Protein AF-0000000073128260 (afdb_homodimer)

Structure (mmCIF, N/CA/C/O backbone):
data_AF-0000000073128260-model_v1
#
loop_
_entity.id
_entity.type
_entity.pdbx_description
1 polymer 'Phosphate transporter PHO1 homolog 10'
#
loop_
_atom_site.group_PDB
_atom_site.id
_atom_site.type_symbol
_atom_site.label_atom_id
_atom_site.label_alt_id
_atom_site.label_comp_id
_atom_site.label_asym_id
_atom_site.label_entity_id
_atom_site.label_seq_id
_atom_site.pdbx_PDB_ins_code
_atom_site.Cartn_x
_atom_site.Cartn_y
_atom_site.Cartn_z
_atom_site.occupancy
_atom_site.B_iso_or_equiv
_atom_site.auth_seq_id
_atom_site.auth_comp_id
_atom_site.auth_asym_id
_atom_site.auth_atom_id
_atom_site.pdbx_PDB_model_num
ATOM 1 N N . MET A 1 1 ? -2.715 9.703 17.875 1 58.56 1 MET A N 1
ATOM 2 C CA . MET A 1 1 ? -1.349 9.297 18.188 1 58.56 1 MET A CA 1
ATOM 3 C C . MET A 1 1 ? -0.774 10.148 19.312 1 58.56 1 MET A C 1
ATOM 5 O O . MET A 1 1 ? -1.062 11.344 19.406 1 58.56 1 MET A O 1
ATOM 9 N N . LYS A 1 2 ? -0.2 9.438 20.266 1 80.31 2 LYS A N 1
ATOM 10 C CA . LYS A 1 2 ? 0.46 10.094 21.391 1 80.31 2 LYS A CA 1
ATOM 11 C C . LYS A 1 2 ? 1.64 10.938 20.922 1 80.31 2 LYS A C 1
ATOM 13 O O . LYS A 1 2 ? 2.344 10.562 19.984 1 80.31 2 LYS A O 1
ATOM 18 N N . PHE A 1 3 ? 1.803 12.094 21.359 1 85.81 3 PHE A N 1
ATOM 19 C CA . PHE A 1 3 ? 2.818 13.047 20.938 1 85.81 3 PHE A CA 1
ATOM 20 C C . PHE A 1 3 ? 4.215 12.469 21.125 1 85.81 3 PHE A C 1
ATOM 22 O O . PHE A 1 3 ? 5.117 12.734 20.328 1 85.81 3 PHE A O 1
ATOM 29 N N . GLY A 1 4 ? 4.363 11.781 22.141 1 85.31 4 GLY A N 1
ATOM 30 C CA . GLY A 1 4 ? 5.668 11.172 22.344 1 85.31 4 GLY A CA 1
ATOM 31 C C . GLY A 1 4 ? 6.117 10.312 21.188 1 85.31 4 GLY A C 1
ATOM 32 O O . GLY A 1 4 ? 7.277 10.375 20.781 1 85.31 4 GLY A O 1
ATOM 33 N N . LYS A 1 5 ? 5.223 9.617 20.672 1 85.5 5 LYS A N 1
ATOM 34 C CA . LYS A 1 5 ? 5.543 8.766 19.516 1 85.5 5 LYS A CA 1
ATOM 35 C C . LYS A 1 5 ? 5.73 9.594 18.25 1 85.5 5 LYS A C 1
ATOM 37 O O . LYS A 1 5 ? 6.582 9.273 17.422 1 85.5 5 LYS A O 1
ATOM 42 N N . GLU A 1 6 ? 4.992 10.602 18.141 1 86.38 6 GLU A N 1
ATOM 43 C CA . GLU A 1 6 ? 5.133 11.484 16.984 1 86.38 6 GLU A CA 1
ATOM 44 C C . GLU A 1 6 ? 6.48 12.195 17 1 86.38 6 GLU A C 1
ATOM 46 O O . GLU A 1 6 ? 7.113 12.359 15.953 1 86.38 6 GLU A O 1
ATOM 51 N N . LEU A 1 7 ? 6.895 12.617 18.172 1 89.44 7 LEU A N 1
ATOM 52 C CA . LEU A 1 7 ? 8.195 13.266 18.312 1 89.44 7 LEU A CA 1
ATOM 53 C C . LEU A 1 7 ? 9.32 12.312 17.922 1 89.44 7 LEU A C 1
ATOM 55 O O . LEU A 1 7 ? 10.258 12.703 17.234 1 89.44 7 LEU A O 1
ATOM 59 N N . GLU A 1 8 ? 9.188 11.133 18.312 1 86.56 8 GLU A N 1
ATOM 60 C CA . GLU A 1 8 ? 10.211 10.133 17.984 1 86.56 8 GLU A CA 1
ATOM 61 C C . GLU A 1 8 ? 10.273 9.875 16.484 1 86.56 8 GLU A C 1
ATOM 63 O O . GLU A 1 8 ? 11.352 9.641 15.938 1 86.56 8 GLU A O 1
ATOM 68 N N . LYS A 1 9 ? 9.172 9.984 15.891 1 85.25 9 LYS A N 1
ATOM 69 C CA . LYS A 1 9 ? 9.117 9.727 14.461 1 85.25 9 LYS A CA 1
ATOM 70 C C . LYS A 1 9 ? 9.664 10.914 13.664 1 85.25 9 LYS A C 1
ATOM 72 O O . LYS A 1 9 ? 10.258 10.734 12.602 1 85.25 9 LYS A O 1
ATOM 77 N N . GLN A 1 10 ? 9.633 12.094 14.172 1 87.62 10 GLN A N 1
ATOM 78 C CA . GLN A 1 10 ? 9.961 13.289 13.406 1 87.62 10 GLN A CA 1
ATOM 79 C C . GLN A 1 10 ? 11.375 13.773 13.734 1 87.62 10 GLN A C 1
ATOM 81 O O . GLN A 1 10 ? 11.891 14.672 13.07 1 87.62 10 GLN A O 1
ATOM 86 N N . LYS A 1 11 ? 12.031 13.172 14.656 1 89.44 11 LYS A N 1
ATOM 87 C CA . LYS A 1 11 ? 13.391 13.57 15.023 1 89.44 11 LYS A CA 1
ATOM 88 C C . LYS A 1 11 ? 14.383 13.266 13.906 1 89.44 11 LYS A C 1
ATOM 90 O O . LYS A 1 11 ? 14.203 12.297 13.164 1 89.44 11 LYS A O 1
ATOM 95 N N . VAL A 1 12 ? 15.281 14.148 13.789 1 88.88 12 VAL A N 1
ATOM 96 C CA . VAL A 1 12 ? 16.422 13.836 12.938 1 88.88 12 VAL A CA 1
ATOM 97 C C . VAL A 1 12 ? 17.25 12.719 13.562 1 88.88 12 VAL A C 1
ATOM 99 O O . VAL A 1 12 ? 17.719 12.844 14.703 1 88.88 12 VAL A O 1
ATOM 102 N N . PRO A 1 13 ? 17.422 11.68 12.883 1 86.56 13 PRO A N 1
ATOM 103 C CA . PRO A 1 13 ? 18.062 10.5 13.477 1 86.56 13 PRO A CA 1
ATOM 104 C C . PRO A 1 13 ? 19.453 10.789 14.031 1 86.56 13 PRO A C 1
ATOM 106 O O . PRO A 1 13 ? 19.844 10.219 15.055 1 86.56 13 PRO A O 1
ATOM 109 N N . GLU A 1 14 ? 20.188 11.633 13.438 1 88.31 14 GLU A N 1
ATOM 110 C CA . GLU A 1 14 ? 21.547 11.914 13.867 1 88.31 14 GLU A CA 1
ATOM 111 C C . GLU A 1 14 ? 21.562 12.852 15.07 1 88.31 14 GLU A C 1
ATOM 113 O O . GLU A 1 14 ? 22.578 12.953 15.773 1 88.31 14 GLU A O 1
ATOM 118 N N . TRP A 1 15 ? 20.438 13.578 15.336 1 90.06 15 TRP A N 1
ATOM 119 C CA . TRP A 1 15 ? 20.359 14.57 16.406 1 90.06 15 TRP A CA 1
ATOM 120 C C . TRP A 1 15 ? 19.453 14.086 17.531 1 90.06 15 TRP A C 1
ATOM 122 O O . TRP A 1 15 ? 18.922 14.891 18.297 1 90.06 15 TRP A O 1
ATOM 132 N N . THR A 1 16 ? 19.203 12.852 17.656 1 88.31 16 THR A N 1
ATOM 133 C CA . THR A 1 16 ? 18.219 12.312 18.594 1 88.31 16 THR A CA 1
ATOM 134 C C . THR A 1 16 ? 18.578 12.688 20.016 1 88.31 16 THR A C 1
ATOM 136 O O . THR A 1 16 ? 17.688 13 20.828 1 88.31 16 THR A O 1
ATOM 139 N N . GLU A 1 17 ? 19.844 12.773 20.375 1 87.44 17 GLU A N 1
ATOM 140 C CA . GLU A 1 17 ? 20.281 13.039 21.75 1 87.44 17 GLU A CA 1
ATOM 141 C C . GLU A 1 17 ? 20.172 14.523 22.078 1 87.44 17 GLU A C 1
ATOM 143 O O . GLU A 1 17 ? 20.156 14.914 23.25 1 87.44 17 GLU A O 1
ATOM 148 N N . ALA A 1 18 ? 20.047 15.336 21.047 1 91.94 18 ALA A N 1
ATOM 149 C CA . ALA A 1 18 ? 20.016 16.781 21.25 1 91.94 18 ALA A CA 1
ATOM 150 C C . ALA A 1 18 ? 18.578 17.266 21.469 1 91.94 18 ALA A C 1
ATOM 152 O O . ALA A 1 18 ? 18.375 18.391 21.922 1 91.94 18 ALA A O 1
ATOM 153 N N . TYR A 1 19 ? 17.594 16.438 21.219 1 93.25 19 TYR A N 1
ATOM 154 C CA . TYR A 1 19 ? 16.203 16.812 21.406 1 93.25 19 TYR A CA 1
ATOM 155 C C . TYR A 1 19 ? 15.805 16.734 22.875 1 93.25 19 TYR A C 1
ATOM 157 O O . TYR A 1 19 ? 16.5 16.078 23.672 1 93.25 19 TYR A O 1
ATOM 165 N N . VAL A 1 20 ? 14.703 17.438 23.156 1 93.25 20 VAL A N 1
ATOM 166 C CA . VAL A 1 20 ? 14.18 17.422 24.516 1 93.25 20 VAL A CA 1
ATOM 167 C C . VAL A 1 20 ? 13.727 16 24.875 1 93.25 20 VAL A C 1
ATOM 169 O O . VAL A 1 20 ? 13.133 15.305 24.062 1 93.25 20 VAL A O 1
ATOM 172 N N . ASP A 1 21 ? 14.094 15.617 26.078 1 92 21 ASP A N 1
ATOM 173 C CA . ASP A 1 21 ? 13.648 14.32 26.562 1 92 21 ASP A CA 1
ATOM 174 C C . ASP A 1 21 ? 12.203 14.391 27.062 1 92 21 ASP A C 1
ATOM 176 O O . ASP A 1 21 ? 11.953 14.414 28.266 1 92 21 ASP A O 1
ATOM 180 N N . TYR A 1 22 ? 11.305 14.367 26.141 1 92.69 22 TYR A N 1
ATOM 181 C CA . TYR A 1 22 ? 9.883 14.508 26.422 1 92.69 22 TYR A CA 1
ATOM 182 C C . TYR A 1 22 ? 9.383 13.359 27.297 1 92.69 22 TYR A C 1
ATOM 184 O O . TYR A 1 22 ? 8.641 13.578 28.25 1 92.69 22 TYR A O 1
ATOM 192 N N . ASN A 1 23 ? 9.797 12.172 27.078 1 89.56 23 ASN A N 1
ATOM 193 C CA . ASN A 1 23 ? 9.344 11.008 27.844 1 89.56 23 ASN A CA 1
ATOM 194 C C . ASN A 1 23 ? 9.891 11.016 29.266 1 89.56 23 ASN A C 1
ATOM 196 O O . ASN A 1 23 ? 9.227 10.57 30.188 1 89.56 23 ASN A O 1
ATOM 200 N N . GLY A 1 24 ? 11.141 11.484 29.406 1 90.94 24 GLY A N 1
ATOM 201 C CA . GLY A 1 24 ? 11.68 11.641 30.75 1 90.94 24 GLY A CA 1
ATOM 202 C C . GLY A 1 24 ? 10.906 12.641 31.594 1 90.94 24 GLY A C 1
ATOM 203 O O . GLY A 1 24 ? 10.633 12.391 32.75 1 90.94 24 GLY A O 1
ATOM 204 N N . LEU A 1 25 ? 10.516 13.688 30.984 1 92.38 25 LEU A N 1
ATOM 205 C CA . LEU A 1 25 ? 9.742 14.711 31.672 1 92.38 25 LEU A CA 1
ATOM 206 C C . LEU A 1 25 ? 8.336 14.211 32 1 92.38 25 LEU A C 1
ATOM 208 O O . LEU A 1 25 ? 7.789 14.523 33.062 1 92.38 25 LEU A O 1
ATOM 212 N N . LYS A 1 26 ? 7.793 13.453 31.094 1 91.94 26 LYS A N 1
ATOM 213 C CA . LYS A 1 26 ? 6.473 12.867 31.312 1 91.94 26 LYS A CA 1
ATOM 214 C C . LYS A 1 26 ? 6.488 11.922 32.5 1 91.94 26 LYS A C 1
ATOM 216 O O . LYS A 1 26 ? 5.523 11.859 33.281 1 91.94 26 LYS A O 1
ATOM 221 N N . ARG A 1 27 ? 7.578 11.211 32.719 1 91.69 27 ARG A N 1
ATOM 222 C CA . ARG A 1 27 ? 7.711 10.312 33.844 1 91.69 27 ARG A CA 1
ATOM 223 C C . ARG A 1 27 ? 7.734 11.086 35.156 1 91.69 27 ARG A C 1
ATOM 225 O O . ARG A 1 27 ? 7.121 10.672 36.156 1 91.69 27 ARG A O 1
ATOM 232 N N . ILE A 1 28 ? 8.391 12.141 35.125 1 91 28 ILE A N 1
ATOM 233 C CA . ILE A 1 28 ? 8.453 12.977 36.312 1 91 28 ILE A CA 1
ATOM 234 C C . ILE A 1 28 ? 7.066 13.531 36.625 1 91 28 ILE A C 1
ATOM 236 O O . ILE A 1 28 ? 6.66 13.594 37.812 1 91 28 ILE A O 1
ATOM 240 N N . LEU A 1 29 ? 6.336 13.844 35.625 1 90.06 29 LEU A N 1
ATOM 241 C CA . LEU A 1 29 ? 4.988 14.375 35.781 1 90.06 29 LEU A CA 1
ATOM 242 C C . LEU A 1 29 ? 4.051 13.312 36.344 1 90.06 29 LEU A C 1
ATOM 244 O O . LEU A 1 29 ? 3.17 13.617 37.156 1 90.06 29 LEU A O 1
ATOM 248 N N . GLN A 1 30 ? 4.254 12.117 35.906 1 90.06 30 GLN A N 1
ATOM 249 C CA . GLN A 1 30 ? 3.436 11.023 36.406 1 90.06 30 GLN A CA 1
ATOM 250 C C . GLN A 1 30 ? 3.715 10.781 37.906 1 90.06 30 GLN A C 1
ATOM 252 O O . GLN A 1 30 ? 2.807 10.453 38.656 1 90.06 30 GLN A O 1
ATOM 257 N N . GLU A 1 31 ? 4.953 11 38.281 1 88.31 31 GLU A N 1
ATOM 258 C CA . GLU A 1 31 ? 5.312 10.891 39.688 1 88.31 31 GLU A CA 1
ATOM 259 C C . GLU A 1 31 ? 4.664 12 40.5 1 88.31 31 GLU A C 1
ATOM 261 O O . GLU A 1 31 ? 4.234 11.766 41.656 1 88.31 31 GLU A O 1
ATOM 266 N N . ILE A 1 32 ? 4.527 13.086 39.906 1 85.75 32 ILE A N 1
ATOM 267 C CA . ILE A 1 32 ? 3.867 14.203 40.594 1 85.75 32 ILE A CA 1
ATOM 268 C C . ILE A 1 32 ? 2.375 13.914 40.719 1 85.75 32 ILE A C 1
ATOM 270 O O . ILE A 1 32 ? 1.779 14.188 41.781 1 85.75 32 ILE A O 1
ATOM 274 N N . ARG A 1 33 ? 1.834 13.305 39.781 1 85.81 33 ARG A N 1
ATOM 275 C CA . ARG A 1 33 ? 0.417 12.961 39.812 1 85.81 33 ARG A CA 1
ATOM 276 C C . ARG A 1 33 ? 0.133 11.906 40.875 1 85.81 33 ARG A C 1
ATOM 278 O O . ARG A 1 33 ? -0.844 12.016 41.625 1 85.81 33 ARG A O 1
ATOM 285 N N . ASN A 1 34 ? 1.018 10.969 41 1 85.25 34 ASN A N 1
ATOM 286 C CA . ASN A 1 34 ? 0.859 9.914 42 1 85.25 34 ASN A CA 1
ATOM 287 C C . ASN A 1 34 ? 1.015 10.453 43.406 1 85.25 34 ASN A C 1
ATOM 289 O O . ASN A 1 34 ? 0.316 10.016 44.344 1 85.25 34 ASN A O 1
ATOM 293 N N . SER A 1 35 ? 1.873 11.344 43.594 1 80.38 35 SER A N 1
ATOM 294 C CA . SER A 1 35 ? 2.092 11.914 44.938 1 80.38 35 SER A CA 1
ATOM 295 C C . SER A 1 35 ? 0.905 12.773 45.375 1 80.38 35 SER A C 1
ATOM 297 O O . SER A 1 35 ? 0.59 12.852 46.562 1 80.38 35 SER A O 1
ATOM 299 N N . LYS A 1 36 ? 0.244 13.25 44.5 1 75.19 36 LYS A N 1
ATOM 300 C CA . LYS A 1 36 ? -0.926 14.062 44.812 1 75.19 36 LYS A CA 1
ATOM 301 C C . LYS A 1 36 ? -2.135 13.188 45.125 1 75.19 36 LYS A C 1
ATOM 303 O O . LYS A 1 36 ? -2.961 13.555 45.969 1 75.19 36 LYS A O 1
ATOM 308 N N . GLU A 1 37 ? -2.168 12.086 44.531 1 72.69 37 GLU A N 1
ATOM 309 C CA . GLU A 1 37 ? -3.287 11.188 44.781 1 72.69 37 GLU A CA 1
ATOM 310 C C . GLU A 1 37 ? -3.104 10.43 46.094 1 72.69 37 GLU A C 1
ATOM 312 O O . GLU A 1 37 ? -4.082 10.086 46.75 1 72.69 37 GLU A O 1
ATOM 317 N N . ASN A 1 38 ? -1.935 10.086 46.75 1 59.59 38 ASN A N 1
ATOM 318 C CA . ASN A 1 38 ? -1.708 9.367 48 1 59.59 38 ASN A CA 1
ATOM 319 C C . ASN A 1 38 ? -1.826 10.289 49.219 1 59.59 38 ASN A C 1
ATOM 321 O O . ASN A 1 38 ? -1.71 9.844 50.375 1 59.59 38 ASN A O 1
ATOM 325 N N . LYS A 1 39 ? -1.875 11.445 49.5 1 52.97 39 LYS A N 1
ATOM 326 C CA . LYS A 1 39 ? -2.127 12.203 50.719 1 52.97 39 LYS A CA 1
ATOM 327 C C . LYS A 1 39 ? -3.574 12.039 51.156 1 52.97 39 LYS A C 1
ATOM 329 O O . LYS A 1 39 ? -4.504 12.195 50.375 1 52.97 39 LYS A O 1
ATOM 334 N N . PRO A 1 40 ? -3.84 11.312 52.5 1 45.09 40 PRO A N 1
ATOM 335 C CA . PRO A 1 40 ? -5.16 11.094 53.094 1 45.09 40 PRO A CA 1
ATOM 336 C C . PRO A 1 40 ? -6.035 12.344 53.062 1 45.09 40 PRO A C 1
ATOM 338 O O . PRO A 1 40 ? -5.531 13.453 53.219 1 45.09 40 PRO A O 1
ATOM 341 N N . ASN A 1 41 ? -7.297 12.234 52.812 1 38.75 41 ASN A N 1
ATOM 342 C CA . ASN A 1 41 ? -8.359 13.242 52.844 1 38.75 41 ASN A CA 1
ATOM 343 C C . ASN A 1 41 ? -8.57 13.773 54.25 1 38.75 41 ASN A C 1
ATOM 345 O O . ASN A 1 41 ? -8.898 13.016 55.188 1 38.75 41 ASN A O 1
ATOM 349 N N . ARG A 1 42 ? -8.055 14.578 55 1 36.31 42 ARG A N 1
ATOM 350 C CA . ARG A 1 42 ? -8.805 15.164 56.125 1 36.31 42 ARG A CA 1
ATOM 351 C C . ARG A 1 42 ? -10.273 15.344 55.75 1 36.31 42 ARG A C 1
ATOM 353 O O . ARG A 1 42 ? -10.602 15.594 54.594 1 36.31 42 ARG A O 1
ATOM 360 N N . PRO A 1 43 ? -11.25 14.875 56.688 1 33.41 43 PRO A N 1
ATOM 361 C CA . PRO A 1 43 ? -12.688 15.008 56.438 1 33.41 43 PRO A CA 1
ATOM 362 C C . PRO A 1 43 ? -13.07 16.391 55.906 1 33.41 43 PRO A C 1
ATOM 364 O O . PRO A 1 43 ? -12.727 17.406 56.5 1 33.41 43 PRO A O 1
ATOM 367 N N . ARG A 1 44 ? -13.055 16.609 54.719 1 30.48 44 ARG A N 1
ATOM 368 C CA . ARG A 1 44 ? -13.742 17.781 54.188 1 30.48 44 ARG A CA 1
ATOM 369 C C . ARG A 1 44 ? -15.109 17.969 54.812 1 30.48 44 ARG A C 1
ATOM 371 O O . ARG A 1 44 ? -15.93 17.047 54.812 1 30.48 44 ARG A O 1
ATOM 378 N N . ALA A 1 45 ? -15.234 18.656 55.969 1 28.91 45 ALA A N 1
ATOM 379 C CA . ALA A 1 45 ? -16.516 19.203 56.406 1 28.91 45 ALA A CA 1
ATOM 380 C C . ALA A 1 45 ? -17.469 19.375 55.219 1 28.91 45 ALA A C 1
ATOM 382 O O . ALA A 1 45 ? -17.031 19.516 54.094 1 28.91 45 ALA A O 1
ATOM 383 N N . SER A 1 46 ? -18.891 19.109 55.5 1 28.5 46 SER A N 1
ATOM 384 C CA . SER A 1 46 ? -20.109 19.078 54.688 1 28.5 46 SER A CA 1
ATOM 385 C C . SER A 1 46 ? -20.25 20.328 53.844 1 28.5 46 SER A C 1
ATOM 387 O O . SER A 1 46 ? -20.484 21.422 54.375 1 28.5 46 SER A O 1
ATOM 389 N N . GLN A 1 47 ? -19.391 20.703 53.062 1 25.36 47 GLN A N 1
ATOM 390 C CA . GLN A 1 47 ? -19.703 21.75 52.094 1 25.36 47 GLN A CA 1
ATOM 391 C C . GLN A 1 47 ? -21.062 21.484 51.438 1 25.36 47 GLN A C 1
ATOM 393 O O . GLN A 1 47 ? -21.125 20.812 50.406 1 25.36 47 GLN A O 1
ATOM 398 N N . LYS A 1 48 ? -22.172 21.047 52.281 1 28.53 48 LYS A N 1
ATOM 399 C CA . LYS A 1 48 ? -23.594 21.203 51.969 1 28.53 48 LYS A CA 1
ATOM 400 C C . LYS A 1 48 ? -23.875 22.609 51.469 1 28.53 48 LYS A C 1
ATOM 402 O O . LYS A 1 48 ? -24.891 22.844 50.812 1 28.53 48 LYS A O 1
ATOM 407 N N . ARG A 1 49 ? -23.312 23.656 52.188 1 25.02 49 ARG A N 1
ATOM 408 C CA . ARG A 1 49 ? -24.031 24.922 52.031 1 25.02 49 ARG A CA 1
ATOM 409 C C . ARG A 1 49 ? -24 25.406 50.594 1 25.02 49 ARG A C 1
ATOM 411 O O . ARG A 1 49 ? -24.562 26.453 50.25 1 25.02 49 ARG A O 1
ATOM 418 N N . LEU A 1 50 ? -22.953 25.016 49.938 1 22.41 50 LEU A N 1
ATOM 419 C CA . LEU A 1 50 ? -22.859 25.906 48.781 1 22.41 50 LEU A CA 1
ATOM 420 C C . LEU A 1 50 ? -24 25.641 47.781 1 22.41 50 LEU A C 1
ATOM 422 O O . LEU A 1 50 ? -23.953 26.078 46.656 1 22.41 50 LEU A O 1
ATOM 426 N N . SER A 1 51 ? -24.969 24.75 48.281 1 23.47 51 SER A N 1
ATOM 427 C CA . SER A 1 51 ? -25.969 24.578 47.219 1 23.47 51 SER A CA 1
ATOM 428 C C . SER A 1 51 ? -26.562 25.906 46.812 1 23.47 51 SER A C 1
ATOM 430 O O . SER A 1 51 ? -26.859 26.109 45.625 1 23.47 51 SER A O 1
ATOM 432 N N . LEU A 1 52 ? -27.156 26.609 47.812 1 20.98 52 LEU A N 1
ATOM 433 C CA . LEU A 1 52 ? -28.391 27.344 47.625 1 20.98 52 LEU A CA 1
ATOM 434 C C . LEU A 1 52 ? -28.141 28.641 46.844 1 20.98 52 LEU A C 1
ATOM 436 O O . LEU A 1 52 ? -28.969 29.062 46.031 1 20.98 52 LEU A O 1
ATOM 440 N N . PHE A 1 53 ? -27.25 29.531 47.438 1 19 53 PHE A N 1
ATOM 441 C CA . PHE A 1 53 ? -27.547 30.953 47.219 1 19 53 PHE A CA 1
ATOM 442 C C . PHE A 1 53 ? -27.219 31.359 45.781 1 19 53 PHE A C 1
ATOM 444 O O . PHE A 1 53 ? -26.047 31.562 45.438 1 19 53 PHE A O 1
ATOM 451 N N . MET A 1 54 ? -27.781 30.672 44.75 1 21.42 54 MET A N 1
ATOM 452 C CA . MET A 1 54 ? -27.75 31.203 43.406 1 21.42 54 MET A CA 1
ATOM 453 C C . MET A 1 54 ? -28.281 32.625 43.344 1 21.42 54 MET A C 1
ATOM 455 O O . MET A 1 54 ? -29.422 32.875 42.938 1 21.42 54 MET A O 1
ATOM 459 N N . ASP A 1 55 ? -28.188 33.344 44.562 1 19.58 55 ASP A N 1
ATOM 460 C CA . ASP A 1 55 ? -28.844 34.625 44.438 1 19.58 55 ASP A CA 1
ATOM 461 C C . ASP A 1 55 ? -28.297 35.438 43.25 1 19.58 55 ASP A C 1
ATOM 463 O O . ASP A 1 55 ? -27.094 35.469 43.031 1 19.58 55 ASP A O 1
ATOM 467 N N . PHE A 1 56 ? -29.219 35.688 42.219 1 21.22 56 PHE A N 1
ATOM 468 C CA . PHE A 1 56 ? -29.25 36.469 41 1 21.22 56 PHE A CA 1
ATOM 469 C C . PHE A 1 56 ? -28.812 37.906 41.25 1 21.22 56 PHE A C 1
ATOM 471 O O . PHE A 1 56 ? -28.938 38.781 40.406 1 21.22 56 PHE A O 1
ATOM 478 N N . GLY A 1 57 ? -28.609 38.281 42.562 1 20.16 57 GLY A N 1
ATOM 479 C CA . GLY A 1 57 ? -28.656 39.75 42.656 1 20.16 57 GLY A CA 1
ATOM 480 C C . GLY A 1 57 ? -27.609 40.438 41.812 1 20.16 57 GLY A C 1
ATOM 481 O O . GLY A 1 57 ? -26.469 39.969 41.719 1 20.16 57 GLY A O 1
ATOM 482 N N . ALA A 1 58 ? -28.141 41.25 40.781 1 22.11 58 ALA A N 1
ATOM 483 C CA . ALA A 1 58 ? -27.688 42.156 39.75 1 22.11 58 ALA A CA 1
ATOM 484 C C . ALA A 1 58 ? -26.719 43.219 40.312 1 22.11 58 ALA A C 1
ATOM 486 O O . ALA A 1 58 ? -26.375 44.188 39.625 1 22.11 58 ALA A O 1
ATOM 487 N N . SER A 1 59 ? -26.312 43.094 41.625 1 20.44 59 SER A N 1
ATOM 488 C CA . SER A 1 59 ? -25.844 44.406 42 1 20.44 59 SER A CA 1
ATOM 489 C C . SER A 1 59 ? -24.734 44.875 41.062 1 20.44 59 SER A C 1
ATOM 491 O O . SER A 1 59 ? -23.922 44.094 40.594 1 20.44 59 SER A O 1
ATOM 493 N N . SER A 1 60 ? -24.938 46.125 40.438 1 22.92 60 SER A N 1
ATOM 494 C CA . SER A 1 60 ? -24.312 47.094 39.531 1 22.92 60 SER A CA 1
ATOM 495 C C . SER A 1 60 ? -22.922 47.469 40 1 22.92 60 SER A C 1
ATOM 497 O O . SER A 1 60 ? -22.312 48.406 39.469 1 22.92 60 SER A O 1
ATOM 499 N N . GLY A 1 61 ? -22.438 46.875 41.125 1 20.97 61 GLY A N 1
ATOM 500 C CA . GLY A 1 61 ? -21.391 47.719 41.656 1 20.97 61 GLY A CA 1
ATOM 501 C C . GLY A 1 61 ? -20.297 48.031 40.656 1 20.97 61 GLY A C 1
ATOM 502 O O . GLY A 1 61 ? -20.188 47.312 39.625 1 20.97 61 GLY A O 1
ATOM 503 N N . HIS A 1 62 ? -19.688 49.25 40.844 1 23.2 62 HIS A N 1
ATOM 504 C CA . HIS A 1 62 ? -18.656 50.062 40.219 1 23.2 62 HIS A CA 1
ATOM 505 C C . HIS A 1 62 ? -17.344 49.281 40.062 1 23.2 62 HIS A C 1
ATOM 507 O O . HIS A 1 62 ? -16.75 48.844 41.062 1 23.2 62 HIS A O 1
ATOM 513 N N . ALA A 1 63 ? -17.281 48.375 39.094 1 25.61 63 ALA A N 1
ATOM 514 C CA . ALA A 1 63 ? -16.062 47.656 38.719 1 25.61 63 ALA A CA 1
ATOM 515 C C . ALA A 1 63 ? -14.875 48.625 38.594 1 25.61 63 ALA A C 1
ATOM 517 O O . ALA A 1 63 ? -14.828 49.406 37.625 1 25.61 63 ALA A O 1
ATOM 518 N N . SER A 1 64 ? -14.469 49.219 39.781 1 23.12 64 SER A N 1
ATOM 519 C CA . SER A 1 64 ? -13.258 50.031 39.781 1 23.12 64 SER A CA 1
ATOM 520 C C . SER A 1 64 ? -12.172 49.406 38.906 1 23.12 64 SER A C 1
ATOM 522 O O . SER A 1 64 ? -12.195 48.219 38.656 1 23.12 64 SER A O 1
ATOM 524 N N . ASN A 1 65 ? -11.328 50.312 38.344 1 23.75 65 ASN A N 1
ATOM 525 C CA . ASN A 1 65 ? -10.211 50.438 37.406 1 23.75 65 ASN A CA 1
ATOM 526 C C . ASN A 1 65 ? -9.039 49.562 37.844 1 23.75 65 ASN A C 1
ATOM 528 O O . ASN A 1 65 ? -8.016 50.062 38.312 1 23.75 65 ASN A O 1
ATOM 532 N N . LEU A 1 66 ? -9.195 48.5 38.688 1 26.23 66 LEU A N 1
ATOM 533 C CA . LEU A 1 66 ? -7.918 47.938 39.094 1 26.23 66 LEU A CA 1
ATOM 534 C C . LEU A 1 66 ? -7.074 47.562 37.875 1 26.23 66 LEU A C 1
ATOM 536 O O . LEU A 1 66 ? -7.512 46.812 37 1 26.23 66 LEU A O 1
ATOM 540 N N . GLU A 1 67 ? -6.113 48.344 37.531 1 27.28 67 GLU A N 1
ATOM 541 C CA . GLU A 1 67 ? -5.035 48.469 36.531 1 27.28 67 GLU A CA 1
ATOM 542 C C . GLU A 1 67 ? -4.371 47.094 36.312 1 27.28 67 GLU A C 1
ATOM 544 O O . GLU A 1 67 ? -4.348 46.25 37.188 1 27.28 67 GLU A O 1
ATOM 549 N N . LYS A 1 68 ? -4.086 46.688 35.062 1 34.62 68 LYS A N 1
ATOM 550 C CA . LYS A 1 68 ? -3.35 45.75 34.188 1 34.62 68 LYS A CA 1
ATOM 551 C C . LYS A 1 68 ? -1.981 45.438 34.781 1 34.62 68 LYS A C 1
ATOM 553 O O . LYS A 1 68 ? -0.955 45.875 34.281 1 34.62 68 LYS A O 1
ATOM 558 N N . GLU A 1 69 ? -1.732 45.75 36.156 1 31.17 69 GLU A N 1
ATOM 559 C CA . GLU A 1 69 ? -0.4 45.344 36.594 1 31.17 69 GLU A CA 1
ATOM 560 C C . GLU A 1 69 ? -0.066 43.938 36.188 1 31.17 69 GLU A C 1
ATOM 562 O O . GLU A 1 69 ? -0.948 43.062 36.125 1 31.17 69 GLU A O 1
ATOM 567 N N . GLY A 1 70 ? 1.038 43.75 35.469 1 33.03 70 GLY A N 1
ATOM 568 C CA . GLY A 1 70 ? 1.673 42.5 35.062 1 33.03 70 GLY A CA 1
ATOM 569 C C . GLY A 1 70 ? 1.438 41.375 36 1 33.03 70 GLY A C 1
ATOM 570 O O . GLY A 1 70 ? 1.283 41.562 37.219 1 33.03 70 GLY A O 1
ATOM 571 N N . ASP A 1 71 ? 0.537 40.469 35.688 1 35.5 71 ASP A N 1
ATOM 572 C CA . ASP A 1 71 ? 0.209 39.25 36.406 1 35.5 71 ASP A CA 1
ATOM 573 C C . ASP A 1 71 ? 1.39 38.781 37.25 1 35.5 71 ASP A C 1
ATOM 575 O O . ASP A 1 71 ? 2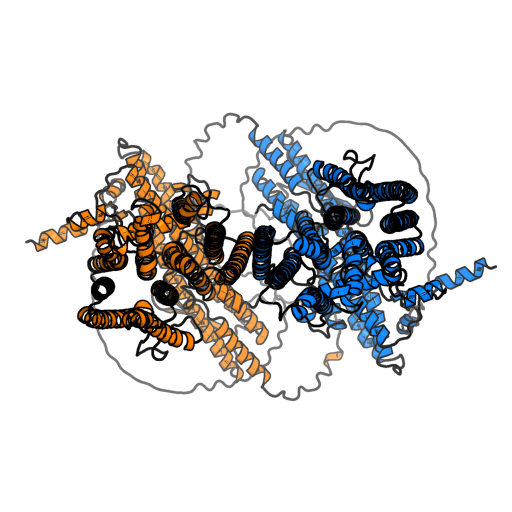.189 37.969 36.781 1 35.5 71 ASP A O 1
ATOM 579 N N . ILE A 1 72 ? 2.225 39.656 37.844 1 35.53 72 ILE A N 1
ATOM 580 C CA . ILE A 1 72 ? 3.275 39.406 38.812 1 35.53 72 ILE A CA 1
ATOM 581 C C . ILE A 1 72 ? 2.752 38.438 39.875 1 35.53 72 ILE A C 1
ATOM 583 O O . ILE A 1 72 ? 3.52 37.938 40.719 1 35.53 72 ILE A O 1
ATOM 587 N N . GLU A 1 73 ? 1.51 38.531 40.219 1 35.5 73 GLU A N 1
ATOM 588 C CA . GLU A 1 73 ? 1.152 37.844 41.469 1 35.5 73 GLU A CA 1
ATOM 589 C C . GLU A 1 73 ? 1.506 36.375 41.438 1 35.5 73 GLU A C 1
ATOM 591 O O . GLU A 1 73 ? 1.965 35.812 42.438 1 35.5 73 GLU A O 1
ATOM 596 N N . ASN A 1 74 ? 0.846 35.562 40.625 1 39.78 74 ASN A N 1
ATOM 597 C CA . ASN A 1 74 ? 1.085 34.125 40.781 1 39.78 74 ASN A CA 1
ATOM 598 C C . ASN A 1 74 ? 2.328 33.656 40.031 1 39.78 74 ASN A C 1
ATOM 600 O O . ASN A 1 74 ? 2.221 33 39 1 39.78 74 ASN A O 1
ATOM 604 N N . GLN A 1 75 ? 3.244 34.438 39.906 1 46.84 75 GLN A N 1
ATOM 605 C CA . GLN A 1 75 ? 4.539 34.062 39.344 1 46.84 75 GLN A CA 1
ATOM 606 C C . GLN A 1 75 ? 5.148 32.906 40.094 1 46.84 75 GLN A C 1
ATOM 608 O O . GLN A 1 75 ? 5.688 33.062 41.188 1 46.84 75 GLN A O 1
ATOM 613 N N . VAL A 1 76 ? 4.621 31.75 39.969 1 55.44 76 VAL A N 1
ATOM 614 C CA . VAL A 1 76 ? 5.066 30.516 40.594 1 55.44 76 VAL A CA 1
ATOM 615 C C . VAL A 1 76 ? 6.52 30.234 40.219 1 55.44 76 VAL A C 1
ATOM 617 O O . VAL A 1 76 ? 7.234 29.547 40.938 1 55.44 76 VAL A O 1
ATOM 620 N N . ILE A 1 77 ? 7.027 30.766 39.125 1 60.16 77 ILE A N 1
ATOM 621 C CA . ILE A 1 77 ? 8.383 30.406 38.719 1 60.16 77 ILE A CA 1
ATOM 622 C C . ILE A 1 77 ? 9.164 31.672 38.375 1 60.16 77 ILE A C 1
ATOM 624 O O . ILE A 1 77 ? 8.625 32.594 37.75 1 60.16 77 ILE A O 1
ATOM 628 N N . ALA A 1 78 ? 10.164 32.094 39.125 1 60.41 78 ALA A N 1
ATOM 629 C CA . ALA A 1 78 ? 11.109 33.125 38.719 1 60.41 78 ALA A CA 1
ATOM 630 C C . ALA A 1 78 ? 12.266 32.531 37.906 1 60.41 78 ALA A C 1
ATOM 632 O O . ALA A 1 78 ? 12.891 31.562 38.344 1 60.41 78 ALA A O 1
ATOM 633 N N . VAL A 1 79 ? 12.422 32.875 36.688 1 61.72 79 VAL A N 1
ATOM 634 C CA . VAL A 1 79 ? 13.516 32.406 35.875 1 61.72 79 VAL A CA 1
ATOM 635 C C . VAL A 1 79 ? 14.602 33.469 35.75 1 61.72 79 VAL A C 1
ATOM 637 O O . VAL A 1 79 ? 14.312 34.625 35.406 1 61.72 79 VAL A O 1
ATOM 640 N N . ASP A 1 80 ? 15.789 33.312 36.312 1 63 80 ASP A N 1
ATOM 641 C CA . ASP A 1 80 ? 16.938 34.219 36.156 1 63 80 ASP A CA 1
ATOM 642 C C . ASP A 1 80 ? 17.828 33.781 35 1 63 80 ASP A C 1
ATOM 644 O O . ASP A 1 80 ? 18.062 32.562 34.781 1 63 80 ASP A O 1
ATOM 648 N N . THR A 1 81 ? 18.125 34.625 34.094 1 66.12 81 THR A N 1
ATOM 649 C CA . THR A 1 81 ? 19.031 34.375 32.969 1 66.12 81 THR A CA 1
ATOM 650 C C . THR A 1 81 ? 20.469 34.75 33.344 1 66.12 81 THR A C 1
ATOM 652 O O . THR A 1 81 ? 20.719 35.875 33.844 1 66.12 81 THR A O 1
ATOM 655 N N . VAL A 1 82 ? 21.328 33.812 33.562 1 63.06 82 VAL A N 1
ATOM 656 C CA . VAL A 1 82 ? 22.734 34.094 33.844 1 63.06 82 VAL A CA 1
ATOM 657 C C . VAL A 1 82 ? 23.531 34.062 32.531 1 63.06 82 VAL A C 1
ATOM 659 O O . VAL A 1 82 ? 23.359 33.156 31.734 1 63.06 82 VAL A O 1
ATOM 662 N N . GLN A 1 83 ? 23.969 35.125 32.156 1 56.5 83 GLN A N 1
ATOM 663 C CA . GLN A 1 83 ? 24.844 35.188 30.984 1 56.5 83 GLN A CA 1
ATOM 664 C C . GLN A 1 83 ? 26.219 34.594 31.297 1 56.5 83 GLN A C 1
ATOM 666 O O . GLN A 1 83 ? 26.906 35.094 32.188 1 56.5 83 GLN A O 1
ATOM 671 N N . GLU A 1 84 ? 26.281 33.312 31.203 1 51.69 84 GLU A N 1
ATOM 672 C CA . GLU A 1 84 ? 27.625 32.75 31.406 1 51.69 84 GLU A CA 1
ATOM 673 C C . GLU A 1 84 ? 28.469 32.844 30.125 1 51.69 84 GLU A C 1
ATOM 675 O O . GLU A 1 84 ? 28.109 32.281 29.109 1 51.69 84 GLU A O 1
ATOM 680 N N . GLY A 1 85 ? 29.656 33.5 30.172 1 48.31 85 GLY A N 1
ATOM 681 C CA . GLY A 1 85 ? 30.625 33.781 29.141 1 48.31 85 GLY A CA 1
ATOM 682 C C . GLY A 1 85 ? 30.031 34.531 27.953 1 48.31 85 GLY A C 1
ATOM 683 O O . GLY A 1 85 ? 28.859 34.906 27.969 1 48.31 85 GLY A O 1
ATOM 684 N N . ASN A 1 86 ? 30.719 34.938 26.891 1 47.09 86 ASN A N 1
ATOM 685 C CA . ASN A 1 86 ? 30.375 35.938 25.859 1 47.09 86 ASN A CA 1
ATOM 686 C C . ASN A 1 86 ? 29.016 35.656 25.25 1 47.09 86 ASN A C 1
ATOM 688 O O . ASN A 1 86 ? 28.328 36.562 24.797 1 47.09 86 ASN A O 1
ATOM 692 N N . SER A 1 87 ? 28.562 34.312 24.812 1 54.19 87 SER A N 1
ATOM 693 C CA . SER A 1 87 ? 27.391 34.344 23.922 1 54.19 87 SER A CA 1
ATOM 694 C C . SER A 1 87 ? 26.344 33.312 24.375 1 54.19 87 SER A C 1
ATOM 696 O O . SER A 1 87 ? 25.375 33.094 23.672 1 54.19 87 SER A O 1
ATOM 698 N N . ARG A 1 88 ? 26.531 32.656 25.609 1 59.31 88 ARG A N 1
ATOM 699 C CA . ARG A 1 88 ? 25.531 31.656 25.922 1 59.31 88 ARG A CA 1
ATOM 700 C C . ARG A 1 88 ? 24.688 32.062 27.125 1 59.31 88 ARG A C 1
ATOM 702 O O . ARG A 1 88 ? 25.234 32.5 28.156 1 59.31 88 ARG A O 1
ATOM 709 N N . LYS A 1 89 ? 23.375 32.25 27.016 1 62.28 89 LYS A N 1
ATOM 710 C CA . LYS A 1 89 ? 22.422 32.562 28.078 1 62.28 89 LYS A CA 1
ATOM 711 C C . LYS A 1 89 ? 21.938 31.312 28.781 1 62.28 89 LYS A C 1
ATOM 713 O O . LYS A 1 89 ? 21.594 30.328 28.125 1 62.28 89 LYS A O 1
ATOM 718 N N . PHE A 1 90 ? 22.297 31.125 30.062 1 68.69 90 PHE A N 1
ATOM 719 C CA . PHE A 1 90 ? 21.797 30.016 30.859 1 68.69 90 PHE A CA 1
ATOM 720 C C . PHE A 1 90 ? 20.562 30.422 31.656 1 68.69 90 PHE A C 1
ATOM 722 O O . PHE A 1 90 ? 20.531 31.516 32.219 1 68.69 90 PHE A O 1
ATOM 729 N N . TYR A 1 91 ? 19.5 29.641 31.531 1 67.88 91 TYR A N 1
ATOM 730 C CA . TYR A 1 91 ? 18.25 29.906 32.219 1 67.88 91 TYR A CA 1
ATOM 731 C C . TYR A 1 91 ? 18.172 29.125 33.531 1 67.88 91 TYR A C 1
ATOM 733 O O . TYR A 1 91 ? 18.625 27.984 33.625 1 67.88 91 TYR A O 1
ATOM 741 N N . ASN A 1 92 ? 18.047 29.797 34.688 1 64.88 92 ASN A N 1
ATOM 742 C CA . ASN A 1 92 ? 17.828 29.172 35.969 1 64.88 92 ASN A CA 1
ATOM 743 C C . ASN A 1 92 ? 16.422 29.469 36.5 1 64.88 92 ASN A C 1
ATOM 745 O O . ASN A 1 92 ? 15.969 30.609 36.438 1 64.88 92 ASN A O 1
ATOM 749 N N . THR A 1 93 ? 15.508 28.406 36.688 1 62.44 93 THR A N 1
ATOM 750 C CA . THR A 1 93 ? 14.141 28.609 37.156 1 62.44 93 THR A CA 1
ATOM 751 C C . THR A 1 93 ? 14.023 28.328 38.625 1 62.44 93 THR A C 1
ATOM 753 O O . THR A 1 93 ? 14.555 27.328 39.125 1 62.44 93 THR A O 1
ATOM 756 N N . LYS A 1 94 ? 13.68 29.328 39.5 1 60.22 94 LYS A N 1
ATOM 757 C CA . LYS A 1 94 ? 13.375 29.094 40.906 1 60.22 94 LYS A CA 1
ATOM 758 C C . LYS A 1 94 ? 11.875 29.047 41.156 1 60.22 94 LYS A C 1
ATOM 760 O O . LYS A 1 94 ? 11.133 29.906 40.656 1 60.22 94 LYS A O 1
ATOM 765 N N . LEU A 1 95 ? 11.352 27.891 41.562 1 59.56 95 LEU A N 1
ATOM 766 C CA . LEU A 1 95 ? 9.945 27.75 41.938 1 59.56 95 LEU A CA 1
ATOM 767 C C . LEU A 1 95 ? 9.641 28.547 43.219 1 59.56 95 LEU A C 1
ATOM 769 O O . LEU A 1 95 ? 10.328 28.391 44.219 1 59.56 95 LEU A O 1
ATOM 773 N N . LEU A 1 96 ? 8.789 29.578 43.156 1 54.72 96 LEU A N 1
ATOM 774 C CA . LEU A 1 96 ? 8.453 30.406 44.312 1 54.72 96 LEU A CA 1
ATOM 775 C C . LEU A 1 96 ? 7.379 29.734 45.156 1 54.72 96 LEU A C 1
ATOM 777 O O . LEU A 1 96 ? 6.973 30.266 46.188 1 54.72 96 LEU A O 1
ATOM 781 N N . VAL A 1 97 ? 6.785 28.562 44.781 1 52.59 97 VAL A N 1
ATOM 782 C CA . VAL A 1 97 ? 5.645 28.125 45.594 1 52.59 97 VAL A CA 1
ATOM 783 C C . VAL A 1 97 ? 6.133 27.484 46.875 1 52.59 97 VAL A C 1
ATOM 785 O O . VAL A 1 97 ? 7.227 26.922 46.938 1 52.59 97 VAL A O 1
ATOM 788 N N . SER A 1 98 ? 5.32 27.641 48.156 1 46.22 98 SER A N 1
ATOM 789 C CA . SER A 1 98 ? 5.492 27.234 49.531 1 46.22 98 SER A CA 1
ATOM 790 C C . SER A 1 98 ? 5.742 25.734 49.625 1 46.22 98 SER A C 1
ATOM 792 O O . SER A 1 98 ? 5.312 24.969 48.781 1 46.22 98 SER A O 1
ATOM 794 N N . SER A 1 99 ? 6.449 25.109 50.781 1 45.5 99 SER A N 1
ATOM 795 C CA . SER A 1 99 ? 7.273 24.031 51.312 1 45.5 99 SER A CA 1
ATOM 796 C C . SER A 1 99 ? 6.5 22.719 51.375 1 45.5 99 SER A C 1
ATOM 798 O O . SER A 1 99 ? 6.91 21.781 52.062 1 45.5 99 SER A O 1
ATOM 800 N N . GLY A 1 100 ? 5.25 22.438 50.906 1 45.12 100 GLY A N 1
ATOM 801 C CA . GLY A 1 100 ? 4.902 21.109 51.375 1 45.12 100 GLY A CA 1
ATOM 802 C C . GLY A 1 100 ? 5.559 20 50.562 1 45.12 100 GLY A C 1
ATOM 803 O O . GLY A 1 100 ? 6.266 20.266 49.594 1 45.12 100 GLY A O 1
ATOM 804 N N . ASP A 1 101 ? 5.539 18.656 50.938 1 48.62 101 ASP A N 1
ATOM 805 C CA . ASP A 1 101 ? 6.113 17.391 50.5 1 48.62 101 ASP A CA 1
ATOM 806 C C . ASP A 1 101 ? 5.992 17.219 49 1 48.62 101 ASP A C 1
ATOM 808 O O . ASP A 1 101 ? 6.883 16.656 48.375 1 48.62 101 ASP A O 1
ATOM 812 N N . GLY A 1 102 ? 4.992 17.531 48.312 1 53.88 102 GLY A N 1
ATOM 813 C CA . GLY A 1 102 ? 4.758 17.375 46.875 1 53.88 102 GLY A CA 1
ATOM 814 C C . GLY A 1 102 ? 5.625 18.281 46.031 1 53.88 102 GLY A C 1
ATOM 815 O O . GLY A 1 102 ? 5.652 18.156 44.812 1 53.88 102 GLY A O 1
ATOM 816 N N . GLU A 1 103 ? 6.426 19.156 46.531 1 60.56 103 GLU A N 1
ATOM 817 C CA . GLU A 1 103 ? 7.172 20.281 45.969 1 60.56 103 GLU A CA 1
ATOM 818 C C . GLU A 1 103 ? 8.539 19.828 45.469 1 60.56 103 GLU A C 1
ATOM 820 O O . GLU A 1 103 ? 9.055 20.375 44.5 1 60.56 103 GLU A O 1
ATOM 825 N N . GLU A 1 104 ? 9 18.75 46.156 1 72.69 104 GLU A N 1
ATOM 826 C CA . GLU A 1 104 ? 10.312 18.297 45.688 1 72.69 104 GLU A CA 1
ATOM 827 C C . GLU A 1 104 ? 10.25 17.797 44.25 1 72.69 104 GLU A C 1
ATOM 829 O O . GLU A 1 104 ? 11.133 18.094 43.438 1 72.69 104 GLU A O 1
ATOM 834 N N . ASN A 1 105 ? 9.141 17.062 44.031 1 80.5 105 ASN A N 1
ATOM 835 C CA . ASN A 1 105 ? 9.031 16.516 42.688 1 80.5 105 ASN A CA 1
ATOM 836 C C . ASN A 1 105 ? 8.781 17.625 41.656 1 80.5 105 ASN A C 1
ATOM 838 O O . ASN A 1 105 ? 9.25 17.531 40.531 1 80.5 105 ASN A O 1
ATOM 842 N N . GLU A 1 106 ? 8.172 18.609 42.062 1 82.88 106 GLU A N 1
ATOM 843 C CA . GLU A 1 106 ? 7.957 19.719 41.156 1 82.88 106 GLU A CA 1
ATOM 844 C C . GLU A 1 106 ? 9.242 20.516 40.938 1 82.88 106 GLU A C 1
ATOM 846 O O . GLU A 1 106 ? 9.5 20.984 39.812 1 82.88 106 GLU A O 1
ATOM 851 N N . SER A 1 107 ? 10.047 20.594 42 1 83.5 107 SER A N 1
ATOM 852 C CA . SER A 1 107 ? 11.336 21.25 41.844 1 83.5 107 SER A CA 1
ATOM 853 C C . SER A 1 107 ? 12.258 20.484 40.906 1 83.5 107 SER A C 1
ATOM 855 O O . SER A 1 107 ? 12.984 21.078 40.094 1 83.5 107 SER A O 1
ATOM 857 N N . ILE A 1 108 ? 12.148 19.266 41 1 86.06 108 ILE A N 1
ATOM 858 C CA . ILE A 1 108 ? 12.945 18.422 40.125 1 86.06 108 ILE A CA 1
ATOM 859 C C . ILE A 1 108 ? 12.469 18.578 38.688 1 86.06 108 ILE A C 1
ATOM 861 O O . ILE A 1 108 ? 13.281 18.609 37.75 1 86.06 108 ILE A O 1
ATOM 865 N N . PHE A 1 109 ? 11.18 18.703 38.531 1 89.06 109 PHE A N 1
ATOM 866 C CA . PHE A 1 109 ? 10.617 18.875 37.188 1 89.06 109 PHE A CA 1
ATOM 867 C C . PHE A 1 109 ? 11.125 20.156 36.531 1 89.06 109 PHE A C 1
ATOM 869 O O . PHE A 1 109 ? 11.594 20.141 35.406 1 89.06 109 PHE A O 1
ATOM 876 N N . PHE A 1 110 ? 11.117 21.219 37.219 1 86.88 110 PHE A N 1
ATOM 877 C CA . PHE A 1 110 ? 11.516 22.5 36.656 1 86.88 110 PHE A CA 1
ATOM 878 C C . PHE A 1 110 ? 13.023 22.594 36.531 1 86.88 110 PHE A C 1
ATOM 880 O O . PHE A 1 110 ? 13.531 23.203 35.594 1 86.88 110 PHE A O 1
ATOM 887 N N . LYS A 1 111 ? 13.742 21.984 37.375 1 87.69 111 LYS A N 1
ATOM 888 C CA . LYS A 1 111 ? 15.188 21.906 37.219 1 87.69 111 LYS A CA 1
ATOM 889 C C . LYS A 1 111 ? 15.555 21.141 35.938 1 87.69 111 LYS A C 1
ATOM 891 O O . LYS A 1 111 ? 16.406 21.578 35.188 1 87.69 111 LYS A O 1
ATOM 896 N N . THR A 1 112 ? 14.906 20.031 35.781 1 90.69 112 THR A N 1
ATOM 897 C CA . THR A 1 112 ? 15.156 19.219 34.594 1 90.69 112 THR A CA 1
ATOM 898 C C . THR A 1 112 ? 14.711 19.953 33.344 1 90.69 112 THR A C 1
ATOM 900 O O . THR A 1 112 ? 15.352 19.859 32.281 1 90.69 112 THR A O 1
ATOM 903 N N . LEU A 1 113 ? 13.633 20.641 33.438 1 90.62 113 LEU A N 1
ATOM 904 C CA . LEU A 1 113 ? 13.117 21.406 32.312 1 90.62 113 LEU A CA 1
ATOM 905 C C . LEU A 1 113 ? 14.109 22.484 31.891 1 90.62 113 LEU A C 1
ATOM 907 O O . LEU A 1 113 ? 14.336 22.688 30.703 1 90.62 113 LEU A O 1
ATOM 911 N N . VAL A 1 114 ? 14.734 23.109 32.812 1 88.19 114 VAL A N 1
ATOM 912 C CA . VAL A 1 114 ? 15.695 24.156 32.531 1 88.19 114 VAL A CA 1
ATOM 913 C C . VAL A 1 114 ? 16.969 23.562 31.938 1 88.19 114 VAL A C 1
ATOM 915 O O . VAL A 1 114 ? 17.562 24.125 31.031 1 88.19 114 VAL A O 1
ATOM 918 N N . ASP A 1 115 ? 17.328 22.469 32.469 1 90.88 115 ASP A N 1
ATOM 919 C CA . ASP A 1 115 ? 18.484 21.781 31.906 1 90.88 115 ASP A CA 1
ATOM 920 C C . ASP A 1 115 ? 18.266 21.391 30.453 1 90.88 115 ASP A C 1
ATOM 922 O O . ASP A 1 115 ? 19.156 21.5 29.625 1 90.88 115 ASP A O 1
ATOM 926 N N . GLU A 1 116 ? 17.094 20.922 30.25 1 92.5 116 GLU A N 1
ATOM 927 C CA . GLU A 1 116 ? 16.75 20.531 28.875 1 92.5 116 GLU A CA 1
ATOM 928 C C . GLU A 1 116 ? 16.688 21.75 27.953 1 92.5 116 GLU A C 1
ATOM 930 O O . GLU A 1 116 ? 17.062 21.672 26.781 1 92.5 116 GLU A O 1
ATOM 935 N N . LEU A 1 117 ? 16.188 22.797 28.406 1 91.06 117 LEU A N 1
ATOM 936 C CA . LEU A 1 117 ? 16.125 24.016 27.625 1 91.06 117 LEU A CA 1
ATOM 937 C C . LEU A 1 117 ? 17.531 24.516 27.297 1 91.06 117 LEU A C 1
ATOM 939 O O . LEU A 1 117 ? 17.7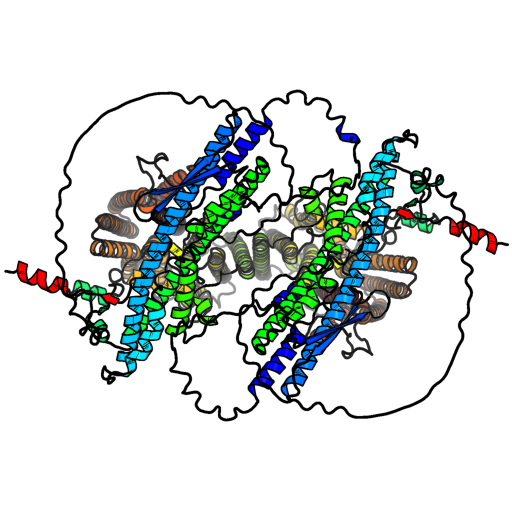97 24.922 26.156 1 91.06 117 LEU A O 1
ATOM 943 N N . ASN A 1 118 ? 18.438 24.453 28.25 1 91 118 ASN A N 1
ATOM 944 C CA . ASN A 1 118 ? 19.828 24.859 28.016 1 91 118 ASN A CA 1
ATOM 945 C C . ASN A 1 118 ? 20.516 23.938 27.016 1 91 118 ASN A C 1
ATOM 947 O O . ASN A 1 118 ? 21.266 24.406 26.156 1 91 118 ASN A O 1
ATOM 951 N N . LYS A 1 119 ? 20.281 22.766 27.188 1 92.31 119 LYS A N 1
ATOM 952 C CA . LYS A 1 119 ? 20.859 21.797 26.281 1 92.31 119 LYS A CA 1
ATOM 953 C C . LYS A 1 119 ? 20.406 22.047 24.844 1 92.31 119 LYS A C 1
ATOM 955 O O . LYS A 1 119 ? 21.219 22.109 23.922 1 92.31 119 LYS A O 1
ATOM 960 N N . THR A 1 120 ? 19.078 22.156 24.641 1 93 120 THR A N 1
ATOM 961 C CA . THR A 1 120 ? 18.531 22.359 23.312 1 93 120 THR A CA 1
ATOM 962 C C . THR A 1 120 ? 18.953 23.719 22.75 1 93 120 THR A C 1
ATOM 964 O O . THR A 1 120 ? 19.281 23.828 21.562 1 93 120 THR A O 1
ATOM 967 N N . ASN A 1 121 ? 19.062 24.719 23.594 1 91.75 121 ASN A N 1
ATOM 968 C CA . ASN A 1 121 ? 19.469 26.047 23.156 1 91.75 121 ASN A CA 1
ATOM 969 C C . ASN A 1 121 ? 20.938 26.094 22.75 1 91.75 121 ASN A C 1
ATOM 971 O O . ASN A 1 121 ? 21.297 26.719 21.75 1 91.75 121 ASN A O 1
ATOM 975 N N . ASN A 1 122 ? 21.75 25.422 23.484 1 91.38 122 ASN A N 1
ATOM 976 C CA . ASN A 1 122 ? 23.172 25.391 23.172 1 91.38 122 ASN A CA 1
ATOM 977 C C . ASN A 1 122 ? 23.438 24.641 21.859 1 91.38 122 ASN A C 1
ATOM 979 O O . ASN A 1 122 ? 24.234 25.078 21.031 1 91.38 122 ASN A O 1
ATOM 983 N N . PHE A 1 123 ? 22.828 23.609 21.734 1 93.25 123 PHE A N 1
ATOM 984 C CA . PHE A 1 123 ? 22.969 22.844 20.5 1 93.25 123 PHE A CA 1
ATOM 985 C C . PHE A 1 123 ? 22.484 23.641 19.297 1 93.25 123 PHE A C 1
ATOM 987 O O . PHE A 1 123 ? 23.156 23.703 18.266 1 93.25 123 PHE A O 1
ATOM 994 N N . TYR A 1 124 ? 21.312 24.203 19.484 1 93.44 124 TYR A N 1
ATOM 995 C CA . TYR A 1 124 ? 20.719 25 18.406 1 93.44 124 TYR A CA 1
ATOM 996 C C . TYR A 1 124 ? 21.625 26.172 18.031 1 93.44 124 TYR A C 1
ATOM 998 O O . TYR A 1 124 ? 21.844 26.422 16.844 1 93.44 124 TYR A O 1
ATOM 1006 N N . LYS A 1 125 ? 22.172 26.828 18.969 1 92.5 125 LYS A N 1
ATOM 1007 C CA . LYS A 1 125 ? 23.047 27.969 18.734 1 92.5 125 LYS A CA 1
ATOM 1008 C C . LYS A 1 125 ? 24.328 27.531 18.016 1 92.5 125 LYS A C 1
ATOM 1010 O O . LYS A 1 125 ? 24.766 28.188 17.078 1 92.5 125 LYS A O 1
ATOM 1015 N N . ASP A 1 126 ? 24.844 26.469 18.438 1 92.56 126 ASP A N 1
ATOM 1016 C CA . ASP A 1 126 ? 26.047 25.953 17.812 1 92.56 126 ASP A CA 1
ATOM 1017 C C . ASP A 1 126 ? 25.812 25.625 16.344 1 92.56 126 ASP A C 1
ATOM 1019 O O . ASP A 1 126 ? 26.625 25.969 15.484 1 92.56 126 ASP A O 1
ATOM 1023 N N . LYS A 1 127 ? 24.766 24.969 16.109 1 93.06 127 LYS A N 1
ATOM 1024 C CA . LYS A 1 127 ? 24.469 24.562 14.742 1 93.06 127 LYS A CA 1
ATOM 1025 C C . LYS A 1 127 ? 24.094 25.75 13.867 1 93.06 127 LYS A C 1
ATOM 1027 O O . LYS A 1 127 ? 24.406 25.766 12.672 1 93.06 127 LYS A O 1
ATOM 1032 N N . VAL A 1 128 ? 23.406 26.734 14.43 1 93.5 128 VAL A N 1
ATOM 1033 C CA . VAL A 1 128 ? 23.062 27.938 13.688 1 93.5 128 VAL A CA 1
ATOM 1034 C C . VAL A 1 128 ? 24.328 28.719 13.344 1 93.5 128 VAL A C 1
ATOM 1036 O O . VAL A 1 128 ? 24.469 29.219 12.227 1 93.5 128 VAL A O 1
ATOM 1039 N N . ASP A 1 129 ? 25.25 28.781 14.258 1 92.38 129 ASP A N 1
ATOM 1040 C CA . ASP A 1 129 ? 26.516 29.453 14.008 1 92.38 129 ASP A CA 1
ATOM 1041 C C . ASP A 1 129 ? 27.297 28.766 12.891 1 92.38 129 ASP A C 1
ATOM 1043 O O . ASP A 1 129 ? 27.906 29.438 12.047 1 92.38 129 ASP A O 1
ATOM 1047 N N . GLU A 1 130 ? 27.266 27.531 12.961 1 91.69 130 GLU A N 1
ATOM 1048 C CA . GLU A 1 130 ? 27.922 26.781 11.898 1 91.69 130 GLU A CA 1
ATOM 1049 C C . GLU A 1 130 ? 27.281 27.062 10.539 1 91.69 130 GLU A C 1
ATOM 1051 O O . GLU A 1 130 ? 27.969 27.203 9.531 1 91.69 130 GLU A O 1
ATOM 1056 N N . ALA A 1 131 ? 25.984 27.125 10.5 1 92.44 131 ALA A N 1
ATOM 1057 C CA . ALA A 1 131 ? 25.266 27.391 9.258 1 92.44 131 ALA A CA 1
ATOM 1058 C C . ALA A 1 131 ? 25.547 28.797 8.75 1 92.44 131 ALA A C 1
ATOM 1060 O O . ALA A 1 131 ? 25.656 29.016 7.539 1 92.44 131 ALA A O 1
ATOM 1061 N N . ILE A 1 132 ? 25.688 29.719 9.656 1 92.06 132 ILE A N 1
ATOM 1062 C CA . ILE A 1 132 ? 25.969 31.109 9.289 1 92.06 132 ILE A CA 1
ATOM 1063 C C . ILE A 1 132 ? 27.375 31.203 8.703 1 92.06 132 ILE A C 1
ATOM 1065 O O . ILE A 1 132 ? 27.594 31.906 7.711 1 92.06 132 ILE A O 1
ATOM 1069 N N . GLU A 1 133 ? 28.234 30.484 9.281 1 91.75 133 GLU A N 1
ATOM 1070 C CA . GLU A 1 133 ? 29.609 30.469 8.758 1 91.75 133 GLU A CA 1
ATOM 1071 C C . GLU A 1 133 ? 29.656 29.844 7.363 1 91.75 133 GLU A C 1
ATOM 1073 O O . GLU A 1 133 ? 30.359 30.344 6.484 1 91.75 133 GLU A O 1
ATOM 1078 N N . GLU A 1 134 ? 28.938 28.844 7.262 1 91.75 134 GLU A N 1
ATOM 1079 C CA . GLU A 1 134 ? 28.891 28.188 5.953 1 91.75 134 GLU A CA 1
ATOM 1080 C C . GLU A 1 134 ? 28.234 29.094 4.914 1 91.75 134 GLU A C 1
ATOM 1082 O O . GLU A 1 134 ? 28.672 29.141 3.76 1 91.75 134 GLU A O 1
ATOM 1087 N N . ALA A 1 135 ? 27.219 29.781 5.27 1 92.25 135 ALA A N 1
ATOM 1088 C CA . ALA A 1 135 ? 26.562 30.719 4.367 1 92.25 135 ALA A CA 1
ATOM 1089 C C . ALA A 1 135 ? 27.5 31.844 3.967 1 92.25 135 ALA A C 1
ATOM 1091 O O . ALA A 1 135 ? 27.484 32.281 2.816 1 92.25 135 ALA A O 1
ATOM 1092 N N . ALA A 1 136 ? 28.297 32.281 4.875 1 90.75 136 ALA A N 1
ATOM 1093 C CA . ALA A 1 136 ? 29.266 33.344 4.586 1 90.75 136 ALA A CA 1
ATOM 1094 C C . ALA A 1 136 ? 30.328 32.875 3.602 1 90.75 136 ALA A C 1
ATOM 1096 O O . ALA A 1 136 ? 30.734 33.594 2.709 1 90.75 136 ALA A O 1
ATOM 1097 N N . LEU A 1 137 ? 30.719 31.688 3.818 1 89.88 137 LEU A N 1
ATOM 1098 C CA . LEU A 1 137 ? 31.688 31.094 2.902 1 89.88 137 LEU A CA 1
ATOM 1099 C C . LEU A 1 137 ? 31.094 30.953 1.504 1 89.88 137 LEU A C 1
ATOM 1101 O O . LEU A 1 137 ? 31.781 31.203 0.507 1 89.88 137 LEU A O 1
ATOM 1105 N N . LEU A 1 138 ? 29.859 30.516 1.433 1 90.88 138 LEU A N 1
ATOM 1106 C CA . LEU A 1 138 ? 29.219 30.328 0.14 1 90.88 138 LEU A CA 1
ATOM 1107 C C . LEU A 1 138 ? 28.969 31.672 -0.548 1 90.88 138 LEU A C 1
ATOM 1109 O O . LEU A 1 138 ? 29 31.766 -1.777 1 90.88 138 LEU A O 1
ATOM 1113 N N . LYS A 1 139 ? 28.734 32.656 0.217 1 88.56 139 LYS A N 1
ATOM 1114 C CA . LYS A 1 139 ? 28.578 34 -0.345 1 88.56 139 LYS A CA 1
ATOM 1115 C C . LYS A 1 139 ? 29.875 34.469 -1.01 1 88.56 139 LYS A C 1
ATOM 1117 O O . LYS A 1 139 ? 29.844 35.031 -2.104 1 88.56 139 LYS A O 1
ATOM 1122 N N . LYS A 1 140 ? 30.984 34.156 -0.36 1 86.88 140 LYS A N 1
ATOM 1123 C CA . LYS A 1 140 ? 32.281 34.469 -0.94 1 86.88 140 LYS A CA 1
ATOM 1124 C C . LYS A 1 140 ? 32.531 33.719 -2.229 1 86.88 140 LYS A C 1
ATOM 1126 O O . LYS A 1 140 ? 33.031 34.25 -3.201 1 86.88 140 LYS A O 1
ATOM 1131 N N . GLN A 1 141 ? 32.094 32.5 -2.133 1 89.12 141 GLN A N 1
ATOM 1132 C CA . GLN A 1 141 ? 32.25 31.672 -3.312 1 89.12 141 GLN A CA 1
ATOM 1133 C C . GLN A 1 141 ? 31.375 32.156 -4.465 1 89.12 141 GLN A C 1
ATOM 1135 O O . GLN A 1 141 ? 31.781 32.094 -5.629 1 89.12 141 GLN A O 1
ATOM 1140 N N . MET A 1 142 ? 30.234 32.625 -4.199 1 88.88 142 MET A N 1
ATOM 1141 C CA . MET A 1 142 ? 29.328 33.125 -5.223 1 88.88 142 MET A CA 1
ATOM 1142 C C . MET A 1 142 ? 29.859 34.375 -5.871 1 88.88 142 MET A C 1
ATOM 1144 O O . MET A 1 142 ? 29.688 34.594 -7.074 1 88.88 142 MET A O 1
ATOM 1148 N N . GLU A 1 143 ? 30.516 35.156 -5.133 1 84.31 143 GLU A N 1
ATOM 1149 C CA . GLU A 1 143 ? 31.125 36.375 -5.668 1 84.31 143 GLU A CA 1
ATOM 1150 C C . GLU A 1 143 ? 32.219 36.062 -6.688 1 84.31 143 GLU A C 1
ATOM 1152 O O . GLU A 1 143 ? 32.281 36.688 -7.738 1 84.31 143 GLU A O 1
ATOM 1157 N N . VAL A 1 144 ? 32.938 35.031 -6.305 1 85.38 144 VAL A N 1
ATOM 1158 C CA . VAL A 1 144 ? 33.969 34.594 -7.215 1 85.38 144 VAL A CA 1
ATOM 1159 C C . VAL A 1 144 ? 33.375 34 -8.484 1 85.38 144 VAL A C 1
ATOM 1161 O O . VAL A 1 144 ? 33.875 34.219 -9.586 1 85.38 144 VAL A O 1
ATOM 1164 N N . LEU A 1 145 ? 32.344 33.312 -8.305 1 87.81 145 LEU A N 1
ATOM 1165 C CA . LEU A 1 145 ? 31.688 32.688 -9.453 1 87.81 145 LEU A CA 1
ATOM 1166 C C . LEU A 1 145 ? 31.156 33.719 -10.414 1 87.81 145 LEU A C 1
ATOM 1168 O O . LEU A 1 145 ? 31.25 33.562 -11.633 1 87.81 145 LEU A O 1
ATOM 1172 N N . VAL A 1 146 ? 30.625 34.812 -9.93 1 84.25 146 VAL A N 1
ATOM 1173 C CA . VAL A 1 146 ? 30.062 35.875 -10.766 1 84.25 146 VAL A CA 1
ATOM 1174 C C . VAL A 1 146 ? 31.188 36.531 -11.562 1 84.25 146 VAL A C 1
ATOM 1176 O O . VAL A 1 146 ? 31.016 36.844 -12.75 1 84.25 146 VAL A O 1
ATOM 1179 N N . VAL A 1 147 ? 32.312 36.688 -10.945 1 81.12 147 VAL A N 1
ATOM 1180 C CA . VAL A 1 147 ? 33.469 37.312 -11.617 1 81.12 147 VAL A CA 1
ATOM 1181 C C . VAL A 1 147 ? 34 36.344 -12.68 1 81.12 147 VAL A C 1
ATOM 1183 O O . VAL A 1 147 ? 34.375 36.781 -13.773 1 81.12 147 VAL A O 1
ATOM 1186 N N . LEU A 1 148 ? 34 35.156 -12.258 1 84 148 LEU A N 1
ATOM 1187 C CA . LEU A 1 148 ? 34.469 34.125 -13.211 1 84 148 LEU A CA 1
ATOM 1188 C C . LEU A 1 148 ? 33.531 34.062 -14.422 1 84 148 LEU A C 1
ATOM 1190 O O . LEU A 1 148 ? 34 33.906 -15.555 1 84 148 LEU A O 1
ATOM 1194 N N . ARG A 1 149 ? 32.312 34.156 -14.289 1 85.88 149 ARG A N 1
ATOM 1195 C CA . ARG A 1 149 ? 31.312 34.156 -15.367 1 85.88 149 ARG A CA 1
ATOM 1196 C C . ARG A 1 149 ? 31.531 35.312 -16.328 1 85.88 149 ARG A C 1
ATOM 1198 O O . ARG A 1 149 ? 31.438 35.156 -17.547 1 85.88 149 ARG A O 1
ATOM 1205 N N . ILE A 1 150 ? 31.859 36.406 -15.773 1 79.31 150 ILE A N 1
ATOM 1206 C CA . ILE A 1 150 ? 32.062 37.625 -16.562 1 79.31 150 ILE A CA 1
ATOM 1207 C C . ILE A 1 150 ? 33.344 37.469 -17.391 1 79.31 150 ILE A C 1
ATOM 1209 O O . ILE A 1 150 ? 33.375 37.844 -18.578 1 79.31 150 ILE A O 1
ATOM 1213 N N . LYS A 1 151 ? 34.281 36.906 -16.734 1 78.94 151 LYS A N 1
ATOM 1214 C CA . LYS A 1 151 ? 35.562 36.75 -17.422 1 78.94 151 LYS A CA 1
ATOM 1215 C C . LYS A 1 151 ? 35.438 35.719 -18.562 1 78.94 151 LYS A C 1
ATOM 1217 O O . LYS A 1 151 ? 36.031 35.906 -19.625 1 78.94 151 LYS A O 1
ATOM 1222 N N . VAL A 1 152 ? 34.781 34.688 -18.266 1 83.06 152 VAL A N 1
ATOM 1223 C CA . VAL A 1 152 ? 34.656 33.625 -19.266 1 83.06 152 VAL A CA 1
ATOM 1224 C C . VAL A 1 152 ? 33.75 34.094 -20.406 1 83.06 152 VAL A C 1
ATOM 1226 O O . VAL A 1 152 ? 34 33.781 -21.562 1 83.06 152 VAL A O 1
ATOM 1229 N N . ASN A 1 153 ? 32.688 34.844 -20.203 1 76.94 153 ASN A N 1
ATOM 1230 C CA . ASN A 1 153 ? 31.766 35.281 -21.234 1 76.94 153 ASN A CA 1
ATOM 1231 C C . ASN A 1 153 ? 32.312 36.469 -22 1 76.94 153 ASN A C 1
ATOM 1233 O O . ASN A 1 153 ? 31.984 36.656 -23.172 1 76.94 153 ASN A O 1
ATOM 1237 N N . ASN A 1 154 ? 32.938 37.469 -21.375 1 69.31 154 ASN A N 1
ATOM 1238 C CA . ASN A 1 154 ? 33.5 38.625 -22.062 1 69.31 154 ASN A CA 1
ATOM 1239 C C . ASN A 1 154 ? 35.031 38.656 -21.891 1 69.31 154 ASN A C 1
ATOM 1241 O O . ASN A 1 154 ? 35.531 39.344 -21 1 69.31 154 ASN A O 1
ATOM 1245 N N . PRO A 1 155 ? 35.75 37.812 -22.609 1 63.56 155 PRO A N 1
ATOM 1246 C CA . PRO A 1 155 ? 37.188 37.781 -22.406 1 63.56 155 PRO A CA 1
ATOM 1247 C C . PRO A 1 155 ? 37.844 39.156 -22.562 1 63.56 155 PRO A C 1
ATOM 1249 O O . PRO A 1 155 ? 38.875 39.438 -21.953 1 63.56 155 PRO A O 1
ATOM 1252 N N . ASN A 1 156 ? 37.312 40.094 -23.594 1 55.69 156 ASN A N 1
ATOM 1253 C CA . ASN A 1 156 ? 37.875 41.406 -23.844 1 55.69 156 ASN A CA 1
ATOM 1254 C C . ASN A 1 156 ? 37.375 42.438 -22.844 1 55.69 156 ASN A C 1
ATOM 1256 O O . ASN A 1 156 ? 37.5 43.656 -23.078 1 55.69 156 ASN A O 1
ATOM 1260 N N . PHE A 1 157 ? 36.469 42.031 -22 1 48.38 157 PHE A N 1
ATOM 1261 C CA . PHE A 1 157 ? 35.875 43.031 -21.094 1 48.38 157 PHE A CA 1
ATOM 1262 C C . PHE A 1 157 ? 36.969 43.656 -20.219 1 48.38 157 PHE A C 1
ATOM 1264 O O . PHE A 1 157 ? 37.625 43 -19.438 1 48.38 157 PHE A O 1
ATOM 1271 N N . ASP A 1 158 ? 37.625 44.781 -20.703 1 41.56 158 ASP A N 1
ATOM 1272 C CA . ASP A 1 158 ? 38.438 45.719 -19.922 1 41.56 158 ASP A CA 1
ATOM 1273 C C . ASP A 1 158 ? 37.75 46.094 -18.609 1 41.56 158 ASP A C 1
ATOM 1275 O O . ASP A 1 158 ? 36.5 46.188 -18.562 1 41.56 158 ASP A O 1
ATOM 1279 N N . GLY A 1 159 ? 38.25 46.094 -17.328 1 39.75 159 GLY A N 1
ATOM 1280 C CA . GLY A 1 159 ? 37.969 46.156 -15.898 1 39.75 159 GLY A CA 1
ATOM 1281 C C . GLY A 1 159 ? 36.969 47.219 -15.516 1 39.75 159 GLY A C 1
ATOM 1282 O O . GLY A 1 159 ? 36.625 47.344 -14.344 1 39.75 159 GLY A O 1
ATOM 1283 N N . SER A 1 160 ? 36.875 48.5 -16.172 1 35.72 160 SER A N 1
ATOM 1284 C CA . SER A 1 160 ? 36.5 49.656 -15.359 1 35.72 160 SER A CA 1
ATOM 1285 C C . SER A 1 160 ? 35.031 49.594 -14.992 1 35.72 160 SER A C 1
ATOM 1287 O O . SER A 1 160 ? 34.656 49.781 -13.828 1 35.72 160 SER A O 1
ATOM 1289 N N . SER A 1 161 ? 34.031 50.031 -15.93 1 35.19 161 SER A N 1
ATOM 1290 C CA . SER A 1 161 ? 32.812 50.75 -15.609 1 35.19 161 SER A CA 1
ATOM 1291 C C . SER A 1 161 ? 31.719 49.781 -15.133 1 35.19 161 SER A C 1
ATOM 1293 O O . SER A 1 161 ? 30.875 50.156 -14.312 1 35.19 161 SER A O 1
ATOM 1295 N N . SER A 1 162 ? 31.391 48.75 -15.805 1 37.09 162 SER A N 1
ATOM 1296 C CA . SER A 1 162 ? 30.062 48.125 -15.648 1 37.09 162 SER A CA 1
ATOM 1297 C C . SER A 1 162 ? 30 47.281 -14.391 1 37.09 162 SER A C 1
ATOM 1299 O O . SER A 1 162 ? 28.969 46.656 -14.109 1 37.09 162 SER A O 1
ATOM 1301 N N . LEU A 1 163 ? 30.953 47 -13.75 1 37.72 163 LEU A N 1
ATOM 1302 C CA . LEU A 1 163 ? 30.969 46.031 -12.648 1 37.72 163 LEU A CA 1
ATOM 1303 C C . LEU A 1 163 ? 30.359 46.656 -11.391 1 37.72 163 LEU A C 1
ATOM 1305 O O . LEU A 1 163 ? 30.203 46 -10.367 1 37.72 163 LEU A O 1
ATOM 1309 N N . LYS A 1 164 ? 30.266 48.031 -11.25 1 37.47 164 LYS A N 1
ATOM 1310 C CA . LYS A 1 164 ? 29.641 48.719 -10.117 1 37.47 164 LYS A CA 1
ATOM 1311 C C . LYS A 1 164 ? 28.219 48.188 -9.883 1 37.47 164 LYS A C 1
ATOM 1313 O O . LYS A 1 164 ? 27.781 48.062 -8.742 1 37.47 164 LYS A O 1
ATOM 1318 N N . CYS A 1 165 ? 27.438 47.969 -10.93 1 34.75 165 CYS A N 1
ATOM 1319 C CA . CYS A 1 165 ? 26.016 47.656 -10.773 1 34.75 165 CYS A CA 1
ATOM 1320 C C . CYS A 1 165 ? 25.812 46.281 -10.195 1 34.75 165 CYS A C 1
ATOM 1322 O O . CYS A 1 165 ? 24.812 46 -9.523 1 34.75 165 CYS A O 1
ATOM 1324 N N . LEU A 1 166 ? 26.641 45.312 -10.477 1 37.97 166 LEU A N 1
ATOM 1325 C CA . LEU A 1 166 ? 26.359 43.969 -10.023 1 37.97 166 LEU A CA 1
ATOM 1326 C C . LEU A 1 166 ? 26.672 43.812 -8.539 1 37.97 166 LEU A C 1
ATOM 1328 O O . LEU A 1 166 ? 26.047 43 -7.848 1 37.97 166 LEU A O 1
ATOM 1332 N N . SER A 1 167 ? 27.703 44.531 -7.93 1 37.78 167 SER A N 1
ATOM 1333 C CA . SER A 1 167 ? 28.016 44.438 -6.508 1 37.78 167 SER A CA 1
ATOM 1334 C C . SER A 1 167 ? 26.812 44.812 -5.645 1 37.78 167 SER A C 1
ATOM 1336 O O . SER A 1 167 ? 26.719 44.375 -4.496 1 37.78 167 SER A O 1
ATOM 1338 N N . MET A 1 168 ? 26 45.75 -6.062 1 35.28 168 MET A N 1
ATOM 1339 C CA . MET A 1 168 ? 24.859 46.188 -5.262 1 35.28 168 MET A CA 1
ATOM 1340 C C . MET A 1 168 ? 23.875 45.031 -5.035 1 35.28 168 MET A C 1
ATOM 1342 O O . MET A 1 168 ? 23.25 44.938 -3.971 1 35.28 168 MET A O 1
ATOM 1346 N N . ASP A 1 169 ? 23.766 44.188 -6.035 1 37.12 169 ASP A N 1
ATOM 1347 C CA . ASP A 1 169 ? 22.703 43.188 -5.852 1 37.12 169 ASP A CA 1
ATOM 1348 C C . ASP A 1 169 ? 23.141 42.094 -4.867 1 37.12 169 ASP A C 1
ATOM 1350 O O . ASP A 1 169 ? 22.312 41.5 -4.172 1 37.12 169 ASP A O 1
ATOM 1354 N N . ILE A 1 170 ? 24.422 41.719 -4.871 1 40.03 170 ILE A N 1
ATOM 1355 C CA . ILE A 1 170 ? 24.844 40.656 -3.988 1 40.03 170 ILE A CA 1
ATOM 1356 C C . ILE A 1 170 ? 25.062 41.188 -2.578 1 40.03 170 ILE A C 1
ATOM 1358 O O . ILE A 1 170 ? 25.016 40.438 -1.603 1 40.03 170 ILE A O 1
ATOM 1362 N N . SER A 1 171 ? 25.562 42.469 -2.402 1 36.53 171 SER A N 1
ATOM 1363 C CA . SER A 1 171 ? 25.859 42.969 -1.068 1 36.53 171 SER A CA 1
ATOM 1364 C C . SER A 1 171 ? 24.656 42.875 -0.147 1 36.53 171 SER A C 1
ATOM 1366 O O . SER A 1 171 ? 24.766 43.031 1.067 1 36.53 171 SER A O 1
ATOM 1368 N N . ASN A 1 172 ? 23.5 42.875 -0.73 1 36.62 172 ASN A N 1
ATOM 1369 C CA . ASN A 1 172 ? 22.359 42.812 0.169 1 36.62 172 ASN A CA 1
ATOM 1370 C C . ASN A 1 172 ? 22.297 41.469 0.898 1 36.62 172 ASN A C 1
ATOM 1372 O O . ASN A 1 172 ? 21.328 41.188 1.599 1 36.62 172 ASN A O 1
ATOM 1376 N N . LEU A 1 173 ? 23.203 40.594 0.488 1 37.44 173 LEU A N 1
ATOM 1377 C CA . LEU A 1 173 ? 23.219 39.344 1.23 1 37.44 173 LEU A CA 1
ATOM 1378 C C . LEU A 1 173 ? 23.875 39.531 2.59 1 37.44 173 LEU A C 1
ATOM 1380 O O . LEU A 1 173 ? 23.969 38.562 3.369 1 37.44 173 LEU A O 1
ATOM 1384 N N . ALA A 1 174 ? 24.797 40.594 2.814 1 32.53 174 ALA A N 1
ATOM 1385 C CA . ALA A 1 174 ? 25.406 40.719 4.129 1 32.53 174 ALA A CA 1
ATOM 1386 C C . ALA A 1 174 ? 24.375 40.969 5.207 1 32.53 174 ALA A C 1
ATOM 1388 O O . ALA A 1 174 ? 23.469 41.812 5.012 1 32.53 174 ALA A O 1
ATOM 1389 N N . PRO A 1 175 ? 24.203 40.094 6.168 1 33.19 175 PRO A N 1
ATOM 1390 C CA . PRO A 1 175 ? 23.266 40.375 7.25 1 33.19 175 PRO A CA 1
ATOM 1391 C C . PRO A 1 175 ? 23.422 41.812 7.789 1 33.19 175 PRO A C 1
ATOM 1393 O O . PRO A 1 175 ? 24.547 42.281 7.984 1 33.19 175 PRO A O 1
ATOM 1396 N N . SER A 1 176 ? 22.75 42.781 7.246 1 30.02 176 SER A N 1
ATOM 1397 C CA . SER A 1 176 ? 22.75 44.062 7.945 1 30.02 176 SER A CA 1
ATOM 1398 C C . SER A 1 176 ? 22.922 43.875 9.445 1 30.02 176 SER A C 1
ATOM 1400 O O . SER A 1 176 ? 22.438 42.906 10.008 1 30.02 176 SER A O 1
ATOM 1402 N N . LYS A 1 177 ? 24 44.406 10.008 1 29.72 177 LYS A N 1
ATOM 1403 C CA . LYS A 1 177 ? 24.141 44.5 11.461 1 29.72 177 LYS A CA 1
ATOM 1404 C C . LYS A 1 177 ? 22.781 44.719 12.133 1 29.72 177 LYS A C 1
ATOM 1406 O O . LYS A 1 177 ? 22.047 45.625 11.773 1 29.72 177 LYS A O 1
ATOM 1411 N N . ILE A 1 178 ? 22.172 43.656 12.523 1 28.58 178 ILE A N 1
ATOM 1412 C CA . ILE A 1 178 ? 21 43.781 13.391 1 28.58 178 ILE A CA 1
ATOM 1413 C C . ILE A 1 178 ? 21.219 44.938 14.375 1 28.58 178 ILE A C 1
ATOM 1415 O O . ILE A 1 178 ? 22.141 44.906 15.195 1 28.58 178 ILE A O 1
ATOM 1419 N N . ILE A 1 179 ? 21.156 46.188 13.883 1 26.09 179 ILE A N 1
ATOM 1420 C CA . ILE A 1 179 ? 21.062 47.219 14.922 1 26.09 179 ILE A CA 1
ATOM 1421 C C . ILE A 1 179 ? 20.125 46.75 16.031 1 26.09 179 ILE A C 1
ATOM 1423 O O . ILE A 1 179 ? 18.984 46.312 15.75 1 26.09 179 ILE A O 1
ATOM 1427 N N . PRO A 1 180 ? 20.703 46.375 17.156 1 25.98 180 PRO A N 1
ATOM 1428 C CA . PRO A 1 180 ? 19.812 45.969 18.25 1 25.98 180 PRO A CA 1
ATOM 1429 C C . PRO A 1 180 ? 18.578 46.875 18.359 1 25.98 180 PRO A C 1
ATOM 1431 O O . PRO A 1 180 ? 18.656 48.094 18.094 1 25.98 180 PRO A O 1
ATOM 1434 N N . PRO A 1 181 ? 17.438 46.438 17.922 1 26.34 181 PRO A N 1
ATOM 1435 C CA . PRO A 1 181 ? 16.266 47.281 18.047 1 26.34 181 PRO A CA 1
ATOM 1436 C C . PRO A 1 181 ? 16.297 48.156 19.312 1 26.34 181 PRO A C 1
ATOM 1438 O O . PRO A 1 181 ? 16.844 47.75 20.328 1 26.34 181 PRO A O 1
ATOM 1441 N N . ALA A 1 182 ? 16.516 49.406 19.188 1 23.81 182 ALA A N 1
ATOM 1442 C CA . ALA A 1 182 ? 16.328 50.312 20.312 1 23.81 182 ALA A CA 1
ATOM 1443 C C . ALA A 1 182 ? 15.125 49.906 21.156 1 23.81 182 ALA A C 1
ATOM 1445 O O . ALA A 1 182 ? 14.18 49.281 20.656 1 23.81 182 ALA A O 1
ATOM 1446 N N . ARG A 1 183 ? 15.25 49.906 22.516 1 23.77 183 ARG A N 1
ATOM 1447 C CA . ARG A 1 183 ? 14.312 49.688 23.609 1 23.77 183 ARG A CA 1
ATOM 1448 C C . ARG A 1 183 ? 12.984 50.375 23.344 1 23.77 183 ARG A C 1
ATOM 1450 O O . ARG A 1 183 ? 12.906 51.625 23.438 1 23.77 183 ARG A O 1
ATOM 1457 N N . SER A 1 184 ? 12.305 50.125 22.203 1 22.34 184 SER A N 1
ATOM 1458 C CA . SER A 1 184 ? 11.016 50.781 22.141 1 22.34 184 SER A CA 1
ATOM 1459 C C . SER A 1 184 ? 10.266 50.656 23.469 1 22.34 184 SER A C 1
ATOM 1461 O O . SER A 1 184 ? 10.328 49.625 24.125 1 22.34 184 SER A O 1
ATOM 1463 N N . LYS A 1 185 ? 9.984 51.781 24.109 1 23.45 185 LYS A N 1
ATOM 1464 C CA . LYS A 1 185 ? 9.195 52 25.312 1 23.45 185 LYS A CA 1
ATOM 1465 C C . LYS A 1 185 ? 7.895 51.219 25.297 1 23.45 185 LYS A C 1
ATOM 1467 O O . LYS A 1 185 ? 7.27 51.062 24.234 1 23.45 185 LYS A O 1
ATOM 1472 N N . THR A 1 186 ? 7.793 50.219 26.25 1 21.44 186 THR A N 1
ATOM 1473 C CA . THR A 1 186 ? 6.707 49.344 26.656 1 21.44 186 THR A CA 1
ATOM 1474 C C . THR A 1 186 ? 5.375 50.094 26.656 1 21.44 186 THR A C 1
ATOM 1476 O O . THR A 1 186 ? 5.188 51.031 27.422 1 21.44 186 THR A O 1
ATOM 1479 N N . VAL A 1 187 ? 4.875 50.531 25.516 1 21.7 187 VAL A N 1
ATOM 1480 C CA . VAL A 1 187 ? 3.516 51.062 25.641 1 21.7 187 VAL A CA 1
ATOM 1481 C C . VAL A 1 187 ? 2.635 50.031 26.344 1 21.7 187 VAL A C 1
ATOM 1483 O O . VAL A 1 187 ? 2.643 48.844 26 1 21.7 187 VAL A O 1
ATOM 1486 N N . GLY A 1 188 ? 2.256 50.344 27.594 1 19.62 188 GLY A N 1
ATOM 1487 C CA . GLY A 1 188 ? 1.409 49.719 28.594 1 19.62 188 GLY A CA 1
ATOM 1488 C C . GLY A 1 188 ? 0.108 49.188 28.016 1 19.62 188 GLY A C 1
ATOM 1489 O O . GLY A 1 188 ? -0.695 49.938 27.484 1 19.62 188 GLY A O 1
ATOM 1490 N N . ILE A 1 189 ? 0.214 48.062 27.25 1 20.61 189 ILE A N 1
ATOM 1491 C CA . ILE A 1 189 ? -1.03 47.438 26.844 1 20.61 189 ILE A CA 1
ATOM 1492 C C . ILE A 1 189 ? -1.959 47.281 28.047 1 20.61 189 ILE A C 1
ATOM 1494 O O . ILE A 1 189 ? -1.576 46.719 29.078 1 20.61 189 ILE A O 1
ATOM 1498 N N . ARG A 1 190 ? -2.936 48.188 28.109 1 20.31 190 ARG A N 1
ATOM 1499 C CA . ARG A 1 190 ? -4.039 48.188 29.078 1 20.31 190 ARG A CA 1
ATOM 1500 C C . ARG A 1 190 ? -4.75 46.844 29.094 1 20.31 190 ARG A C 1
ATOM 1502 O O . ARG A 1 190 ? -5.324 46.406 28.094 1 20.31 190 ARG A O 1
ATOM 1509 N N . VAL A 1 191 ? -4.027 45.75 29.672 1 21.41 191 VAL A N 1
ATOM 1510 C CA . VAL A 1 191 ? -4.625 44.469 29.953 1 21.41 191 VAL A CA 1
ATOM 1511 C C . VAL A 1 191 ? -5.961 44.656 30.656 1 21.41 191 VAL A C 1
ATOM 1513 O O . VAL A 1 191 ? -6.039 45.344 31.672 1 21.41 191 VAL A O 1
ATOM 1516 N N . MET A 1 192 ? -7.082 44.656 29.938 1 18.34 192 MET A N 1
ATOM 1517 C CA . MET A 1 192 ? -8.43 44.531 30.484 1 18.34 192 MET A CA 1
ATOM 1518 C C . MET A 1 192 ? -8.5 43.438 31.547 1 18.34 192 MET A C 1
ATOM 1520 O O . MET A 1 192 ? -7.883 42.375 31.391 1 18.34 192 MET A O 1
ATOM 1524 N N . ASP A 1 193 ? -8.875 43.719 32.781 1 19.52 193 ASP A N 1
ATOM 1525 C CA . ASP A 1 193 ? -8.953 43.281 34.156 1 19.52 193 ASP A CA 1
ATOM 1526 C C . ASP A 1 193 ? -9.828 42.031 34.281 1 19.52 193 ASP A C 1
ATOM 1528 O O . ASP A 1 193 ? -10.25 41.656 35.375 1 19.52 193 ASP A O 1
ATOM 1532 N N . ARG A 1 194 ? -9.914 41.094 33.25 1 18.72 194 ARG A N 1
ATOM 1533 C CA . ARG A 1 194 ? -10.969 40.156 33.625 1 18.72 194 ARG A CA 1
ATOM 1534 C C . ARG A 1 194 ? -10.594 39.406 34.906 1 18.72 194 ARG A C 1
ATOM 1536 O O . ARG A 1 194 ? -9.438 39.031 35.094 1 18.72 194 ARG A O 1
ATOM 1543 N N . LYS A 1 195 ? -11.391 39.406 35.969 1 20.34 195 LYS A N 1
ATOM 1544 C CA . LYS A 1 195 ? -11.555 39.094 37.375 1 20.34 195 LYS A CA 1
ATOM 1545 C C . LYS A 1 195 ? -11.469 37.594 37.625 1 20.34 195 LYS A C 1
ATOM 1547 O O . LYS A 1 195 ? -12.195 37.062 38.469 1 20.34 195 LYS A O 1
ATOM 1552 N N . LEU A 1 196 ? -10.508 36.844 36.969 1 17.8 196 LEU A N 1
ATOM 1553 C CA . LEU A 1 196 ? -10.711 35.438 37.344 1 17.8 196 LEU A CA 1
ATOM 1554 C C . LEU A 1 196 ? -10.344 35.219 38.812 1 17.8 196 LEU A C 1
ATOM 1556 O O . LEU A 1 196 ? -9.289 35.656 39.281 1 17.8 196 LEU A O 1
ATOM 1560 N N . GLY A 1 197 ? -11.219 34.875 39.812 1 17.67 197 GLY A N 1
ATOM 1561 C CA . GLY A 1 197 ? -11.344 34.719 41.25 1 17.67 197 GLY A CA 1
ATOM 1562 C C . GLY A 1 197 ? -10.484 33.594 41.781 1 17.67 197 GLY A C 1
ATOM 1563 O O . GLY A 1 197 ? -10.812 33 42.812 1 17.67 197 GLY A O 1
ATOM 1564 N N . VAL A 1 198 ? -9.188 33.375 41.312 1 18.08 198 VAL A N 1
ATOM 1565 C CA . VAL A 1 198 ? -8.539 32.156 41.781 1 18.08 198 VAL A CA 1
ATOM 1566 C C . VAL A 1 198 ? -8.234 32.25 43.281 1 18.08 198 VAL A C 1
ATOM 1568 O O . VAL A 1 198 ? -7.613 33.219 43.719 1 18.08 198 VAL A O 1
ATOM 1571 N N . GLU A 1 199 ? -9 31.672 44.219 1 18.02 199 GLU A N 1
ATOM 1572 C CA . GLU A 1 199 ? -8.906 31.562 45.656 1 18.02 199 GLU A CA 1
ATOM 1573 C C . GLU A 1 199 ? -7.633 30.844 46.094 1 18.02 199 GLU A C 1
ATOM 1575 O O . GLU A 1 199 ? -7.402 29.688 45.688 1 18.02 199 GLU A O 1
ATOM 1580 N N . MET A 1 200 ? -6.492 31.578 46.188 1 18.2 200 MET A N 1
ATOM 1581 C CA . MET A 1 200 ? -5.09 31.281 46.469 1 18.2 200 MET A CA 1
ATOM 1582 C C . MET A 1 200 ? -4.926 30.703 47.875 1 18.2 200 MET A C 1
ATOM 1584 O O . MET A 1 200 ? -5.219 31.375 48.875 1 18.2 200 MET A O 1
ATOM 1588 N N . PHE A 1 201 ? -5.066 29.391 48.125 1 17.03 201 PHE A N 1
ATOM 1589 C CA . PHE A 1 201 ? -4.91 28.828 49.469 1 17.03 201 PHE A CA 1
ATOM 1590 C C . PHE A 1 201 ? -3.479 29.016 49.969 1 17.03 201 PHE A C 1
ATOM 1592 O O . PHE A 1 201 ? -2.539 29.031 49.188 1 17.03 201 PHE A O 1
ATOM 1599 N N . GLY A 1 202 ? -3.176 29.484 51.219 1 16.36 202 GLY A N 1
ATOM 1600 C CA . GLY A 1 202 ? -2.213 30.188 52.062 1 16.36 202 GLY A CA 1
ATOM 1601 C C . GLY A 1 202 ? -1.089 29.281 52.562 1 16.36 202 GLY A C 1
ATOM 1602 O O . GLY A 1 202 ? -0.275 29.703 53.375 1 16.36 202 GLY A O 1
ATOM 1603 N N . ALA A 1 203 ? -0.702 28.125 51.906 1 17.53 203 ALA A N 1
ATOM 1604 C CA . ALA A 1 203 ? -0.045 27.297 52.938 1 17.53 203 ALA A CA 1
ATOM 1605 C C . ALA A 1 203 ? 1.317 27.875 53.312 1 17.53 203 ALA A C 1
ATOM 1607 O O . ALA A 1 203 ? 1.965 28.531 52.5 1 17.53 203 ALA A O 1
ATOM 1608 N N . GLU A 1 204 ? 1.744 27.891 54.625 1 16.94 204 GLU A N 1
ATOM 1609 C CA . GLU A 1 204 ? 2.664 28.531 55.562 1 16.94 204 GLU A CA 1
ATOM 1610 C C . GLU A 1 204 ? 4.066 27.938 55.438 1 16.94 204 GLU A C 1
ATOM 1612 O O . GLU A 1 204 ? 4.973 28.328 56.188 1 16.94 204 GLU A O 1
ATOM 1617 N N . VAL A 1 205 ? 4.586 27.656 54.25 1 17.17 205 VAL A N 1
ATOM 1618 C CA . VAL A 1 205 ? 5.805 26.859 54.375 1 17.17 205 VAL A CA 1
ATOM 1619 C C . VAL A 1 205 ? 6.906 27.688 55.031 1 17.17 205 VAL A C 1
ATOM 1621 O O . VAL A 1 205 ? 7.121 28.844 54.656 1 17.17 205 VAL A O 1
ATOM 1624 N N . ASP A 1 206 ? 7.496 27.25 56.188 1 16.14 206 ASP A N 1
ATOM 1625 C CA . ASP A 1 206 ? 8.453 27.719 57.188 1 16.14 206 ASP A CA 1
ATOM 1626 C C . ASP A 1 206 ? 9.859 27.797 56.625 1 16.14 206 ASP A C 1
ATOM 1628 O O . ASP A 1 206 ? 10.344 26.812 56.031 1 16.14 206 ASP A O 1
ATOM 1632 N N . LEU A 1 207 ? 10.438 28.984 56.375 1 16.62 207 LEU A N 1
ATOM 1633 C CA . LEU A 1 207 ? 11.617 29.562 55.75 1 16.62 207 LEU A CA 1
ATOM 1634 C C . LEU A 1 207 ? 12.875 29.25 56.531 1 16.62 207 LEU A C 1
ATOM 1636 O O . LEU A 1 207 ? 13.945 29.781 56.25 1 16.62 207 LEU A O 1
ATOM 1640 N N . SER A 1 208 ? 13.18 28.125 57.188 1 15.66 208 SER A N 1
ATOM 1641 C CA . SER A 1 208 ? 14.25 28.391 58.125 1 15.66 208 SER A CA 1
ATOM 1642 C C . SER A 1 208 ? 15.57 28.656 57.438 1 15.66 208 SER A C 1
ATOM 1644 O O . SER A 1 208 ? 15.93 27.938 56.5 1 15.66 208 SER A O 1
ATOM 1646 N N . CYS A 1 209 ? 16.281 29.875 57.594 1 15.56 209 CYS A N 1
ATOM 1647 C CA . CYS A 1 209 ? 17.328 30.75 57.062 1 15.56 209 CYS A CA 1
ATOM 1648 C C . CYS A 1 209 ? 18.703 30.234 57.406 1 15.56 209 CYS A C 1
ATOM 1650 O O . CYS A 1 209 ? 19.703 30.719 56.875 1 15.56 209 CYS A O 1
ATOM 1652 N N . GLN A 1 210 ? 19.188 29.266 58.156 1 14.8 210 GLN A N 1
ATOM 1653 C CA . GLN A 1 210 ? 20.234 29.781 59 1 14.8 210 GLN A CA 1
ATOM 1654 C C . GLN A 1 210 ? 21.516 30.031 58.219 1 14.8 210 GLN A C 1
ATOM 1656 O O . GLN A 1 210 ? 22.016 31.172 58.188 1 14.8 210 GLN A O 1
ATOM 1661 N N . HIS A 1 211 ? 22.797 29.422 58.625 1 15.2 211 HIS A N 1
ATOM 1662 C CA . HIS A 1 211 ? 23.969 29.953 59.281 1 15.2 211 HIS A CA 1
ATOM 1663 C C . HIS A 1 211 ? 25.062 30.297 58.281 1 15.2 211 HIS A C 1
ATOM 1665 O O . HIS A 1 211 ? 25.031 29.844 57.125 1 15.2 211 HIS A O 1
ATOM 1671 N N . GLN A 1 212 ? 26.594 30.344 58.625 1 15.28 212 GLN A N 1
ATOM 1672 C CA . GLN A 1 212 ? 27.609 31.328 59 1 15.28 212 GLN A CA 1
ATOM 1673 C C . GLN A 1 212 ? 28.75 31.328 57.969 1 15.28 212 GLN A C 1
ATOM 1675 O O . GLN A 1 212 ? 29.25 32.406 57.594 1 15.28 212 GLN A O 1
ATOM 1680 N N . HIS A 1 213 ? 29.5 30.281 57.531 1 15.63 213 HIS A N 1
ATOM 1681 C CA . HIS A 1 213 ? 30.922 30.344 57.875 1 15.63 213 HIS A CA 1
ATOM 1682 C C . HIS A 1 213 ? 31.688 31.188 56.844 1 15.63 213 HIS A C 1
ATOM 1684 O O . HIS A 1 213 ? 31.25 31.328 55.719 1 15.63 213 HIS A O 1
ATOM 1690 N N . SER A 1 214 ? 33.094 31.734 57.094 1 15.45 214 SER A N 1
ATOM 1691 C CA . SER A 1 214 ? 34 32.875 57.188 1 15.45 214 SER A CA 1
ATOM 1692 C C . SER A 1 214 ? 34.906 32.938 55.969 1 15.45 214 SER A C 1
ATOM 1694 O O . SER A 1 214 ? 35.062 34 55.344 1 15.45 214 SER A O 1
ATOM 1696 N N . ASN A 1 215 ? 35.938 32.094 55.625 1 15.48 215 ASN A N 1
ATOM 1697 C CA . ASN A 1 215 ? 37.312 32.562 55.75 1 15.48 215 ASN A CA 1
ATOM 1698 C C . ASN A 1 215 ? 37.781 33.281 54.5 1 15.48 215 ASN A C 1
ATOM 1700 O O . ASN A 1 215 ? 37.156 33.156 53.438 1 15.48 215 ASN A O 1
ATOM 1704 N N . SER A 1 216 ? 39.281 33.406 54.094 1 15.87 216 SER A N 1
ATOM 1705 C CA . SER A 1 216 ? 40.344 34.406 54.062 1 15.87 216 SER A CA 1
ATOM 1706 C C . SER A 1 216 ? 40.75 34.75 52.656 1 15.87 216 SER A C 1
ATOM 1708 O O . SER A 1 216 ? 40.938 35.938 52.312 1 15.87 216 SER A O 1
ATOM 1710 N N . HIS A 1 217 ? 41.062 33.938 51.656 1 16.77 217 HIS A N 1
ATOM 1711 C CA . HIS A 1 217 ? 42.438 34.125 51.219 1 16.77 217 HIS A CA 1
ATOM 1712 C C . HIS A 1 217 ? 42.531 35.281 50.219 1 16.77 217 HIS A C 1
ATOM 1714 O O . HIS A 1 217 ? 41.562 35.594 49.531 1 16.77 217 HIS A O 1
ATOM 1720 N N . PRO A 1 218 ? 43.844 35.938 49.969 1 16.75 218 PRO A N 1
ATOM 1721 C CA . PRO A 1 218 ? 44.406 37.281 49.75 1 16.75 218 PRO A CA 1
ATOM 1722 C C . PRO A 1 218 ? 44.438 37.656 48.25 1 16.75 218 PRO A C 1
ATOM 1724 O O . PRO A 1 218 ? 44.094 38.812 47.906 1 16.75 218 PRO A O 1
ATOM 1727 N N . ASN A 1 219 ? 45.031 36.906 47.281 1 17.14 219 ASN A N 1
ATOM 1728 C CA . ASN A 1 219 ? 46.25 37.406 46.625 1 17.14 219 ASN A CA 1
ATOM 1729 C C . ASN A 1 219 ? 45.938 38.344 45.469 1 17.14 219 ASN A C 1
ATOM 1731 O O . ASN A 1 219 ? 44.938 38.156 44.781 1 17.14 219 ASN A O 1
ATOM 1735 N N . ASN A 1 220 ? 46.656 39.5 45.25 1 16.39 220 ASN A N 1
ATOM 1736 C CA . ASN A 1 220 ? 46.625 40.844 44.688 1 16.39 220 ASN A CA 1
ATOM 1737 C C . ASN A 1 220 ? 47.031 40.812 43.219 1 16.39 220 ASN A C 1
ATOM 1739 O O . ASN A 1 220 ? 47.062 41.875 42.562 1 16.39 220 ASN A O 1
ATOM 1743 N N . ILE A 1 221 ? 47.188 39.812 42.375 1 18.47 221 ILE A N 1
ATOM 1744 C CA . ILE A 1 221 ? 48.281 40.031 41.438 1 18.47 221 ILE A CA 1
ATOM 1745 C C . ILE A 1 221 ? 47.875 41.094 40.406 1 18.47 221 ILE A C 1
ATOM 1747 O O . ILE A 1 221 ? 46.781 41.062 39.875 1 18.47 221 ILE A O 1
ATOM 1751 N N . PRO A 1 222 ? 48.75 42.156 40.094 1 17.95 222 PRO A N 1
ATOM 1752 C CA . PRO A 1 222 ? 48.688 43.5 39.469 1 17.95 222 PRO A CA 1
ATOM 1753 C C . PRO A 1 222 ? 48.625 43.469 37.969 1 17.95 222 PRO A C 1
ATOM 1755 O O . PRO A 1 222 ? 48.469 44.5 37.312 1 17.95 222 PRO A O 1
ATOM 1758 N N . CYS A 1 223 ? 47.875 42.75 37.219 1 16.66 223 CYS A N 1
ATOM 1759 C CA . CYS A 1 223 ? 48.312 42.562 35.844 1 16.66 223 CYS A CA 1
ATOM 1760 C C . CYS A 1 223 ? 48.219 43.875 35.062 1 16.66 223 CYS A C 1
ATOM 1762 O O . CYS A 1 223 ? 47.156 44.5 34.969 1 16.66 223 CYS A O 1
ATOM 1764 N N . THR A 1 224 ? 49.312 44.656 34.781 1 16.81 224 THR A N 1
ATOM 1765 C CA . THR A 1 224 ? 49.625 46.031 34.344 1 16.81 224 THR A CA 1
ATOM 1766 C C . THR A 1 224 ? 49.375 46.156 32.844 1 16.81 224 THR A C 1
ATOM 1768 O O . THR A 1 224 ? 49.156 47.25 32.312 1 16.81 224 THR A O 1
ATOM 1771 N N . GLU A 1 225 ? 49.406 45.25 31.844 1 18.55 225 GLU A N 1
ATOM 1772 C CA . GLU A 1 225 ? 50.188 45.562 30.656 1 18.55 225 GLU A CA 1
ATOM 1773 C C . GLU A 1 225 ? 49.5 46.625 29.797 1 18.55 225 GLU A C 1
ATOM 1775 O O . GLU A 1 225 ? 48.281 46.625 29.641 1 18.55 225 GLU A O 1
ATOM 1780 N N . ASN A 1 226 ? 50.188 47.812 29.438 1 17.89 226 ASN A N 1
ATOM 1781 C CA . ASN A 1 226 ? 50.031 49.125 28.875 1 17.89 226 ASN A CA 1
ATOM 1782 C C . ASN A 1 226 ? 49.812 49.062 27.359 1 17.89 226 ASN A C 1
ATOM 1784 O O . ASN A 1 226 ? 50.781 49.125 26.594 1 17.89 226 ASN A O 1
ATOM 1788 N N . TYR A 1 227 ? 48.938 48.344 26.641 1 18.19 227 TYR A N 1
ATOM 1789 C CA . TYR A 1 227 ? 49.062 48.219 25.188 1 18.19 227 TYR A CA 1
ATOM 1790 C C . TYR A 1 227 ? 48.719 49.531 24.516 1 18.19 227 TYR A C 1
ATOM 1792 O O . TYR A 1 227 ? 47.656 50.125 24.75 1 18.19 227 TYR A O 1
ATOM 1800 N N . ASN A 1 228 ? 49.75 50.344 24.125 1 18.88 228 ASN A N 1
ATOM 1801 C CA . ASN A 1 228 ? 49.812 51.688 23.516 1 18.88 228 ASN A CA 1
ATOM 1802 C C . ASN A 1 228 ? 49.219 51.656 22.109 1 18.88 228 ASN A C 1
ATOM 1804 O O . ASN A 1 228 ? 49.656 50.906 21.25 1 18.88 228 ASN A O 1
ATOM 1808 N N . GLY A 1 229 ? 47.906 51.844 21.797 1 18.92 229 GLY A N 1
ATOM 1809 C CA . GLY A 1 229 ? 47.125 51.844 20.578 1 18.92 229 GLY A CA 1
ATOM 1810 C C . GLY A 1 229 ? 47.5 52.969 19.625 1 18.92 229 GLY A C 1
ATOM 1811 O O . GLY A 1 229 ? 47.312 54.125 19.922 1 18.92 229 GLY A O 1
ATOM 1812 N N . ALA A 1 230 ? 48.688 52.875 18.859 1 21.84 230 ALA A N 1
ATOM 1813 C CA . ALA A 1 230 ? 49.188 53.875 17.922 1 21.84 230 ALA A CA 1
ATOM 1814 C C . ALA A 1 230 ? 48.125 54.219 16.875 1 21.84 230 ALA A C 1
ATOM 1816 O O . ALA A 1 230 ? 47.25 53.406 16.562 1 21.84 230 ALA A O 1
ATOM 1817 N N . PRO A 1 231 ? 47.969 55.531 16.484 1 22.22 231 PRO A N 1
ATOM 1818 C CA . PRO A 1 231 ? 46.969 56.219 15.688 1 22.22 231 PRO A CA 1
ATOM 1819 C C . PRO A 1 231 ? 47.062 55.906 14.195 1 22.22 231 PRO A C 1
ATOM 1821 O O . PRO A 1 231 ? 48.125 56.125 13.578 1 22.22 231 PRO A O 1
ATOM 1824 N N . ILE A 1 232 ? 46.75 54.719 13.688 1 23.22 232 ILE A N 1
ATOM 1825 C CA . ILE A 1 232 ? 46.906 54.438 12.273 1 23.22 232 ILE A CA 1
ATOM 1826 C C . ILE A 1 232 ? 46.188 55.469 11.43 1 23.22 232 ILE A C 1
ATOM 1828 O O . ILE A 1 232 ? 45 55.75 11.688 1 23.22 232 ILE A O 1
ATOM 1832 N N . ASP A 1 233 ? 46.906 56.281 10.625 1 24.22 233 ASP A N 1
ATOM 1833 C CA . ASP A 1 233 ? 46.625 57.344 9.648 1 24.22 233 ASP A CA 1
ATOM 1834 C C . ASP A 1 233 ? 45.656 56.844 8.578 1 24.22 233 ASP A C 1
ATOM 1836 O O . ASP A 1 233 ? 45.594 55.625 8.289 1 24.22 233 ASP A O 1
ATOM 1840 N N . GLY A 1 234 ? 44.594 57.594 8.094 1 23.56 234 GLY A N 1
ATOM 1841 C CA . GLY A 1 234 ? 43.344 57.562 7.367 1 23.56 234 GLY A CA 1
ATOM 1842 C C . GLY A 1 234 ? 43.531 57.25 5.895 1 23.56 234 GLY A C 1
ATOM 1843 O O . GLY A 1 234 ? 42.594 57.375 5.109 1 23.56 234 GLY A O 1
ATOM 1844 N N . GLU A 1 235 ? 44.75 57.188 5.285 1 27.95 235 GLU A N 1
ATOM 1845 C CA . GLU A 1 235 ? 44.781 57.312 3.83 1 27.95 235 GLU A CA 1
ATOM 1846 C C . GLU A 1 235 ? 44.094 56.094 3.164 1 27.95 235 GLU A C 1
ATOM 1848 O O . GLU A 1 235 ? 44.75 55.375 2.412 1 27.95 235 GLU A O 1
ATOM 1853 N N . THR A 1 236 ? 43.219 55.406 3.773 1 26.48 236 THR A N 1
ATOM 1854 C CA . THR A 1 236 ? 42.938 54.031 3.344 1 26.48 236 THR A CA 1
ATOM 1855 C C . THR A 1 236 ? 42.094 54.031 2.078 1 26.48 236 THR A C 1
ATOM 1857 O O . THR A 1 236 ? 41.656 52.969 1.617 1 26.48 236 THR A O 1
ATOM 1860 N N . THR A 1 237 ? 41.531 55.219 1.562 1 28.84 237 THR A N 1
ATOM 1861 C CA . THR A 1 237 ? 40.281 54.938 0.901 1 28.84 237 THR A CA 1
ATOM 1862 C C . THR A 1 237 ? 40.5 54.344 -0.484 1 28.84 237 THR A C 1
ATOM 1864 O O . THR A 1 237 ? 39.594 53.812 -1.096 1 28.84 237 THR A O 1
ATOM 1867 N N . ASN A 1 238 ? 41.531 54.844 -1.2 1 30.05 238 ASN A N 1
ATOM 1868 C CA . ASN A 1 238 ? 41.5 54.719 -2.65 1 30.05 238 ASN A CA 1
ATOM 1869 C C . ASN A 1 238 ? 41.625 53.25 -3.061 1 30.05 238 ASN A C 1
ATOM 1871 O O . ASN A 1 238 ? 41.688 52.938 -4.25 1 30.05 238 ASN A O 1
ATOM 1875 N N . GLU A 1 239 ? 42.344 52.5 -2.283 1 31.42 239 GLU A N 1
ATOM 1876 C CA . GLU A 1 239 ? 42.844 51.188 -2.701 1 31.42 239 GLU A CA 1
ATOM 1877 C C . GLU A 1 239 ? 41.719 50.188 -2.938 1 31.42 239 GLU A C 1
ATOM 1879 O O . GLU A 1 239 ? 41.969 49.031 -3.232 1 31.42 239 GLU A O 1
ATOM 1884 N N . SER A 1 240 ? 40.469 50.625 -2.717 1 33.69 240 SER A N 1
ATOM 1885 C CA . SER A 1 240 ? 39.469 49.562 -2.68 1 33.69 240 SER A CA 1
ATOM 1886 C C . SER A 1 240 ? 39.031 49.156 -4.086 1 33.69 240 SER A C 1
ATOM 1888 O O . SER A 1 240 ? 38.156 48.312 -4.254 1 33.69 240 SER A O 1
ATOM 1890 N N . LYS A 1 241 ? 39.344 49.938 -5.137 1 36.75 241 LYS A N 1
ATOM 1891 C CA . LYS A 1 241 ? 38.812 49.781 -6.48 1 36.75 241 LYS A CA 1
ATOM 1892 C C . LYS A 1 241 ? 39.312 48.531 -7.148 1 36.75 241 LYS A C 1
ATOM 1894 O O . LYS A 1 241 ? 38.594 47.844 -7.883 1 36.75 241 LYS A O 1
ATOM 1899 N N . SER A 1 242 ? 40.594 48.406 -7.305 1 37.12 242 SER A N 1
ATOM 1900 C CA . SER A 1 242 ? 41.344 47.438 -8.07 1 37.12 242 SER A CA 1
ATOM 1901 C C . SER A 1 242 ? 41.125 46.031 -7.531 1 37.12 242 SER A C 1
ATOM 1903 O O . SER A 1 242 ? 41.656 45.062 -8.07 1 37.12 242 SER A O 1
ATOM 1905 N N . SER A 1 243 ? 40.438 45.812 -6.465 1 40.31 243 SER A N 1
ATOM 1906 C CA . SER A 1 243 ? 40.594 44.656 -5.566 1 40.31 243 SER A CA 1
ATOM 1907 C C . SER A 1 243 ? 39.688 43.5 -5.984 1 40.31 243 SER A C 1
ATOM 1909 O O . SER A 1 243 ? 39.969 42.344 -5.676 1 40.31 243 SER A O 1
ATOM 1911 N N . HIS A 1 244 ? 38.594 43.812 -6.621 1 44.19 244 HIS A N 1
ATOM 1912 C CA . HIS A 1 244 ? 37.719 42.656 -6.746 1 44.19 244 HIS A CA 1
ATOM 1913 C C . HIS A 1 244 ? 38.219 41.719 -7.832 1 44.19 244 HIS A C 1
ATOM 1915 O O . HIS A 1 244 ? 38.062 40.5 -7.715 1 44.19 244 HIS A O 1
ATOM 1921 N N . LEU A 1 245 ? 38.562 42.219 -9.062 1 48.78 245 LEU A N 1
ATOM 1922 C CA . LEU A 1 245 ? 39.094 41.312 -10.07 1 48.78 245 LEU A CA 1
ATOM 1923 C C . LEU A 1 245 ? 40.375 40.625 -9.57 1 48.78 245 LEU A C 1
ATOM 1925 O O . LEU A 1 245 ? 40.75 39.594 -10.094 1 48.78 245 LEU A O 1
ATOM 1929 N N . GLU A 1 246 ? 40.938 41.312 -8.766 1 55 246 GLU A N 1
ATOM 1930 C CA . GLU A 1 246 ? 42.156 40.719 -8.148 1 55 246 GLU A CA 1
ATOM 1931 C C . GLU A 1 246 ? 41.781 39.531 -7.277 1 55 246 GLU A C 1
ATOM 1933 O O . GLU A 1 246 ? 42.688 38.812 -6.824 1 55 246 GLU A O 1
ATOM 1938 N N . ILE A 1 247 ? 40.469 39.344 -7.191 1 61.12 247 ILE A N 1
ATOM 1939 C CA . ILE A 1 247 ? 40.094 38.219 -6.363 1 61.12 247 ILE A CA 1
ATOM 1940 C C . ILE A 1 247 ? 40.406 36.906 -7.09 1 61.12 247 ILE A C 1
ATOM 1942 O O . ILE A 1 247 ? 40.75 35.906 -6.457 1 61.12 247 ILE A O 1
ATOM 1946 N N . LEU A 1 248 ? 40.281 37 -8.438 1 63.72 248 LEU A N 1
ATOM 1947 C CA . LEU A 1 248 ? 40.5 35.75 -9.188 1 63.72 248 LEU A CA 1
ATOM 1948 C C . LEU A 1 248 ? 41.969 35.344 -9.102 1 63.72 248 LEU A C 1
ATOM 1950 O O . LEU A 1 248 ? 42.281 34.156 -9.195 1 63.72 248 LEU A O 1
ATOM 1954 N N . ASP A 1 249 ? 42.812 36.469 -8.984 1 61.72 249 ASP A N 1
ATOM 1955 C CA . ASP A 1 249 ? 44.219 36.156 -8.898 1 61.72 249 ASP A CA 1
ATOM 1956 C C . ASP A 1 249 ? 44.562 35.469 -7.562 1 61.72 249 ASP A C 1
ATOM 1958 O O . ASP A 1 249 ? 45.594 34.844 -7.426 1 61.72 249 ASP A O 1
ATOM 1962 N N . ARG A 1 250 ? 43.625 35.5 -6.652 1 63.94 250 ARG A N 1
ATOM 1963 C CA . ARG A 1 250 ? 43.906 34.938 -5.328 1 63.94 250 ARG A CA 1
ATOM 1964 C C . ARG A 1 250 ? 43.125 33.656 -5.094 1 63.94 250 ARG A C 1
ATOM 1966 O O . ARG A 1 250 ? 43.062 33.156 -3.973 1 63.94 250 ARG A O 1
ATOM 1973 N N . VAL A 1 251 ? 42.5 33.188 -6.172 1 73.12 251 VAL A N 1
ATOM 1974 C CA . VAL A 1 251 ? 41.625 32.031 -5.93 1 73.12 251 VAL A CA 1
ATOM 1975 C C . VAL A 1 251 ? 42.094 30.844 -6.762 1 73.12 251 VAL A C 1
ATOM 1977 O O . VAL A 1 251 ? 42.469 31 -7.934 1 73.12 251 VAL A O 1
ATOM 1980 N N . LYS A 1 252 ? 42.406 29.844 -6.055 1 70.38 252 LYS A N 1
ATOM 1981 C CA . LYS A 1 252 ? 42.781 28.594 -6.734 1 70.38 252 LYS A CA 1
ATOM 1982 C C . LYS A 1 252 ? 41.625 27.594 -6.664 1 70.38 252 LYS A C 1
ATOM 1984 O O . LYS A 1 252 ? 40.75 27.688 -5.793 1 70.38 252 LYS A O 1
ATOM 1989 N N . ILE A 1 253 ? 41.5 26.844 -7.703 1 72.06 253 ILE A N 1
ATOM 1990 C CA . ILE A 1 253 ? 40.469 25.812 -7.719 1 72.06 253 ILE A CA 1
ATOM 1991 C C . ILE A 1 253 ? 41 24.547 -7.047 1 72.06 253 ILE A C 1
ATOM 1993 O O . ILE A 1 253 ? 42.125 24.125 -7.32 1 72.06 253 ILE A O 1
ATOM 1997 N N . SER A 1 254 ? 40.375 24.172 -6.051 1 63.97 254 SER A N 1
ATOM 1998 C CA . SER A 1 254 ? 40.75 22.984 -5.316 1 63.97 254 SER A CA 1
ATOM 1999 C C . SER A 1 254 ? 40.375 21.719 -6.082 1 63.97 254 SER A C 1
ATOM 2001 O O . SER A 1 254 ? 39.25 21.547 -6.477 1 63.97 254 SER A O 1
ATOM 2003 N N . ASN A 1 255 ? 41.375 21.078 -6.727 1 60.41 255 ASN A N 1
ATOM 2004 C CA . ASN A 1 255 ? 41.125 19.797 -7.379 1 60.41 255 ASN A CA 1
ATOM 2005 C C . ASN A 1 255 ? 41.031 18.672 -6.367 1 60.41 255 ASN A C 1
ATOM 2007 O O . ASN A 1 255 ? 41.969 18.453 -5.586 1 60.41 255 ASN A O 1
ATOM 2011 N N . THR A 1 256 ? 39.906 18.188 -6.098 1 61.12 256 THR A N 1
ATOM 2012 C CA . THR A 1 256 ? 39.75 17.031 -5.219 1 61.12 256 THR A CA 1
ATOM 2013 C C . THR A 1 256 ? 40.156 15.758 -5.945 1 61.12 256 THR A C 1
ATOM 2015 O O . THR A 1 256 ? 39.875 15.586 -7.129 1 61.12 256 THR A O 1
ATOM 2018 N N . PHE A 1 257 ? 41.344 15.203 -5.691 1 58.56 257 PHE A N 1
ATOM 2019 C CA . PHE A 1 257 ? 41.844 13.969 -6.27 1 58.56 257 PHE A CA 1
ATOM 2020 C C . PHE A 1 257 ? 40.75 12.914 -6.371 1 58.56 257 PHE A C 1
ATOM 2022 O O . PHE A 1 257 ? 40.938 11.773 -5.93 1 58.56 257 PHE A O 1
ATOM 2029 N N . ASP A 1 258 ? 39.625 13.273 -6.895 1 66.62 258 ASP A N 1
ATOM 2030 C CA . ASP A 1 258 ? 38.531 12.312 -6.992 1 66.62 258 ASP A CA 1
ATOM 2031 C C . ASP A 1 258 ? 38.562 11.586 -8.336 1 66.62 258 ASP A C 1
ATOM 2033 O O . ASP A 1 258 ? 37.938 10.523 -8.477 1 66.62 258 ASP A O 1
ATOM 2037 N N . ASP A 1 259 ? 39.406 12.078 -9.281 1 68.38 259 ASP A N 1
ATOM 2038 C CA . ASP A 1 259 ? 39.469 11.484 -10.609 1 68.38 259 ASP A CA 1
ATOM 2039 C C . ASP A 1 259 ? 40.844 10.82 -10.859 1 68.38 259 ASP A C 1
ATOM 2041 O O . ASP A 1 259 ? 41.812 11.188 -10.227 1 68.38 259 ASP A O 1
ATOM 2045 N N . PRO A 1 260 ? 40.812 9.727 -11.617 1 72.44 260 PRO A N 1
ATOM 2046 C CA . PRO A 1 260 ? 42.062 8.977 -11.875 1 72.44 260 PRO A CA 1
ATOM 2047 C C . PRO A 1 260 ? 43.188 9.867 -12.352 1 72.44 260 PRO A C 1
ATOM 2049 O O . PRO A 1 260 ? 44.344 9.711 -11.898 1 72.44 260 PRO A O 1
ATOM 2052 N N . ILE A 1 261 ? 42.875 10.766 -13.227 1 64.5 261 ILE A N 1
ATOM 2053 C CA . ILE A 1 261 ? 43.906 11.609 -13.805 1 64.5 261 ILE A CA 1
ATOM 2054 C C . ILE A 1 261 ? 44.531 12.484 -12.719 1 64.5 261 ILE A C 1
ATOM 2056 O O . ILE A 1 261 ? 45.75 12.633 -12.648 1 64.5 261 ILE A O 1
ATOM 2060 N N . SER A 1 262 ? 43.625 13.008 -11.875 1 67.19 262 SER A N 1
ATOM 2061 C CA . SER A 1 262 ? 44.125 13.867 -10.805 1 67.19 262 SER A CA 1
ATOM 2062 C C . SER A 1 262 ? 44.969 13.07 -9.797 1 67.19 262 SER A C 1
ATOM 2064 O O . SER A 1 262 ? 45.969 13.57 -9.273 1 67.19 262 SER A O 1
ATOM 2066 N N . THR A 1 263 ? 44.625 11.867 -9.625 1 69.25 263 THR A N 1
ATOM 2067 C CA . THR A 1 263 ? 45.344 11.023 -8.695 1 69.25 263 THR A CA 1
ATOM 2068 C C . THR A 1 263 ? 46.719 10.672 -9.25 1 69.25 263 THR A C 1
ATOM 2070 O O . THR A 1 263 ? 47.719 10.703 -8.523 1 69.25 263 THR A O 1
ATOM 2073 N N . ILE A 1 264 ? 46.719 10.258 -10.523 1 67.75 264 ILE A N 1
ATOM 2074 C CA . ILE A 1 264 ? 48 9.906 -11.148 1 67.75 264 ILE A CA 1
ATOM 2075 C C . ILE A 1 264 ? 48.906 11.117 -11.141 1 67.75 264 ILE A C 1
ATOM 2077 O O . ILE A 1 264 ? 50.094 10.992 -10.852 1 67.75 264 ILE A O 1
ATOM 2081 N N . LYS A 1 265 ? 48.281 12.422 -11.375 1 64.19 265 LYS A N 1
ATOM 2082 C CA . LYS A 1 265 ? 49.094 13.648 -11.383 1 64.19 265 LYS A CA 1
ATOM 2083 C C . LYS A 1 265 ? 49.562 13.984 -9.977 1 64.19 265 LYS A C 1
ATOM 2085 O O . LYS A 1 265 ? 50.688 14.477 -9.805 1 64.19 265 LYS A O 1
ATOM 2090 N N . GLY A 1 266 ? 48.75 13.742 -9.055 1 62.88 266 GLY A N 1
ATOM 2091 C CA . GLY A 1 266 ? 49.156 13.977 -7.676 1 62.88 266 GLY A CA 1
ATOM 2092 C C . GLY A 1 266 ? 50.312 13.117 -7.238 1 62.88 266 GLY A C 1
ATOM 2093 O O . GLY A 1 266 ? 51.219 13.602 -6.555 1 62.88 266 GLY A O 1
ATOM 2094 N N . VAL A 1 267 ? 50.219 11.891 -7.676 1 63.41 267 VAL A N 1
ATOM 2095 C CA . VAL A 1 267 ? 51.312 10.984 -7.312 1 63.41 267 VAL A CA 1
ATOM 2096 C C . VAL A 1 267 ? 52.594 11.422 -8.008 1 63.41 267 VAL A C 1
ATOM 2098 O O . VAL A 1 267 ? 53.688 11.266 -7.449 1 63.41 267 VAL A O 1
ATOM 2101 N N . LEU A 1 268 ? 52.281 12.031 -9.227 1 57.62 268 LEU A N 1
ATOM 2102 C CA . LEU A 1 268 ? 53.469 12.469 -9.992 1 57.62 268 LEU A CA 1
ATOM 2103 C C . LEU A 1 268 ? 53.906 13.852 -9.547 1 57.62 268 LEU A C 1
ATOM 2105 O O . LEU A 1 268 ? 54.812 14.43 -10.141 1 57.62 268 LEU A O 1
ATOM 2109 N N . GLY A 1 269 ? 53.469 14.398 -8.406 1 54.88 269 GLY A N 1
ATOM 2110 C CA . GLY A 1 269 ? 54.031 15.578 -7.762 1 54.88 269 GLY A CA 1
ATOM 2111 C C . GLY A 1 269 ? 53.312 16.859 -8.172 1 54.88 269 GLY A C 1
ATOM 2112 O O . GLY A 1 269 ? 53.844 17.953 -7.934 1 54.88 269 GLY A O 1
ATOM 2113 N N . ASP A 1 270 ? 52.281 16.75 -9.008 1 53.06 270 ASP A N 1
ATOM 2114 C CA . ASP A 1 270 ? 51.688 18.016 -9.438 1 53.06 270 ASP A CA 1
ATOM 2115 C C . ASP A 1 270 ? 50.781 18.594 -8.344 1 53.06 270 ASP A C 1
ATOM 2117 O O . ASP A 1 270 ? 50.219 17.844 -7.551 1 53.06 270 ASP A O 1
ATOM 2121 N N . SER A 1 271 ? 50.906 19.875 -7.984 1 53.91 271 SER A N 1
ATOM 2122 C CA . SER A 1 271 ? 50.25 20.609 -6.91 1 53.91 271 SER A CA 1
ATOM 2123 C C . SER A 1 271 ? 48.719 20.469 -6.984 1 53.91 271 SER A C 1
ATOM 2125 O O . SER A 1 271 ? 48.156 20.312 -8.07 1 53.91 271 SER A O 1
ATOM 2127 N N . LYS A 1 272 ? 48.094 20.031 -5.891 1 57.03 272 LYS A N 1
ATOM 2128 C CA . LYS A 1 272 ? 46.656 19.938 -5.652 1 57.03 272 LYS A CA 1
ATOM 2129 C C . LYS A 1 272 ? 45.938 21.156 -6.188 1 57.03 272 LYS A C 1
ATOM 2131 O O . LYS A 1 272 ? 44.75 21.078 -6.547 1 57.03 272 LYS A O 1
ATOM 2136 N N . GLU A 1 273 ? 46.531 22.375 -6.262 1 59.31 273 GLU A N 1
ATOM 2137 C CA . GLU A 1 273 ? 45.875 23.641 -6.594 1 59.31 273 GLU A CA 1
ATOM 2138 C C . GLU A 1 273 ? 46.219 24.078 -8.016 1 59.31 273 GLU A C 1
ATOM 2140 O O . GLU A 1 273 ? 47.375 24.109 -8.406 1 59.31 273 GLU A O 1
ATOM 2145 N N . LYS A 1 274 ? 45.406 23.797 -8.945 1 61.47 274 LYS A N 1
ATOM 21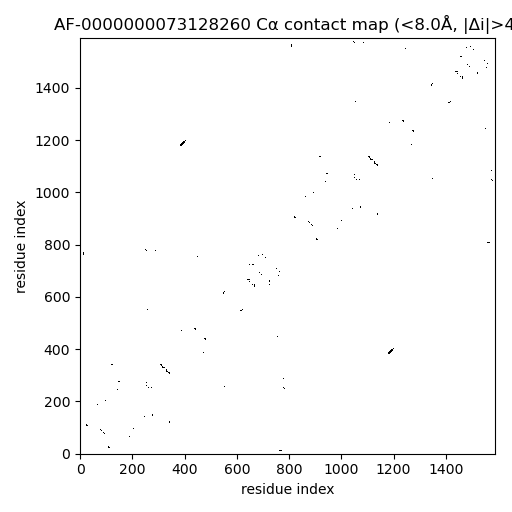46 C CA . LYS A 1 274 ? 45.625 24.219 -10.32 1 61.47 274 LYS A CA 1
ATOM 2147 C C . LYS A 1 274 ? 45.219 25.672 -10.523 1 61.47 274 LYS A C 1
ATOM 2149 O O . LYS A 1 274 ? 44.25 26.141 -9.891 1 61.47 274 LYS A O 1
ATOM 2154 N N . GLU A 1 275 ? 45.906 26.391 -11.211 1 61.72 275 GLU A N 1
ATOM 2155 C CA . GLU A 1 275 ? 45.594 27.766 -11.617 1 61.72 275 GLU A CA 1
ATOM 2156 C C . GLU A 1 275 ? 44.312 27.797 -12.445 1 61.72 275 GLU A C 1
ATOM 2158 O O . GLU A 1 275 ? 43.969 26.828 -13.117 1 61.72 275 GLU A O 1
ATOM 2163 N N . LEU A 1 276 ? 43.375 28.703 -12.148 1 64.62 276 LEU A N 1
ATOM 2164 C CA . LEU A 1 276 ? 42.062 28.891 -12.797 1 64.62 276 LEU A CA 1
ATOM 2165 C C . LEU A 1 276 ? 42.25 29.047 -14.305 1 64.62 276 LEU A C 1
ATOM 2167 O O . LEU A 1 276 ? 42.969 29.922 -14.766 1 64.62 276 LEU A O 1
ATOM 2171 N N . SER A 1 277 ? 42.156 28.062 -15.133 1 67 277 SER A N 1
ATOM 2172 C CA . SER A 1 277 ? 42.281 28.156 -16.578 1 67 277 SER A CA 1
ATOM 2173 C C . SER A 1 277 ? 41.094 28.875 -17.203 1 67 277 SER A C 1
ATOM 2175 O O . SER A 1 277 ? 41.125 29.281 -18.359 1 67 277 SER A O 1
ATOM 2177 N N . CYS A 1 278 ? 40.125 29.625 -16.453 1 67.88 278 CYS A N 1
ATOM 2178 C CA . CYS A 1 278 ? 38.969 30.391 -16.859 1 67.88 278 CYS A CA 1
ATOM 2179 C C . CYS A 1 278 ? 38.344 29.797 -18.109 1 67.88 278 CYS A C 1
ATOM 2181 O O . CYS A 1 278 ? 38.156 30.5 -19.109 1 67.88 278 CYS A O 1
ATOM 2183 N N . ASN A 1 279 ? 38.125 28.406 -18.266 1 78.06 279 ASN A N 1
ATOM 2184 C CA . ASN A 1 279 ? 37.438 27.75 -19.375 1 78.06 279 ASN A CA 1
ATOM 2185 C C . ASN A 1 279 ? 36 27.453 -19.031 1 78.06 279 ASN A C 1
ATOM 2187 O O . ASN A 1 279 ? 35.594 27.5 -17.875 1 78.06 279 ASN A O 1
ATOM 2191 N N . LYS A 1 280 ? 35.219 27.297 -20.109 1 82.5 280 LYS A N 1
ATOM 2192 C CA . LYS A 1 280 ? 33.781 27.078 -20 1 82.5 280 LYS A CA 1
ATOM 2193 C C . LYS A 1 280 ? 33.469 25.766 -19.266 1 82.5 280 LYS A C 1
ATOM 2195 O O . LYS A 1 280 ? 32.531 25.688 -18.484 1 82.5 280 LYS A O 1
ATOM 2200 N N . GLU A 1 281 ? 34.312 24.797 -19.469 1 82.19 281 GLU A N 1
ATOM 2201 C CA . GLU A 1 281 ? 34.094 23.516 -18.812 1 82.19 281 GLU A CA 1
ATOM 2202 C C . GLU A 1 281 ? 34.344 23.625 -17.312 1 82.19 281 GLU A C 1
ATOM 2204 O O . GLU A 1 281 ? 33.594 23.047 -16.516 1 82.19 281 GLU A O 1
ATOM 2209 N N . GLU A 1 282 ? 35.281 24.312 -17 1 81.56 282 GLU A N 1
ATOM 2210 C CA . GLU A 1 282 ? 35.562 24.547 -15.586 1 81.56 282 GLU A CA 1
ATOM 2211 C C . GLU A 1 282 ? 34.438 25.344 -14.914 1 81.56 282 GLU A C 1
ATOM 2213 O O . GLU A 1 282 ? 34.094 25.078 -13.766 1 81.56 282 GLU A O 1
ATOM 2218 N N . LEU A 1 283 ? 33.906 26.25 -15.656 1 84.62 283 LEU A N 1
ATOM 2219 C CA . LEU A 1 283 ? 32.781 27.031 -15.125 1 84.62 283 LEU A CA 1
ATOM 2220 C C . LEU A 1 283 ? 31.578 26.156 -14.844 1 84.62 283 LEU A C 1
ATOM 2222 O O . LEU A 1 283 ? 30.938 26.297 -13.805 1 84.62 283 LEU A O 1
ATOM 2226 N N . LYS A 1 284 ? 31.359 25.281 -15.758 1 86.56 284 LYS A N 1
ATOM 2227 C CA . LYS A 1 284 ? 30.219 24.391 -15.57 1 86.56 284 LYS A CA 1
ATOM 2228 C C . LYS A 1 284 ? 30.422 23.484 -14.359 1 86.56 284 LYS A C 1
ATOM 2230 O O . LYS A 1 284 ? 29.484 23.234 -13.602 1 86.56 284 LYS A O 1
ATOM 2235 N N . GLU A 1 285 ? 31.562 22.969 -14.188 1 83.81 285 GLU A N 1
ATOM 2236 C CA . GLU A 1 285 ? 31.859 22.109 -13.047 1 83.81 285 GLU A CA 1
ATOM 2237 C C . GLU A 1 285 ? 31.734 22.859 -11.734 1 83.81 285 GLU A C 1
ATOM 2239 O O . GLU A 1 285 ? 31.188 22.328 -10.758 1 83.81 285 GLU A O 1
ATOM 2244 N N . VAL A 1 286 ? 32.219 24.031 -11.727 1 85.44 286 VAL A N 1
ATOM 2245 C CA . VAL A 1 286 ? 32.156 24.844 -10.523 1 85.44 286 VAL A CA 1
ATOM 2246 C C . VAL A 1 286 ? 30.703 25.188 -10.203 1 85.44 286 VAL A C 1
ATOM 2248 O O . VAL A 1 286 ? 30.297 25.172 -9.039 1 85.44 286 VAL A O 1
ATOM 2251 N N . GLU A 1 287 ? 29.984 25.422 -11.188 1 88.19 287 GLU A N 1
ATOM 2252 C CA . GLU A 1 287 ? 28.578 25.734 -10.984 1 88.19 287 GLU A CA 1
ATOM 2253 C C . GLU A 1 287 ? 27.828 24.547 -10.406 1 88.19 287 GLU A C 1
ATOM 2255 O O . GLU A 1 287 ? 26.984 24.703 -9.523 1 88.19 287 GLU A O 1
ATOM 2260 N N . GLU A 1 288 ? 28.125 23.438 -10.891 1 87.38 288 GLU A N 1
ATOM 2261 C CA . GLU A 1 288 ? 27.453 22.234 -10.391 1 87.38 288 GLU A CA 1
ATOM 2262 C C . GLU A 1 288 ? 27.828 21.969 -8.93 1 87.38 288 GLU A C 1
ATOM 2264 O O . GLU A 1 288 ? 26.984 21.562 -8.133 1 87.38 288 GLU A O 1
ATOM 2269 N N . ARG A 1 289 ? 29.031 22.188 -8.617 1 87.12 289 ARG A N 1
ATOM 2270 C CA . ARG A 1 289 ? 29.469 21.984 -7.242 1 87.12 289 ARG A CA 1
ATOM 2271 C C . ARG A 1 289 ? 28.812 22.984 -6.301 1 87.12 289 ARG A C 1
ATOM 2273 O O . ARG A 1 289 ? 28.453 22.641 -5.176 1 87.12 289 ARG A O 1
ATOM 2280 N N . LEU A 1 290 ? 28.688 24.141 -6.762 1 89.44 290 LEU A N 1
ATOM 2281 C CA . LEU A 1 290 ? 28.062 25.156 -5.93 1 89.44 290 LEU A CA 1
ATOM 2282 C C . LEU A 1 290 ? 26.562 24.922 -5.785 1 89.44 290 LEU A C 1
ATOM 2284 O O . LEU A 1 290 ? 25.984 25.188 -4.734 1 89.44 290 LEU A O 1
ATOM 2288 N N . LYS A 1 291 ? 26.016 24.438 -6.844 1 89.88 291 LYS A N 1
ATOM 2289 C CA . LYS A 1 291 ? 24.609 24.078 -6.766 1 89.88 291 LYS A CA 1
ATOM 2290 C C . LYS A 1 291 ? 24.359 23.047 -5.668 1 89.88 291 LYS A C 1
ATOM 2292 O O . LYS A 1 291 ? 23.438 23.188 -4.863 1 89.88 291 LYS A O 1
ATOM 2297 N N . VAL A 1 292 ? 25.203 22.078 -5.605 1 88.75 292 VAL A N 1
ATOM 2298 C CA . VAL A 1 292 ? 25.062 21.016 -4.613 1 88.75 292 VAL A CA 1
ATOM 2299 C C . VAL A 1 292 ? 25.297 21.578 -3.213 1 88.75 292 VAL A C 1
ATOM 2301 O O . VAL A 1 292 ? 24.609 21.188 -2.26 1 88.75 292 VAL A O 1
ATOM 2304 N N . ALA A 1 293 ? 26.172 22.469 -3.125 1 90.06 293 ALA A N 1
ATOM 2305 C CA . ALA A 1 293 ? 26.484 23.078 -1.829 1 90.06 293 ALA A CA 1
ATOM 2306 C C . ALA A 1 293 ? 25.312 23.891 -1.312 1 90.06 293 ALA A C 1
ATOM 2308 O O . ALA A 1 293 ? 25 23.859 -0.117 1 90.06 293 ALA A O 1
ATOM 2309 N N . PHE A 1 294 ? 24.688 24.578 -2.209 1 91.44 294 PHE A N 1
ATOM 2310 C CA . PHE A 1 294 ? 23.531 25.375 -1.815 1 91.44 294 PHE A CA 1
ATOM 2311 C C . PHE A 1 294 ? 22.375 24.484 -1.394 1 91.44 294 PHE A C 1
ATOM 2313 O O . PHE A 1 294 ? 21.656 24.797 -0.438 1 91.44 294 PHE A O 1
ATOM 2320 N N . ILE A 1 295 ? 22.188 23.453 -2.074 1 90.06 295 ILE A N 1
ATOM 2321 C CA . ILE A 1 295 ? 21.109 22.531 -1.741 1 90.06 295 ILE A CA 1
ATOM 2322 C C . ILE A 1 295 ? 21.359 21.922 -0.362 1 90.06 295 ILE A C 1
ATOM 2324 O O . ILE A 1 295 ? 20.438 21.812 0.45 1 90.06 295 ILE A O 1
ATOM 2328 N N . GLN A 1 296 ? 22.594 21.594 -0.078 1 90.12 296 GLN A N 1
ATOM 2329 C CA . GLN A 1 296 ? 22.938 21.016 1.217 1 90.12 296 GLN A CA 1
ATOM 2330 C C . GLN A 1 296 ? 22.734 22.031 2.34 1 90.12 296 GLN A C 1
ATOM 2332 O O . GLN A 1 296 ? 22.281 21.672 3.428 1 90.12 296 GLN A O 1
ATOM 2337 N N . LEU A 1 297 ? 23.109 23.234 2.068 1 91.94 297 LEU A N 1
ATOM 2338 C CA . LEU A 1 297 ? 22.906 24.266 3.076 1 91.94 297 LEU A CA 1
ATOM 2339 C C . LEU A 1 297 ? 21.422 24.484 3.346 1 91.94 297 LEU A C 1
ATOM 2341 O O . LEU A 1 297 ? 21.016 24.625 4.5 1 91.94 297 LEU A O 1
ATOM 2345 N N . HIS A 1 298 ? 20.734 24.516 2.268 1 92.69 298 HIS A N 1
ATOM 2346 C CA . HIS A 1 298 ? 19.281 24.703 2.432 1 92.69 298 HIS A CA 1
ATOM 2347 C C . HIS A 1 298 ? 18.688 23.547 3.238 1 92.69 298 HIS A C 1
ATOM 2349 O O . HIS A 1 298 ? 17.812 23.766 4.078 1 92.69 298 HIS A O 1
ATOM 2355 N N . GLN A 1 299 ? 19.078 22.391 3.023 1 90.69 299 GLN A N 1
ATOM 2356 C CA . GLN A 1 299 ? 18.578 21.234 3.775 1 90.69 299 GLN A CA 1
ATOM 2357 C C . GLN A 1 299 ? 18.969 21.344 5.25 1 90.69 299 GLN A C 1
ATOM 2359 O O . GLN A 1 299 ? 18.188 20.984 6.129 1 90.69 299 GLN A O 1
ATOM 2364 N N . LYS A 1 300 ? 20.188 21.75 5.461 1 91.81 300 LYS A N 1
ATOM 2365 C CA . LYS A 1 300 ? 20.641 21.953 6.832 1 91.81 300 LYS A CA 1
ATOM 2366 C C . LYS A 1 300 ? 19.75 22.969 7.555 1 91.81 300 LYS A C 1
ATOM 2368 O O . LYS A 1 300 ? 19.359 22.734 8.703 1 91.81 300 LYS A O 1
ATOM 2373 N N . LEU A 1 301 ? 19.375 24 6.859 1 93.56 301 LEU A N 1
ATOM 2374 C CA . LEU A 1 301 ? 18.531 25.031 7.438 1 93.56 301 LEU A CA 1
ATOM 2375 C C . LEU A 1 301 ? 17.109 24.516 7.676 1 93.56 301 LEU A C 1
ATOM 2377 O O . LEU A 1 301 ? 16.484 24.859 8.68 1 93.56 301 LEU A O 1
ATOM 2381 N N . CYS A 1 302 ? 16.656 23.719 6.816 1 91.94 302 CYS A N 1
ATOM 2382 C CA . CYS A 1 302 ? 15.344 23.109 6.996 1 91.94 302 CYS A CA 1
ATOM 2383 C C . CYS A 1 302 ? 15.312 22.219 8.234 1 91.94 302 CYS A C 1
ATOM 2385 O O . CYS A 1 302 ? 14.352 22.25 9 1 91.94 302 CYS A O 1
ATOM 2387 N N . HIS A 1 303 ? 16.359 21.453 8.445 1 92.44 303 HIS A N 1
ATOM 2388 C CA . HIS A 1 303 ? 16.438 20.578 9.617 1 92.44 303 HIS A CA 1
ATOM 2389 C C . HIS A 1 303 ? 16.516 21.406 10.898 1 92.44 303 HIS A C 1
ATOM 2391 O O . HIS A 1 303 ? 15.93 21.031 11.914 1 92.44 303 HIS A O 1
ATOM 2397 N N . LEU A 1 304 ? 17.203 22.516 10.812 1 93.5 304 LEU A N 1
ATOM 2398 C CA . LEU A 1 304 ? 17.312 23.375 11.992 1 93.5 304 LEU A CA 1
ATOM 2399 C C . LEU A 1 304 ? 15.977 24.016 12.336 1 93.5 304 LEU A C 1
ATOM 2401 O O . LEU A 1 304 ? 15.617 24.109 13.508 1 93.5 304 LEU A O 1
ATOM 2405 N N . LYS A 1 305 ? 15.289 24.391 11.305 1 93.12 305 LYS A N 1
ATOM 2406 C CA . LYS A 1 305 ? 13.961 24.953 11.516 1 93.12 305 LYS A CA 1
ATOM 2407 C C . LYS A 1 305 ? 13.023 23.906 12.125 1 93.12 305 LYS A C 1
ATOM 2409 O O . LYS A 1 305 ? 12.281 24.219 13.062 1 93.12 305 LYS A O 1
ATOM 2414 N N . HIS A 1 306 ? 13.164 22.781 11.586 1 92.44 306 HIS A N 1
ATOM 2415 C CA . HIS A 1 306 ? 12.336 21.688 12.102 1 92.44 306 HIS A CA 1
ATOM 2416 C C . HIS A 1 306 ? 12.734 21.312 13.523 1 92.44 306 HIS A C 1
ATOM 2418 O O . HIS A 1 306 ? 11.883 20.984 14.352 1 92.44 306 HIS A O 1
ATOM 2424 N N . TYR A 1 307 ? 14.016 21.328 13.828 1 93.81 307 TYR A N 1
ATOM 2425 C CA . TYR A 1 307 ? 14.523 21.062 15.164 1 93.81 307 TYR A CA 1
ATOM 2426 C C . TYR A 1 307 ? 13.945 22.047 16.172 1 93.81 307 TYR A C 1
ATOM 2428 O O . TYR A 1 307 ? 13.477 21.656 17.25 1 93.81 307 TYR A O 1
ATOM 2436 N N . SER A 1 308 ? 13.914 23.328 15.797 1 93.38 308 SER A N 1
ATOM 2437 C CA . SER A 1 308 ? 13.383 24.359 16.672 1 93.38 308 SER A CA 1
ATOM 2438 C C . SER A 1 308 ? 11.875 24.188 16.875 1 93.38 308 SER A C 1
ATOM 2440 O O . SER A 1 308 ? 11.391 24.234 18 1 93.38 308 SER A O 1
ATOM 2442 N N . PHE A 1 309 ? 11.219 23.938 15.875 1 92.88 309 PHE A N 1
ATOM 2443 C CA . PHE A 1 309 ? 9.773 23.781 15.93 1 92.88 309 PHE A CA 1
ATOM 2444 C C . PHE A 1 309 ? 9.391 22.594 16.828 1 92.88 309 PHE A C 1
ATOM 2446 O O . PHE A 1 309 ? 8.516 22.719 17.672 1 92.88 309 PHE A O 1
ATOM 2453 N N . MET A 1 310 ? 10.023 21.469 16.578 1 93.75 310 MET A N 1
ATOM 2454 C CA . MET A 1 310 ? 9.68 20.266 17.312 1 93.75 310 MET A CA 1
ATOM 2455 C C . MET A 1 310 ? 9.984 20.422 18.797 1 93.75 310 MET A C 1
ATOM 2457 O O . MET A 1 310 ? 9.219 19.953 19.641 1 93.75 310 MET A O 1
ATOM 2461 N N . ASN A 1 311 ? 11.039 21.031 19.094 1 93.56 311 ASN A N 1
ATOM 2462 C CA . ASN A 1 311 ? 11.375 21.234 20.5 1 93.56 311 ASN A CA 1
ATOM 2463 C C . ASN A 1 311 ? 10.43 22.219 21.172 1 93.56 311 ASN A C 1
ATOM 2465 O O . ASN A 1 311 ? 10.023 22.016 22.312 1 93.56 311 ASN A O 1
ATOM 2469 N N . LEU A 1 312 ? 10.047 23.297 20.469 1 93.06 312 LEU A N 1
ATOM 2470 C CA . LEU A 1 312 ? 9.094 24.266 21.016 1 93.06 312 LEU A CA 1
ATOM 2471 C C . LEU A 1 312 ? 7.738 23.609 21.266 1 93.06 312 LEU A C 1
ATOM 2473 O O . LEU A 1 312 ? 7.102 23.844 22.281 1 93.06 312 LEU A O 1
ATOM 2477 N N . LEU A 1 313 ? 7.395 22.812 20.25 1 93.56 313 LEU A N 1
ATOM 2478 C CA . LEU A 1 313 ? 6.141 22.094 20.406 1 93.56 313 LEU A CA 1
ATOM 2479 C C . LEU A 1 313 ? 6.203 21.125 21.594 1 93.56 313 LEU A C 1
ATOM 2481 O O . LEU A 1 313 ? 5.219 20.969 22.312 1 93.56 313 LEU A O 1
ATOM 2485 N N . ALA A 1 314 ? 7.328 20.5 21.781 1 94.31 314 ALA A N 1
ATOM 2486 C CA . ALA A 1 314 ? 7.5 19.578 22.891 1 94.31 314 ALA A CA 1
ATOM 2487 C C . ALA A 1 314 ? 7.395 20.312 24.234 1 94.31 314 ALA A C 1
ATOM 2489 O O . ALA A 1 314 ? 6.754 19.828 25.172 1 94.31 314 ALA A O 1
ATOM 2490 N N . PHE A 1 315 ? 7.973 21.484 24.359 1 92.88 315 PHE A N 1
ATOM 2491 C CA . PHE A 1 315 ? 7.895 22.266 25.578 1 92.88 315 PHE A CA 1
ATOM 2492 C C . PHE A 1 315 ? 6.461 22.719 25.844 1 92.88 315 PHE A C 1
ATOM 2494 O O . PHE A 1 315 ? 5.992 22.672 26.969 1 92.88 315 PHE A O 1
ATOM 2501 N N . SER A 1 316 ? 5.805 23.125 24.797 1 91.81 316 SER A N 1
ATOM 2502 C CA . SER A 1 316 ? 4.422 23.578 24.938 1 91.81 316 SER A CA 1
ATOM 2503 C C . SER A 1 316 ? 3.52 22.438 25.406 1 91.81 316 SER A C 1
ATOM 2505 O O . SER A 1 316 ? 2.699 22.625 26.312 1 91.81 316 SER A O 1
ATOM 2507 N N . LYS A 1 317 ? 3.689 21.281 24.828 1 92.5 317 LYS A N 1
ATOM 2508 C CA . LYS A 1 317 ? 2.838 20.141 25.141 1 92.5 317 LYS A CA 1
ATOM 2509 C C . LYS A 1 317 ? 3.117 19.625 26.562 1 92.5 317 LYS A C 1
ATOM 2511 O O . LYS A 1 317 ? 2.191 19.25 27.281 1 92.5 317 LYS A O 1
ATOM 2516 N N . ILE A 1 318 ? 4.383 19.641 26.922 1 91.81 318 ILE A N 1
ATOM 2517 C CA . ILE A 1 318 ? 4.73 19.125 28.25 1 91.81 318 ILE A CA 1
ATOM 2518 C C . ILE A 1 318 ? 4.234 20.109 29.312 1 91.81 318 ILE A C 1
ATOM 2520 O O . ILE A 1 318 ? 3.781 19.688 30.391 1 91.81 318 ILE A O 1
ATOM 2524 N N . LEU A 1 319 ? 4.258 21.375 29.078 1 90.25 319 LEU A N 1
ATOM 2525 C CA . LEU A 1 319 ? 3.799 22.391 30.031 1 90.25 319 LEU A CA 1
ATOM 2526 C C . LEU A 1 319 ? 2.275 22.391 30.125 1 90.25 319 LEU A C 1
ATOM 2528 O O . LEU A 1 319 ? 1.715 22.609 31.203 1 90.25 319 LEU A O 1
ATOM 2532 N N . LYS A 1 320 ? 1.657 22.172 29 1 88.56 320 LYS A N 1
ATOM 2533 C CA . LYS A 1 320 ? 0.204 22.031 29.031 1 88.56 320 LYS A CA 1
ATOM 2534 C C . LYS A 1 320 ? -0.219 20.844 29.875 1 88.56 320 LYS A C 1
ATOM 2536 O O . LYS A 1 320 ? -1.206 20.922 30.609 1 88.56 320 LYS A O 1
ATOM 2541 N N . LYS A 1 321 ? 0.518 19.781 29.844 1 89.5 321 LYS A N 1
ATOM 2542 C CA . LYS A 1 321 ? 0.24 18.609 30.656 1 89.5 321 LYS A CA 1
ATOM 2543 C C . LYS A 1 321 ? 0.492 18.891 32.125 1 89.5 321 LYS A C 1
ATOM 2545 O O . LYS A 1 321 ? -0.24 18.406 33 1 89.5 321 LYS A O 1
ATOM 2550 N N . TYR A 1 322 ? 1.496 19.594 32.375 1 88.5 322 TYR A N 1
ATOM 2551 C CA . TYR A 1 322 ? 1.791 19.984 33.719 1 88.5 322 TYR A CA 1
ATOM 2552 C C . TYR A 1 322 ? 0.646 20.812 34.312 1 88.5 322 TYR A C 1
ATOM 2554 O O . TYR A 1 322 ? 0.217 20.562 35.438 1 88.5 322 TYR A O 1
ATOM 2562 N N . ASP A 1 323 ? 0.107 21.688 33.5 1 86.38 323 ASP A N 1
ATOM 2563 C CA . ASP A 1 323 ? -0.999 22.531 33.969 1 86.38 323 ASP A CA 1
ATOM 2564 C C . ASP A 1 323 ? -2.252 21.703 34.219 1 86.38 323 ASP A C 1
ATOM 2566 O O . ASP A 1 323 ? -3.004 21.969 35.156 1 86.38 323 ASP A O 1
ATOM 2570 N N . LYS A 1 324 ? -2.418 20.766 33.375 1 83.88 324 LYS A N 1
ATOM 2571 C CA . LYS A 1 324 ? -3.592 19.906 33.531 1 83.88 324 LYS A CA 1
ATOM 2572 C C . LYS A 1 324 ? -3.502 19.062 34.812 1 83.88 324 LYS A C 1
ATOM 2574 O O . LYS A 1 324 ? -4.504 18.859 35.5 1 83.88 324 LYS A O 1
ATOM 2579 N N . ILE A 1 325 ? -2.35 18.688 35.156 1 83.31 325 ILE A N 1
ATOM 2580 C CA . ILE A 1 325 ? -2.146 17.812 36.312 1 83.31 325 ILE A CA 1
ATOM 2581 C C . ILE A 1 325 ? -2.127 18.656 37.594 1 83.31 325 ILE A C 1
ATOM 2583 O O . ILE A 1 325 ? -2.703 18.25 38.625 1 83.31 325 ILE A O 1
ATOM 2587 N N . THR A 1 326 ? -1.453 19.766 37.625 1 80.25 326 THR A N 1
ATOM 2588 C CA . THR A 1 326 ? -1.25 20.547 38.844 1 80.25 326 THR A CA 1
ATOM 2589 C C . THR A 1 326 ? -2.273 21.672 38.938 1 80.25 326 THR A C 1
ATOM 2591 O O . THR A 1 326 ? -2.426 22.281 40 1 80.25 326 THR A O 1
ATOM 2594 N N . SER A 1 327 ? -3.092 21.922 37.844 1 71.75 327 SER A N 1
ATOM 2595 C CA . SER A 1 327 ? -4.086 22.984 37.812 1 71.75 327 SER A CA 1
ATOM 2596 C C . SER A 1 327 ? -3.453 24.344 38.094 1 71.75 327 SER A C 1
ATOM 2598 O O . SER A 1 327 ? -4.07 25.203 38.719 1 71.75 327 SER A O 1
ATOM 2600 N N . ARG A 1 328 ? -2.051 24.312 37.844 1 73.81 328 ARG A N 1
ATOM 2601 C CA . ARG A 1 328 ? -1.348 25.578 37.938 1 73.81 328 ARG A CA 1
ATOM 2602 C C . ARG A 1 328 ? -1.218 26.25 36.594 1 73.81 328 ARG A C 1
ATOM 2604 O O . ARG A 1 328 ? -1.188 25.562 35.562 1 73.81 328 ARG A O 1
ATOM 2611 N N . SER A 1 329 ? -1.482 27.422 36.375 1 74.88 329 SER A N 1
ATOM 2612 C CA . SER A 1 329 ? -1.392 28.109 35.094 1 74.88 329 SER A CA 1
ATOM 2613 C C . SER A 1 329 ? 0.012 28.656 34.875 1 74.88 329 SER A C 1
ATOM 2615 O O . SER A 1 329 ? 0.199 29.859 34.75 1 74.88 329 SER A O 1
ATOM 2617 N N . VAL A 1 330 ? 1.049 27.766 34.938 1 80.31 330 VAL A N 1
ATOM 2618 C CA . VAL A 1 330 ? 2.447 28.141 34.781 1 80.31 330 VAL A CA 1
ATOM 2619 C C . VAL A 1 330 ? 2.848 28.031 33.312 1 80.31 330 VAL A C 1
ATOM 2621 O O . VAL A 1 330 ? 3.832 28.641 32.875 1 80.31 330 VAL A O 1
ATOM 2624 N N . ALA A 1 331 ? 2.09 27.359 32.531 1 84.31 331 ALA A N 1
ATOM 2625 C CA . ALA A 1 331 ? 2.459 27.047 31.172 1 84.31 331 ALA A CA 1
ATOM 2626 C C . ALA A 1 331 ? 2.643 28.312 30.344 1 84.31 331 ALA A C 1
ATOM 2628 O O . ALA A 1 331 ? 3.605 28.438 29.578 1 84.31 331 ALA A O 1
ATOM 2629 N N . ARG A 1 332 ? 1.83 29.328 30.516 1 81.62 332 ARG A N 1
ATOM 2630 C CA . ARG A 1 332 ? 1.885 30.562 29.734 1 81.62 332 ARG A CA 1
ATOM 2631 C C . ARG A 1 332 ? 3.119 31.375 30.094 1 81.62 332 ARG A C 1
ATOM 2633 O O . ARG A 1 332 ? 3.805 31.891 29.203 1 81.62 332 ARG A O 1
ATOM 2640 N N . SER A 1 333 ? 3.426 31.469 31.359 1 79.62 333 SER A N 1
ATOM 2641 C CA . SER A 1 333 ? 4.559 32.281 31.812 1 79.62 333 SER A CA 1
ATOM 2642 C C . SER A 1 333 ? 5.883 31.625 31.406 1 79.62 333 SER A C 1
ATOM 2644 O O . SER A 1 333 ? 6.812 32.312 30.984 1 79.62 333 SER A O 1
ATOM 2646 N N . TYR A 1 334 ? 5.91 30.375 31.5 1 84.94 334 TYR A N 1
ATOM 2647 C CA . TYR A 1 334 ? 7.152 29.688 31.141 1 84.94 334 TYR A CA 1
ATOM 2648 C C . TYR A 1 334 ? 7.348 29.656 29.625 1 84.94 334 TYR A C 1
ATOM 2650 O O . TYR A 1 334 ? 8.484 29.719 29.141 1 84.94 334 TYR A O 1
ATOM 2658 N N . MET A 1 335 ? 6.312 29.484 28.953 1 87.62 335 MET A N 1
ATOM 2659 C CA . MET A 1 335 ? 6.434 29.469 27.5 1 87.62 335 MET A CA 1
ATOM 2660 C C . MET A 1 335 ? 6.93 30.812 26.969 1 87.62 335 MET A C 1
ATOM 2662 O O . MET A 1 335 ? 7.613 30.875 25.953 1 87.62 335 MET A O 1
ATOM 2666 N N . LYS A 1 336 ? 6.617 31.859 27.656 1 82.56 336 LYS A N 1
ATOM 2667 C CA . LYS A 1 336 ? 7.152 33.156 27.281 1 82.56 336 LYS A CA 1
ATOM 2668 C C . LYS A 1 336 ? 8.672 33.188 27.391 1 82.56 336 LYS A C 1
ATOM 2670 O O . LYS A 1 336 ? 9.352 33.781 26.547 1 82.56 336 LYS A O 1
ATOM 2675 N N . ILE A 1 337 ? 9.156 32.5 28.312 1 81.94 337 ILE A N 1
ATOM 2676 C CA . ILE A 1 337 ? 10.602 32.375 28.5 1 81.94 337 ILE A CA 1
ATOM 2677 C C . ILE A 1 337 ? 11.219 31.562 27.359 1 81.94 337 ILE A C 1
ATOM 2679 O O . ILE A 1 337 ? 12.258 31.938 26.812 1 81.94 337 ILE A O 1
ATOM 2683 N N . VAL A 1 338 ? 10.578 30.531 27.125 1 87.25 338 VAL A N 1
ATOM 2684 C CA . VAL A 1 338 ? 11.062 29.656 26.062 1 87.25 338 VAL A CA 1
ATOM 2685 C C . VAL A 1 338 ? 11.023 30.391 24.734 1 87.25 338 VAL A C 1
ATOM 2687 O O . VAL A 1 338 ? 11.953 30.297 23.922 1 87.25 338 VAL A O 1
ATOM 2690 N N . ASP A 1 339 ? 9.969 31.141 24.547 1 86.12 339 ASP A N 1
ATOM 2691 C CA . ASP A 1 339 ? 9.812 31.875 23.297 1 86.12 339 ASP A CA 1
ATOM 2692 C C . ASP A 1 339 ? 10.836 33 23.172 1 86.12 339 ASP A C 1
ATOM 2694 O O . ASP A 1 339 ? 11.242 33.375 22.078 1 86.12 339 ASP A O 1
ATOM 2698 N N . ASN A 1 340 ? 11.266 33.469 24.312 1 82.25 340 ASN A N 1
ATOM 2699 C CA . ASN A 1 340 ? 12.242 34.562 24.312 1 82.25 340 ASN A CA 1
ATOM 2700 C C . ASN A 1 340 ? 13.672 34 24.297 1 82.25 340 ASN A C 1
ATOM 2702 O O . ASN A 1 340 ? 14.625 34.781 24.141 1 82.25 340 ASN A O 1
ATOM 2706 N N . SER A 1 341 ? 13.789 32.781 24.422 1 86.38 341 SER A N 1
ATOM 2707 C CA . SER A 1 341 ? 15.109 32.156 24.312 1 86.38 341 SER A CA 1
ATOM 2708 C C . SER A 1 341 ? 15.586 32.125 22.859 1 86.38 341 SER A C 1
ATOM 2710 O O . SER A 1 341 ? 14.852 32.531 21.953 1 86.38 341 SER A O 1
ATOM 2712 N N . TYR A 1 342 ? 16.812 31.703 22.688 1 86.5 342 TYR A N 1
ATOM 2713 C CA . TYR A 1 342 ? 17.406 31.719 21.359 1 86.5 342 TYR A CA 1
ATOM 2714 C C . TYR A 1 342 ? 16.641 30.812 20.406 1 86.5 342 TYR A C 1
ATOM 2716 O O . TYR A 1 342 ? 16.406 31.172 19.25 1 86.5 342 TYR A O 1
ATOM 2724 N N . ILE A 1 343 ? 16.203 29.703 20.828 1 88.56 343 ILE A N 1
ATOM 2725 C CA . ILE A 1 343 ? 15.523 28.719 20 1 88.56 343 ILE A CA 1
ATOM 2726 C C . ILE A 1 343 ? 14.156 29.266 19.562 1 88.56 343 ILE A C 1
ATOM 2728 O O . ILE A 1 343 ? 13.68 28.953 18.469 1 88.56 343 ILE A O 1
ATOM 2732 N N . GLY A 1 344 ? 13.531 30.016 20.328 1 85.38 344 GLY A N 1
ATOM 2733 C CA . GLY A 1 344 ? 12.203 30.547 20.016 1 85.38 344 GLY A CA 1
ATOM 2734 C C . GLY A 1 344 ? 12.242 31.875 19.312 1 85.38 344 GLY A C 1
ATOM 2735 O O . GLY A 1 344 ? 11.367 32.188 18.484 1 85.38 344 GLY A O 1
ATOM 2736 N N . SER A 1 345 ? 13.164 32.688 19.562 1 80.56 345 SER A N 1
ATOM 2737 C CA . SER A 1 345 ? 13.141 34.062 19.078 1 80.56 345 SER A CA 1
ATOM 2738 C C . SER A 1 345 ? 14.062 34.25 17.875 1 80.56 345 SER A C 1
ATOM 2740 O O . SER A 1 345 ? 13.914 35.219 17.125 1 80.56 345 SER A O 1
ATOM 2742 N N . CYS A 1 346 ? 14.969 33.312 17.672 1 78.31 346 CYS A N 1
ATOM 2743 C CA . CYS A 1 346 ? 15.961 33.5 16.625 1 78.31 346 CYS A CA 1
ATOM 2744 C C . CYS A 1 346 ? 15.32 33.344 15.242 1 78.31 346 CYS A C 1
ATOM 2746 O O . CYS A 1 346 ? 14.836 32.25 14.898 1 78.31 346 CYS A O 1
ATOM 2748 N N . ASP A 1 347 ? 15.148 34.406 14.539 1 84 347 ASP A N 1
ATOM 2749 C CA . ASP A 1 347 ? 14.594 34.375 13.188 1 84 347 ASP A CA 1
ATOM 2750 C C . ASP A 1 347 ? 15.703 34.406 12.141 1 84 347 ASP A C 1
ATOM 2752 O O . ASP A 1 347 ? 15.445 34.594 10.953 1 84 347 ASP A O 1
ATOM 2756 N N . MET A 1 348 ? 16.922 34.125 12.594 1 88.19 348 MET A N 1
ATOM 2757 C CA . MET A 1 348 ? 18.062 34.125 11.68 1 88.19 348 MET A CA 1
ATOM 2758 C C . MET A 1 348 ? 17.953 32.969 10.68 1 88.19 348 MET A C 1
ATOM 2760 O O . MET A 1 348 ? 18.297 33.125 9.508 1 88.19 348 MET A O 1
ATOM 2764 N N . VAL A 1 349 ? 17.484 31.906 11.141 1 91.75 349 VAL A N 1
ATOM 2765 C CA . VAL A 1 349 ? 17.375 30.719 10.289 1 91.75 349 VAL A CA 1
ATOM 2766 C C . VAL A 1 349 ? 16.375 30.969 9.172 1 91.75 349 VAL A C 1
ATOM 2768 O O . VAL A 1 349 ? 16.641 30.656 8.008 1 91.75 349 VAL A O 1
ATOM 2771 N N . ASN A 1 350 ? 15.242 31.547 9.453 1 90.88 350 ASN A N 1
ATOM 2772 C CA . ASN A 1 350 ? 14.234 31.844 8.445 1 90.88 350 ASN A CA 1
ATOM 2773 C C . ASN A 1 350 ? 14.727 32.875 7.449 1 90.88 350 ASN A C 1
ATOM 2775 O O . ASN A 1 350 ? 14.492 32.781 6.246 1 90.88 350 ASN A O 1
ATOM 2779 N N . SER A 1 351 ? 15.391 33.844 7.957 1 90.62 351 SER A N 1
ATOM 2780 C CA . SER A 1 351 ? 15.938 34.875 7.094 1 90.62 351 SER A CA 1
ATOM 2781 C C . SER A 1 351 ? 17 34.312 6.16 1 90.62 351 SER A C 1
ATOM 2783 O O . SER A 1 351 ? 17.016 34.625 4.969 1 90.62 351 SER A O 1
ATOM 2785 N N . LEU A 1 352 ? 17.859 33.562 6.773 1 92.56 352 LEU A N 1
ATOM 2786 C CA . LEU A 1 352 ? 18.906 32.969 5.98 1 92.56 352 LEU A CA 1
ATOM 2787 C C . LEU A 1 352 ? 18.328 32.031 4.934 1 92.56 352 LEU A C 1
ATOM 2789 O O . LEU A 1 352 ? 18.828 31.953 3.807 1 92.56 352 LEU A O 1
ATOM 2793 N N . MET A 1 353 ? 17.344 31.281 5.281 1 94.06 353 MET A N 1
ATOM 2794 C CA . MET A 1 353 ? 16.688 30.359 4.355 1 94.06 353 MET A CA 1
ATOM 2795 C C . MET A 1 353 ? 16.078 31.109 3.172 1 94.06 353 MET A C 1
ATOM 2797 O O . MET A 1 353 ? 16.219 30.688 2.025 1 94.06 353 MET A O 1
ATOM 2801 N N . GLU A 1 354 ? 15.445 32.156 3.408 1 91.25 354 GLU A N 1
ATOM 2802 C CA . GLU A 1 354 ? 14.867 32.969 2.344 1 91.25 354 GLU A CA 1
ATOM 2803 C C . GLU A 1 354 ? 15.945 33.531 1.432 1 91.25 354 GLU A C 1
ATOM 2805 O O . GLU A 1 354 ? 15.797 33.531 0.208 1 91.25 354 GLU A O 1
ATOM 2810 N N . LYS A 1 355 ? 17.062 34 2.029 1 90.94 355 LYS A N 1
ATOM 2811 C CA . LYS A 1 355 ? 18.172 34.531 1.253 1 90.94 355 LYS A CA 1
ATOM 2812 C C . LYS A 1 355 ? 18.797 33.469 0.355 1 90.94 355 LYS A C 1
ATOM 2814 O O . LYS A 1 355 ? 19.078 33.719 -0.816 1 90.94 355 LYS A O 1
ATOM 2819 N N . VAL A 1 356 ? 18.938 32.344 0.973 1 93.19 356 VAL A N 1
ATOM 2820 C CA . VAL A 1 356 ? 19.531 31.25 0.221 1 93.19 356 VAL A CA 1
ATOM 2821 C C . VAL A 1 356 ? 18.609 30.875 -0.94 1 93.19 356 VAL A C 1
ATOM 2823 O O . VAL A 1 356 ? 19.078 30.594 -2.047 1 93.19 356 VAL A O 1
ATOM 2826 N N . GLU A 1 357 ? 17.297 30.812 -0.729 1 92.94 357 GLU A N 1
ATOM 2827 C CA . GLU A 1 357 ? 16.344 30.484 -1.779 1 92.94 357 GLU A CA 1
ATOM 2828 C C . GLU A 1 357 ? 16.375 31.516 -2.904 1 92.94 357 GLU A C 1
ATOM 2830 O O . GLU A 1 357 ? 16.391 31.141 -4.082 1 92.94 357 GLU A O 1
ATOM 2835 N N . VAL A 1 358 ? 16.516 32.781 -2.584 1 90.06 358 VAL A N 1
ATOM 2836 C CA . VAL A 1 358 ? 16.531 33.844 -3.574 1 90.06 358 VAL A CA 1
ATOM 2837 C C . VAL A 1 358 ? 17.812 33.781 -4.391 1 90.06 358 VAL A C 1
ATOM 2839 O O . VAL A 1 358 ? 17.781 33.844 -5.621 1 90.06 358 VAL A O 1
ATOM 2842 N N . VAL A 1 359 ? 18.953 33.656 -3.684 1 90.69 359 VAL A N 1
ATOM 2843 C CA . VAL A 1 359 ? 20.25 33.594 -4.352 1 90.69 359 VAL A CA 1
ATOM 2844 C C . VAL A 1 359 ? 20.328 32.375 -5.258 1 90.69 359 VAL A C 1
ATOM 2846 O O . VAL A 1 359 ? 20.797 32.469 -6.395 1 90.69 359 VAL A O 1
ATOM 2849 N N . PHE A 1 360 ? 19.828 31.297 -4.809 1 92.56 360 PHE A N 1
ATOM 2850 C CA . PHE A 1 360 ? 19.875 30.047 -5.559 1 92.56 360 PHE A CA 1
ATOM 2851 C C . PHE A 1 360 ? 19.016 30.141 -6.816 1 92.56 360 PHE A C 1
ATOM 2853 O O . PHE A 1 360 ? 19.469 29.781 -7.906 1 92.56 360 PHE A O 1
ATOM 2860 N N . ILE A 1 361 ? 17.812 30.609 -6.672 1 91.31 361 ILE A N 1
ATOM 2861 C CA . ILE A 1 361 ? 16.875 30.688 -7.793 1 91.31 361 ILE A CA 1
ATOM 2862 C C . ILE A 1 361 ? 17.375 31.719 -8.805 1 91.31 361 ILE A C 1
ATOM 2864 O O . ILE A 1 361 ? 17.297 31.484 -10.016 1 91.31 361 ILE A O 1
ATOM 2868 N N . LYS A 1 362 ? 17.953 32.781 -8.406 1 87.06 362 LYS A N 1
ATOM 2869 C CA . LYS A 1 362 ? 18.406 33.875 -9.281 1 87.06 362 LYS A CA 1
ATOM 2870 C C . LYS A 1 362 ? 19.656 33.469 -10.047 1 87.06 362 LYS A C 1
ATOM 2872 O O . LYS A 1 362 ? 19.766 33.719 -11.25 1 87.06 362 LYS A O 1
ATOM 2877 N N . ASN A 1 363 ? 20.578 32.812 -9.391 1 87.06 363 ASN A N 1
ATOM 2878 C CA . ASN A 1 363 ? 21.891 32.562 -9.984 1 87.06 363 ASN A CA 1
ATOM 2879 C C . ASN A 1 363 ? 21.922 31.25 -10.758 1 87.06 363 ASN A C 1
ATOM 2881 O O . ASN A 1 363 ? 22.656 31.125 -11.734 1 87.06 363 ASN A O 1
ATOM 2885 N N . PHE A 1 364 ? 21.125 30.266 -10.383 1 89.06 364 PHE A N 1
ATOM 2886 C CA . PHE A 1 364 ? 21.312 28.953 -10.992 1 89.06 364 PHE A CA 1
ATOM 2887 C C . PHE A 1 364 ? 20.109 28.594 -11.875 1 89.06 364 PHE A C 1
ATOM 2889 O O . PHE A 1 364 ? 20.234 27.781 -12.789 1 89.06 364 PHE A O 1
ATOM 2896 N N . LEU A 1 365 ? 18.953 29.094 -11.57 1 85.62 365 LEU A N 1
ATOM 2897 C CA . LEU A 1 365 ? 17.766 28.641 -12.32 1 85.62 365 LEU A CA 1
ATOM 2898 C C . LEU A 1 365 ? 17.109 29.828 -13.031 1 85.62 365 LEU A C 1
ATOM 2900 O O . LEU A 1 365 ? 15.898 29.812 -13.258 1 85.62 365 LEU A O 1
ATOM 2904 N N . ARG A 1 366 ? 17.797 30.812 -13.453 1 82.69 366 ARG A N 1
ATOM 2905 C CA . ARG A 1 366 ? 17.297 31.938 -14.242 1 82.69 366 ARG A CA 1
ATOM 2906 C C . ARG A 1 366 ? 15.961 32.438 -13.695 1 82.69 366 ARG A C 1
ATOM 2908 O O . ARG A 1 366 ? 15.016 32.656 -14.445 1 82.69 366 ARG A O 1
ATOM 2915 N N . SER A 1 367 ? 15.695 32.438 -12.344 1 78.19 367 SER A N 1
ATOM 2916 C CA . SER A 1 367 ? 14.586 33.062 -11.625 1 78.19 367 SER A CA 1
ATOM 2917 C C . SER A 1 367 ? 13.305 32.25 -11.758 1 78.19 367 SER A C 1
ATOM 2919 O O . SER A 1 367 ? 12.203 32.781 -11.719 1 78.19 367 SER A O 1
ATOM 2921 N N . ASN A 1 368 ? 13.531 30.969 -12.125 1 84.38 368 ASN A N 1
ATOM 2922 C CA . ASN A 1 368 ? 12.391 30.062 -12.078 1 84.38 368 ASN A CA 1
ATOM 2923 C C . ASN A 1 368 ? 12.18 29.484 -10.672 1 84.38 368 ASN A C 1
ATOM 2925 O O . ASN A 1 368 ? 12.906 28.578 -10.258 1 84.38 368 ASN A O 1
ATOM 2929 N N . ARG A 1 369 ? 11.219 29.922 -10.039 1 85.31 369 ARG A N 1
ATOM 2930 C CA . ARG A 1 369 ? 11.008 29.594 -8.633 1 85.31 369 ARG A CA 1
ATOM 2931 C C . ARG A 1 369 ? 10.508 28.156 -8.484 1 85.31 369 ARG A C 1
ATOM 2933 O O . ARG A 1 369 ? 10.93 27.438 -7.574 1 85.31 369 ARG A O 1
ATOM 2940 N N . ARG A 1 370 ? 9.641 27.75 -9.336 1 83.5 370 ARG A N 1
ATOM 2941 C CA . ARG A 1 370 ? 9.047 26.422 -9.211 1 83.5 370 ARG A CA 1
ATOM 2942 C C . ARG A 1 370 ? 10.109 25.344 -9.328 1 83.5 370 ARG A C 1
ATOM 2944 O O . ARG A 1 370 ? 10.172 24.422 -8.5 1 83.5 370 ARG A O 1
ATOM 2951 N N . GLU A 1 371 ? 10.867 25.516 -10.266 1 86.56 371 GLU A N 1
ATOM 2952 C CA . GLU A 1 371 ? 11.922 24.531 -10.469 1 86.56 371 GLU A CA 1
ATOM 2953 C C . GLU A 1 371 ? 12.977 24.609 -9.375 1 86.56 371 GLU A C 1
ATOM 2955 O O . GLU A 1 371 ? 13.508 23.578 -8.945 1 86.56 371 GLU A O 1
ATOM 2960 N N . GLY A 1 372 ? 13.234 25.797 -8.953 1 87.62 372 GLY A N 1
ATOM 2961 C CA . GLY A 1 372 ? 14.203 25.953 -7.887 1 87.62 372 GLY A CA 1
ATOM 2962 C C . GLY A 1 372 ? 13.766 25.344 -6.574 1 87.62 372 GLY A C 1
ATOM 2963 O O . GLY A 1 372 ? 14.555 24.688 -5.898 1 87.62 372 GLY A O 1
ATOM 2964 N N . MET A 1 373 ? 12.516 25.516 -6.348 1 87.62 373 MET A N 1
ATOM 2965 C CA . MET A 1 373 ? 12 24.984 -5.082 1 87.62 373 MET A CA 1
ATOM 2966 C C . MET A 1 373 ? 11.914 23.469 -5.113 1 87.62 373 MET A C 1
ATOM 2968 O O . MET A 1 373 ? 12.055 22.812 -4.078 1 87.62 373 MET A O 1
ATOM 2972 N N . LYS A 1 374 ? 11.719 22.938 -6.23 1 86 374 LYS A N 1
ATOM 2973 C CA . LYS A 1 374 ? 11.695 21.484 -6.375 1 86 374 LYS A CA 1
ATOM 2974 C C . LYS A 1 374 ? 13.062 20.891 -6.07 1 86 374 LYS A C 1
ATOM 2976 O O . LYS A 1 374 ? 13.148 19.797 -5.484 1 86 374 LYS A O 1
ATOM 2981 N N . LEU A 1 375 ? 14.07 21.609 -6.414 1 86.44 375 LEU A N 1
ATOM 2982 C CA . LEU A 1 375 ? 15.43 21.125 -6.172 1 86.44 375 LEU A CA 1
ATOM 2983 C C . LEU A 1 375 ? 15.828 21.328 -4.715 1 86.44 375 LEU A C 1
ATOM 2985 O O . LEU A 1 375 ? 16.562 20.516 -4.148 1 86.44 375 LEU A O 1
ATOM 2989 N N . LEU A 1 376 ? 15.297 22.391 -4.117 1 88 376 LEU A N 1
ATOM 2990 C CA . LEU A 1 376 ? 15.656 22.719 -2.742 1 88 376 LEU A CA 1
ATOM 2991 C C . LEU A 1 376 ? 14.875 21.859 -1.757 1 88 376 LEU A C 1
ATOM 2993 O O . LEU A 1 376 ? 15.398 21.469 -0.711 1 88 376 LEU A O 1
ATOM 2997 N N . ARG A 1 377 ? 13.648 21.578 -2.141 1 85.81 377 ARG A N 1
ATOM 2998 C CA . ARG A 1 377 ? 12.805 20.766 -1.28 1 85.81 377 ARG A CA 1
ATOM 2999 C C . ARG A 1 377 ? 12.266 19.547 -2.037 1 85.81 377 ARG A C 1
ATOM 3001 O O . ARG A 1 377 ? 11.117 19.547 -2.475 1 85.81 377 ARG A O 1
ATOM 3008 N N . PRO A 1 378 ? 13.086 18.562 -2.012 1 79.56 378 PRO A N 1
ATOM 3009 C CA . PRO A 1 378 ? 12.602 17.391 -2.74 1 79.56 378 PRO A CA 1
ATOM 3010 C C . PRO A 1 378 ? 11.43 16.703 -2.045 1 79.56 378 PRO A C 1
ATOM 3012 O O . PRO A 1 378 ? 11.383 16.641 -0.813 1 79.56 378 PRO A O 1
ATOM 3015 N N . LYS A 1 379 ? 10.383 16.484 -2.814 1 76.69 379 LYS A N 1
ATOM 3016 C CA . LYS A 1 379 ? 9.188 15.844 -2.279 1 76.69 379 LYS A CA 1
ATOM 3017 C C . LYS A 1 379 ? 9.461 14.391 -1.906 1 76.69 379 LYS A C 1
ATOM 3019 O O . LYS A 1 379 ? 10.25 13.711 -2.57 1 76.69 379 LYS A O 1
ATOM 3024 N N . GLN A 1 380 ? 8.945 14.008 -0.708 1 76.44 380 GLN A N 1
ATOM 3025 C CA . GLN A 1 380 ? 9.102 12.633 -0.244 1 76.44 380 GLN A CA 1
ATOM 3026 C C . GLN A 1 380 ? 8.359 11.656 -1.146 1 76.44 380 GLN A C 1
ATOM 3028 O O . GLN A 1 380 ? 7.254 11.945 -1.61 1 76.44 380 GLN A O 1
ATOM 3033 N N . LYS A 1 381 ? 9.062 10.633 -1.551 1 75.56 381 LYS A N 1
ATOM 3034 C CA . LYS A 1 381 ? 8.453 9.602 -2.383 1 75.56 381 LYS A CA 1
ATOM 3035 C C . LYS A 1 381 ? 7.34 8.875 -1.629 1 75.56 381 LYS A C 1
ATOM 3037 O O . LYS A 1 381 ? 7.516 8.5 -0.468 1 75.56 381 LYS A O 1
ATOM 3042 N N . ILE A 1 382 ? 6.148 8.922 -2.137 1 77.12 382 ILE A N 1
ATOM 3043 C CA . ILE A 1 382 ? 5.035 8.195 -1.541 1 77.12 382 ILE A CA 1
ATOM 3044 C C . ILE A 1 382 ? 5.059 6.742 -2.01 1 77.12 382 ILE A C 1
ATOM 3046 O O . ILE A 1 382 ? 5.301 6.469 -3.188 1 77.12 382 ILE A O 1
ATOM 3050 N N . GLU A 1 383 ? 5.016 5.875 -1.023 1 80.81 383 GLU A N 1
ATOM 3051 C CA . GLU A 1 383 ? 4.969 4.453 -1.352 1 80.81 383 GLU A CA 1
ATOM 3052 C C . GLU A 1 383 ? 3.686 4.102 -2.102 1 80.81 383 GLU A C 1
ATOM 3054 O O . GLU A 1 383 ? 2.584 4.336 -1.602 1 80.81 383 GLU A O 1
ATOM 3059 N N . LYS A 1 384 ? 3.844 3.66 -3.311 1 83.81 384 LYS A N 1
ATOM 3060 C CA . LYS A 1 384 ? 2.699 3.334 -4.156 1 83.81 384 LYS A CA 1
ATOM 3061 C C . LYS A 1 384 ? 2.254 1.891 -3.945 1 83.81 384 LYS A C 1
ATOM 3063 O O . LYS A 1 384 ? 3.088 0.995 -3.791 1 83.81 384 LYS A O 1
ATOM 3068 N N . HIS A 1 385 ? 1.031 1.611 -3.914 1 87.75 385 HIS A N 1
ATOM 3069 C CA . HIS A 1 385 ? 0.445 0.286 -3.746 1 87.75 385 HIS A CA 1
ATOM 3070 C C . HIS A 1 385 ? 0.703 -0.589 -4.969 1 87.75 385 HIS A C 1
ATOM 3072 O O . HIS A 1 385 ? 0.737 -1.817 -4.863 1 87.75 385 HIS A O 1
ATOM 3078 N N . ARG A 1 386 ? 0.923 0.031 -6.062 1 88 386 ARG A N 1
ATOM 3079 C CA . ARG A 1 386 ? 1.172 -0.73 -7.285 1 88 386 ARG A CA 1
ATOM 3080 C C . ARG A 1 386 ? 2.465 -1.531 -7.176 1 88 386 ARG A C 1
ATOM 3082 O O . ARG A 1 386 ? 2.521 -2.688 -7.598 1 88 386 ARG A O 1
ATOM 3089 N N . VAL A 1 387 ? 3.43 -0.929 -6.586 1 91.94 387 VAL A N 1
ATOM 3090 C CA . VAL A 1 387 ? 4.723 -1.59 -6.434 1 91.94 387 VAL A CA 1
ATOM 3091 C C . VAL A 1 387 ? 4.59 -2.768 -5.469 1 91.94 387 VAL A C 1
ATOM 3093 O O . VAL A 1 387 ? 5.121 -3.85 -5.727 1 91.94 387 VAL A O 1
ATOM 3096 N N . THR A 1 388 ? 3.855 -2.564 -4.438 1 92.38 388 THR A N 1
ATOM 3097 C CA . THR A 1 388 ? 3.648 -3.619 -3.451 1 92.38 388 THR A CA 1
ATOM 3098 C C . THR A 1 388 ? 2.838 -4.766 -4.051 1 92.38 388 THR A C 1
ATOM 3100 O O . THR A 1 388 ? 3.111 -5.938 -3.773 1 92.38 388 THR A O 1
ATOM 3103 N N . PHE A 1 389 ? 1.918 -4.488 -4.906 1 93.94 389 PHE A N 1
ATOM 3104 C CA . PHE A 1 389 ? 1.102 -5.52 -5.539 1 93.94 389 PHE A CA 1
ATOM 3105 C C . PHE A 1 389 ? 1.946 -6.383 -6.469 1 93.94 389 PHE A C 1
ATOM 3107 O O . PHE A 1 389 ? 1.886 -7.613 -6.406 1 93.94 389 PHE A O 1
ATOM 3114 N N . PHE A 1 390 ? 2.691 -5.734 -7.289 1 93.31 390 PHE A N 1
ATOM 3115 C CA . PHE A 1 390 ? 3.486 -6.484 -8.258 1 93.31 390 PHE A CA 1
ATOM 3116 C C . PHE A 1 390 ? 4.59 -7.27 -7.555 1 93.31 390 PHE A C 1
ATOM 3118 O O . PHE A 1 390 ? 4.992 -8.336 -8.023 1 93.31 390 PHE A O 1
ATOM 3125 N N . SER A 1 391 ? 5.098 -6.715 -6.488 1 94.31 391 SER A N 1
ATOM 3126 C CA . SER A 1 391 ? 6.066 -7.48 -5.715 1 94.31 391 SER A CA 1
ATOM 3127 C C . SER A 1 391 ? 5.449 -8.766 -5.172 1 94.31 391 SER A C 1
ATOM 3129 O O . SER A 1 391 ? 6.078 -9.828 -5.211 1 94.31 391 SER A O 1
ATOM 3131 N N . GLY A 1 392 ? 4.215 -8.602 -4.652 1 93.94 392 GLY A N 1
ATOM 3132 C CA . GLY A 1 392 ? 3.52 -9.797 -4.211 1 93.94 392 GLY A CA 1
ATOM 3133 C C . GLY A 1 392 ? 3.191 -10.75 -5.348 1 93.94 392 GLY A C 1
ATOM 3134 O O . GLY A 1 392 ? 3.318 -11.969 -5.203 1 93.94 392 GLY A O 1
ATOM 3135 N N . PHE A 1 393 ? 2.842 -10.242 -6.477 1 94.25 393 PHE A N 1
ATOM 3136 C CA . PHE A 1 393 ? 2.494 -11.031 -7.648 1 94.25 393 PHE A CA 1
ATOM 3137 C C . PHE A 1 393 ? 3.688 -11.859 -8.117 1 94.25 393 PHE A C 1
ATOM 3139 O O . PHE A 1 393 ? 3.564 -13.062 -8.344 1 94.25 393 PHE A O 1
ATOM 3146 N N . PHE A 1 394 ? 4.777 -11.203 -8.18 1 95.56 394 PHE A N 1
ATOM 3147 C CA . PHE A 1 394 ? 5.973 -11.898 -8.641 1 95.56 394 PHE A CA 1
ATOM 3148 C C . PHE A 1 394 ? 6.445 -12.914 -7.605 1 95.56 394 PHE A C 1
ATOM 3150 O O . PHE A 1 394 ? 6.926 -13.992 -7.961 1 95.56 394 PHE A O 1
ATOM 3157 N N . CYS A 1 395 ? 6.355 -12.602 -6.395 1 94.62 395 CYS A N 1
ATOM 3158 C CA . CYS A 1 395 ? 6.73 -13.523 -5.332 1 94.62 395 CYS A CA 1
ATOM 3159 C C . CYS A 1 395 ? 5.844 -14.766 -5.348 1 94.62 395 CYS A C 1
ATOM 3161 O O . CYS A 1 395 ? 6.336 -15.883 -5.215 1 94.62 395 CYS A O 1
ATOM 3163 N N . GLY A 1 396 ? 4.543 -14.523 -5.504 1 93.88 396 GLY A N 1
ATOM 3164 C CA . GLY A 1 396 ? 3.627 -15.648 -5.594 1 93.88 396 GLY A CA 1
ATOM 3165 C C . GLY A 1 396 ? 3.891 -16.547 -6.793 1 93.88 396 GLY A C 1
ATOM 3166 O O . GLY A 1 396 ? 3.887 -17.766 -6.676 1 93.88 396 GLY A O 1
ATOM 3167 N N . CYS A 1 397 ? 4.16 -15.914 -7.887 1 93.12 397 CYS A N 1
ATOM 3168 C CA . CYS A 1 397 ? 4.512 -16.672 -9.078 1 93.12 397 CYS A CA 1
ATOM 3169 C C . CYS A 1 397 ? 5.773 -17.5 -8.852 1 93.12 397 CYS A C 1
ATOM 3171 O O . CYS A 1 397 ? 5.832 -18.672 -9.227 1 93.12 397 CYS A O 1
ATOM 3173 N N . SER A 1 398 ? 6.715 -16.875 -8.195 1 93.06 398 SER A N 1
ATOM 3174 C CA . SER A 1 398 ? 7.988 -17.562 -7.957 1 93.06 398 SER A CA 1
ATOM 3175 C C . SER A 1 398 ? 7.812 -18.766 -7.051 1 93.06 398 SER A C 1
ATOM 3177 O O . SER A 1 398 ? 8.375 -19.828 -7.32 1 93.06 398 SER A O 1
ATOM 3179 N N . VAL A 1 399 ? 7.027 -18.656 -6.062 1 90.75 399 VAL A N 1
ATOM 3180 C CA . VAL A 1 399 ? 6.812 -19.75 -5.137 1 90.75 399 VAL A CA 1
ATOM 3181 C C . VAL A 1 399 ? 6.051 -20.875 -5.836 1 90.75 399 VAL A C 1
ATOM 3183 O O . VAL A 1 399 ? 6.395 -22.062 -5.691 1 90.75 399 VAL A O 1
ATOM 3186 N N . ALA A 1 400 ? 5.082 -20.484 -6.602 1 89.94 400 ALA A N 1
ATOM 3187 C CA . ALA A 1 400 ? 4.301 -21.484 -7.324 1 89.94 400 ALA A CA 1
ATOM 3188 C C . ALA A 1 400 ? 5.156 -22.203 -8.367 1 89.94 400 ALA A C 1
ATOM 3190 O O . ALA A 1 400 ? 5.047 -23.422 -8.547 1 89.94 400 ALA A O 1
ATOM 3191 N N . LEU A 1 401 ? 5.98 -21.422 -9.008 1 88.06 401 LEU A N 1
ATOM 3192 C CA . LEU A 1 401 ? 6.859 -22.031 -10.016 1 88.06 401 LEU A CA 1
ATOM 3193 C C . LEU A 1 401 ? 7.891 -22.938 -9.359 1 88.06 401 LEU A C 1
ATOM 3195 O O . LEU A 1 401 ? 8.266 -23.969 -9.922 1 88.06 401 LEU A O 1
ATOM 3199 N N . LEU A 1 402 ? 8.32 -22.578 -8.195 1 87.38 402 LEU A N 1
ATOM 3200 C CA . LEU A 1 402 ? 9.25 -23.422 -7.461 1 87.38 402 LEU A CA 1
ATOM 3201 C C . LEU A 1 402 ? 8.609 -24.75 -7.094 1 87.38 402 LEU A C 1
ATOM 3203 O O . LEU A 1 402 ? 9.227 -25.812 -7.227 1 87.38 402 LEU A O 1
ATOM 3207 N N . VAL A 1 403 ? 7.371 -24.656 -6.73 1 80.25 403 VAL A N 1
ATOM 3208 C CA . VAL A 1 403 ? 6.641 -25.875 -6.406 1 80.25 403 VAL A CA 1
ATOM 3209 C C . VAL A 1 403 ? 6.441 -26.719 -7.672 1 80.25 403 VAL A C 1
ATOM 3211 O O . VAL A 1 403 ? 6.578 -27.938 -7.645 1 80.25 403 VAL A O 1
ATOM 3214 N N . ALA A 1 404 ? 6.242 -26.047 -8.727 1 80.12 404 ALA A N 1
ATOM 3215 C CA . ALA A 1 404 ? 6.082 -26.75 -10 1 80.12 404 ALA A CA 1
ATOM 3216 C C . ALA A 1 404 ? 7.375 -27.438 -10.414 1 80.12 404 ALA A C 1
ATOM 3218 O O . ALA A 1 404 ? 7.348 -28.562 -10.938 1 80.12 404 ALA A O 1
ATOM 3219 N N . VAL A 1 405 ? 8.461 -26.797 -10.188 1 80.38 405 VAL A N 1
ATOM 3220 C CA . VAL A 1 405 ? 9.75 -27.375 -10.523 1 80.38 405 VAL A CA 1
ATOM 3221 C C . VAL A 1 405 ? 9.992 -28.625 -9.664 1 80.38 405 VAL A C 1
ATOM 3223 O O . VAL A 1 405 ? 10.438 -29.656 -10.164 1 80.38 405 VAL A O 1
ATOM 3226 N N . VAL A 1 406 ? 9.609 -28.516 -8.422 1 77.62 406 VAL A N 1
ATOM 3227 C CA . VAL A 1 406 ? 9.82 -29.625 -7.512 1 77.62 406 VAL A CA 1
ATOM 3228 C C . VAL A 1 406 ? 8.93 -30.797 -7.906 1 77.62 406 VAL A C 1
ATOM 3230 O O . VAL A 1 406 ? 9.367 -31.953 -7.914 1 77.62 406 VAL A O 1
ATOM 3233 N N . LEU A 1 407 ? 7.758 -30.547 -8.336 1 73.88 407 LEU A N 1
ATOM 3234 C CA . LEU A 1 407 ? 6.828 -31.594 -8.742 1 73.88 407 LEU A CA 1
ATOM 3235 C C . LEU A 1 407 ? 7.266 -32.219 -10.062 1 73.88 407 LEU A C 1
ATOM 3237 O O . LEU A 1 407 ? 7.164 -33.438 -10.234 1 73.88 407 LEU A O 1
ATOM 3241 N N . LEU A 1 408 ? 7.797 -31.438 -10.898 1 73.56 408 LEU A N 1
ATOM 3242 C CA . LEU A 1 408 ? 8.25 -31.969 -12.188 1 73.56 408 LEU A CA 1
ATOM 3243 C C . LEU A 1 408 ? 9.5 -32.812 -12.023 1 73.56 408 LEU A C 1
ATOM 3245 O O . LEU A 1 408 ? 9.664 -33.844 -12.703 1 73.56 408 LEU A O 1
ATOM 3249 N N . VAL A 1 409 ? 10.375 -32.375 -11.141 1 74.62 409 VAL A N 1
ATOM 3250 C CA . VAL A 1 409 ? 11.586 -33.125 -10.883 1 74.62 409 VAL A CA 1
ATOM 3251 C C . VAL A 1 409 ? 11.227 -34.469 -10.234 1 74.62 409 VAL A C 1
ATOM 3253 O O . VAL A 1 409 ? 11.812 -35.5 -10.555 1 74.62 409 VAL A O 1
ATOM 3256 N N . GLU A 1 410 ? 10.203 -34.438 -9.43 1 70.56 410 GLU A N 1
ATOM 3257 C CA . GLU A 1 410 ? 9.766 -35.688 -8.766 1 70.56 410 GLU A CA 1
ATOM 3258 C C . GLU A 1 410 ? 9.07 -36.594 -9.758 1 70.56 410 GLU A C 1
ATOM 3260 O O . GLU A 1 410 ? 9.234 -37.812 -9.68 1 70.56 410 GLU A O 1
ATOM 3265 N N . ASP A 1 411 ? 8.336 -36 -10.578 1 65.12 411 ASP A N 1
ATOM 3266 C CA . ASP A 1 411 ? 7.633 -36.781 -11.578 1 65.12 411 ASP A CA 1
ATOM 3267 C C . ASP A 1 411 ? 8.617 -37.469 -12.539 1 65.12 411 ASP A C 1
ATOM 3269 O O . ASP A 1 411 ? 8.391 -38.594 -12.977 1 65.12 411 ASP A O 1
ATOM 3273 N N . ARG A 1 412 ? 9.703 -36.781 -12.797 1 60.06 412 ARG A N 1
ATOM 3274 C CA . ARG A 1 412 ? 10.648 -37.312 -13.781 1 60.06 412 ARG A CA 1
ATOM 3275 C C . ARG A 1 412 ? 11.703 -38.188 -13.117 1 60.06 412 ARG A C 1
ATOM 3277 O O . ARG A 1 412 ? 12.578 -38.75 -13.789 1 60.06 412 ARG A O 1
ATOM 3284 N N . LYS A 1 413 ? 11.898 -38.031 -11.844 1 56.47 413 LYS A N 1
ATOM 3285 C CA . LYS A 1 413 ? 12.758 -39 -11.172 1 56.47 413 LYS A CA 1
ATOM 3286 C C . LYS A 1 413 ? 12.453 -40.438 -11.641 1 56.47 413 LYS A C 1
ATOM 3288 O O . LYS A 1 413 ? 13.258 -41.344 -11.461 1 56.47 413 LYS A O 1
ATOM 3293 N N . LEU A 1 414 ? 11.227 -40.531 -12.383 1 48.41 414 LEU A N 1
ATOM 3294 C CA . LEU A 1 414 ? 10.867 -41.844 -12.898 1 48.41 414 LEU A CA 1
ATOM 3295 C C . LEU A 1 414 ? 11.578 -42.125 -14.219 1 48.41 414 LEU A C 1
ATOM 3297 O O . LEU A 1 414 ? 11.555 -43.25 -14.719 1 48.41 414 LEU A O 1
ATOM 3301 N N . MET A 1 415 ? 12.273 -41.094 -14.758 1 54.03 415 MET A N 1
ATOM 3302 C CA . MET A 1 415 ? 13.016 -41.344 -15.984 1 54.03 415 MET A CA 1
ATOM 3303 C C . MET A 1 415 ? 14.406 -41.906 -15.672 1 54.03 415 MET A C 1
ATOM 3305 O O . MET A 1 415 ? 14.906 -41.75 -14.555 1 54.03 415 MET A O 1
ATOM 3309 N N . PRO A 1 416 ? 15.18 -42.406 -16.625 1 58.12 416 PRO A N 1
ATOM 3310 C CA . PRO A 1 416 ? 16.469 -43.062 -16.344 1 58.12 416 PRO A CA 1
ATOM 3311 C C . PRO A 1 416 ? 17.453 -42.125 -15.641 1 58.12 416 PRO A C 1
ATOM 3313 O O . PRO A 1 416 ? 17.594 -40.969 -16.031 1 58.12 416 PRO A O 1
ATOM 3316 N N . LYS A 1 417 ? 17.859 -42.344 -14.367 1 60.5 417 LYS A N 1
ATOM 3317 C CA . LYS A 1 417 ? 18.734 -41.688 -13.398 1 60.5 417 LYS A CA 1
ATOM 3318 C C . LYS A 1 417 ? 19.938 -41.062 -14.078 1 60.5 417 LYS A C 1
ATOM 3320 O O . LYS A 1 417 ? 20.406 -40 -13.656 1 60.5 417 LYS A O 1
ATOM 3325 N N . SER A 1 418 ? 20.344 -41.625 -15.266 1 65.62 418 SER A N 1
ATOM 3326 C CA . SER A 1 418 ? 21.578 -41.156 -15.898 1 65.62 418 SER A CA 1
ATOM 3327 C C . SER A 1 418 ? 21.359 -39.812 -16.594 1 65.62 418 SER A C 1
ATOM 3329 O O . SER A 1 418 ? 22.203 -38.906 -16.5 1 65.62 418 SER A O 1
ATOM 3331 N N . ARG A 1 419 ? 20.25 -39.531 -17.281 1 70.38 419 ARG A N 1
ATOM 3332 C CA . ARG A 1 419 ? 19.984 -38.312 -18.016 1 70.38 419 ARG A CA 1
ATOM 3333 C C . ARG A 1 419 ? 19.703 -37.156 -17.047 1 70.38 419 ARG A C 1
ATOM 3335 O O . ARG A 1 419 ? 20.125 -36.031 -17.297 1 70.38 419 ARG A O 1
ATOM 3342 N N . GLY A 1 420 ? 19.078 -37.5 -15.953 1 69.19 420 GLY A N 1
ATOM 3343 C CA . GLY A 1 420 ? 18.797 -36.5 -14.938 1 69.19 420 GLY A CA 1
ATOM 3344 C C . GLY A 1 420 ? 20.047 -36 -14.227 1 69.19 420 GLY A C 1
ATOM 3345 O O . GLY A 1 420 ? 20.203 -34.812 -13.984 1 69.19 420 GLY A O 1
ATOM 3346 N N . ALA A 1 421 ? 20.953 -36.906 -14.055 1 71.31 421 ALA A N 1
ATOM 3347 C CA . ALA A 1 421 ? 22.203 -36.562 -13.383 1 71.31 421 ALA A CA 1
ATOM 3348 C C . ALA A 1 421 ? 23.078 -35.688 -14.289 1 71.31 421 ALA A C 1
ATOM 3350 O O . ALA A 1 421 ? 23.734 -34.75 -13.82 1 71.31 421 ALA A O 1
ATOM 3351 N N . LEU A 1 422 ? 23.109 -36.062 -15.531 1 73.12 422 LEU A N 1
ATOM 3352 C CA . LEU A 1 422 ? 23.891 -35.281 -16.484 1 73.12 422 LEU A CA 1
ATOM 3353 C C . LEU A 1 422 ? 23.328 -33.875 -16.625 1 73.12 422 LEU A C 1
ATOM 3355 O O . LEU A 1 422 ? 24.094 -32.906 -16.719 1 73.12 422 LEU A O 1
ATOM 3359 N N . TYR A 1 423 ? 22 -33.75 -16.562 1 77.38 423 TYR A N 1
ATOM 3360 C CA . TYR A 1 423 ? 21.359 -32.438 -16.656 1 77.38 423 TYR A CA 1
ATOM 3361 C C . TYR A 1 423 ? 21.688 -31.578 -15.445 1 77.38 423 TYR A C 1
ATOM 3363 O O . TYR A 1 423 ? 21.984 -30.391 -15.586 1 77.38 423 TYR A O 1
ATOM 3371 N N . MET A 1 424 ? 21.75 -32.188 -14.305 1 75.75 424 MET A N 1
ATOM 3372 C CA . MET A 1 424 ? 22.047 -31.453 -13.078 1 75.75 424 MET A CA 1
ATOM 3373 C C . MET A 1 424 ? 23.516 -31.031 -13.031 1 75.75 424 MET A C 1
ATOM 3375 O O . MET A 1 424 ? 23.828 -29.969 -12.477 1 75.75 424 MET A O 1
ATOM 3379 N N . ARG A 1 425 ? 24.297 -31.766 -13.688 1 74.38 425 ARG A N 1
ATOM 3380 C CA . ARG A 1 425 ? 25.734 -31.453 -13.672 1 74.38 425 ARG A CA 1
ATOM 3381 C C . ARG A 1 425 ? 26.078 -30.391 -14.711 1 74.38 425 ARG A C 1
ATOM 3383 O O . ARG A 1 425 ? 26.953 -29.562 -14.492 1 74.38 425 ARG A O 1
ATOM 3390 N N . THR A 1 426 ? 25.359 -30.344 -15.758 1 78.12 426 THR A N 1
ATOM 3391 C CA . THR A 1 426 ? 25.75 -29.469 -16.859 1 78.12 426 THR A CA 1
ATOM 3392 C C . THR A 1 426 ? 24.891 -28.219 -16.891 1 78.12 426 THR A C 1
ATOM 3394 O O . THR A 1 426 ? 25.391 -27.109 -17.125 1 78.12 426 THR A O 1
ATOM 3397 N N . VAL A 1 427 ? 23.625 -28.328 -16.672 1 82.06 427 VAL A N 1
ATOM 3398 C CA . VAL A 1 427 ? 22.719 -27.203 -16.891 1 82.06 427 VAL A CA 1
ATOM 3399 C C . VAL A 1 427 ? 22.469 -26.469 -15.578 1 82.06 427 VAL A C 1
ATOM 3401 O O . VAL A 1 427 ? 22.266 -25.25 -15.562 1 82.06 427 VAL A O 1
ATOM 3404 N N . PHE A 1 428 ? 22.562 -27.109 -14.508 1 81.88 428 PHE A N 1
ATOM 3405 C CA . PHE A 1 428 ? 22.234 -26.531 -13.211 1 81.88 428 PHE A CA 1
ATOM 3406 C C . PHE A 1 428 ? 23.188 -25.391 -12.867 1 81.88 428 PHE A C 1
ATOM 3408 O O . PHE A 1 428 ? 22.766 -24.359 -12.367 1 81.88 428 PHE A O 1
ATOM 3415 N N . PRO A 1 429 ? 24.453 -25.531 -13.172 1 83.38 429 PRO A N 1
ATOM 3416 C CA . PRO A 1 429 ? 25.375 -24.438 -12.836 1 83.38 429 PRO A CA 1
ATOM 3417 C C . PRO A 1 429 ? 25.078 -23.156 -13.633 1 83.38 429 PRO A C 1
ATOM 3419 O O . PRO A 1 429 ? 25.406 -22.062 -13.188 1 83.38 429 PRO A O 1
ATOM 3422 N N . LEU A 1 430 ? 24.484 -23.328 -14.711 1 88.44 430 LEU A N 1
ATOM 3423 C CA . LEU A 1 430 ? 24.109 -22.156 -15.492 1 88.44 430 LEU A CA 1
ATOM 3424 C C . LEU A 1 430 ? 23.016 -21.359 -14.797 1 88.44 430 LEU A C 1
ATOM 3426 O O . LEU A 1 430 ? 23.062 -20.125 -14.773 1 88.44 430 LEU A O 1
ATOM 3430 N N . TYR A 1 431 ? 22.109 -22.016 -14.188 1 90.81 431 TYR A N 1
ATOM 3431 C CA . TYR A 1 431 ? 21 -21.328 -13.539 1 90.81 431 TYR A CA 1
ATOM 3432 C C . TYR A 1 431 ? 21.344 -20.953 -12.102 1 90.81 431 TYR A C 1
ATOM 3434 O O . TYR A 1 431 ? 20.688 -20.109 -11.492 1 90.81 431 TYR A O 1
ATOM 3442 N N . SER A 1 432 ? 22.438 -21.531 -11.555 1 91.19 432 SER A N 1
ATOM 3443 C CA . SER A 1 432 ? 22.859 -21.203 -10.195 1 91.19 432 SER A CA 1
ATOM 3444 C C . SER A 1 432 ? 23.344 -19.766 -10.102 1 91.19 432 SER A C 1
ATOM 3446 O O . SER A 1 432 ? 23.234 -19.125 -9.055 1 91.19 432 SER A O 1
ATOM 3448 N N . LEU A 1 433 ? 23.859 -19.219 -11.18 1 93.62 433 LEU A N 1
ATOM 3449 C CA . LEU A 1 433 ? 24.281 -17.828 -11.227 1 93.62 433 LEU A CA 1
ATOM 3450 C C . LEU A 1 433 ? 23.141 -16.906 -10.789 1 93.62 433 LEU A C 1
ATOM 3452 O O . LEU A 1 433 ? 23.328 -16.016 -9.961 1 93.62 433 LEU A O 1
ATOM 3456 N N . PHE A 1 434 ? 22 -17.203 -11.273 1 94.88 434 PHE A N 1
ATOM 3457 C CA . PHE A 1 434 ? 20.859 -16.344 -11.008 1 94.88 434 PHE A CA 1
ATOM 3458 C C . PHE A 1 434 ? 20.328 -16.547 -9.594 1 94.88 434 PHE A C 1
ATOM 3460 O O . PHE A 1 434 ? 19.797 -15.625 -8.977 1 94.88 434 PHE A O 1
ATOM 3467 N N . THR A 1 435 ? 20.5 -17.734 -9.086 1 93.06 435 THR A N 1
ATOM 3468 C CA . THR A 1 435 ? 20.094 -17.984 -7.707 1 93.06 435 THR A CA 1
ATOM 3469 C C . THR A 1 435 ? 20.906 -17.125 -6.734 1 93.06 435 THR A C 1
ATOM 3471 O O . THR A 1 435 ? 20.375 -16.578 -5.777 1 93.06 435 THR A O 1
ATOM 3474 N N . TYR A 1 436 ? 22.203 -16.984 -7.031 1 96 436 TYR A N 1
ATOM 3475 C CA . TYR A 1 436 ? 23.062 -16.188 -6.168 1 96 436 TYR A CA 1
ATOM 3476 C C . TYR A 1 436 ? 22.688 -14.711 -6.234 1 96 436 TYR A C 1
ATOM 3478 O O . TYR A 1 436 ? 22.562 -14.047 -5.199 1 96 436 TYR A O 1
ATOM 3486 N N . VAL A 1 437 ? 22.438 -14.258 -7.398 1 95.69 437 VAL A N 1
ATOM 3487 C CA . VAL A 1 437 ? 22.141 -12.844 -7.598 1 95.69 437 VAL A CA 1
ATOM 3488 C C . VAL A 1 437 ? 20.797 -12.508 -6.965 1 95.69 437 VAL A C 1
ATOM 3490 O O . VAL A 1 437 ? 20.672 -11.5 -6.266 1 95.69 437 VAL A O 1
ATOM 3493 N N . VAL A 1 438 ? 19.781 -13.352 -7.152 1 96.38 438 VAL A N 1
ATOM 3494 C CA . VAL A 1 438 ? 18.453 -13.125 -6.613 1 96.38 438 VAL A CA 1
ATOM 3495 C C . VAL A 1 438 ? 18.5 -13.148 -5.086 1 96.38 438 VAL A C 1
ATOM 3497 O O . VAL A 1 438 ? 17.922 -12.289 -4.426 1 96.38 438 VAL A O 1
ATOM 3500 N N . LEU A 1 439 ? 19.25 -14.102 -4.566 1 97.06 439 LEU A N 1
ATOM 3501 C CA . LEU A 1 439 ? 19.344 -14.203 -3.113 1 97.06 439 LEU A CA 1
ATOM 3502 C C . LEU A 1 439 ? 20 -12.969 -2.521 1 97.06 439 LEU A C 1
ATOM 3504 O O . LEU A 1 439 ? 19.547 -12.445 -1.499 1 97.06 439 LEU A O 1
ATOM 3508 N N . HIS A 1 440 ? 21 -12.539 -3.168 1 97.69 440 HIS A N 1
ATOM 3509 C CA . HIS A 1 440 ? 21.688 -11.352 -2.686 1 97.69 440 HIS A CA 1
ATOM 3510 C C . HIS A 1 440 ? 20.797 -10.125 -2.725 1 97.69 440 HIS A C 1
ATOM 3512 O O . HIS A 1 440 ? 20.812 -9.305 -1.804 1 97.69 440 HIS A O 1
ATOM 3518 N N . MET A 1 441 ? 20 -10.008 -3.756 1 97 441 MET A N 1
ATOM 3519 C CA . MET A 1 441 ? 19.078 -8.883 -3.871 1 97 441 MET A CA 1
ATOM 3520 C C . MET A 1 441 ? 18 -8.961 -2.793 1 97 441 MET A C 1
ATOM 3522 O O . MET A 1 441 ? 17.625 -7.938 -2.219 1 97 441 MET A O 1
ATOM 3526 N N . LEU A 1 442 ? 17.531 -10.109 -2.535 1 97.19 442 LEU A N 1
ATOM 3527 C CA . LEU A 1 442 ? 16.5 -10.273 -1.508 1 97.19 442 LEU A CA 1
ATOM 3528 C C . LEU A 1 442 ? 17.062 -9.961 -0.125 1 97.19 442 LEU A C 1
ATOM 3530 O O . LEU A 1 442 ? 16.391 -9.352 0.702 1 97.19 442 LEU A O 1
ATOM 3534 N N . VAL A 1 443 ? 18.312 -10.406 0.089 1 98.06 443 VAL A N 1
ATOM 3535 C CA . VAL A 1 443 ? 18.953 -10.125 1.37 1 98.06 443 VAL A CA 1
ATOM 3536 C C . VAL A 1 443 ? 19.172 -8.617 1.512 1 98.06 443 VAL A C 1
ATOM 3538 O O . VAL A 1 443 ? 18.984 -8.055 2.594 1 98.06 443 VAL A O 1
ATOM 3541 N N . TYR A 1 444 ? 19.531 -7.969 0.432 1 97.69 444 TYR A N 1
ATOM 3542 C CA . TYR A 1 444 ? 19.719 -6.52 0.448 1 97.69 444 TYR A CA 1
ATOM 3543 C C . TYR A 1 444 ? 18.406 -5.809 0.733 1 97.69 444 TYR A C 1
ATOM 3545 O O . TYR A 1 444 ? 18.375 -4.828 1.482 1 97.69 444 TYR A O 1
ATOM 3553 N N . ALA A 1 445 ? 17.328 -6.297 0.168 1 97.56 445 ALA A N 1
ATOM 3554 C CA . ALA A 1 445 ? 16.016 -5.734 0.447 1 97.56 445 ALA A CA 1
ATOM 3555 C C . ALA A 1 445 ? 15.656 -5.891 1.921 1 97.56 445 ALA A C 1
ATOM 3557 O O . ALA A 1 445 ? 15.102 -4.973 2.531 1 97.56 445 ALA A O 1
ATOM 3558 N N . ALA A 1 446 ? 15.953 -6.984 2.453 1 97.12 446 ALA A N 1
ATOM 3559 C CA . ALA A 1 446 ? 15.703 -7.223 3.871 1 97.12 446 ALA A CA 1
ATOM 3560 C C . ALA A 1 446 ? 16.516 -6.273 4.738 1 97.12 446 ALA A C 1
ATOM 3562 O O . ALA A 1 446 ? 16.031 -5.773 5.758 1 97.12 446 ALA A O 1
ATOM 3563 N N . ASN A 1 447 ? 17.688 -6.008 4.312 1 98.06 447 ASN A N 1
ATOM 3564 C CA . ASN A 1 447 ? 18.531 -5.059 5.043 1 98.06 447 ASN A CA 1
ATOM 3565 C C . ASN A 1 447 ? 17.906 -3.664 5.059 1 98.06 447 ASN A C 1
ATOM 3567 O O . ASN A 1 447 ? 17.844 -3.014 6.102 1 98.06 447 ASN A O 1
ATOM 3571 N N . ILE A 1 448 ? 17.469 -3.227 3.939 1 97.06 448 ILE A N 1
ATOM 3572 C CA . ILE A 1 448 ? 16.859 -1.902 3.859 1 97.06 448 ILE A CA 1
ATOM 3573 C C . ILE A 1 448 ? 15.625 -1.847 4.75 1 97.06 448 ILE A C 1
ATOM 3575 O O . ILE A 1 448 ? 15.375 -0.836 5.414 1 97.06 448 ILE A O 1
ATOM 3579 N N . TYR A 1 449 ? 14.883 -2.916 4.742 1 96.25 449 TYR A N 1
ATOM 3580 C CA . TYR A 1 449 ? 13.695 -2.971 5.586 1 96.25 449 TYR A CA 1
ATOM 3581 C C . TYR A 1 449 ? 14.062 -2.797 7.055 1 96.25 449 TYR A C 1
ATOM 3583 O O . TYR A 1 449 ? 13.453 -1.989 7.762 1 96.25 449 TYR A O 1
ATOM 3591 N N . PHE A 1 450 ? 15.086 -3.498 7.5 1 96.12 450 PHE A N 1
ATOM 3592 C CA . PHE A 1 450 ? 15.469 -3.432 8.906 1 96.12 450 PHE A CA 1
ATOM 3593 C C . PHE A 1 450 ? 16.141 -2.098 9.219 1 96.12 450 PHE A C 1
ATOM 3595 O O . PHE A 1 450 ? 15.992 -1.574 10.328 1 96.12 450 PHE A O 1
ATOM 3602 N N . TRP A 1 451 ? 16.891 -1.548 8.281 1 96.31 451 TRP A N 1
ATOM 3603 C CA . TRP A 1 451 ? 17.469 -0.231 8.492 1 96.31 451 TRP A CA 1
ATOM 3604 C C . TRP A 1 451 ? 16.391 0.828 8.68 1 96.31 451 TRP A C 1
ATOM 3606 O O . TRP A 1 451 ? 16.5 1.694 9.547 1 96.31 451 TRP A O 1
ATOM 3616 N N . ARG A 1 452 ? 15.383 0.695 7.918 1 92.44 452 ARG A N 1
ATOM 3617 C CA . ARG A 1 452 ? 14.281 1.651 8.039 1 92.44 452 ARG A CA 1
ATOM 3618 C C . ARG A 1 452 ? 13.516 1.439 9.336 1 92.44 452 ARG A C 1
ATOM 3620 O O . ARG A 1 452 ? 13.109 2.404 9.992 1 92.44 452 ARG A O 1
ATOM 3627 N N . HIS A 1 453 ? 13.391 0.198 9.633 1 92.06 453 HIS A N 1
ATOM 3628 C CA . HIS A 1 453 ? 12.648 -0.14 10.836 1 92.06 453 HIS A CA 1
ATOM 3629 C C . HIS A 1 453 ? 13.344 0.398 12.086 1 92.06 453 HIS A C 1
ATOM 3631 O O . HIS A 1 453 ? 12.688 0.873 13.008 1 92.06 453 HIS A O 1
ATOM 3637 N N . TYR A 1 454 ? 14.625 0.404 12.109 1 91.88 454 TYR A N 1
ATOM 3638 C CA . TYR A 1 454 ? 15.375 0.877 13.266 1 91.88 454 TYR A CA 1
ATOM 3639 C C . TYR A 1 454 ? 15.836 2.314 13.062 1 91.88 454 TYR A C 1
ATOM 3641 O O . TYR A 1 454 ? 16.703 2.805 13.797 1 91.88 454 TYR A O 1
ATOM 3649 N N . LYS A 1 455 ? 15.367 2.98 11.969 1 89.94 455 LYS A N 1
ATOM 3650 C CA . LYS A 1 455 ? 15.578 4.398 11.688 1 89.94 455 LYS A CA 1
ATOM 3651 C C . LYS A 1 455 ? 17.047 4.691 11.422 1 89.94 455 LYS A C 1
ATOM 3653 O O . LYS A 1 455 ? 17.594 5.68 11.93 1 89.94 455 LYS A O 1
ATOM 3658 N N . ILE A 1 456 ? 17.688 3.732 10.789 1 93 456 ILE A N 1
ATOM 3659 C CA . ILE A 1 456 ? 19.031 3.971 10.281 1 93 456 ILE A CA 1
ATOM 3660 C C . ILE A 1 456 ? 18.953 4.711 8.945 1 93 456 ILE A C 1
ATOM 3662 O O . ILE A 1 456 ? 18.25 4.281 8.031 1 93 456 ILE A O 1
ATOM 3666 N N . ASN A 1 457 ? 19.578 5.809 8.859 1 90.69 457 ASN A N 1
ATOM 3667 C CA . ASN A 1 457 ? 19.547 6.621 7.645 1 90.69 457 ASN A CA 1
ATOM 3668 C C . ASN A 1 457 ? 20.531 6.117 6.602 1 90.69 457 ASN A C 1
ATOM 3670 O O . ASN A 1 457 ? 21.547 6.77 6.332 1 90.69 457 ASN A O 1
ATOM 3674 N N . TYR A 1 458 ? 20.188 5.008 5.984 1 93.25 458 TYR A N 1
ATOM 3675 C CA . TYR A 1 458 ? 21.078 4.418 4.996 1 93.25 458 TYR A CA 1
ATOM 3676 C C . TYR A 1 458 ? 21.219 5.32 3.773 1 93.25 458 TYR A C 1
ATOM 3678 O O . TYR A 1 458 ? 22.234 5.281 3.072 1 93.25 458 TYR A O 1
ATOM 3686 N N . ARG A 1 459 ? 20.219 6.176 3.504 1 89.12 459 ARG A N 1
ATOM 3687 C CA . ARG A 1 459 ? 20.25 7.086 2.365 1 89.12 459 ARG A CA 1
ATOM 3688 C C . ARG A 1 459 ? 21.406 8.086 2.492 1 89.12 459 ARG A C 1
ATOM 3690 O O . ARG A 1 459 ? 22.094 8.367 1.513 1 89.12 459 ARG A O 1
ATOM 3697 N N . PHE A 1 460 ? 21.562 8.547 3.742 1 88.38 460 PHE A N 1
ATOM 3698 C CA . PHE A 1 460 ? 22.625 9.5 4.027 1 88.38 460 PHE A CA 1
ATOM 3699 C C . PHE A 1 460 ? 23.984 8.82 4.008 1 88.38 460 PHE A C 1
ATOM 3701 O O . PHE A 1 460 ? 24.953 9.367 3.463 1 88.38 460 PHE A O 1
ATOM 3708 N N . ILE A 1 461 ? 24.031 7.637 4.484 1 91.69 461 ILE A N 1
ATOM 3709 C CA . ILE A 1 461 ? 25.297 6.922 4.629 1 91.69 461 ILE A CA 1
ATOM 3710 C C . ILE A 1 461 ? 25.828 6.551 3.252 1 91.69 461 ILE A C 1
ATOM 3712 O O . ILE A 1 461 ? 27.031 6.703 2.984 1 91.69 461 ILE A O 1
ATOM 3716 N N . PHE A 1 462 ? 24.969 6.125 2.352 1 92.5 462 PHE A N 1
ATOM 3717 C CA . PHE A 1 462 ? 25.422 5.727 1.021 1 92.5 462 PHE A CA 1
ATOM 3718 C C . PHE A 1 462 ? 25.547 6.938 0.104 1 92.5 462 PHE A C 1
ATOM 3720 O O . PHE A 1 462 ? 26.203 6.871 -0.935 1 92.5 462 PHE A O 1
ATOM 3727 N N . GLY A 1 463 ? 24.953 8.031 0.511 1 87.75 463 GLY A N 1
ATOM 3728 C CA . GLY A 1 463 ? 25.062 9.258 -0.267 1 87.75 463 GLY A CA 1
ATOM 3729 C C . GLY A 1 463 ? 24.172 9.266 -1.492 1 87.75 463 GLY A C 1
ATOM 3730 O O . GLY A 1 463 ? 24.578 9.742 -2.557 1 87.75 463 GLY A O 1
ATOM 3731 N N . PHE A 1 464 ? 22.984 8.719 -1.39 1 87.56 464 PHE A N 1
ATOM 3732 C CA . PHE A 1 464 ? 22.031 8.734 -2.494 1 87.56 464 PHE A CA 1
ATOM 3733 C C . PHE A 1 464 ? 21.469 10.141 -2.689 1 87.56 464 PHE A C 1
ATOM 3735 O O . PHE A 1 464 ? 21.344 10.906 -1.73 1 87.56 464 PHE A O 1
ATOM 3742 N N . LYS A 1 465 ? 21.25 10.445 -3.926 1 80.62 465 LYS A N 1
ATOM 3743 C CA . LYS A 1 465 ? 20.516 11.688 -4.18 1 80.62 465 LYS A CA 1
ATOM 3744 C C . LYS A 1 465 ? 19.094 11.609 -3.627 1 80.62 465 LYS A C 1
ATOM 3746 O O . LYS A 1 465 ? 18.406 10.602 -3.803 1 80.62 465 LYS A O 1
ATOM 3751 N N . GLN A 1 466 ? 18.781 12.609 -2.975 1 79.88 466 GLN A N 1
ATOM 3752 C CA . GLN A 1 466 ? 17.484 12.625 -2.316 1 79.88 466 GLN A CA 1
ATOM 3753 C C . GLN A 1 466 ? 16.359 12.469 -3.332 1 79.88 466 GLN A C 1
ATOM 3755 O O . GLN A 1 466 ? 16.344 13.141 -4.363 1 79.88 466 GLN A O 1
ATOM 3760 N N . GLY A 1 467 ? 15.516 11.555 -3.133 1 78.44 467 GLY A N 1
ATOM 3761 C CA . GLY A 1 467 ? 14.359 11.344 -3.99 1 78.44 467 GLY A CA 1
ATOM 3762 C C . GLY A 1 467 ? 14.555 10.211 -4.977 1 78.44 467 GLY A C 1
ATOM 3763 O O . GLY A 1 467 ? 13.594 9.758 -5.605 1 78.44 467 GLY A O 1
ATOM 3764 N N . THR A 1 468 ? 15.781 9.75 -5.145 1 83.31 468 THR A N 1
ATOM 37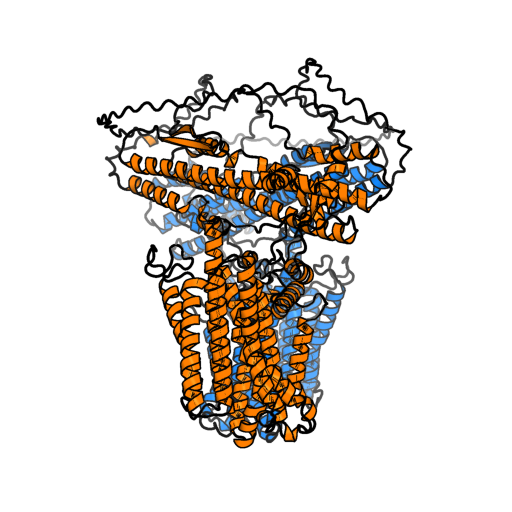65 C CA . THR A 1 468 ? 16.047 8.695 -6.117 1 83.31 468 THR A CA 1
ATOM 3766 C C . THR A 1 468 ? 16.375 7.379 -5.418 1 83.31 468 THR A C 1
ATOM 3768 O O . THR A 1 468 ? 16.609 6.363 -6.07 1 83.31 468 THR A O 1
ATOM 3771 N N . GLU A 1 469 ? 16.328 7.387 -4.18 1 88.25 469 GLU A N 1
ATOM 3772 C CA . GLU A 1 469 ? 16.703 6.199 -3.416 1 88.25 469 GLU A CA 1
ATOM 3773 C C . GLU A 1 469 ? 15.625 5.117 -3.525 1 88.25 469 GLU A C 1
ATOM 3775 O O . GLU A 1 469 ? 14.438 5.418 -3.654 1 88.25 469 GLU A O 1
ATOM 3780 N N . LEU A 1 470 ? 16.094 3.881 -3.611 1 90.94 470 LEU A N 1
ATOM 3781 C CA . LEU A 1 470 ? 15.172 2.75 -3.67 1 90.94 470 LEU A CA 1
ATOM 3782 C C . LEU A 1 470 ? 14.812 2.266 -2.268 1 90.94 470 LEU A C 1
ATOM 3784 O O . LEU A 1 470 ? 15.688 2.166 -1.402 1 90.94 470 LEU A O 1
ATOM 3788 N N . GLY A 1 471 ? 13.633 2.021 -2.064 1 91.88 471 GLY A N 1
ATOM 3789 C CA . GLY A 1 471 ? 13.18 1.412 -0.823 1 91.88 471 GLY A CA 1
ATOM 3790 C C . GLY A 1 471 ? 13.211 -0.104 -0.858 1 91.88 471 GLY A C 1
ATOM 3791 O O . GLY A 1 471 ? 13.648 -0.699 -1.845 1 91.88 471 GLY A O 1
ATOM 3792 N N . HIS A 1 472 ? 12.945 -0.721 0.298 1 94.19 472 HIS A N 1
ATOM 3793 C CA . HIS A 1 472 ? 12.961 -2.178 0.392 1 94.19 472 HIS A CA 1
ATOM 3794 C C . HIS A 1 472 ? 11.922 -2.797 -0.542 1 94.19 472 HIS A C 1
ATOM 3796 O O . HIS A 1 472 ? 12.156 -3.869 -1.104 1 94.19 472 HIS A O 1
ATOM 3802 N N . ARG A 1 473 ? 10.805 -2.109 -0.82 1 93.69 473 ARG A N 1
ATOM 3803 C CA . ARG A 1 473 ? 9.742 -2.643 -1.67 1 93.69 473 ARG A CA 1
ATOM 3804 C C . ARG A 1 473 ? 10.172 -2.66 -3.133 1 93.69 473 ARG A C 1
ATOM 3806 O O . ARG A 1 473 ? 9.875 -3.611 -3.861 1 93.69 473 ARG A O 1
ATOM 3813 N N . GLU A 1 474 ? 10.859 -1.649 -3.529 1 94.06 474 GLU A N 1
ATOM 3814 C CA . GLU A 1 474 ? 11.305 -1.566 -4.918 1 94.06 474 GLU A CA 1
ATOM 3815 C C . GLU A 1 474 ? 12.391 -2.596 -5.211 1 94.06 474 GLU A C 1
ATOM 3817 O O . GLU A 1 474 ? 12.383 -3.229 -6.27 1 94.06 474 GLU A O 1
ATOM 3822 N N . VAL A 1 475 ? 13.336 -2.762 -4.297 1 95.75 475 VAL A N 1
ATOM 3823 C CA . VAL A 1 475 ? 14.391 -3.75 -4.492 1 95.75 475 VAL A CA 1
ATOM 3824 C C . VAL A 1 475 ? 13.797 -5.156 -4.453 1 95.75 475 VAL A C 1
ATOM 3826 O O . VAL A 1 475 ? 14.203 -6.031 -5.223 1 95.75 475 VAL A O 1
ATOM 3829 N N . PHE A 1 476 ? 12.859 -5.332 -3.582 1 95.94 476 PHE A N 1
ATOM 3830 C CA . PHE A 1 476 ? 12.188 -6.617 -3.484 1 95.94 476 PHE A CA 1
ATOM 3831 C C . PHE A 1 476 ? 11.422 -6.93 -4.766 1 95.94 476 PHE A C 1
ATOM 3833 O O . PHE A 1 476 ? 11.375 -8.078 -5.203 1 95.94 476 PHE A O 1
ATOM 3840 N N . LEU A 1 477 ? 10.812 -5.895 -5.371 1 95.44 477 LEU A N 1
ATOM 3841 C CA . LEU A 1 477 ? 10.117 -6.043 -6.645 1 95.44 477 LEU A CA 1
ATOM 3842 C C . LEU A 1 477 ? 11.078 -6.531 -7.727 1 95.44 477 LEU A C 1
ATOM 3844 O O . LEU A 1 477 ? 10.766 -7.48 -8.453 1 95.44 477 LEU A O 1
ATOM 3848 N N . LEU A 1 478 ? 12.234 -5.941 -7.789 1 95.25 478 LEU A N 1
ATOM 3849 C CA . LEU A 1 478 ? 13.219 -6.328 -8.797 1 95.25 478 LEU A CA 1
ATOM 3850 C C . LEU A 1 478 ? 13.734 -7.738 -8.539 1 95.25 478 LEU A C 1
ATOM 3852 O O . LEU A 1 478 ? 13.891 -8.523 -9.477 1 95.25 478 LEU A O 1
ATOM 3856 N N . GLY A 1 479 ? 14.031 -8.055 -7.266 1 95.75 479 GLY A N 1
ATOM 3857 C CA . GLY A 1 479 ? 14.508 -9.391 -6.918 1 95.75 479 GLY A CA 1
ATOM 3858 C C . GLY A 1 479 ? 13.492 -10.477 -7.199 1 95.75 479 GLY A C 1
ATOM 3859 O O . GLY A 1 479 ? 13.828 -11.508 -7.789 1 95.75 479 GLY A O 1
ATOM 3860 N N . SER A 1 480 ? 12.242 -10.266 -6.836 1 95.44 480 SER A N 1
ATOM 3861 C CA . SER A 1 480 ? 11.195 -11.25 -7.066 1 95.44 480 SER A CA 1
ATOM 3862 C C . SER A 1 480 ? 10.859 -11.367 -8.547 1 95.44 480 SER A C 1
ATOM 3864 O O . SER A 1 480 ? 10.531 -12.453 -9.031 1 95.44 480 SER A O 1
ATOM 3866 N N . GLY A 1 481 ? 10.898 -10.234 -9.258 1 94.69 481 GLY A N 1
ATOM 3867 C CA . GLY A 1 481 ? 10.695 -10.273 -10.695 1 94.69 481 GLY A CA 1
ATOM 3868 C C . GLY A 1 481 ? 11.742 -11.102 -11.422 1 94.69 481 GLY A C 1
ATOM 3869 O O . GLY A 1 481 ? 11.406 -11.898 -12.305 1 94.69 481 GLY A O 1
ATOM 3870 N N . LEU A 1 482 ? 12.953 -10.914 -11.055 1 95.75 482 LEU A N 1
ATOM 3871 C CA . LEU A 1 482 ? 14.031 -11.703 -11.656 1 95.75 482 LEU A CA 1
ATOM 3872 C C . LEU A 1 482 ? 13.891 -13.172 -11.289 1 95.75 482 LEU A C 1
ATOM 3874 O O . LEU A 1 482 ? 14.133 -14.055 -12.117 1 95.75 482 LEU A O 1
ATOM 3878 N N . ALA A 1 483 ? 13.508 -13.461 -10.062 1 95.38 483 ALA A N 1
ATOM 3879 C CA . ALA A 1 483 ? 13.312 -14.836 -9.633 1 95.38 483 ALA A CA 1
ATOM 3880 C C . ALA A 1 483 ? 12.242 -15.531 -10.469 1 95.38 483 ALA A C 1
ATOM 3882 O O . ALA A 1 483 ? 12.406 -16.688 -10.875 1 95.38 483 ALA A O 1
ATOM 3883 N N . MET A 1 484 ? 11.148 -14.844 -10.742 1 93.94 484 MET A N 1
ATOM 3884 C CA . MET A 1 484 ? 10.055 -15.406 -11.531 1 93.94 484 MET A CA 1
ATOM 3885 C C . MET A 1 484 ? 10.516 -15.727 -12.953 1 93.94 484 MET A C 1
ATOM 3887 O O . MET A 1 484 ? 10.25 -16.812 -13.469 1 93.94 484 MET A O 1
ATOM 3891 N N . ILE A 1 485 ? 11.25 -14.812 -13.539 1 93.06 485 ILE A N 1
ATOM 3892 C CA . ILE A 1 485 ? 11.695 -14.992 -14.914 1 93.06 485 ILE A CA 1
ATOM 3893 C C . ILE A 1 485 ? 12.672 -16.172 -14.984 1 93.06 485 ILE A C 1
ATOM 3895 O O . ILE A 1 485 ? 12.602 -16.984 -15.906 1 93.06 485 ILE A O 1
ATOM 3899 N N . VAL A 1 486 ? 13.586 -16.266 -14.023 1 94.12 486 VAL A N 1
ATOM 3900 C CA . VAL A 1 486 ? 14.586 -17.328 -14 1 94.12 486 VAL A CA 1
ATOM 3901 C C . VAL A 1 486 ? 13.906 -18.688 -13.789 1 94.12 486 VAL A C 1
ATOM 3903 O O . VAL A 1 486 ? 14.203 -19.656 -14.484 1 94.12 486 VAL A O 1
ATOM 3906 N N . LEU A 1 487 ? 12.961 -18.719 -12.867 1 91.19 487 LEU A N 1
ATOM 3907 C CA . LEU A 1 487 ? 12.266 -19.969 -12.578 1 91.19 487 LEU A CA 1
ATOM 3908 C C . LEU A 1 487 ? 11.375 -20.391 -13.75 1 91.19 487 LEU A C 1
ATOM 3910 O O . LEU A 1 487 ? 11.266 -21.578 -14.062 1 91.19 487 LEU A O 1
ATOM 3914 N N . ALA A 1 488 ? 10.742 -19.391 -14.414 1 89 488 ALA A N 1
ATOM 3915 C CA . ALA A 1 488 ? 9.945 -19.688 -15.602 1 89 488 ALA A CA 1
ATOM 3916 C C . ALA A 1 488 ? 10.82 -20.219 -16.734 1 89 488 ALA A C 1
ATOM 3918 O O . ALA A 1 488 ? 10.461 -21.203 -17.391 1 89 488 ALA A O 1
ATOM 3919 N N . ALA A 1 489 ? 11.969 -19.609 -16.922 1 89.38 489 ALA A N 1
ATOM 3920 C CA . ALA A 1 489 ? 12.891 -20.062 -17.953 1 89.38 489 ALA A CA 1
ATOM 3921 C C . ALA A 1 489 ? 13.43 -21.453 -17.641 1 89.38 489 ALA A C 1
ATOM 3923 O O . ALA A 1 489 ? 13.57 -22.297 -18.547 1 89.38 489 ALA A O 1
ATOM 3924 N N . PHE A 1 490 ? 13.703 -21.703 -16.422 1 89 490 PHE A N 1
ATOM 3925 C CA . PHE A 1 490 ? 14.195 -23 -16 1 89 490 PHE A CA 1
ATOM 3926 C C . PHE A 1 490 ? 13.133 -24.078 -16.219 1 89 490 PHE A C 1
ATOM 3928 O O . PHE A 1 490 ? 13.438 -25.172 -16.703 1 89 490 PHE A O 1
ATOM 3935 N N . LEU A 1 491 ? 11.922 -23.734 -15.867 1 84.12 491 LEU A N 1
ATOM 3936 C CA . LEU A 1 491 ? 10.828 -24.703 -16.016 1 84.12 491 LEU A CA 1
ATOM 3937 C C . LEU A 1 491 ? 10.586 -25.016 -17.484 1 84.12 491 LEU A C 1
ATOM 3939 O O . LEU A 1 491 ? 10.391 -26.188 -17.844 1 84.12 491 LEU A O 1
ATOM 3943 N N . ILE A 1 492 ? 10.664 -24 -18.297 1 82.25 492 ILE A N 1
ATOM 3944 C CA . ILE A 1 492 ? 10.477 -24.219 -19.734 1 82.25 492 ILE A CA 1
ATOM 3945 C C . ILE A 1 492 ? 11.625 -25.062 -20.281 1 82.25 492 ILE A C 1
ATOM 3947 O O . ILE A 1 492 ? 11.406 -26 -21.062 1 82.25 492 ILE A O 1
ATOM 3951 N N . HIS A 1 493 ? 12.852 -24.781 -19.891 1 84.56 493 HIS A N 1
ATOM 3952 C CA . HIS A 1 493 ? 14.023 -25.531 -20.328 1 84.56 493 HIS A CA 1
ATOM 3953 C C . HIS A 1 493 ? 13.945 -26.984 -19.891 1 84.56 493 HIS A C 1
ATOM 3955 O O . HIS A 1 493 ? 14.234 -27.891 -20.672 1 84.56 493 HIS A O 1
ATOM 3961 N N . PHE A 1 494 ? 13.508 -27.141 -18.719 1 81 494 PHE A N 1
ATOM 3962 C CA . PHE A 1 494 ? 13.43 -28.469 -18.141 1 81 494 PHE A CA 1
ATOM 3963 C C . PHE A 1 494 ? 12.328 -29.281 -18.797 1 81 494 PHE A C 1
ATOM 3965 O O . PHE A 1 494 ? 12.508 -30.469 -19.109 1 81 494 PHE A O 1
ATOM 3972 N N . HIS A 1 495 ? 11.227 -28.656 -19.094 1 77.38 495 HIS A N 1
ATOM 3973 C CA . HIS A 1 495 ? 10.086 -29.344 -19.688 1 77.38 495 HIS A CA 1
ATOM 3974 C C . HIS A 1 495 ? 10.383 -29.766 -21.125 1 77.38 495 HIS A C 1
ATOM 3976 O O . HIS A 1 495 ? 10.07 -30.891 -21.531 1 77.38 495 HIS A O 1
ATOM 3982 N N . ILE A 1 496 ? 11.062 -28.969 -21.828 1 77.31 496 ILE A N 1
ATOM 3983 C CA . ILE A 1 496 ? 11.297 -29.234 -23.25 1 77.31 496 ILE A CA 1
ATOM 3984 C C . ILE A 1 496 ? 12.445 -30.234 -23.391 1 77.31 496 ILE A C 1
ATOM 3986 O O . ILE A 1 496 ? 12.398 -31.125 -24.25 1 77.31 496 ILE A O 1
ATOM 3990 N N . LYS A 1 497 ? 13.438 -30.062 -22.578 1 76.94 497 LYS A N 1
ATOM 3991 C CA . LYS A 1 497 ? 14.586 -30.953 -22.672 1 76.94 497 LYS A CA 1
ATOM 3992 C C . LYS A 1 497 ? 14.219 -32.375 -22.266 1 76.94 497 LYS A C 1
ATOM 3994 O O . LYS A 1 497 ? 14.758 -33.344 -22.797 1 76.94 497 LYS A O 1
ATOM 3999 N N . MET A 1 498 ? 13.234 -32.406 -21.406 1 71.69 498 MET A N 1
ATOM 4000 C CA . MET A 1 498 ? 12.883 -33.75 -20.906 1 71.69 498 MET A CA 1
ATOM 4001 C C . MET A 1 498 ? 11.789 -34.375 -21.766 1 71.69 498 MET A C 1
ATOM 4003 O O . MET A 1 498 ? 11.547 -35.562 -21.688 1 71.69 498 MET A O 1
ATOM 4007 N N . ASP A 1 499 ? 11.156 -33.438 -22.547 1 65.12 499 ASP A N 1
ATOM 4008 C CA . ASP A 1 499 ? 10.109 -33.969 -23.422 1 65.12 499 ASP A CA 1
ATOM 4009 C C . ASP A 1 499 ? 10.695 -34.469 -24.734 1 65.12 499 ASP A C 1
ATOM 4011 O O . ASP A 1 499 ? 11.414 -33.75 -25.422 1 65.12 499 ASP A O 1
ATOM 4015 N N . SER A 1 500 ? 10.75 -35.781 -24.906 1 58.72 500 SER A N 1
ATOM 4016 C CA . SER A 1 500 ? 11.312 -36.5 -26.047 1 58.72 500 SER A CA 1
ATOM 4017 C C . SER A 1 500 ? 10.68 -36.031 -27.359 1 58.72 500 SER A C 1
ATOM 4019 O O . SER A 1 500 ? 11.312 -36.062 -28.406 1 58.72 500 SER A O 1
ATOM 4021 N N . THR A 1 501 ? 9.477 -35.531 -27.266 1 56.81 501 THR A N 1
ATOM 4022 C CA . THR A 1 501 ? 8.773 -35.25 -28.5 1 56.81 501 THR A CA 1
ATOM 4023 C C . THR A 1 501 ? 9.195 -33.906 -29.062 1 56.81 501 THR A C 1
ATOM 4025 O O . THR A 1 501 ? 8.953 -33.594 -30.25 1 56.81 501 THR A O 1
ATOM 4028 N N . SER A 1 502 ? 9.789 -33.062 -28.297 1 59.69 502 SER A N 1
ATOM 4029 C CA . SER A 1 502 ? 10.086 -31.719 -28.734 1 59.69 502 SER A CA 1
ATOM 4030 C C . SER A 1 502 ? 11.555 -31.562 -29.109 1 59.69 502 SER A C 1
ATOM 4032 O O . SER A 1 502 ? 12.18 -30.547 -28.812 1 59.69 502 SER A O 1
ATOM 4034 N N . GLN A 1 503 ? 12.109 -32.594 -29.734 1 60.19 503 GLN A N 1
ATOM 4035 C CA . GLN A 1 503 ? 13.516 -32.656 -30.109 1 60.19 503 GLN A CA 1
ATOM 4036 C C . GLN A 1 503 ? 13.883 -31.484 -31.031 1 60.19 503 GLN A C 1
ATOM 4038 O O . GLN A 1 503 ? 15.023 -31.016 -31.031 1 60.19 503 GLN A O 1
ATOM 4043 N N . HIS A 1 504 ? 12.898 -31.047 -31.812 1 59.94 504 HIS A N 1
ATOM 4044 C CA . HIS A 1 504 ? 13.227 -30.062 -32.812 1 59.94 504 HIS A CA 1
ATOM 4045 C C . HIS A 1 504 ? 13.625 -28.734 -32.188 1 59.94 504 HIS A C 1
ATOM 4047 O O . HIS A 1 504 ? 14.367 -27.953 -32.781 1 59.94 504 HIS A O 1
ATOM 4053 N N . TYR A 1 505 ? 13.234 -28.516 -30.906 1 66.31 505 TYR A N 1
ATOM 4054 C CA . TYR A 1 505 ? 13.484 -27.203 -30.328 1 66.31 505 TYR A CA 1
ATOM 4055 C C . TYR A 1 505 ? 14.664 -27.266 -29.359 1 66.31 505 TYR A C 1
ATOM 4057 O O . TYR A 1 505 ? 14.906 -26.312 -28.609 1 66.31 505 TYR A O 1
ATOM 4065 N N . GLU A 1 506 ? 15.453 -28.281 -29.531 1 71.56 506 GLU A N 1
ATOM 4066 C CA . GLU A 1 506 ? 16.516 -28.516 -28.562 1 71.56 506 GLU A CA 1
ATOM 4067 C C . GLU A 1 506 ? 17.609 -27.469 -28.672 1 71.56 506 GLU A C 1
ATOM 4069 O O . GLU A 1 506 ? 18.141 -27.016 -27.656 1 71.56 506 GLU A O 1
ATOM 4074 N N . THR A 1 507 ? 17.875 -27.047 -29.938 1 73.06 507 THR A N 1
ATOM 4075 C CA . THR A 1 507 ? 18.969 -26.109 -30.109 1 73.06 507 THR A CA 1
ATOM 4076 C C . THR A 1 507 ? 18.609 -24.734 -29.531 1 73.06 507 THR A C 1
ATOM 4078 O O . THR A 1 507 ? 19.422 -24.094 -28.891 1 73.06 507 THR A O 1
ATOM 4081 N N . TYR A 1 508 ? 17.359 -24.375 -29.703 1 78.75 508 TYR A N 1
ATOM 4082 C CA . TYR A 1 508 ? 16.938 -23.047 -29.25 1 78.75 508 TYR A CA 1
ATOM 4083 C C . TYR A 1 508 ? 16.797 -23.016 -27.734 1 78.75 508 TYR A C 1
ATOM 4085 O O . TYR A 1 508 ? 17.078 -21.984 -27.109 1 78.75 508 TYR A O 1
ATOM 4093 N N . ILE A 1 509 ? 16.5 -24.109 -27.203 1 82.19 509 ILE A N 1
ATOM 4094 C CA . ILE A 1 509 ? 16.219 -24.141 -25.766 1 82.19 509 ILE A CA 1
ATOM 4095 C C . ILE A 1 509 ? 17.531 -24.141 -24.984 1 82.19 509 ILE A C 1
ATOM 4097 O O . ILE A 1 509 ? 17.594 -23.656 -23.844 1 82.19 509 ILE A O 1
ATOM 4101 N N . GLU A 1 510 ? 18.609 -24.594 -25.641 1 82.25 510 GLU A N 1
ATOM 4102 C CA . GLU A 1 510 ? 19.906 -24.578 -24.984 1 82.25 510 GLU A CA 1
ATOM 4103 C C . GLU A 1 510 ? 20.453 -23.156 -24.859 1 82.25 510 GLU A C 1
ATOM 4105 O O . GLU A 1 510 ? 21.328 -22.891 -24.031 1 82.25 510 GLU A O 1
ATOM 4110 N N . LEU A 1 511 ? 19.906 -22.219 -25.609 1 87.81 511 LEU A N 1
ATOM 4111 C CA . LEU A 1 511 ? 20.375 -20.828 -25.594 1 87.81 511 LEU A CA 1
ATOM 4112 C C . LEU A 1 511 ? 19.562 -20.016 -24.578 1 87.81 511 LEU A C 1
ATOM 4114 O O . LEU A 1 511 ? 19.875 -18.844 -24.359 1 87.81 511 LEU A O 1
ATOM 4118 N N . LEU A 1 512 ? 18.672 -20.656 -23.875 1 89.81 512 LEU A N 1
ATOM 4119 C CA . LEU A 1 512 ? 17.766 -19.922 -22.984 1 89.81 512 LEU A CA 1
ATOM 4120 C C . LEU A 1 512 ? 18.531 -19.328 -21.812 1 89.81 512 LEU A C 1
ATOM 4122 O O . LEU A 1 512 ? 18.359 -18.156 -21.484 1 89.81 512 LEU A O 1
ATOM 4126 N N . PRO A 1 513 ? 19.469 -20.031 -21.203 1 90.69 513 PRO A N 1
ATOM 4127 C CA . PRO A 1 513 ? 20.219 -19.422 -20.109 1 90.69 513 PRO A CA 1
ATOM 4128 C C . PRO A 1 513 ? 21.078 -18.25 -20.562 1 90.69 513 PRO A C 1
ATOM 4130 O O . PRO A 1 513 ? 21.203 -17.25 -19.844 1 90.69 513 PRO A O 1
ATOM 4133 N N . LEU A 1 514 ? 21.672 -18.391 -21.719 1 91.38 514 LEU A N 1
ATOM 4134 C CA . LEU A 1 514 ? 22.469 -17.297 -22.281 1 91.38 514 LEU A CA 1
ATOM 4135 C C . LEU A 1 514 ? 21.578 -16.094 -22.578 1 91.38 514 LEU A C 1
ATOM 4137 O O . LEU A 1 514 ? 21.984 -14.945 -22.359 1 91.38 514 LEU A O 1
ATOM 4141 N N . GLY A 1 515 ? 20.375 -16.406 -23.125 1 93 515 GLY A N 1
ATOM 4142 C CA . GLY A 1 515 ? 19.422 -15.328 -23.359 1 93 515 GLY A CA 1
ATOM 4143 C C . GLY A 1 515 ? 19.062 -14.562 -22.094 1 93 515 GLY A C 1
ATOM 4144 O O . GLY A 1 515 ? 18.922 -13.344 -22.125 1 93 515 GLY A O 1
ATOM 4145 N N . LEU A 1 516 ? 18.953 -15.25 -21 1 94.31 516 LEU A N 1
ATOM 4146 C CA . LEU A 1 516 ? 18.625 -14.633 -19.719 1 94.31 516 LEU A CA 1
ATOM 4147 C C . LEU A 1 516 ? 19.75 -13.711 -19.266 1 94.31 516 LEU A C 1
ATOM 4149 O O . LEU A 1 516 ? 19.484 -12.609 -18.766 1 94.31 516 LEU A O 1
ATOM 4153 N N . VAL A 1 517 ? 21.031 -14.133 -19.391 1 94.81 517 VAL A N 1
ATOM 4154 C CA . VAL A 1 517 ? 22.172 -13.32 -19.016 1 94.81 517 VAL A CA 1
ATOM 4155 C C . VAL A 1 517 ? 22.203 -12.047 -19.859 1 94.81 517 VAL A C 1
ATOM 4157 O O . VAL A 1 517 ? 22.438 -10.953 -19.344 1 94.81 517 VAL A O 1
ATOM 4160 N N . ILE A 1 518 ? 21.875 -12.219 -21.125 1 94.12 518 ILE A N 1
ATOM 4161 C CA . ILE A 1 518 ? 21.875 -11.086 -22.031 1 94.12 518 ILE A CA 1
ATOM 4162 C C . ILE A 1 518 ? 20.781 -10.102 -21.641 1 94.12 518 ILE A C 1
ATOM 4164 O O . ILE A 1 518 ? 20.984 -8.883 -21.656 1 94.12 518 ILE A O 1
ATOM 4168 N N . VAL A 1 519 ? 19.656 -10.625 -21.234 1 93.25 519 VAL A N 1
ATOM 4169 C CA . VAL A 1 519 ? 18.531 -9.773 -20.844 1 93.25 519 VAL A CA 1
ATOM 4170 C C . VAL A 1 519 ? 18.891 -9.016 -19.562 1 93.25 519 VAL A C 1
ATOM 4172 O O . VAL A 1 519 ? 18.609 -7.816 -19.438 1 93.25 519 VAL A O 1
ATOM 4175 N N . VAL A 1 520 ? 19.516 -9.602 -18.594 1 94 520 VAL A N 1
ATOM 4176 C CA . VAL A 1 520 ? 19.875 -8.969 -17.328 1 94 520 VAL A CA 1
ATOM 4177 C C . VAL A 1 520 ? 20.922 -7.887 -17.578 1 94 520 VAL A C 1
ATOM 4179 O O . VAL A 1 520 ? 20.859 -6.793 -17.016 1 94 520 VAL A O 1
ATOM 4182 N N . ILE A 1 521 ? 21.922 -8.164 -18.453 1 93.88 521 ILE A N 1
ATOM 4183 C CA . ILE A 1 521 ? 22.953 -7.191 -18.797 1 93.88 521 ILE A CA 1
ATOM 4184 C C . ILE A 1 521 ? 22.328 -6.02 -19.547 1 93.88 521 ILE A C 1
ATOM 4186 O O . ILE A 1 521 ? 22.656 -4.859 -19.297 1 93.88 521 ILE A O 1
ATOM 4190 N N . ALA A 1 522 ? 21.328 -6.316 -20.406 1 94.06 522 ALA A N 1
ATOM 4191 C CA . ALA A 1 522 ? 20.641 -5.273 -21.172 1 94.06 522 ALA A CA 1
ATOM 4192 C C . ALA A 1 522 ? 19.828 -4.371 -20.25 1 94.06 522 ALA A C 1
ATOM 4194 O O . ALA A 1 522 ? 19.797 -3.15 -20.438 1 94.06 522 ALA A O 1
ATOM 4195 N N . ILE A 1 523 ? 19.281 -4.914 -19.234 1 92.94 523 ILE A N 1
ATOM 4196 C CA . ILE A 1 523 ? 18.484 -4.133 -18.281 1 92.94 523 ILE A CA 1
ATOM 4197 C C . ILE A 1 523 ? 19.406 -3.27 -17.438 1 92.94 523 ILE A C 1
ATOM 4199 O O . ILE A 1 523 ? 19.109 -2.104 -17.156 1 92.94 523 ILE A O 1
ATOM 4203 N N . THR A 1 524 ? 20.531 -3.793 -17.047 1 93.38 524 THR A N 1
ATOM 4204 C CA . THR A 1 524 ? 21.453 -3.086 -16.188 1 93.38 524 THR A CA 1
ATOM 4205 C C . THR A 1 524 ? 22.047 -1.873 -16.891 1 93.38 524 THR A C 1
ATOM 4207 O O . THR A 1 524 ? 22.188 -0.804 -16.297 1 93.38 524 THR A O 1
ATOM 4210 N N . PHE A 1 525 ? 22.297 -2.02 -18.234 1 93.81 525 PHE A N 1
ATOM 4211 C CA . PHE A 1 525 ? 22.969 -0.943 -18.938 1 93.81 525 PHE A CA 1
ATOM 4212 C C . PHE A 1 525 ? 21.969 -0.168 -19.812 1 93.81 525 PHE A C 1
ATOM 4214 O O . PHE A 1 525 ? 22.375 0.642 -20.641 1 93.81 525 PHE A O 1
ATOM 4221 N N . CYS A 1 526 ? 20.688 -0.361 -19.641 1 92.25 526 CYS A N 1
ATOM 4222 C CA . CYS A 1 526 ? 19.672 0.31 -20.438 1 92.25 526 CYS A CA 1
ATOM 4223 C C . CYS A 1 526 ? 19.688 1.813 -20.203 1 92.25 526 CYS A C 1
ATOM 4225 O O . CYS A 1 526 ? 19.547 2.264 -19.062 1 92.25 526 CYS A O 1
ATOM 4227 N N . PRO A 1 527 ? 19.844 2.711 -21.188 1 90.38 527 PRO A N 1
ATOM 4228 C CA . PRO A 1 527 ? 19.953 4.16 -21.016 1 90.38 527 PRO A CA 1
ATOM 4229 C C . PRO A 1 527 ? 18.594 4.836 -20.875 1 90.38 527 PRO A C 1
ATOM 4231 O O . PRO A 1 527 ? 18.516 5.996 -20.453 1 90.38 527 PRO A O 1
ATOM 4234 N N . PHE A 1 528 ? 17.516 4.035 -21.062 1 90 528 PHE A N 1
ATOM 4235 C CA . PHE A 1 528 ? 16.188 4.629 -21 1 90 528 PHE A CA 1
ATOM 4236 C C . PHE A 1 528 ? 15.688 4.684 -19.562 1 90 528 PHE A C 1
ATOM 4238 O O . PHE A 1 528 ? 16.156 3.924 -18.703 1 90 528 PHE A O 1
ATOM 4245 N N . ASN A 1 529 ? 14.922 5.652 -19.328 1 87.88 529 ASN A N 1
ATOM 4246 C CA . ASN A 1 529 ? 14.391 5.852 -17.984 1 87.88 529 ASN A CA 1
ATOM 4247 C C . ASN A 1 529 ? 13.328 4.809 -17.641 1 87.88 529 ASN A C 1
ATOM 4249 O O . ASN A 1 529 ? 12.164 5.152 -17.438 1 87.88 529 ASN A O 1
ATOM 4253 N N . ILE A 1 530 ? 13.812 3.596 -17.828 1 88.56 530 ILE A N 1
ATOM 4254 C CA . ILE A 1 530 ? 12.953 2.479 -17.469 1 88.56 530 ILE A CA 1
ATOM 4255 C C . ILE A 1 530 ? 13.586 1.696 -16.312 1 88.56 530 ILE A C 1
ATOM 4257 O O . ILE A 1 530 ? 14.812 1.56 -16.25 1 88.56 530 ILE A O 1
ATOM 4261 N N . ILE A 1 531 ? 12.883 1.244 -15.367 1 90.94 531 ILE A N 1
ATOM 4262 C CA . ILE A 1 531 ? 13.297 0.383 -14.266 1 90.94 531 ILE A CA 1
ATOM 4263 C C . ILE A 1 531 ? 14.344 1.101 -13.414 1 90.94 531 ILE A C 1
ATOM 4265 O O . ILE A 1 531 ? 15.484 0.646 -13.305 1 90.94 531 ILE A O 1
ATOM 4269 N N . TYR A 1 532 ? 14.133 2.211 -12.898 1 91.56 532 TYR A N 1
ATOM 4270 C CA . TYR A 1 532 ? 14.914 2.955 -11.922 1 91.56 532 TYR A CA 1
ATOM 4271 C C . TYR A 1 532 ? 16.297 3.275 -12.461 1 91.56 532 TYR A C 1
ATOM 4273 O O . TYR A 1 532 ? 17.312 2.891 -11.867 1 91.56 532 TYR A O 1
ATOM 4281 N N . ARG A 1 533 ? 16.438 4.02 -13.508 1 91.94 533 ARG A N 1
ATOM 4282 C CA . ARG A 1 533 ? 17.656 4.371 -14.227 1 91.94 533 ARG A CA 1
ATOM 4283 C C . ARG A 1 533 ? 18.688 5.008 -13.297 1 91.94 533 ARG A C 1
ATOM 4285 O O . ARG A 1 533 ? 19.875 4.672 -13.344 1 91.94 533 ARG A O 1
ATOM 4292 N N . SER A 1 534 ? 18.219 5.883 -12.391 1 90.19 534 SER A N 1
ATOM 4293 C CA . SER A 1 534 ? 19.141 6.602 -11.523 1 90.19 534 SER A CA 1
ATOM 4294 C C . SER A 1 534 ? 19.891 5.648 -10.602 1 90.19 534 SER A C 1
ATOM 4296 O O . SER A 1 534 ? 21.109 5.77 -10.422 1 90.19 534 SER A O 1
ATOM 4298 N N . SER A 1 535 ? 19.25 4.684 -10.086 1 91.62 535 SER A N 1
ATOM 4299 C CA . SER A 1 535 ? 19.891 3.727 -9.18 1 91.62 535 SER A CA 1
ATOM 4300 C C . SER A 1 535 ? 20.781 2.76 -9.945 1 91.62 535 SER A C 1
ATOM 4302 O O . SER A 1 535 ? 21.828 2.352 -9.445 1 91.62 535 SER A O 1
ATOM 4304 N N . ARG A 1 536 ? 20.422 2.406 -11.156 1 93.69 536 ARG A N 1
ATOM 4305 C CA . ARG A 1 536 ? 21.25 1.529 -11.969 1 93.69 536 ARG A CA 1
ATOM 4306 C C . ARG A 1 536 ? 22.578 2.209 -12.328 1 93.69 536 ARG A C 1
ATOM 4308 O O . ARG A 1 536 ? 23.641 1.596 -12.242 1 93.69 536 ARG A O 1
ATOM 4315 N N . PHE A 1 537 ? 22.469 3.424 -12.648 1 92.81 537 PHE A N 1
ATOM 4316 C CA . PHE A 1 537 ? 23.688 4.141 -13.023 1 92.81 537 PHE A CA 1
ATOM 4317 C C . PHE A 1 537 ? 24.562 4.402 -11.805 1 92.81 537 PHE A C 1
ATOM 4319 O O . PHE A 1 537 ? 25.797 4.426 -11.906 1 92.81 537 PHE A O 1
ATOM 4326 N N . PHE A 1 538 ? 23.906 4.645 -10.719 1 92.38 538 PHE A N 1
ATOM 4327 C CA . PHE A 1 538 ? 24.672 4.73 -9.492 1 92.38 538 PHE A CA 1
ATOM 4328 C C . PHE A 1 538 ? 25.422 3.43 -9.227 1 92.38 538 PHE A C 1
ATOM 4330 O O . PHE A 1 538 ? 26.594 3.447 -8.844 1 92.38 538 PHE A O 1
ATOM 4337 N N . PHE A 1 539 ? 24.797 2.301 -9.461 1 93.69 539 PHE A N 1
ATOM 4338 C CA . PHE A 1 539 ? 25.391 0.984 -9.281 1 93.69 539 PHE A CA 1
ATOM 4339 C C . PHE A 1 539 ? 26.562 0.775 -10.242 1 93.69 539 PHE A C 1
ATOM 4341 O O . PHE A 1 539 ? 27.625 0.308 -9.844 1 93.69 539 PHE A O 1
ATOM 4348 N N . ILE A 1 540 ? 26.359 1.186 -11.461 1 94.62 540 ILE A N 1
ATOM 4349 C CA . ILE A 1 540 ? 27.375 1.019 -12.484 1 94.62 540 ILE A CA 1
ATOM 4350 C C . ILE A 1 540 ? 28.594 1.894 -12.156 1 94.62 540 ILE A C 1
ATOM 4352 O O . ILE A 1 540 ? 29.734 1.47 -12.328 1 94.62 540 ILE A O 1
ATOM 4356 N N . LYS A 1 541 ? 28.328 3.049 -11.672 1 92.25 541 LYS A N 1
ATOM 4357 C CA . LYS A 1 541 ? 29.406 3.945 -11.289 1 92.25 541 LYS A CA 1
ATOM 4358 C C . LYS A 1 541 ? 30.234 3.355 -10.141 1 92.25 541 LYS A C 1
ATOM 4360 O O . LYS A 1 541 ? 31.469 3.412 -10.164 1 92.25 541 LYS A O 1
ATOM 4365 N N . CYS A 1 542 ? 29.578 2.77 -9.219 1 93.44 542 CYS A N 1
ATOM 4366 C CA . CYS A 1 542 ? 30.281 2.156 -8.102 1 93.44 542 CYS A CA 1
ATOM 4367 C C . CYS A 1 542 ? 31.094 0.95 -8.555 1 93.44 542 CYS A C 1
ATOM 4369 O O . CYS A 1 542 ? 32.219 0.727 -8.07 1 93.44 542 CYS A O 1
ATOM 4371 N N . VAL A 1 543 ? 30.531 0.18 -9.477 1 94.56 543 VAL A N 1
ATOM 4372 C CA . VAL A 1 543 ? 31.234 -0.985 -10 1 94.56 543 VAL A CA 1
ATOM 4373 C C . VAL A 1 543 ? 32.5 -0.537 -10.758 1 94.56 543 VAL A C 1
ATOM 4375 O O . VAL A 1 543 ? 33.562 -1.112 -10.594 1 94.56 543 VAL A O 1
ATOM 4378 N N . PHE A 1 544 ? 32.312 0.504 -11.5 1 93.19 544 PHE A N 1
ATOM 4379 C CA . PHE A 1 544 ? 33.438 1.015 -12.281 1 93.19 544 PHE A CA 1
ATOM 4380 C C . PHE A 1 544 ? 34.531 1.547 -11.375 1 93.19 544 PHE A C 1
ATOM 4382 O O . PHE A 1 544 ? 35.719 1.329 -11.633 1 93.19 544 PHE A O 1
ATOM 4389 N N . ARG A 1 545 ? 34.188 2.145 -10.305 1 91.94 545 ARG A N 1
ATOM 4390 C CA . ARG A 1 545 ? 35.156 2.666 -9.352 1 91.94 545 ARG A CA 1
ATOM 4391 C C . ARG A 1 545 ? 35.875 1.53 -8.625 1 91.94 545 ARG A C 1
ATOM 4393 O O . ARG A 1 545 ? 37.031 1.67 -8.227 1 91.94 545 ARG A O 1
ATOM 4400 N N . CYS A 1 546 ? 35.188 0.45 -8.5 1 92.44 546 CYS A N 1
ATOM 4401 C CA . CYS A 1 546 ? 35.812 -0.72 -7.883 1 92.44 546 CYS A CA 1
ATOM 4402 C C . CYS A 1 546 ? 36.812 -1.368 -8.836 1 92.44 546 CYS A C 1
ATOM 4404 O O . CYS A 1 546 ? 37.875 -1.782 -8.414 1 92.44 546 CYS A O 1
ATOM 4406 N N . LEU A 1 547 ? 36.438 -1.386 -10.141 1 91.69 547 LEU A N 1
ATOM 4407 C CA . LEU A 1 547 ? 37.312 -1.999 -11.141 1 91.69 547 LEU A CA 1
ATOM 4408 C C . LEU A 1 547 ? 38.594 -1.179 -11.344 1 91.69 547 LEU A C 1
ATOM 4410 O O . LEU A 1 547 ? 39.656 -1.734 -11.594 1 91.69 547 LEU A O 1
ATOM 4414 N N . CYS A 1 548 ? 38.406 0.154 -11.117 1 89.75 548 CYS A N 1
ATOM 4415 C CA . CYS A 1 548 ? 39.531 1.041 -11.367 1 89.75 548 CYS A CA 1
ATOM 4416 C C . CYS A 1 548 ? 40.25 1.394 -10.062 1 89.75 548 CYS A C 1
ATOM 4418 O O . CYS A 1 548 ? 40.938 2.406 -9.984 1 89.75 548 CYS A O 1
ATOM 4420 N N . ALA A 1 549 ? 40.031 0.737 -9.102 1 86.75 549 ALA A N 1
ATOM 4421 C CA . ALA A 1 549 ? 40.781 0.94 -7.863 1 86.75 549 ALA A CA 1
ATOM 4422 C C . ALA A 1 549 ? 42.281 0.762 -8.094 1 86.75 549 ALA A C 1
ATOM 4424 O O . ALA A 1 549 ? 42.688 -0.14 -8.828 1 86.75 549 ALA A O 1
ATOM 4425 N N . PRO A 1 550 ? 43.281 1.567 -7.672 1 87 550 PRO A N 1
ATOM 4426 C CA . PRO A 1 550 ? 43.25 2.553 -6.59 1 87 550 PRO A CA 1
ATOM 4427 C C . PRO A 1 550 ? 43.25 3.992 -7.102 1 87 550 PRO A C 1
ATOM 4429 O O . PRO A 1 550 ? 43.625 4.91 -6.383 1 87 550 PRO A O 1
ATOM 4432 N N . LEU A 1 551 ? 42.688 4.098 -8.281 1 84.38 551 LEU A N 1
ATOM 4433 C CA . LEU A 1 551 ? 42.812 5.391 -8.945 1 84.38 551 LEU A CA 1
ATOM 4434 C C . LEU A 1 551 ? 41.75 6.367 -8.445 1 84.38 551 LEU A C 1
ATOM 4436 O O . LEU A 1 551 ? 41.906 7.582 -8.594 1 84.38 551 LEU A O 1
ATOM 4440 N N . TYR A 1 552 ? 40.781 5.887 -7.828 1 85.38 552 TYR A N 1
ATOM 4441 C CA . TYR A 1 552 ? 39.719 6.754 -7.348 1 85.38 552 TYR A CA 1
ATOM 4442 C C . TYR A 1 552 ? 39.719 6.828 -5.824 1 85.38 552 TYR A C 1
ATOM 4444 O O . TYR A 1 552 ? 40.219 5.914 -5.152 1 85.38 552 TYR A O 1
ATOM 4452 N N . LYS A 1 553 ? 39.188 7.945 -5.316 1 86.62 553 LYS A N 1
ATOM 4453 C CA . LYS A 1 553 ? 38.969 8.031 -3.875 1 86.62 553 LYS A CA 1
ATOM 4454 C C . LYS A 1 553 ? 37.875 7.059 -3.422 1 86.62 553 LYS A C 1
ATOM 4456 O O . LYS A 1 553 ? 36.844 6.922 -4.082 1 86.62 553 LYS A O 1
ATOM 4461 N N . VAL A 1 554 ? 38.219 6.398 -2.396 1 90.25 554 VAL A N 1
ATOM 4462 C CA . VAL A 1 554 ? 37.344 5.332 -1.956 1 90.25 554 VAL A CA 1
ATOM 4463 C C . VAL A 1 554 ? 36.25 5.906 -1.042 1 90.25 554 VAL A C 1
ATOM 4465 O O . VAL A 1 554 ? 36.562 6.504 -0.008 1 90.25 554 VAL A O 1
ATOM 4468 N N . ARG A 1 555 ? 35.062 5.781 -1.484 1 89.94 555 ARG A N 1
ATOM 4469 C CA . ARG A 1 555 ? 33.938 6.184 -0.679 1 89.94 555 ARG A CA 1
ATOM 4470 C C . ARG A 1 555 ? 33.25 4.973 -0.028 1 89.94 555 ARG A C 1
ATOM 4472 O O . ARG A 1 555 ? 33.594 3.832 -0.334 1 89.94 555 ARG A O 1
ATOM 4479 N N . LEU A 1 556 ? 32.406 5.145 0.863 1 91.94 556 LEU A N 1
ATOM 4480 C CA . LEU A 1 556 ? 31.781 4.062 1.619 1 91.94 556 LEU A CA 1
ATOM 4481 C C . LEU A 1 556 ? 31 3.125 0.695 1 91.94 556 LEU A C 1
ATOM 4483 O O . LEU A 1 556 ? 31.109 1.902 0.811 1 91.94 556 LEU A O 1
ATOM 4487 N N . PRO A 1 557 ? 30.234 3.641 -0.24 1 93.5 557 PRO A N 1
ATOM 4488 C CA . PRO A 1 557 ? 29.516 2.711 -1.119 1 93.5 557 PRO A CA 1
ATOM 4489 C C . PRO A 1 557 ? 30.453 1.861 -1.969 1 93.5 557 PRO A C 1
ATOM 4491 O O . PRO A 1 557 ? 30.125 0.731 -2.33 1 93.5 557 PRO A O 1
ATOM 4494 N N . ASP A 1 558 ? 31.672 2.35 -2.27 1 94 558 ASP A N 1
ATOM 4495 C CA . ASP A 1 558 ? 32.625 1.61 -3.09 1 94 558 ASP A CA 1
ATOM 4496 C C . ASP A 1 558 ? 33.156 0.399 -2.34 1 94 558 ASP A C 1
ATOM 4498 O O . ASP A 1 558 ? 33.156 -0.715 -2.865 1 94 558 ASP A O 1
ATOM 4502 N N . PHE A 1 559 ? 33.656 0.675 -1.169 1 93.75 559 PHE A N 1
ATOM 4503 C CA . PHE A 1 559 ? 34.219 -0.482 -0.482 1 93.75 559 PHE A CA 1
ATOM 4504 C C . PHE A 1 559 ? 33.125 -1.415 -0.001 1 93.75 559 PHE A C 1
ATOM 4506 O O . PHE A 1 559 ? 33.312 -2.625 0.119 1 93.75 559 PHE A O 1
ATOM 4513 N N . PHE A 1 560 ? 31.891 -0.865 0.35 1 96.06 560 PHE A N 1
ATOM 4514 C CA . PHE A 1 560 ? 30.75 -1.696 0.709 1 96.06 560 PHE A CA 1
ATOM 4515 C C . PHE A 1 560 ? 30.391 -2.645 -0.428 1 96.06 560 PHE A C 1
ATOM 4517 O O . PHE A 1 560 ? 30.156 -3.834 -0.202 1 96.06 560 PHE A O 1
ATOM 4524 N N . LEU A 1 561 ? 30.359 -2.162 -1.646 1 96.25 561 LEU A N 1
ATOM 4525 C CA . LEU A 1 561 ? 30.047 -2.979 -2.814 1 96.25 561 LEU A CA 1
ATOM 4526 C C . LEU A 1 561 ? 31.156 -4 -3.068 1 96.25 561 LEU A C 1
ATOM 4528 O O . LEU A 1 561 ? 30.875 -5.152 -3.412 1 96.25 561 LEU A O 1
ATOM 4532 N N . ALA A 1 562 ? 32.406 -3.543 -2.939 1 96.38 562 ALA A N 1
ATOM 4533 C CA . ALA A 1 562 ? 33.531 -4.465 -3.117 1 96.38 562 ALA A CA 1
ATOM 4534 C C . ALA A 1 562 ? 33.438 -5.633 -2.141 1 96.38 562 ALA A C 1
ATOM 4536 O O . ALA A 1 562 ? 33.75 -6.77 -2.49 1 96.38 562 ALA A O 1
ATOM 4537 N N . ASP A 1 563 ? 33.031 -5.355 -0.989 1 95.81 563 ASP A N 1
ATOM 4538 C CA . ASP A 1 563 ? 32.844 -6.418 -0.005 1 95.81 563 ASP A CA 1
ATOM 4539 C C . ASP A 1 563 ? 31.719 -7.375 -0.432 1 95.81 563 ASP A C 1
ATOM 4541 O O . ASP A 1 563 ? 31.797 -8.578 -0.171 1 95.81 563 ASP A O 1
ATOM 4545 N N . GLN A 1 564 ? 30.672 -6.883 -1.056 1 96.69 564 GLN A N 1
ATOM 4546 C CA . GLN A 1 564 ? 29.609 -7.75 -1.565 1 96.69 564 GLN A CA 1
ATOM 4547 C C . GLN A 1 564 ? 30.141 -8.688 -2.648 1 96.69 564 GLN A C 1
ATOM 4549 O O . GLN A 1 564 ? 29.734 -9.844 -2.725 1 96.69 564 GLN A O 1
ATOM 4554 N N . PHE A 1 565 ? 31.078 -8.18 -3.432 1 96.19 565 PHE A N 1
ATOM 4555 C CA . PHE A 1 565 ? 31.656 -8.992 -4.5 1 96.19 565 PHE A CA 1
ATOM 4556 C C . PHE A 1 565 ? 32.438 -10.156 -3.928 1 96.19 565 PHE A C 1
ATOM 4558 O O . PHE A 1 565 ? 32.5 -11.227 -4.535 1 96.19 565 PHE A O 1
ATOM 4565 N N . THR A 1 566 ? 33.031 -9.969 -2.758 1 95 566 THR A N 1
ATOM 4566 C CA . THR A 1 566 ? 33.812 -11.039 -2.145 1 95 566 THR A CA 1
ATOM 4567 C C . THR A 1 566 ? 32.906 -12.203 -1.751 1 95 566 THR A C 1
ATOM 4569 O O . THR A 1 566 ? 33.375 -13.336 -1.619 1 95 566 THR A O 1
ATOM 4572 N N . SER A 1 567 ? 31.625 -11.93 -1.577 1 94.44 567 SER A N 1
ATOM 4573 C CA . SER A 1 567 ? 30.672 -12.984 -1.244 1 94.44 567 SER A CA 1
ATOM 4574 C C . SER A 1 567 ? 30.016 -13.547 -2.498 1 94.44 567 SER A C 1
ATOM 4576 O O . SER A 1 567 ? 29.172 -14.453 -2.414 1 94.44 567 SER A O 1
ATOM 4578 N N . GLN A 1 568 ? 30.359 -13.047 -3.668 1 94.81 568 GLN A N 1
ATOM 4579 C CA . GLN A 1 568 ? 29.797 -13.5 -4.934 1 94.81 568 GLN A CA 1
ATOM 4580 C C . GLN A 1 568 ? 30.859 -14.156 -5.809 1 94.81 568 GLN A C 1
ATOM 4582 O O . GLN A 1 568 ? 30.797 -14.055 -7.039 1 94.81 568 GLN A O 1
ATOM 4587 N N . VAL A 1 569 ? 31.812 -14.805 -5.23 1 92.06 569 VAL A N 1
ATOM 4588 C CA . VAL A 1 569 ? 32.906 -15.43 -5.965 1 92.06 569 VAL A CA 1
ATOM 4589 C C . VAL A 1 569 ? 32.344 -16.562 -6.836 1 92.06 569 VAL A C 1
ATOM 4591 O O . VAL A 1 569 ? 32.719 -16.688 -8.008 1 92.06 569 VAL A O 1
ATOM 4594 N N . GLN A 1 570 ? 31.438 -17.328 -6.254 1 90.19 570 GLN A N 1
ATOM 4595 C CA . GLN A 1 570 ? 30.875 -18.453 -7.008 1 90.19 570 GLN A CA 1
ATOM 4596 C C . GLN A 1 570 ? 30.047 -17.953 -8.188 1 90.19 570 GLN A C 1
ATOM 4598 O O . GLN A 1 570 ? 30.016 -18.594 -9.242 1 90.19 570 GLN A O 1
ATOM 4603 N N . ALA A 1 571 ? 29.375 -16.859 -8 1 93.06 571 ALA A N 1
ATOM 4604 C CA . ALA A 1 571 ? 28.625 -16.281 -9.109 1 93.06 571 ALA A CA 1
ATOM 4605 C C . ALA A 1 571 ? 29.547 -15.859 -10.242 1 93.06 571 ALA A C 1
ATOM 4607 O O . ALA A 1 571 ? 29.266 -16.094 -11.414 1 93.06 571 ALA A O 1
ATOM 4608 N N . ILE A 1 572 ? 30.703 -15.305 -9.898 1 92.94 572 ILE A N 1
ATOM 4609 C CA . ILE A 1 572 ? 31.672 -14.875 -10.898 1 92.94 572 ILE A CA 1
ATOM 4610 C C . ILE A 1 572 ? 32.281 -16.094 -11.586 1 92.94 572 ILE A C 1
ATOM 4612 O O . ILE A 1 572 ? 32.531 -16.078 -12.797 1 92.94 572 ILE A O 1
ATOM 4616 N N . ARG A 1 573 ? 32.469 -17.172 -10.867 1 89.56 573 ARG A N 1
ATOM 4617 C CA . ARG A 1 573 ? 33 -18.406 -11.445 1 89.56 573 ARG A CA 1
ATOM 4618 C C . ARG A 1 573 ? 31.969 -19.016 -12.406 1 89.56 573 ARG A C 1
ATOM 4620 O O . ARG A 1 573 ? 32.344 -19.609 -13.422 1 89.56 573 ARG A O 1
ATOM 4627 N N . SER A 1 574 ? 30.688 -18.844 -12.047 1 90.44 574 SER A N 1
ATOM 4628 C CA . SER A 1 574 ? 29.656 -19.328 -12.945 1 90.44 574 SER A CA 1
ATOM 4629 C C . SER A 1 574 ? 29.672 -18.578 -14.273 1 90.44 574 SER A C 1
ATOM 4631 O O . SER A 1 574 ? 29.359 -19.141 -15.32 1 90.44 574 SER A O 1
ATOM 4633 N N . LEU A 1 575 ? 30.062 -17.359 -14.266 1 90.44 575 LEU A N 1
ATOM 4634 C CA . LEU A 1 575 ? 30.172 -16.594 -15.492 1 90.44 575 LEU A CA 1
ATOM 4635 C C . LEU A 1 575 ? 31.281 -17.125 -16.375 1 90.44 575 LEU A C 1
ATOM 4637 O O . LEU A 1 575 ? 31.172 -17.125 -17.609 1 90.44 575 LEU A O 1
ATOM 4641 N N . GLU A 1 576 ? 32.344 -17.641 -15.75 1 88.69 576 GLU A N 1
ATOM 4642 C CA . GLU A 1 576 ? 33.406 -18.281 -16.5 1 88.69 576 GLU A CA 1
ATOM 4643 C C . GLU A 1 576 ? 32.938 -19.578 -17.156 1 88.69 576 GLU A C 1
ATOM 4645 O O . GLU A 1 576 ? 33.312 -19.891 -18.281 1 88.69 576 GLU A O 1
ATOM 4650 N N . TYR A 1 577 ? 32.125 -20.234 -16.391 1 87.5 577 TYR A N 1
ATOM 4651 C CA . TYR A 1 577 ? 31.547 -21.453 -16.922 1 87.5 577 TYR A CA 1
ATOM 4652 C C . TYR A 1 577 ? 30.672 -21.172 -18.141 1 87.5 577 TYR A C 1
ATOM 4654 O O . TYR A 1 577 ? 30.641 -21.953 -19.094 1 87.5 577 TYR A O 1
ATOM 4662 N N . TYR A 1 578 ? 30 -20.047 -18.156 1 88.5 578 TYR A N 1
ATOM 4663 C CA . TYR A 1 578 ? 29.203 -19.625 -19.297 1 88.5 578 TYR A CA 1
ATOM 4664 C C . TYR A 1 578 ? 30.062 -19.484 -20.547 1 88.5 578 TYR A C 1
ATOM 4666 O O . TYR A 1 578 ? 29.688 -19.953 -21.625 1 88.5 578 TYR A O 1
ATOM 4674 N N . ILE A 1 579 ? 31.234 -18.891 -20.328 1 85.62 579 ILE A N 1
ATOM 4675 C CA . ILE A 1 579 ? 32.125 -18.656 -21.453 1 85.62 579 ILE A CA 1
ATOM 4676 C C . ILE A 1 579 ? 32.688 -19.984 -21.969 1 85.62 579 ILE A C 1
ATOM 4678 O O . ILE A 1 579 ? 32.781 -20.188 -23.188 1 85.62 579 ILE A O 1
ATOM 4682 N N . CYS A 1 580 ? 32.938 -20.906 -21.094 1 83.31 580 CYS A N 1
ATOM 4683 C CA . CYS A 1 580 ? 33.438 -22.219 -21.484 1 83.31 580 CYS A CA 1
ATOM 4684 C C . CYS A 1 580 ? 32.344 -23.047 -22.141 1 83.31 580 CYS A C 1
ATOM 4686 O O . CYS A 1 580 ? 32.562 -23.703 -23.156 1 83.31 580 CYS A O 1
ATOM 4688 N N . PHE A 1 581 ? 31.156 -23 -21.562 1 82.88 581 PHE A N 1
ATOM 4689 C CA . PHE A 1 581 ? 30.047 -23.812 -22.031 1 82.88 581 PHE A CA 1
ATOM 4690 C C . PHE A 1 581 ? 29.594 -23.359 -23.422 1 82.88 581 PHE A C 1
ATOM 4692 O O . PHE A 1 581 ? 29.391 -24.203 -24.312 1 82.88 581 PHE A O 1
ATOM 4699 N N . TYR A 1 582 ? 29.516 -22.125 -23.719 1 84.12 582 TYR A N 1
ATOM 4700 C CA . TYR A 1 582 ? 29 -21.641 -24.984 1 84.12 582 TYR A CA 1
ATOM 4701 C C . TYR A 1 582 ? 30.125 -21.312 -25.953 1 84.12 582 TYR A C 1
ATOM 4703 O O . TYR A 1 582 ? 29.922 -21.203 -27.156 1 84.12 582 TYR A O 1
ATOM 4711 N N . GLY A 1 583 ? 31.344 -21.016 -25.469 1 77.31 583 GLY A N 1
ATOM 4712 C CA . GLY A 1 583 ? 32.469 -20.688 -26.328 1 77.31 583 GLY A CA 1
ATOM 4713 C C . GLY A 1 583 ? 33.031 -21.875 -27.078 1 77.31 583 GLY A C 1
ATOM 4714 O O . GLY A 1 583 ? 33.5 -21.734 -28.219 1 77.31 583 GLY A O 1
ATOM 4715 N N . TRP A 1 584 ? 33.281 -22.969 -26.328 1 64.44 584 TRP A N 1
ATOM 4716 C CA . TRP A 1 584 ? 34.031 -24.047 -26.953 1 64.44 584 TRP A CA 1
ATOM 4717 C C . TRP A 1 584 ? 33.094 -25 -27.688 1 64.44 584 TRP A C 1
ATOM 4719 O O . TRP A 1 584 ? 32.219 -25.625 -27.078 1 64.44 584 TRP A O 1
ATOM 4729 N N . GLY A 1 585 ? 33 -25.141 -28.969 1 55.16 585 GLY A N 1
ATOM 4730 C CA . GLY A 1 585 ? 32.531 -25.891 -30.125 1 55.16 585 GLY A CA 1
ATOM 4731 C C . GLY A 1 585 ? 31.156 -26.5 -29.938 1 55.16 585 GLY A C 1
ATOM 4732 O O . GLY A 1 585 ? 30.344 -25.984 -29.172 1 55.16 585 GLY A O 1
ATOM 4733 N N . ARG A 1 586 ? 31.016 -27.938 -30.562 1 52.28 586 ARG A N 1
ATOM 4734 C CA . ARG A 1 586 ? 29.766 -28.641 -30.844 1 52.28 586 ARG A CA 1
ATOM 4735 C C . ARG A 1 586 ? 29.047 -29.031 -29.562 1 52.28 586 ARG A C 1
ATOM 4737 O O . ARG A 1 586 ? 29.703 -29.359 -28.562 1 52.28 586 ARG A O 1
ATOM 4744 N N . LEU A 1 587 ? 27.812 -28.797 -29.391 1 51.53 587 LEU A N 1
ATOM 4745 C CA . LEU A 1 587 ? 26.844 -29.031 -28.328 1 51.53 587 LEU A CA 1
ATOM 4746 C C . LEU A 1 587 ? 27.156 -30.312 -27.578 1 51.53 587 LEU A C 1
ATOM 4748 O O . LEU A 1 587 ? 27.062 -30.359 -26.344 1 51.53 587 LEU A O 1
ATOM 4752 N N . SER A 1 588 ? 27.453 -31.375 -28.219 1 47.81 588 SER A N 1
ATOM 4753 C CA . SER A 1 588 ? 27.656 -32.75 -27.734 1 47.81 588 SER A CA 1
ATOM 4754 C C . SER A 1 588 ? 28.938 -32.875 -26.922 1 47.81 588 SER A C 1
ATOM 4756 O O . SER A 1 588 ? 29.016 -33.656 -25.984 1 47.81 588 SER A O 1
ATOM 4758 N N . GLN A 1 589 ? 29.969 -32.156 -27.219 1 52.16 589 GLN A N 1
ATOM 4759 C CA . GLN A 1 589 ? 31.297 -32.281 -26.609 1 52.16 589 GLN A CA 1
ATOM 4760 C C . GLN A 1 589 ? 31.438 -31.312 -25.438 1 52.16 589 GLN A C 1
ATOM 4762 O O . GLN A 1 589 ? 32.438 -31.312 -24.734 1 52.16 589 GLN A O 1
ATOM 4767 N N . ARG A 1 590 ? 30.547 -30.469 -25.125 1 53.72 590 ARG A N 1
ATOM 4768 C CA . ARG A 1 590 ? 30.453 -29.359 -24.172 1 53.72 590 ARG A CA 1
ATOM 4769 C C . ARG A 1 590 ? 30.484 -29.875 -22.734 1 53.72 590 ARG A C 1
ATOM 4771 O O . ARG A 1 590 ? 31 -29.188 -21.844 1 53.72 590 ARG A O 1
ATOM 4778 N N . LEU A 1 591 ? 29.844 -30.906 -22.5 1 51.44 591 LEU A N 1
ATOM 4779 C CA . LEU A 1 591 ? 29.609 -31.438 -21.156 1 51.44 591 LEU A CA 1
ATOM 4780 C C . LEU A 1 591 ? 30.938 -31.672 -20.438 1 51.44 591 LEU A C 1
ATOM 4782 O O . LEU A 1 591 ? 31.062 -31.375 -19.25 1 51.44 591 LEU A O 1
ATOM 4786 N N . ASN A 1 592 ? 31.797 -32.688 -20.953 1 53.06 592 ASN A N 1
ATOM 4787 C CA . ASN A 1 592 ? 32.938 -33.25 -20.234 1 53.06 592 ASN A CA 1
ATOM 4788 C C . ASN A 1 592 ? 34.125 -32.281 -20.203 1 53.06 592 ASN A C 1
ATOM 4790 O O . ASN A 1 592 ? 35.031 -32.438 -19.391 1 53.06 592 ASN A O 1
ATOM 4794 N N . ARG A 1 593 ? 34.094 -31.078 -20.984 1 60.59 593 ARG A N 1
ATOM 4795 C CA . ARG A 1 593 ? 35.375 -30.641 -21.484 1 60.59 593 ARG A CA 1
ATOM 4796 C C . ARG A 1 593 ? 35.875 -29.391 -20.734 1 60.59 593 ARG A C 1
ATOM 4798 O O . ARG A 1 593 ? 37.031 -29.047 -20.812 1 60.59 593 ARG A O 1
ATOM 4805 N N . CYS A 1 594 ? 35.031 -28.672 -19.859 1 71.94 594 CYS A N 1
ATOM 4806 C CA . CYS A 1 594 ? 35.625 -27.406 -19.453 1 71.94 594 CYS A CA 1
ATOM 4807 C C . CYS A 1 594 ? 36.781 -27.641 -18.5 1 71.94 594 CYS A C 1
ATOM 4809 O O . CYS A 1 594 ? 37.844 -26.984 -18.625 1 71.94 594 CYS A O 1
ATOM 4811 N N . SER A 1 595 ? 36.688 -28.656 -17.672 1 70.44 595 SER A N 1
ATOM 4812 C CA . SER A 1 595 ? 37.719 -28.891 -16.656 1 70.44 595 SER A CA 1
ATOM 4813 C C . SER A 1 595 ? 39 -29.469 -17.281 1 70.44 595 SER A C 1
ATOM 4815 O O . SER A 1 595 ? 40.062 -29.406 -16.688 1 70.44 595 SER A O 1
ATOM 4817 N N . ASN A 1 596 ? 38.844 -29.891 -18.531 1 74.06 596 ASN A N 1
ATOM 4818 C CA . ASN A 1 596 ? 40 -30.531 -19.156 1 74.06 596 ASN A CA 1
ATOM 4819 C C . ASN A 1 596 ? 40.844 -29.516 -19.938 1 74.06 596 ASN A C 1
ATOM 4821 O O . ASN A 1 596 ? 41.938 -29.844 -20.391 1 74.06 596 ASN A O 1
ATOM 4825 N N . HIS A 1 597 ? 40.375 -28.266 -19.953 1 78.81 597 HIS A N 1
ATOM 4826 C CA . HIS A 1 597 ? 41.125 -27.234 -20.672 1 78.81 597 HIS A CA 1
ATOM 4827 C C . HIS A 1 597 ? 42 -26.438 -19.734 1 78.81 597 HIS A C 1
ATOM 4829 O O . HIS A 1 597 ? 41.531 -25.938 -18.703 1 78.81 597 HIS A O 1
ATOM 4835 N N . ASP A 1 598 ? 43.281 -26.312 -19.984 1 80.5 598 ASP A N 1
ATOM 4836 C CA . ASP A 1 598 ? 44.25 -25.609 -19.156 1 80.5 598 ASP A CA 1
ATOM 4837 C C . ASP A 1 598 ? 43.875 -24.125 -19.031 1 80.5 598 ASP A C 1
ATOM 4839 O O . ASP A 1 598 ? 44.031 -23.531 -17.969 1 80.5 598 ASP A O 1
ATOM 4843 N N . LEU A 1 599 ? 43.469 -23.609 -20.141 1 81.94 599 LEU A N 1
ATOM 4844 C CA . LEU A 1 599 ? 43.094 -22.188 -20.125 1 81.94 599 LEU A CA 1
ATOM 4845 C C . LEU A 1 599 ? 41.969 -21.938 -19.156 1 81.94 599 LEU A C 1
ATOM 4847 O O . LEU A 1 599 ? 41.938 -20.922 -18.453 1 81.94 599 LEU A O 1
ATOM 4851 N N . TYR A 1 600 ? 41.031 -22.812 -19.078 1 84.25 600 TYR A N 1
ATOM 4852 C CA . TYR A 1 600 ? 39.875 -22.688 -18.156 1 84.25 600 TYR A CA 1
ATOM 4853 C C . TYR A 1 600 ? 40.344 -22.766 -16.719 1 84.25 600 TYR A C 1
ATOM 4855 O O . TYR A 1 600 ? 39.875 -22 -15.859 1 84.25 600 TYR A O 1
ATOM 4863 N N . ASN A 1 601 ? 41.312 -23.516 -16.453 1 84.81 601 ASN A N 1
ATOM 4864 C CA . ASN A 1 601 ? 41.812 -23.688 -15.102 1 84.81 601 ASN A CA 1
ATOM 4865 C C . ASN A 1 601 ? 42.562 -22.453 -14.617 1 84.81 601 ASN A C 1
ATOM 4867 O O . ASN A 1 601 ? 42.469 -22.062 -13.453 1 84.81 601 ASN A O 1
ATOM 4871 N N . VAL A 1 602 ? 43.312 -21.891 -15.5 1 86.94 602 VAL A N 1
ATOM 4872 C CA . VAL A 1 602 ? 44.031 -20.672 -15.141 1 86.94 602 VAL A CA 1
ATOM 4873 C C . VAL A 1 602 ? 43.062 -19.547 -14.828 1 86.94 602 VAL A C 1
ATOM 4875 O O . VAL A 1 602 ? 43.219 -18.844 -13.836 1 86.94 602 VAL A O 1
ATOM 4878 N N . PHE A 1 603 ? 42.062 -19.438 -15.656 1 88.12 603 PHE A N 1
ATOM 4879 C CA . PHE A 1 603 ? 41.062 -18.375 -15.445 1 88.12 603 PHE A CA 1
ATOM 4880 C C . PHE A 1 603 ? 40.219 -18.641 -14.211 1 88.12 603 PHE A C 1
ATOM 4882 O O . PHE A 1 603 ? 39.781 -17.719 -13.539 1 88.12 603 PHE A O 1
ATOM 4889 N N . TYR A 1 604 ? 40.094 -19.922 -13.93 1 87.81 604 TYR A N 1
ATOM 4890 C CA . TYR A 1 604 ? 39.375 -20.312 -12.719 1 87.81 604 TYR A CA 1
ATOM 4891 C C . TYR A 1 604 ? 40.094 -19.781 -11.477 1 87.81 604 TYR A C 1
ATOM 4893 O O . TYR A 1 604 ? 39.438 -19.359 -10.516 1 87.81 604 TYR A O 1
ATOM 4901 N N . PHE A 1 605 ? 41.438 -19.609 -11.539 1 88.38 605 PHE A N 1
ATOM 4902 C CA . PHE A 1 605 ? 42.219 -19.047 -10.461 1 88.38 605 PHE A CA 1
ATOM 4903 C C . PHE A 1 605 ? 42.062 -17.531 -10.398 1 88.38 605 PHE A C 1
ATOM 4905 O O . PHE A 1 605 ? 41.812 -16.969 -9.328 1 88.38 605 PHE A O 1
ATOM 4912 N N . ILE A 1 606 ? 42.062 -16.938 -11.469 1 91.62 606 ILE A N 1
ATOM 4913 C CA . ILE A 1 606 ? 42.062 -15.492 -11.555 1 91.62 606 ILE A CA 1
ATOM 4914 C C . ILE A 1 606 ? 40.719 -14.93 -11.125 1 91.62 606 ILE A C 1
ATOM 4916 O O . ILE A 1 606 ? 40.656 -13.969 -10.352 1 91.62 606 ILE A O 1
ATOM 4920 N N . VAL A 1 607 ? 39.688 -15.547 -11.555 1 92.12 607 VAL A N 1
ATOM 4921 C CA . VAL A 1 607 ? 38.344 -15.039 -11.312 1 92.12 607 VAL A CA 1
ATOM 4922 C C . VAL A 1 607 ? 38.031 -15.133 -9.82 1 92.12 607 VAL A C 1
ATOM 4924 O O . VAL A 1 607 ? 37.312 -14.281 -9.273 1 92.12 607 VAL A O 1
ATOM 4927 N N . GLY A 1 608 ? 38.562 -16.094 -9.156 1 90.75 608 GLY A N 1
ATOM 4928 C CA . GLY A 1 608 ? 38.312 -16.234 -7.727 1 90.75 608 GLY A CA 1
ATOM 4929 C C . GLY A 1 608 ? 39.062 -15.195 -6.898 1 90.75 608 GLY A C 1
ATOM 4930 O O . GLY A 1 608 ? 38.625 -14.859 -5.797 1 90.75 608 GLY A O 1
ATOM 4931 N N . VAL A 1 609 ? 40.094 -14.602 -7.43 1 94.38 609 VAL A N 1
ATOM 4932 C CA . VAL A 1 609 ? 40.969 -13.688 -6.68 1 94.38 609 VAL A CA 1
ATOM 4933 C C . VAL A 1 609 ? 40.531 -12.25 -6.953 1 94.38 609 VAL A C 1
ATOM 4935 O O . VAL A 1 609 ? 40.812 -11.352 -6.141 1 94.38 609 VAL A O 1
ATOM 4938 N N . ILE A 1 610 ? 39.812 -11.914 -7.914 1 94.5 610 ILE A N 1
ATOM 4939 C CA . ILE A 1 610 ? 39.531 -10.578 -8.43 1 94.5 610 ILE A CA 1
ATOM 4940 C C . ILE A 1 610 ? 38.812 -9.758 -7.363 1 94.5 610 ILE A C 1
ATOM 4942 O O . ILE A 1 610 ? 39.188 -8.633 -7.059 1 94.5 610 ILE A O 1
ATOM 4946 N N . PRO A 1 611 ? 37.75 -10.273 -6.738 1 94.94 611 PRO A N 1
ATOM 4947 C CA . PRO A 1 611 ? 37.031 -9.445 -5.754 1 94.94 611 PRO A CA 1
ATOM 4948 C C . PRO A 1 611 ? 37.938 -9.055 -4.574 1 94.94 611 PRO A C 1
ATOM 4950 O O . PRO A 1 611 ? 37.844 -7.922 -4.082 1 94.94 611 PRO A O 1
ATOM 4953 N N . TYR A 1 612 ? 38.781 -9.977 -4.148 1 96.19 612 TYR A N 1
ATOM 4954 C CA . TYR A 1 612 ? 39.688 -9.688 -3.035 1 96.19 612 TYR A CA 1
ATOM 4955 C C . TYR A 1 612 ? 40.781 -8.734 -3.459 1 96.19 612 TYR A C 1
ATOM 4957 O O . TYR A 1 612 ? 41.281 -7.941 -2.65 1 96.19 612 TYR A O 1
ATOM 4965 N N . TRP A 1 613 ? 41.125 -8.805 -4.695 1 95.06 613 TRP A N 1
ATOM 4966 C CA . TRP A 1 613 ? 42.125 -7.895 -5.242 1 95.06 613 TRP A CA 1
ATOM 4967 C C . TRP A 1 613 ? 41.594 -6.461 -5.254 1 95.06 613 TRP A C 1
ATOM 4969 O O . TRP A 1 613 ? 42.312 -5.527 -4.898 1 95.06 613 TRP A O 1
ATOM 4979 N N . PHE A 1 614 ? 40.344 -6.266 -5.582 1 95.12 614 PHE A N 1
ATOM 4980 C CA . PHE A 1 614 ? 39.719 -4.953 -5.543 1 95.12 614 PHE A CA 1
ATOM 4981 C C . PHE A 1 614 ? 39.781 -4.355 -4.141 1 95.12 614 PHE A C 1
ATOM 4983 O O . PHE A 1 614 ? 40.188 -3.197 -3.973 1 95.12 614 PHE A O 1
ATOM 4990 N N . ARG A 1 615 ? 39.469 -5.156 -3.176 1 95.31 615 ARG A N 1
ATOM 4991 C CA . ARG A 1 615 ? 39.438 -4.68 -1.797 1 95.31 615 ARG A CA 1
ATOM 4992 C C . ARG A 1 615 ? 40.875 -4.379 -1.311 1 95.31 615 ARG A C 1
ATOM 4994 O O . ARG A 1 615 ? 41.094 -3.404 -0.589 1 95.31 615 ARG A O 1
ATOM 5001 N N . PHE A 1 616 ? 41.781 -5.203 -1.765 1 95.94 616 PHE A N 1
ATOM 5002 C CA . PHE A 1 616 ? 43.156 -5 -1.388 1 95.94 616 PHE A CA 1
ATOM 5003 C C . PHE A 1 616 ? 43.688 -3.666 -1.914 1 95.94 616 PHE A C 1
ATOM 5005 O O . PHE A 1 616 ? 44.25 -2.881 -1.163 1 95.94 616 PHE A O 1
ATOM 5012 N N . LEU A 1 617 ? 43.406 -3.32 -3.107 1 94.94 617 LEU A N 1
ATOM 5013 C CA . LEU A 1 617 ? 43.844 -2.076 -3.727 1 94.94 617 LEU A CA 1
ATOM 5014 C C . LEU A 1 617 ? 43.156 -0.875 -3.094 1 94.94 617 LEU A C 1
ATOM 5016 O O . LEU A 1 617 ? 43.75 0.19 -2.947 1 94.94 617 LEU A O 1
ATOM 5020 N N . GLN A 1 618 ? 41.938 -1.029 -2.738 1 95.06 618 GLN A N 1
ATOM 5021 C CA . GLN A 1 618 ? 41.219 0.054 -2.08 1 95.06 618 GLN A CA 1
ATOM 5022 C C . GLN A 1 618 ? 41.812 0.375 -0.718 1 95.06 618 GLN A C 1
ATOM 5024 O O . GLN A 1 618 ? 41.906 1.542 -0.334 1 95.06 618 GLN A O 1
ATOM 5029 N N . CYS A 1 619 ? 42.188 -0.678 -0.006 1 94.94 619 CYS A N 1
ATOM 5030 C CA . CYS A 1 619 ? 42.781 -0.48 1.307 1 94.94 619 CYS A CA 1
ATOM 5031 C C . CYS A 1 619 ? 44.125 0.208 1.184 1 94.94 619 CYS A C 1
ATOM 5033 O O . CYS A 1 619 ? 44.469 1.081 1.986 1 94.94 619 CYS A O 1
ATOM 5035 N N . ILE A 1 620 ? 44.875 -0.129 0.174 1 92.88 620 ILE A N 1
ATOM 5036 C CA . ILE A 1 620 ? 46.188 0.481 -0.047 1 92.88 620 ILE A CA 1
ATOM 5037 C C . ILE A 1 620 ? 46 1.957 -0.4 1 92.88 620 ILE A C 1
ATOM 5039 O O . ILE A 1 620 ? 46.75 2.809 0.086 1 92.88 620 ILE A O 1
ATOM 5043 N N . ARG A 1 621 ? 45.031 2.26 -1.161 1 91.56 621 ARG A N 1
ATOM 5044 C CA . ARG A 1 621 ? 44.75 3.646 -1.525 1 91.56 621 ARG A CA 1
ATOM 5045 C C . ARG A 1 621 ? 44.375 4.473 -0.297 1 91.56 621 ARG A C 1
ATOM 5047 O O . ARG A 1 621 ? 44.875 5.594 -0.132 1 91.56 621 ARG A O 1
ATOM 5054 N N . ARG A 1 622 ? 43.656 3.881 0.537 1 91.75 622 ARG A N 1
ATOM 5055 C CA . ARG A 1 622 ? 43.219 4.594 1.742 1 91.75 622 ARG A CA 1
ATOM 5056 C C . ARG A 1 622 ? 44.406 4.766 2.703 1 91.75 622 ARG A C 1
ATOM 5058 O O . ARG A 1 622 ? 44.469 5.766 3.42 1 91.75 622 ARG A O 1
ATOM 5065 N N . LEU A 1 623 ? 45.281 3.709 2.725 1 91.81 623 LEU A N 1
ATOM 5066 C CA . LEU A 1 623 ? 46.469 3.787 3.562 1 91.81 623 LEU A CA 1
ATOM 5067 C C . LEU A 1 623 ? 47.344 4.961 3.145 1 91.81 623 LEU A C 1
ATOM 5069 O O . LEU A 1 623 ? 47.844 5.703 3.996 1 91.81 623 LEU A O 1
ATOM 5073 N N . PHE A 1 624 ? 47.406 5.223 1.907 1 87.5 624 PHE A N 1
ATOM 5074 C CA . PHE A 1 624 ? 48.25 6.293 1.383 1 87.5 624 PHE A CA 1
ATOM 5075 C C . PHE A 1 624 ? 47.594 7.645 1.552 1 87.5 624 PHE A C 1
ATOM 5077 O O . PHE A 1 624 ? 48.25 8.648 1.813 1 87.5 624 PHE A O 1
ATOM 5084 N N . GLU A 1 625 ? 46.312 7.715 1.459 1 85.25 625 GLU A N 1
ATOM 5085 C CA . GLU A 1 625 ? 45.594 8.969 1.55 1 85.25 625 GLU A CA 1
ATOM 5086 C C . GLU A 1 625 ? 45.438 9.422 3.002 1 85.25 625 GLU A C 1
ATOM 5088 O O . GLU A 1 625 ? 45.688 10.586 3.322 1 85.25 625 GLU A O 1
ATOM 5093 N N . GLU A 1 626 ? 45.062 8.555 3.865 1 87.75 626 GLU A N 1
ATOM 5094 C CA . GLU A 1 626 ? 44.781 8.922 5.246 1 87.75 626 GLU A CA 1
ATOM 5095 C C . GLU A 1 626 ? 45.969 8.656 6.152 1 87.75 626 GLU A C 1
ATOM 5097 O O . GLU A 1 626 ? 46.062 9.18 7.262 1 87.75 626 GLU A O 1
ATOM 5102 N N . ARG A 1 627 ? 46.906 7.902 5.785 1 88.5 627 ARG A N 1
ATOM 5103 C CA . ARG A 1 627 ? 48.094 7.562 6.539 1 88.5 627 ARG A CA 1
ATOM 5104 C C . ARG A 1 627 ? 47.75 6.934 7.883 1 88.5 627 ARG A C 1
ATOM 5106 O O . ARG A 1 627 ? 48.344 7.289 8.906 1 88.5 627 ARG A O 1
ATOM 5113 N N . ASP A 1 628 ? 46.688 6.168 7.84 1 90.56 628 ASP A N 1
ATOM 5114 C CA . ASP A 1 628 ? 46.25 5.418 9.016 1 90.56 628 ASP A CA 1
ATOM 5115 C C . ASP A 1 628 ? 46.625 3.943 8.898 1 90.56 628 ASP A C 1
ATOM 5117 O O . ASP A 1 628 ? 46.25 3.281 7.922 1 90.56 628 ASP A O 1
ATOM 5121 N N . PHE A 1 629 ? 47.219 3.412 9.781 1 90.75 629 PHE A N 1
ATOM 5122 C CA . PHE A 1 629 ? 47.75 2.057 9.75 1 90.75 629 PHE A CA 1
ATOM 5123 C C . PHE A 1 629 ? 46.625 1.029 9.82 1 90.75 629 PHE A C 1
ATOM 5125 O O . PHE A 1 629 ? 46.812 -0.133 9.461 1 90.75 629 PHE A O 1
ATOM 5132 N N . ALA A 1 630 ? 45.531 1.426 10.359 1 90.88 630 ALA A N 1
ATOM 5133 C CA . ALA A 1 630 ? 44.406 0.508 10.398 1 90.88 630 ALA A CA 1
ATOM 5134 C C . ALA A 1 630 ? 44.062 0.001 9 1 90.88 630 ALA A C 1
ATOM 5136 O O . ALA A 1 630 ? 43.656 -1.158 8.828 1 90.88 630 ALA A O 1
ATOM 5137 N N . HIS A 1 631 ? 44.312 0.815 7.977 1 92.69 631 HIS A N 1
ATOM 5138 C CA . HIS A 1 631 ? 44.062 0.417 6.602 1 92.69 631 HIS A CA 1
ATOM 5139 C C . HIS A 1 631 ? 45.125 -0.55 6.094 1 92.69 631 HIS A C 1
ATOM 5141 O O . HIS A 1 631 ? 44.844 -1.372 5.215 1 92.69 631 HIS A O 1
ATOM 5147 N N . GLY A 1 632 ? 46.281 -0.432 6.637 1 92.44 632 GLY A N 1
ATOM 5148 C CA . GLY A 1 632 ? 47.312 -1.394 6.301 1 92.44 632 GLY A CA 1
ATOM 5149 C C . GLY A 1 632 ? 47 -2.795 6.801 1 92.44 632 GLY A C 1
ATOM 5150 O O . GLY A 1 632 ? 47.188 -3.771 6.07 1 92.44 632 GLY A O 1
ATOM 5151 N N . TYR A 1 633 ? 46.531 -2.836 8.016 1 94 633 TYR A N 1
ATOM 5152 C CA . TYR A 1 633 ? 46.125 -4.125 8.57 1 94 633 TYR A CA 1
ATOM 5153 C C . TYR A 1 633 ? 44.969 -4.734 7.781 1 94 633 TYR A C 1
ATOM 5155 O O . TYR A 1 633 ? 44.938 -5.949 7.559 1 94 633 TYR A O 1
ATOM 5163 N N . ASN A 1 634 ? 44.062 -3.918 7.418 1 94.5 634 ASN A N 1
ATOM 5164 C CA . ASN A 1 634 ? 42.969 -4.383 6.594 1 94.5 634 ASN A CA 1
ATOM 5165 C C . ASN A 1 634 ? 43.438 -4.906 5.242 1 94.5 634 ASN A C 1
ATOM 5167 O O . ASN A 1 634 ? 42.938 -5.922 4.75 1 94.5 634 ASN A O 1
ATOM 5171 N N . GLY A 1 635 ? 44.406 -4.207 4.652 1 95.06 635 GLY A N 1
ATOM 5172 C CA . GLY A 1 635 ? 45 -4.684 3.418 1 95.06 635 GLY A CA 1
ATOM 5173 C C . GLY A 1 635 ? 45.719 -6.023 3.574 1 95.06 635 GLY A C 1
ATOM 5174 O O . GLY A 1 635 ? 45.594 -6.891 2.707 1 95.06 635 GLY A O 1
ATOM 5175 N N . LEU A 1 636 ? 46.375 -6.18 4.66 1 94.25 636 LEU A N 1
ATOM 5176 C CA . LEU A 1 636 ? 47.062 -7.434 4.945 1 94.25 636 LEU A CA 1
ATOM 5177 C C . LEU A 1 636 ? 46.062 -8.578 5.082 1 94.25 636 LEU A C 1
ATOM 5179 O O . LEU A 1 636 ? 46.312 -9.695 4.621 1 94.25 636 LEU A O 1
ATOM 5183 N N . ARG A 1 637 ? 45.031 -8.305 5.68 1 95.31 637 ARG A N 1
ATOM 5184 C CA . ARG A 1 637 ? 44 -9.305 5.844 1 95.31 637 ARG A CA 1
ATOM 5185 C C . ARG A 1 637 ? 43.5 -9.805 4.488 1 95.31 637 ARG A C 1
ATOM 5187 O O . ARG A 1 637 ? 43.344 -11.008 4.285 1 95.31 637 ARG A O 1
ATOM 5194 N N . TYR A 1 638 ? 43.219 -8.883 3.549 1 95.75 638 TYR A N 1
ATOM 5195 C CA . TYR A 1 638 ? 42.75 -9.281 2.223 1 95.75 638 TYR A CA 1
ATOM 5196 C C . TYR A 1 638 ? 43.875 -10 1.461 1 95.75 638 TYR A C 1
ATOM 5198 O O . TYR A 1 638 ? 43.594 -10.922 0.681 1 95.75 638 TYR A O 1
ATOM 5206 N N . PHE A 1 639 ? 45.062 -9.672 1.729 1 95.5 639 PHE A N 1
ATOM 5207 C CA . PHE A 1 639 ? 46.188 -10.375 1.116 1 95.5 639 PHE A CA 1
ATOM 5208 C C . PHE A 1 639 ? 46.25 -11.82 1.6 1 95.5 639 PHE A C 1
ATOM 5210 O O . PHE A 1 639 ? 46.469 -12.742 0.802 1 95.5 639 PHE A O 1
ATOM 5217 N N . LEU A 1 640 ? 46.062 -12.008 2.824 1 94.44 640 LEU A N 1
ATOM 5218 C CA . LEU A 1 640 ? 46.031 -13.352 3.391 1 94.44 640 LEU A CA 1
ATOM 5219 C C . LEU A 1 640 ? 44.875 -14.164 2.82 1 94.44 640 LEU A C 1
ATOM 5221 O O . LEU A 1 640 ? 45 -15.367 2.598 1 94.44 640 LEU A O 1
ATOM 5225 N N . THR A 1 641 ? 43.781 -13.5 2.639 1 94.31 641 THR A N 1
ATOM 5226 C CA . THR A 1 641 ? 42.625 -14.188 2.061 1 94.31 641 THR A CA 1
ATOM 5227 C C . THR A 1 641 ? 42.906 -14.586 0.613 1 94.31 641 THR A C 1
ATOM 5229 O O . THR A 1 641 ? 42.469 -15.648 0.164 1 94.31 641 THR A O 1
ATOM 5232 N N . ILE A 1 642 ? 43.625 -13.773 -0.134 1 95.75 642 ILE A N 1
ATOM 5233 C CA . ILE A 1 642 ? 44.031 -14.086 -1.507 1 95.75 642 ILE A CA 1
ATOM 5234 C C . ILE A 1 642 ? 44.875 -15.344 -1.528 1 95.75 642 ILE A C 1
ATOM 5236 O O . ILE A 1 642 ? 44.656 -16.25 -2.336 1 95.75 642 ILE A O 1
ATOM 5240 N N . ILE A 1 643 ? 45.75 -15.438 -0.622 1 94.31 643 ILE A N 1
ATOM 5241 C CA . ILE A 1 643 ? 46.625 -16.594 -0.53 1 94.31 643 ILE A CA 1
ATOM 5242 C C . ILE A 1 643 ? 45.781 -17.844 -0.221 1 94.31 643 ILE A C 1
ATOM 5244 O O . ILE A 1 643 ? 45.969 -18.891 -0.839 1 94.31 643 ILE A O 1
ATOM 5248 N N . ALA A 1 644 ? 44.938 -17.719 0.647 1 91.31 644 ALA A N 1
ATOM 5249 C CA . ALA A 1 644 ? 44.062 -18.844 1.02 1 91.31 644 ALA A CA 1
ATOM 5250 C C . ALA A 1 644 ? 43.219 -19.297 -0.161 1 91.31 644 ALA A C 1
ATOM 5252 O O . ALA A 1 644 ? 43.062 -20.5 -0.388 1 91.31 644 ALA A O 1
ATOM 5253 N N . VAL A 1 645 ? 42.688 -18.359 -0.911 1 90.81 645 VAL A N 1
ATOM 5254 C CA . VAL A 1 645 ? 41.812 -18.688 -2.047 1 90.81 645 VAL A CA 1
ATOM 5255 C C . VAL A 1 645 ? 42.656 -19.375 -3.137 1 90.81 645 VAL A C 1
ATOM 5257 O O . VAL A 1 645 ? 42.188 -20.328 -3.76 1 90.81 645 VAL A O 1
ATOM 5260 N N . VAL A 1 646 ? 43.875 -18.969 -3.377 1 92 646 VAL A N 1
ATOM 5261 C CA . VAL A 1 646 ? 44.75 -19.547 -4.391 1 92 646 VAL A CA 1
ATOM 5262 C C . VAL A 1 646 ? 45.094 -20.969 -4.008 1 92 646 VAL A C 1
ATOM 5264 O O . VAL A 1 646 ? 45.031 -21.891 -4.836 1 92 646 VAL A O 1
ATOM 5267 N N . ILE A 1 647 ? 45.375 -21.172 -2.785 1 90.5 647 ILE A N 1
ATOM 5268 C CA . ILE A 1 647 ? 45.781 -22.5 -2.322 1 90.5 647 ILE A CA 1
ATOM 5269 C C . ILE A 1 647 ? 44.562 -23.438 -2.348 1 90.5 647 ILE A C 1
ATOM 5271 O O . ILE A 1 647 ? 44.688 -24.594 -2.73 1 90.5 647 ILE A O 1
ATOM 5275 N N . ARG A 1 648 ? 43.5 -22.953 -1.972 1 87.19 648 ARG A N 1
ATOM 5276 C CA . ARG A 1 648 ? 42.281 -23.766 -2 1 87.19 648 ARG A CA 1
ATOM 5277 C C . ARG A 1 648 ? 41.906 -24.156 -3.428 1 87.19 648 ARG A C 1
ATOM 5279 O O . ARG A 1 648 ? 41.5 -25.297 -3.674 1 87.19 648 ARG A O 1
ATOM 5286 N N . THR A 1 649 ? 41.969 -23.172 -4.332 1 86.69 649 THR A N 1
ATOM 5287 C CA . THR A 1 649 ? 41.688 -23.469 -5.73 1 86.69 649 THR A CA 1
ATOM 5288 C C . THR A 1 649 ? 42.656 -24.484 -6.289 1 86.69 649 THR A C 1
ATOM 5290 O O . THR A 1 649 ? 42.281 -25.359 -7.066 1 86.69 649 THR A O 1
ATOM 5293 N N . ALA A 1 650 ? 43.938 -24.438 -5.855 1 86.62 650 ALA A N 1
ATOM 5294 C CA . ALA A 1 650 ? 44.938 -25.406 -6.273 1 86.62 650 ALA A CA 1
ATOM 5295 C C . ALA A 1 650 ? 44.594 -26.797 -5.746 1 86.62 650 ALA A C 1
ATOM 5297 O O . ALA A 1 650 ? 44.781 -27.797 -6.453 1 86.62 650 ALA A O 1
ATOM 5298 N N . PHE A 1 651 ? 44.125 -26.844 -4.645 1 84.12 651 PHE A N 1
ATOM 5299 C CA . PHE A 1 651 ? 43.719 -28.109 -4.059 1 84.12 651 PHE A CA 1
ATOM 5300 C C . PHE A 1 651 ? 42.531 -28.703 -4.816 1 84.12 651 PHE A C 1
ATOM 5302 O O . PHE A 1 651 ? 42.469 -29.922 -5.043 1 84.12 651 PHE A O 1
ATOM 5309 N N . GLU A 1 652 ? 41.594 -27.875 -5.152 1 79.5 652 GLU A N 1
ATOM 5310 C CA . GLU A 1 652 ? 40.406 -28.328 -5.883 1 79.5 652 GLU A CA 1
ATOM 5311 C C . GLU A 1 652 ? 40.781 -28.922 -7.234 1 79.5 652 GLU A C 1
ATOM 5313 O O . GLU A 1 652 ? 40.156 -29.875 -7.699 1 79.5 652 GLU A O 1
ATOM 5318 N N . LEU A 1 653 ? 41.812 -28.391 -7.84 1 78.56 653 LEU A N 1
ATOM 5319 C CA . LEU A 1 653 ? 42.219 -28.828 -9.172 1 78.56 653 LEU A CA 1
ATOM 5320 C C . LEU A 1 653 ? 43.156 -30 -9.109 1 78.56 653 LEU A C 1
ATOM 5322 O O . LEU A 1 653 ? 43.062 -30.938 -9.898 1 78.56 653 LEU A O 1
ATOM 5326 N N . ARG A 1 654 ? 44.094 -30.031 -8.156 1 78.94 654 ARG A N 1
ATOM 5327 C CA . ARG A 1 654 ? 45.125 -31.062 -8.133 1 78.94 654 ARG A CA 1
ATOM 5328 C C . ARG A 1 654 ? 44.75 -32.188 -7.168 1 78.94 654 ARG A C 1
ATOM 5330 O O . ARG A 1 654 ? 45.156 -33.344 -7.359 1 78.94 654 ARG A O 1
ATOM 5337 N N . LYS A 1 655 ? 43.969 -32 -6.16 1 76.69 655 LYS A N 1
ATOM 5338 C CA . LYS A 1 655 ? 43.406 -32.938 -5.184 1 76.69 655 LYS A CA 1
ATOM 5339 C C . LYS A 1 655 ? 44.5 -33.719 -4.473 1 76.69 655 LYS A C 1
ATOM 5341 O O . LYS A 1 655 ? 44.375 -34.906 -4.25 1 76.69 655 LYS A O 1
ATOM 5346 N N . LYS A 1 656 ? 45.719 -33.062 -4.215 1 81.56 656 LYS A N 1
ATOM 5347 C CA . LYS A 1 656 ? 46.781 -33.688 -3.463 1 81.56 656 LYS A CA 1
ATOM 5348 C C . LYS A 1 656 ? 46.656 -33.375 -1.971 1 81.56 656 LYS A C 1
ATOM 5350 O O . LYS A 1 656 ? 46.125 -32.344 -1.579 1 81.56 656 LYS A O 1
ATOM 5355 N N . VAL A 1 657 ? 47.125 -34.312 -1.139 1 82.75 657 VAL A N 1
ATOM 5356 C CA . VAL A 1 657 ? 46.969 -34.25 0.311 1 82.75 657 VAL A CA 1
ATOM 5357 C C . VAL A 1 657 ? 47.75 -33.062 0.869 1 82.75 657 VAL A C 1
ATOM 5359 O O . VAL A 1 657 ? 47.281 -32.375 1.788 1 82.75 657 VAL A O 1
ATOM 5362 N N . ALA A 1 658 ? 48.906 -32.812 0.38 1 84.56 658 ALA A N 1
ATOM 5363 C CA . ALA A 1 658 ? 49.688 -31.688 0.856 1 84.56 658 ALA A CA 1
ATOM 5364 C C . ALA A 1 658 ? 48.969 -30.375 0.66 1 84.56 658 ALA A C 1
ATOM 5366 O O . ALA A 1 658 ? 48.938 -29.516 1.548 1 84.56 658 ALA A O 1
ATOM 5367 N N . TRP A 1 659 ? 48.344 -30.266 -0.414 1 84.81 659 TRP A N 1
ATOM 5368 C CA . TRP A 1 659 ? 47.594 -29.047 -0.712 1 84.81 659 TRP A CA 1
ATOM 5369 C C . TRP A 1 659 ? 46.375 -28.922 0.202 1 84.81 659 TRP A C 1
ATOM 5371 O O . TRP A 1 659 ? 45.938 -27.812 0.525 1 84.81 659 TRP A O 1
ATOM 5381 N N . LYS A 1 660 ? 45.875 -30.031 0.637 1 84.62 660 LYS A N 1
ATOM 5382 C CA . LYS A 1 660 ? 44.719 -30.016 1.562 1 84.62 660 LYS A CA 1
ATOM 5383 C C . LYS A 1 660 ? 45.125 -29.406 2.904 1 84.62 660 LYS A C 1
ATOM 5385 O O . LYS A 1 660 ? 44.406 -28.578 3.455 1 84.62 660 LYS A O 1
ATOM 5390 N N . LEU A 1 661 ? 46.25 -29.812 3.395 1 86.44 661 LEU A N 1
ATOM 5391 C CA . LEU A 1 661 ? 46.719 -29.297 4.676 1 86.44 661 LEU A CA 1
ATOM 5392 C C . LEU A 1 661 ? 47.031 -27.812 4.578 1 86.44 661 LEU A C 1
ATOM 5394 O O . LEU A 1 661 ? 46.688 -27.047 5.48 1 86.44 661 LEU A O 1
ATOM 5398 N N . PHE A 1 662 ? 47.656 -27.406 3.482 1 88.88 662 PHE A N 1
ATOM 5399 C CA . PHE A 1 662 ? 47.969 -26 3.287 1 88.88 662 PHE A CA 1
ATOM 5400 C C . PHE A 1 662 ? 46.688 -25.188 3.146 1 88.88 662 PHE A C 1
ATOM 5402 O O . PHE A 1 662 ? 46.625 -24.062 3.641 1 88.88 662 PHE A O 1
ATOM 5409 N N . ALA A 1 663 ? 45.812 -25.766 2.473 1 87.81 663 ALA A N 1
ATOM 5410 C CA . ALA A 1 663 ? 44.531 -25.078 2.279 1 87.81 663 ALA A CA 1
ATOM 5411 C C . ALA A 1 663 ? 43.781 -24.906 3.605 1 87.81 663 ALA A C 1
ATOM 5413 O O . ALA A 1 663 ? 43.219 -23.859 3.865 1 87.81 663 ALA A O 1
ATOM 5414 N N . LEU A 1 664 ? 43.844 -25.875 4.477 1 87 664 LEU A N 1
ATOM 5415 C CA . LEU A 1 664 ? 43.156 -25.828 5.77 1 87 664 LEU A CA 1
ATOM 5416 C C . LEU A 1 664 ? 43.812 -24.781 6.672 1 87 664 LEU A C 1
ATOM 5418 O O . LEU A 1 664 ? 43.125 -23.969 7.297 1 87 664 LEU A O 1
ATOM 5422 N N . VAL A 1 665 ? 45.094 -24.75 6.668 1 90.12 665 VAL A N 1
ATOM 5423 C CA . VAL A 1 665 ? 45.812 -23.844 7.547 1 90.12 665 VAL A CA 1
ATOM 5424 C C . VAL A 1 665 ? 45.625 -22.406 7.059 1 90.12 665 VAL A C 1
ATOM 5426 O O . VAL A 1 665 ? 45.344 -21.516 7.844 1 90.12 665 VAL A O 1
ATOM 5429 N N . SER A 1 666 ? 45.812 -22.172 5.816 1 90.75 666 SER A N 1
ATOM 5430 C CA . SER A 1 666 ? 45.688 -20.828 5.27 1 90.75 666 SER A CA 1
ATOM 5431 C C . SER A 1 666 ? 44.25 -20.312 5.406 1 90.75 666 SER A C 1
ATOM 5433 O O . SER A 1 666 ? 44.062 -19.125 5.715 1 90.75 666 SER A O 1
ATOM 5435 N N . SER A 1 667 ? 43.375 -21.172 5.18 1 89.88 667 SER A N 1
ATOM 5436 C CA . SER A 1 667 ? 41.969 -20.766 5.297 1 89.88 667 SER A CA 1
ATOM 5437 C C . SER A 1 667 ? 41.594 -20.469 6.746 1 89.88 667 SER A C 1
ATOM 5439 O O . SER A 1 667 ? 40.812 -19.562 7.023 1 89.88 667 SER A O 1
ATOM 5441 N N . ALA A 1 668 ? 42.125 -21.219 7.617 1 89.38 668 ALA A N 1
ATOM 5442 C CA . ALA A 1 668 ? 41.844 -20.984 9.039 1 89.38 668 ALA A CA 1
ATOM 5443 C C . ALA A 1 668 ? 42.406 -19.641 9.484 1 89.38 668 ALA A C 1
ATOM 5445 O O . ALA A 1 668 ? 41.75 -18.891 10.195 1 89.38 668 ALA A O 1
ATOM 5446 N N . ILE A 1 669 ? 43.562 -19.359 9.062 1 91.12 669 ILE A N 1
ATOM 5447 C CA . ILE A 1 669 ? 44.188 -18.078 9.406 1 91.12 669 ILE A CA 1
ATOM 5448 C C . ILE A 1 669 ? 43.344 -16.938 8.836 1 91.12 669 ILE A C 1
ATOM 5450 O O . ILE A 1 669 ? 43.062 -15.953 9.531 1 91.12 669 ILE A O 1
ATOM 5454 N N . ALA A 1 670 ? 43.062 -17.062 7.633 1 91.44 670 ALA A N 1
ATOM 5455 C CA . ALA A 1 670 ? 42.25 -16.016 6.98 1 91.44 670 ALA A CA 1
ATOM 5456 C C . ALA A 1 670 ? 40.906 -15.867 7.66 1 91.44 670 ALA A C 1
ATOM 5458 O O . ALA A 1 670 ? 40.406 -14.75 7.863 1 91.44 670 ALA A O 1
ATOM 5459 N N . ALA A 1 671 ? 40.25 -16.969 8.047 1 91.12 671 ALA A N 1
ATOM 5460 C CA . ALA A 1 671 ? 38.938 -16.938 8.68 1 91.12 671 ALA A CA 1
ATOM 5461 C C . ALA A 1 671 ? 39 -16.266 10.039 1 91.12 671 ALA A C 1
ATOM 5463 O O . ALA A 1 671 ? 38.094 -15.492 10.406 1 91.12 671 ALA A O 1
ATOM 5464 N N . ILE A 1 672 ? 40.031 -16.547 10.734 1 92.75 672 ILE A N 1
ATOM 5465 C CA . ILE A 1 672 ? 40.188 -15.953 12.062 1 92.75 672 ILE A CA 1
ATOM 5466 C C . ILE A 1 672 ? 40.406 -14.453 11.938 1 92.75 672 ILE A C 1
ATOM 5468 O O . ILE A 1 672 ? 39.781 -13.664 12.648 1 92.75 672 ILE A O 1
ATOM 5472 N N . ALA A 1 673 ? 41.25 -14.086 11.055 1 94.12 673 ALA A N 1
ATOM 5473 C CA . ALA A 1 673 ? 41.531 -12.672 10.844 1 94.12 673 ALA A CA 1
ATOM 5474 C C . ALA A 1 673 ? 40.281 -11.93 10.367 1 94.12 673 ALA A C 1
ATOM 5476 O O . ALA A 1 673 ? 39.969 -10.836 10.844 1 94.12 673 ALA A O 1
ATOM 5477 N N . ASN A 1 674 ? 39.562 -12.492 9.5 1 94.19 674 ASN A N 1
ATOM 5478 C CA . ASN A 1 674 ? 38.344 -11.859 8.977 1 94.19 674 ASN A CA 1
ATOM 5479 C C . ASN A 1 674 ? 37.25 -11.773 10.047 1 94.19 674 ASN A C 1
ATOM 5481 O O . ASN A 1 674 ? 36.531 -10.781 10.117 1 94.19 674 ASN A O 1
ATOM 5485 N N . THR A 1 675 ? 37.094 -12.758 10.867 1 94.31 675 THR A N 1
ATOM 5486 C CA . THR A 1 675 ? 36.125 -12.758 11.93 1 94.31 675 THR A CA 1
ATOM 5487 C C . THR A 1 675 ? 36.406 -11.672 12.961 1 94.31 675 THR A C 1
ATOM 5489 O O . THR A 1 675 ? 35.531 -10.961 13.414 1 94.31 675 THR A O 1
ATOM 5492 N N . TYR A 1 676 ? 37.625 -11.578 13.242 1 94.19 676 TYR A N 1
ATOM 5493 C CA . TYR A 1 676 ? 38.031 -10.539 14.18 1 94.19 676 TYR A CA 1
ATOM 5494 C C . TYR A 1 676 ? 37.719 -9.156 13.633 1 94.19 676 TYR A C 1
ATOM 5496 O O . TYR A 1 676 ? 37.156 -8.312 14.352 1 94.19 676 TYR A O 1
ATOM 5504 N N . TRP A 1 677 ? 38.031 -8.93 12.469 1 94.81 677 TRP A N 1
ATOM 5505 C CA . TRP A 1 677 ? 37.812 -7.629 11.852 1 94.81 677 TRP A CA 1
ATOM 5506 C C . TRP A 1 677 ? 36.312 -7.328 11.758 1 94.81 677 TRP A C 1
ATOM 5508 O O . TRP A 1 677 ? 35.875 -6.191 11.984 1 94.81 677 TRP A O 1
ATOM 5518 N N . ASP A 1 678 ? 35.469 -8.266 11.43 1 95.38 678 ASP A N 1
ATOM 5519 C CA . ASP A 1 678 ? 34.031 -8.07 11.32 1 95.38 678 ASP A CA 1
ATOM 5520 C C . ASP A 1 678 ? 33.438 -7.641 12.656 1 95.38 678 ASP A C 1
ATOM 5522 O O . ASP A 1 678 ? 32.75 -6.625 12.727 1 95.38 678 ASP A O 1
ATOM 5526 N N . ILE A 1 679 ? 33.844 -8.305 13.703 1 95.62 679 ILE A N 1
ATOM 5527 C CA . ILE A 1 679 ? 33.156 -8.125 14.984 1 95.62 679 ILE A CA 1
ATOM 5528 C C . ILE A 1 679 ? 33.75 -6.918 15.711 1 95.62 679 ILE A C 1
ATOM 5530 O O . ILE A 1 679 ? 33 -6.047 16.188 1 95.62 679 ILE A O 1
ATOM 5534 N N . VAL A 1 680 ? 35.031 -6.758 15.664 1 94.56 680 VAL A N 1
ATOM 5535 C CA . VAL A 1 680 ? 35.656 -5.754 16.5 1 94.56 680 VAL A CA 1
ATOM 5536 C C . VAL A 1 680 ? 35.75 -4.426 15.758 1 94.56 680 VAL A C 1
ATOM 5538 O O . VAL A 1 680 ? 35.5 -3.365 16.328 1 94.56 680 VAL A O 1
ATOM 5541 N N . VAL A 1 681 ? 36.062 -4.441 14.531 1 94.38 681 VAL A N 1
ATOM 5542 C CA . VAL A 1 681 ? 36.312 -3.199 13.82 1 94.38 681 VAL A CA 1
ATOM 5543 C C . VAL A 1 681 ? 35.062 -2.748 13.062 1 94.38 681 VAL A C 1
ATOM 5545 O O . VAL A 1 681 ? 34.562 -1.646 13.289 1 94.38 681 VAL A O 1
ATOM 5548 N N . ASP A 1 682 ? 34.531 -3.619 12.289 1 95.12 682 ASP A N 1
ATOM 5549 C CA . ASP A 1 682 ? 33.406 -3.213 11.445 1 95.12 682 ASP A CA 1
ATOM 5550 C C . ASP A 1 682 ? 32.156 -3.008 12.273 1 95.12 682 ASP A C 1
ATOM 5552 O O . ASP A 1 682 ? 31.438 -2.014 12.102 1 95.12 682 ASP A O 1
ATOM 5556 N N . TRP A 1 683 ? 31.812 -3.936 13.18 1 95.81 683 TRP A N 1
ATOM 5557 C CA . TRP A 1 683 ? 30.609 -3.822 14 1 95.81 683 TRP A CA 1
ATOM 5558 C C . TRP A 1 683 ? 30.891 -2.994 15.25 1 95.81 683 TRP A C 1
ATOM 5560 O O . TRP A 1 683 ? 29.953 -2.516 15.898 1 95.81 683 TRP A O 1
ATOM 5570 N N . GLY A 1 684 ? 32.188 -2.803 15.648 1 93.38 684 GLY A N 1
ATOM 5571 C CA . GLY A 1 684 ? 32.531 -2.016 16.812 1 93.38 684 GLY A CA 1
ATOM 5572 C C . GLY A 1 684 ? 32.156 -2.668 18.125 1 93.38 684 GLY A C 1
ATOM 5573 O O . GLY A 1 684 ? 31.859 -1.977 19.109 1 93.38 684 GLY A O 1
ATOM 5574 N N . LEU A 1 685 ? 32.062 -3.949 18.109 1 94.06 685 LEU A N 1
ATOM 5575 C CA . LEU A 1 685 ? 31.625 -4.652 19.297 1 94.06 685 LEU A CA 1
ATOM 5576 C C . LEU A 1 685 ? 32.812 -5.18 20.094 1 94.06 685 LEU A C 1
ATOM 5578 O O . LEU A 1 685 ? 33.969 -4.984 19.703 1 94.06 685 LEU A O 1
ATOM 5582 N N . LEU A 1 686 ? 32.688 -5.738 21.25 1 92.44 686 LEU A N 1
ATOM 5583 C CA . LEU A 1 686 ? 33.656 -6.336 22.141 1 92.44 686 LEU A CA 1
ATOM 5584 C C . LEU A 1 686 ? 34.562 -5.266 22.766 1 92.44 686 LEU A C 1
ATOM 5586 O O . LEU A 1 686 ? 35.781 -5.426 22.812 1 92.44 686 LEU A O 1
ATOM 5590 N N . GLN A 1 687 ? 33.844 -4.18 23.094 1 89.31 687 GLN A N 1
ATOM 5591 C CA . GLN A 1 687 ? 34.562 -3.143 23.812 1 89.31 687 GLN A CA 1
ATOM 5592 C C . GLN A 1 687 ? 34.656 -3.449 25.297 1 89.31 687 GLN A C 1
ATOM 5594 O O . GLN A 1 687 ? 33.625 -3.688 25.938 1 89.31 687 GLN A O 1
ATOM 5599 N N . ARG A 1 688 ? 35.719 -3.453 25.844 1 84.12 688 ARG A N 1
ATOM 5600 C CA . ARG A 1 688 ? 35.938 -3.861 27.234 1 84.12 688 ARG A CA 1
ATOM 5601 C C . ARG A 1 688 ? 35.375 -2.814 28.203 1 84.12 688 ARG A C 1
ATOM 5603 O O . ARG A 1 688 ? 34.812 -3.158 29.234 1 84.12 688 ARG A O 1
ATOM 5610 N N . LYS A 1 689 ? 35.5 -1.514 27.969 1 82.62 689 LYS A N 1
ATOM 5611 C CA . LYS A 1 689 ? 35.125 -0.443 28.891 1 82.62 689 LYS A CA 1
ATOM 5612 C C . LYS A 1 689 ? 33.75 0.126 28.562 1 82.62 689 LYS A C 1
ATOM 5614 O O . LYS A 1 689 ? 33.438 1.27 28.906 1 82.62 689 LYS A O 1
ATOM 5619 N N . SER A 1 690 ? 32.969 -0.788 28.078 1 82.44 690 SER A N 1
ATOM 5620 C CA . SER A 1 690 ? 31.656 -0.248 27.672 1 82.44 690 SER A CA 1
ATOM 5621 C C . SER A 1 690 ? 30.594 -0.531 28.734 1 82.44 690 SER A C 1
ATOM 5623 O O . SER A 1 690 ? 30.797 -1.375 29.609 1 82.44 690 SER A O 1
ATOM 5625 N N . GLU A 1 691 ? 29.547 0.23 28.781 1 85.19 691 GLU A N 1
ATOM 5626 C CA . GLU A 1 691 ? 28.422 0.071 29.688 1 85.19 691 GLU A CA 1
ATOM 5627 C C . GLU A 1 691 ? 27.719 -1.265 29.453 1 85.19 691 GLU A C 1
ATOM 5629 O O . GLU A 1 691 ? 27.156 -1.852 30.391 1 85.19 691 GLU A O 1
ATOM 5634 N N . ASN A 1 692 ? 27.812 -1.704 28.266 1 86.44 692 ASN A N 1
ATOM 5635 C CA . ASN A 1 692 ? 27.266 -3.012 27.922 1 86.44 692 ASN A CA 1
ATOM 5636 C C . ASN A 1 692 ? 28.359 -4.066 27.828 1 86.44 692 ASN A C 1
ATOM 5638 O O . ASN A 1 692 ? 29.312 -3.912 27.047 1 86.44 692 ASN A O 1
ATOM 5642 N N . LEU A 1 693 ? 28.219 -4.988 28.594 1 85.69 693 LEU A N 1
ATOM 5643 C CA . LEU A 1 693 ? 29.266 -5.992 28.688 1 85.69 693 LEU A CA 1
ATOM 5644 C C . LEU A 1 693 ? 29.594 -6.578 27.312 1 85.69 693 LEU A C 1
ATOM 5646 O O . LEU A 1 693 ? 28.734 -7.203 26.688 1 85.69 693 LEU A O 1
ATOM 5650 N N . PHE A 1 694 ? 30.812 -6.383 26.797 1 87.69 694 PHE A N 1
ATOM 5651 C CA . PHE A 1 694 ? 31.391 -6.938 25.578 1 87.69 694 PHE A CA 1
ATOM 5652 C C . PHE A 1 694 ? 30.641 -6.449 24.344 1 87.69 694 PHE A C 1
ATOM 5654 O O . PHE A 1 694 ? 30.547 -7.164 23.344 1 87.69 694 PHE A O 1
ATOM 5661 N N . LEU A 1 695 ? 29.938 -5.422 24.438 1 92.81 695 LEU A N 1
ATOM 5662 C CA . LEU A 1 695 ? 29.297 -4.781 23.297 1 92.81 695 LEU A CA 1
ATOM 5663 C C . LEU A 1 695 ? 29.75 -3.33 23.156 1 92.81 695 LEU A C 1
ATOM 5665 O O . LEU A 1 695 ? 30.938 -3.041 23.203 1 92.81 695 LEU A O 1
ATOM 5669 N N . ARG A 1 696 ? 28.969 -2.367 22.938 1 90.5 696 ARG A N 1
ATOM 5670 C CA . ARG A 1 696 ? 29.312 -0.95 22.875 1 90.5 696 ARG A CA 1
ATOM 5671 C C . ARG A 1 696 ? 28.328 -0.118 23.688 1 90.5 696 ARG A C 1
ATOM 5673 O O . ARG A 1 696 ? 27.312 -0.638 24.172 1 90.5 696 ARG A O 1
ATOM 5680 N N . ASP A 1 697 ? 28.578 1.048 23.812 1 87.25 697 ASP A N 1
ATOM 5681 C CA . ASP A 1 697 ? 27.812 1.912 24.703 1 87.25 697 ASP A CA 1
ATOM 5682 C C . ASP A 1 697 ? 26.422 2.205 24.109 1 87.25 697 ASP A C 1
ATOM 5684 O O . ASP A 1 697 ? 25.406 2.082 24.781 1 87.25 697 ASP A O 1
ATOM 5688 N N . LYS A 1 698 ? 26.484 2.539 22.875 1 87.69 698 LYS A N 1
ATOM 5689 C CA . LYS A 1 698 ? 25.219 2.885 22.25 1 87.69 698 LYS A CA 1
ATOM 5690 C C . LYS A 1 698 ? 24.734 1.772 21.312 1 87.69 698 LYS A C 1
ATOM 5692 O O . LYS A 1 698 ? 25.484 1.329 20.438 1 87.69 698 LYS A O 1
ATOM 5697 N N . LEU A 1 699 ? 23.562 1.234 21.641 1 90.44 699 LEU A N 1
ATOM 5698 C CA . LEU A 1 699 ? 22.953 0.184 20.828 1 90.44 699 LEU A CA 1
ATOM 5699 C C . LEU A 1 699 ? 21.609 0.631 20.281 1 90.44 699 LEU A C 1
ATOM 5701 O O . LEU A 1 699 ? 20.828 1.296 20.969 1 90.44 699 LEU A O 1
ATOM 5705 N N . LEU A 1 700 ? 21.281 0.309 19.094 1 90.19 700 LEU A N 1
ATOM 5706 C CA . LEU A 1 700 ? 20 0.669 18.484 1 90.19 700 LEU A CA 1
ATOM 5707 C C . LEU A 1 700 ? 18.953 -0.401 18.75 1 90.19 700 LEU A C 1
ATOM 5709 O O . LEU A 1 700 ? 17.781 -0.084 18.984 1 90.19 700 LEU A O 1
ATOM 5713 N N . ILE A 1 701 ? 19.406 -1.68 18.719 1 91.81 701 ILE A N 1
ATOM 5714 C CA . ILE A 1 701 ? 18.484 -2.777 19 1 91.81 701 ILE A CA 1
ATOM 5715 C C . ILE A 1 701 ? 18.344 -2.943 20.516 1 91.81 701 ILE A C 1
ATOM 5717 O O . ILE A 1 701 ? 19.344 -3.029 21.234 1 91.81 701 ILE A O 1
ATOM 5721 N N . THR A 1 702 ? 17.156 -3.053 20.953 1 88 702 THR A N 1
ATOM 5722 C CA . THR A 1 702 ? 16.875 -3.062 22.375 1 88 702 THR A CA 1
ATOM 5723 C C . THR A 1 702 ? 17.266 -4.395 23 1 88 702 THR A C 1
ATOM 5725 O O . THR A 1 702 ? 17.766 -4.438 24.125 1 88 702 THR A O 1
ATOM 5728 N N . HIS A 1 703 ? 17.234 -5.418 22.266 1 91.81 703 HIS A N 1
ATOM 5729 C CA . HIS A 1 703 ? 17.562 -6.738 22.797 1 91.81 703 HIS A CA 1
ATOM 5730 C C . HIS A 1 703 ? 19.031 -7.066 22.578 1 91.81 703 HIS A C 1
ATOM 5732 O O . HIS A 1 703 ? 19.453 -7.316 21.453 1 91.81 703 HIS A O 1
ATOM 5738 N N . LYS A 1 704 ? 19.812 -7.211 23.594 1 92.5 704 LYS A N 1
ATOM 5739 C CA . LYS A 1 704 ? 21.25 -7.445 23.531 1 92.5 704 LYS A CA 1
ATOM 5740 C C . LYS A 1 704 ? 21.562 -8.836 23 1 92.5 704 LYS A C 1
ATOM 5742 O O . LYS A 1 704 ? 22.641 -9.078 22.453 1 92.5 704 LYS A O 1
ATOM 5747 N N . SER A 1 705 ? 20.609 -9.766 23.203 1 93.44 705 SER A N 1
ATOM 5748 C CA . SER A 1 705 ? 20.812 -11.141 22.75 1 93.44 705 SER A CA 1
ATOM 5749 C C . SER A 1 705 ? 20.984 -11.203 21.234 1 93.44 705 SER A C 1
ATOM 5751 O O . SER A 1 705 ? 21.641 -12.117 20.719 1 93.44 705 SER A O 1
ATOM 5753 N N . VAL A 1 706 ? 20.422 -10.242 20.562 1 94.94 706 VAL A N 1
ATOM 5754 C CA . VAL A 1 706 ? 20.516 -10.227 19.094 1 94.94 706 VAL A CA 1
ATOM 5755 C C . VAL A 1 706 ? 21.969 -10.016 18.672 1 94.94 706 VAL A C 1
ATOM 5757 O O . VAL A 1 706 ? 22.422 -10.625 17.703 1 94.94 706 VAL A O 1
ATOM 5760 N N . TYR A 1 707 ? 22.703 -9.219 19.344 1 95.62 707 TYR A N 1
ATOM 5761 C CA . TYR A 1 707 ? 24.109 -8.953 19.031 1 95.62 707 TYR A CA 1
ATOM 5762 C C . TYR A 1 707 ? 24.969 -10.188 19.266 1 95.62 707 TYR A C 1
ATOM 5764 O O . TYR A 1 707 ? 25.812 -10.539 18.438 1 95.62 707 TYR A O 1
ATOM 5772 N N . PHE A 1 708 ? 24.766 -10.898 20.344 1 94.88 708 PHE A N 1
ATOM 5773 C CA . PHE A 1 708 ? 25.531 -12.102 20.641 1 94.88 708 PHE A CA 1
ATOM 5774 C C . PHE A 1 708 ? 25.203 -13.211 19.656 1 94.88 708 PHE A C 1
ATOM 5776 O O . PHE A 1 708 ? 26.094 -13.945 19.219 1 94.88 708 PHE A O 1
ATOM 5783 N N . THR A 1 709 ? 23.938 -13.32 19.391 1 95.94 709 THR A N 1
ATOM 5784 C CA . THR A 1 709 ? 23.531 -14.312 18.406 1 95.94 709 THR A CA 1
ATOM 5785 C C . THR A 1 709 ? 24.156 -14.016 17.047 1 95.94 709 THR A C 1
ATOM 5787 O O . THR A 1 709 ? 24.578 -14.922 16.328 1 95.94 709 THR A O 1
ATOM 5790 N N . ALA A 1 710 ? 24.203 -12.773 16.656 1 96.38 710 ALA A N 1
ATOM 5791 C CA . ALA A 1 710 ? 24.797 -12.375 15.391 1 96.38 710 ALA A CA 1
ATOM 5792 C C . ALA A 1 710 ? 26.297 -12.703 15.359 1 96.38 710 ALA A C 1
ATOM 5794 O O . ALA A 1 710 ? 26.812 -13.156 14.336 1 96.38 710 ALA A O 1
ATOM 5795 N N . MET A 1 711 ? 27 -12.547 16.453 1 95.81 711 MET A N 1
ATOM 5796 C CA . MET A 1 711 ? 28.422 -12.867 16.547 1 95.81 711 MET A CA 1
ATOM 5797 C C . MET A 1 711 ? 28.656 -14.359 16.375 1 95.81 711 MET A C 1
ATOM 5799 O O . MET A 1 711 ? 29.531 -14.766 15.594 1 95.81 711 MET A O 1
ATOM 5803 N N . VAL A 1 712 ? 27.875 -15.109 17 1 94.88 712 VAL A N 1
ATOM 5804 C CA . VAL A 1 712 ? 28.016 -16.562 16.938 1 94.88 712 VAL A CA 1
ATOM 5805 C C . VAL A 1 712 ? 27.688 -17.047 15.516 1 94.88 712 VAL A C 1
ATOM 5807 O O . VAL A 1 712 ? 28.391 -17.891 14.969 1 94.88 712 VAL A O 1
ATOM 5810 N N . LEU A 1 713 ? 26.703 -16.469 14.938 1 95.19 713 LEU A N 1
ATOM 5811 C CA . LEU A 1 713 ? 26.297 -16.859 13.594 1 95.19 713 LEU A CA 1
ATOM 5812 C C . LEU A 1 713 ? 27.375 -16.484 12.578 1 95.19 713 LEU A C 1
ATOM 5814 O O . LEU A 1 713 ? 27.625 -17.234 11.633 1 95.19 713 LEU A O 1
ATOM 5818 N N . ASP A 1 714 ? 27.953 -15.344 12.742 1 95.38 714 ASP A N 1
ATOM 5819 C CA . ASP A 1 714 ? 29.016 -14.922 11.844 1 95.38 714 ASP A CA 1
ATOM 5820 C C . ASP A 1 714 ? 30.203 -15.891 11.891 1 95.38 714 ASP A C 1
ATOM 5822 O O . ASP A 1 714 ? 30.75 -16.25 10.852 1 95.38 714 ASP A O 1
ATOM 5826 N N . VAL A 1 715 ? 30.547 -16.406 13.078 1 92.88 715 VAL A N 1
ATOM 5827 C CA . VAL A 1 715 ? 31.656 -17.344 13.25 1 92.88 715 VAL A CA 1
ATOM 5828 C C . VAL A 1 715 ? 31.281 -18.688 12.641 1 92.88 715 VAL A C 1
ATOM 5830 O O . VAL A 1 715 ? 32.062 -19.266 11.883 1 92.88 715 VAL A O 1
ATOM 5833 N N . PHE A 1 716 ? 30.109 -19.078 12.859 1 91.5 716 PHE A N 1
ATOM 5834 C CA . PHE A 1 716 ? 29.656 -20.375 12.375 1 91.5 716 PHE A CA 1
ATOM 5835 C C . PHE A 1 716 ? 29.578 -20.391 10.852 1 91.5 716 PHE A C 1
ATOM 5837 O O . PHE A 1 716 ? 30.031 -21.344 10.219 1 91.5 716 PHE A O 1
ATOM 5844 N N . LEU A 1 717 ? 29.109 -19.344 10.281 1 91.44 717 LEU A N 1
ATOM 5845 C CA . LEU A 1 717 ? 28.938 -19.281 8.836 1 91.44 717 LEU A CA 1
ATOM 5846 C C . LEU A 1 717 ? 30.297 -19.109 8.141 1 91.44 717 LEU A C 1
ATOM 5848 O O . LEU A 1 717 ? 30.469 -19.578 7.008 1 91.44 717 LEU A O 1
ATOM 5852 N N . ARG A 1 718 ? 31.203 -18.469 8.734 1 89.19 718 ARG A N 1
ATOM 5853 C CA . ARG A 1 718 ? 32.531 -18.312 8.156 1 89.19 718 ARG A CA 1
ATOM 5854 C C . ARG A 1 718 ? 33.281 -19.641 8.156 1 89.19 718 ARG A C 1
ATOM 5856 O O . ARG A 1 718 ? 34.094 -19.891 7.258 1 89.19 718 ARG A O 1
ATOM 5863 N N . PHE A 1 719 ? 33 -20.516 9.047 1 84.69 719 PHE A N 1
ATOM 5864 C CA . PHE A 1 719 ? 33.719 -21.781 9.141 1 84.69 719 PHE A CA 1
ATOM 5865 C C . PHE A 1 719 ? 32.938 -22.891 8.438 1 84.69 719 PHE A C 1
ATOM 5867 O O . PHE A 1 719 ? 33.438 -24.016 8.336 1 84.69 719 PHE A O 1
ATOM 5874 N N . ALA A 1 720 ? 31.797 -22.516 7.898 1 78.5 720 ALA A N 1
ATOM 5875 C CA . ALA A 1 720 ? 31.016 -23.516 7.188 1 78.5 720 ALA A CA 1
ATOM 5876 C C . ALA A 1 720 ? 31.719 -23.984 5.922 1 78.5 720 ALA A C 1
ATOM 5878 O O . ALA A 1 720 ? 31.609 -25.141 5.523 1 78.5 720 ALA A O 1
ATOM 5879 N N . TRP A 1 721 ? 32.531 -23.094 5.34 1 69 721 TRP A N 1
ATOM 5880 C CA . TRP A 1 721 ? 33.219 -23.438 4.098 1 69 721 TRP A CA 1
ATOM 5881 C C . TRP A 1 721 ? 34.281 -24.484 4.348 1 69 721 TRP A C 1
ATOM 5883 O O . TRP A 1 721 ? 34.688 -25.203 3.434 1 69 721 TRP A O 1
ATOM 5893 N N . LEU A 1 722 ? 34.812 -24.5 5.613 1 67.75 722 LEU A N 1
ATOM 5894 C CA . LEU A 1 722 ? 35.875 -25.453 5.949 1 67.75 722 LEU A CA 1
ATOM 5895 C C . LEU A 1 722 ? 35.375 -26.891 5.773 1 67.75 722 LEU A C 1
ATOM 5897 O O . LEU A 1 722 ? 36.156 -27.781 5.488 1 67.75 722 LEU A O 1
ATOM 5901 N N . GLN A 1 723 ? 34.031 -26.922 5.855 1 60.66 723 GLN A N 1
ATOM 5902 C CA . GLN A 1 723 ? 33.469 -28.266 5.684 1 60.66 723 GLN A CA 1
ATOM 5903 C C . GLN A 1 723 ? 33.625 -28.734 4.242 1 60.66 723 GLN A C 1
ATOM 5905 O O . GLN A 1 723 ? 33.719 -29.938 3.988 1 60.66 723 GLN A O 1
ATOM 5910 N N . LEU A 1 724 ? 33.656 -27.734 3.312 1 61.03 724 LEU A N 1
ATOM 5911 C CA . LEU A 1 724 ? 33.875 -28.094 1.91 1 61.03 724 LEU A CA 1
ATOM 5912 C C . LEU A 1 724 ? 35.25 -28.688 1.688 1 61.03 724 LEU A C 1
ATOM 5914 O O . LEU A 1 724 ? 35.406 -29.578 0.849 1 61.03 724 LEU A O 1
ATOM 5918 N N . VAL A 1 725 ? 36.25 -28.125 2.436 1 58.41 725 VAL A N 1
ATOM 5919 C CA . VAL A 1 725 ? 37.625 -28.641 2.291 1 58.41 725 VAL A CA 1
ATOM 5920 C C . VAL A 1 725 ? 37.75 -30 2.98 1 58.41 725 VAL A C 1
ATOM 5922 O O . VAL A 1 725 ? 38.406 -30.891 2.479 1 58.41 725 VAL A O 1
ATOM 5925 N N . LEU A 1 726 ? 37.031 -29.984 4.203 1 55.56 726 LEU A N 1
ATOM 5926 C CA . LEU A 1 726 ? 37.125 -31.234 4.949 1 55.56 726 LEU A CA 1
ATOM 5927 C C . LEU A 1 726 ? 36.281 -32.312 4.312 1 55.56 726 LEU A C 1
ATOM 5929 O O . LEU A 1 726 ? 36.438 -33.5 4.637 1 55.56 726 LEU A O 1
ATOM 5933 N N . THR A 1 727 ? 36.125 -32.281 3 1 52.31 727 THR A N 1
ATOM 5934 C CA . THR A 1 727 ? 35.375 -33.281 2.24 1 52.31 727 THR A CA 1
ATOM 5935 C C . THR A 1 727 ? 34.469 -34.094 3.154 1 52.31 727 THR A C 1
ATOM 5937 O O . THR A 1 727 ? 34.812 -35.188 3.605 1 52.31 727 THR A O 1
ATOM 5940 N N . LEU A 1 728 ? 33.719 -33.469 3.969 1 47.22 728 LEU A N 1
ATOM 5941 C CA . LEU A 1 728 ? 32.75 -34.375 4.578 1 47.22 728 LEU A CA 1
ATOM 5942 C C . LEU A 1 728 ? 31.938 -35.094 3.508 1 47.22 728 LEU A C 1
ATOM 5944 O O . LEU A 1 728 ? 31.375 -34.469 2.619 1 47.22 728 LEU A O 1
ATOM 5948 N N . ASP A 1 729 ? 32.438 -36.094 2.951 1 46.66 729 ASP A N 1
ATOM 5949 C CA . ASP A 1 729 ? 31.812 -37.062 2.047 1 46.66 729 ASP A CA 1
ATOM 5950 C C . ASP A 1 729 ? 30.312 -37.125 2.299 1 46.66 729 ASP A C 1
ATOM 5952 O O . ASP A 1 729 ? 29.844 -38 3.014 1 46.66 729 ASP A O 1
ATOM 5956 N N . VAL A 1 730 ? 29.641 -36.094 2.449 1 46.41 730 VAL A N 1
ATOM 5957 C CA . VAL A 1 730 ? 28.203 -36.375 2.477 1 46.41 730 VAL A CA 1
ATOM 5958 C C . VAL A 1 730 ? 27.781 -37.062 1.173 1 46.41 730 VAL A C 1
ATOM 5960 O O . VAL A 1 730 ? 27.875 -36.469 0.099 1 46.41 730 VAL A O 1
ATOM 5963 N N . HIS A 1 731 ? 27.984 -38.25 1.028 1 46.41 731 HIS A N 1
ATOM 5964 C CA . HIS A 1 731 ? 27.734 -39.188 -0.056 1 46.41 731 HIS A CA 1
ATOM 5965 C C . HIS A 1 731 ? 26.672 -38.656 -1.012 1 46.41 731 HIS A C 1
ATOM 5967 O O . HIS A 1 731 ? 26.75 -38.906 -2.221 1 46.41 731 HIS A O 1
ATOM 5973 N N . SER A 1 732 ? 25.516 -38.188 -0.493 1 47.72 732 SER A N 1
ATOM 5974 C CA . SER A 1 732 ? 24.344 -38.031 -1.351 1 47.72 732 SER A CA 1
ATOM 5975 C C . SER A 1 732 ? 24.391 -36.719 -2.121 1 47.72 732 SER A C 1
ATOM 5977 O O . SER A 1 732 ? 23.641 -36.5 -3.078 1 47.72 732 SER A O 1
ATOM 5979 N N . LEU A 1 733 ? 25.109 -35.75 -1.679 1 50.78 733 LEU A N 1
ATOM 5980 C CA . LEU A 1 733 ? 24.984 -34.469 -2.385 1 50.78 733 LEU A CA 1
ATOM 5981 C C . LEU A 1 733 ? 26.156 -34.25 -3.332 1 50.78 733 LEU A C 1
ATOM 5983 O O . LEU A 1 733 ? 27.312 -34.438 -2.939 1 50.78 733 LEU A O 1
ATOM 5987 N N . GLN A 1 734 ? 25.922 -34.438 -4.688 1 56.31 734 GLN A N 1
ATOM 5988 C CA . GLN A 1 734 ? 26.875 -34.156 -5.758 1 56.31 734 GLN A CA 1
ATOM 5989 C C . GLN A 1 734 ? 27.625 -32.844 -5.52 1 56.31 734 GLN A C 1
ATOM 5991 O O . GLN A 1 734 ? 27.094 -31.938 -4.867 1 56.31 734 GLN A O 1
ATOM 5996 N N . GLY A 1 735 ? 28.938 -32.781 -5.68 1 61.75 735 GLY A N 1
ATOM 5997 C CA . GLY A 1 735 ? 29.906 -31.734 -5.426 1 61.75 735 GLY A CA 1
ATOM 5998 C C . GLY A 1 735 ? 29.391 -30.344 -5.738 1 61.75 735 GLY A C 1
ATOM 5999 O O . GLY A 1 735 ? 29.578 -29.422 -4.961 1 61.75 735 GLY A O 1
ATOM 6000 N N . ASN A 1 736 ? 28.516 -30.109 -6.734 1 70.56 736 ASN A N 1
ATOM 6001 C CA . ASN A 1 736 ? 28.078 -28.781 -7.156 1 70.56 736 ASN A CA 1
ATOM 6002 C C . ASN A 1 736 ? 26.953 -28.266 -6.27 1 70.56 736 ASN A C 1
ATOM 6004 O O . ASN A 1 736 ? 26.875 -27.062 -6.008 1 70.56 736 ASN A O 1
ATOM 6008 N N . THR A 1 737 ? 26.141 -29.188 -5.73 1 74.69 737 THR A N 1
ATOM 6009 C CA . THR A 1 737 ? 25.031 -28.766 -4.875 1 74.69 737 THR A CA 1
ATOM 6010 C C . THR A 1 737 ? 25.547 -28.297 -3.523 1 74.69 737 THR A C 1
ATOM 6012 O O . THR A 1 737 ? 25.031 -27.328 -2.959 1 74.69 737 THR A O 1
ATOM 6015 N N . ILE A 1 738 ? 26.641 -28.875 -3.133 1 77 738 ILE A N 1
ATOM 6016 C CA . ILE A 1 738 ? 27.219 -28.484 -1.853 1 77 738 ILE A CA 1
ATOM 6017 C C . ILE A 1 738 ? 27.844 -27.094 -1.974 1 77 738 ILE A C 1
ATOM 6019 O O . ILE A 1 738 ? 27.672 -26.25 -1.09 1 77 738 ILE A O 1
ATOM 6023 N N . SER A 1 739 ? 28.516 -26.922 -3.041 1 79.88 739 SER A N 1
ATOM 6024 C CA . SER A 1 739 ? 29.141 -25.625 -3.262 1 79.88 739 SER A CA 1
ATOM 6025 C C . SER A 1 739 ? 28.078 -24.516 -3.375 1 79.88 739 SER A C 1
ATOM 6027 O O . SER A 1 739 ? 28.297 -23.406 -2.906 1 79.88 739 SER A O 1
ATOM 6029 N N . THR A 1 740 ? 26.922 -24.875 -3.895 1 86.31 740 THR A N 1
ATOM 6030 C CA . THR A 1 740 ? 25.844 -23.891 -4.047 1 86.31 740 THR A CA 1
ATOM 6031 C C . THR A 1 740 ? 25.234 -23.531 -2.691 1 86.31 740 THR A C 1
ATOM 6033 O O . THR A 1 740 ? 24.953 -22.375 -2.418 1 86.31 740 THR A O 1
ATOM 6036 N N . ILE A 1 741 ? 25.078 -24.469 -1.862 1 86.25 741 ILE A N 1
ATOM 6037 C CA . ILE A 1 741 ? 24.484 -24.234 -0.551 1 86.25 741 ILE A CA 1
ATOM 6038 C C . ILE A 1 741 ? 25.406 -23.344 0.286 1 86.25 741 ILE A C 1
ATOM 6040 O O . ILE A 1 741 ? 24.938 -22.391 0.923 1 86.25 741 ILE A O 1
ATOM 6044 N N . PHE A 1 742 ? 26.688 -23.641 0.203 1 86.94 742 PHE A N 1
ATOM 6045 C CA . PHE A 1 742 ? 27.625 -22.875 1.008 1 86.94 742 PHE A CA 1
ATOM 6046 C C . PHE A 1 742 ? 27.781 -21.453 0.468 1 86.94 742 PHE A C 1
ATOM 6048 O O . PHE A 1 742 ? 27.984 -20.516 1.234 1 86.94 742 PHE A O 1
ATOM 6055 N N . SER A 1 743 ? 27.688 -21.344 -0.81 1 90.44 743 SER A N 1
ATOM 6056 C CA . SER A 1 743 ? 27.719 -20 -1.388 1 90.44 743 SER A CA 1
ATOM 6057 C C . SER A 1 743 ? 26.5 -19.188 -0.969 1 90.44 743 SER A C 1
ATOM 6059 O O . SER A 1 743 ? 26.594 -17.984 -0.745 1 90.44 743 SER A O 1
ATOM 6061 N N . CYS A 1 744 ? 25.344 -19.844 -0.851 1 93.06 744 CYS A N 1
ATOM 6062 C CA . CYS A 1 744 ? 24.141 -19.172 -0.398 1 93.06 744 CYS A CA 1
ATOM 6063 C C . CYS A 1 744 ? 24.266 -18.75 1.062 1 93.06 744 CYS A C 1
ATOM 6065 O O . CYS A 1 744 ? 23.828 -17.672 1.44 1 93.06 744 CYS A O 1
ATOM 6067 N N . LEU A 1 745 ? 24.906 -19.562 1.861 1 93.19 745 LEU A N 1
ATOM 6068 C CA . LEU A 1 745 ? 25.109 -19.234 3.27 1 93.19 745 LEU A CA 1
ATOM 6069 C C . LEU A 1 745 ? 26.062 -18.062 3.422 1 93.19 745 LEU A C 1
ATOM 6071 O O . LEU A 1 745 ? 25.891 -17.234 4.332 1 93.19 745 LEU A O 1
ATOM 6075 N N . GLU A 1 746 ? 26.984 -17.969 2.576 1 93.12 746 GLU A N 1
ATOM 6076 C CA . GLU A 1 746 ? 27.906 -16.844 2.59 1 93.12 746 GLU A CA 1
ATOM 6077 C C . GLU A 1 746 ? 27.188 -15.531 2.283 1 93.12 746 GLU A C 1
ATOM 6079 O O . GLU A 1 746 ? 27.469 -14.5 2.891 1 93.12 746 GLU A O 1
ATOM 6084 N N . ILE A 1 747 ? 26.25 -15.648 1.406 1 95.81 747 ILE A N 1
ATOM 6085 C CA . ILE A 1 747 ? 25.484 -14.461 1.06 1 95.81 747 ILE A CA 1
ATOM 6086 C C . ILE A 1 747 ? 24.625 -14.031 2.252 1 95.81 747 ILE A C 1
ATOM 6088 O O . ILE A 1 747 ? 24.516 -12.836 2.543 1 95.81 747 ILE A O 1
ATOM 6092 N N . LEU A 1 748 ? 24.078 -14.977 2.955 1 96.38 748 LEU A N 1
ATOM 6093 C CA . LEU A 1 748 ? 23.297 -14.672 4.156 1 96.38 748 LEU A CA 1
ATOM 6094 C C . LEU A 1 748 ? 24.188 -14.07 5.234 1 96.38 748 LEU A C 1
ATOM 6096 O O . LEU A 1 748 ? 23.781 -13.133 5.926 1 96.38 748 LEU A O 1
ATOM 6100 N N . ARG A 1 749 ? 25.391 -14.609 5.34 1 95.75 749 ARG A N 1
ATOM 6101 C CA . ARG A 1 749 ? 26.344 -14.047 6.289 1 95.75 749 ARG A CA 1
ATOM 6102 C C . ARG A 1 749 ? 26.641 -12.594 5.961 1 95.75 749 ARG A C 1
ATOM 6104 O O . ARG A 1 749 ? 26.703 -11.75 6.855 1 95.75 749 ARG A O 1
ATOM 6111 N N . ARG A 1 750 ? 26.781 -12.328 4.742 1 96 750 ARG A N 1
ATOM 6112 C CA . ARG A 1 750 ? 27.062 -10.961 4.309 1 96 750 ARG A CA 1
ATOM 6113 C C . ARG A 1 750 ? 25.875 -10.039 4.609 1 96 750 ARG A C 1
ATOM 6115 O O . ARG A 1 750 ? 26.062 -8.867 4.941 1 96 750 ARG A O 1
ATOM 6122 N N . GLY A 1 751 ? 24.719 -10.562 4.465 1 97.44 751 GLY A N 1
ATOM 6123 C CA . GLY A 1 751 ? 23.547 -9.789 4.848 1 97.44 751 GLY A CA 1
ATOM 6124 C C . GLY A 1 751 ? 23.562 -9.383 6.309 1 97.44 751 GLY A C 1
ATOM 6125 O O . GLY A 1 751 ? 23.203 -8.25 6.648 1 97.44 751 GLY A O 1
ATOM 6126 N N . LEU A 1 752 ? 24.016 -10.281 7.109 1 96.94 752 LEU A N 1
ATOM 6127 C CA . LEU A 1 752 ? 24.141 -9.992 8.531 1 96.94 752 LEU A CA 1
ATOM 6128 C C . LEU A 1 752 ? 25.219 -8.938 8.781 1 96.94 752 LEU A C 1
ATOM 6130 O O . LEU A 1 752 ? 25.016 -8.008 9.555 1 96.94 752 LEU A O 1
ATOM 6134 N N . TRP A 1 753 ? 26.266 -9.094 8.094 1 97.19 753 TRP A N 1
ATOM 6135 C CA . TRP A 1 753 ? 27.375 -8.141 8.195 1 97.19 753 TRP A CA 1
ATOM 6136 C C . TRP A 1 753 ? 26.922 -6.746 7.77 1 97.19 753 TRP A C 1
ATOM 6138 O O . TRP A 1 753 ? 27.25 -5.754 8.43 1 97.19 753 TRP A O 1
ATOM 6148 N N . ASN A 1 754 ? 26.141 -6.684 6.707 1 97.88 754 ASN A N 1
ATOM 6149 C CA . ASN A 1 754 ? 25.656 -5.406 6.188 1 97.88 754 ASN A CA 1
ATOM 6150 C C . ASN A 1 754 ? 24.859 -4.637 7.238 1 97.88 754 ASN A C 1
ATOM 6152 O O . ASN A 1 754 ? 25 -3.42 7.363 1 97.88 754 ASN A O 1
ATOM 6156 N N . PHE A 1 755 ? 24.078 -5.301 7.953 1 97.56 755 PHE A N 1
ATOM 6157 C CA . PHE A 1 755 ? 23.188 -4.629 8.898 1 97.56 755 PHE A CA 1
ATOM 6158 C C . PHE A 1 755 ? 23.984 -3.969 10.016 1 97.56 755 PHE A C 1
ATOM 6160 O O . PHE A 1 755 ? 23.828 -2.777 10.281 1 97.56 755 PHE A O 1
ATOM 6167 N N . PHE A 1 756 ? 24.859 -4.676 10.625 1 97.12 756 PHE A N 1
ATOM 6168 C CA . PHE A 1 756 ? 25.547 -4.168 11.797 1 97.12 756 PHE A CA 1
ATOM 6169 C C . PHE A 1 756 ? 26.656 -3.199 11.391 1 97.12 756 PHE A C 1
ATOM 6171 O O . PHE A 1 756 ? 27.016 -2.299 12.156 1 97.12 756 PHE A O 1
ATOM 6178 N N . ARG A 1 757 ? 27.141 -3.395 10.195 1 96.5 757 ARG A N 1
ATOM 6179 C CA . ARG A 1 757 ? 28.125 -2.432 9.703 1 96.5 757 ARG A CA 1
ATOM 6180 C C . ARG A 1 757 ? 27.484 -1.055 9.523 1 96.5 757 ARG A C 1
ATOM 6182 O O . ARG A 1 757 ? 28.094 -0.041 9.891 1 96.5 757 ARG A O 1
ATOM 6189 N N . LEU A 1 758 ? 26.312 -1.019 8.969 1 96.56 758 LEU A N 1
ATOM 6190 C CA . LEU A 1 758 ? 25.641 0.258 8.758 1 96.56 758 LEU A CA 1
ATOM 6191 C C . LEU A 1 758 ? 25.141 0.832 10.078 1 96.56 758 LEU A C 1
ATOM 6193 O O . LEU A 1 758 ? 25.078 2.053 10.242 1 96.56 758 LEU A O 1
ATOM 6197 N N . GLU A 1 759 ? 24.75 -0.037 10.977 1 95.94 759 GLU A N 1
ATOM 6198 C CA . GLU A 1 759 ? 24.359 0.445 12.305 1 95.94 759 GLU A CA 1
ATOM 6199 C C . GLU A 1 759 ? 25.516 1.183 12.977 1 95.94 759 GLU A C 1
ATOM 6201 O O . GLU A 1 759 ? 25.328 2.248 13.562 1 95.94 759 GLU A O 1
ATOM 6206 N N . ASN A 1 760 ? 26.703 0.547 12.875 1 94.88 760 ASN A N 1
ATOM 6207 C CA . ASN A 1 760 ? 27.891 1.16 13.469 1 94.88 760 ASN A CA 1
ATOM 6208 C C . ASN A 1 760 ? 28.203 2.506 12.828 1 94.88 760 ASN A C 1
ATOM 6210 O O . ASN A 1 760 ? 28.562 3.463 13.516 1 94.88 760 ASN A O 1
ATOM 6214 N N . GLU A 1 761 ? 28.078 2.561 11.562 1 93.5 761 GLU A N 1
ATOM 6215 C CA . GLU A 1 761 ? 28.312 3.816 10.859 1 93.5 761 GLU A CA 1
ATOM 6216 C C . GLU A 1 761 ? 27.281 4.875 11.258 1 93.5 761 GLU A C 1
ATOM 6218 O O . GLU A 1 761 ? 27.625 6.047 11.414 1 93.5 761 GLU A O 1
ATOM 6223 N N . HIS A 1 762 ? 26.094 4.469 11.367 1 93.75 762 HIS A N 1
ATOM 6224 C CA . HIS A 1 762 ? 25.031 5.387 11.781 1 93.75 762 HIS A CA 1
ATOM 6225 C C . HIS A 1 762 ? 25.297 5.93 13.18 1 93.75 762 HIS A C 1
ATOM 6227 O O . HIS A 1 762 ? 25.156 7.129 13.422 1 93.75 762 HIS A O 1
ATOM 6233 N N . LEU A 1 763 ? 25.672 5.102 14.094 1 92.94 763 LEU A N 1
ATOM 6234 C CA . LEU A 1 763 ? 25.922 5.52 15.469 1 92.94 763 LEU A CA 1
ATOM 6235 C C . LEU A 1 763 ? 27.141 6.441 15.547 1 92.94 763 LEU A C 1
ATOM 6237 O O . LEU A 1 763 ? 27.188 7.352 16.375 1 92.94 763 LEU A O 1
ATOM 6241 N N . ASN A 1 764 ? 28.109 6.184 14.703 1 90.25 764 ASN A N 1
ATOM 6242 C CA . ASN A 1 764 ? 29.25 7.098 14.625 1 90.25 764 ASN A CA 1
ATOM 6243 C C . ASN A 1 764 ? 28.812 8.477 14.133 1 90.25 764 ASN A C 1
ATOM 6245 O O . ASN A 1 764 ? 29.297 9.5 14.641 1 90.25 764 ASN A O 1
ATOM 6249 N N . ASN A 1 765 ? 27.906 8.516 13.25 1 88.5 765 ASN A N 1
ATOM 6250 C CA . ASN A 1 765 ? 27.359 9.781 12.766 1 88.5 765 ASN A CA 1
ATOM 6251 C C . ASN A 1 765 ? 26.531 10.484 13.836 1 88.5 765 ASN A C 1
ATOM 6253 O O . ASN A 1 765 ? 26.562 11.711 13.953 1 88.5 765 ASN A O 1
ATOM 6257 N N . VAL A 1 766 ? 25.812 9.727 14.508 1 88.31 766 VAL A N 1
ATOM 6258 C CA . VAL A 1 766 ? 25 10.273 15.594 1 88.31 766 VAL A CA 1
ATOM 6259 C C . VAL A 1 766 ? 25.906 10.852 16.688 1 88.31 766 VAL A C 1
ATOM 6261 O O . VAL A 1 766 ? 25.625 11.922 17.234 1 88.31 766 VAL A O 1
ATOM 6264 N N . GLY A 1 767 ? 26.969 10.133 17 1 84.25 767 GLY A N 1
ATOM 6265 C CA . GLY A 1 767 ? 27.891 10.609 18.016 1 84.25 767 GLY A CA 1
ATOM 6266 C C . GLY A 1 767 ? 28.547 11.93 17.656 1 84.25 767 GLY A C 1
ATOM 6267 O O . GLY A 1 767 ? 28.734 12.797 18.516 1 84.25 767 GLY A O 1
ATOM 6268 N N . LYS A 1 768 ? 28.719 12.156 16.391 1 85.25 768 LYS A N 1
ATOM 6269 C CA . LYS A 1 768 ? 29.359 13.391 15.93 1 85.25 768 LYS A CA 1
ATOM 6270 C C . LYS A 1 768 ? 28.328 14.383 15.398 1 85.25 768 LYS A C 1
ATOM 6272 O O . LYS A 1 768 ? 28.688 15.453 14.914 1 85.25 768 LYS A O 1
ATOM 6277 N N . TYR A 1 769 ? 27.047 14.07 15.508 1 86.5 769 TYR A N 1
ATOM 6278 C CA . TYR A 1 769 ? 25.922 14.883 15.07 1 86.5 769 TYR A CA 1
ATOM 6279 C C . TYR A 1 769 ? 26.078 15.289 13.609 1 86.5 769 TYR A C 1
ATOM 6281 O O . TYR A 1 769 ? 25.812 16.438 13.25 1 86.5 769 TYR A O 1
ATOM 6289 N N . ARG A 1 770 ? 26.609 14.305 12.859 1 85.25 770 ARG A N 1
ATOM 6290 C CA . ARG A 1 770 ? 26.797 14.562 11.438 1 85.25 770 ARG A CA 1
ATOM 6291 C C . ARG A 1 770 ? 25.547 14.203 10.641 1 85.25 770 ARG A C 1
ATOM 6293 O O . ARG A 1 770 ? 25.312 13.031 10.328 1 85.25 770 ARG A O 1
ATOM 6300 N N . ALA A 1 771 ? 24.797 15.188 10.352 1 84.56 771 ALA A N 1
ATOM 6301 C CA . ALA A 1 771 ? 23.562 14.93 9.602 1 84.56 771 ALA A CA 1
ATOM 6302 C C . ALA A 1 771 ? 23.719 15.352 8.141 1 84.56 771 ALA A C 1
ATOM 6304 O O . ALA A 1 771 ? 22.859 15.047 7.305 1 84.56 771 ALA A O 1
ATOM 6305 N N . PHE A 1 772 ? 24.906 16.016 7.836 1 82.94 772 PHE A N 1
ATOM 6306 C CA . PHE A 1 772 ? 25.109 16.5 6.48 1 82.94 772 PHE A CA 1
ATOM 6307 C C . PHE A 1 772 ? 26.531 16.234 6.012 1 82.94 772 PHE A C 1
ATOM 6309 O O . PHE A 1 772 ? 27.453 16.188 6.82 1 82.94 772 PHE A O 1
ATOM 6316 N N . LYS A 1 773 ? 26.547 15.977 4.727 1 79.06 773 LYS A N 1
ATOM 6317 C CA . LYS A 1 773 ? 27.859 15.758 4.141 1 79.06 773 LYS A CA 1
ATOM 6318 C C . LYS A 1 773 ? 28.516 17.094 3.764 1 79.06 773 LYS A C 1
ATOM 6320 O O . LYS A 1 773 ? 27.844 18.016 3.297 1 79.06 773 LYS A O 1
ATOM 6325 N N . SER A 1 774 ? 29.75 17.219 4.082 1 77.25 774 SER A N 1
ATOM 6326 C CA . SER A 1 774 ? 30.484 18.422 3.711 1 77.25 774 SER A CA 1
ATOM 6327 C C . SER A 1 774 ? 30.906 18.391 2.244 1 77.25 774 SER A C 1
ATOM 6329 O O . SER A 1 774 ? 31.391 17.375 1.757 1 77.25 774 SER A O 1
ATOM 6331 N N . VAL A 1 775 ? 30.469 19.328 1.505 1 77.75 775 VAL A N 1
ATOM 6332 C CA . VAL A 1 775 ? 30.859 19.438 0.103 1 77.75 775 VAL A CA 1
ATOM 6333 C C . VAL A 1 775 ? 32.062 20.344 -0.02 1 77.75 775 VAL A C 1
ATOM 6335 O O . VAL A 1 775 ? 32.094 21.438 0.543 1 77.75 775 VAL A O 1
ATOM 6338 N N . PRO A 1 776 ? 33.062 19.766 -0.62 1 78.62 776 PRO A N 1
ATOM 6339 C CA . PRO A 1 776 ? 34.25 20.625 -0.796 1 78.62 776 PRO A CA 1
ATOM 6340 C C . PRO A 1 776 ? 33.938 21.812 -1.715 1 78.62 776 PRO A C 1
ATOM 6342 O O . PRO A 1 776 ? 33.344 21.656 -2.773 1 78.62 776 PRO A O 1
ATOM 6345 N N . LEU A 1 777 ? 34.312 22.969 -1.32 1 83.38 777 LEU A N 1
ATOM 6346 C CA . LEU A 1 777 ? 34.094 24.188 -2.088 1 83.38 777 LEU A CA 1
ATOM 6347 C C . LEU A 1 777 ? 35.125 24.328 -3.186 1 83.38 777 LEU A C 1
ATOM 6349 O O . LEU A 1 777 ? 36.281 23.922 -3.01 1 83.38 777 LEU A O 1
ATOM 6353 N N . PRO A 1 778 ? 34.719 24.734 -4.246 1 81 778 PRO A N 1
ATOM 6354 C CA . PRO A 1 778 ? 35.594 24.781 -5.418 1 81 778 PRO A CA 1
ATOM 6355 C C . PRO A 1 778 ? 36.719 25.797 -5.277 1 81 778 PRO A C 1
ATOM 6357 O O . PRO A 1 778 ? 37.844 25.578 -5.781 1 81 778 PRO A O 1
ATOM 6360 N N . PHE A 1 779 ? 36.5 26.969 -4.543 1 81.44 779 PHE A N 1
ATOM 6361 C CA . PHE A 1 779 ? 37.5 28.031 -4.535 1 81.44 779 PHE A CA 1
ATOM 6362 C C . PHE A 1 779 ? 38.188 28.109 -3.184 1 81.44 779 PHE A C 1
ATOM 6364 O O . PHE A 1 779 ? 37.562 27.984 -2.137 1 81.44 779 PHE A O 1
ATOM 6371 N N . THR A 1 780 ? 39.562 28.031 -3.203 1 78.5 780 THR A N 1
ATOM 6372 C CA . THR A 1 780 ? 40.312 28.25 -1.987 1 78.5 780 THR A CA 1
ATOM 6373 C C . THR A 1 780 ? 41.062 29.594 -2.035 1 78.5 780 THR A C 1
ATOM 6375 O O . THR A 1 780 ? 41.656 29.953 -3.051 1 78.5 780 THR A O 1
ATOM 6378 N N . TYR A 1 781 ? 40.875 30.406 -0.972 1 68 781 TYR A N 1
ATOM 6379 C CA . TYR A 1 781 ? 41.469 31.719 -0.898 1 68 781 TYR A CA 1
ATOM 6380 C C . TYR A 1 781 ? 42.875 31.656 -0.314 1 68 781 TYR A C 1
ATOM 6382 O O . TYR A 1 781 ? 43.125 30.922 0.647 1 68 781 TYR A O 1
ATOM 6390 N N . TYR A 1 782 ? 43.969 31.922 -1.053 1 59.19 782 TYR A N 1
ATOM 6391 C CA . TYR A 1 782 ? 45.312 31.953 -0.53 1 59.19 782 TYR A CA 1
ATOM 6392 C C . TYR A 1 782 ? 45.656 33.344 0.051 1 59.19 782 TYR A C 1
ATOM 6394 O O . TYR A 1 782 ? 45.312 34.344 -0.549 1 59.19 782 TYR A O 1
ATOM 6402 N N . GLU A 1 783 ? 45.656 33.531 1.324 1 50.88 783 GLU A N 1
ATOM 6403 C CA . GLU A 1 783 ? 46.219 34.75 1.867 1 50.88 783 GLU A CA 1
ATOM 6404 C C . GLU A 1 783 ? 47.719 34.844 1.565 1 50.88 783 GLU A C 1
ATOM 6406 O O . GLU A 1 783 ? 48.438 33.844 1.574 1 50.88 783 GLU A O 1
ATOM 6411 N N . ASP A 1 784 ? 48.281 35.844 0.929 1 42.75 784 ASP A N 1
ATOM 6412 C CA . ASP A 1 784 ? 49.656 36.219 0.599 1 42.75 784 ASP A CA 1
ATOM 6413 C C . ASP A 1 784 ? 50.594 35.906 1.764 1 42.75 784 ASP A C 1
ATOM 6415 O O . ASP A 1 784 ? 51.812 36.062 1.646 1 42.75 784 ASP A O 1
ATOM 6419 N N . GLU A 1 785 ? 50.219 35.688 2.99 1 41.78 785 GLU A N 1
ATOM 6420 C CA . GLU A 1 785 ? 51.312 35.781 3.957 1 41.78 785 GLU A CA 1
ATOM 6421 C C . GLU A 1 785 ? 52.25 34.594 3.818 1 41.78 785 GLU A C 1
ATOM 6423 O O . GLU A 1 785 ? 53.375 34.625 4.305 1 41.78 785 GLU A O 1
ATOM 6428 N N . ASP A 1 786 ? 51.906 33.469 3.365 1 39.56 786 ASP A N 1
ATOM 6429 C CA . ASP A 1 786 ? 52.844 32.375 3.596 1 39.56 786 ASP A CA 1
ATOM 6430 C C . ASP A 1 786 ? 53.969 32.406 2.57 1 39.56 786 ASP A C 1
ATOM 6432 O O . ASP A 1 786 ? 54.812 31.5 2.541 1 39.56 786 ASP A O 1
ATOM 6436 N N . GLU A 1 787 ? 53.906 33.125 1.52 1 38.78 787 GLU A N 1
ATOM 6437 C CA . GLU A 1 787 ? 55.125 33.094 0.725 1 38.78 787 GLU A CA 1
ATOM 6438 C C . GLU A 1 787 ? 56.312 33.594 1.532 1 38.78 787 GLU A C 1
ATOM 6440 O O . GLU A 1 787 ? 57.469 33.219 1.268 1 38.78 787 GLU A O 1
ATOM 6445 N N . ASP A 1 788 ? 56.156 34.562 2.453 1 36.69 788 ASP A N 1
ATOM 6446 C CA . ASP A 1 788 ? 57.375 35.094 3.037 1 36.69 788 ASP A CA 1
ATOM 6447 C C . ASP A 1 788 ? 58 34.125 4.016 1 36.69 788 ASP A C 1
ATOM 6449 O O . ASP A 1 788 ? 59.188 34.219 4.344 1 36.69 788 ASP A O 1
ATOM 6453 N N . ASP A 1 789 ? 57.281 33.219 4.633 1 36.72 789 ASP A N 1
ATOM 6454 C CA . ASP A 1 789 ? 58 32.438 5.652 1 36.72 789 ASP A CA 1
ATOM 6455 C C . ASP A 1 789 ? 58.844 31.328 5.023 1 36.72 789 ASP A C 1
ATOM 6457 O O . ASP A 1 789 ? 59.688 30.734 5.688 1 36.72 789 ASP A O 1
ATOM 6461 N N . ASP A 1 790 ? 58.562 30.828 3.863 1 36.22 790 ASP A N 1
ATOM 6462 C CA . ASP A 1 790 ? 59.5 29.797 3.404 1 36.22 790 ASP A CA 1
ATOM 6463 C C . ASP A 1 790 ? 60.812 30.391 2.949 1 36.22 790 ASP A C 1
ATOM 6465 O O . ASP A 1 790 ? 61.75 29.656 2.641 1 36.22 790 ASP A O 1
ATOM 6469 N N . ILE A 1 791 ? 60.906 31.688 2.648 1 35.16 791 ILE A N 1
ATOM 6470 C CA . ILE A 1 791 ? 62.219 32.188 2.258 1 35.16 791 ILE A CA 1
ATOM 6471 C C . ILE A 1 791 ? 63.125 32.281 3.48 1 35.16 791 ILE A C 1
ATOM 6473 O O . ILE A 1 791 ? 64.375 32.156 3.359 1 35.16 791 ILE A O 1
ATOM 6477 N N . ASP A 1 792 ? 62.594 32.562 4.711 1 34.44 792 ASP A N 1
ATOM 6478 C CA . ASP A 1 792 ? 63.594 32.844 5.758 1 34.44 792 ASP A CA 1
ATOM 6479 C C . ASP A 1 792 ? 64.188 31.531 6.289 1 34.44 792 ASP A C 1
ATOM 6481 O O . ASP A 1 792 ? 65.062 31.562 7.125 1 34.44 792 ASP A O 1
ATOM 6485 N N . LYS A 1 793 ? 63.5 30.406 6.301 1 33.53 793 LYS A N 1
ATOM 6486 C CA . LYS A 1 793 ? 64.188 29.312 7 1 33.53 793 LYS A CA 1
ATOM 6487 C C . LYS A 1 793 ? 65.312 28.75 6.176 1 33.53 793 LYS A C 1
ATOM 6489 O O . LYS A 1 793 ? 66 27.844 6.613 1 33.53 793 LYS A O 1
ATOM 6494 N N . ASP A 1 794 ? 65.375 29.109 4.832 1 30.59 794 ASP A N 1
ATOM 6495 C CA . ASP A 1 794 ? 66.562 28.625 4.152 1 30.59 794 ASP A CA 1
ATOM 6496 C C . ASP A 1 794 ? 67.75 29.547 4.395 1 30.59 794 ASP A C 1
ATOM 6498 O O . ASP A 1 794 ? 68.812 29.281 3.928 1 30.59 794 ASP A O 1
ATOM 6502 N N . ASN A 1 795 ? 67.5 30.734 5.016 1 24.19 795 ASN A N 1
ATOM 6503 C CA . ASN A 1 795 ? 68.75 31.344 5.473 1 24.19 795 ASN A CA 1
ATOM 6504 C C . ASN A 1 795 ? 69.125 30.844 6.859 1 24.19 795 ASN A C 1
ATOM 6506 O O . ASN A 1 795 ? 68.25 30.703 7.738 1 24.19 795 ASN A O 1
ATOM 6510 N N . MET B 1 1 ? -0.781 20.203 -4.637 1 59.56 1 MET B N 1
ATOM 6511 C CA . MET B 1 1 ? -2.062 19.906 -5.273 1 59.56 1 MET B CA 1
ATOM 6512 C C . MET B 1 1 ? -2.9 21.172 -5.414 1 59.56 1 MET B C 1
ATOM 6514 O O . MET B 1 1 ? -2.863 22.047 -4.547 1 59.56 1 MET B O 1
ATOM 6518 N N . LYS B 1 2 ? -3.412 21.328 -6.633 1 80.38 2 LYS B N 1
ATOM 6519 C CA . LYS B 1 2 ? -4.301 22.453 -6.941 1 80.38 2 LYS B CA 1
ATOM 6520 C C . LYS B 1 2 ? -5.578 22.391 -6.105 1 80.38 2 LYS B C 1
ATOM 6522 O O . LYS B 1 2 ? -6.098 21.297 -5.84 1 80.38 2 LYS B O 1
ATOM 6527 N N . PHE B 1 3 ? -6.012 23.422 -5.527 1 86.19 3 PHE B N 1
ATOM 6528 C CA . PHE B 1 3 ? -7.16 23.5 -4.625 1 86.19 3 PHE B CA 1
ATOM 6529 C C . PHE B 1 3 ? -8.414 22.969 -5.309 1 86.19 3 PHE B C 1
ATOM 6531 O O . PHE B 1 3 ? -9.266 22.344 -4.668 1 86.19 3 PHE B O 1
ATOM 6538 N N . GLY B 1 4 ? -8.516 23.266 -6.516 1 85.44 4 GLY B N 1
ATOM 6539 C CA . GLY B 1 4 ? -9.672 22.75 -7.234 1 85.44 4 GLY B CA 1
ATOM 6540 C C . GLY B 1 4 ? -9.812 21.25 -7.145 1 85.44 4 GLY B C 1
ATOM 6541 O O . GLY B 1 4 ? -10.914 20.734 -6.941 1 85.44 4 GLY B O 1
ATOM 6542 N N . LYS B 1 5 ? -8.758 20.609 -7.254 1 85.75 5 LYS B N 1
ATOM 6543 C CA . LYS B 1 5 ? -8.773 19.141 -7.168 1 85.75 5 LYS B CA 1
ATOM 6544 C C . LYS B 1 5 ? -9.008 18.688 -5.734 1 85.75 5 LYS B C 1
ATOM 6546 O O . LYS B 1 5 ? -9.688 17.688 -5.5 1 85.75 5 LYS B O 1
ATOM 6551 N N . GLU B 1 6 ? -8.477 19.391 -4.828 1 86.56 6 GLU B N 1
ATOM 6552 C CA . GLU B 1 6 ? -8.68 19.062 -3.424 1 86.56 6 GLU B CA 1
ATOM 6553 C C . GLU B 1 6 ? -10.148 19.234 -3.023 1 86.56 6 GLU B C 1
ATOM 6555 O O . GLU B 1 6 ? -10.688 18.422 -2.271 1 86.56 6 GLU B O 1
ATOM 6560 N N . LEU B 1 7 ? -10.742 20.281 -3.523 1 89.62 7 LEU B N 1
ATOM 6561 C CA . LEU B 1 7 ? -12.156 20.516 -3.24 1 89.62 7 LEU B CA 1
ATOM 6562 C C . LEU B 1 7 ? -13.016 19.391 -3.801 1 89.62 7 LEU B C 1
ATOM 6564 O O . LEU B 1 7 ? -13.945 18.922 -3.135 1 89.62 7 LEU B O 1
ATOM 6568 N N . GLU B 1 8 ? -12.695 18.969 -4.922 1 86.75 8 GLU B N 1
ATOM 6569 C CA . GLU B 1 8 ? -13.445 17.891 -5.547 1 86.75 8 GLU B CA 1
ATOM 6570 C C . GLU B 1 8 ? -13.305 16.594 -4.758 1 86.75 8 GLU B C 1
ATOM 6572 O O . GLU B 1 8 ? -14.25 15.805 -4.672 1 86.75 8 GLU B O 1
ATOM 6577 N N . LYS B 1 9 ? -12.188 16.438 -4.188 1 85.44 9 LYS B N 1
ATOM 6578 C CA . LYS B 1 9 ? -11.938 15.219 -3.43 1 85.44 9 LYS B CA 1
ATOM 6579 C C . LYS B 1 9 ? -12.641 15.258 -2.076 1 85.44 9 LYS B C 1
ATOM 6581 O O . LYS B 1 9 ? -13.07 14.227 -1.563 1 85.44 9 LYS B O 1
ATOM 6586 N N . GLN B 1 10 ? -12.906 16.391 -1.53 1 87.88 10 GLN B N 1
ATOM 6587 C CA . GLN B 1 10 ? -13.406 16.5 -0.163 1 87.88 10 GLN B CA 1
ATOM 6588 C C . GLN B 1 10 ? -14.914 16.75 -0.146 1 87.88 10 GLN B C 1
ATOM 6590 O O . GLN B 1 10 ? -15.539 16.703 0.914 1 87.88 10 GLN B O 1
ATOM 6595 N N . LYS B 1 11 ? -15.516 16.922 -1.268 1 89.62 11 LYS B N 1
ATOM 6596 C CA . LYS B 1 11 ? -16.953 17.156 -1.342 1 89.62 11 LYS B CA 1
ATOM 6597 C C . LYS B 1 11 ? -17.734 15.914 -0.922 1 89.62 11 LYS B C 1
ATOM 6599 O O . LYS B 1 11 ? -17.297 14.789 -1.135 1 89.62 11 LYS B O 1
ATOM 6604 N N . VAL B 1 12 ? -18.797 16.203 -0.265 1 89.06 12 VAL B N 1
ATOM 6605 C CA . VAL B 1 12 ? -19.766 15.125 -0.036 1 89.06 12 VAL B CA 1
ATOM 6606 C C . VAL B 1 12 ? -20.391 14.711 -1.359 1 89.06 12 VAL B C 1
ATOM 6608 O O . VAL B 1 12 ? -20.984 15.531 -2.062 1 89.06 12 VAL B O 1
ATOM 6611 N N . PRO B 1 13 ? -20.266 13.508 -1.71 1 86.88 13 PRO B N 1
ATOM 6612 C CA . PRO B 1 13 ? -20.703 13.062 -3.041 1 86.88 13 PRO B CA 1
ATOM 6613 C C . PRO B 1 13 ? -22.172 13.367 -3.32 1 86.88 13 PRO B C 1
ATOM 6615 O O . PRO B 1 13 ? -22.531 13.695 -4.453 1 86.88 13 PRO B O 1
ATOM 6618 N N . GLU B 1 14 ? -23.016 13.305 -2.369 1 88.62 14 GLU B N 1
ATOM 6619 C CA . GLU B 1 14 ? -24.438 13.508 -2.566 1 88.62 14 GLU B CA 1
ATOM 6620 C C . GLU B 1 14 ? -24.781 14.992 -2.652 1 88.62 14 GLU B C 1
ATOM 6622 O O . GLU B 1 14 ? -25.844 15.367 -3.133 1 88.62 14 GLU B O 1
ATOM 6627 N N . TRP B 1 15 ? -23.844 15.883 -2.182 1 90.25 15 TRP B N 1
ATOM 6628 C CA . TRP B 1 15 ? -24.078 17.328 -2.143 1 90.25 15 TRP B CA 1
ATOM 6629 C C . TRP B 1 15 ? -23.219 18.047 -3.16 1 90.25 15 TRP B C 1
ATOM 6631 O O . TRP B 1 15 ? -22.938 19.25 -3.01 1 90.25 15 TRP B O 1
ATOM 6641 N N . THR B 1 16 ? -22.734 17.422 -4.137 1 88.44 16 THR B N 1
ATOM 6642 C CA . THR B 1 16 ? -21.75 17.984 -5.059 1 88.44 16 THR B CA 1
ATOM 6643 C C . THR B 1 16 ? -22.328 19.219 -5.758 1 88.44 16 THR B C 1
ATOM 6645 O O . THR B 1 16 ? -21.609 20.203 -5.973 1 88.44 16 THR B O 1
ATOM 6648 N N . GLU B 1 17 ? -23.625 19.266 -6.055 1 87.56 17 GLU B N 1
ATOM 6649 C CA . GLU B 1 17 ? -24.234 20.375 -6.793 1 87.56 17 GLU B CA 1
ATOM 6650 C C . GLU B 1 17 ? -24.469 21.578 -5.891 1 87.56 17 GLU B C 1
ATOM 6652 O O . GLU B 1 17 ? -24.656 22.703 -6.371 1 87.56 17 GLU B O 1
ATOM 6657 N N . ALA B 1 18 ? -24.406 21.344 -4.594 1 92.06 18 ALA B N 1
ATOM 6658 C CA . ALA B 1 18 ? -24.703 22.406 -3.648 1 92.06 18 ALA B CA 1
ATOM 6659 C C . ALA B 1 18 ? -23.438 23.188 -3.291 1 92.06 18 ALA B C 1
ATOM 6661 O O . ALA B 1 18 ? -23.516 24.281 -2.74 1 92.06 18 ALA B O 1
ATOM 6662 N N . TYR B 1 19 ? -22.266 22.688 -3.656 1 93.44 19 TYR B N 1
ATOM 6663 C CA . TYR B 1 19 ? -21.016 23.375 -3.369 1 93.44 19 TYR B CA 1
ATOM 6664 C C . TYR B 1 19 ? -20.766 24.5 -4.367 1 93.44 19 TYR B C 1
ATOM 6666 O O . TYR B 1 19 ? -21.375 24.531 -5.434 1 93.44 19 TYR B O 1
ATOM 6674 N N . VAL B 1 20 ? -19.859 25.375 -3.924 1 93.38 20 VAL B N 1
ATOM 6675 C CA . VAL B 1 20 ? -19.484 26.484 -4.781 1 93.38 20 VAL B CA 1
ATOM 6676 C C . VAL B 1 20 ? -18.781 25.969 -6.035 1 93.38 20 VAL B C 1
ATOM 6678 O O . VAL B 1 20 ? -17.984 25.047 -5.965 1 93.38 20 VAL B O 1
ATOM 6681 N N . ASP B 1 21 ? -19.172 26.547 -7.152 1 92.06 21 ASP B N 1
ATOM 6682 C CA . ASP B 1 21 ? -18.516 26.188 -8.406 1 92.06 21 ASP B CA 1
ATOM 6683 C C . ASP B 1 21 ? -17.172 26.906 -8.547 1 92.06 21 ASP B C 1
ATOM 6685 O O . ASP B 1 21 ? -17.062 27.875 -9.305 1 92.06 21 ASP B O 1
ATOM 6689 N N . TYR B 1 22 ? -16.203 26.391 -7.871 1 92.88 22 TYR B N 1
ATOM 6690 C CA . TYR B 1 22 ? -14.883 27 -7.824 1 92.88 22 TYR B CA 1
ATOM 6691 C C . TYR B 1 22 ? -14.242 27.031 -9.203 1 92.88 22 TYR B C 1
ATOM 6693 O O . TYR B 1 22 ? -13.672 28.047 -9.609 1 92.88 22 TYR B O 1
ATOM 6701 N N . ASN B 1 23 ? -14.375 26.031 -9.984 1 89.75 23 ASN B N 1
ATOM 6702 C CA . ASN B 1 23 ? -13.758 25.953 -11.305 1 89.75 23 ASN B CA 1
ATOM 6703 C C . ASN B 1 23 ? -14.438 26.906 -12.297 1 89.75 23 ASN B C 1
ATOM 6705 O O . ASN B 1 23 ? -13.789 27.453 -13.18 1 89.75 23 ASN B O 1
ATOM 6709 N N . GLY B 1 24 ? -15.758 27.047 -12.156 1 90.94 24 GLY B N 1
ATOM 6710 C CA . GLY B 1 24 ? -16.453 28.031 -12.977 1 90.94 24 GLY B CA 1
ATOM 6711 C C . GLY B 1 24 ? -16 29.453 -12.719 1 90.94 24 GLY B C 1
ATOM 6712 O O . GLY B 1 24 ? -15.805 30.219 -13.656 1 90.94 24 GLY B O 1
ATOM 6713 N N . LEU B 1 25 ? -15.781 29.734 -11.5 1 92.5 25 LEU B N 1
ATOM 6714 C CA . LEU B 1 25 ? -15.312 31.062 -11.117 1 92.5 25 LEU B CA 1
ATOM 6715 C C . LEU B 1 25 ? -13.875 31.281 -11.57 1 92.5 25 LEU B C 1
ATOM 6717 O O . LEU B 1 25 ? -13.516 32.375 -11.984 1 92.5 25 LEU B O 1
ATOM 6721 N N . LYS B 1 26 ? -13.102 30.25 -11.492 1 91.94 26 LYS B N 1
ATOM 6722 C CA . LYS B 1 26 ? -11.719 30.328 -11.953 1 91.94 26 LYS B CA 1
ATOM 6723 C C . LYS B 1 26 ? -11.648 30.609 -13.445 1 91.94 26 LYS B C 1
ATOM 6725 O O . LYS B 1 26 ? -10.773 31.359 -13.906 1 91.94 26 LYS B O 1
ATOM 6730 N N . ARG B 1 27 ? -12.578 30.094 -14.211 1 91.81 27 ARG B N 1
ATOM 6731 C CA . ARG B 1 27 ? -12.633 30.344 -15.641 1 91.81 27 ARG B CA 1
ATOM 6732 C C . ARG B 1 27 ? -12.953 31.812 -15.93 1 91.81 27 ARG B C 1
ATOM 6734 O O . ARG B 1 27 ? -12.367 32.406 -16.828 1 91.81 27 ARG B O 1
ATOM 6741 N N . ILE B 1 28 ? -13.805 32.312 -15.188 1 91 28 ILE B N 1
ATOM 6742 C CA . ILE B 1 28 ? -14.164 33.719 -15.352 1 91 28 ILE B CA 1
ATOM 6743 C C . ILE B 1 28 ? -12.961 34.594 -15.016 1 91 28 ILE B C 1
ATOM 6745 O O . ILE B 1 28 ? -12.703 35.594 -15.695 1 91 28 ILE B O 1
ATOM 6749 N N . LEU B 1 29 ? -12.219 34.188 -14.039 1 90.12 29 LEU B N 1
ATOM 6750 C CA . LEU B 1 29 ? -11.039 34.938 -13.633 1 90.12 29 LEU B CA 1
ATOM 6751 C C . LEU B 1 29 ? -9.961 34.875 -14.711 1 90.12 29 LEU B C 1
ATOM 6753 O O . LEU B 1 29 ? -9.25 35.875 -14.938 1 90.12 29 LEU B O 1
ATOM 6757 N N . GLN B 1 30 ? -9.867 33.75 -15.328 1 90.06 30 GLN B N 1
ATOM 6758 C CA . GLN B 1 30 ? -8.898 33.625 -16.406 1 90.06 30 GLN B CA 1
ATOM 6759 C C . GLN B 1 30 ? -9.266 34.531 -17.578 1 90.06 30 GLN B C 1
ATOM 6761 O O . GLN B 1 30 ? -8.391 35.062 -18.25 1 90.06 30 GLN B O 1
ATOM 6766 N N . GLU B 1 31 ? -10.555 34.656 -17.781 1 88.31 31 GLU B N 1
ATOM 6767 C CA . GLU B 1 31 ? -11.023 35.562 -18.828 1 88.31 31 GLU B CA 1
ATOM 6768 C C . GLU B 1 31 ? -10.703 37.031 -18.484 1 88.31 31 GLU B C 1
ATOM 6770 O O . GLU B 1 31 ? -10.359 37.812 -19.359 1 88.31 31 GLU B O 1
ATOM 6775 N N . ILE B 1 32 ? -10.742 37.312 -17.266 1 85.88 32 ILE B N 1
ATOM 6776 C CA . ILE B 1 32 ? -10.406 38.625 -16.812 1 85.88 32 ILE B CA 1
ATOM 6777 C C . ILE B 1 32 ? -8.906 38.875 -16.984 1 85.88 32 ILE B C 1
ATOM 6779 O O . ILE B 1 32 ? -8.492 39.969 -17.406 1 85.88 32 ILE B O 1
ATOM 6783 N N . ARG B 1 33 ? -8.156 37.906 -16.781 1 85.88 33 ARG B N 1
ATOM 6784 C CA . ARG B 1 33 ? -6.711 38.031 -16.922 1 85.88 33 ARG B CA 1
ATOM 6785 C C . ARG B 1 33 ? -6.324 38.219 -18.391 1 85.88 33 ARG B C 1
ATOM 6787 O O . ARG B 1 33 ? -5.477 39.031 -18.719 1 85.88 33 ARG B O 1
ATOM 6794 N N . ASN B 1 34 ? -7.004 37.531 -19.25 1 85.25 34 ASN B N 1
ATOM 6795 C CA . ASN B 1 34 ? -6.73 37.625 -20.688 1 85.25 34 ASN B CA 1
ATOM 6796 C C . ASN B 1 34 ? -7.145 39 -21.234 1 85.25 34 ASN B C 1
ATOM 6798 O O . ASN B 1 34 ? -6.469 39.562 -22.094 1 85.25 34 ASN B O 1
ATOM 6802 N N . SER B 1 35 ? -8.188 39.5 -20.766 1 80.56 35 SER B N 1
ATOM 6803 C CA . SER B 1 35 ? -8.656 40.812 -21.234 1 80.56 35 SER B CA 1
ATOM 6804 C C . SER B 1 35 ? -7.727 41.938 -20.781 1 80.56 35 SER B C 1
ATOM 6806 O O . SER B 1 35 ? -7.566 42.938 -21.469 1 80.56 35 SER B O 1
ATOM 6808 N N . LYS B 1 36 ? -7.082 41.719 -19.797 1 75.31 36 LYS B N 1
ATOM 6809 C CA . LYS B 1 36 ? -6.148 42.719 -19.281 1 75.31 36 LYS B CA 1
ATOM 6810 C C . LYS B 1 36 ? -4.824 42.656 -20.047 1 75.31 36 LYS B C 1
ATOM 6812 O O . LYS B 1 36 ? -4.188 43.688 -20.25 1 75.31 36 LYS B O 1
ATOM 6817 N N . GLU B 1 37 ? -4.496 41.531 -20.484 1 72.62 37 GLU B N 1
ATOM 6818 C CA . GLU B 1 37 ? -3.244 41.406 -21.234 1 72.62 37 GLU B CA 1
ATOM 6819 C C . GLU B 1 37 ? -3.4 41.875 -22.672 1 72.62 37 GLU B C 1
ATOM 6821 O O . GLU B 1 37 ? -2.445 42.344 -23.281 1 72.62 37 GLU B O 1
ATOM 6826 N N . ASN B 1 38 ? -4.535 41.906 -23.484 1 59.66 38 ASN B N 1
ATOM 6827 C CA . ASN B 1 38 ? -4.734 42.312 -24.859 1 59.66 38 ASN B CA 1
ATOM 6828 C C . ASN B 1 38 ? -4.945 43.812 -24.953 1 59.66 38 ASN B C 1
ATOM 6830 O O . ASN B 1 38 ? -5.086 44.375 -26.062 1 59.66 38 ASN B O 1
ATOM 6834 N N . LYS B 1 39 ? -5.156 44.781 -24.281 1 52.97 39 LYS B N 1
ATOM 6835 C CA . LYS B 1 39 ? -5.191 46.219 -24.5 1 52.97 39 LYS B CA 1
ATOM 6836 C C . LYS B 1 39 ? -3.795 46.75 -24.781 1 52.97 39 LYS B C 1
ATOM 6838 O O . LYS B 1 39 ? -2.848 46.469 -24.062 1 52.97 39 LYS B O 1
ATOM 6843 N N . PRO B 1 40 ? -3.5 47.344 -26.203 1 45.03 40 PRO B N 1
ATOM 6844 C CA . PRO B 1 40 ? -2.23 47.938 -26.641 1 45.03 40 PRO B CA 1
ATOM 6845 C C . PRO B 1 40 ? -1.645 48.906 -25.609 1 45.03 40 PRO B C 1
ATOM 6847 O O . PRO B 1 40 ? -2.389 49.625 -24.953 1 45.03 40 PRO B O 1
ATOM 6850 N N . ASN B 1 41 ? -0.363 48.906 -25.406 1 38.84 41 ASN B N 1
ATOM 6851 C CA . ASN B 1 41 ? 0.456 49.812 -24.594 1 38.84 41 ASN B CA 1
ATOM 6852 C C . ASN B 1 41 ? 0.425 51.25 -25.125 1 38.84 41 ASN B C 1
ATOM 6854 O O . ASN B 1 41 ? 0.821 51.5 -26.266 1 38.84 41 ASN B O 1
ATOM 6858 N N . ARG B 1 42 ? -0.278 52.219 -25.062 1 36.47 42 ARG B N 1
ATOM 6859 C CA . ARG B 1 42 ? 0.23 53.562 -25.297 1 36.47 42 ARG B CA 1
ATOM 6860 C C . ARG B 1 42 ? 1.668 53.688 -24.797 1 36.47 42 ARG B C 1
ATOM 6862 O O . ARG B 1 42 ? 2.064 53.031 -23.828 1 36.47 42 ARG B O 1
ATOM 6869 N N . PRO B 1 43 ? 2.613 54.344 -25.703 1 33.09 43 PRO B N 1
ATOM 6870 C CA . PRO B 1 43 ? 4.023 54.531 -25.344 1 33.09 43 PRO B CA 1
ATOM 6871 C C . PRO B 1 43 ? 4.215 55.031 -23.922 1 33.09 43 PRO B C 1
ATOM 6873 O O . PRO B 1 43 ? 3.619 56.062 -23.531 1 33.09 43 PRO B O 1
ATOM 6876 N N . ARG B 1 44 ? 4.34 54.312 -23.016 1 30.53 44 ARG B N 1
ATOM 6877 C CA . ARG B 1 44 ? 4.867 54.75 -21.719 1 30.53 44 ARG B CA 1
ATOM 6878 C C . ARG B 1 44 ? 6.078 55.656 -21.906 1 30.53 44 ARG B C 1
ATOM 6880 O O . ARG B 1 44 ? 7.055 55.281 -22.547 1 30.53 44 ARG B O 1
ATOM 6887 N N . ALA B 1 45 ? 5.93 56.969 -22.109 1 28.75 45 ALA B N 1
ATOM 6888 C CA . ALA B 1 45 ? 7.012 57.906 -21.859 1 28.75 45 ALA B CA 1
ATOM 6889 C C . ALA B 1 45 ? 8.039 57.344 -20.891 1 28.75 45 ALA B C 1
ATOM 6891 O O . ALA B 1 45 ? 7.723 56.469 -20.094 1 28.75 45 ALA B O 1
ATOM 6892 N N . SER B 1 46 ? 9.438 57.75 -21.109 1 27.83 46 SER B N 1
ATOM 6893 C CA . SER B 1 46 ? 10.742 57.375 -20.562 1 27.83 46 SER B CA 1
ATOM 6894 C C . SER B 1 46 ? 10.742 57.469 -19.031 1 27.83 46 SER B C 1
ATOM 6896 O O . SER B 1 46 ? 10.602 58.562 -18.469 1 27.83 46 SER B O 1
ATOM 6898 N N . GLN B 1 47 ? 10.039 56.781 -18.375 1 25.27 47 GLN B N 1
ATOM 6899 C CA . GLN B 1 47 ? 10.281 56.656 -16.938 1 25.27 47 GLN B CA 1
ATOM 6900 C C . GLN B 1 47 ? 11.758 56.438 -16.656 1 25.27 47 GLN B C 1
ATOM 6902 O O . GLN B 1 47 ? 12.203 55.312 -16.438 1 25.27 47 GLN B O 1
ATOM 6907 N N . LYS B 1 48 ? 12.711 57.25 -17.469 1 27.48 48 LYS B N 1
ATOM 6908 C CA . LYS B 1 48 ? 14.086 57.438 -17.031 1 27.48 48 LYS B CA 1
ATOM 6909 C C . LYS B 1 48 ? 14.133 57.938 -15.578 1 27.48 48 LYS B C 1
ATOM 6911 O O . LYS B 1 48 ? 15.148 57.75 -14.898 1 27.48 48 LYS B O 1
ATOM 6916 N N . ARG B 1 49 ? 13.227 58.906 -15.266 1 25 49 ARG B N 1
ATOM 6917 C CA . ARG B 1 49 ? 13.648 59.688 -14.117 1 25 49 ARG B CA 1
ATOM 6918 C C . ARG B 1 49 ? 13.672 58.844 -12.844 1 25 49 ARG B C 1
ATOM 6920 O O . ARG B 1 49 ? 13.875 59.375 -11.75 1 25 49 ARG B O 1
ATOM 6927 N N . LEU B 1 50 ? 13.062 57.719 -12.914 1 22.47 50 LEU B N 1
ATOM 6928 C CA . LEU B 1 50 ? 12.922 57.219 -11.555 1 22.47 50 LEU B CA 1
ATOM 6929 C C . LEU B 1 50 ? 14.281 56.875 -10.961 1 22.47 50 LEU B C 1
ATOM 6931 O O . LEU B 1 50 ? 14.359 56.25 -9.883 1 22.47 50 LEU B O 1
ATOM 6935 N N . SER B 1 51 ? 15.344 57.125 -11.836 1 23.36 51 SER B N 1
ATOM 6936 C CA . SER B 1 51 ? 16.531 56.562 -11.195 1 23.36 51 SER B CA 1
ATOM 6937 C C . SER B 1 51 ? 16.75 57.156 -9.812 1 23.36 51 SER B C 1
ATOM 6939 O O . SER B 1 51 ? 17.125 56.438 -8.875 1 23.36 51 SER B O 1
ATOM 6941 N N . LEU B 1 52 ? 17 58.5 -9.82 1 20.44 52 LEU B N 1
ATOM 6942 C CA . LEU B 1 52 ? 18.016 59.094 -8.977 1 20.44 52 LEU B CA 1
ATOM 6943 C C . LEU B 1 52 ? 17.531 59.219 -7.531 1 20.44 52 LEU B C 1
ATOM 6945 O O . LEU B 1 52 ? 18.328 59.062 -6.594 1 20.44 52 LEU B O 1
ATOM 6949 N N . PHE B 1 53 ? 16.375 59.938 -7.324 1 18.92 53 PHE B N 1
ATOM 6950 C CA . PHE B 1 53 ? 16.328 60.688 -6.09 1 18.92 53 PHE B CA 1
ATOM 6951 C C . PHE B 1 53 ? 16.109 59.781 -4.887 1 18.92 53 PHE B C 1
ATOM 6953 O O . PHE B 1 53 ? 14.984 59.344 -4.641 1 18.92 53 PHE B O 1
ATOM 6960 N N . MET B 1 54 ? 17 58.781 -4.625 1 21.25 54 MET B N 1
ATOM 6961 C CA . MET B 1 54 ? 17.031 58.062 -3.359 1 21.25 54 MET B CA 1
ATOM 6962 C C . MET B 1 54 ? 17.125 59.031 -2.184 1 21.25 54 MET B C 1
ATOM 6964 O O . MET B 1 54 ? 18.172 59.156 -1.546 1 21.25 54 MET B O 1
ATOM 6968 N N . ASP B 1 55 ? 16.656 60.312 -2.42 1 19.09 55 ASP B N 1
ATOM 6969 C CA . ASP B 1 55 ? 16.969 61.219 -1.306 1 19.09 55 ASP B CA 1
ATOM 6970 C C . ASP B 1 55 ? 16.359 60.688 -0.003 1 19.09 55 ASP B C 1
ATOM 6972 O O . ASP B 1 55 ? 15.211 60.281 0.026 1 19.09 55 ASP B O 1
ATOM 6976 N N . PHE B 1 56 ? 17.281 60.312 0.991 1 20.66 56 PHE B N 1
ATOM 6977 C CA . PHE B 1 56 ? 17.266 59.906 2.385 1 20.66 56 PHE B CA 1
ATOM 6978 C C . PHE B 1 56 ? 16.453 60.875 3.236 1 20.66 56 PHE B C 1
ATOM 6980 O O . PHE B 1 56 ? 16.469 60.781 4.465 1 20.66 56 PHE B O 1
ATOM 6987 N N . GLY B 1 57 ? 16.031 62 2.674 1 19.98 57 GLY B N 1
ATOM 6988 C CA . GLY B 1 57 ? 15.75 63 3.691 1 19.98 57 GLY B CA 1
ATOM 6989 C C . GLY B 1 57 ? 14.664 62.594 4.664 1 19.98 57 GLY B C 1
ATOM 6990 O O . GLY B 1 57 ? 13.688 61.938 4.27 1 19.98 57 GLY B O 1
ATOM 6991 N N . ALA B 1 58 ? 15.109 62.438 5.992 1 21.84 58 ALA B N 1
ATOM 6992 C CA . ALA B 1 58 ? 14.594 62.156 7.328 1 21.84 58 ALA B CA 1
ATOM 6993 C C . ALA B 1 58 ? 13.367 63 7.641 1 21.84 58 ALA B C 1
ATOM 6995 O O . ALA B 1 58 ? 12.883 63 8.773 1 21.84 58 ALA B O 1
ATOM 6996 N N . SER B 1 59 ? 12.875 63.844 6.691 1 20.36 59 SER B N 1
ATOM 6997 C CA . SER B 1 59 ? 12.102 64.875 7.422 1 20.36 59 SER B CA 1
ATOM 6998 C C . SER B 1 59 ? 11 64.188 8.25 1 20.36 59 SER B C 1
ATOM 7000 O O . SER B 1 59 ? 10.406 63.219 7.828 1 20.36 59 SER B O 1
ATOM 7002 N N . SER B 1 60 ? 10.977 64.562 9.617 1 22.59 60 SER B N 1
ATOM 7003 C CA . SER B 1 60 ? 10.258 64.312 10.867 1 22.59 60 SER B CA 1
ATOM 7004 C C . SER B 1 60 ? 8.781 64.625 10.719 1 22.59 60 SER B C 1
ATOM 7006 O O . SER B 1 60 ? 8.055 64.688 11.711 1 22.59 60 SER B O 1
ATOM 7008 N N . GLY B 1 61 ? 8.328 65 9.484 1 20.95 61 GLY B N 1
ATOM 7009 C CA . GLY B 1 61 ? 7.086 65.75 9.703 1 20.95 61 GLY B CA 1
ATOM 7010 C C . GLY B 1 61 ? 6.059 64.938 10.477 1 20.95 61 GLY B C 1
ATOM 7011 O O . GLY B 1 61 ? 6.18 63.719 10.594 1 20.95 61 GLY B O 1
ATOM 7012 N N . HIS B 1 62 ? 5.188 65.75 11.195 1 22.67 62 HIS B N 1
ATOM 7013 C CA . HIS B 1 62 ? 4.078 65.562 12.133 1 22.67 62 HIS B CA 1
ATOM 7014 C C . HIS B 1 62 ? 2.975 64.688 11.539 1 22.67 62 HIS B C 1
ATOM 7016 O O . HIS B 1 62 ? 2.406 65.062 10.5 1 22.67 62 HIS B O 1
ATOM 7022 N N . ALA B 1 63 ? 3.188 63.406 11.555 1 25.58 63 ALA B N 1
ATOM 7023 C CA . ALA B 1 63 ? 2.186 62.406 11.125 1 25.58 63 ALA B CA 1
ATOM 7024 C C . ALA B 1 63 ? 0.836 62.688 11.781 1 25.58 63 ALA B C 1
ATOM 7026 O O . ALA B 1 63 ? 0.682 62.531 12.992 1 25.58 63 ALA B O 1
ATOM 7027 N N . SER B 1 64 ? 0.224 63.906 11.367 1 22.8 64 SER B N 1
ATOM 7028 C CA . SER B 1 64 ? -1.132 64.188 11.82 1 22.8 64 SER B CA 1
ATOM 7029 C C . SER B 1 64 ? -1.986 62.938 11.852 1 22.8 64 SER B C 1
ATOM 7031 O O . SER B 1 64 ? -1.696 61.969 11.148 1 22.8 64 SER B O 1
ATOM 7033 N N . ASN B 1 65 ? -2.912 62.906 12.859 1 23.48 65 ASN B N 1
ATOM 7034 C CA . ASN B 1 65 ? -3.932 62.031 13.445 1 23.48 65 ASN B CA 1
ATOM 7035 C C . ASN B 1 65 ? -4.953 61.594 12.406 1 23.48 65 ASN B C 1
ATOM 7037 O O . ASN B 1 65 ? -6.078 62.094 12.375 1 23.48 65 ASN B O 1
ATOM 7041 N N . LEU B 1 66 ? -4.668 61.594 11.078 1 25.78 66 LEU B N 1
ATOM 7042 C CA . LEU B 1 66 ? -5.836 61.281 10.266 1 25.78 66 LEU B CA 1
ATOM 7043 C C . LEU B 1 66 ? -6.477 59.969 10.719 1 25.78 66 LEU B C 1
ATOM 7045 O O . LEU B 1 66 ? -5.816 58.938 10.766 1 25.78 66 LEU B O 1
ATOM 7049 N N . GLU B 1 67 ? -7.551 60 11.453 1 27.12 67 GLU B N 1
ATOM 7050 C CA . GLU B 1 67 ? -8.539 59.125 12.055 1 27.12 67 GLU B CA 1
ATOM 7051 C C . GLU B 1 67 ? -8.891 57.969 11.117 1 27.12 67 GLU B C 1
ATOM 7053 O O . GLU B 1 67 ? -8.859 58.125 9.898 1 27.12 67 GLU B O 1
ATOM 7058 N N . LYS B 1 68 ? -8.883 56.688 11.57 1 34.75 68 LYS B N 1
ATOM 7059 C CA . LYS B 1 68 ? -9.289 55.312 11.312 1 34.75 68 LYS B CA 1
ATOM 7060 C C . LYS B 1 68 ? -10.648 55.25 10.625 1 34.75 68 LYS B C 1
ATOM 7062 O O . LYS B 1 68 ? -11.656 54.906 11.25 1 34.75 68 LYS B O 1
ATOM 7067 N N . GLU B 1 69 ? -11.141 56.406 9.977 1 31.19 69 GLU B N 1
ATOM 7068 C CA . GLU B 1 69 ? -12.422 56.219 9.289 1 31.19 69 GLU B CA 1
ATOM 7069 C C . GLU B 1 69 ? -12.43 54.938 8.453 1 31.19 69 GLU B C 1
ATOM 7071 O O . GLU B 1 69 ? -11.391 54.562 7.914 1 31.19 69 GLU B O 1
ATOM 7076 N N . GLY B 1 70 ? -13.398 54.062 8.703 1 32.94 70 GLY B N 1
ATOM 7077 C CA . GLY B 1 70 ? -13.719 52.844 7.977 1 32.94 70 GLY B CA 1
ATOM 7078 C C . GLY B 1 70 ? -13.367 52.906 6.5 1 32.94 70 GLY B C 1
ATOM 7079 O O . GLY B 1 70 ? -13.438 54 5.895 1 32.94 70 GLY B O 1
ATOM 7080 N N . ASP B 1 71 ? -12.258 52.375 6.137 1 35.12 71 ASP B N 1
ATOM 7081 C CA . ASP B 1 71 ? -11.75 52.281 4.77 1 35.12 71 ASP B CA 1
ATOM 7082 C C . ASP B 1 71 ? -12.891 52.312 3.758 1 35.12 71 ASP B C 1
ATOM 7084 O O . ASP B 1 71 ? -13.406 51.25 3.354 1 35.12 71 ASP B O 1
ATOM 7088 N N . ILE B 1 72 ? -13.977 53.094 3.953 1 35.31 72 ILE B N 1
ATOM 7089 C CA . ILE B 1 72 ? -15.047 53.438 3.018 1 35.31 72 ILE B CA 1
ATOM 7090 C C . ILE B 1 72 ? -14.453 53.75 1.646 1 35.31 72 ILE B C 1
ATOM 7092 O O . ILE B 1 72 ? -15.188 53.875 0.663 1 35.31 72 ILE B O 1
ATOM 7096 N N . GLU B 1 73 ? -13.305 54.344 1.608 1 35.44 73 GLU B N 1
ATOM 7097 C CA . GLU B 1 73 ? -12.953 54.938 0.323 1 35.44 73 GLU B CA 1
ATOM 7098 C C . GLU B 1 73 ? -12.953 53.875 -0.791 1 35.44 73 GLU B C 1
ATOM 7100 O O . GLU B 1 73 ? -13.383 54.156 -1.911 1 35.44 73 GLU B O 1
ATOM 7105 N N . ASN B 1 74 ? -12.031 52.938 -0.795 1 39.59 74 ASN B N 1
ATOM 7106 C CA . ASN B 1 74 ? -11.969 52.094 -1.986 1 39.59 74 ASN B CA 1
ATOM 7107 C C . ASN B 1 74 ? -12.984 50.938 -1.929 1 39.59 74 ASN B C 1
ATOM 7109 O O . ASN B 1 74 ? -12.609 49.781 -1.785 1 39.59 74 ASN B O 1
ATOM 7113 N N . GLN B 1 75 ? -14.031 51.125 -1.343 1 46.59 75 GLN B N 1
ATOM 7114 C CA . GLN B 1 75 ? -15.148 50.188 -1.349 1 46.59 75 GLN B CA 1
ATOM 7115 C C . GLN B 1 75 ? -15.57 49.844 -2.775 1 46.59 75 GLN B C 1
ATOM 7117 O O . GLN B 1 75 ? -16.25 50.625 -3.432 1 46.59 75 GLN B O 1
ATOM 7122 N N . VAL B 1 76 ? -14.805 49.156 -3.467 1 55.34 76 VAL B N 1
ATOM 7123 C CA . VAL B 1 76 ? -15.039 48.719 -4.84 1 55.34 76 VAL B CA 1
ATOM 7124 C C . VAL B 1 76 ? -16.359 47.938 -4.922 1 55.34 76 VAL B C 1
ATOM 7126 O O . VAL B 1 76 ? -16.984 47.875 -5.98 1 55.34 76 VAL B O 1
ATOM 7129 N N . ILE B 1 77 ? -16.844 47.375 -3.844 1 60.12 77 ILE B N 1
ATOM 7130 C CA . ILE B 1 77 ? -18.031 46.531 -3.959 1 60.12 77 ILE B CA 1
ATOM 7131 C C . ILE B 1 77 ? -19.031 46.906 -2.85 1 60.12 77 ILE B C 1
ATOM 7133 O O . ILE B 1 77 ? -18.625 47.125 -1.705 1 60.12 77 ILE B O 1
ATOM 7137 N N . ALA B 1 78 ? -20.156 47.5 -3.119 1 60.25 78 ALA B N 1
ATOM 7138 C CA . ALA B 1 78 ? -21.25 47.656 -2.168 1 60.25 78 ALA B CA 1
ATOM 7139 C C . ALA B 1 78 ? -22.172 46.438 -2.176 1 60.25 78 ALA B C 1
ATOM 7141 O O . ALA B 1 78 ? -22.625 46 -3.236 1 60.25 78 ALA B O 1
ATOM 7142 N N . VAL B 1 79 ? -22.281 45.719 -1.126 1 61.66 79 VAL B N 1
ATOM 7143 C CA . VAL B 1 79 ? -23.156 44.562 -1.032 1 61.66 79 VAL B CA 1
ATOM 7144 C C . VAL B 1 79 ? -24.422 44.906 -0.257 1 61.66 79 VAL B C 1
ATOM 7146 O O . VAL B 1 79 ? -24.344 45.469 0.849 1 61.66 79 VAL B O 1
ATOM 7149 N N . ASP B 1 80 ? -25.594 44.969 -0.833 1 63.25 80 ASP B N 1
ATOM 7150 C CA . ASP B 1 80 ? -26.891 45.156 -0.186 1 63.25 80 ASP B CA 1
ATOM 7151 C C . ASP B 1 80 ? -27.531 43.844 0.178 1 63.25 80 ASP B C 1
ATOM 7153 O O . ASP B 1 80 ? -27.484 42.875 -0.599 1 63.25 80 ASP B O 1
ATOM 7157 N N . THR B 1 81 ? -27.922 43.656 1.402 1 65.94 81 THR B N 1
ATOM 7158 C CA . THR B 1 81 ? -28.641 42.469 1.872 1 65.94 81 THR B CA 1
ATOM 7159 C C . THR B 1 81 ? -30.141 42.688 1.777 1 65.94 81 THR B C 1
ATOM 7161 O O . THR B 1 81 ? -30.672 43.688 2.264 1 65.94 81 THR B O 1
ATOM 7164 N N . VAL B 1 82 ? -30.797 42.062 0.838 1 63.19 82 VAL B N 1
ATOM 7165 C CA . VAL B 1 82 ? -32.25 42.156 0.737 1 63.19 82 VAL B CA 1
ATOM 7166 C C . VAL B 1 82 ? -32.875 40.969 1.49 1 63.19 82 VAL B C 1
ATOM 7168 O O . VAL B 1 82 ? -32.438 39.844 1.358 1 63.19 82 VAL B O 1
ATOM 7171 N N . GLN B 1 83 ? -33.5 41.25 2.475 1 56.62 83 GLN B N 1
ATOM 7172 C CA . GLN B 1 83 ? -34.25 40.25 3.203 1 56.62 83 GLN B CA 1
ATOM 7173 C C . GLN B 1 83 ? -35.5 39.812 2.436 1 56.62 83 GLN B C 1
ATOM 7175 O O . GLN B 1 83 ? -36.375 40.656 2.154 1 56.62 83 GLN B O 1
ATOM 7180 N N . GLU B 1 84 ? -35.281 38.906 1.525 1 51.78 84 GLU B N 1
ATOM 7181 C CA . GLU B 1 84 ? -36.5 38.406 0.864 1 51.78 84 GLU B CA 1
ATOM 7182 C C . GLU B 1 84 ? -37.219 37.344 1.707 1 51.78 84 GLU B C 1
ATOM 7184 O O . GLU B 1 84 ? -36.656 36.281 1.97 1 51.78 84 GLU B O 1
ATOM 7189 N N . GLY B 1 85 ? -38.5 37.531 2.035 1 48.59 85 GLY B N 1
ATOM 7190 C CA . GLY B 1 85 ? -39.406 36.75 2.857 1 48.59 85 GLY B CA 1
ATOM 7191 C C . GLY B 1 85 ? -38.875 36.5 4.254 1 48.59 85 GLY B C 1
ATOM 7192 O O . GLY B 1 85 ? -37.812 37 4.625 1 48.59 85 GLY B O 1
ATOM 7193 N N . ASN B 1 86 ? -39.531 35.844 5.207 1 46.97 86 ASN B N 1
ATOM 7194 C CA . ASN B 1 86 ? -39.281 35.781 6.645 1 46.97 86 ASN B CA 1
ATOM 7195 C C . ASN B 1 86 ? -37.844 35.406 6.953 1 46.97 86 ASN B C 1
ATOM 7197 O O . ASN B 1 86 ? -37.281 35.812 7.984 1 46.97 86 ASN B O 1
ATOM 7201 N N . SER B 1 87 ? -37.094 34.344 6.309 1 54.03 87 SER B N 1
ATOM 7202 C CA . SER B 1 87 ? -35.875 33.938 7.004 1 54.03 87 SER B CA 1
ATOM 7203 C C . SER B 1 87 ? -34.688 33.844 6.051 1 54.03 87 SER B C 1
ATOM 7205 O O . SER B 1 87 ? -33.625 33.344 6.426 1 54.03 87 SER B O 1
ATOM 7207 N N . ARG B 1 88 ? -34.844 34.344 4.719 1 58.94 88 ARG B N 1
ATOM 7208 C CA . ARG B 1 88 ? -33.688 34.125 3.857 1 58.94 88 ARG B CA 1
ATOM 7209 C C . ARG B 1 88 ? -33.094 35.469 3.439 1 58.94 88 ARG B C 1
ATOM 7211 O O . ARG B 1 88 ? -33.812 36.375 3.027 1 58.94 88 ARG B O 1
ATOM 7218 N N . LYS B 1 89 ? -31.812 35.75 3.787 1 61.91 89 LYS B N 1
ATOM 7219 C CA . LYS B 1 89 ? -31.078 36.969 3.408 1 61.91 89 LYS B CA 1
ATOM 7220 C C . LYS B 1 89 ? -30.406 36.781 2.045 1 61.91 89 LYS B C 1
ATOM 7222 O O . LYS B 1 89 ? -29.812 35.75 1.772 1 61.91 89 LYS B O 1
ATOM 7227 N N . PHE B 1 90 ? -30.844 37.562 1.035 1 68.5 90 PHE B N 1
ATOM 7228 C CA . PHE B 1 90 ? -30.203 37.562 -0.277 1 68.5 90 PHE B CA 1
ATOM 7229 C C . PHE B 1 90 ? -29.172 38.656 -0.384 1 68.5 90 PHE B C 1
ATOM 7231 O O . PHE B 1 90 ? -29.422 39.781 0.05 1 68.5 90 PHE B O 1
ATOM 7238 N N . TYR B 1 91 ? -27.953 38.312 -0.773 1 67.75 91 TYR B N 1
ATOM 7239 C CA . TYR B 1 91 ? -26.859 39.25 -0.916 1 67.75 91 TYR B CA 1
ATOM 7240 C C . TYR B 1 91 ? -26.75 39.75 -2.352 1 67.75 91 TYR B C 1
ATOM 7242 O O . TYR B 1 91 ? -26.969 39 -3.299 1 67.75 91 TYR B O 1
ATOM 7250 N N . ASN B 1 92 ? -26.891 41.031 -2.604 1 65.06 92 ASN B N 1
ATOM 7251 C CA . ASN B 1 92 ? -26.672 41.656 -3.904 1 65.06 92 ASN B CA 1
ATOM 7252 C C . ASN B 1 92 ? -25.422 42.562 -3.896 1 65.06 92 ASN B C 1
ATOM 7254 O O . ASN B 1 92 ? -25.219 43.344 -2.961 1 65.06 92 ASN B O 1
ATOM 7258 N N . THR B 1 93 ? -24.328 42.219 -4.715 1 62.38 93 THR B N 1
ATOM 7259 C CA . THR B 1 93 ? -23.094 43 -4.738 1 62.38 93 THR B CA 1
ATOM 7260 C C . THR B 1 93 ? -23.078 43.938 -5.926 1 62.38 93 THR B C 1
ATOM 7262 O O . THR B 1 93 ? -23.438 43.562 -7.043 1 62.38 93 THR B O 1
ATOM 7265 N N . LYS B 1 94 ? -23.031 45.281 -5.719 1 60.22 94 LYS B N 1
ATOM 7266 C CA . LYS B 1 94 ? -22.828 46.281 -6.789 1 60.22 94 LYS B CA 1
ATOM 7267 C C . LYS B 1 94 ? -21.391 46.75 -6.844 1 60.22 94 LYS B C 1
ATOM 7269 O O . LYS B 1 94 ? -20.797 47.062 -5.812 1 60.22 94 LYS B O 1
ATOM 7274 N N . LEU B 1 95 ? -20.672 46.406 -7.934 1 59.41 95 LEU B N 1
ATOM 7275 C CA . LEU B 1 95 ? -19.328 46.906 -8.156 1 59.41 95 LEU B CA 1
ATOM 7276 C C . LEU B 1 95 ? -19.328 48.438 -8.367 1 59.41 95 LEU B C 1
ATOM 7278 O O . LEU B 1 95 ? -20.078 48.938 -9.211 1 59.41 95 LEU B O 1
ATOM 7282 N N . LEU B 1 96 ? -18.719 49.219 -7.48 1 54.78 96 LEU B N 1
ATOM 7283 C CA . LEU B 1 96 ? -18.688 50.688 -7.602 1 54.78 96 LEU B CA 1
ATOM 7284 C C . LEU B 1 96 ? -17.594 51.125 -8.562 1 54.78 96 LEU B C 1
ATOM 7286 O O . LEU B 1 96 ? -17.406 52.312 -8.812 1 54.78 96 LEU B O 1
ATOM 7290 N N . VAL B 1 97 ? -16.734 50.25 -9.133 1 52.34 97 VAL B N 1
ATOM 7291 C CA . VAL B 1 97 ? -15.617 50.812 -9.883 1 52.34 97 VAL B CA 1
ATOM 7292 C C . VAL B 1 97 ? -16.094 51.25 -11.266 1 52.34 97 VAL B C 1
ATOM 7294 O O . VAL B 1 97 ? -17.047 50.719 -11.812 1 52.34 97 VAL B O 1
ATOM 7297 N N . SER B 1 98 ? -15.477 52.469 -11.898 1 46.34 98 SER B N 1
ATOM 7298 C CA . SER B 1 98 ? -15.711 53.219 -13.133 1 46.34 98 SER B CA 1
ATOM 7299 C C . SER B 1 98 ? -15.656 52.312 -14.352 1 46.34 98 SER B C 1
ATOM 7301 O O . SER B 1 98 ? -14.992 51.25 -14.32 1 46.34 98 SER B O 1
ATOM 7303 N N . SER B 1 99 ? -16.328 52.594 -15.617 1 45.31 99 SER B N 1
ATOM 7304 C CA . SER B 1 99 ? -16.969 52.156 -16.859 1 45.31 99 SER B CA 1
ATOM 7305 C C . SER B 1 99 ? -15.938 51.531 -17.812 1 45.31 99 SER B C 1
ATOM 7307 O O . SER B 1 99 ? -16.219 51.375 -19 1 45.31 99 SER B O 1
ATOM 7309 N N . GLY B 1 100 ? -14.625 51.312 -17.625 1 45.16 100 GLY B N 1
ATOM 7310 C CA . GLY B 1 100 ? -14.047 50.875 -18.891 1 45.16 100 GLY B CA 1
ATOM 7311 C C . GLY B 1 100 ? -14.359 49.438 -19.234 1 45.16 100 GLY B C 1
ATOM 7312 O O . GLY B 1 100 ? -15.008 48.75 -18.469 1 45.16 100 GLY B O 1
ATOM 7313 N N . ASP B 1 101 ? -14.086 48.844 -20.484 1 48.38 101 ASP B N 1
ATOM 7314 C CA . ASP B 1 101 ? -14.32 47.594 -21.203 1 48.38 101 ASP B CA 1
ATOM 7315 C C . ASP B 1 101 ? -14.008 46.406 -20.312 1 48.38 101 ASP B C 1
ATOM 7317 O O . ASP B 1 101 ? -14.672 45.375 -20.391 1 48.38 101 ASP B O 1
ATOM 7321 N N . GLY B 1 102 ? -13.023 46.281 -19.531 1 53.78 102 GLY B N 1
ATOM 7322 C CA . GLY B 1 102 ? -12.609 45.188 -18.672 1 53.78 102 GLY B CA 1
ATOM 7323 C C . GLY B 1 102 ? -13.555 44.938 -17.516 1 53.78 102 GLY B C 1
ATOM 7324 O O . GLY B 1 102 ? -13.422 43.938 -16.797 1 53.78 102 GLY B O 1
ATOM 7325 N N . GLU B 1 103 ? -14.578 45.688 -17.281 1 60.44 103 GLU B N 1
ATOM 7326 C CA . GLU B 1 103 ? -15.484 45.812 -16.141 1 60.44 103 GLU B CA 1
ATOM 7327 C C . GLU B 1 103 ? -16.656 44.844 -16.266 1 60.44 103 GLU B C 1
ATOM 7329 O O . GLU B 1 103 ? -17.188 44.375 -15.25 1 60.44 103 GLU B O 1
ATOM 7334 N N . GLU B 1 104 ? -16.922 44.562 -17.562 1 72.56 104 GLU B N 1
ATOM 7335 C CA . GLU B 1 104 ? -18.062 43.656 -17.719 1 72.56 104 GLU B CA 1
ATOM 7336 C C . GLU B 1 104 ? -17.75 42.281 -17.141 1 72.56 104 GLU B C 1
ATOM 7338 O O . GLU B 1 104 ? -18.578 41.688 -16.469 1 72.56 104 GLU B O 1
ATOM 7343 N N . ASN B 1 105 ? -16.484 41.875 -17.438 1 80.38 105 ASN B N 1
ATOM 7344 C CA . ASN B 1 105 ? -16.141 40.562 -16.938 1 80.38 105 ASN B CA 1
ATOM 7345 C C . ASN B 1 105 ? -16.016 40.531 -15.422 1 80.38 105 ASN B C 1
ATOM 7347 O O . ASN B 1 105 ? -16.328 39.531 -14.781 1 80.38 105 ASN B O 1
ATOM 7351 N N . GLU B 1 106 ? -15.68 41.594 -14.898 1 82.81 106 GLU B N 1
ATOM 7352 C CA . GLU B 1 106 ? -15.602 41.656 -13.445 1 82.81 106 GLU B CA 1
ATOM 7353 C C . GLU B 1 106 ? -17 41.719 -12.82 1 82.81 106 GLU B C 1
ATOM 7355 O O . GLU B 1 106 ? -17.234 41.156 -11.758 1 82.81 106 GLU B O 1
ATOM 7360 N N . SER B 1 107 ? -17.922 42.406 -13.547 1 83.31 107 SER B N 1
ATOM 7361 C CA . SER B 1 107 ? -19.297 42.438 -13.07 1 83.31 107 SER B CA 1
ATOM 7362 C C . SER B 1 107 ? -19.922 41.031 -13.109 1 83.31 107 SER B C 1
ATOM 7364 O O . SER B 1 107 ? -20.672 40.656 -12.203 1 83.31 107 SER B O 1
ATOM 7366 N N . ILE B 1 108 ? -19.562 40.375 -14.078 1 86.12 108 ILE B N 1
ATOM 7367 C CA . ILE B 1 108 ? -20.078 39 -14.195 1 86.12 108 ILE B CA 1
ATOM 7368 C C . ILE B 1 108 ? -19.5 38.156 -13.086 1 86.12 108 ILE B C 1
ATOM 7370 O O . ILE B 1 108 ? -20.203 37.281 -12.523 1 86.12 108 ILE B O 1
ATOM 7374 N N . PHE B 1 109 ? -18.266 38.375 -12.773 1 89 109 PHE B N 1
ATOM 7375 C CA . PHE B 1 109 ? -17.609 37.625 -11.719 1 89 109 PHE B CA 1
ATOM 7376 C C . PHE B 1 109 ? -18.312 37.844 -10.383 1 89 109 PHE B C 1
ATOM 7378 O O . PHE B 1 109 ? -18.656 36.875 -9.688 1 89 109 PHE B O 1
ATOM 7385 N N . PHE B 1 110 ? -18.594 39.031 -10.039 1 86.88 110 PHE B N 1
ATOM 7386 C CA . PHE B 1 110 ? -19.188 39.312 -8.742 1 86.88 110 PHE B CA 1
ATOM 7387 C C . PHE B 1 110 ? -20.656 38.938 -8.727 1 86.88 110 PHE B C 1
ATOM 7389 O O . PHE B 1 110 ? -21.188 38.531 -7.695 1 86.88 110 PHE B O 1
ATOM 7396 N N . LYS B 1 111 ? -21.312 39.062 -9.812 1 87.75 111 LYS B N 1
ATOM 7397 C CA . LYS B 1 111 ? -22.688 38.562 -9.891 1 87.75 111 LYS B CA 1
ATOM 7398 C C . LYS B 1 111 ? -22.766 37.062 -9.664 1 87.75 111 LYS B C 1
ATOM 7400 O O . LYS B 1 111 ? -23.609 36.594 -8.898 1 87.75 111 LYS B O 1
ATOM 7405 N N . THR B 1 112 ? -21.875 36.375 -10.328 1 90.69 112 THR B N 1
ATOM 7406 C CA . THR B 1 112 ? -21.828 34.938 -10.172 1 90.69 112 THR B CA 1
ATOM 7407 C C . THR B 1 112 ? -21.422 34.562 -8.75 1 90.69 112 THR B C 1
ATOM 7409 O O . THR B 1 112 ? -21.922 33.562 -8.195 1 90.69 112 THR B O 1
ATOM 7412 N N . LEU B 1 113 ? -20.531 35.281 -8.219 1 90.62 113 LEU B N 1
ATOM 7413 C CA . LEU B 1 113 ? -20.078 35.062 -6.852 1 90.62 113 LEU B CA 1
ATOM 7414 C C . LEU B 1 113 ? -21.219 35.219 -5.859 1 90.62 113 LEU B C 1
ATOM 7416 O O . LEU B 1 113 ? -21.375 34.406 -4.945 1 90.62 113 LEU B O 1
ATOM 7420 N N . VAL B 1 114 ? -22.062 36.156 -6.066 1 88.12 114 VAL B N 1
ATOM 7421 C CA . VAL B 1 114 ? -23.188 36.406 -5.18 1 88.12 114 VAL B CA 1
ATOM 7422 C C . VAL B 1 114 ? -24.234 35.312 -5.359 1 88.12 114 VAL B C 1
ATOM 7424 O O . VAL B 1 114 ? -24.844 34.844 -4.383 1 88.12 114 VAL B O 1
ATOM 7427 N N . ASP B 1 115 ? -24.406 34.938 -6.543 1 90.88 115 ASP B N 1
ATOM 7428 C CA . ASP B 1 115 ? -25.344 33.844 -6.797 1 90.88 115 ASP B CA 1
ATOM 7429 C C . ASP B 1 115 ? -24.891 32.562 -6.113 1 90.88 115 ASP B C 1
ATOM 7431 O O . ASP B 1 115 ? -25.703 31.812 -5.562 1 90.88 115 ASP B O 1
ATOM 7435 N N . GLU B 1 116 ? -23.625 32.344 -6.223 1 92.56 116 GLU B N 1
ATOM 7436 C CA . GLU B 1 116 ? -23.078 31.156 -5.582 1 92.56 116 GLU B CA 1
ATOM 7437 C C . GLU B 1 116 ? -23.188 31.25 -4.062 1 92.56 116 GLU B C 1
ATOM 7439 O O . GLU B 1 116 ? -23.422 30.25 -3.385 1 92.56 116 GLU B O 1
ATOM 7444 N N . LEU B 1 117 ? -22.953 32.375 -3.516 1 91.12 117 LEU B N 1
ATOM 7445 C CA . LEU B 1 117 ? -23.078 32.562 -2.076 1 91.12 117 LEU B CA 1
ATOM 7446 C C . LEU B 1 117 ? -24.516 32.312 -1.619 1 91.12 117 LEU B C 1
ATOM 7448 O O . LEU B 1 117 ? -24.75 31.688 -0.596 1 91.12 117 LEU B O 1
ATOM 7452 N N . ASN B 1 118 ? -25.484 32.812 -2.385 1 91 118 ASN B N 1
ATOM 7453 C CA . ASN B 1 118 ? -26.891 32.594 -2.053 1 91 118 ASN B CA 1
ATOM 7454 C C . ASN B 1 118 ? -27.281 31.109 -2.152 1 91 118 ASN B C 1
ATOM 7456 O O . ASN B 1 118 ? -28.016 30.609 -1.306 1 91 118 ASN B O 1
ATOM 7460 N N . LYS B 1 119 ? -26.812 30.562 -3.111 1 92.31 119 LYS B N 1
ATOM 7461 C CA . LYS B 1 119 ? -27.078 29.141 -3.289 1 92.31 119 LYS B CA 1
ATOM 7462 C C . LYS B 1 119 ? -26.547 28.328 -2.113 1 92.31 119 LYS B C 1
ATOM 7464 O O . LYS B 1 119 ? -27.266 27.5 -1.542 1 92.31 119 LYS B O 1
ATOM 7469 N N . THR B 1 120 ? -25.266 28.531 -1.78 1 93 120 THR B N 1
ATOM 7470 C CA . THR B 1 120 ? -24.641 27.797 -0.692 1 93 120 THR B CA 1
ATOM 7471 C C . THR B 1 120 ? -25.297 28.125 0.645 1 93 120 THR B C 1
ATOM 7473 O O . THR B 1 120 ? -25.5 27.25 1.481 1 93 120 THR B O 1
ATOM 7476 N N . ASN B 1 121 ? -25.672 29.359 0.838 1 91.75 121 ASN B N 1
ATOM 7477 C CA . ASN B 1 121 ? -26.297 29.797 2.08 1 91.75 121 ASN B CA 1
ATOM 7478 C C . ASN B 1 121 ? -27.703 29.203 2.238 1 91.75 121 ASN B C 1
ATOM 7480 O O . ASN B 1 121 ? -28.078 28.781 3.332 1 91.75 121 ASN B O 1
ATOM 7484 N N . ASN B 1 122 ? -28.438 29.156 1.172 1 91.44 122 ASN B N 1
ATOM 7485 C CA . ASN B 1 122 ? -29.781 28.594 1.227 1 91.44 122 ASN B CA 1
ATOM 7486 C C . ASN B 1 122 ? -29.75 27.094 1.503 1 91.44 122 ASN B C 1
ATOM 7488 O O . ASN B 1 122 ? -30.531 26.578 2.309 1 91.44 122 ASN B O 1
ATOM 7492 N N . PHE B 1 123 ? -28.922 26.469 0.865 1 93.38 123 PHE B N 1
ATOM 7493 C CA . PHE B 1 123 ? -28.781 25.031 1.093 1 93.38 123 PHE B CA 1
ATOM 7494 C C . PHE B 1 123 ? -28.359 24.75 2.529 1 93.38 123 PHE B C 1
ATOM 7496 O O . PHE B 1 123 ? -28.922 23.875 3.189 1 93.38 123 PHE B O 1
ATOM 7503 N N . TYR B 1 124 ? -27.344 25.5 2.949 1 93.5 124 TYR B N 1
ATOM 7504 C CA . TYR B 1 124 ? -26.828 25.312 4.301 1 93.5 124 TYR B CA 1
ATOM 7505 C C . TYR B 1 124 ? -27.906 25.578 5.34 1 93.5 124 TYR B C 1
ATOM 7507 O O . TYR B 1 124 ? -28.062 24.812 6.293 1 93.5 124 TYR B O 1
ATOM 7515 N N . LYS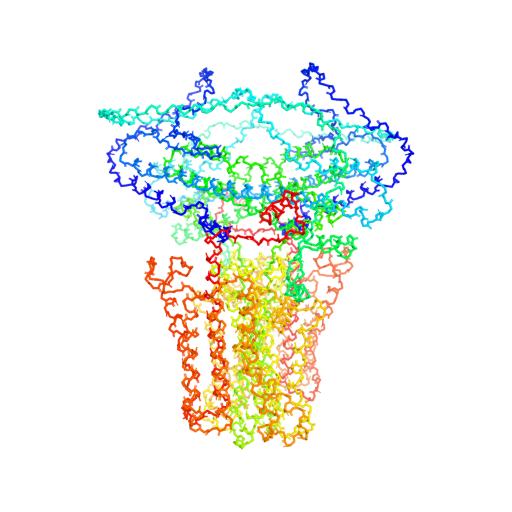 B 1 125 ? -28.672 26.578 5.156 1 92.44 125 LYS B N 1
ATOM 7516 C CA . LYS B 1 125 ? -29.734 26.922 6.086 1 92.44 125 LYS B CA 1
ATOM 7517 C C . LYS B 1 125 ? -30.812 25.844 6.113 1 92.44 125 LYS B C 1
ATOM 7519 O O . LYS B 1 125 ? -31.297 25.469 7.184 1 92.44 125 LYS B O 1
ATOM 7524 N N . ASP B 1 126 ? -31.141 25.391 4.996 1 92.56 126 ASP B N 1
ATOM 7525 C CA . ASP B 1 126 ? -32.156 24.344 4.914 1 92.56 126 ASP B CA 1
ATOM 7526 C C . ASP B 1 126 ? -31.703 23.094 5.652 1 92.56 126 ASP B C 1
ATOM 7528 O O . ASP B 1 126 ? -32.469 22.5 6.402 1 92.56 126 ASP B O 1
ATOM 7532 N N . LYS B 1 127 ? -30.516 22.734 5.422 1 93.06 127 LYS B N 1
ATOM 7533 C CA . LYS B 1 127 ? -30.016 21.5 6.039 1 93.06 127 LYS B CA 1
ATOM 7534 C C . LYS B 1 127 ? -29.812 21.688 7.539 1 93.06 127 LYS B C 1
ATOM 7536 O O . LYS B 1 127 ? -30 20.75 8.312 1 93.06 127 LYS B O 1
ATOM 7541 N N . VAL B 1 128 ? -29.406 22.875 7.977 1 93.56 128 VAL B N 1
ATOM 7542 C CA . VAL B 1 128 ? -29.234 23.156 9.398 1 93.56 128 VAL B CA 1
ATOM 7543 C C . VAL B 1 128 ? -30.609 23.125 10.094 1 93.56 128 VAL B C 1
ATOM 7545 O O . VAL B 1 128 ? -30.734 22.562 11.188 1 93.56 128 VAL B O 1
ATOM 7548 N N . ASP B 1 129 ? -31.594 23.641 9.438 1 92.44 129 ASP B N 1
ATOM 7549 C CA . ASP B 1 129 ? -32.938 23.609 10 1 92.44 129 ASP B CA 1
ATOM 7550 C C . ASP B 1 129 ? -33.469 22.188 10.148 1 92.44 129 ASP B C 1
ATOM 7552 O O . ASP B 1 129 ? -34.094 21.844 11.141 1 92.44 129 ASP B O 1
ATOM 7556 N N . GLU B 1 130 ? -33.156 21.469 9.188 1 91.75 130 GLU B N 1
ATOM 7557 C CA . GLU B 1 130 ? -33.531 20.047 9.266 1 91.75 130 GLU B CA 1
ATOM 7558 C C . GLU B 1 130 ? -32.844 19.359 10.422 1 91.75 130 GLU B C 1
ATOM 7560 O O . GLU B 1 130 ? -33.438 18.547 11.125 1 91.75 130 GLU B O 1
ATOM 7565 N N . ALA B 1 131 ? -31.594 19.641 10.617 1 92.56 131 ALA B N 1
ATOM 7566 C CA . ALA B 1 131 ? -30.812 19.031 11.695 1 92.56 131 ALA B CA 1
ATOM 7567 C C . ALA B 1 131 ? -31.328 19.484 13.055 1 92.56 131 ALA B C 1
ATOM 7569 O O . ALA B 1 131 ? -31.375 18.703 14.008 1 92.56 131 ALA B O 1
ATOM 7570 N N . ILE B 1 132 ? -31.75 20.719 13.133 1 92.06 132 ILE B N 1
ATOM 7571 C CA . ILE B 1 132 ? -32.281 21.25 14.383 1 92.06 132 ILE B CA 1
ATOM 7572 C C . ILE B 1 132 ? -33.594 20.578 14.711 1 92.06 132 ILE B C 1
ATOM 7574 O O . ILE B 1 132 ? -33.875 20.219 15.867 1 92.06 132 ILE B O 1
ATOM 7578 N N . GLU B 1 133 ? -34.375 20.375 13.734 1 91.75 133 GLU B N 1
ATOM 7579 C CA . GLU B 1 133 ? -35.625 19.672 13.93 1 91.75 133 GLU B CA 1
ATOM 7580 C C . GLU B 1 133 ? -35.406 18.234 14.383 1 91.75 133 GLU B C 1
ATOM 7582 O O . GLU B 1 133 ? -36.125 17.734 15.266 1 91.75 133 GLU B O 1
ATOM 7587 N N . GLU B 1 134 ? -34.5 17.656 13.758 1 91.88 134 GLU B N 1
ATOM 7588 C CA . GLU B 1 134 ? -34.188 16.297 14.141 1 91.88 134 GLU B CA 1
ATOM 7589 C C . GLU B 1 134 ? -33.625 16.219 15.562 1 91.88 134 GLU B C 1
ATOM 7591 O O . GLU B 1 134 ? -33.938 15.297 16.312 1 91.88 134 GLU B O 1
ATOM 7596 N N . ALA B 1 135 ? -32.812 17.141 15.93 1 92.25 135 ALA B N 1
ATOM 7597 C CA . ALA B 1 135 ? -32.281 17.203 17.281 1 92.25 135 ALA B CA 1
ATOM 7598 C C . ALA B 1 135 ? -33.375 17.422 18.312 1 92.25 135 ALA B C 1
ATOM 7600 O O . ALA B 1 135 ? -33.344 16.844 19.406 1 92.25 135 ALA B O 1
ATOM 7601 N N . ALA B 1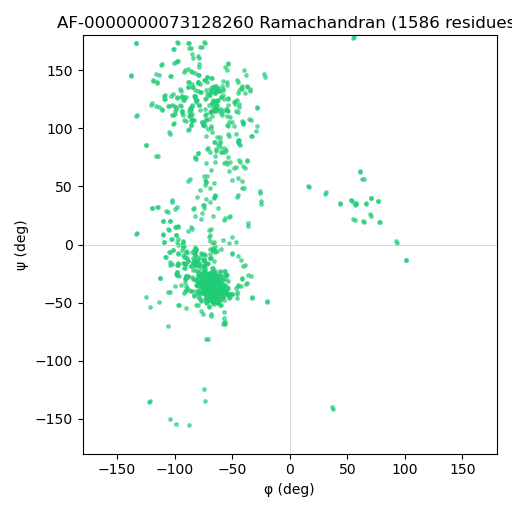 136 ? -34.344 18.188 17.953 1 90.69 136 ALA B N 1
ATOM 7602 C CA . ALA B 1 136 ? -35.469 18.438 18.844 1 90.69 136 ALA B CA 1
ATOM 7603 C C . ALA B 1 136 ? -36.312 17.172 19.047 1 90.69 136 ALA B C 1
ATOM 7605 O O . ALA B 1 136 ? -36.781 16.891 20.156 1 90.69 136 ALA B O 1
ATOM 7606 N N . LEU B 1 137 ? -36.469 16.516 17.984 1 89.94 137 LEU B N 1
ATOM 7607 C CA . LEU B 1 137 ? -37.219 15.258 18.062 1 89.94 137 LEU B CA 1
ATOM 7608 C C . LEU B 1 137 ? -36.469 14.25 18.938 1 89.94 137 LEU B C 1
ATOM 7610 O O . LEU B 1 137 ? -37.062 13.516 19.719 1 89.94 137 LEU B O 1
ATOM 7614 N N . LEU B 1 138 ? -35.156 14.172 18.766 1 90.88 138 LEU B N 1
ATOM 7615 C CA . LEU B 1 138 ? -34.344 13.227 19.531 1 90.88 138 LEU B CA 1
ATOM 7616 C C . LEU B 1 138 ? -34.344 13.609 21.016 1 90.88 138 LEU B C 1
ATOM 7618 O O . LEU B 1 138 ? -34.25 12.742 21.891 1 90.88 138 LEU B O 1
ATOM 7622 N N . LYS B 1 139 ? -34.375 14.852 21.25 1 88.56 139 LYS B N 1
ATOM 7623 C CA . LYS B 1 139 ? -34.438 15.305 22.641 1 88.56 139 LYS B CA 1
ATOM 7624 C C . LYS B 1 139 ? -35.75 14.828 23.312 1 88.56 139 LYS B C 1
ATOM 7626 O O . LYS B 1 139 ? -35.719 14.375 24.453 1 88.56 139 LYS B O 1
ATOM 7631 N N . LYS B 1 140 ? -36.812 14.891 22.562 1 86.81 140 LYS B N 1
ATOM 7632 C CA . LYS B 1 140 ? -38.094 14.391 23.078 1 86.81 140 LYS B CA 1
ATOM 7633 C C . LYS B 1 140 ? -38.031 12.883 23.312 1 86.81 140 LYS B C 1
ATOM 7635 O O . LYS B 1 140 ? -38.562 12.391 24.312 1 86.81 140 LYS B O 1
ATOM 7640 N N . GLN B 1 141 ? -37.375 12.289 22.391 1 89.12 141 GLN B N 1
ATOM 7641 C CA . GLN B 1 141 ? -37.25 10.844 22.531 1 89.12 141 GLN B CA 1
ATOM 7642 C C . GLN B 1 141 ? -36.375 10.477 23.734 1 89.12 141 GLN B C 1
ATOM 7644 O O . GLN B 1 141 ? -36.656 9.484 24.422 1 89.12 141 GLN B O 1
ATOM 7649 N N . MET B 1 142 ? -35.375 11.227 24.016 1 88.94 142 MET B N 1
ATOM 7650 C CA . MET B 1 142 ? -34.5 10.961 25.141 1 88.94 142 MET B CA 1
ATOM 7651 C C . MET B 1 142 ? -35.219 11.164 26.469 1 88.94 142 MET B C 1
ATOM 7653 O O . MET B 1 142 ? -34.969 10.43 27.422 1 88.94 142 MET B O 1
ATOM 7657 N N . GLU B 1 143 ? -36.094 12.055 26.5 1 84.38 143 GLU B N 1
ATOM 7658 C CA . GLU B 1 143 ? -36.875 12.297 27.703 1 84.38 143 GLU B CA 1
ATOM 7659 C C . GLU B 1 143 ? -37.781 11.102 28.031 1 84.38 143 GLU B C 1
ATOM 7661 O O . GLU B 1 143 ? -37.875 10.703 29.188 1 84.38 143 GLU B O 1
ATOM 7666 N N . VAL B 1 144 ? -38.281 10.594 26.953 1 85.31 144 VAL B N 1
ATOM 7667 C CA . VAL B 1 144 ? -39.125 9.422 27.141 1 85.31 144 VAL B CA 1
ATOM 7668 C C . VAL B 1 144 ? -38.281 8.234 27.594 1 85.31 144 VAL B C 1
ATOM 7670 O O . VAL B 1 144 ? -38.719 7.438 28.422 1 85.31 144 VAL B O 1
ATOM 7673 N N . LEU B 1 145 ? -37.156 8.125 27.031 1 87.75 145 LEU B N 1
ATOM 7674 C CA . LEU B 1 145 ? -36.281 7.02 27.375 1 87.75 145 LEU B CA 1
ATOM 7675 C C . LEU B 1 145 ? -35.875 7.078 28.844 1 87.75 145 LEU B C 1
ATOM 7677 O O . LEU B 1 145 ? -35.812 6.047 29.516 1 87.75 145 LEU B O 1
ATOM 7681 N N . VAL B 1 146 ? -35.625 8.234 29.375 1 84.31 146 VAL B N 1
ATOM 7682 C CA . VAL B 1 146 ? -35.219 8.398 30.781 1 84.31 146 VAL B CA 1
ATOM 7683 C C . VAL B 1 146 ? -36.375 7.988 31.703 1 84.31 146 VAL B C 1
ATOM 7685 O O . VAL B 1 146 ? -36.156 7.324 32.719 1 84.31 146 VAL B O 1
ATOM 7688 N N . VAL B 1 147 ? -37.594 8.305 31.297 1 81.12 147 VAL B N 1
ATOM 7689 C CA . VAL B 1 147 ? -38.75 7.941 32.094 1 81.12 147 VAL B CA 1
ATOM 7690 C C . VAL B 1 147 ? -38.969 6.43 32.031 1 81.12 147 VAL B C 1
ATOM 7692 O O . VAL B 1 147 ? -39.312 5.805 33.031 1 81.12 147 VAL B O 1
ATOM 7695 N N . LEU B 1 148 ? -38.75 5.98 30.859 1 84.12 148 LEU B N 1
ATOM 7696 C CA . LEU B 1 148 ? -38.906 4.539 30.688 1 84.12 148 LEU B CA 1
ATOM 7697 C C . LEU B 1 148 ? -37.875 3.789 31.516 1 84.12 148 LEU B C 1
ATOM 7699 O O . LEU B 1 148 ? -38.156 2.748 32.094 1 84.12 148 LEU B O 1
ATOM 7703 N N . ARG B 1 149 ? -36.688 4.207 31.609 1 85.94 149 ARG B N 1
ATOM 7704 C CA . ARG B 1 149 ? -35.625 3.607 32.406 1 85.94 149 ARG B CA 1
ATOM 7705 C C . ARG B 1 149 ? -36 3.586 33.875 1 85.94 149 ARG B C 1
ATOM 7707 O O . ARG B 1 149 ? -35.75 2.596 34.594 1 85.94 149 ARG B O 1
ATOM 7714 N N . ILE B 1 150 ? -36.594 4.621 34.312 1 79.12 150 ILE B N 1
ATOM 7715 C CA . ILE B 1 150 ? -36.969 4.738 35.719 1 79.12 150 ILE B CA 1
ATOM 7716 C C . ILE B 1 150 ? -38.094 3.762 36.031 1 79.12 150 ILE B C 1
ATOM 7718 O O . ILE B 1 150 ? -38.062 3.096 37.062 1 79.12 150 ILE B O 1
ATOM 7722 N N . LYS B 1 151 ? -38.938 3.682 35.094 1 79 151 LYS B N 1
ATOM 7723 C CA . LYS B 1 151 ? -40.094 2.791 35.312 1 79 151 LYS B CA 1
ATOM 7724 C C . LYS B 1 151 ? -39.625 1.329 35.312 1 79 151 LYS B C 1
ATOM 7726 O O . LYS B 1 151 ? -40.156 0.523 36.094 1 79 151 LYS B O 1
ATOM 7731 N N . VAL B 1 152 ? -38.812 1.029 34.375 1 82.88 152 VAL B N 1
ATOM 7732 C CA . VAL B 1 152 ? -38.344 -0.353 34.25 1 82.88 152 VAL B CA 1
ATOM 7733 C C . VAL B 1 152 ? -37.469 -0.716 35.438 1 82.88 152 VAL B C 1
ATOM 7735 O O . VAL B 1 152 ? -37.531 -1.829 35.969 1 82.88 152 VAL B O 1
ATOM 7738 N N . ASN B 1 153 ? -36.594 0.142 35.969 1 76.94 153 ASN B N 1
ATOM 7739 C CA . ASN B 1 153 ? -35.688 -0.16 37.062 1 76.94 153 ASN B CA 1
ATOM 7740 C C . ASN B 1 153 ? -36.406 -0.087 38.406 1 76.94 153 ASN B C 1
ATOM 7742 O O . ASN B 1 153 ? -36 -0.783 39.375 1 76.94 153 ASN B O 1
ATOM 7746 N N . ASN B 1 154 ? -37.25 0.866 38.688 1 69.06 154 ASN B N 1
ATOM 7747 C CA . ASN B 1 154 ? -38 0.954 39.938 1 69.06 154 ASN B CA 1
ATOM 7748 C C . ASN B 1 154 ? -39.5 0.79 39.719 1 69.06 154 ASN B C 1
ATOM 7750 O O . ASN B 1 154 ? -40.219 1.778 39.594 1 69.06 154 ASN B O 1
ATOM 7754 N N . PRO B 1 155 ? -39.938 -0.421 39.5 1 63.72 155 PRO B N 1
ATOM 7755 C CA . PRO B 1 155 ? -41.375 -0.605 39.219 1 63.72 155 PRO B CA 1
ATOM 7756 C C . PRO B 1 155 ? -42.25 0.019 40.281 1 63.72 155 PRO B C 1
ATOM 7758 O O . PRO B 1 155 ? -43.375 0.415 40 1 63.72 155 PRO B O 1
ATOM 7761 N N . ASN B 1 156 ? -41.812 -0.046 41.688 1 55.62 156 ASN B N 1
ATOM 7762 C CA . ASN B 1 156 ? -42.625 0.473 42.781 1 55.62 156 ASN B CA 1
ATOM 7763 C C . ASN B 1 156 ? -42.438 1.982 42.938 1 55.62 156 ASN B C 1
ATOM 7765 O O . ASN B 1 156 ? -42.781 2.545 44 1 55.62 156 ASN B O 1
ATOM 7769 N N . PHE B 1 157 ? -41.594 2.549 42.156 1 48.88 157 PHE B N 1
ATOM 7770 C CA . PHE B 1 157 ? -41.312 3.971 42.344 1 48.88 157 PHE B CA 1
ATOM 7771 C C . PHE B 1 157 ? -42.562 4.793 42.156 1 48.88 157 PHE B C 1
ATOM 7773 O O . PHE B 1 157 ? -43.188 4.801 41.094 1 48.88 157 PHE B O 1
ATOM 7780 N N . ASP B 1 158 ? -43.406 5.004 43.25 1 41.81 158 ASP B N 1
ATOM 7781 C CA . ASP B 1 158 ? -44.469 5.996 43.375 1 41.81 158 ASP B CA 1
ATOM 7782 C C . ASP B 1 158 ? -44 7.359 42.844 1 41.81 158 ASP B C 1
ATOM 7784 O O . ASP B 1 158 ? -42.844 7.711 43 1 41.81 158 ASP B O 1
ATOM 7788 N N . GLY B 1 159 ? -44.656 8.219 42 1 39.94 159 GLY B N 1
ATOM 7789 C CA . GLY B 1 159 ? -44.562 9.383 41.125 1 39.94 159 GLY B CA 1
ATOM 7790 C C . GLY B 1 159 ? -43.812 10.539 41.75 1 39.94 159 GLY B C 1
ATOM 7791 O O . GLY B 1 159 ? -43.625 11.578 41.125 1 39.94 159 GLY B O 1
ATOM 7792 N N . SER B 1 160 ? -43.938 10.859 43.156 1 35.69 160 SER B N 1
ATOM 7793 C CA . SER B 1 160 ? -43.875 12.266 43.531 1 35.69 160 SER B CA 1
ATOM 7794 C C . SER B 1 160 ? -42.469 12.828 43.375 1 35.69 160 SER B C 1
ATOM 7796 O O . SER B 1 160 ? -42.281 13.891 42.781 1 35.69 160 SER B O 1
ATOM 7798 N N . SER B 1 161 ? -41.5 12.594 44.406 1 35.22 161 SER B N 1
ATOM 7799 C CA . SER B 1 161 ? -40.469 13.539 44.844 1 35.22 161 SER B CA 1
ATOM 7800 C C . SER B 1 161 ? -39.281 13.539 43.906 1 35.22 161 SER B C 1
ATOM 7802 O O . SER B 1 161 ? -38.625 14.57 43.719 1 35.22 161 SER B O 1
ATOM 7804 N N . SER B 1 162 ? -38.656 12.445 43.562 1 37.12 162 SER B N 1
ATOM 7805 C CA . SER B 1 162 ? -37.281 12.477 43.156 1 37.12 162 SER B CA 1
ATOM 7806 C C . SER B 1 162 ? -37.156 12.891 41.688 1 37.12 162 SER B C 1
ATOM 7808 O O . SER B 1 162 ? -36.031 12.938 41.125 1 37.12 162 SER B O 1
ATOM 7810 N N . LEU B 1 163 ? -38.094 12.984 40.969 1 37.75 163 LEU B N 1
ATOM 7811 C CA . LEU B 1 163 ? -38 13.203 39.531 1 37.75 163 LEU B CA 1
ATOM 7812 C C . LEU B 1 163 ? -37.688 14.656 39.219 1 37.75 163 LEU B C 1
ATOM 7814 O O . LEU B 1 163 ? -37.5 15.023 38.062 1 37.75 163 LEU B O 1
ATOM 7818 N N . LYS B 1 164 ? -37.875 15.656 40.156 1 37.34 164 LYS B N 1
ATOM 7819 C CA . LYS B 1 164 ? -37.531 17.062 39.969 1 37.34 164 LYS B CA 1
ATOM 7820 C C . LYS B 1 164 ? -36.062 17.219 39.562 1 37.34 164 LYS B C 1
ATOM 7822 O O . LYS B 1 164 ? -35.719 18.078 38.75 1 37.34 164 LYS B O 1
ATOM 7827 N N . CYS B 1 165 ? -35.156 16.453 40.125 1 34.84 165 CYS B N 1
ATOM 7828 C CA . CYS B 1 165 ? -33.75 16.703 39.938 1 34.84 165 CYS B CA 1
ATOM 7829 C C . CYS B 1 165 ? -33.312 16.297 38.531 1 34.84 165 CYS B C 1
ATOM 7831 O O . CYS B 1 165 ? -32.375 16.859 38 1 34.84 165 CYS B O 1
ATOM 7833 N N . LEU B 1 166 ? -33.875 15.297 37.938 1 37.94 166 LEU B N 1
ATOM 7834 C CA . LEU B 1 166 ? -33.375 14.844 36.656 1 37.94 166 LEU B CA 1
ATOM 7835 C C . LEU B 1 166 ? -33.812 15.789 35.531 1 37.94 166 LEU B C 1
ATOM 7837 O O . LEU B 1 166 ? -33.125 15.914 34.531 1 37.94 166 LEU B O 1
ATOM 7841 N N . SER B 1 167 ? -35.031 16.484 35.594 1 37.81 167 SER B N 1
ATOM 7842 C CA . SER B 1 167 ? -35.469 17.406 34.562 1 37.81 167 SER B CA 1
ATOM 7843 C C . SER B 1 167 ? -34.469 18.547 34.375 1 37.81 167 SER B C 1
ATOM 7845 O O . SER B 1 167 ? -34.406 19.156 33.281 1 37.81 167 SER B O 1
ATOM 7847 N N . MET B 1 168 ? -33.844 19.016 35.406 1 35.25 168 MET B N 1
ATOM 7848 C CA . MET B 1 168 ? -32.906 20.141 35.312 1 35.25 168 MET B CA 1
ATOM 7849 C C . MET B 1 168 ? -31.734 19.812 34.406 1 35.25 168 MET B C 1
ATOM 7851 O O . MET B 1 168 ? -31.234 20.672 33.688 1 35.25 168 MET B O 1
ATOM 7855 N N . ASP B 1 169 ? -31.328 18.547 34.438 1 37.25 169 ASP B N 1
ATOM 7856 C CA . ASP B 1 169 ? -30.109 18.281 33.656 1 37.25 169 ASP B CA 1
ATOM 7857 C C . ASP B 1 169 ? -30.406 18.234 32.188 1 37.25 169 ASP B C 1
ATOM 7859 O O . ASP B 1 169 ? -29.547 18.562 31.359 1 37.25 169 ASP B O 1
ATOM 7863 N N . ILE B 1 170 ? -31.547 17.719 31.781 1 40.16 170 ILE B N 1
ATOM 7864 C CA . ILE B 1 170 ? -31.828 17.594 30.344 1 40.16 170 ILE B CA 1
ATOM 7865 C C . ILE B 1 170 ? -32.312 18.938 29.797 1 40.16 170 ILE B C 1
ATOM 7867 O O . ILE B 1 170 ? -32.188 19.203 28.609 1 40.16 170 ILE B O 1
ATOM 7871 N N . SER B 1 171 ? -33.094 19.781 30.609 1 36.75 171 SER B N 1
ATOM 7872 C CA . SER B 1 171 ? -33.625 21.016 30.078 1 36.75 171 SER B CA 1
ATOM 7873 C C . SER B 1 171 ? -32.531 21.906 29.516 1 36.75 171 SER B C 1
ATOM 7875 O O . SER B 1 171 ? -32.812 22.891 28.828 1 36.75 171 SER B O 1
ATOM 7877 N N . ASN B 1 172 ? -31.359 21.75 30.016 1 36.53 172 ASN B N 1
ATOM 7878 C CA . ASN B 1 172 ? -30.328 22.625 29.469 1 36.53 172 ASN B CA 1
ATOM 7879 C C . ASN B 1 172 ? -30.062 22.344 28 1 36.53 172 ASN B C 1
ATOM 7881 O O . ASN B 1 172 ? -29.125 22.906 27.422 1 36.53 172 ASN B O 1
ATOM 7885 N N . LEU B 1 173 ? -30.688 21.297 27.531 1 37.78 173 LEU B N 1
ATOM 7886 C CA . LEU B 1 173 ? -30.516 21.047 26.094 1 37.78 173 LEU B CA 1
ATOM 7887 C C . LEU B 1 173 ? -31.328 22.047 25.281 1 37.78 173 LEU B C 1
ATOM 7889 O O . LEU B 1 173 ? -31.297 22.016 24.047 1 37.78 173 LEU B O 1
ATOM 7893 N N . ALA B 1 174 ? -32.438 22.703 25.844 1 32.81 174 ALA B N 1
ATOM 7894 C CA . ALA B 1 174 ? -33.219 23.625 25.016 1 32.81 174 ALA B CA 1
ATOM 7895 C C . ALA B 1 174 ? -32.375 24.828 24.609 1 32.81 174 ALA B C 1
ATOM 7897 O O . ALA B 1 174 ? -31.641 25.391 25.438 1 32.81 174 ALA B O 1
ATOM 7898 N N . PRO B 1 175 ? -32.094 25 23.312 1 33.47 175 PRO B N 1
ATOM 7899 C CA . PRO B 1 175 ? -31.344 26.203 22.906 1 33.47 175 PRO B CA 1
ATOM 7900 C C . PRO B 1 175 ? -31.859 27.469 23.609 1 33.47 175 PRO B C 1
ATOM 7902 O O . PRO B 1 175 ? -33.062 27.672 23.719 1 33.47 175 PRO B O 1
ATOM 7905 N N . SER B 1 176 ? -31.344 27.828 24.766 1 30.03 176 SER B N 1
ATOM 7906 C CA . SER B 1 176 ? -31.672 29.156 25.266 1 30.03 176 SER B CA 1
ATOM 7907 C C . SER B 1 176 ? -31.953 30.125 24.109 1 30.03 176 SER B C 1
ATOM 7909 O O . SER B 1 176 ? -31.344 30 23.047 1 30.03 176 SER B O 1
ATOM 7911 N N . LYS B 1 177 ? -33.156 30.656 24.047 1 29.75 177 LYS B N 1
ATOM 7912 C CA . LYS B 1 177 ? -33.469 31.75 23.141 1 29.75 177 LYS B CA 1
ATOM 7913 C C . LYS B 1 177 ? -32.25 32.688 22.969 1 29.75 177 LYS B C 1
ATOM 7915 O O . LYS B 1 177 ? -31.672 33.125 23.953 1 29.75 177 LYS B O 1
ATOM 7920 N N . ILE B 1 178 ? -31.484 32.438 21.969 1 28.72 178 ILE B N 1
ATOM 7921 C CA . ILE B 1 178 ? -30.469 33.406 21.578 1 28.72 178 ILE B CA 1
ATOM 7922 C C . ILE B 1 178 ? -31 34.844 21.766 1 28.72 178 ILE B C 1
ATOM 7924 O O . ILE B 1 178 ? -31.984 35.219 21.141 1 28.72 178 ILE B O 1
ATOM 7928 N N . ILE B 1 179 ? -31.125 35.25 23.047 1 26.16 179 ILE B N 1
ATOM 7929 C CA . ILE B 1 179 ? -31.344 36.688 23.125 1 26.16 179 ILE B CA 1
ATOM 7930 C C . ILE B 1 179 ? -30.438 37.406 22.125 1 26.16 179 ILE B C 1
ATOM 7932 O O . ILE B 1 179 ? -29.234 37.188 22.094 1 26.16 179 ILE B O 1
ATOM 7936 N N . PRO B 1 180 ? -31.047 37.906 21.031 1 25.97 180 PRO B N 1
ATOM 7937 C CA . PRO B 1 180 ? -30.219 38.656 20.094 1 25.97 180 PRO B CA 1
ATOM 7938 C C . PRO B 1 180 ? -29.219 39.562 20.781 1 25.97 180 PRO B C 1
ATOM 7940 O O . PRO B 1 180 ? -29.5 40.094 21.844 1 25.97 180 PRO B O 1
ATOM 7943 N N . PRO B 1 181 ? -27.953 39.188 20.812 1 26.3 181 PRO B N 1
ATOM 7944 C CA . PRO B 1 181 ? -27 40.062 21.469 1 26.3 181 PRO B CA 1
ATOM 7945 C C . PRO B 1 181 ? -27.328 41.562 21.266 1 26.3 181 PRO B C 1
ATOM 7947 O O . PRO B 1 181 ? -27.875 41.938 20.219 1 26.3 181 PRO B O 1
ATOM 7950 N N . ALA B 1 182 ? -27.766 42.219 22.234 1 23.75 182 ALA B N 1
ATOM 7951 C CA . ALA B 1 182 ? -27.875 43.688 22.188 1 23.75 182 ALA B CA 1
ATOM 7952 C C . ALA B 1 182 ? -26.703 44.281 21.422 1 23.75 182 ALA B C 1
ATOM 7954 O O . ALA B 1 182 ? -25.609 43.719 21.375 1 23.75 182 ALA B O 1
ATOM 7955 N N . ARG B 1 183 ? -26.953 45.281 20.516 1 23.52 183 ARG B N 1
ATOM 7956 C CA . ARG B 1 183 ? -26.109 46.125 19.703 1 23.52 183 ARG B CA 1
ATOM 7957 C C . ARG B 1 183 ? -24.922 46.688 20.5 1 23.52 183 ARG B C 1
ATOM 7959 O O . ARG B 1 183 ? -25.094 47.562 21.344 1 23.52 183 ARG B O 1
ATOM 7966 N N . SER B 1 184 ? -24.094 45.812 21.094 1 22.28 184 SER B N 1
ATOM 7967 C CA . SER B 1 184 ? -22.953 46.469 21.734 1 22.28 184 SER B CA 1
ATOM 7968 C C . SER B 1 184 ? -22.312 47.5 20.781 1 22.28 184 SER B C 1
ATOM 7970 O O . SER B 1 184 ? -22.234 47.25 19.578 1 22.28 184 SER B O 1
ATOM 7972 N N . LYS B 1 185 ? -22.266 48.75 21.172 1 23.16 185 LYS B N 1
ATOM 7973 C CA . LYS B 1 185 ? -21.656 49.938 20.578 1 23.16 185 LYS B CA 1
ATOM 7974 C C . LYS B 1 185 ? -20.219 49.625 20.125 1 23.16 185 LYS B C 1
ATOM 7976 O O . LYS B 1 185 ? -19.484 48.906 20.797 1 23.16 185 LYS B O 1
ATOM 7981 N N . THR B 1 186 ? -20 49.688 18.781 1 21.44 186 THR B N 1
ATOM 7982 C CA . THR B 1 186 ? -18.812 49.594 17.938 1 21.44 186 THR B CA 1
ATOM 7983 C C . THR B 1 186 ? -17.641 50.344 18.562 1 21.44 186 THR B C 1
ATOM 7985 O O . THR B 1 186 ? -17.688 51.562 18.734 1 21.44 186 THR B O 1
ATOM 7988 N N . VAL B 1 187 ? -17.094 49.906 19.688 1 21.91 187 VAL B N 1
ATOM 7989 C CA . VAL B 1 187 ? -15.875 50.625 20.062 1 21.91 187 VAL B CA 1
ATOM 7990 C C . VAL B 1 187 ? -14.883 50.594 18.906 1 21.91 187 VAL B C 1
ATOM 7992 O O . VAL B 1 187 ? -14.648 49.531 18.312 1 21.91 187 VAL B O 1
ATOM 7995 N N . GLY B 1 188 ? -14.625 51.719 18.25 1 19.94 188 GLY B N 1
ATOM 7996 C CA . GLY B 1 188 ? -13.773 52.188 17.172 1 19.94 188 GLY B CA 1
ATOM 7997 C C . GLY B 1 188 ? -12.352 51.656 17.266 1 19.94 188 GLY B C 1
ATOM 7998 O O . GLY B 1 188 ? -11.648 51.969 18.234 1 19.94 188 GLY B O 1
ATOM 7999 N N . ILE B 1 189 ? -12.18 50.375 17 1 20.61 189 ILE B N 1
ATOM 8000 C CA . ILE B 1 189 ? -10.805 49.875 16.938 1 20.61 189 ILE B CA 1
ATOM 8001 C C . ILE B 1 189 ? -9.977 50.781 16.031 1 20.61 189 ILE B C 1
ATOM 8003 O O . ILE B 1 189 ? -10.336 51 14.867 1 20.61 189 ILE B O 1
ATOM 8007 N N . ARG B 1 190 ? -9.133 51.594 16.625 1 20.97 190 ARG B N 1
ATOM 8008 C CA . ARG B 1 190 ? -8.156 52.5 16.031 1 20.97 190 ARG B CA 1
ATOM 8009 C C . ARG B 1 190 ? -7.184 51.75 15.133 1 20.97 190 ARG B C 1
ATOM 8011 O O . ARG B 1 190 ? -6.426 50.906 15.594 1 20.97 190 ARG B O 1
ATOM 8018 N N . VAL B 1 191 ? -7.715 51.25 13.93 1 21.2 191 VAL B N 1
ATOM 8019 C CA . VAL B 1 191 ? -6.883 50.625 12.906 1 21.2 191 VAL B CA 1
ATOM 8020 C C . VAL B 1 191 ? -5.734 51.562 12.539 1 21.2 191 VAL B C 1
ATOM 8022 O O . VAL B 1 191 ? -5.953 52.75 12.266 1 21.2 191 VAL B O 1
ATOM 8025 N N . MET B 1 192 ? -4.512 51.312 12.969 1 18.62 192 MET B N 1
ATOM 8026 C CA . MET B 1 192 ? -3.227 51.906 12.609 1 18.62 192 MET B CA 1
ATOM 8027 C C . MET B 1 192 ? -3.07 51.969 11.094 1 18.62 192 MET B C 1
ATOM 8029 O O . MET B 1 192 ? -3.465 51.062 10.375 1 18.62 192 MET B O 1
ATOM 8033 N N . ASP B 1 193 ? -2.848 53.125 10.492 1 19.64 193 ASP B N 1
ATOM 8034 C CA . ASP B 1 193 ? -2.828 53.875 9.234 1 19.64 193 ASP B CA 1
ATOM 8035 C C . ASP B 1 193 ? -1.751 53.344 8.297 1 19.64 193 ASP B C 1
ATOM 8037 O O . ASP B 1 193 ? -0.973 54.125 7.73 1 19.64 193 ASP B O 1
ATOM 8041 N N . ARG B 1 194 ? -1.537 51.969 8.188 1 18.94 194 ARG B N 1
ATOM 8042 C CA . ARG B 1 194 ? -0.381 51.75 7.324 1 18.94 194 ARG B CA 1
ATOM 8043 C C . ARG B 1 194 ? -0.663 52.219 5.906 1 18.94 194 ARG B C 1
ATOM 8045 O O . ARG B 1 194 ? -1.741 51.969 5.359 1 18.94 194 ARG B O 1
ATOM 8052 N N . LYS B 1 195 ? 0.025 53.156 5.367 1 20.61 195 LYS B N 1
ATOM 8053 C CA . LYS B 1 195 ? 0.126 54.062 4.223 1 20.61 195 LYS B CA 1
ATOM 8054 C C . LYS B 1 195 ? 0.362 53.281 2.93 1 20.61 195 LYS B C 1
ATOM 8056 O O . LYS B 1 195 ? 1.473 53.281 2.395 1 20.61 195 LYS B O 1
ATOM 8061 N N . LEU B 1 196 ? -0.335 52.125 2.68 1 18.17 196 LEU B N 1
ATOM 8062 C CA . LEU B 1 196 ? 0.179 51.531 1.446 1 18.17 196 LEU B CA 1
ATOM 8063 C C . LEU B 1 196 ? -0.274 52.344 0.234 1 18.17 196 LEU B C 1
ATOM 8065 O O . LEU B 1 196 ? -1.448 52.719 0.126 1 18.17 196 LEU B O 1
ATOM 8069 N N . GLY B 1 197 ? 0.525 53.062 -0.57 1 17.78 197 GLY B N 1
ATOM 8070 C CA . GLY B 1 197 ? 0.541 54.031 -1.664 1 17.78 197 GLY B CA 1
ATOM 8071 C C . GLY B 1 197 ? -0.014 53.469 -2.959 1 17.78 197 GLY B C 1
ATOM 8072 O O . GLY B 1 197 ? 0.741 53.188 -3.889 1 17.78 197 GLY B O 1
ATOM 8073 N N . VAL B 1 198 ? -1.284 52.875 -2.963 1 18.53 198 VAL B N 1
ATOM 8074 C CA . VAL B 1 198 ? -1.749 52.156 -4.156 1 18.53 198 VAL B CA 1
ATOM 8075 C C . VAL B 1 198 ? -2.072 53.188 -5.254 1 18.53 198 VAL B C 1
ATOM 8077 O O . VAL B 1 198 ? -2.854 54.125 -5.039 1 18.53 198 VAL B O 1
ATOM 8080 N N . GLU B 1 199 ? -1.199 53.562 -6.18 1 18.69 199 GLU B N 1
ATOM 8081 C CA . GLU B 1 199 ? -1.312 54.469 -7.312 1 18.69 199 GLU B CA 1
ATOM 8082 C C . GLU B 1 199 ? -2.387 54 -8.289 1 18.69 199 GLU B C 1
ATOM 8084 O O . GLU B 1 199 ? -2.334 52.875 -8.789 1 18.69 199 GLU B O 1
ATOM 8089 N N . MET B 1 200 ? -3.654 54.5 -8.109 1 18.09 200 MET B N 1
ATOM 8090 C CA . MET B 1 200 ? -4.996 54.281 -8.648 1 18.09 200 MET B CA 1
ATOM 8091 C C . MET B 1 200 ? -5.059 54.656 -10.117 1 18.09 200 MET B C 1
ATOM 8093 O O . MET B 1 200 ? -4.84 55.812 -10.477 1 18.09 200 MET B O 1
ATOM 8097 N N . PHE B 1 201 ? -4.777 53.781 -11.07 1 17.77 201 PHE B N 1
ATOM 8098 C CA . PHE B 1 201 ? -4.852 54.062 -12.5 1 17.77 201 PHE B CA 1
ATOM 8099 C C . PHE B 1 201 ? -6.297 54.281 -12.938 1 17.77 201 PHE B C 1
ATOM 8101 O O . PHE B 1 201 ? -7.199 53.562 -12.492 1 17.77 201 PHE B O 1
ATOM 8108 N N . GLY B 1 202 ? -6.77 55.469 -13.328 1 16.62 202 GLY B N 1
ATOM 8109 C CA . GLY B 1 202 ? -7.996 56.219 -13.586 1 16.62 202 GLY B CA 1
ATOM 8110 C C . GLY B 1 202 ? -8.75 55.719 -14.797 1 16.62 202 GLY B C 1
ATOM 8111 O O . GLY B 1 202 ? -8.32 55.906 -15.938 1 16.62 202 GLY B O 1
ATOM 8112 N N . ALA B 1 203 ? -9.273 54.406 -14.742 1 17.11 203 ALA B N 1
ATOM 8113 C CA . ALA B 1 203 ? -9.945 53.875 -15.938 1 17.11 203 ALA B CA 1
ATOM 8114 C C . ALA B 1 203 ? -11.242 54.656 -16.203 1 17.11 203 ALA B C 1
ATOM 8116 O O . ALA B 1 203 ? -11.992 54.938 -15.281 1 17.11 203 ALA B O 1
ATOM 8117 N N . GLU B 1 204 ? -11.477 55.375 -17.312 1 17.22 204 GLU B N 1
ATOM 8118 C CA . GLU B 1 204 ? -12.492 56.281 -17.781 1 17.22 204 GLU B CA 1
ATOM 8119 C C . GLU B 1 204 ? -13.758 55.562 -18.219 1 17.22 204 GLU B C 1
ATOM 8121 O O . GLU B 1 204 ? -14.742 56.188 -18.625 1 17.22 204 GLU B O 1
ATOM 8126 N N . VAL B 1 205 ? -14.125 54.375 -17.719 1 17.11 205 VAL B N 1
ATOM 8127 C CA . VAL B 1 205 ? -15.102 53.688 -18.562 1 17.11 205 VAL B CA 1
ATOM 8128 C C . VAL B 1 205 ? -16.453 54.375 -18.453 1 17.11 205 VAL B C 1
ATOM 8130 O O . VAL B 1 205 ? -16.906 54.719 -17.359 1 17.11 205 VAL B O 1
ATOM 8133 N N . ASP B 1 206 ? -17.141 54.812 -19.594 1 16.03 206 ASP B N 1
ATOM 8134 C CA . ASP B 1 206 ? -18.281 55.594 -20.047 1 16.03 206 ASP B CA 1
ATOM 8135 C C . ASP B 1 206 ? -19.594 54.844 -19.797 1 16.03 206 ASP B C 1
ATOM 8137 O O . ASP B 1 206 ? -19.719 53.656 -20.125 1 16.03 206 ASP B O 1
ATOM 8141 N N . LEU B 1 207 ? -20.531 55.25 -18.875 1 16.67 207 LEU B N 1
ATOM 8142 C CA . LEU B 1 207 ? -21.75 54.906 -18.141 1 16.67 207 LEU B CA 1
ATOM 8143 C C . LEU B 1 207 ? -22.953 54.938 -19.078 1 16.67 207 LEU B C 1
ATOM 8145 O O . LEU B 1 207 ? -24.094 54.781 -18.625 1 16.67 207 LEU B O 1
ATOM 8149 N N . SER B 1 208 ? -23.141 54.562 -20.344 1 15.66 208 SER B N 1
ATOM 8150 C CA . SER B 1 208 ? -24.344 55.125 -20.938 1 15.66 208 SER B CA 1
ATOM 8151 C C . SER B 1 208 ? -25.594 54.375 -20.469 1 15.66 208 SER B C 1
ATOM 8153 O O . SER B 1 208 ? -25.609 53.156 -20.469 1 15.66 208 SER B O 1
ATOM 8155 N N . CYS B 1 209 ? -26.641 54.969 -19.688 1 16 209 CYS B N 1
ATOM 8156 C CA . CYS B 1 209 ? -27.812 54.781 -18.844 1 16 209 CYS B CA 1
ATOM 8157 C C . CYS B 1 209 ? -29.047 54.438 -19.672 1 16 209 CYS B C 1
ATOM 8159 O O . CYS B 1 209 ? -30.141 54.281 -19.125 1 16 209 CYS B O 1
ATOM 8161 N N . GLN B 1 210 ? -29.281 53.938 -20.844 1 15.07 210 GLN B N 1
ATOM 8162 C CA . GLN B 1 210 ? -30.5 54.531 -21.406 1 15.07 210 GLN B CA 1
ATOM 8163 C C . GLN B 1 210 ? -31.734 54 -20.719 1 15.07 210 GLN B C 1
ATOM 8165 O O . GLN B 1 210 ? -31.656 53 -19.969 1 15.07 210 GLN B O 1
ATOM 8170 N N . HIS B 1 211 ? -32.938 53.562 -21.484 1 15.35 211 HIS B N 1
ATOM 8171 C CA . HIS B 1 211 ? -34.281 54.094 -21.703 1 15.35 211 HIS B CA 1
ATOM 8172 C C . HIS B 1 211 ? -35.312 53.344 -20.875 1 15.35 211 HIS B C 1
ATOM 8174 O O . HIS B 1 211 ? -35.031 52.25 -20.359 1 15.35 211 HIS B O 1
ATOM 8180 N N . GLN B 1 212 ? -36.812 53.125 -21.266 1 15.48 212 GLN B N 1
ATOM 8181 C CA . GLN B 1 212 ? -38.094 53.781 -21.062 1 15.48 212 GLN B CA 1
ATOM 8182 C C . GLN B 1 212 ? -39.094 52.812 -20.438 1 15.48 212 GLN B C 1
ATOM 8184 O O . GLN B 1 212 ? -39.875 53.219 -19.547 1 15.48 212 GLN B O 1
ATOM 8189 N N . HIS B 1 213 ? -39.406 51.5 -20.719 1 15.98 213 HIS B N 1
ATOM 8190 C CA . HIS B 1 213 ? -40.812 51.312 -21.078 1 15.98 213 HIS B CA 1
ATOM 8191 C C . HIS B 1 213 ? -41.656 51.062 -19.828 1 15.98 213 HIS B C 1
ATOM 8193 O O . HIS B 1 213 ? -41.156 50.562 -18.828 1 15.98 213 HIS B O 1
ATOM 8199 N N . SER B 1 214 ? -43.094 51.438 -19.703 1 15.55 214 SER B N 1
ATOM 8200 C CA . SER B 1 214 ? -44.219 52.031 -18.984 1 15.55 214 SER B CA 1
ATOM 8201 C C . SER B 1 214 ? -45.125 50.969 -18.391 1 15.55 214 SER B C 1
ATOM 8203 O O . SER B 1 214 ? -45.844 51.219 -17.422 1 15.55 214 SER B O 1
ATOM 8205 N N . ASN B 1 215 ? -45.219 49.688 -18.625 1 16.25 215 ASN B N 1
ATOM 8206 C CA . ASN B 1 215 ? -46.594 49.281 -18.75 1 16.25 215 ASN B CA 1
ATOM 8207 C C . ASN B 1 215 ? -47.281 49.125 -17.391 1 16.25 215 ASN B C 1
ATOM 8209 O O . ASN B 1 215 ? -46.625 48.812 -16.391 1 16.25 215 ASN B O 1
ATOM 8213 N N . SER B 1 216 ? -48.75 49.281 -17.141 1 15.88 216 SER B N 1
ATOM 8214 C CA . SER B 1 216 ? -49.844 49.844 -16.375 1 15.88 216 SER B CA 1
ATOM 8215 C C . SER B 1 216 ? -50.406 48.875 -15.375 1 15.88 216 SER B C 1
ATOM 8217 O O . SER B 1 216 ? -50.75 49.219 -14.25 1 15.88 216 SER B O 1
ATOM 8219 N N . HIS B 1 217 ? -50.562 47.562 -15.469 1 17.44 217 HIS B N 1
ATOM 8220 C CA . HIS B 1 217 ? -51.938 47.188 -15.203 1 17.44 217 HIS B CA 1
ATOM 8221 C C . HIS B 1 217 ? -52.219 47.094 -13.703 1 17.44 217 HIS B C 1
ATOM 8223 O O . HIS B 1 217 ? -51.312 46.781 -12.914 1 17.44 217 HIS B O 1
ATOM 8229 N N . PRO B 1 218 ? -53.5 47.406 -13.125 1 16.58 218 PRO B N 1
ATOM 8230 C CA . PRO B 1 218 ? -54.125 48.031 -11.953 1 16.58 218 PRO B CA 1
ATOM 8231 C C . PRO B 1 218 ? -54.469 47 -10.867 1 16.58 218 PRO B C 1
ATOM 8233 O O . PRO B 1 218 ? -54.344 47.312 -9.68 1 16.58 218 PRO B O 1
ATOM 8236 N N . ASN B 1 219 ? -54.875 45.719 -11.07 1 17.38 219 ASN B N 1
ATOM 8237 C CA . ASN B 1 219 ? -56.156 45.406 -10.477 1 17.38 219 ASN B CA 1
ATOM 8238 C C . ASN B 1 219 ? -56.031 45.156 -8.977 1 17.38 219 ASN B C 1
ATOM 8240 O O . ASN B 1 219 ? -54.969 44.812 -8.484 1 17.38 219 ASN B O 1
ATOM 8244 N N . ASN B 1 220 ? -57.156 45.344 -8.078 1 16.58 220 ASN B N 1
ATOM 8245 C CA . ASN B 1 220 ? -57.656 45.812 -6.801 1 16.58 220 ASN B CA 1
ATOM 8246 C C . ASN B 1 220 ? -57.781 44.688 -5.781 1 16.58 220 ASN B C 1
ATOM 8248 O O . ASN B 1 220 ? -58.156 44.938 -4.633 1 16.58 220 ASN B O 1
ATOM 8252 N N . ILE B 1 221 ? -57.438 43.438 -5.875 1 18.88 221 ILE B N 1
ATOM 8253 C CA . ILE B 1 221 ? -58.375 42.531 -5.223 1 18.88 221 ILE B CA 1
ATOM 8254 C C . ILE B 1 221 ? -58.25 42.656 -3.705 1 18.88 221 ILE B C 1
ATOM 8256 O O . ILE B 1 221 ? -57.125 42.656 -3.178 1 18.88 221 ILE B O 1
ATOM 8260 N N . PRO B 1 222 ? -59.344 42.844 -2.865 1 18.12 222 PRO B N 1
ATOM 8261 C CA . PRO B 1 222 ? -59.625 43.344 -1.513 1 18.12 222 PRO B CA 1
ATOM 8262 C C . PRO B 1 222 ? -59.375 42.281 -0.439 1 18.12 222 PRO B C 1
ATOM 8264 O O . PRO B 1 222 ? -59.938 41.188 -0.49 1 18.12 222 PRO B O 1
ATOM 8267 N N . CYS B 1 223 ? -58.188 41.938 -0.055 1 16.45 223 CYS B N 1
ATOM 8268 C CA . CYS B 1 223 ? -57.969 40.781 0.833 1 16.45 223 CYS B CA 1
ATOM 8269 C C . CYS B 1 223 ? -58.5 41.094 2.232 1 16.45 223 CYS B C 1
ATOM 8271 O O . CYS B 1 223 ? -57.938 41.906 2.955 1 16.45 223 CYS B O 1
ATOM 8273 N N . THR B 1 224 ? -59.781 41.031 2.57 1 16.95 224 THR B N 1
ATOM 8274 C CA . THR B 1 224 ? -60.438 41.531 3.781 1 16.95 224 THR B CA 1
ATOM 8275 C C . THR B 1 224 ? -60.125 40.625 4.969 1 16.95 224 THR B C 1
ATOM 8277 O O . THR B 1 224 ? -60.281 41.031 6.121 1 16.95 224 THR B O 1
ATOM 8280 N N . GLU B 1 225 ? -59.594 39.406 5.035 1 18.22 225 GLU B N 1
ATOM 8281 C CA . GLU B 1 225 ? -60.219 38.469 5.973 1 18.22 225 GLU B CA 1
ATOM 8282 C C . GLU B 1 225 ? -59.875 38.812 7.414 1 18.22 225 GLU B C 1
ATOM 8284 O O . GLU B 1 225 ? -58.719 39.156 7.715 1 18.22 225 GLU B O 1
ATOM 8289 N N . ASN B 1 226 ? -60.844 39.188 8.336 1 17.8 226 ASN B N 1
ATOM 8290 C CA . ASN B 1 226 ? -61.031 39.719 9.672 1 17.8 226 ASN B CA 1
ATOM 8291 C C . ASN B 1 226 ? -60.625 38.719 10.75 1 17.8 226 ASN B C 1
ATOM 8293 O O . ASN B 1 226 ? -61.344 37.719 10.961 1 17.8 226 ASN B O 1
ATOM 8297 N N . TYR B 1 227 ? -59.5 38 10.852 1 17.94 227 TYR B N 1
ATOM 8298 C CA . TYR B 1 227 ? -59.375 36.906 11.797 1 17.94 227 TYR B CA 1
ATOM 8299 C C . TYR B 1 227 ? -59.375 37.406 13.234 1 17.94 227 TYR B C 1
ATOM 8301 O O . TYR B 1 227 ? -58.594 38.281 13.602 1 17.94 227 TYR B O 1
ATOM 8309 N N . ASN B 1 228 ? -60.562 37.375 13.93 1 18.77 228 ASN B N 1
ATOM 8310 C CA . ASN B 1 228 ? -60.938 37.812 15.266 1 18.77 228 ASN B CA 1
ATOM 8311 C C . ASN B 1 228 ? -60.188 37.031 16.344 1 18.77 228 ASN B C 1
ATOM 8313 O O . ASN B 1 228 ? -60.219 35.812 16.359 1 18.77 228 ASN B O 1
ATOM 8317 N N . GLY B 1 229 ? -59.031 37.406 16.906 1 19.08 229 GLY B N 1
ATOM 8318 C CA . GLY B 1 229 ? -58.094 36.875 17.906 1 19.08 229 GLY B CA 1
ATOM 8319 C C . GLY B 1 229 ? -58.719 36.781 19.281 1 19.08 229 GLY B C 1
ATOM 8320 O O . GLY B 1 229 ? -58.969 37.781 19.922 1 19.08 229 GLY B O 1
ATOM 8321 N N . ALA B 1 230 ? -59.688 35.844 19.547 1 20.92 230 ALA B N 1
ATOM 8322 C CA . ALA B 1 230 ? -60.375 35.75 20.844 1 20.92 230 ALA B CA 1
ATOM 8323 C C . ALA B 1 230 ? -59.344 35.531 21.969 1 20.92 230 ALA B C 1
ATOM 8325 O O . ALA B 1 230 ? -58.281 34.969 21.734 1 20.92 230 ALA B O 1
ATOM 8326 N N . PRO B 1 231 ? -59.5 36.156 23.141 1 21.81 231 PRO B N 1
ATOM 8327 C CA . PRO B 1 231 ? -58.688 36.375 24.344 1 21.81 231 PRO B CA 1
ATOM 8328 C C . PRO B 1 231 ? -58.531 35.094 25.188 1 21.81 231 PRO B C 1
ATOM 8330 O O . PRO B 1 231 ? -59.562 34.562 25.656 1 21.81 231 PRO B O 1
ATOM 8333 N N . ILE B 1 232 ? -58 33.969 24.75 1 22.81 232 ILE B N 1
ATOM 8334 C CA . ILE B 1 232 ? -58.031 32.781 25.594 1 22.81 232 ILE B CA 1
ATOM 8335 C C . ILE B 1 232 ? -57.438 33.094 26.953 1 22.81 232 ILE B C 1
ATOM 8337 O O . ILE B 1 232 ? -56.344 33.656 27.031 1 22.81 232 ILE B O 1
ATOM 8341 N N . ASP B 1 233 ? -58.188 32.938 28.062 1 23.62 233 ASP B N 1
ATOM 8342 C CA . ASP B 1 233 ? -58.094 33.125 29.516 1 23.62 233 ASP B CA 1
ATOM 8343 C C . ASP B 1 233 ? -56.938 32.281 30.094 1 23.62 233 ASP B C 1
ATOM 8345 O O . ASP B 1 233 ? -56.594 31.234 29.547 1 23.62 233 ASP B O 1
ATOM 8349 N N . GLY B 1 234 ? -56.062 32.781 31.031 1 23.3 234 GLY B N 1
ATOM 8350 C CA . GLY B 1 234 ? -54.781 32.562 31.703 1 23.3 234 GLY B CA 1
ATOM 8351 C C . GLY B 1 234 ? -54.781 31.359 32.625 1 23.3 234 GLY B C 1
ATOM 8352 O O . GLY B 1 234 ? -53.812 31.125 33.344 1 23.3 234 GLY B O 1
ATOM 8353 N N . GLU B 1 235 ? -55.906 30.672 33 1 26.67 235 GLU B N 1
ATOM 8354 C CA . GLU B 1 235 ? -55.906 29.938 34.25 1 26.67 235 GLU B CA 1
ATOM 8355 C C . GLU B 1 235 ? -55 28.688 34.156 1 26.67 235 GLU B C 1
ATOM 8357 O O . GLU B 1 235 ? -54.938 27.906 35.094 1 26.67 235 GLU B O 1
ATOM 8362 N N . THR B 1 236 ? -54.594 28.219 33.062 1 27.22 236 THR B N 1
ATOM 8363 C CA . THR B 1 236 ? -54.281 26.797 33 1 27.22 236 THR B CA 1
ATOM 8364 C C . THR B 1 236 ? -52.969 26.5 33.719 1 27.22 236 THR B C 1
ATOM 8366 O O . THR B 1 236 ? -51.938 26.359 33.094 1 27.22 236 THR B O 1
ATOM 8369 N N . THR B 1 237 ? -52.562 27.188 34.844 1 28.58 237 THR B N 1
ATOM 8370 C CA . THR B 1 237 ? -51.188 27 35.312 1 28.58 237 THR B CA 1
ATOM 8371 C C . THR B 1 237 ? -51.031 25.594 35.875 1 28.58 237 THR B C 1
ATOM 8373 O O . THR B 1 237 ? -49.875 25.141 36.062 1 28.58 237 THR B O 1
ATOM 8376 N N . ASN B 1 238 ? -52.062 25.109 36.656 1 30.08 238 ASN B N 1
ATOM 8377 C CA . ASN B 1 238 ? -51.781 24.031 37.625 1 30.08 238 ASN B CA 1
ATOM 8378 C C . ASN B 1 238 ? -51.406 22.734 36.906 1 30.08 238 ASN B C 1
ATOM 8380 O O . ASN B 1 238 ? -51.25 21.703 37.562 1 30.08 238 ASN B O 1
ATOM 8384 N N . GLU B 1 239 ? -51.938 22.531 35.75 1 31 239 GLU B N 1
ATOM 8385 C CA . GLU B 1 239 ? -52 21.219 35.094 1 31 239 GLU B CA 1
ATOM 8386 C C . GLU B 1 239 ? -50.594 20.734 34.75 1 31 239 GLU B C 1
ATOM 8388 O O . GLU B 1 239 ? -50.438 19.688 34.094 1 31 239 GLU B O 1
ATOM 8393 N N . SER B 1 240 ? -49.531 21.484 35.094 1 33.31 240 SER B N 1
ATOM 8394 C CA . SER B 1 240 ? -48.281 21.109 34.438 1 33.31 240 SER B CA 1
ATOM 8395 C C . SER B 1 240 ? -47.625 19.938 35.156 1 33.31 240 SER B C 1
ATOM 8397 O O . SER B 1 240 ? -46.531 19.5 34.781 1 33.31 240 SER B O 1
ATOM 8399 N N . LYS B 1 241 ? -48 19.609 36.438 1 36.38 241 LYS B N 1
ATOM 8400 C CA . LYS B 1 241 ? -47.281 18.672 37.312 1 36.38 241 LYS B CA 1
ATOM 8401 C C . LYS B 1 241 ? -47.406 17.25 36.781 1 36.38 241 LYS B C 1
ATOM 8403 O O . LYS B 1 241 ? -46.438 16.469 36.875 1 36.38 241 LYS B O 1
ATOM 8408 N N . SER B 1 242 ? -48.562 16.719 36.688 1 36.75 242 SER B N 1
ATOM 8409 C CA . SER B 1 242 ? -48.969 15.344 36.406 1 36.75 242 SER B CA 1
ATOM 8410 C C . SER B 1 242 ? -48.469 14.883 35.062 1 36.75 242 SER B C 1
ATOM 8412 O O . SER B 1 242 ? -48.719 13.742 34.656 1 36.75 242 SER B O 1
ATOM 8414 N N . SER B 1 243 ? -47.844 15.688 34.281 1 39.94 243 SER B N 1
ATOM 8415 C CA . SER B 1 243 ? -47.812 15.586 32.812 1 39.94 243 SER B CA 1
ATOM 8416 C C . SER B 1 243 ? -46.656 14.734 32.344 1 39.94 243 SER B C 1
ATOM 8418 O O . SER B 1 243 ? -46.719 14.164 31.25 1 39.94 243 SER B O 1
ATOM 8420 N N . HIS B 1 244 ? -45.625 14.695 33.125 1 43.81 244 HIS B N 1
ATOM 8421 C CA . HIS B 1 244 ? -44.5 14.055 32.438 1 43.81 244 HIS B CA 1
ATOM 8422 C C . HIS B 1 244 ? -44.656 12.539 32.406 1 43.81 244 HIS B C 1
ATOM 8424 O O . HIS B 1 244 ? -44.281 11.891 31.453 1 43.81 244 HIS B O 1
ATOM 8430 N N . LEU B 1 245 ? -45 11.875 33.594 1 48.78 245 LEU B N 1
ATOM 8431 C CA . LEU B 1 245 ? -45.219 10.43 33.531 1 48.78 245 LEU B CA 1
ATOM 8432 C C . LEU B 1 245 ? -46.344 10.102 32.594 1 48.78 245 LEU B C 1
ATOM 8434 O O . LEU B 1 245 ? -46.469 8.969 32.094 1 48.78 245 LEU B O 1
ATOM 8438 N N . GLU B 1 246 ? -47.156 11.008 32.5 1 54.88 246 GLU B N 1
ATOM 8439 C CA . GLU B 1 246 ? -48.25 10.852 31.562 1 54.88 246 GLU B CA 1
ATOM 8440 C C . GLU B 1 246 ? -47.75 10.82 30.125 1 54.88 246 GLU B C 1
ATOM 8442 O O . GLU B 1 246 ? -48.5 10.508 29.203 1 54.88 246 GLU B O 1
ATOM 8447 N N . ILE B 1 247 ? -46.406 11.039 30.062 1 61.19 247 ILE B N 1
ATOM 8448 C CA . ILE B 1 247 ? -45.875 11.023 28.703 1 61.19 247 ILE B CA 1
ATOM 8449 C C . ILE B 1 247 ? -45.844 9.594 28.172 1 61.19 247 ILE B C 1
ATOM 8451 O O . ILE B 1 247 ? -46.062 9.367 26.984 1 61.19 247 ILE B O 1
ATOM 8455 N N . LEU B 1 248 ? -45.594 8.672 29.141 1 63.69 248 LEU B N 1
ATOM 8456 C CA . LEU B 1 248 ? -45.5 7.289 28.703 1 63.69 248 LEU B CA 1
ATOM 8457 C C . LEU B 1 248 ? -46.844 6.777 28.203 1 63.69 248 LEU B C 1
ATOM 8459 O O . LEU B 1 248 ? -46.906 5.891 27.344 1 63.69 248 LEU B O 1
ATOM 8463 N N . ASP B 1 249 ? -47.906 7.395 28.891 1 61.66 249 ASP B N 1
ATOM 8464 C CA . ASP B 1 249 ? -49.219 6.957 28.469 1 61.66 249 ASP B CA 1
ATOM 8465 C C . ASP B 1 249 ? -49.531 7.461 27.062 1 61.66 249 ASP B C 1
ATOM 8467 O O . ASP B 1 249 ? -50.438 6.934 26.391 1 61.66 249 ASP B O 1
ATOM 8471 N N . ARG B 1 250 ? -48.75 8.344 26.562 1 64 250 ARG B N 1
ATOM 8472 C CA . ARG B 1 250 ? -49.031 8.93 25.25 1 64 250 ARG B CA 1
ATOM 8473 C C . ARG B 1 250 ? -48.031 8.461 24.219 1 64 250 ARG B C 1
ATOM 8475 O O . ARG B 1 250 ? -47.969 8.992 23.109 1 64 250 ARG B O 1
ATOM 8482 N N . VAL B 1 251 ? -47.188 7.477 24.625 1 72.88 251 VAL B N 1
ATOM 8483 C CA . VAL B 1 251 ? -46.156 7.117 23.688 1 72.88 251 VAL B CA 1
ATOM 8484 C C . VAL B 1 251 ? -46.281 5.645 23.297 1 72.88 251 VAL B C 1
ATOM 8486 O O . VAL B 1 251 ? -46.531 4.793 24.156 1 72.88 251 VAL B O 1
ATOM 8489 N N . LYS B 1 252 ? -46.438 5.469 22.047 1 70.12 252 LYS B N 1
ATOM 8490 C CA . LYS B 1 252 ? -46.469 4.105 21.531 1 70.12 252 LYS B CA 1
ATOM 8491 C C . LYS B 1 252 ? -45.156 3.77 20.844 1 70.12 252 LYS B C 1
ATOM 8493 O O . LYS B 1 252 ? -44.406 4.664 20.422 1 70.12 252 LYS B O 1
ATOM 8498 N N . ILE B 1 253 ? -44.781 2.557 20.984 1 72.31 253 ILE B N 1
ATOM 8499 C CA . ILE B 1 253 ? -43.562 2.113 20.312 1 72.31 253 ILE B CA 1
ATOM 8500 C C . ILE B 1 253 ? -43.875 1.711 18.875 1 72.31 253 ILE B C 1
ATOM 8502 O O . ILE B 1 253 ? -44.844 0.999 18.625 1 72.31 253 ILE B O 1
ATOM 8506 N N . SER B 1 254 ? -43.281 2.355 18 1 63.88 254 SER B N 1
ATOM 8507 C CA . SER B 1 254 ? -43.5 2.07 16.578 1 63.88 254 SER B CA 1
ATOM 8508 C C . SER B 1 254 ? -42.781 0.781 16.172 1 63.88 254 SER B C 1
ATOM 8510 O O . SER B 1 254 ? -41.594 0.617 16.406 1 63.88 254 SER B O 1
ATOM 8512 N N . ASN B 1 255 ? -43.562 -0.305 16.031 1 60.06 255 ASN B N 1
ATOM 8513 C CA . ASN B 1 255 ? -42.969 -1.545 15.523 1 60.06 255 ASN B CA 1
ATOM 8514 C C . ASN B 1 255 ? -42.75 -1.491 14.016 1 60.06 255 ASN B C 1
ATOM 8516 O O . ASN B 1 255 ? -43.688 -1.237 13.258 1 60.06 255 ASN B O 1
ATOM 8520 N N . THR B 1 256 ? -41.562 -1.346 13.586 1 60.88 256 THR B N 1
ATOM 8521 C CA . THR B 1 256 ? -41.281 -1.397 12.156 1 60.88 256 THR B CA 1
ATOM 8522 C C . THR B 1 256 ? -41.344 -2.834 11.648 1 60.88 256 THR B C 1
ATOM 8524 O O . THR B 1 256 ? -40.906 -3.76 12.336 1 60.88 256 THR B O 1
ATOM 8527 N N . PHE B 1 257 ? -42.375 -3.234 10.945 1 58.28 257 PHE B N 1
ATOM 8528 C CA . PHE B 1 257 ? -42.594 -4.555 10.359 1 58.28 257 PHE B CA 1
ATOM 8529 C C . PHE B 1 257 ? -41.281 -5.066 9.742 1 58.28 257 PHE B C 1
ATOM 8531 O O . PHE B 1 257 ? -41.281 -5.492 8.586 1 58.28 257 PHE B O 1
ATOM 8538 N N . ASP B 1 258 ? -40.219 -4.984 10.469 1 66.25 258 ASP B N 1
ATOM 8539 C CA . ASP B 1 258 ? -38.938 -5.426 9.914 1 66.25 258 ASP B CA 1
ATOM 8540 C C . ASP B 1 258 ? -38.656 -6.891 10.25 1 66.25 258 ASP B C 1
ATOM 8542 O O . ASP B 1 258 ? -37.844 -7.539 9.602 1 66.25 258 ASP B O 1
ATOM 8546 N N . ASP B 1 259 ? -39.531 -7.484 11.156 1 68 259 ASP B N 1
ATOM 8547 C CA . ASP B 1 259 ? -39.312 -8.867 11.578 1 68 259 ASP B CA 1
ATOM 8548 C C . ASP B 1 259 ? -40.469 -9.758 11.125 1 68 259 ASP B C 1
ATOM 8550 O O . ASP B 1 259 ? -41.562 -9.273 10.891 1 68 259 ASP B O 1
ATOM 8554 N N . PRO B 1 260 ? -40.156 -11.008 10.812 1 71.88 260 PRO B N 1
ATOM 8555 C CA . PRO B 1 260 ? -41.156 -11.938 10.312 1 71.88 260 PRO B CA 1
ATOM 8556 C C . PRO B 1 260 ? -42.406 -11.977 11.188 1 71.88 260 PRO B C 1
ATOM 8558 O O . PRO B 1 260 ? -43.531 -11.984 10.672 1 71.88 260 PRO B O 1
ATOM 8561 N N . ILE B 1 261 ? -42.188 -11.984 12.469 1 64.56 261 ILE B N 1
ATOM 8562 C CA . ILE B 1 261 ? -43.312 -12.109 13.383 1 64.56 261 ILE B CA 1
ATOM 8563 C C . ILE B 1 261 ? -44.219 -10.875 13.273 1 64.56 261 ILE B C 1
ATOM 8565 O O . ILE B 1 261 ? -45.438 -10.992 13.227 1 64.56 261 ILE B O 1
ATOM 8569 N N . SER B 1 262 ? -43.531 -9.734 13.195 1 67.06 262 SER B N 1
ATOM 8570 C CA . SER B 1 262 ? -44.312 -8.5 13.086 1 67.06 262 SER B CA 1
ATOM 8571 C C . SER B 1 262 ? -45.062 -8.43 11.75 1 67.06 262 SER B C 1
ATOM 8573 O O . SER B 1 262 ? -46.188 -7.941 11.695 1 67.06 262 SER B O 1
ATOM 8575 N N . THR B 1 263 ? -44.5 -8.992 10.773 1 69.12 263 THR B N 1
ATOM 8576 C CA . THR B 1 263 ? -45.125 -8.992 9.461 1 69.12 263 THR B CA 1
ATOM 8577 C C . THR B 1 263 ? -46.344 -9.922 9.445 1 69.12 263 THR B C 1
ATOM 8579 O O . THR B 1 263 ? -47.375 -9.578 8.914 1 69.12 263 THR B O 1
ATOM 8582 N N . ILE B 1 264 ? -46.094 -11.133 9.977 1 67.75 264 ILE B N 1
ATOM 8583 C CA . ILE B 1 264 ? -47.188 -12.094 10.016 1 67.75 264 ILE B CA 1
ATOM 8584 C C . ILE B 1 264 ? -48.344 -11.531 10.836 1 67.75 264 ILE B C 1
ATOM 8586 O O . ILE B 1 264 ? -49.5 -11.648 10.445 1 67.75 264 ILE B O 1
ATOM 8590 N N . LYS B 1 265 ? -48 -10.742 12.016 1 64.56 265 LYS B N 1
ATOM 8591 C CA . LYS B 1 265 ? -49 -10.141 12.867 1 64.56 265 LYS B CA 1
ATOM 8592 C C . LYS B 1 265 ? -49.719 -8.992 12.148 1 64.56 265 LYS B C 1
ATOM 8594 O O . LYS B 1 265 ? -50.906 -8.797 12.305 1 64.56 265 LYS B O 1
ATOM 8599 N N . GLY B 1 266 ? -48.938 -8.289 11.438 1 62.94 266 GLY B N 1
ATOM 8600 C CA . GLY B 1 266 ? -49.531 -7.199 10.672 1 62.94 266 GLY B CA 1
ATOM 8601 C C . GLY B 1 266 ? -50.531 -7.668 9.641 1 62.94 266 GLY B C 1
ATOM 8602 O O . GLY B 1 266 ? -51.594 -7.051 9.469 1 62.94 266 GLY B O 1
ATOM 8603 N N . VAL B 1 267 ? -50.125 -8.742 9.016 1 63.34 267 VAL B N 1
ATOM 8604 C CA . VAL B 1 267 ? -51.031 -9.281 8.008 1 63.34 267 VAL B CA 1
ATOM 8605 C C . VAL B 1 267 ? -52.312 -9.805 8.672 1 63.34 267 VAL B C 1
ATOM 8607 O O . VAL B 1 267 ? -53.406 -9.719 8.094 1 63.34 267 VAL B O 1
ATOM 8610 N N . LEU B 1 268 ? -52.031 -10.273 9.961 1 57.66 268 LEU B N 1
ATOM 8611 C CA . LEU B 1 268 ? -53.156 -10.828 10.68 1 57.66 268 LEU B CA 1
ATOM 8612 C C . LEU B 1 268 ? -53.938 -9.727 11.383 1 57.66 268 LEU B C 1
ATOM 8614 O O . LEU B 1 268 ? -54.875 -10.008 12.125 1 57.66 268 LEU B O 1
ATOM 8618 N N . GLY B 1 269 ? -53.75 -8.422 11.094 1 54.78 269 GLY B N 1
ATOM 8619 C CA . GLY B 1 269 ? -54.594 -7.316 11.508 1 54.78 269 GLY B CA 1
ATOM 8620 C C . GLY B 1 269 ? -54.156 -6.668 12.797 1 54.78 269 GLY B C 1
ATOM 8621 O O . GLY B 1 269 ? -54.906 -5.922 13.422 1 54.78 269 GLY B O 1
ATOM 8622 N N . ASP B 1 270 ? -53.031 -7.129 13.359 1 52.62 270 ASP B N 1
ATOM 8623 C CA . ASP B 1 270 ? -52.656 -6.523 14.633 1 52.62 270 ASP B CA 1
ATOM 8624 C C . ASP B 1 270 ? -52.031 -5.148 14.43 1 52.62 270 ASP B C 1
ATOM 8626 O O . ASP B 1 270 ? -51.406 -4.895 13.398 1 52.62 270 ASP B O 1
ATOM 8630 N N . SER B 1 271 ? -52.438 -4.094 15.141 1 53.41 271 SER B N 1
ATOM 8631 C CA . SER B 1 271 ? -52.094 -2.684 15.047 1 53.41 271 SER B CA 1
ATOM 8632 C C . SER B 1 271 ? -50.562 -2.496 15.109 1 53.41 271 SER B C 1
ATOM 8634 O O . SER B 1 271 ? -49.875 -3.279 15.758 1 53.41 271 SER B O 1
ATOM 8636 N N . LYS B 1 272 ? -50 -1.827 14.109 1 56.94 272 LYS B N 1
ATOM 8637 C CA . LYS B 1 272 ? -48.594 -1.403 13.992 1 56.94 272 LYS B CA 1
ATOM 8638 C C . LYS B 1 272 ? -48.062 -0.873 15.32 1 56.94 272 LYS B C 1
ATOM 8640 O O . LYS B 1 272 ? -46.875 -0.926 15.586 1 56.94 272 LYS B O 1
ATOM 8645 N N . GLU B 1 273 ? -48.906 -0.283 16.234 1 58.97 273 GLU B N 1
ATOM 8646 C CA . GLU B 1 273 ? -48.5 0.401 17.453 1 58.97 273 GLU B CA 1
ATOM 8647 C C . GLU B 1 273 ? -48.75 -0.46 18.688 1 58.97 273 GLU B C 1
ATOM 8649 O O . GLU B 1 273 ? -49.844 -0.979 18.875 1 58.97 273 GLU B O 1
ATOM 8654 N N . LYS B 1 274 ? -47.812 -1.161 19.156 1 61.22 274 LYS B N 1
ATOM 8655 C CA . LYS B 1 274 ? -47.938 -1.971 20.359 1 61.22 274 LYS B CA 1
ATOM 8656 C C . LYS B 1 274 ? -47.844 -1.111 21.625 1 61.22 274 LYS B C 1
ATOM 8658 O O . LYS B 1 274 ? -47.094 -0.131 21.641 1 61.22 274 LYS B O 1
ATOM 8663 N N . GLU B 1 275 ? -48.594 -1.324 22.531 1 61.44 275 GLU B N 1
ATOM 8664 C CA . GLU B 1 275 ? -48.531 -0.696 23.844 1 61.44 275 GLU B CA 1
ATOM 8665 C C . GLU B 1 275 ? -47.188 -1.007 24.547 1 61.44 275 GLU B C 1
ATOM 8667 O O . GLU B 1 275 ? -46.594 -2.043 24.281 1 61.44 275 GLU B O 1
ATOM 8672 N N . LEU B 1 276 ? -46.5 -0.015 25.109 1 64.12 276 LEU B N 1
ATOM 8673 C CA . LEU B 1 276 ? -45.219 -0.095 25.797 1 64.12 276 LEU B CA 1
ATOM 8674 C C . LEU B 1 276 ? -45.25 -1.164 26.891 1 64.12 276 LEU B C 1
ATOM 8676 O O . LEU B 1 276 ? -46.094 -1.121 27.781 1 64.12 276 LEU B O 1
ATOM 8680 N N . SER B 1 277 ? -44.875 -2.375 26.703 1 66.88 277 SER B N 1
ATOM 8681 C CA . SER B 1 277 ? -44.844 -3.434 27.703 1 66.88 277 SER B CA 1
ATOM 8682 C C . SER B 1 277 ? -43.781 -3.178 28.766 1 66.88 277 SER B C 1
ATOM 8684 O O . SER B 1 277 ? -43.781 -3.811 29.812 1 66.88 277 SER B O 1
ATOM 8686 N N . CYS B 1 278 ? -43.125 -1.938 28.922 1 67.69 278 CYS B N 1
ATOM 8687 C CA . CYS B 1 278 ? -42.125 -1.51 29.875 1 67.69 278 CYS B CA 1
ATOM 8688 C C . CYS B 1 278 ? -41.25 -2.682 30.312 1 67.69 278 CYS B C 1
ATOM 8690 O O . CYS B 1 278 ? -41.094 -2.945 31.5 1 67.69 278 CYS B O 1
ATOM 8692 N N . ASN B 1 279 ? -40.75 -3.631 29.391 1 77.94 279 ASN B N 1
ATOM 8693 C CA . ASN B 1 279 ? -39.844 -4.73 29.688 1 77.94 279 ASN B CA 1
ATOM 8694 C C . ASN B 1 279 ? -38.406 -4.355 29.375 1 77.94 279 ASN B C 1
ATOM 8696 O O . ASN B 1 279 ? -38.125 -3.373 28.688 1 77.94 279 ASN B O 1
ATOM 8700 N N . LYS B 1 280 ? -37.5 -5.094 30.047 1 82.31 280 LYS B N 1
ATOM 8701 C CA . LYS B 1 280 ? -36.062 -4.84 29.922 1 82.31 280 LYS B CA 1
ATOM 8702 C C . LYS B 1 280 ? -35.594 -5.055 28.5 1 82.31 280 LYS B C 1
ATOM 8704 O O . LYS B 1 280 ? -34.719 -4.328 28.016 1 82.31 280 LYS B O 1
ATOM 8709 N N . GLU B 1 281 ? -36.156 -5.996 27.844 1 82.12 281 GLU B N 1
ATOM 8710 C CA . GLU B 1 281 ? -35.75 -6.266 26.453 1 82.12 281 GLU B CA 1
ATOM 8711 C C . GLU B 1 281 ? -36.156 -5.125 25.531 1 82.12 281 GLU B C 1
ATOM 8713 O O . GLU B 1 281 ? -35.375 -4.742 24.641 1 82.12 281 GLU B O 1
ATOM 8718 N N . GLU B 1 282 ? -37.25 -4.656 25.75 1 81.56 282 GLU B N 1
ATOM 8719 C CA . GLU B 1 282 ? -37.719 -3.52 24.969 1 81.56 282 GLU B CA 1
ATOM 8720 C C . GLU B 1 282 ? -36.844 -2.281 25.219 1 81.56 282 GLU B C 1
ATOM 8722 O O . GLU B 1 282 ? -36.562 -1.513 24.297 1 81.56 282 GLU B O 1
ATOM 8727 N N . LEU B 1 283 ? -36.469 -2.139 26.453 1 84.69 283 LEU B N 1
ATOM 8728 C CA . LEU B 1 283 ? -35.594 -1.011 26.797 1 84.69 283 LEU B CA 1
ATOM 8729 C C . LEU B 1 283 ? -34.281 -1.1 26.062 1 84.69 283 LEU B C 1
ATOM 8731 O O . LEU B 1 283 ? -33.781 -0.097 25.531 1 84.69 283 LEU B O 1
ATOM 8735 N N . LYS B 1 284 ? -33.781 -2.279 26.031 1 86.5 284 LYS B N 1
ATOM 8736 C CA . LYS B 1 284 ? -32.5 -2.461 25.344 1 86.5 284 LYS B CA 1
ATOM 8737 C C . LYS B 1 284 ? -32.625 -2.17 23.859 1 86.5 284 LYS B C 1
ATOM 8739 O O . LYS B 1 284 ? -31.734 -1.559 23.266 1 86.5 284 LYS B O 1
ATOM 8744 N N . GLU B 1 285 ? -33.656 -2.609 23.234 1 83.75 285 GLU B N 1
ATOM 8745 C CA . GLU B 1 285 ? -33.875 -2.369 21.812 1 83.75 285 GLU B CA 1
ATOM 8746 C C . GLU B 1 285 ? -34.031 -0.879 21.531 1 83.75 285 GLU B C 1
ATOM 8748 O O . GLU B 1 285 ? -33.5 -0.369 20.547 1 83.75 285 GLU B O 1
ATOM 8753 N N . VAL B 1 286 ? -34.781 -0.254 22.344 1 85.5 286 VAL B N 1
ATOM 8754 C CA . VAL B 1 286 ? -35 1.176 22.172 1 85.5 286 VAL B CA 1
ATOM 8755 C C . VAL B 1 286 ? -33.688 1.935 22.344 1 85.5 286 VAL B C 1
ATOM 8757 O O . VAL B 1 286 ? -33.406 2.883 21.609 1 85.5 286 VAL B O 1
ATOM 8760 N N . GLU B 1 287 ? -32.938 1.508 23.25 1 88.19 287 GLU B N 1
ATOM 8761 C CA . GLU B 1 287 ? -31.656 2.154 23.484 1 88.19 287 GLU B CA 1
ATOM 8762 C C . GLU B 1 287 ? -30.734 1.997 22.281 1 88.19 287 GLU B C 1
ATOM 8764 O O . GLU B 1 287 ? -30.031 2.939 21.906 1 88.19 287 GLU B O 1
ATOM 8769 N N . GLU B 1 288 ? -30.75 0.874 21.734 1 87.31 288 GLU B N 1
ATOM 8770 C CA . GLU B 1 288 ? -29.891 0.637 20.562 1 87.31 288 GLU B CA 1
ATOM 8771 C C . GLU B 1 288 ? -30.344 1.472 19.375 1 87.31 288 GLU B C 1
ATOM 8773 O O . GLU B 1 288 ? -29.516 2.002 18.625 1 87.31 288 GLU B O 1
ATOM 8778 N N . ARG B 1 289 ? -31.594 1.593 19.219 1 87.06 289 ARG B N 1
ATOM 8779 C CA . ARG B 1 289 ? -32.125 2.395 18.125 1 87.06 289 ARG B CA 1
ATOM 8780 C C . ARG B 1 289 ? -31.781 3.871 18.312 1 87.06 289 ARG B C 1
ATOM 8782 O O . ARG B 1 289 ? -31.469 4.57 17.344 1 87.06 289 ARG B O 1
ATOM 8789 N N . LEU B 1 290 ? -31.844 4.277 19.5 1 89.44 290 LEU B N 1
ATOM 8790 C CA . LEU B 1 290 ? -31.547 5.676 19.766 1 89.44 290 LEU B CA 1
ATOM 8791 C C . LEU B 1 290 ? -30.047 5.949 19.625 1 89.44 290 LEU B C 1
ATOM 8793 O O . LEU B 1 290 ? -29.656 7.035 19.203 1 89.44 290 LEU B O 1
ATOM 8797 N N . LYS B 1 291 ? -29.312 4.973 20.016 1 89.94 291 LYS B N 1
ATOM 8798 C CA . LYS B 1 291 ? -27.875 5.105 19.828 1 89.94 291 LYS B CA 1
ATOM 8799 C C . LYS B 1 291 ? -27.531 5.324 18.359 1 89.94 291 LYS B C 1
ATOM 8801 O O . LYS B 1 291 ? -26.75 6.219 18.031 1 89.94 291 LYS B O 1
ATOM 8806 N N . VAL B 1 292 ? -28.156 4.586 17.516 1 88.75 292 VAL B N 1
ATOM 8807 C CA . VAL B 1 292 ? -27.891 4.684 16.078 1 88.75 292 VAL B CA 1
ATOM 8808 C C . VAL B 1 292 ? -28.391 6.035 15.555 1 88.75 292 VAL B C 1
ATOM 8810 O O . VAL B 1 292 ? -27.734 6.652 14.711 1 88.75 292 VAL B O 1
ATOM 8813 N N . ALA B 1 293 ? -29.422 6.48 16.078 1 90.06 293 ALA B N 1
ATOM 8814 C CA . ALA B 1 293 ? -29.984 7.758 15.648 1 90.06 293 ALA B CA 1
ATOM 8815 C C . ALA B 1 293 ? -29.062 8.914 16.031 1 90.06 293 ALA B C 1
ATOM 8817 O O . ALA B 1 293 ? -28.875 9.852 15.258 1 90.06 293 ALA B O 1
ATOM 8818 N N . PHE B 1 294 ? -28.516 8.812 17.203 1 91.5 294 PHE B N 1
ATOM 8819 C CA . PHE B 1 294 ? -27.594 9.859 17.641 1 91.5 294 PHE B CA 1
ATOM 8820 C C . PHE B 1 294 ? -26.328 9.859 16.812 1 91.5 294 PHE B C 1
ATOM 8822 O O . PHE B 1 294 ? -25.781 10.914 16.469 1 91.5 294 PHE B O 1
ATOM 8829 N N . ILE B 1 295 ? -25.875 8.742 16.5 1 90.12 295 ILE B N 1
ATOM 8830 C CA . ILE B 1 295 ? -24.656 8.633 15.688 1 90.12 295 ILE B CA 1
ATOM 8831 C C . ILE B 1 295 ? -24.922 9.227 14.305 1 90.12 295 ILE B C 1
ATOM 8833 O O . ILE B 1 295 ? -24.078 9.961 13.773 1 90.12 295 ILE B O 1
ATOM 8837 N N . GLN B 1 296 ? -26.078 8.969 13.758 1 90.06 296 GLN B N 1
ATOM 8838 C CA . GLN B 1 296 ? -26.422 9.5 12.445 1 90.06 296 GLN B CA 1
ATOM 8839 C C . GLN B 1 296 ? -26.547 11.016 12.477 1 90.06 296 GLN B C 1
ATOM 8841 O O . GLN B 1 296 ? -26.141 11.703 11.539 1 90.06 296 GLN B O 1
ATOM 8846 N N . LEU B 1 297 ? -27.125 11.492 13.516 1 91.88 297 LEU B N 1
ATOM 8847 C CA . LEU B 1 297 ? -27.25 12.945 13.648 1 91.88 297 LEU B CA 1
ATOM 8848 C C . LEU B 1 297 ? -25.875 13.602 13.773 1 91.88 297 LEU B C 1
ATOM 8850 O O . LEU B 1 297 ? -25.625 14.641 13.156 1 91.88 297 LEU B O 1
ATOM 8854 N N . HIS B 1 298 ? -25.109 12.969 14.586 1 92.75 298 HIS B N 1
ATOM 8855 C CA . HIS B 1 298 ? -23.75 13.5 14.742 1 92.75 298 HIS B CA 1
ATOM 8856 C C . HIS B 1 298 ? -23.016 13.508 13.406 1 92.75 298 HIS B C 1
ATOM 8858 O O . HIS B 1 298 ? -22.297 14.461 13.102 1 92.75 298 HIS B O 1
ATOM 8864 N N . GLN B 1 299 ? -23.141 12.539 12.633 1 90.75 299 GLN B N 1
ATOM 8865 C CA . GLN B 1 299 ? -22.5 12.477 11.328 1 90.75 299 GLN B CA 1
ATOM 8866 C C . GLN B 1 299 ? -23.031 13.555 10.391 1 90.75 299 GLN B C 1
ATOM 8868 O O . GLN B 1 299 ? -22.281 14.156 9.625 1 90.75 299 GLN B O 1
ATOM 8873 N N . LYS B 1 300 ? -24.312 13.719 10.445 1 91.94 300 LYS B N 1
ATOM 8874 C CA . LYS B 1 300 ? -24.938 14.773 9.656 1 91.94 300 LYS B CA 1
ATOM 8875 C C . LYS B 1 300 ? -24.359 16.141 10.016 1 91.94 300 LYS B C 1
ATOM 8877 O O . LYS B 1 300 ? -24.047 16.938 9.133 1 91.94 300 LYS B O 1
ATOM 8882 N N . LEU B 1 301 ? -24.141 16.359 11.281 1 93.62 301 LEU B N 1
ATOM 8883 C CA . LEU B 1 301 ? -23.594 17.625 11.75 1 93.62 301 LEU B CA 1
ATOM 8884 C C . LEU B 1 301 ? -22.141 17.781 11.336 1 93.62 301 LEU B C 1
ATOM 8886 O O . LEU B 1 301 ? -21.688 18.875 10.992 1 93.62 301 LEU B O 1
ATOM 8890 N N . CYS B 1 302 ? -21.438 16.719 11.352 1 92 302 CYS B N 1
ATOM 8891 C CA . CYS B 1 302 ? -20.047 16.75 10.906 1 92 302 CYS B CA 1
ATOM 8892 C C . CYS B 1 302 ? -19.953 17.125 9.43 1 92 302 CYS B C 1
ATOM 8894 O O . CYS B 1 302 ? -19.109 17.922 9.039 1 92 302 CYS B O 1
ATOM 8896 N N . HIS B 1 303 ? -20.828 16.562 8.617 1 92.5 303 HIS B N 1
ATOM 8897 C CA . HIS B 1 303 ? -20.844 16.875 7.191 1 92.5 303 HIS B CA 1
ATOM 8898 C C . HIS B 1 303 ? -21.219 18.328 6.949 1 92.5 303 HIS B C 1
ATOM 8900 O O . HIS B 1 303 ? -20.672 18.984 6.055 1 92.5 303 HIS B O 1
ATOM 8906 N N . LEU B 1 304 ? -22.109 18.844 7.773 1 93.5 304 LEU B N 1
ATOM 8907 C CA . LEU B 1 304 ? -22.516 20.234 7.625 1 93.5 304 LEU B CA 1
ATOM 8908 C C . LEU B 1 304 ? -21.391 21.172 8.008 1 93.5 304 LEU B C 1
ATOM 8910 O O . LEU B 1 304 ? -21.172 22.188 7.34 1 93.5 304 LEU B O 1
ATOM 8914 N N . LYS B 1 305 ? -20.688 20.797 9.031 1 93.25 305 LYS B N 1
ATOM 8915 C CA . LYS B 1 305 ? -19.531 21.594 9.43 1 93.25 305 LYS B CA 1
ATOM 8916 C C . LYS B 1 305 ? -18.469 21.594 8.336 1 93.25 305 LYS B C 1
ATOM 8918 O O . LYS B 1 305 ? -17.906 22.641 8.016 1 93.25 305 LYS B O 1
ATOM 8923 N N . HIS B 1 306 ? -18.312 20.438 7.836 1 92.5 306 HIS B N 1
ATOM 8924 C CA . HIS B 1 306 ? -17.344 20.312 6.762 1 92.5 306 HIS B CA 1
ATOM 8925 C C . HIS B 1 306 ? -17.797 21.047 5.508 1 92.5 306 HIS B C 1
ATOM 8927 O O . HIS B 1 306 ? -16.969 21.641 4.801 1 92.5 306 HIS B O 1
ATOM 8933 N N . TYR B 1 307 ? -19.062 21.016 5.191 1 93.81 307 TYR B N 1
ATOM 8934 C CA . TYR B 1 307 ? -19.641 21.734 4.062 1 93.81 307 TYR B CA 1
ATOM 8935 C C . TYR B 1 307 ? -19.375 23.234 4.188 1 93.81 307 TYR B C 1
ATOM 8937 O O . TYR B 1 307 ? -18.953 23.875 3.227 1 93.81 307 TYR B O 1
ATOM 8945 N N . SER B 1 308 ? -19.594 23.766 5.391 1 93.5 308 SER B N 1
ATOM 8946 C CA . SER B 1 308 ? -19.375 25.188 5.637 1 93.5 308 SER B CA 1
ATOM 8947 C C . SER B 1 308 ? -17.906 25.547 5.52 1 93.5 308 SER B C 1
ATOM 8949 O O . SER B 1 308 ? -17.547 26.531 4.855 1 93.5 308 SER B O 1
ATOM 8951 N N . PHE B 1 309 ? -17.094 24.797 6.043 1 92.81 309 PHE B N 1
ATOM 8952 C CA . PHE B 1 309 ? -15.664 25.047 6.023 1 92.81 309 PHE B CA 1
ATOM 8953 C C . PHE B 1 309 ? -15.133 25.047 4.594 1 92.81 309 PHE B C 1
ATOM 8955 O O . PHE B 1 309 ? -14.391 25.938 4.203 1 92.81 309 PHE B O 1
ATOM 8962 N N . MET B 1 310 ? -15.5 24.016 3.855 1 93.88 310 MET B N 1
ATOM 8963 C CA . MET B 1 310 ? -14.984 23.875 2.498 1 93.88 310 MET B CA 1
ATOM 8964 C C . MET B 1 310 ? -15.461 25.016 1.609 1 93.88 310 MET B C 1
ATOM 8966 O O . MET B 1 310 ? -14.711 25.516 0.77 1 93.88 310 MET B O 1
ATOM 8970 N N . ASN B 1 311 ? -16.641 25.406 1.77 1 93.69 311 ASN B N 1
ATOM 8971 C CA . ASN B 1 311 ? -17.156 26.5 0.962 1 93.69 311 ASN B CA 1
ATOM 8972 C C . ASN B 1 311 ? -16.5 27.828 1.345 1 93.69 311 ASN B C 1
ATOM 8974 O O . ASN B 1 311 ? -16.188 28.641 0.475 1 93.69 311 ASN B O 1
ATOM 8978 N N . LEU B 1 312 ? -16.297 28.062 2.658 1 93.19 312 LEU B N 1
ATOM 8979 C CA . LEU B 1 312 ? -15.617 29.281 3.1 1 93.19 312 LEU B CA 1
ATOM 8980 C C . LEU B 1 312 ? -14.188 29.344 2.572 1 93.19 312 LEU B C 1
ATOM 8982 O O . LEU B 1 312 ? -13.727 30.391 2.139 1 93.19 312 LEU B O 1
ATOM 8986 N N . LEU B 1 313 ? -13.594 28.172 2.682 1 93.69 313 LEU B N 1
ATOM 8987 C CA . LEU B 1 313 ? -12.234 28.078 2.156 1 93.69 313 LEU B CA 1
ATOM 8988 C C . LEU B 1 313 ? -12.219 28.359 0.655 1 93.69 313 LEU B C 1
ATOM 8990 O O . LEU B 1 313 ? -11.305 29 0.148 1 93.69 313 LEU B O 1
ATOM 8994 N N . ALA B 1 314 ? -13.203 27.859 -0.042 1 94.38 314 ALA B N 1
ATOM 8995 C CA . ALA B 1 314 ? -13.289 28.078 -1.484 1 94.38 314 ALA B CA 1
ATOM 8996 C C . ALA B 1 314 ? -13.477 29.562 -1.807 1 94.38 314 ALA B C 1
ATOM 8998 O O . ALA B 1 314 ? -12.844 30.078 -2.729 1 94.38 314 ALA B O 1
ATOM 8999 N N . PHE B 1 315 ? -14.289 30.266 -1.072 1 93 315 PHE B N 1
ATOM 9000 C CA . PHE B 1 315 ? -14.5 31.688 -1.274 1 93 315 PHE B CA 1
ATOM 9001 C C . PHE B 1 315 ? -13.227 32.469 -0.982 1 93 315 PHE B C 1
ATOM 9003 O O . PHE B 1 315 ? -12.875 33.406 -1.723 1 93 315 PHE B O 1
ATOM 9010 N N . SER B 1 316 ? -12.57 32.094 0.072 1 91.94 316 SER B N 1
ATOM 9011 C CA . SER B 1 316 ? -11.328 32.781 0.442 1 91.94 316 SER B CA 1
ATOM 9012 C C . SER B 1 316 ? -10.258 32.594 -0.63 1 91.94 316 SER B C 1
ATOM 9014 O O . SER B 1 316 ? -9.594 33.562 -1.013 1 91.94 316 SER B O 1
ATOM 9016 N N . LYS B 1 317 ? -10.125 31.391 -1.128 1 92.44 317 LYS B N 1
ATOM 9017 C CA . LYS B 1 317 ? -9.094 31.094 -2.113 1 92.44 317 LYS B CA 1
ATOM 9018 C C . LYS B 1 317 ? -9.398 31.766 -3.451 1 92.44 317 LYS B C 1
ATOM 9020 O O . LYS B 1 317 ? -8.492 32.281 -4.121 1 92.44 317 LYS B O 1
ATOM 9025 N N . ILE B 1 318 ? -10.672 31.781 -3.816 1 91.94 318 ILE B N 1
ATOM 9026 C CA . ILE B 1 318 ? -11.039 32.375 -5.098 1 91.94 318 ILE B CA 1
ATOM 9027 C C . ILE B 1 318 ? -10.867 33.906 -5.031 1 91.94 318 ILE B C 1
ATOM 9029 O O . ILE B 1 318 ? -10.445 34.531 -6.008 1 91.94 318 ILE B O 1
ATOM 9033 N N . LEU B 1 319 ? -11.125 34.5 -3.926 1 90.19 319 LEU B N 1
ATOM 9034 C CA . LEU B 1 319 ? -10.992 35.938 -3.758 1 90.19 319 LEU B CA 1
ATOM 9035 C C . LEU B 1 319 ? -9.516 36.344 -3.672 1 90.19 319 LEU B C 1
ATOM 9037 O O . LEU B 1 319 ? -9.125 37.406 -4.168 1 90.19 319 LEU B O 1
ATOM 9041 N N . LYS B 1 320 ? -8.758 35.5 -3.033 1 88.5 320 LYS B N 1
ATOM 9042 C CA . LYS B 1 320 ? -7.316 35.75 -3.018 1 88.5 320 LYS B CA 1
ATOM 9043 C C . LYS B 1 320 ? -6.738 35.719 -4.434 1 88.5 320 LYS B C 1
ATOM 9045 O O . LYS B 1 320 ? -5.871 36.531 -4.766 1 88.5 320 LYS B O 1
ATOM 9050 N N . LYS B 1 321 ? -7.227 34.875 -5.262 1 89.5 321 LYS B N 1
ATOM 9051 C CA . LYS B 1 321 ? -6.789 34.781 -6.652 1 89.5 321 LYS B CA 1
ATOM 9052 C C . LYS B 1 321 ? -7.246 36.031 -7.441 1 89.5 321 LYS B C 1
ATOM 9054 O O . LYS B 1 321 ? -6.516 36.5 -8.305 1 89.5 321 LYS B O 1
ATOM 9059 N N . TYR B 1 322 ? -8.398 36.406 -7.18 1 88.62 322 TYR B N 1
ATOM 9060 C CA . TYR B 1 322 ? -8.906 37.625 -7.805 1 88.62 322 TYR B CA 1
ATOM 9061 C C . TYR B 1 322 ? -8.031 38.812 -7.473 1 88.62 322 TYR B C 1
ATOM 9063 O O . TYR B 1 322 ? -7.676 39.594 -8.359 1 88.62 322 TYR B O 1
ATOM 9071 N N . ASP B 1 323 ? -7.609 38.875 -6.219 1 86.5 323 ASP B N 1
ATOM 9072 C CA . ASP B 1 323 ? -6.754 40 -5.785 1 86.5 323 ASP B CA 1
ATOM 9073 C C . ASP B 1 323 ? -5.387 39.906 -6.457 1 86.5 323 ASP B C 1
ATOM 9075 O O . ASP B 1 323 ? -4.805 40.938 -6.805 1 86.5 323 ASP B O 1
ATOM 9079 N N . LYS B 1 324 ? -4.949 38.75 -6.594 1 83.81 324 LYS B N 1
ATOM 9080 C CA . LYS B 1 324 ? -3.643 38.562 -7.219 1 83.81 324 LYS B CA 1
ATOM 9081 C C . LYS B 1 324 ? -3.678 38.969 -8.688 1 83.81 324 LYS B C 1
ATOM 9083 O O . LYS B 1 324 ? -2.729 39.594 -9.195 1 83.81 324 LYS B O 1
ATOM 9088 N N . ILE B 1 325 ? -4.75 38.75 -9.32 1 83.38 325 ILE B N 1
ATOM 9089 C CA . ILE B 1 325 ? -4.879 39.031 -10.75 1 83.38 325 ILE B CA 1
ATOM 9090 C C . ILE B 1 325 ? -5.203 40.5 -10.977 1 83.38 325 ILE B C 1
ATOM 9092 O O . ILE B 1 325 ? -4.664 41.125 -11.883 1 83.38 325 ILE B O 1
ATOM 9096 N N . THR B 1 326 ? -6.098 41.062 -10.211 1 80.38 326 THR B N 1
ATOM 9097 C CA . THR B 1 326 ? -6.582 42.438 -10.461 1 80.38 326 THR B CA 1
ATOM 9098 C C . THR B 1 326 ? -5.84 43.438 -9.586 1 80.38 326 THR B C 1
ATOM 9100 O O . THR B 1 326 ? -5.934 44.625 -9.805 1 80.38 326 THR B O 1
ATOM 9103 N N . SER B 1 327 ? -4.977 42.969 -8.617 1 71.25 327 SER B N 1
ATOM 9104 C CA . SER B 1 327 ? -4.23 43.812 -7.695 1 71.25 327 SER B CA 1
ATOM 9105 C C . SER B 1 327 ? -5.164 44.75 -6.93 1 71.25 327 SER B C 1
ATOM 9107 O O . SER B 1 327 ? -4.809 45.875 -6.648 1 71.25 327 SER B O 1
ATOM 9109 N N . ARG B 1 328 ? -6.488 44.219 -6.934 1 73.44 328 ARG B N 1
ATOM 9110 C CA . ARG B 1 328 ? -7.453 44.969 -6.113 1 73.44 328 ARG B CA 1
ATOM 9111 C C . ARG B 1 328 ? -7.574 44.344 -4.727 1 73.44 328 ARG B C 1
ATOM 9113 O O . ARG B 1 328 ? -7.34 43.125 -4.559 1 73.44 328 ARG B O 1
ATOM 9120 N N . SER B 1 329 ? -7.559 45 -3.691 1 74.69 329 SER B N 1
ATOM 9121 C CA . SER B 1 329 ? -7.66 44.469 -2.344 1 74.69 329 SER B CA 1
ATOM 9122 C C . SER B 1 329 ? -9.117 44.344 -1.904 1 74.69 329 SER B C 1
ATOM 9124 O O . SER B 1 329 ? -9.531 44.969 -0.935 1 74.69 329 SER B O 1
ATOM 9126 N N . VAL B 1 330 ? -9.938 43.625 -2.721 1 80.31 330 VAL B N 1
ATOM 9127 C CA . VAL B 1 330 ? -11.359 43.438 -2.455 1 80.31 330 VAL B CA 1
ATOM 9128 C C . VAL B 1 330 ? -11.578 42.188 -1.615 1 80.31 330 VAL B C 1
ATOM 9130 O O . VAL B 1 330 ? -12.625 42.031 -0.986 1 80.31 330 VAL B O 1
ATOM 9133 N N . ALA B 1 331 ? -10.633 41.344 -1.536 1 84.44 331 ALA B N 1
ATOM 9134 C CA . ALA B 1 331 ? -10.789 40.031 -0.902 1 84.44 331 ALA B CA 1
ATOM 9135 C C . ALA B 1 331 ? -11.148 40.188 0.573 1 84.44 331 ALA B C 1
ATOM 9137 O O . ALA B 1 331 ? -12.039 39.469 1.073 1 84.44 331 ALA B O 1
ATOM 9138 N N . ARG B 1 332 ? -10.586 41.125 1.285 1 81.69 332 ARG B N 1
ATOM 9139 C CA . ARG B 1 332 ? -10.82 41.312 2.715 1 81.69 332 ARG B CA 1
ATOM 9140 C C . ARG B 1 332 ? -12.227 41.812 2.98 1 81.69 332 ARG B C 1
ATOM 9142 O O . ARG B 1 332 ? -12.914 41.344 3.883 1 81.69 332 ARG B O 1
ATOM 9149 N N . SER B 1 333 ? -12.68 42.75 2.193 1 79.5 333 SER B N 1
ATOM 9150 C CA . SER B 1 333 ? -14 43.344 2.389 1 79.5 333 SER B CA 1
ATOM 9151 C C . SER B 1 333 ? -15.109 42.375 2.053 1 79.5 333 SER B C 1
ATOM 9153 O O . SER B 1 333 ? -16.125 42.281 2.756 1 79.5 333 SER B O 1
ATOM 9155 N N . TYR B 1 334 ? -14.867 41.656 1.053 1 85 334 TYR B N 1
ATOM 9156 C CA . TYR B 1 334 ? -15.898 40.688 0.662 1 85 334 TYR B CA 1
ATOM 9157 C C . TYR B 1 334 ? -15.93 39.5 1.617 1 85 334 TYR B C 1
ATOM 9159 O O . TYR B 1 334 ? -16.984 38.938 1.87 1 85 334 TYR B O 1
ATOM 9167 N N . MET B 1 335 ? -14.82 39.094 2.029 1 87.62 335 MET B N 1
ATOM 9168 C CA . MET B 1 335 ? -14.789 37.969 2.959 1 87.62 335 MET B CA 1
ATOM 9169 C C . MET B 1 335 ? -15.5 38.312 4.262 1 87.62 335 MET B C 1
ATOM 9171 O O . MET B 1 335 ? -16.062 37.438 4.918 1 87.62 335 MET B O 1
ATOM 9175 N N . LYS B 1 336 ? -15.484 39.562 4.629 1 82.5 336 LYS B N 1
ATOM 9176 C CA . LYS B 1 336 ? -16.25 40 5.801 1 82.5 336 LYS B CA 1
ATOM 9177 C C . LYS B 1 336 ? -17.734 39.75 5.605 1 82.5 336 LYS B C 1
ATOM 9179 O O . LYS B 1 336 ? -18.438 39.375 6.539 1 82.5 336 LYS B O 1
ATOM 9184 N N . ILE B 1 337 ? -18.141 39.906 4.43 1 81.88 337 ILE B N 1
ATOM 9185 C CA . ILE B 1 337 ? -19.547 39.688 4.098 1 81.88 337 ILE B CA 1
ATOM 9186 C C . ILE B 1 337 ? -19.859 38.188 4.176 1 81.88 337 ILE B C 1
ATOM 9188 O O . ILE B 1 337 ? -20.891 37.781 4.723 1 81.88 337 ILE B O 1
ATOM 9192 N N . VAL B 1 338 ? -19 37.5 3.623 1 87.38 338 VAL B N 1
ATOM 9193 C CA . VAL B 1 338 ? -19.188 36.031 3.623 1 87.38 338 VAL B CA 1
ATOM 9194 C C . VAL B 1 338 ? -19.156 35.531 5.055 1 87.38 338 VAL B C 1
ATOM 9196 O O . VAL B 1 338 ? -19.953 34.656 5.422 1 87.38 338 VAL B O 1
ATOM 9199 N N . ASP B 1 339 ? -18.266 36.062 5.84 1 86.12 339 ASP B N 1
ATOM 9200 C CA . ASP B 1 339 ? -18.141 35.625 7.227 1 86.12 339 ASP B CA 1
ATOM 9201 C C . ASP B 1 339 ? -19.375 36.031 8.047 1 86.12 339 ASP B C 1
ATOM 9203 O O . ASP B 1 339 ? -19.719 35.375 9.016 1 86.12 339 ASP B O 1
ATOM 9207 N N . ASN B 1 340 ? -20 37.094 7.605 1 82.19 340 ASN B N 1
ATOM 9208 C CA . ASN B 1 340 ? -21.188 37.562 8.32 1 82.19 340 ASN B CA 1
ATOM 9209 C C . ASN B 1 340 ? -22.453 36.906 7.797 1 82.19 340 ASN B C 1
ATOM 9211 O O . ASN B 1 340 ? -23.531 37.062 8.383 1 82.19 340 ASN B O 1
ATOM 9215 N N . SER B 1 341 ? -22.312 36.188 6.785 1 86.44 341 SER B N 1
ATOM 9216 C CA . SER B 1 341 ? -23.469 35.438 6.277 1 86.44 341 SER B CA 1
ATOM 9217 C C . SER B 1 341 ? -23.766 34.25 7.164 1 86.44 341 SER B C 1
ATOM 9219 O O . SER B 1 341 ? -23.062 34 8.141 1 86.44 341 SER B O 1
ATOM 9221 N N . TYR B 1 342 ? -24.859 33.594 6.836 1 86.56 342 TYR B N 1
ATOM 9222 C CA . TYR B 1 342 ? -25.312 32.469 7.668 1 86.56 342 TYR B CA 1
ATOM 9223 C C . TYR B 1 342 ? -24.281 31.344 7.691 1 86.56 342 TYR B C 1
ATOM 9225 O O . TYR B 1 342 ? -24 30.781 8.742 1 86.56 342 TYR B O 1
ATOM 9233 N N . ILE B 1 343 ? -23.656 31.062 6.633 1 88.62 343 ILE B N 1
ATOM 9234 C CA . ILE B 1 343 ? -22.703 29.969 6.508 1 88.62 343 ILE B CA 1
ATOM 9235 C C . ILE B 1 343 ? -21.453 30.281 7.316 1 88.62 343 ILE B C 1
ATOM 9237 O O . ILE B 1 343 ? -20.797 29.359 7.852 1 88.62 343 ILE B O 1
ATOM 9241 N N . GLY B 1 344 ? -21.078 31.469 7.426 1 85.5 344 GLY B N 1
ATOM 9242 C CA . GLY B 1 344 ? -19.875 31.844 8.141 1 85.5 344 GLY B CA 1
ATOM 9243 C C . GLY B 1 344 ? -20.109 32.156 9.602 1 85.5 344 GLY B C 1
ATOM 9244 O O . GLY B 1 344 ? -19.234 31.906 10.445 1 85.5 344 GLY B O 1
ATOM 9245 N N . SER B 1 345 ? -21.203 32.625 9.984 1 80.75 345 SER B N 1
ATOM 9246 C CA . SER B 1 345 ? -21.422 33.156 11.328 1 80.75 345 SER B CA 1
ATOM 9247 C C . SER B 1 345 ? -22.234 32.156 12.172 1 80.75 345 SER B C 1
ATOM 9249 O O . SER B 1 345 ? -22.219 32.25 13.398 1 80.75 345 SER B O 1
ATOM 9251 N N . CYS B 1 346 ? -22.891 31.219 11.5 1 78.62 346 CYS B N 1
ATOM 9252 C CA . CYS B 1 346 ? -23.781 30.344 12.25 1 78.62 346 CYS B CA 1
ATOM 9253 C C . CYS B 1 346 ? -22.984 29.344 13.102 1 78.62 346 CYS B C 1
ATOM 9255 O O . CYS B 1 346 ? -22.25 28.516 12.562 1 78.62 346 CYS B O 1
ATOM 9257 N N . ASP B 1 347 ? -22.984 29.547 14.391 1 84.06 347 ASP B N 1
ATOM 9258 C CA . ASP B 1 347 ? -22.297 28.641 15.312 1 84.06 347 ASP B CA 1
ATOM 9259 C C . ASP B 1 347 ? -23.266 27.625 15.906 1 84.06 347 ASP B C 1
ATOM 9261 O O . ASP B 1 347 ? -22.938 26.922 16.859 1 84.06 347 ASP B O 1
ATOM 9265 N N . MET B 1 348 ? -24.438 27.531 15.281 1 88.31 348 MET B N 1
ATOM 9266 C CA . MET B 1 348 ? -25.453 26.609 15.781 1 88.31 348 MET B CA 1
ATOM 9267 C C . MET B 1 348 ? -25.016 25.156 15.586 1 88.31 348 MET B C 1
ATOM 9269 O O . MET B 1 348 ? -25.266 24.312 16.453 1 88.31 348 MET B O 1
ATOM 9273 N N . VAL B 1 349 ? -24.375 24.922 14.539 1 91.75 349 VAL B N 1
ATOM 9274 C CA . VAL B 1 349 ? -23.938 23.562 14.227 1 91.75 349 VAL B CA 1
ATOM 9275 C C . VAL B 1 349 ? -22.906 23.109 15.242 1 91.75 349 VAL B C 1
ATOM 9277 O O . VAL B 1 349 ? -22.984 21.984 15.75 1 91.75 349 VAL B O 1
ATOM 9280 N N . ASN B 1 350 ? -21.953 23.922 15.586 1 90.88 350 ASN B N 1
ATOM 9281 C CA . ASN B 1 350 ? -20.938 23.562 16.562 1 90.88 350 ASN B CA 1
ATOM 9282 C C . ASN B 1 350 ? -21.531 23.391 17.953 1 90.88 350 ASN B C 1
ATOM 9284 O O . ASN B 1 350 ? -21.156 22.469 18.688 1 90.88 350 ASN B O 1
ATOM 9288 N N . SER B 1 351 ? -22.438 24.219 18.266 1 90.69 351 SER B N 1
ATOM 9289 C CA . SER B 1 351 ? -23.094 24.125 19.562 1 90.69 351 SER B CA 1
ATOM 9290 C C . SER B 1 351 ? -23.922 22.844 19.672 1 90.69 351 SER B C 1
ATOM 9292 O O . SER B 1 351 ? -23.875 22.156 20.688 1 90.69 351 SER B O 1
ATOM 9294 N N . LEU B 1 352 ? -24.656 22.656 18.625 1 92.5 352 LEU B N 1
ATOM 9295 C CA . LEU B 1 352 ? -25.469 21.453 18.594 1 92.5 352 LEU B CA 1
ATOM 9296 C C . LEU B 1 352 ? -24.609 20.203 18.641 1 92.5 352 LEU B C 1
ATOM 9298 O O . LEU B 1 352 ? -24.969 19.203 19.281 1 92.5 352 LEU B O 1
ATOM 9302 N N . MET B 1 353 ? -23.516 20.188 17.953 1 94 353 MET B N 1
ATOM 9303 C CA . MET B 1 353 ? -22.594 19.062 17.922 1 94 353 MET B CA 1
ATOM 9304 C C . MET B 1 353 ? -22.047 18.781 19.328 1 94 353 MET B C 1
ATOM 9306 O O . MET B 1 353 ? -21.984 17.625 19.75 1 94 353 MET B O 1
ATOM 9310 N N . GLU B 1 354 ? -21.672 19.75 20.016 1 91.19 354 GLU B N 1
ATOM 9311 C CA . GLU B 1 354 ? -21.172 19.594 21.375 1 91.19 354 GLU B CA 1
ATOM 9312 C C . GLU B 1 354 ? -22.25 19.047 22.297 1 91.19 354 GLU B C 1
ATOM 9314 O O . GLU B 1 354 ? -21.984 18.172 23.125 1 91.19 354 GLU B O 1
ATOM 9319 N N . LYS B 1 355 ? -23.5 19.531 22.141 1 90.94 355 LYS B N 1
ATOM 9320 C CA . LYS B 1 355 ? -24.609 19.062 22.953 1 90.94 355 LYS B CA 1
ATOM 9321 C C . LYS B 1 355 ? -24.891 17.594 22.688 1 90.94 355 LYS B C 1
ATOM 9323 O O . LYS B 1 355 ? -25.109 16.812 23.625 1 90.94 355 LYS B O 1
ATOM 9328 N N . VAL B 1 356 ? -24.859 17.312 21.438 1 93.19 356 VAL B N 1
ATOM 9329 C CA . VAL B 1 356 ? -25.125 15.922 21.062 1 93.19 356 VAL B CA 1
ATOM 9330 C C . VAL B 1 356 ? -24.031 15.016 21.625 1 93.19 356 VAL B C 1
ATOM 9332 O O . VAL B 1 356 ? -24.328 13.914 22.109 1 93.19 356 VAL B O 1
ATOM 9335 N N . GLU B 1 357 ? -22.781 15.414 21.562 1 92.94 357 GLU B N 1
ATOM 9336 C CA . GLU B 1 357 ? -21.672 14.625 22.094 1 92.94 357 GLU B CA 1
ATOM 9337 C C . GLU B 1 357 ? -21.812 14.422 23.594 1 92.94 357 GLU B C 1
ATOM 9339 O O . GLU B 1 357 ? -21.625 13.312 24.094 1 92.94 357 GLU B O 1
ATOM 9344 N N . VAL B 1 358 ? -22.25 15.43 24.312 1 90.06 358 VAL B N 1
ATOM 9345 C CA . VAL B 1 358 ? -22.375 15.367 25.766 1 90.06 358 VAL B CA 1
ATOM 9346 C C . VAL B 1 358 ? -23.547 14.445 26.141 1 90.06 358 VAL B C 1
ATOM 9348 O O . VAL B 1 358 ? -23.406 13.578 27 1 90.06 358 VAL B O 1
ATOM 9351 N N . VAL B 1 359 ? -24.688 14.648 25.469 1 90.75 359 VAL B N 1
ATOM 9352 C CA . VAL B 1 359 ? -25.875 13.844 25.75 1 90.75 359 VAL B CA 1
ATOM 9353 C C . VAL B 1 359 ? -25.609 12.375 25.422 1 90.75 359 VAL B C 1
ATOM 9355 O O . VAL B 1 359 ? -25.969 11.484 26.188 1 90.75 359 VAL B O 1
ATOM 9358 N N . PHE B 1 360 ? -24.953 12.141 24.375 1 92.5 360 PHE B N 1
ATOM 9359 C CA . PHE B 1 360 ? -24.656 10.781 23.922 1 92.5 360 PHE B CA 1
ATOM 9360 C C . PHE B 1 360 ? -23.719 10.086 24.906 1 92.5 360 PHE B C 1
ATOM 9362 O O . PHE B 1 360 ? -23.969 8.938 25.297 1 92.5 360 PHE B O 1
ATOM 9369 N N . ILE B 1 361 ? -22.656 10.742 25.266 1 91.31 361 ILE B N 1
ATOM 9370 C CA . ILE B 1 361 ? -21.641 10.156 26.156 1 91.31 361 ILE B CA 1
ATOM 9371 C C . ILE B 1 361 ? -22.234 9.945 27.547 1 91.31 361 ILE B C 1
ATOM 9373 O O . ILE B 1 361 ? -22 8.906 28.172 1 91.31 361 ILE B O 1
ATOM 9377 N N . LYS B 1 362 ? -23.062 10.789 28.031 1 87 362 LYS B N 1
ATOM 9378 C CA . LYS B 1 362 ? -23.641 10.727 29.359 1 87 362 LYS B CA 1
ATOM 9379 C C . LYS B 1 362 ? -24.703 9.625 29.453 1 87 362 LYS B C 1
ATOM 9381 O O . LYS B 1 362 ? -24.734 8.867 30.422 1 87 362 LYS B O 1
ATOM 9386 N N . ASN B 1 363 ? -25.516 9.508 28.453 1 87.19 363 ASN B N 1
ATOM 9387 C CA . ASN B 1 363 ? -26.688 8.641 28.547 1 87.19 363 ASN B CA 1
ATOM 9388 C C . ASN B 1 363 ? -26.359 7.223 28.062 1 87.19 363 ASN B C 1
ATOM 9390 O O . ASN B 1 363 ? -26.953 6.254 28.547 1 87.19 363 ASN B O 1
ATOM 9394 N N . PHE B 1 364 ? -25.422 7.043 27.156 1 89.06 364 PHE B N 1
ATOM 9395 C CA . PHE B 1 364 ? -25.266 5.719 26.562 1 89.06 364 PHE B CA 1
ATOM 9396 C C . PHE B 1 364 ? -23.938 5.09 26.984 1 89.06 364 PHE B C 1
ATOM 9398 O O . PHE B 1 364 ? -23.797 3.867 26.969 1 89.06 364 PHE B O 1
ATOM 9405 N N . LEU B 1 365 ? -22.938 5.871 27.266 1 85.69 365 LEU B N 1
ATOM 9406 C CA . LEU B 1 365 ? -21.641 5.293 27.531 1 85.69 365 LEU B CA 1
ATOM 9407 C C . LEU B 1 365 ? -21.172 5.648 28.938 1 85.69 365 LEU B C 1
ATOM 9409 O O . LEU B 1 365 ? -19.969 5.734 29.203 1 85.69 365 LEU B O 1
ATOM 9413 N N . ARG B 1 366 ? -21.984 5.812 29.906 1 82.81 366 ARG B N 1
ATOM 9414 C CA . ARG B 1 366 ? -21.656 6.039 31.312 1 82.81 366 ARG B CA 1
ATOM 9415 C C . ARG B 1 366 ? -20.531 7.055 31.453 1 82.81 366 ARG B C 1
ATOM 9417 O O . ARG B 1 366 ? -19.578 6.824 32.188 1 82.81 366 ARG B O 1
ATOM 9424 N N . SER B 1 367 ? -20.406 8.117 30.578 1 77.81 367 SER B N 1
ATOM 9425 C CA . SER B 1 367 ? -19.547 9.281 30.672 1 77.81 367 SER B CA 1
ATOM 9426 C C . SER B 1 367 ? -18.109 8.938 30.266 1 77.81 367 SER B C 1
ATOM 9428 O O . SER B 1 367 ? -17.156 9.547 30.75 1 77.81 367 SER B O 1
ATOM 9430 N N . ASN B 1 368 ? -18.016 7.816 29.547 1 84.62 368 ASN B N 1
ATOM 9431 C CA . ASN B 1 368 ? -16.719 7.523 28.938 1 84.62 368 ASN B CA 1
ATOM 9432 C C . ASN B 1 368 ? -16.547 8.258 27.609 1 84.62 368 ASN B C 1
ATOM 9434 O O . ASN B 1 368 ? -17.094 7.848 26.594 1 84.62 368 ASN B O 1
ATOM 9438 N N . ARG B 1 369 ? -15.766 9.219 27.594 1 85.19 369 ARG B N 1
ATOM 9439 C CA . ARG B 1 369 ? -15.625 10.102 26.438 1 85.19 369 ARG B CA 1
ATOM 9440 C C . ARG B 1 369 ? -14.852 9.414 25.312 1 85.19 369 ARG B C 1
ATOM 9442 O O . ARG B 1 369 ? -15.203 9.547 24.141 1 85.19 369 ARG B O 1
ATOM 9449 N N . ARG B 1 370 ? -13.844 8.703 25.672 1 83.62 370 ARG B N 1
ATOM 9450 C CA . ARG B 1 370 ? -13 8.078 24.656 1 83.62 370 ARG B CA 1
ATOM 9451 C C . ARG B 1 370 ? -13.805 7.082 23.812 1 83.62 370 ARG B C 1
ATOM 9453 O O . ARG B 1 370 ? -13.75 7.113 22.594 1 83.62 370 ARG B O 1
ATOM 9460 N N . GLU B 1 371 ? -14.484 6.332 24.484 1 86.62 371 GLU B N 1
ATOM 9461 C CA . GLU B 1 371 ? -15.289 5.332 23.797 1 86.62 371 GLU B CA 1
ATOM 9462 C C . GLU B 1 371 ? -16.438 5.98 23.031 1 86.62 371 GLU B C 1
ATOM 9464 O O . GLU B 1 371 ? -16.781 5.535 21.938 1 86.62 371 GLU B O 1
ATOM 9469 N N . GLY B 1 372 ? -16.969 6.98 23.609 1 87.62 372 GLY B N 1
ATOM 9470 C CA . GLY B 1 372 ? -18.047 7.68 22.938 1 87.62 372 GLY B CA 1
ATOM 9471 C C . GLY B 1 372 ? -17.625 8.367 21.656 1 87.62 372 GLY B C 1
ATOM 9472 O O . GLY B 1 372 ? -18.312 8.281 20.641 1 87.62 372 GLY B O 1
ATOM 9473 N N . MET B 1 373 ? -16.469 8.906 21.75 1 87.56 373 MET B N 1
ATOM 9474 C CA . MET B 1 373 ? -15.984 9.625 20.578 1 87.56 373 MET B CA 1
ATOM 9475 C C . MET B 1 373 ? -15.57 8.656 19.469 1 87.56 373 MET B C 1
ATOM 9477 O O . MET B 1 373 ? -15.68 8.984 18.281 1 87.56 373 MET B O 1
ATOM 9481 N N . LYS B 1 374 ? -15.164 7.527 19.828 1 86.06 374 LYS B N 1
ATOM 9482 C CA . LYS B 1 374 ? -14.82 6.508 18.844 1 86.06 374 LYS B CA 1
ATOM 9483 C C . LYS B 1 374 ? -16.062 6.066 18.062 1 86.06 374 LYS B C 1
ATOM 9485 O O . LYS B 1 374 ? -15.969 5.801 16.859 1 86.06 374 LYS B O 1
ATOM 9490 N N . LEU B 1 375 ? -17.156 6.059 18.734 1 86.44 375 LEU B N 1
ATOM 9491 C CA . LEU B 1 375 ? -18.406 5.648 18.094 1 86.44 375 LEU B CA 1
ATOM 9492 C C . LEU B 1 375 ? -18.969 6.781 17.234 1 86.44 375 LEU B C 1
ATOM 9494 O O . LEU B 1 375 ? -19.578 6.535 16.188 1 86.44 375 LEU B O 1
ATOM 9498 N N . LEU B 1 376 ? -18.734 8 17.688 1 88.06 376 LEU B N 1
ATOM 9499 C CA . LEU B 1 376 ? -19.281 9.156 17 1 88.06 376 LEU B CA 1
ATOM 9500 C C . LEU B 1 376 ? -18.438 9.516 15.773 1 88.06 376 LEU B C 1
ATOM 9502 O O . LEU B 1 376 ? -18.969 9.938 14.75 1 88.06 376 LEU B O 1
ATOM 9506 N N . ARG B 1 377 ? -17.156 9.32 15.945 1 85.75 377 ARG B N 1
ATOM 9507 C CA . ARG B 1 377 ? -16.25 9.625 14.844 1 85.75 377 ARG B CA 1
ATOM 9508 C C . ARG B 1 377 ? -15.398 8.414 14.492 1 85.75 377 ARG B C 1
ATOM 9510 O O . ARG B 1 377 ? -14.227 8.336 14.883 1 85.75 377 ARG B O 1
ATOM 9517 N N . PRO B 1 378 ? -15.992 7.617 13.664 1 79.62 378 PRO B N 1
ATOM 9518 C CA . PRO B 1 378 ? -15.203 6.434 13.312 1 79.62 378 PRO B CA 1
ATOM 9519 C C . PRO B 1 378 ? -13.992 6.766 12.453 1 79.62 378 PRO B C 1
ATOM 9521 O O . PRO B 1 378 ? -14.055 7.66 11.602 1 79.62 378 PRO B O 1
ATOM 9524 N N . LYS B 1 379 ? -12.844 6.289 12.891 1 76.62 379 LYS B N 1
ATOM 9525 C CA . LYS B 1 379 ? -11.602 6.531 12.164 1 76.62 379 LYS B CA 1
ATOM 9526 C C . LYS B 1 379 ? -11.609 5.832 10.805 1 76.62 379 LYS B C 1
ATOM 9528 O O . LYS B 1 379 ? -12.172 4.742 10.672 1 76.62 379 LYS B O 1
ATOM 9533 N N . GLN B 1 380 ? -11.156 6.598 9.781 1 76.56 380 GLN B N 1
ATOM 9534 C CA . GLN B 1 380 ? -11.078 6.043 8.43 1 76.56 380 GLN B CA 1
ATOM 9535 C C . GLN B 1 380 ? -10.055 4.91 8.359 1 76.56 380 GLN B C 1
ATOM 9537 O O . GLN B 1 380 ? -8.992 4.984 8.984 1 76.56 380 GLN B O 1
ATOM 9542 N N . LYS B 1 381 ? -10.484 3.812 7.801 1 75.81 381 LYS B N 1
ATOM 9543 C CA . LYS B 1 381 ? -9.594 2.668 7.633 1 75.81 381 LYS B CA 1
ATOM 9544 C C . LYS B 1 381 ? -8.438 3.01 6.699 1 75.81 381 LYS B C 1
ATOM 9546 O O . LYS B 1 381 ? -8.641 3.605 5.641 1 75.81 381 LYS B O 1
ATOM 9551 N N . ILE B 1 382 ? -7.234 2.916 7.188 1 77.38 382 ILE B N 1
ATOM 9552 C CA . ILE B 1 382 ? -6.055 3.139 6.359 1 77.38 382 ILE B CA 1
ATOM 9553 C C . ILE B 1 382 ? -5.723 1.87 5.578 1 77.38 382 ILE B C 1
ATOM 9555 O O . ILE B 1 382 ? -5.785 0.765 6.125 1 77.38 382 ILE B O 1
ATOM 9559 N N . GLU B 1 383 ? -5.594 2.068 4.277 1 81.12 383 GLU B N 1
ATOM 9560 C CA . GLU B 1 383 ? -5.215 0.939 3.434 1 81.12 383 GLU B CA 1
ATOM 9561 C C . GLU B 1 383 ? -3.82 0.427 3.791 1 81.12 383 GLU B C 1
ATOM 9563 O O . GLU B 1 383 ? -2.852 1.188 3.773 1 81.12 383 GLU B O 1
ATOM 9568 N N . LYS B 1 384 ? -3.77 -0.786 4.227 1 84.12 384 LYS B N 1
ATOM 9569 C CA . LYS B 1 384 ? -2.504 -1.384 4.648 1 84.12 384 LYS B CA 1
ATOM 9570 C C . LYS B 1 384 ? -1.79 -2.041 3.471 1 84.12 384 LYS B C 1
ATOM 9572 O O . LYS B 1 384 ? -2.428 -2.666 2.621 1 84.12 384 LYS B O 1
ATOM 9577 N N . HIS B 1 385 ? -0.549 -1.94 3.357 1 87.75 385 HIS B N 1
ATOM 9578 C CA . HIS B 1 385 ? 0.282 -2.525 2.311 1 87.75 385 HIS B CA 1
ATOM 9579 C C . HIS B 1 385 ? 0.331 -4.047 2.43 1 87.75 385 HIS B C 1
ATOM 9581 O O . HIS B 1 385 ? 0.539 -4.742 1.437 1 87.75 385 HIS B O 1
ATOM 9587 N N . ARG B 1 386 ? 0.099 -4.527 3.596 1 88.38 386 ARG B N 1
ATOM 9588 C CA . ARG B 1 386 ? 0.134 -5.973 3.803 1 88.38 386 ARG B CA 1
ATOM 9589 C C . ARG B 1 386 ? -0.969 -6.664 3.01 1 88.38 386 ARG B C 1
ATOM 9591 O O . ARG B 1 386 ? -0.743 -7.719 2.412 1 88.38 386 ARG B O 1
ATOM 9598 N N . VAL B 1 387 ? -2.09 -6.035 2.982 1 92.12 387 VAL B N 1
ATOM 9599 C CA . VAL B 1 387 ? -3.225 -6.605 2.264 1 92.12 387 VAL B CA 1
ATOM 9600 C C . VAL B 1 387 ? -2.941 -6.602 0.763 1 92.12 387 VAL B C 1
ATOM 9602 O O . VAL B 1 387 ? -3.207 -7.59 0.072 1 92.12 387 VAL B O 1
ATOM 9605 N N . THR B 1 388 ? -2.367 -5.551 0.298 1 92.44 388 THR B N 1
ATOM 9606 C CA . THR B 1 388 ? -2.041 -5.434 -1.119 1 92.44 388 THR B CA 1
ATOM 9607 C C . THR B 1 388 ? -0.956 -6.434 -1.508 1 92.44 388 THR B C 1
ATOM 9609 O O . THR B 1 388 ? -1.005 -7.02 -2.59 1 92.44 388 THR B O 1
ATOM 9612 N N . PHE B 1 389 ? -0.037 -6.703 -0.648 1 93.94 389 PHE B N 1
ATOM 9613 C CA . PHE B 1 389 ? 1.033 -7.652 -0.926 1 93.94 389 PHE B CA 1
ATOM 9614 C C . PHE B 1 389 ? 0.482 -9.07 -1.045 1 93.94 389 PHE B C 1
ATOM 9616 O O . PHE B 1 389 ? 0.792 -9.781 -2.002 1 93.94 389 PHE B O 1
ATOM 9623 N N . PHE B 1 390 ? -0.301 -9.438 -0.093 1 93.44 390 PHE B N 1
ATOM 9624 C CA . PHE B 1 390 ? -0.823 -10.797 -0.096 1 93.44 390 PHE B CA 1
ATOM 9625 C C . PHE B 1 390 ? -1.8 -11 -1.248 1 93.44 390 PHE B C 1
ATOM 9627 O O . PHE B 1 390 ? -1.921 -12.109 -1.778 1 93.44 390 PHE B O 1
ATOM 9634 N N . SER B 1 391 ? -2.516 -9.961 -1.57 1 94.38 391 SER B N 1
ATOM 9635 C CA . SER B 1 391 ? -3.377 -10.07 -2.744 1 94.38 391 SER B CA 1
ATOM 9636 C C . SER B 1 391 ? -2.561 -10.336 -4.004 1 94.38 391 SER B C 1
ATOM 9638 O O . SER B 1 391 ? -2.945 -11.172 -4.828 1 94.38 391 SER B O 1
ATOM 9640 N N . GLY B 1 392 ? -1.446 -9.586 -4.113 1 93.94 392 GLY B N 1
ATOM 9641 C CA . GLY B 1 392 ? -0.565 -9.867 -5.234 1 93.94 392 GLY B CA 1
ATOM 9642 C C . GLY B 1 392 ? 0.066 -11.242 -5.164 1 93.94 392 GLY B C 1
ATOM 9643 O O . GLY B 1 392 ? 0.182 -11.93 -6.184 1 93.94 392 GLY B O 1
ATOM 9644 N N . PHE B 1 393 ? 0.412 -11.695 -4.008 1 94.31 393 PHE B N 1
ATOM 9645 C CA . PHE B 1 393 ? 1.031 -12.992 -3.795 1 94.31 393 PHE B CA 1
ATOM 9646 C C . PHE B 1 393 ? 0.089 -14.117 -4.215 1 94.31 393 PHE B C 1
ATOM 9648 O O . PHE B 1 393 ? 0.484 -15.023 -4.957 1 94.31 393 PHE B O 1
ATOM 9655 N N . PHE B 1 394 ? -1.101 -13.992 -3.791 1 95.69 394 PHE B N 1
ATOM 9656 C CA . PHE B 1 394 ? -2.072 -15.023 -4.125 1 95.69 394 PHE B CA 1
ATOM 9657 C C . PHE B 1 394 ? -2.416 -14.984 -5.609 1 95.69 394 PHE B C 1
ATOM 9659 O O . PHE B 1 394 ? -2.621 -16.031 -6.23 1 95.69 394 PHE B O 1
ATOM 9666 N N . CYS B 1 395 ? -2.51 -13.859 -6.156 1 94.75 395 CYS B N 1
ATOM 9667 C CA . CYS B 1 395 ? -2.783 -13.727 -7.586 1 94.75 395 CYS B CA 1
ATOM 9668 C C . CYS B 1 395 ? -1.656 -14.336 -8.414 1 94.75 395 CYS B C 1
ATOM 9670 O O . CYS B 1 395 ? -1.911 -15.039 -9.391 1 94.75 395 CYS B O 1
ATOM 9672 N N . GLY B 1 396 ? -0.427 -14.023 -8 1 93.88 396 GLY B N 1
ATOM 9673 C CA . GLY B 1 396 ? 0.71 -14.609 -8.695 1 93.88 396 GLY B CA 1
ATOM 9674 C C . GLY B 1 396 ? 0.759 -16.125 -8.602 1 93.88 396 GLY B C 1
ATOM 9675 O O . GLY B 1 396 ? 1.01 -16.812 -9.594 1 93.88 396 GLY B O 1
ATOM 9676 N N . CYS B 1 397 ? 0.468 -16.609 -7.434 1 93.19 397 CYS B N 1
ATOM 9677 C CA . CYS B 1 397 ? 0.402 -18.047 -7.258 1 93.19 397 CYS B CA 1
ATOM 9678 C C . CYS B 1 397 ? -0.67 -18.672 -8.148 1 93.19 397 CYS B C 1
ATOM 9680 O O . CYS B 1 397 ? -0.444 -19.703 -8.781 1 93.19 397 CYS B O 1
ATOM 9682 N N . SER B 1 398 ? -1.78 -17.984 -8.211 1 93.12 398 SER B N 1
ATOM 9683 C CA . SER B 1 398 ? -2.898 -18.5 -8.992 1 93.12 398 SER B CA 1
ATOM 9684 C C . SER B 1 398 ? -2.557 -18.547 -10.477 1 93.12 398 SER B C 1
ATOM 9686 O O . SER B 1 398 ? -2.85 -19.547 -11.156 1 93.12 398 SER B O 1
ATOM 9688 N N . VAL B 1 399 ? -1.915 -17.562 -10.961 1 90.62 399 VAL B N 1
ATOM 9689 C CA . VAL B 1 399 ? -1.564 -17.531 -12.375 1 90.62 399 VAL B CA 1
ATOM 9690 C C . VAL B 1 399 ? -0.519 -18.594 -12.68 1 90.62 399 VAL B C 1
ATOM 9692 O O . VAL B 1 399 ? -0.619 -19.297 -13.688 1 90.62 399 VAL B O 1
ATOM 9695 N N . ALA B 1 400 ? 0.418 -18.719 -11.789 1 89.94 400 ALA B N 1
ATOM 9696 C CA . ALA B 1 400 ? 1.455 -19.734 -11.984 1 89.94 400 ALA B CA 1
ATOM 9697 C C . ALA B 1 400 ? 0.871 -21.141 -11.906 1 89.94 400 ALA B C 1
ATOM 9699 O O . ALA B 1 400 ? 1.247 -22.016 -12.688 1 89.94 400 ALA B O 1
ATOM 9700 N N . LEU B 1 401 ? -0.036 -21.297 -11 1 88.06 401 LEU B N 1
ATOM 9701 C CA . LEU B 1 401 ? -0.669 -22.609 -10.867 1 88.06 401 LEU B CA 1
ATOM 9702 C C . LEU B 1 401 ? -1.544 -22.906 -12.078 1 88.06 401 LEU B C 1
ATOM 9704 O O . LEU B 1 401 ? -1.637 -24.062 -12.508 1 88.06 401 LEU B O 1
ATOM 9708 N N . LEU B 1 402 ? -2.146 -21.906 -12.625 1 87.5 402 LEU B N 1
ATOM 9709 C CA . LEU B 1 402 ? -2.947 -22.094 -13.828 1 87.5 402 LEU B CA 1
ATOM 9710 C C . LEU B 1 402 ? -2.072 -22.516 -15 1 87.5 402 LEU B C 1
ATOM 9712 O O . LEU B 1 402 ? -2.445 -23.406 -15.766 1 87.5 402 LEU B O 1
ATOM 9716 N N . VAL B 1 403 ? -0.93 -21.922 -15.047 1 80.25 403 VAL B N 1
ATOM 9717 C CA . VAL B 1 403 ? 0.008 -22.297 -16.094 1 80.25 403 VAL B CA 1
ATOM 9718 C C . VAL B 1 403 ? 0.496 -23.719 -15.867 1 80.25 403 VAL B C 1
ATOM 9720 O O . VAL B 1 403 ? 0.617 -24.5 -16.812 1 80.25 403 VAL B O 1
ATOM 9723 N N . ALA B 1 404 ? 0.652 -24.062 -14.664 1 80.25 404 ALA B N 1
ATOM 9724 C CA . ALA B 1 404 ? 1.077 -25.422 -14.328 1 80.25 404 ALA B CA 1
ATOM 9725 C C . ALA B 1 404 ? 0.004 -26.438 -14.703 1 80.25 404 ALA B C 1
ATOM 9727 O O . ALA B 1 404 ? 0.316 -27.531 -15.195 1 80.25 404 ALA B O 1
ATOM 9728 N N . VAL B 1 405 ? -1.211 -26.078 -14.469 1 80.5 405 VAL B N 1
ATOM 9729 C CA . VAL B 1 405 ? -2.312 -26.969 -14.82 1 80.5 405 VAL B CA 1
ATOM 9730 C C . VAL B 1 405 ? -2.369 -27.172 -16.328 1 80.5 405 VAL B C 1
ATOM 9732 O O . VAL B 1 405 ? -2.539 -28.281 -16.812 1 80.5 405 VAL B O 1
ATOM 9735 N N . VAL B 1 406 ? -2.135 -26.094 -17.031 1 77.81 406 VAL B N 1
ATOM 9736 C CA . VAL B 1 406 ? -2.193 -26.156 -18.484 1 77.81 406 VAL B CA 1
ATOM 9737 C C . VAL B 1 406 ? -1.038 -27 -19.016 1 77.81 406 VAL B C 1
ATOM 9739 O O . VAL B 1 406 ? -1.226 -27.828 -19.906 1 77.81 406 VAL B O 1
ATOM 9742 N N . LEU B 1 407 ? 0.084 -26.906 -18.422 1 74.06 407 LEU B N 1
ATOM 9743 C CA . LEU B 1 407 ? 1.247 -27.688 -18.844 1 74.06 407 LEU B CA 1
ATOM 9744 C C . LEU B 1 407 ? 1.081 -29.156 -18.484 1 74.06 407 LEU B C 1
ATOM 9746 O O . LEU B 1 407 ? 1.453 -30.031 -19.281 1 74.06 407 LEU B O 1
ATOM 9750 N N . LEU B 1 408 ? 0.479 -29.406 -17.422 1 73.69 408 LEU B N 1
ATOM 9751 C CA . LEU B 1 408 ? 0.272 -30.797 -17.016 1 73.69 408 LEU B CA 1
ATOM 9752 C C . LEU B 1 408 ? -0.783 -31.469 -17.875 1 73.69 408 LEU B C 1
ATOM 9754 O O . LEU B 1 408 ? -0.662 -32.656 -18.203 1 73.69 408 LEU B O 1
ATOM 9758 N N . VAL B 1 409 ? -1.808 -30.719 -18.203 1 74.69 409 VAL B N 1
ATOM 9759 C CA . VAL B 1 409 ? -2.848 -31.266 -19.062 1 74.69 409 VAL B CA 1
ATOM 9760 C C . VAL B 1 409 ? -2.271 -31.547 -20.453 1 74.69 409 VAL B C 1
ATOM 9762 O O . VAL B 1 409 ? -2.596 -32.562 -21.078 1 74.69 409 VAL B O 1
ATOM 9765 N N . GLU B 1 410 ? -1.356 -30.703 -20.875 1 70.56 410 GLU B N 1
ATOM 9766 C CA . GLU B 1 410 ? -0.731 -30.906 -22.172 1 70.56 410 GLU B CA 1
ATOM 9767 C C . GLU B 1 410 ? 0.234 -32.094 -22.156 1 70.56 410 GLU B C 1
ATOM 9769 O O . GLU B 1 410 ? 0.328 -32.812 -23.141 1 70.56 410 GLU B O 1
ATOM 9774 N N . ASP B 1 411 ? 0.899 -32.156 -21.078 1 65.06 411 ASP B N 1
ATOM 9775 C CA . ASP B 1 411 ? 1.847 -33.25 -20.953 1 65.06 411 ASP B CA 1
ATOM 9776 C C . ASP B 1 411 ? 1.125 -34.594 -20.922 1 65.06 411 ASP B C 1
ATOM 9778 O O . ASP B 1 411 ? 1.622 -35.594 -21.469 1 65.06 411 ASP B O 1
ATOM 9782 N N . ARG B 1 412 ? -0.046 -34.594 -20.359 1 60 412 ARG B N 1
ATOM 9783 C CA . ARG B 1 412 ? -0.76 -35.844 -20.188 1 60 412 ARG B CA 1
ATOM 9784 C C . ARG B 1 412 ? -1.671 -36.125 -21.375 1 60 412 ARG B C 1
ATOM 9786 O O . ARG B 1 412 ? -2.342 -37.156 -21.438 1 60 412 ARG B O 1
ATOM 9793 N N . LYS B 1 413 ? -2.021 -35.094 -22.141 1 56.56 413 LYS B N 1
ATOM 9794 C CA . LYS B 1 413 ? -2.717 -35.406 -23.375 1 56.56 413 LYS B CA 1
ATOM 9795 C C . LYS B 1 413 ? -2.07 -36.562 -24.109 1 56.56 413 LYS B C 1
ATOM 9797 O O . LYS B 1 413 ? -2.688 -37.188 -24.969 1 56.56 413 LYS B O 1
ATOM 9802 N N . LEU B 1 414 ? -0.788 -36.969 -23.562 1 48.19 414 LEU B N 1
ATOM 9803 C CA . LEU B 1 414 ? -0.103 -38.094 -24.172 1 48.19 414 LEU B CA 1
ATOM 9804 C C . LEU B 1 414 ? -0.604 -39.406 -23.578 1 48.19 414 LEU B C 1
ATOM 9806 O O . LEU B 1 414 ? -0.288 -40.5 -24.094 1 48.19 414 LEU B O 1
ATOM 9810 N N . MET B 1 415 ? -1.464 -39.281 -22.531 1 54.22 415 MET B N 1
ATOM 9811 C CA . MET B 1 415 ? -2.002 -40.531 -21.984 1 54.22 415 MET B CA 1
ATOM 9812 C C . MET B 1 415 ? -3.264 -40.938 -22.734 1 54.22 415 MET B C 1
ATOM 9814 O O . MET B 1 415 ? -3.902 -40.125 -23.391 1 54.22 415 MET B O 1
ATOM 9818 N N . PRO B 1 416 ? -3.816 -42.156 -22.562 1 58.66 416 PRO B N 1
ATOM 9819 C CA . PRO B 1 416 ? -4.965 -42.656 -23.344 1 58.66 416 PRO B CA 1
ATOM 9820 C C . PRO B 1 416 ? -6.191 -41.75 -23.188 1 58.66 416 PRO B C 1
ATOM 9822 O O . PRO B 1 416 ? -6.516 -41.312 -22.078 1 58.66 416 PRO B O 1
ATOM 9825 N N . LYS B 1 417 ? -6.652 -41 -24.234 1 61.44 417 LYS B N 1
ATOM 9826 C CA . LYS B 1 417 ? -7.746 -40.062 -24.469 1 61.44 417 LYS B CA 1
ATOM 9827 C C . LYS B 1 417 ? -8.977 -40.438 -23.656 1 61.44 417 LYS B C 1
ATOM 9829 O O . LYS B 1 417 ? -9.703 -39.562 -23.172 1 61.44 417 LYS B O 1
ATOM 9834 N N . SER B 1 418 ? -9.148 -41.75 -23.312 1 65.81 418 SER B N 1
ATOM 9835 C CA . SER B 1 418 ? -10.375 -42.188 -22.672 1 65.81 418 SER B CA 1
ATOM 9836 C C . SER B 1 418 ? -10.383 -41.812 -21.188 1 65.81 418 SER B C 1
ATOM 9838 O O . SER B 1 418 ? -11.406 -41.375 -20.672 1 65.81 418 SER B O 1
ATOM 9840 N N . ARG B 1 419 ? -9.289 -41.938 -20.422 1 70.38 419 ARG B N 1
ATOM 9841 C CA . ARG B 1 419 ? -9.219 -41.625 -19 1 70.38 419 ARG B CA 1
ATOM 9842 C C . ARG B 1 419 ? -9.297 -40.125 -18.75 1 70.38 419 ARG B C 1
ATOM 9844 O O . ARG B 1 419 ? -9.914 -39.688 -17.781 1 70.38 419 ARG B O 1
ATOM 9851 N N . GLY B 1 420 ? -8.734 -39.406 -19.672 1 69.5 420 GLY B N 1
ATOM 9852 C CA . GLY B 1 420 ? -8.781 -37.938 -19.562 1 69.5 420 GLY B CA 1
ATOM 9853 C C . GLY B 1 420 ? -10.172 -37.375 -19.781 1 69.5 420 GLY B C 1
ATOM 9854 O O . GLY B 1 420 ? -10.594 -36.469 -19.062 1 69.5 420 GLY B O 1
ATOM 9855 N N . ALA B 1 421 ? -10.867 -38 -20.656 1 71.44 421 ALA B N 1
ATOM 9856 C CA . ALA B 1 421 ? -12.219 -37.562 -20.953 1 71.44 421 ALA B CA 1
ATOM 9857 C C . ALA B 1 421 ? -13.164 -37.875 -19.797 1 71.44 421 ALA B C 1
ATOM 9859 O O . ALA B 1 421 ? -14.047 -37.062 -19.469 1 71.44 421 ALA B O 1
ATOM 9860 N N . LEU B 1 422 ? -13 -39.031 -19.25 1 73.31 422 LEU B N 1
ATOM 9861 C CA . LEU B 1 422 ? -13.82 -39.406 -18.109 1 73.31 422 LEU B CA 1
ATOM 9862 C C . LEU B 1 422 ? -13.562 -38.5 -16.922 1 73.31 422 LEU B C 1
ATOM 9864 O O . LEU B 1 422 ? -14.492 -38.125 -16.203 1 73.31 422 LEU B O 1
ATOM 9868 N N . TYR B 1 423 ? -12.297 -38.125 -16.734 1 77.5 423 TYR B N 1
ATOM 9869 C CA . TYR B 1 423 ? -11.93 -37.219 -15.641 1 77.5 423 TYR B CA 1
ATOM 9870 C C . TYR B 1 423 ? -12.562 -35.844 -15.82 1 77.5 423 TYR B C 1
ATOM 9872 O O . TYR B 1 423 ? -13.078 -35.25 -14.867 1 77.5 423 TYR B O 1
ATOM 9880 N N . MET B 1 424 ? -12.617 -35.406 -17.031 1 75.88 424 MET B N 1
ATOM 9881 C CA . MET B 1 424 ? -13.172 -34.062 -17.312 1 75.88 424 MET B CA 1
ATOM 9882 C C . MET B 1 424 ? -14.688 -34.094 -17.172 1 75.88 424 MET B C 1
ATOM 9884 O O . MET B 1 424 ? -15.281 -33.062 -16.781 1 75.88 424 MET B O 1
ATOM 9888 N N . ARG B 1 425 ? -15.242 -35.219 -17.359 1 74.56 425 ARG B N 1
ATOM 9889 C CA . ARG B 1 425 ? -16.688 -35.312 -17.266 1 74.56 425 ARG B CA 1
ATOM 9890 C C . ARG B 1 425 ? -17.141 -35.5 -15.828 1 74.56 425 ARG B C 1
ATOM 9892 O O . ARG B 1 425 ? -18.203 -35 -15.438 1 74.56 425 ARG B O 1
ATOM 9899 N N . THR B 1 426 ? -16.359 -36.062 -15.031 1 78.31 426 THR B N 1
ATOM 9900 C CA . THR B 1 426 ? -16.812 -36.438 -13.688 1 78.31 426 THR B CA 1
ATOM 9901 C C . THR B 1 426 ? -16.234 -35.5 -12.648 1 78.31 426 THR B C 1
ATOM 9903 O O . THR B 1 426 ? -16.922 -35.062 -11.719 1 78.31 426 THR B O 1
ATOM 9906 N N . VAL B 1 427 ? -15.008 -35.125 -12.758 1 82.19 427 VAL B N 1
ATOM 9907 C CA . VAL B 1 427 ? -14.352 -34.375 -11.688 1 82.19 427 VAL B CA 1
ATOM 9908 C C . VAL B 1 427 ? -14.375 -32.875 -11.984 1 82.19 427 VAL B C 1
ATOM 9910 O O . VAL B 1 427 ? -14.438 -32.062 -11.07 1 82.19 427 VAL B O 1
ATOM 9913 N N . PHE B 1 428 ? -14.438 -32.5 -13.18 1 82 428 PHE B N 1
ATOM 9914 C CA . PHE B 1 428 ? -14.359 -31.109 -13.562 1 82 428 PHE B CA 1
ATOM 9915 C C . PHE B 1 428 ? -15.562 -30.344 -13.031 1 82 428 PHE B C 1
ATOM 9917 O O . PHE B 1 428 ? -15.422 -29.219 -12.539 1 82 428 PHE B O 1
ATOM 9924 N N . PRO B 1 429 ? -16.75 -30.906 -13.047 1 83.38 429 PRO B N 1
ATOM 9925 C CA . PRO B 1 429 ? -17.891 -30.172 -12.531 1 83.38 429 PRO B CA 1
ATOM 9926 C C . PRO B 1 429 ? -17.797 -29.891 -11.031 1 83.38 429 PRO B C 1
ATOM 9928 O O . PRO B 1 429 ? -18.391 -28.938 -10.539 1 83.38 429 PRO B O 1
ATOM 9931 N N . LEU B 1 430 ? -17.078 -30.672 -10.391 1 88.44 430 LEU B N 1
ATOM 9932 C CA . LEU B 1 430 ? -16.891 -30.438 -8.961 1 88.44 430 LEU B CA 1
ATOM 9933 C C . LEU B 1 430 ? -16.062 -29.188 -8.719 1 88.44 430 LEU B C 1
ATOM 9935 O O . LEU B 1 430 ? -16.359 -28.406 -7.812 1 88.44 430 LEU B O 1
ATOM 9939 N N . TYR B 1 431 ? -15.086 -28.953 -9.539 1 90.81 431 TYR B N 1
ATOM 9940 C CA . TYR B 1 431 ? -14.219 -27.797 -9.344 1 90.81 431 TYR B CA 1
ATOM 9941 C C . TYR B 1 431 ? -14.781 -26.562 -10.039 1 90.81 431 TYR B C 1
ATOM 9943 O O . TYR B 1 431 ? -14.375 -25.438 -9.75 1 90.81 431 TYR B O 1
ATOM 9951 N N . SER B 1 432 ? -15.773 -26.75 -10.93 1 91.19 432 SER B N 1
ATOM 9952 C CA . SER B 1 432 ? -16.391 -25.625 -11.617 1 91.19 432 SER B CA 1
ATOM 9953 C C . SER B 1 432 ? -17.188 -24.75 -10.648 1 91.19 432 SER B C 1
ATOM 9955 O O . SER B 1 432 ? -17.312 -23.547 -10.852 1 91.19 432 SER B O 1
ATOM 9957 N N . LEU B 1 433 ? -17.688 -25.312 -9.586 1 93.62 433 LEU B N 1
ATOM 9958 C CA . LEU B 1 433 ? -18.375 -24.562 -8.547 1 93.62 433 LEU B CA 1
ATOM 9959 C C . LEU B 1 433 ? -17.5 -23.422 -8.047 1 93.62 433 LEU B C 1
ATOM 9961 O O . LEU B 1 433 ? -17.969 -22.281 -7.941 1 93.62 433 LEU B O 1
ATOM 9965 N N . PHE B 1 434 ? -16.281 -23.719 -7.844 1 94.94 434 PHE B N 1
ATOM 9966 C CA . PHE B 1 434 ? -15.375 -22.734 -7.262 1 94.94 434 PHE B CA 1
ATOM 9967 C C . PHE B 1 434 ? -14.961 -21.703 -8.305 1 94.94 434 PHE B C 1
ATOM 9969 O O . PHE B 1 434 ? -14.703 -20.547 -7.969 1 94.94 434 PHE B O 1
ATOM 9976 N N . THR B 1 435 ? -14.938 -22.094 -9.539 1 93.06 435 THR B N 1
ATOM 9977 C CA . THR B 1 435 ? -14.625 -21.141 -10.594 1 93.06 435 THR B CA 1
ATOM 9978 C C . THR B 1 435 ? -15.695 -20.062 -10.672 1 93.06 435 THR B C 1
ATOM 9980 O O . THR B 1 435 ? -15.375 -18.875 -10.844 1 93.06 435 THR B O 1
ATOM 9983 N N . TYR B 1 436 ? -16.953 -20.453 -10.484 1 96 436 TYR B N 1
ATOM 9984 C CA . TYR B 1 436 ? -18.031 -19.484 -10.531 1 96 436 TYR B CA 1
ATOM 9985 C C . TYR B 1 436 ? -17.969 -18.531 -9.352 1 96 436 TYR B C 1
ATOM 9987 O O . TYR B 1 436 ? -18.094 -17.312 -9.523 1 96 436 TYR B O 1
ATOM 9995 N N . VAL B 1 437 ? -17.719 -19.062 -8.227 1 95.69 437 VAL B N 1
ATOM 9996 C CA . VAL B 1 437 ? -17.703 -18.266 -7.008 1 95.69 437 VAL B CA 1
ATOM 9997 C C . VAL B 1 437 ? -16.516 -17.281 -7.051 1 95.69 437 VAL B C 1
ATOM 9999 O O . VAL B 1 437 ? -16.672 -16.094 -6.746 1 95.69 437 VAL B O 1
ATOM 10002 N N . VAL B 1 438 ? -15.352 -17.75 -7.473 1 96.38 438 VAL B N 1
ATOM 10003 C CA . VAL B 1 438 ? -14.148 -16.922 -7.535 1 96.38 438 VAL B CA 1
ATOM 10004 C C . VAL B 1 438 ? -14.344 -15.805 -8.562 1 96.38 438 VAL B C 1
ATOM 10006 O O . VAL B 1 438 ? -14.023 -14.641 -8.297 1 96.38 438 VAL B O 1
ATOM 10009 N N . LEU B 1 439 ? -14.922 -16.172 -9.688 1 97 439 LEU B N 1
ATOM 10010 C CA . LEU B 1 439 ? -15.141 -15.172 -10.727 1 97 439 LEU B CA 1
ATOM 10011 C C . LEU B 1 439 ? -16.094 -14.086 -10.25 1 97 439 LEU B C 1
ATOM 10013 O O . LEU B 1 439 ? -15.867 -12.898 -10.492 1 97 439 LEU B O 1
ATOM 10017 N N . HIS B 1 440 ? -17.094 -14.523 -9.586 1 97.69 440 HIS B N 1
ATOM 10018 C CA . HIS B 1 440 ? -18.062 -13.562 -9.086 1 97.69 440 HIS B CA 1
ATOM 10019 C C . HIS B 1 440 ? -17.438 -12.625 -8.062 1 97.69 440 HIS B C 1
ATOM 10021 O O . HIS B 1 440 ? -17.719 -11.422 -8.055 1 97.69 440 HIS B O 1
ATOM 10027 N N . MET B 1 441 ? -16.609 -13.148 -7.227 1 97 441 MET B N 1
ATOM 10028 C CA . MET B 1 441 ? -15.922 -12.328 -6.227 1 97 441 MET B CA 1
ATOM 10029 C C . MET B 1 441 ? -14.969 -11.344 -6.887 1 97 441 MET B C 1
ATOM 10031 O O . MET B 1 441 ? -14.875 -10.188 -6.469 1 97 441 MET B O 1
ATOM 10035 N N . LEU B 1 442 ? -14.281 -11.773 -7.871 1 97.12 442 LEU B N 1
ATOM 10036 C CA . LEU B 1 442 ? -13.352 -10.898 -8.578 1 97.12 442 LEU B CA 1
ATOM 10037 C C . LEU B 1 442 ? -14.102 -9.789 -9.305 1 97.12 442 LEU B C 1
ATOM 10039 O O . LEU B 1 442 ? -13.648 -8.641 -9.328 1 97.12 442 LEU B O 1
ATOM 10043 N N . VAL B 1 443 ? -15.25 -10.172 -9.891 1 98.06 443 VAL B N 1
ATOM 10044 C CA . VAL B 1 443 ? -16.062 -9.172 -10.578 1 98.06 443 VAL B CA 1
ATOM 10045 C C . VAL B 1 443 ? -16.594 -8.164 -9.57 1 98.06 443 VAL B C 1
ATOM 10047 O O . VAL B 1 443 ? -16.641 -6.961 -9.844 1 98.06 443 VAL B O 1
ATOM 10050 N N . TYR B 1 444 ? -17 -8.625 -8.422 1 97.75 444 TYR B N 1
ATOM 10051 C CA . TYR B 1 444 ? -17.484 -7.738 -7.367 1 97.75 444 TYR B CA 1
ATOM 10052 C C . TYR B 1 444 ? -16.375 -6.801 -6.895 1 97.75 444 TYR B C 1
ATOM 10054 O O . TYR B 1 444 ? -16.625 -5.617 -6.652 1 97.75 444 TYR B O 1
ATOM 10062 N N . ALA B 1 445 ? -15.172 -7.312 -6.781 1 97.56 445 ALA B N 1
ATOM 10063 C CA . ALA B 1 445 ? -14.039 -6.477 -6.422 1 97.56 445 ALA B CA 1
ATOM 10064 C C . ALA B 1 445 ? -13.797 -5.395 -7.469 1 97.56 445 ALA B C 1
ATOM 10066 O O . ALA B 1 445 ? -13.508 -4.242 -7.129 1 97.56 445 ALA B O 1
ATOM 10067 N N . ALA B 1 446 ? -13.906 -5.742 -8.656 1 97.12 446 ALA B N 1
ATOM 10068 C CA . ALA B 1 446 ? -13.75 -4.773 -9.742 1 97.12 446 ALA B CA 1
ATOM 10069 C C . ALA B 1 446 ? -14.836 -3.703 -9.68 1 97.12 446 ALA B C 1
ATOM 10071 O O . ALA B 1 446 ? -14.57 -2.525 -9.93 1 97.12 446 ALA B O 1
ATOM 10072 N N . ASN B 1 447 ? -15.984 -4.105 -9.312 1 98.06 447 ASN B N 1
ATOM 10073 C CA . ASN B 1 447 ? -17.078 -3.141 -9.156 1 98.06 447 ASN B CA 1
ATOM 10074 C C . ASN B 1 447 ? -16.766 -2.121 -8.07 1 98.06 447 ASN B C 1
ATOM 10076 O O . ASN B 1 447 ? -16.953 -0.919 -8.266 1 98.06 447 ASN B O 1
ATOM 10080 N N . ILE B 1 448 ? -16.312 -2.588 -6.965 1 97.12 448 ILE B N 1
ATOM 10081 C CA . ILE B 1 448 ? -16 -1.685 -5.863 1 97.12 448 ILE B CA 1
ATOM 10082 C C . ILE B 1 448 ? -14.898 -0.721 -6.293 1 97.12 448 ILE B C 1
ATOM 10084 O O . ILE B 1 448 ? -14.93 0.463 -5.949 1 97.12 448 ILE B O 1
ATOM 10088 N N . TYR B 1 449 ? -13.938 -1.241 -7.02 1 96.31 449 TYR B N 1
ATOM 10089 C CA . TYR B 1 449 ? -12.852 -0.395 -7.508 1 96.31 449 TYR B CA 1
ATOM 10090 C C . TYR B 1 449 ? -13.391 0.735 -8.375 1 96.31 449 TYR B C 1
ATOM 10092 O O . TYR B 1 449 ? -13.039 1.9 -8.18 1 96.31 449 TYR B O 1
ATOM 10100 N N . PHE B 1 450 ? -14.281 0.411 -9.281 1 96.12 450 PHE B N 1
ATOM 10101 C CA . PHE B 1 450 ? -14.812 1.418 -10.188 1 96.12 450 PHE B CA 1
ATOM 10102 C C . PHE B 1 450 ? -15.773 2.354 -9.461 1 96.12 450 PHE B C 1
ATOM 10104 O O . PHE B 1 450 ? -15.859 3.541 -9.789 1 96.12 450 PHE B O 1
ATOM 10111 N N . TRP B 1 451 ? -16.531 1.831 -8.508 1 96.38 451 TRP B N 1
ATOM 10112 C CA . TRP B 1 451 ? -17.391 2.695 -7.719 1 96.38 451 TRP B CA 1
ATOM 10113 C C . TRP B 1 451 ? -16.594 3.73 -6.945 1 96.38 451 TRP B C 1
ATOM 10115 O O . TRP B 1 451 ? -16.969 4.902 -6.887 1 96.38 451 TRP B O 1
ATOM 10125 N N . ARG B 1 452 ? -15.5 3.293 -6.445 1 92.44 452 ARG B N 1
ATOM 10126 C CA . ARG B 1 452 ? -14.648 4.219 -5.707 1 92.44 452 ARG B CA 1
ATOM 10127 C C . ARG B 1 452 ? -13.977 5.215 -6.648 1 92.44 452 ARG B C 1
ATOM 10129 O O . ARG B 1 452 ? -13.859 6.398 -6.324 1 92.44 452 ARG B O 1
ATOM 10136 N N . HIS B 1 453 ? -13.633 4.676 -7.762 1 92.06 453 HIS B N 1
ATOM 10137 C CA . HIS B 1 453 ? -12.961 5.523 -8.742 1 92.06 453 HIS B CA 1
ATOM 10138 C C . HIS B 1 453 ? -13.867 6.645 -9.227 1 92.06 453 HIS B C 1
ATOM 10140 O O . HIS B 1 453 ? -13.422 7.773 -9.422 1 92.06 453 HIS B O 1
ATOM 10146 N N . TYR B 1 454 ? -15.117 6.398 -9.359 1 92.06 454 TYR B N 1
ATOM 10147 C CA . TYR B 1 454 ? -16.062 7.402 -9.836 1 92.06 454 TYR B CA 1
ATOM 10148 C C . TYR B 1 454 ? -16.797 8.062 -8.672 1 92.06 454 TYR B C 1
ATOM 10150 O O . TYR B 1 454 ? -17.812 8.727 -8.867 1 92.06 454 TYR B O 1
ATOM 10158 N N . LYS B 1 455 ? -16.375 7.777 -7.41 1 90.12 455 LYS B N 1
ATOM 10159 C CA . LYS B 1 455 ? -16.844 8.414 -6.184 1 90.12 455 LYS B CA 1
ATOM 10160 C C . LYS B 1 455 ? -18.312 8.094 -5.926 1 90.12 455 LYS B C 1
ATOM 10162 O O . LYS B 1 455 ? -19.109 8.969 -5.574 1 90.12 455 LYS B O 1
ATOM 10167 N N . ILE B 1 456 ? -18.672 6.875 -6.289 1 93.12 456 ILE B N 1
ATOM 10168 C CA . ILE B 1 456 ? -19.969 6.363 -5.902 1 93.12 456 ILE B CA 1
ATOM 10169 C C . ILE B 1 456 ? -19.922 5.848 -4.465 1 93.12 456 ILE B C 1
ATOM 10171 O O . ILE B 1 456 ? -19.062 5.043 -4.117 1 93.12 456 ILE B O 1
ATOM 10175 N N . ASN B 1 457 ? -20.75 6.336 -3.639 1 90.75 457 ASN B N 1
ATOM 10176 C CA . ASN B 1 457 ? -20.75 5.953 -2.232 1 90.75 457 ASN B CA 1
ATOM 10177 C C . ASN B 1 457 ? -21.516 4.645 -2.012 1 90.75 457 ASN B C 1
ATOM 10179 O O . ASN B 1 457 ? -22.594 4.641 -1.439 1 90.75 457 ASN B O 1
ATOM 10183 N N . TYR B 1 458 ? -20.875 3.553 -2.406 1 93.25 458 TYR B N 1
ATOM 10184 C CA . TYR B 1 458 ? -21.531 2.252 -2.279 1 93.25 458 TYR B CA 1
ATOM 10185 C C . TYR B 1 458 ? -21.719 1.88 -0.815 1 93.25 458 TYR B C 1
ATOM 10187 O O . TYR B 1 458 ? -22.625 1.116 -0.477 1 93.25 458 TYR B O 1
ATOM 10195 N N . ARG B 1 459 ? -20.906 2.414 0.092 1 89 459 ARG B N 1
ATOM 10196 C CA . ARG B 1 459 ? -21.016 2.131 1.52 1 89 459 ARG B CA 1
ATOM 10197 C C . ARG B 1 459 ? -22.344 2.613 2.076 1 89 459 ARG B C 1
ATOM 10199 O O . ARG B 1 459 ? -22.984 1.916 2.869 1 89 459 ARG B O 1
ATOM 10206 N N . PHE B 1 460 ? -22.719 3.818 1.584 1 88.5 460 PHE B N 1
ATOM 10207 C CA . PHE B 1 460 ? -23.984 4.414 2.014 1 88.5 460 PHE B CA 1
ATOM 10208 C C . PHE B 1 460 ? -25.172 3.682 1.395 1 88.5 460 PHE B C 1
ATOM 10210 O O . PHE B 1 460 ? -26.156 3.418 2.07 1 88.5 460 PHE B O 1
ATOM 10217 N N . ILE B 1 461 ? -25.016 3.281 0.187 1 91.75 461 ILE B N 1
ATOM 10218 C CA . ILE B 1 461 ? -26.109 2.672 -0.554 1 91.75 461 ILE B CA 1
ATOM 10219 C C . ILE B 1 461 ? -26.422 1.295 0.025 1 91.75 461 ILE B C 1
ATOM 10221 O O . ILE B 1 461 ? -27.594 0.94 0.205 1 91.75 461 ILE B O 1
ATOM 10225 N N . PHE B 1 462 ? -25.406 0.528 0.381 1 92.56 462 PHE B N 1
ATOM 10226 C CA . PHE B 1 462 ? -25.625 -0.811 0.917 1 92.56 462 PHE B CA 1
ATOM 10227 C C . PHE B 1 462 ? -25.906 -0.755 2.414 1 92.56 462 PHE B C 1
ATOM 10229 O O . PHE B 1 462 ? -26.422 -1.712 2.99 1 92.56 462 PHE B O 1
ATOM 10236 N N . GLY B 1 463 ? -25.609 0.372 3.02 1 87.81 463 GLY B N 1
ATOM 10237 C CA . GLY B 1 463 ? -25.891 0.541 4.438 1 87.81 463 GLY B CA 1
ATOM 10238 C C . GLY B 1 463 ? -24.906 -0.18 5.332 1 87.81 463 GLY B C 1
ATOM 10239 O O . GLY B 1 463 ? -25.297 -0.761 6.348 1 87.81 463 GLY B O 1
ATOM 10240 N N . PHE B 1 464 ? -23.641 -0.203 4.965 1 87.62 464 PHE B N 1
ATOM 10241 C CA . PHE B 1 464 ? -22.609 -0.812 5.793 1 87.62 464 PHE B CA 1
ATOM 10242 C C . PHE B 1 464 ? -22.328 0.046 7.023 1 87.62 464 PHE B C 1
ATOM 10244 O O . PHE B 1 464 ? -22.469 1.271 6.973 1 87.62 464 PHE B O 1
ATOM 10251 N N . LYS B 1 465 ? -22.062 -0.633 8.078 1 80.81 465 LYS B N 1
ATOM 10252 C CA . LYS B 1 465 ? -21.578 0.113 9.242 1 80.81 465 LYS B CA 1
ATOM 10253 C C . LYS B 1 465 ? -20.234 0.779 8.961 1 80.81 465 LYS B C 1
ATOM 10255 O O . LYS B 1 465 ? -19.344 0.159 8.383 1 80.81 465 LYS B O 1
ATOM 10260 N N . GLN B 1 466 ? -20.203 1.973 9.305 1 79.94 466 GLN B N 1
ATOM 10261 C CA . GLN B 1 466 ? -19 2.744 9 1 79.94 466 GLN B CA 1
ATOM 10262 C C . GLN B 1 466 ? -17.781 2.125 9.656 1 79.94 466 GLN B C 1
ATOM 10264 O O . GLN B 1 466 ? -17.797 1.79 10.844 1 79.94 466 GLN B O 1
ATOM 10269 N N . GLY B 1 467 ? -16.797 1.876 8.93 1 78.75 467 GLY B N 1
ATOM 10270 C CA . GLY B 1 467 ? -15.539 1.343 9.445 1 78.75 467 GLY B CA 1
ATOM 10271 C C . GLY B 1 467 ? -15.391 -0.151 9.227 1 78.75 467 GLY B C 1
ATOM 10272 O O . GLY B 1 467 ? -14.305 -0.704 9.391 1 78.75 467 GLY B O 1
ATOM 10273 N N . THR B 1 468 ? -16.469 -0.827 8.867 1 83.62 468 THR B N 1
ATOM 10274 C CA . THR B 1 468 ? -16.422 -2.275 8.695 1 83.62 468 THR B CA 1
ATOM 10275 C C . THR B 1 468 ? -16.531 -2.65 7.227 1 83.62 468 THR B C 1
ATOM 10277 O O . THR B 1 468 ? -16.484 -3.832 6.875 1 83.62 468 THR B O 1
ATOM 10280 N N . GLU B 1 469 ? -16.594 -1.717 6.426 1 88.31 469 GLU B N 1
ATOM 10281 C CA . GLU B 1 469 ? -16.797 -1.975 5 1 88.31 469 GLU B CA 1
ATOM 10282 C C . GLU B 1 469 ? -15.516 -2.516 4.359 1 88.31 469 GLU B C 1
ATOM 10284 O O . GLU B 1 469 ? -14.414 -2.176 4.785 1 88.31 469 GLU B O 1
ATOM 10289 N N . LEU B 1 470 ? -15.695 -3.455 3.447 1 91.06 470 LEU B N 1
ATOM 10290 C CA . LEU B 1 470 ? -14.562 -4.016 2.725 1 91.06 470 LEU B CA 1
ATOM 10291 C C . LEU B 1 470 ? -14.258 -3.199 1.474 1 91.06 470 LEU B C 1
ATOM 10293 O O . LEU B 1 470 ? -15.172 -2.797 0.752 1 91.06 470 LEU B O 1
ATOM 10297 N N . GLY B 1 471 ? -13.078 -2.945 1.261 1 91.94 471 GLY B N 1
ATOM 10298 C CA . GLY B 1 471 ? -12.641 -2.307 0.03 1 91.94 471 GLY B CA 1
ATOM 10299 C C . GLY B 1 471 ? -12.344 -3.295 -1.082 1 91.94 471 GLY B C 1
ATOM 10300 O O . GLY B 1 471 ? -12.539 -4.5 -0.917 1 91.94 471 GLY B O 1
ATOM 10301 N N . HIS B 1 472 ? -12.078 -2.762 -2.275 1 94.12 472 HIS B N 1
ATOM 10302 C CA . HIS B 1 472 ? -11.797 -3.613 -3.424 1 94.12 472 HIS B CA 1
ATOM 10303 C C . HIS B 1 472 ? -10.562 -4.48 -3.176 1 94.12 472 HIS B C 1
ATOM 10305 O O . HIS B 1 472 ? -10.508 -5.625 -3.631 1 94.12 472 HIS B O 1
ATOM 10311 N N . ARG B 1 473 ? -9.586 -4.016 -2.377 1 93.69 473 ARG B N 1
ATOM 10312 C CA . ARG B 1 473 ? -8.359 -4.762 -2.115 1 93.69 473 ARG B CA 1
ATOM 10313 C C . ARG B 1 473 ? -8.633 -5.957 -1.211 1 93.69 473 ARG B C 1
ATOM 10315 O O . ARG B 1 473 ? -8.07 -7.035 -1.417 1 93.69 473 ARG B O 1
ATOM 10322 N N . GLU B 1 474 ? -9.477 -5.77 -0.256 1 94.12 474 GLU B N 1
ATOM 10323 C CA . GLU B 1 474 ? -9.789 -6.852 0.674 1 94.12 474 GLU B CA 1
ATOM 10324 C C . GLU B 1 474 ? -10.602 -7.949 -0.008 1 94.12 474 GLU B C 1
ATOM 10326 O O . GLU B 1 474 ? -10.359 -9.133 0.211 1 94.12 474 GLU B O 1
ATOM 10331 N N . VAL B 1 475 ? -11.57 -7.574 -0.815 1 95.75 475 VAL B N 1
ATOM 10332 C CA . VAL B 1 475 ? -12.367 -8.562 -1.527 1 95.75 475 VAL B CA 1
ATOM 10333 C C . VAL B 1 475 ? -11.5 -9.297 -2.547 1 95.75 475 VAL B C 1
ATOM 10335 O O . VAL B 1 475 ? -11.641 -10.508 -2.736 1 95.75 475 VAL B O 1
ATOM 10338 N N . PHE B 1 476 ? -10.641 -8.555 -3.172 1 95.94 476 PHE B N 1
ATOM 10339 C CA . PHE B 1 476 ? -9.727 -9.148 -4.137 1 95.94 476 PHE B CA 1
ATOM 10340 C C . PHE B 1 476 ? -8.789 -10.141 -3.455 1 95.94 476 PHE B C 1
ATOM 10342 O O . PHE B 1 476 ? -8.461 -11.18 -4.027 1 95.94 476 PHE B O 1
ATOM 10349 N N . LEU B 1 477 ? -8.359 -9.805 -2.225 1 95.44 477 LEU B N 1
ATOM 10350 C CA . LEU B 1 477 ? -7.523 -10.703 -1.435 1 95.44 477 LEU B CA 1
ATOM 10351 C C . LEU B 1 477 ? -8.242 -12.023 -1.178 1 95.44 477 LEU B C 1
ATOM 10353 O O . LEU B 1 477 ? -7.668 -13.094 -1.384 1 95.44 477 LEU B O 1
ATOM 10357 N N . LEU B 1 478 ? -9.492 -11.945 -0.805 1 95.19 478 LEU B N 1
ATOM 10358 C CA . LEU B 1 478 ? -10.266 -13.148 -0.522 1 95.19 478 LEU B CA 1
ATOM 10359 C C . LEU B 1 478 ? -10.5 -13.961 -1.795 1 95.19 478 LEU B C 1
ATOM 10361 O O . LEU B 1 478 ? -10.391 -15.188 -1.783 1 95.19 478 LEU B O 1
ATOM 10365 N N . GLY B 1 479 ? -10.852 -13.266 -2.895 1 95.69 479 GLY B N 1
ATOM 10366 C CA . GLY B 1 479 ? -11.07 -13.945 -4.16 1 95.69 479 GLY B CA 1
ATOM 10367 C C . GLY B 1 479 ? -9.828 -14.625 -4.699 1 95.69 479 GLY B C 1
ATOM 10368 O O . GLY B 1 479 ? -9.883 -15.789 -5.117 1 95.69 479 GLY B O 1
ATOM 10369 N N . SER B 1 480 ? -8.688 -13.953 -4.656 1 95.38 480 SER B N 1
ATOM 10370 C CA . SER B 1 480 ? -7.441 -14.531 -5.148 1 95.38 480 SER B CA 1
ATOM 10371 C C . SER B 1 480 ? -6.941 -15.641 -4.23 1 95.38 480 SER B C 1
ATOM 10373 O O . SER B 1 480 ? -6.352 -16.609 -4.695 1 95.38 480 SER B O 1
ATOM 10375 N N . GLY B 1 481 ? -7.152 -15.469 -2.916 1 94.69 481 GLY B N 1
ATOM 10376 C CA . GLY B 1 481 ? -6.801 -16.531 -1.983 1 94.69 481 GLY B CA 1
ATOM 10377 C C . GLY B 1 481 ? -7.574 -17.812 -2.223 1 94.69 481 GLY B C 1
ATOM 10378 O O . GLY B 1 481 ? -6.992 -18.906 -2.219 1 94.69 481 GLY B O 1
ATOM 10379 N N . LEU B 1 482 ? -8.828 -17.688 -2.441 1 95.75 482 LEU B N 1
ATOM 10380 C CA . LEU B 1 482 ? -9.648 -18.859 -2.734 1 95.75 482 LEU B CA 1
ATOM 10381 C C . LEU B 1 482 ? -9.25 -19.484 -4.066 1 95.75 482 LEU B C 1
ATOM 10383 O O . LEU B 1 482 ? -9.211 -20.703 -4.195 1 95.75 482 LEU B O 1
ATOM 10387 N N . ALA B 1 483 ? -8.945 -18.656 -5.047 1 95.44 483 ALA B N 1
ATOM 10388 C CA . ALA B 1 483 ? -8.508 -19.156 -6.348 1 95.44 483 ALA B CA 1
ATOM 10389 C C . ALA B 1 483 ? -7.234 -20 -6.215 1 95.44 483 ALA B C 1
ATOM 10391 O O . ALA B 1 483 ? -7.117 -21.062 -6.824 1 95.44 483 ALA B O 1
ATOM 10392 N N . MET B 1 484 ? -6.281 -19.531 -5.418 1 94 484 MET B N 1
ATOM 10393 C CA . MET B 1 484 ? -5.023 -20.25 -5.223 1 94 484 MET B CA 1
ATOM 10394 C C . MET B 1 484 ? -5.262 -21.609 -4.57 1 94 484 MET B C 1
ATOM 10396 O O . MET B 1 484 ? -4.723 -22.625 -5.02 1 94 484 MET B O 1
ATOM 10400 N N . ILE B 1 485 ? -6.113 -21.625 -3.57 1 93.06 485 ILE B N 1
ATOM 10401 C CA . ILE B 1 485 ? -6.371 -22.859 -2.846 1 93.06 485 ILE B CA 1
ATOM 10402 C C . ILE B 1 485 ? -7.07 -23.859 -3.764 1 93.06 485 ILE B C 1
ATOM 10404 O O . ILE B 1 485 ? -6.734 -25.047 -3.77 1 93.06 485 ILE B O 1
ATOM 10408 N N . VAL B 1 486 ? -8.023 -23.406 -4.559 1 94.19 486 VAL B N 1
ATOM 10409 C CA . VAL B 1 486 ? -8.773 -24.266 -5.461 1 94.19 486 VAL B CA 1
ATOM 10410 C C . VAL B 1 486 ? -7.852 -24.812 -6.547 1 94.19 486 VAL B C 1
ATOM 10412 O O . VAL B 1 486 ? -7.871 -26 -6.84 1 94.19 486 VAL B O 1
ATOM 10415 N N . LEU B 1 487 ? -7.016 -23.938 -7.102 1 91.19 487 LEU B N 1
ATOM 10416 C CA . LEU B 1 487 ? -6.113 -24.359 -8.164 1 91.19 487 LEU B CA 1
ATOM 10417 C C . LEU B 1 487 ? -5.047 -25.312 -7.617 1 91.19 487 LEU B C 1
ATOM 10419 O O . LEU B 1 487 ? -4.66 -26.266 -8.289 1 91.19 487 LEU B O 1
ATOM 10423 N N . ALA B 1 488 ? -4.574 -25.047 -6.379 1 89.06 488 ALA B N 1
ATOM 10424 C CA . ALA B 1 488 ? -3.615 -25.953 -5.742 1 89.06 488 ALA B CA 1
ATOM 10425 C C . ALA B 1 488 ? -4.242 -27.312 -5.477 1 89.06 488 ALA B C 1
ATOM 10427 O O . ALA B 1 488 ? -3.627 -28.344 -5.75 1 89.06 488 ALA B O 1
ATOM 10428 N N . ALA B 1 489 ? -5.465 -27.328 -4.996 1 89.44 489 ALA B N 1
ATOM 10429 C CA . ALA B 1 489 ? -6.172 -28.578 -4.738 1 89.44 489 ALA B CA 1
ATOM 10430 C C . ALA B 1 489 ? -6.434 -29.328 -6.039 1 89.44 489 ALA B C 1
ATOM 10432 O O . ALA B 1 489 ? -6.309 -30.562 -6.086 1 89.44 489 ALA B O 1
ATOM 10433 N N . PHE B 1 490 ? -6.773 -28.641 -7.055 1 89 490 PHE B N 1
ATOM 10434 C CA . PHE B 1 490 ? -7.02 -29.25 -8.352 1 89 490 PHE B CA 1
ATOM 10435 C C . PHE B 1 490 ? -5.742 -29.859 -8.906 1 89 490 PHE B C 1
ATOM 10437 O O . PHE B 1 490 ? -5.762 -30.984 -9.445 1 89 490 PHE B O 1
ATOM 10444 N N . LEU B 1 491 ? -4.664 -29.125 -8.789 1 84.19 491 LEU B N 1
ATOM 10445 C CA . LEU B 1 491 ? -3.389 -29.609 -9.305 1 84.19 491 LEU B CA 1
ATOM 10446 C C . LEU B 1 491 ? -2.938 -30.859 -8.555 1 84.19 491 LEU B C 1
ATOM 10448 O O . LEU B 1 491 ? -2.473 -31.812 -9.172 1 84.19 491 LEU B O 1
ATOM 10452 N N . ILE B 1 492 ? -3.145 -30.844 -7.258 1 82.25 492 ILE B N 1
ATOM 10453 C CA . ILE B 1 492 ? -2.773 -32 -6.461 1 82.25 492 ILE B CA 1
ATOM 10454 C C . ILE B 1 492 ? -3.66 -33.188 -6.832 1 82.25 492 ILE B C 1
ATOM 10456 O O . ILE B 1 492 ? -3.174 -34.312 -6.996 1 82.25 492 ILE B O 1
ATOM 10460 N N . HIS B 1 493 ? -4.953 -33 -7 1 84.56 493 HIS B N 1
ATOM 10461 C CA . HIS B 1 493 ? -5.895 -34.031 -7.375 1 84.56 493 HIS B CA 1
ATOM 10462 C C . HIS B 1 493 ? -5.562 -34.594 -8.742 1 84.56 493 HIS B C 1
ATOM 10464 O O . HIS B 1 493 ? -5.57 -35.812 -8.93 1 84.56 493 HIS B O 1
ATOM 10470 N N . PHE B 1 494 ? -5.223 -33.719 -9.594 1 80.94 494 PHE B N 1
ATOM 10471 C CA . PHE B 1 494 ? -4.926 -34.125 -10.969 1 80.94 494 PHE B CA 1
ATOM 10472 C C . PHE B 1 494 ? -3.613 -34.906 -11.039 1 80.94 494 PHE B C 1
ATOM 10474 O O . PHE B 1 494 ? -3.516 -35.906 -11.734 1 80.94 494 PHE B O 1
ATOM 10481 N N . HIS B 1 495 ? -2.637 -34.5 -10.273 1 77.38 495 HIS B N 1
ATOM 10482 C CA . HIS B 1 495 ? -1.324 -35.125 -10.289 1 77.38 495 HIS B CA 1
ATOM 10483 C C . HIS B 1 495 ? -1.386 -36.531 -9.688 1 77.38 495 HIS B C 1
ATOM 10485 O O . HIS B 1 495 ? -0.807 -37.469 -10.234 1 77.38 495 HIS B O 1
ATOM 10491 N N . ILE B 1 496 ? -2.137 -36.688 -8.688 1 77.31 496 ILE B N 1
ATOM 10492 C CA . ILE B 1 496 ? -2.172 -37.969 -7.984 1 77.31 496 ILE B CA 1
ATOM 10493 C C . ILE B 1 496 ? -3.062 -38.969 -8.742 1 77.31 496 ILE B C 1
ATOM 10495 O O . ILE B 1 496 ? -2.744 -40.156 -8.844 1 77.31 496 ILE B O 1
ATOM 10499 N N . LYS B 1 497 ? -4.148 -38.438 -9.242 1 77 497 LYS B N 1
ATOM 10500 C CA . LYS B 1 497 ? -5.07 -39.344 -9.953 1 77 497 LYS B CA 1
ATOM 10501 C C . LYS B 1 497 ? -4.457 -39.844 -11.25 1 77 497 LYS B C 1
ATOM 10503 O O . LYS B 1 497 ? -4.727 -40.969 -11.672 1 77 497 LYS B O 1
ATOM 10508 N N . MET B 1 498 ? -3.572 -39 -11.75 1 71.62 498 MET B N 1
ATOM 10509 C CA . MET B 1 498 ? -3 -39.406 -13.031 1 71.62 498 MET B CA 1
ATOM 10510 C C . MET B 1 498 ? -1.718 -40.188 -12.836 1 71.62 498 MET B C 1
ATOM 10512 O O . MET B 1 498 ? -1.24 -40.844 -13.773 1 71.62 498 MET B O 1
ATOM 10516 N N . ASP B 1 499 ? -1.207 -40.062 -11.594 1 65.31 499 ASP B N 1
ATOM 10517 C CA . ASP B 1 499 ? 0.009 -40.812 -11.305 1 65.31 499 ASP B CA 1
ATOM 10518 C C . ASP B 1 499 ? -0.319 -42.25 -10.875 1 65.31 499 ASP B C 1
ATOM 10520 O O . ASP B 1 499 ? -1.096 -42.438 -9.938 1 65.31 499 ASP B O 1
ATOM 10524 N N . SER B 1 500 ? -0.08 -43.219 -11.758 1 58.72 500 SER B N 1
ATOM 10525 C CA . SER B 1 500 ? -0.362 -44.625 -11.57 1 58.72 500 SER B CA 1
ATOM 10526 C C . SER B 1 500 ? 0.295 -45.156 -10.305 1 58.72 500 SER B C 1
ATOM 10528 O O . SER B 1 500 ? -0.204 -46.125 -9.695 1 58.72 500 SER B O 1
ATOM 10530 N N . THR B 1 501 ? 1.357 -44.531 -9.898 1 56.84 501 THR B N 1
ATOM 10531 C CA . THR B 1 501 ? 2.117 -45.125 -8.805 1 56.84 501 THR B CA 1
ATOM 10532 C C . THR B 1 501 ? 1.481 -44.781 -7.461 1 56.84 501 THR B C 1
ATOM 10534 O O . THR B 1 501 ? 1.774 -45.438 -6.449 1 56.84 501 THR B O 1
ATOM 10537 N N . SER B 1 502 ? 0.645 -43.812 -7.406 1 59.72 502 SER B N 1
ATOM 10538 C CA . SER B 1 502 ? 0.124 -43.344 -6.125 1 59.72 502 SER B CA 1
ATOM 10539 C C . SER B 1 502 ? -1.296 -43.875 -5.891 1 59.72 502 SER B C 1
ATOM 10541 O O . SER B 1 502 ? -2.148 -43.125 -5.391 1 59.72 502 SER B O 1
ATOM 10543 N N . GLN B 1 503 ? -1.556 -45.062 -6.305 1 60.16 503 GLN B N 1
ATOM 10544 C CA . GLN B 1 503 ? -2.873 -45.688 -6.223 1 60.16 503 GLN B CA 1
ATOM 10545 C C . GLN B 1 503 ? -3.371 -45.75 -4.781 1 60.16 503 GLN B C 1
ATOM 10547 O O . GLN B 1 503 ? -4.578 -45.688 -4.535 1 60.16 503 GLN B O 1
ATOM 10552 N N . HIS B 1 504 ? -2.426 -45.844 -3.855 1 59.88 504 HIS B N 1
ATOM 10553 C CA . HIS B 1 504 ? -2.852 -46.031 -2.475 1 59.88 504 HIS B CA 1
ATOM 10554 C C . HIS B 1 504 ? -3.584 -44.812 -1.943 1 59.88 504 HIS B C 1
ATOM 10556 O O . HIS B 1 504 ? -4.41 -44.906 -1.032 1 59.88 504 HIS B O 1
ATOM 10562 N N . TYR B 1 505 ? -3.385 -43.625 -2.584 1 66.31 505 TYR B N 1
ATOM 10563 C CA . TYR B 1 505 ? -3.977 -42.438 -2.016 1 66.31 505 TYR B CA 1
ATOM 10564 C C . TYR B 1 505 ? -5.211 -42 -2.799 1 66.31 505 TYR B C 1
ATOM 10566 O O . TYR B 1 505 ? -5.711 -40.875 -2.631 1 66.31 505 TYR B O 1
ATOM 10574 N N . GLU B 1 506 ? -5.742 -42.938 -3.521 1 71.44 506 GLU B N 1
ATOM 10575 C CA . GLU B 1 506 ? -6.82 -42.594 -4.441 1 71.44 506 GLU B CA 1
ATOM 10576 C C . GLU B 1 506 ? -8.102 -42.25 -3.686 1 71.44 506 GLU B C 1
ATOM 10578 O O . GLU B 1 506 ? -8.82 -41.344 -4.059 1 71.44 506 GLU B O 1
ATOM 10583 N N . THR B 1 507 ? -8.32 -42.969 -2.561 1 73.19 507 THR B N 1
ATOM 10584 C CA . THR B 1 507 ? -9.57 -42.75 -1.843 1 73.19 507 THR B CA 1
ATOM 10585 C C . THR B 1 507 ? -9.555 -41.375 -1.169 1 73.19 507 THR B C 1
ATOM 10587 O O . THR B 1 507 ? -10.555 -40.656 -1.19 1 73.19 507 THR B O 1
ATOM 10590 N N . TYR B 1 508 ? -8.422 -41 -0.652 1 78.94 508 TYR B N 1
ATOM 10591 C CA . TYR B 1 508 ? -8.336 -39.75 0.08 1 78.94 508 TYR B CA 1
ATOM 10592 C C . TYR B 1 508 ? -8.352 -38.562 -0.873 1 78.94 508 TYR B C 1
ATOM 10594 O O . TYR B 1 508 ? -8.906 -37.5 -0.553 1 78.94 508 TYR B O 1
ATOM 10602 N N . ILE B 1 509 ? -7.887 -38.781 -2.033 1 82.25 509 ILE B N 1
ATOM 10603 C CA . ILE B 1 509 ? -7.758 -37.688 -2.967 1 82.25 509 ILE B CA 1
ATOM 10604 C C . ILE B 1 509 ? -9.109 -37.375 -3.6 1 82.25 509 ILE B C 1
ATOM 10606 O O . ILE B 1 509 ? -9.375 -36.25 -3.996 1 82.25 509 ILE B O 1
ATOM 10610 N N . GLU B 1 510 ? -10 -38.375 -3.596 1 82.31 510 GLU B N 1
ATOM 10611 C CA . GLU B 1 510 ? -11.336 -38.156 -4.141 1 82.31 510 GLU B CA 1
ATOM 10612 C C . GLU B 1 510 ? -12.18 -37.281 -3.213 1 82.31 510 GLU B C 1
ATOM 10614 O O . GLU B 1 510 ? -13.164 -36.688 -3.641 1 82.31 510 GLU B O 1
ATOM 10619 N N . LEU B 1 511 ? -11.758 -37.125 -1.976 1 87.81 511 LEU B N 1
ATOM 10620 C CA . LEU B 1 511 ? -12.492 -36.344 -0.993 1 87.81 511 LEU B CA 1
ATOM 10621 C C . LEU B 1 511 ? -11.992 -34.906 -0.969 1 87.81 511 LEU B C 1
ATOM 10623 O O . LEU B 1 511 ? -12.547 -34.062 -0.268 1 87.81 511 LEU B O 1
ATOM 10627 N N . LEU B 1 512 ? -11.055 -34.594 -1.819 1 89.75 512 LEU B N 1
ATOM 10628 C CA . LEU B 1 512 ? -10.422 -33.281 -1.789 1 89.75 512 LEU B CA 1
ATOM 10629 C C . LEU B 1 512 ? -11.414 -32.188 -2.182 1 89.75 512 LEU B C 1
ATOM 10631 O O . LEU B 1 512 ? -11.516 -31.156 -1.502 1 89.75 512 LEU B O 1
ATOM 10635 N N . PRO B 1 513 ? -12.227 -32.375 -3.209 1 90.69 513 PRO B N 1
ATOM 10636 C CA . PRO B 1 513 ? -13.203 -31.328 -3.543 1 90.69 513 PRO B CA 1
ATOM 10637 C C . PRO B 1 513 ? -14.242 -31.125 -2.441 1 90.69 513 PRO B C 1
ATOM 10639 O O . PRO B 1 513 ? -14.648 -29.984 -2.18 1 90.69 513 PRO B O 1
ATOM 10642 N N . LEU B 1 514 ? -14.664 -32.188 -1.833 1 91.38 514 LEU B N 1
ATOM 10643 C CA . LEU B 1 514 ? -15.609 -32.094 -0.725 1 91.38 514 LEU B CA 1
ATOM 10644 C C . LEU B 1 514 ? -14.977 -31.359 0.458 1 91.38 514 LEU B C 1
ATOM 10646 O O . LEU B 1 514 ? -15.633 -30.562 1.126 1 91.38 514 LEU B O 1
ATOM 10650 N N . GLY B 1 515 ? -13.68 -31.703 0.691 1 92.94 515 GLY B N 1
ATOM 10651 C CA . GLY B 1 515 ? -12.961 -31 1.739 1 92.94 515 GLY B CA 1
ATOM 10652 C C . GLY B 1 515 ? -12.891 -29.5 1.514 1 92.94 515 GLY B C 1
ATOM 10653 O O . GLY B 1 515 ? -13.008 -28.719 2.461 1 92.94 515 GLY B O 1
ATOM 10654 N N . LEU B 1 516 ? -12.75 -29.094 0.283 1 94.25 516 LEU B N 1
ATOM 10655 C CA . LEU B 1 516 ? -12.695 -27.672 -0.065 1 94.25 516 LEU B CA 1
ATOM 10656 C C . LEU B 1 516 ? -14.031 -26.984 0.224 1 94.25 516 LEU B C 1
ATOM 10658 O O . LEU B 1 516 ? -14.055 -25.875 0.741 1 94.25 516 LEU B O 1
ATOM 10662 N N . VAL B 1 517 ? -15.156 -27.641 -0.113 1 94.75 517 VAL B N 1
ATOM 10663 C CA . VAL B 1 517 ? -16.484 -27.078 0.142 1 94.75 517 VAL B CA 1
ATOM 10664 C C . VAL B 1 517 ? -16.688 -26.922 1.646 1 94.75 517 VAL B C 1
ATOM 10666 O O . VAL B 1 517 ? -17.203 -25.891 2.102 1 94.75 517 VAL B O 1
ATOM 10669 N N . ILE B 1 518 ? -16.203 -27.891 2.375 1 94.06 518 ILE B N 1
ATOM 10670 C CA . ILE B 1 518 ? -16.359 -27.859 3.826 1 94.06 518 ILE B CA 1
ATOM 10671 C C . ILE B 1 518 ? -15.523 -26.719 4.406 1 94.06 518 ILE B C 1
ATOM 10673 O O . ILE B 1 518 ? -15.977 -26.016 5.309 1 94.06 518 ILE B O 1
ATOM 10677 N N . VAL B 1 519 ? -14.367 -26.5 3.842 1 93.31 519 VAL B N 1
ATOM 10678 C CA . VAL B 1 519 ? -13.5 -25.422 4.324 1 93.31 519 VAL B CA 1
ATOM 10679 C C . VAL B 1 519 ? -14.133 -24.078 4.02 1 93.31 519 VAL B C 1
ATOM 10681 O O . VAL B 1 519 ? -14.125 -23.172 4.863 1 93.31 519 VAL B O 1
ATOM 10684 N N . VAL B 1 520 ? -14.727 -23.844 2.879 1 93.88 520 VAL B N 1
ATOM 10685 C CA . VAL B 1 520 ? -15.344 -22.594 2.492 1 93.88 520 VAL B CA 1
ATOM 10686 C C . VAL B 1 520 ? -16.562 -22.312 3.373 1 93.88 520 VAL B C 1
ATOM 10688 O O . VAL B 1 520 ? -16.766 -21.188 3.822 1 93.88 520 VAL B O 1
ATOM 10691 N N . ILE B 1 521 ? -17.375 -23.359 3.658 1 93.81 521 ILE B N 1
ATOM 10692 C CA . ILE B 1 521 ? -18.531 -23.219 4.516 1 93.81 521 ILE B CA 1
ATOM 10693 C C . ILE B 1 521 ? -18.094 -22.906 5.945 1 93.81 521 ILE B C 1
ATOM 10695 O O . ILE B 1 521 ? -18.688 -22.062 6.613 1 93.81 521 ILE B O 1
ATOM 10699 N N . ALA B 1 522 ? -16.984 -23.531 6.379 1 94.06 522 ALA B N 1
ATOM 10700 C CA . ALA B 1 522 ? -16.453 -23.281 7.723 1 94.06 522 ALA B CA 1
ATOM 10701 C C . ALA B 1 522 ? -15.945 -21.859 7.867 1 94.06 522 ALA B C 1
ATOM 10703 O O . ALA B 1 522 ? -16.141 -21.219 8.906 1 94.06 522 ALA B O 1
ATOM 10704 N N . ILE B 1 523 ? -15.398 -21.312 6.836 1 92.88 523 ILE B N 1
ATOM 10705 C CA . ILE B 1 523 ? -14.891 -19.953 6.871 1 92.88 523 ILE B CA 1
ATOM 10706 C C . ILE B 1 523 ? -16.062 -18.969 6.867 1 92.88 523 ILE B C 1
ATOM 10708 O O . ILE B 1 523 ? -16.047 -17.969 7.59 1 92.88 523 ILE B O 1
ATOM 10712 N N . THR B 1 524 ? -17.078 -19.25 6.133 1 93.38 524 THR B N 1
ATOM 10713 C CA . THR B 1 524 ? -18.219 -18.359 6.004 1 93.38 524 THR B CA 1
ATOM 10714 C C . THR B 1 524 ? -18.969 -18.25 7.324 1 93.38 524 THR B C 1
ATOM 10716 O O . THR B 1 524 ? -19.391 -17.156 7.719 1 93.38 524 THR B O 1
ATOM 10719 N N . PHE B 1 525 ? -19.031 -19.391 8.062 1 93.81 525 PHE B N 1
ATOM 10720 C CA . PHE B 1 525 ? -19.844 -19.391 9.281 1 93.81 525 PHE B CA 1
ATOM 10721 C C . PHE B 1 525 ? -18.953 -19.344 10.516 1 93.81 525 PHE B C 1
ATOM 10723 O O . PHE B 1 525 ? -19.422 -19.547 11.641 1 93.81 525 PHE B O 1
ATOM 10730 N N . CYS B 1 526 ? -17.688 -19.047 10.391 1 92.38 526 CYS B N 1
ATOM 10731 C CA . CYS B 1 526 ? -16.766 -19.016 11.516 1 92.38 526 CYS B CA 1
ATOM 10732 C C . CYS B 1 526 ? -17.125 -17.891 12.484 1 92.38 526 CYS B C 1
ATOM 10734 O O . CYS B 1 526 ? -17.203 -16.734 12.086 1 92.38 526 CYS B O 1
ATOM 10736 N N . PRO B 1 527 ? -17.359 -18.109 13.781 1 90.38 527 PRO B N 1
ATOM 10737 C CA . PRO B 1 527 ? -17.781 -17.094 14.75 1 90.38 527 PRO B CA 1
ATOM 10738 C C . PRO B 1 527 ? -16.609 -16.266 15.289 1 90.38 527 PRO B C 1
ATOM 10740 O O . PRO B 1 527 ? -16.812 -15.211 15.898 1 90.38 527 PRO B O 1
ATOM 10743 N N . PHE B 1 528 ? -15.375 -16.688 14.922 1 90.06 528 PHE B N 1
ATOM 10744 C CA . PHE B 1 528 ? -14.211 -15.977 15.445 1 90.06 528 PHE B CA 1
ATOM 10745 C C . PHE B 1 528 ? -13.883 -14.758 14.586 1 90.06 528 PHE B C 1
ATOM 10747 O O . PHE B 1 528 ? -14.266 -14.695 13.414 1 90.06 528 PHE B O 1
ATOM 10754 N N . ASN B 1 529 ? -13.375 -13.812 15.227 1 87.81 529 ASN B N 1
ATOM 10755 C CA . ASN B 1 529 ? -13.039 -12.57 14.539 1 87.81 529 ASN B CA 1
ATOM 10756 C C . ASN B 1 529 ? -11.82 -12.742 13.641 1 87.81 529 ASN B C 1
ATOM 10758 O O . ASN B 1 529 ? -10.781 -12.109 13.867 1 87.81 529 ASN B O 1
ATOM 10762 N N . ILE B 1 530 ? -12.016 -13.773 12.812 1 88.75 530 ILE B N 1
ATOM 10763 C CA . ILE B 1 530 ? -10.984 -14.016 11.82 1 88.75 530 ILE B CA 1
ATOM 10764 C C . ILE B 1 530 ? -11.555 -13.789 10.422 1 88.75 530 ILE B C 1
ATOM 10766 O O . ILE B 1 530 ? -12.719 -14.102 10.156 1 88.75 530 ILE B O 1
ATOM 10770 N N . ILE B 1 531 ? -10.867 -13.188 9.523 1 90.94 531 ILE B N 1
ATOM 10771 C CA . ILE B 1 531 ? -11.203 -13 8.117 1 90.94 531 ILE B CA 1
ATOM 10772 C C . ILE B 1 531 ? -12.453 -12.133 7.996 1 90.94 531 ILE B C 1
ATOM 10774 O O . ILE B 1 531 ? -13.477 -12.586 7.48 1 90.94 531 ILE B O 1
ATOM 10778 N N . TYR B 1 532 ? -12.531 -11.008 8.5 1 91.62 532 TYR B N 1
ATOM 10779 C CA . TYR B 1 532 ? -13.547 -9.969 8.336 1 91.62 532 TYR B CA 1
ATOM 10780 C C . TYR B 1 532 ? -14.906 -10.469 8.805 1 91.62 532 TYR B C 1
ATOM 10782 O O . TYR B 1 532 ? -15.875 -10.484 8.031 1 91.62 532 TYR B O 1
ATOM 10790 N N . ARG B 1 533 ? -15.094 -10.797 10.031 1 91.94 533 ARG B N 1
ATOM 10791 C CA . ARG B 1 533 ? -16.281 -11.375 10.656 1 91.94 533 ARG B CA 1
ATOM 10792 C C . ARG B 1 533 ? -17.5 -10.492 10.422 1 91.94 533 ARG B C 1
ATOM 10794 O O . ARG B 1 533 ? -18.578 -11 10.094 1 91.94 533 ARG B O 1
ATOM 10801 N N . SER B 1 534 ? -17.328 -9.172 10.531 1 90.31 534 SER B N 1
ATOM 10802 C CA . SER B 1 534 ? -18.469 -8.266 10.406 1 90.31 534 SER B CA 1
ATOM 10803 C C . SER B 1 534 ? -19.078 -8.336 9.016 1 90.31 534 SER B C 1
ATOM 10805 O O . SER B 1 534 ? -20.312 -8.391 8.875 1 90.31 534 SER B O 1
ATOM 10807 N N . SER B 1 535 ? -18.312 -8.438 8.016 1 91.75 535 SER B N 1
ATOM 10808 C CA . SER B 1 535 ? -18.812 -8.5 6.645 1 91.75 535 SER B CA 1
ATOM 10809 C C . SER B 1 535 ? -19.406 -9.875 6.344 1 91.75 535 SER B C 1
ATOM 10811 O O . SER B 1 535 ? -20.391 -9.977 5.605 1 91.75 535 SER B O 1
ATOM 10813 N N . ARG B 1 536 ? -18.859 -10.922 6.91 1 93.69 536 ARG B N 1
ATOM 10814 C CA . ARG B 1 536 ? -19.406 -12.258 6.711 1 93.69 536 ARG B CA 1
ATOM 10815 C C . ARG B 1 536 ? -20.797 -12.383 7.332 1 93.69 536 ARG B C 1
ATOM 10817 O O . ARG B 1 536 ? -21.703 -12.93 6.715 1 93.69 536 ARG B O 1
ATOM 10824 N N . PHE B 1 537 ? -20.922 -11.828 8.461 1 92.88 537 PHE B N 1
ATOM 10825 C CA . PHE B 1 537 ? -22.219 -11.914 9.125 1 92.88 537 PHE B CA 1
ATOM 10826 C C . PHE B 1 537 ? -23.25 -11.023 8.438 1 92.88 537 PHE B C 1
ATOM 10828 O O . PHE B 1 537 ? -24.438 -11.352 8.406 1 92.88 537 PHE B O 1
ATOM 10835 N N . PHE B 1 538 ? -22.75 -9.922 7.965 1 92.5 538 PHE B N 1
ATOM 10836 C CA . PHE B 1 538 ? -23.641 -9.109 7.145 1 92.5 538 PHE B CA 1
ATOM 10837 C C . PHE B 1 538 ? -24.125 -9.898 5.93 1 92.5 538 PHE B C 1
ATOM 10839 O O . PHE B 1 538 ? -25.312 -9.859 5.582 1 92.5 538 PHE B O 1
ATOM 10846 N N . PHE B 1 539 ? -23.25 -10.656 5.293 1 93.56 539 PHE B N 1
ATOM 10847 C CA . PHE B 1 539 ? -23.578 -11.477 4.133 1 93.56 539 PHE B CA 1
ATOM 10848 C C . PHE B 1 539 ? -24.562 -12.57 4.504 1 93.56 539 PHE B C 1
ATOM 10850 O O . PHE B 1 539 ? -25.547 -12.797 3.795 1 93.56 539 PHE B O 1
ATOM 10857 N N . ILE B 1 540 ? -24.344 -13.188 5.637 1 94.69 540 ILE B N 1
ATOM 10858 C CA . ILE B 1 540 ? -25.188 -14.281 6.094 1 94.69 540 ILE B CA 1
ATOM 10859 C C . ILE B 1 540 ? -26.578 -13.742 6.418 1 94.69 540 ILE B C 1
ATOM 10861 O O . ILE B 1 540 ? -27.594 -14.383 6.109 1 94.69 540 ILE B O 1
ATOM 10865 N N . LYS B 1 541 ? -26.609 -12.586 6.988 1 92.31 541 LYS B N 1
ATOM 10866 C CA . LYS B 1 541 ? -27.891 -11.969 7.309 1 92.31 541 LYS B CA 1
ATOM 10867 C C . LYS B 1 541 ? -28.688 -11.664 6.043 1 92.31 541 LYS B C 1
ATOM 10869 O O . LYS B 1 541 ? -29.891 -11.906 5.984 1 92.31 541 LYS B O 1
ATOM 10874 N N . CYS B 1 542 ? -28.031 -11.203 5.055 1 93.5 542 CYS B N 1
ATOM 10875 C CA . CYS B 1 542 ? -28.703 -10.906 3.797 1 93.5 542 CYS B CA 1
ATOM 10876 C C . CYS B 1 542 ? -29.188 -12.18 3.119 1 93.5 542 CYS B C 1
ATOM 10878 O O . CYS B 1 542 ? -30.281 -12.195 2.533 1 93.5 542 CYS B O 1
ATOM 10880 N N . VAL B 1 543 ? -28.391 -13.227 3.199 1 94.56 543 VAL B N 1
ATOM 10881 C CA . VAL B 1 543 ? -28.781 -14.5 2.605 1 94.56 543 VAL B CA 1
ATOM 10882 C C . VAL B 1 543 ? -30.016 -15.055 3.328 1 94.56 543 VAL B C 1
ATOM 10884 O O . VAL B 1 543 ? -30.953 -15.523 2.688 1 94.56 543 VAL B O 1
ATOM 10887 N N . PHE B 1 544 ? -30 -14.914 4.613 1 93.25 544 PHE B N 1
ATOM 10888 C CA . PHE B 1 544 ? -31.109 -15.422 5.406 1 93.25 544 PHE B CA 1
ATOM 10889 C C . PHE B 1 544 ? -32.375 -14.633 5.105 1 93.25 544 PHE B C 1
ATOM 10891 O O . PHE B 1 544 ? -33.469 -15.211 5.008 1 93.25 544 PHE B O 1
ATOM 10898 N N . ARG B 1 545 ? -32.25 -13.391 4.883 1 91.94 545 ARG B N 1
ATOM 10899 C CA . ARG B 1 545 ? -33.406 -12.555 4.555 1 91.94 545 ARG B CA 1
ATOM 10900 C C . ARG B 1 545 ? -33.938 -12.883 3.162 1 91.94 545 ARG B C 1
ATOM 10902 O O . ARG B 1 545 ? -35.156 -12.742 2.9 1 91.94 545 ARG B O 1
ATOM 10909 N N . CYS B 1 546 ? -33.062 -13.328 2.328 1 92.44 546 CYS B N 1
ATOM 10910 C CA . CYS B 1 546 ? -33.5 -13.742 0.995 1 92.44 546 CYS B CA 1
ATOM 10911 C C . CYS B 1 546 ? -34.25 -15.07 1.046 1 92.44 546 CYS B C 1
ATOM 10913 O O . CYS B 1 546 ? -35.25 -15.25 0.365 1 92.44 546 CYS B O 1
ATOM 10915 N N . LEU B 1 547 ? -33.75 -15.977 1.934 1 91.62 547 LEU B N 1
ATOM 10916 C CA . LEU B 1 547 ? -34.375 -17.297 2.057 1 91.62 547 LEU B CA 1
ATOM 10917 C C . LEU B 1 547 ? -35.75 -17.203 2.686 1 91.62 547 LEU B C 1
ATOM 10919 O O . LEU B 1 547 ? -36.656 -17.984 2.346 1 91.62 547 LEU B O 1
ATOM 10923 N N . CYS B 1 548 ? -35.875 -16.156 3.553 1 89.62 548 CYS B N 1
ATOM 10924 C CA . CYS B 1 548 ? -37.125 -16.016 4.273 1 89.62 548 CYS B CA 1
ATOM 10925 C C . CYS B 1 548 ? -38.031 -14.977 3.611 1 89.62 548 CYS B C 1
ATOM 10927 O O . CYS B 1 548 ? -38.938 -14.43 4.25 1 89.62 548 CYS B O 1
ATOM 10929 N N . ALA B 1 549 ? -37.781 -14.633 2.518 1 86.88 549 ALA B N 1
ATOM 10930 C CA . ALA B 1 549 ? -38.688 -13.742 1.785 1 86.88 549 ALA B CA 1
ATOM 10931 C C . ALA B 1 549 ? -40.062 -14.352 1.675 1 86.88 549 ALA B C 1
ATOM 10933 O O . ALA B 1 549 ? -40.219 -15.555 1.452 1 86.88 549 ALA B O 1
ATOM 10934 N N . PRO B 1 550 ? -41.281 -13.742 1.901 1 87 550 PRO B N 1
ATOM 10935 C CA . PRO B 1 550 ? -41.562 -12.305 1.928 1 87 550 PRO B CA 1
ATOM 10936 C C . PRO B 1 550 ? -41.781 -11.773 3.34 1 87 550 PRO B C 1
ATOM 10938 O O . PRO B 1 550 ? -42.469 -10.75 3.516 1 87 550 PRO B O 1
ATOM 10941 N N . LEU B 1 551 ? -41.156 -12.461 4.238 1 84.44 551 LEU B N 1
ATOM 10942 C CA . LEU B 1 551 ? -41.469 -12.172 5.633 1 84.44 551 LEU B CA 1
ATOM 10943 C C . LEU B 1 551 ? -40.688 -10.953 6.129 1 84.44 551 LEU B C 1
ATOM 10945 O O . LEU B 1 551 ? -41.062 -10.336 7.125 1 84.44 551 LEU B O 1
ATOM 10949 N N . TYR B 1 552 ? -39.719 -10.602 5.453 1 85.5 552 TYR B N 1
ATOM 10950 C CA . TYR B 1 552 ? -38.906 -9.461 5.879 1 85.5 552 TYR B CA 1
ATOM 10951 C C . TYR B 1 552 ? -39.094 -8.281 4.934 1 85.5 552 TYR B C 1
ATOM 10953 O O . TYR B 1 552 ? -39.438 -8.461 3.764 1 85.5 552 TYR B O 1
ATOM 10961 N N . LYS B 1 553 ? -38.844 -7.082 5.477 1 86.69 553 LYS B N 1
ATOM 10962 C CA . LYS B 1 553 ? -38.812 -5.902 4.613 1 86.69 553 LYS B CA 1
ATOM 10963 C C . LYS B 1 553 ? -37.594 -5.945 3.689 1 86.69 553 LYS B C 1
ATOM 10965 O O . LYS B 1 553 ? -36.5 -6.309 4.117 1 86.69 553 LYS B O 1
ATOM 10970 N N . VAL B 1 554 ? -37.875 -5.66 2.496 1 90.31 554 VAL B N 1
ATOM 10971 C CA . VAL B 1 554 ? -36.844 -5.812 1.49 1 90.31 554 VAL B CA 1
ATOM 10972 C C . VAL B 1 554 ? -36 -4.539 1.419 1 90.31 554 VAL B C 1
ATOM 10974 O O . VAL B 1 554 ? -36.531 -3.455 1.16 1 90.31 554 VAL B O 1
ATOM 10977 N N . ARG B 1 555 ? -34.781 -4.707 1.718 1 89.88 555 ARG B N 1
ATOM 10978 C CA . ARG B 1 555 ? -33.812 -3.607 1.595 1 89.88 555 ARG B CA 1
ATOM 10979 C C . ARG B 1 555 ? -33 -3.746 0.324 1 89.88 555 ARG B C 1
ATOM 10981 O O . ARG B 1 555 ? -33.062 -4.77 -0.358 1 89.88 555 ARG B O 1
ATOM 10988 N N . LEU B 1 556 ? -32.281 -2.777 -0.056 1 91.94 556 LEU B N 1
ATOM 10989 C CA . LEU B 1 556 ? -31.531 -2.764 -1.306 1 91.94 556 LEU B CA 1
ATOM 10990 C C . LEU B 1 556 ? -30.484 -3.883 -1.327 1 91.94 556 LEU B C 1
ATOM 10992 O O . LEU B 1 556 ? -30.359 -4.594 -2.326 1 91.94 556 LEU B O 1
ATOM 10996 N N . PRO B 1 557 ? -29.734 -4.09 -0.255 1 93.56 557 PRO B N 1
ATOM 10997 C CA . PRO B 1 557 ? -28.766 -5.18 -0.305 1 93.56 557 PRO B CA 1
ATOM 10998 C C . PRO B 1 557 ? -29.422 -6.551 -0.468 1 93.56 557 PRO B C 1
ATOM 11000 O O . PRO B 1 557 ? -28.828 -7.461 -1.045 1 93.56 557 PRO B O 1
ATOM 11003 N N . ASP B 1 558 ? -30.672 -6.723 -0.014 1 94 558 ASP B N 1
ATOM 11004 C CA . ASP B 1 558 ? -31.359 -8 -0.116 1 94 558 ASP B CA 1
ATOM 11005 C C . ASP B 1 558 ? -31.719 -8.32 -1.567 1 94 558 ASP B C 1
ATOM 11007 O O . ASP B 1 558 ? -31.438 -9.414 -2.055 1 94 558 ASP B O 1
ATOM 11011 N N . PHE B 1 559 ? -32.375 -7.379 -2.176 1 93.81 559 PHE B N 1
ATOM 11012 C CA . PHE B 1 559 ? -32.75 -7.711 -3.545 1 93.81 559 PHE B CA 1
ATOM 11013 C C . PHE B 1 559 ? -31.516 -7.707 -4.457 1 93.81 559 PHE B C 1
ATOM 11015 O O . PHE B 1 559 ? -31.484 -8.422 -5.461 1 93.81 559 PHE B O 1
ATOM 11022 N N . PHE B 1 560 ? -30.484 -6.84 -4.156 1 96.12 560 PHE B N 1
ATOM 11023 C CA . PHE B 1 560 ? -29.234 -6.852 -4.91 1 96.12 560 PHE B CA 1
ATOM 11024 C C . PHE B 1 560 ? -28.578 -8.227 -4.84 1 96.12 560 PHE B C 1
ATOM 11026 O O . PHE B 1 560 ? -28.125 -8.758 -5.855 1 96.12 560 PHE B O 1
ATOM 11033 N N . LEU B 1 561 ? -28.531 -8.828 -3.682 1 96.19 561 LEU B N 1
ATOM 11034 C CA . LEU B 1 561 ? -27.938 -10.148 -3.496 1 96.19 561 LEU B CA 1
ATOM 11035 C C . LEU B 1 561 ? -28.766 -11.219 -4.195 1 96.19 561 LEU B C 1
ATOM 11037 O O . LEU B 1 561 ? -28.219 -12.141 -4.805 1 96.19 561 LEU B O 1
ATOM 11041 N N . ALA B 1 562 ? -30.078 -11.094 -4.051 1 96.31 562 ALA B N 1
ATOM 11042 C CA . ALA B 1 562 ? -30.969 -12.047 -4.727 1 96.31 562 ALA B CA 1
ATOM 11043 C C . ALA B 1 562 ? -30.734 -12.031 -6.234 1 96.31 562 ALA B C 1
ATOM 11045 O O . ALA B 1 562 ? -30.781 -13.078 -6.887 1 96.31 562 ALA B O 1
ATOM 11046 N N . ASP B 1 563 ? -30.516 -10.914 -6.742 1 95.88 563 ASP B N 1
ATOM 11047 C CA . ASP B 1 563 ? -30.219 -10.805 -8.164 1 95.88 563 ASP B CA 1
ATOM 11048 C C . ASP B 1 563 ? -28.891 -11.484 -8.5 1 95.88 563 ASP B C 1
ATOM 11050 O O . ASP B 1 563 ? -28.734 -12.062 -9.578 1 95.88 563 ASP B O 1
ATOM 11054 N N . GLN B 1 564 ? -27.906 -11.422 -7.629 1 96.69 564 GLN B N 1
ATOM 11055 C CA . GLN B 1 564 ? -26.641 -12.117 -7.844 1 96.69 564 GLN B CA 1
ATOM 11056 C C . GLN B 1 564 ? -26.859 -13.625 -7.887 1 96.69 564 GLN B C 1
ATOM 11058 O O . GLN B 1 564 ? -26.203 -14.328 -8.672 1 96.69 564 GLN B O 1
ATOM 11063 N N . PHE B 1 565 ? -27.781 -14.102 -7.086 1 96.12 565 PHE B N 1
ATOM 11064 C CA . PHE B 1 565 ? -28.062 -15.531 -7.043 1 96.12 565 PHE B CA 1
ATOM 11065 C C . PHE B 1 565 ? -28.641 -16 -8.367 1 96.12 565 PHE B C 1
ATOM 11067 O O . PHE B 1 565 ? -28.422 -17.156 -8.773 1 96.12 565 PHE B O 1
ATOM 11074 N N . THR B 1 566 ? -29.391 -15.141 -9.039 1 95 566 THR B N 1
ATOM 11075 C CA . THR B 1 566 ? -29.984 -15.523 -10.312 1 95 566 THR B CA 1
ATOM 11076 C C . THR B 1 566 ? -28.906 -15.773 -11.359 1 95 566 THR B C 1
ATOM 11078 O O . THR B 1 566 ? -29.141 -16.484 -12.336 1 95 566 THR B O 1
ATOM 11081 N N . SER B 1 567 ? -27.734 -15.203 -11.164 1 94.5 567 SER B N 1
ATOM 11082 C CA . SER B 1 567 ? -26.609 -15.414 -12.078 1 94.5 567 SER B CA 1
ATOM 11083 C C . SER B 1 567 ? -25.734 -16.562 -11.617 1 94.5 567 SER B C 1
ATOM 11085 O O . SER B 1 567 ? -24.734 -16.891 -12.266 1 94.5 567 SER B O 1
ATOM 11087 N N . GLN B 1 568 ? -26.047 -17.203 -10.508 1 94.69 568 GLN B N 1
ATOM 11088 C CA . GLN B 1 568 ? -25.281 -18.312 -9.961 1 94.69 568 GLN B CA 1
ATOM 11089 C C . GLN B 1 568 ? -26.078 -19.609 -9.969 1 94.69 568 GLN B C 1
ATOM 11091 O O . GLN B 1 568 ? -25.938 -20.438 -9.07 1 94.69 568 GLN B O 1
ATOM 11096 N N . VAL B 1 569 ? -26.922 -19.781 -10.93 1 91.94 569 VAL B N 1
ATOM 11097 C CA . VAL B 1 569 ? -27.781 -20.953 -11.016 1 91.94 569 VAL B CA 1
ATOM 11098 C C . VAL B 1 569 ? -26.922 -22.203 -11.242 1 91.94 569 VAL B C 1
ATOM 11100 O O . VAL B 1 569 ? -27.141 -23.234 -10.594 1 91.94 569 VAL B O 1
ATOM 11103 N N . GLN B 1 570 ? -25.922 -22.047 -12.109 1 90.12 570 GLN B N 1
ATOM 11104 C CA . GLN B 1 570 ? -25.078 -23.203 -12.391 1 90.12 570 GLN B CA 1
ATOM 11105 C C . GLN B 1 570 ? -24.25 -23.594 -11.164 1 90.12 570 GLN B C 1
ATOM 11107 O O . GLN B 1 570 ? -23.984 -24.781 -10.945 1 90.12 570 GLN B O 1
ATOM 11112 N N . ALA B 1 571 ? -23.844 -22.625 -10.422 1 93 571 ALA B N 1
ATOM 11113 C CA . ALA B 1 571 ? -23.125 -22.922 -9.18 1 93 571 ALA B CA 1
ATOM 11114 C C . ALA B 1 571 ? -24 -23.703 -8.211 1 93 571 ALA B C 1
ATOM 11116 O O . ALA B 1 571 ? -23.562 -24.656 -7.582 1 93 571 ALA B O 1
ATOM 11117 N N . ILE B 1 572 ? -25.281 -23.344 -8.125 1 92.81 572 ILE B N 1
ATOM 11118 C CA . ILE B 1 572 ? -26.203 -24.016 -7.234 1 92.81 572 ILE B CA 1
ATOM 11119 C C . ILE B 1 572 ? -26.469 -25.438 -7.746 1 92.81 572 ILE B C 1
ATOM 11121 O O . ILE B 1 572 ? -26.594 -26.375 -6.957 1 92.81 572 ILE B O 1
ATOM 11125 N N . ARG B 1 573 ? -26.516 -25.625 -9.047 1 89.44 573 ARG B N 1
ATOM 11126 C CA . ARG B 1 573 ? -26.703 -26.938 -9.641 1 89.44 573 ARG B CA 1
ATOM 11127 C C . ARG B 1 573 ? -25.484 -27.828 -9.367 1 89.44 573 ARG B C 1
ATOM 11129 O O . ARG B 1 573 ? -25.625 -29.031 -9.18 1 89.44 573 ARG B O 1
ATOM 11136 N N . SER B 1 574 ? -24.312 -27.188 -9.367 1 90.38 574 SER B N 1
ATOM 11137 C CA . SER B 1 574 ? -23.109 -27.938 -9.039 1 90.38 574 SER B CA 1
ATOM 11138 C C . SER B 1 574 ? -23.156 -28.453 -7.609 1 90.38 574 SER B C 1
ATOM 11140 O O . SER B 1 574 ? -22.625 -29.531 -7.312 1 90.38 574 SER B O 1
ATOM 11142 N N . LEU B 1 575 ? -23.797 -27.766 -6.738 1 90.31 575 LEU B N 1
ATOM 11143 C CA . LEU B 1 575 ? -23.938 -28.219 -5.359 1 90.31 575 LEU B CA 1
ATOM 11144 C C . LEU B 1 575 ? -24.828 -29.453 -5.281 1 90.31 575 LEU B C 1
ATOM 11146 O O . LEU B 1 575 ? -24.578 -30.344 -4.461 1 90.31 575 LEU B O 1
ATOM 11150 N N . GLU B 1 576 ? -25.797 -29.547 -6.18 1 88.56 576 GLU B N 1
ATOM 11151 C CA . GLU B 1 576 ? -26.625 -30.734 -6.27 1 88.56 576 GLU B CA 1
ATOM 11152 C C . GLU B 1 576 ? -25.828 -31.938 -6.762 1 88.56 576 GLU B C 1
ATOM 11154 O O . GLU B 1 576 ? -26.016 -33.062 -6.289 1 88.56 576 GLU B O 1
ATOM 11159 N N . TYR B 1 577 ? -24.984 -31.594 -7.68 1 87.44 577 TYR B N 1
ATOM 11160 C CA . TYR B 1 577 ? -24.125 -32.656 -8.195 1 87.44 577 TYR B CA 1
ATOM 11161 C C . TYR B 1 577 ? -23.203 -33.188 -7.094 1 87.44 577 TYR B C 1
ATOM 11163 O O . TYR B 1 577 ? -22.922 -34.375 -7.051 1 87.44 577 TYR B O 1
ATOM 11171 N N . TYR B 1 578 ? -22.766 -32.344 -6.188 1 88.38 578 TYR B N 1
ATOM 11172 C CA . TYR B 1 578 ? -21.969 -32.781 -5.047 1 88.38 578 TYR B CA 1
ATOM 11173 C C . TYR B 1 578 ? -22.719 -33.781 -4.203 1 88.38 578 TYR B C 1
ATOM 11175 O O . TYR B 1 578 ? -22.156 -34.812 -3.801 1 88.38 578 TYR B O 1
ATOM 11183 N N . ILE B 1 579 ? -24.016 -33.5 -4.004 1 85.44 579 ILE B N 1
ATOM 11184 C CA . ILE B 1 579 ? -24.828 -34.375 -3.166 1 85.44 579 ILE B CA 1
ATOM 11185 C C . ILE B 1 579 ? -25.016 -35.719 -3.861 1 85.44 579 ILE B C 1
ATOM 11187 O O . ILE B 1 579 ? -24.953 -36.781 -3.223 1 85.44 579 ILE B O 1
ATOM 11191 N N . CYS B 1 580 ? -25.156 -35.719 -5.172 1 83.31 580 CYS B N 1
ATOM 11192 C CA . CYS B 1 580 ? -25.328 -36.969 -5.93 1 83.31 580 CYS B CA 1
ATOM 11193 C C . CYS B 1 580 ? -24.031 -37.75 -6.02 1 83.31 580 CYS B C 1
ATOM 11195 O O . CYS B 1 580 ? -24.016 -38.969 -5.855 1 83.31 580 CYS B O 1
ATOM 11197 N N . PHE B 1 581 ? -22.953 -37 -6.25 1 82.88 581 PHE B N 1
ATOM 11198 C CA . PHE B 1 581 ? -21.641 -37.625 -6.445 1 82.88 581 PHE B CA 1
ATOM 11199 C C . PHE B 1 581 ? -21.172 -38.312 -5.16 1 82.88 581 PHE B C 1
ATOM 11201 O O . PHE B 1 581 ? -20.703 -39.438 -5.18 1 82.88 581 PHE B O 1
ATOM 11208 N N . TYR B 1 582 ? -21.312 -37.719 -4.023 1 84.12 582 TYR B N 1
ATOM 11209 C CA . TYR B 1 582 ? -20.766 -38.25 -2.777 1 84.12 582 TYR B CA 1
ATOM 11210 C C . TYR B 1 582 ? -21.844 -39 -2.006 1 84.12 582 TYR B C 1
ATOM 11212 O O . TYR B 1 582 ? -21.531 -39.812 -1.116 1 84.12 582 TYR B O 1
ATOM 11220 N N . GLY B 1 583 ? -23.125 -38.719 -2.215 1 77.31 583 GLY B N 1
ATOM 11221 C CA . GLY B 1 583 ? -24.203 -39.406 -1.499 1 77.31 583 GLY B CA 1
ATOM 11222 C C . GLY B 1 583 ? -24.406 -40.812 -1.948 1 77.31 583 GLY B C 1
ATOM 11223 O O . GLY B 1 583 ? -24.766 -41.688 -1.143 1 77.31 583 GLY B O 1
ATOM 11224 N N . TRP B 1 584 ? -24.516 -41 -3.291 1 64.38 584 TRP B N 1
ATOM 11225 C CA . TRP B 1 584 ? -24.953 -42.312 -3.766 1 64.38 584 TRP B CA 1
ATOM 11226 C C . TRP B 1 584 ? -23.75 -43.25 -3.896 1 64.38 584 TRP B C 1
ATOM 11228 O O . TRP B 1 584 ? -22.844 -43 -4.695 1 64.38 584 TRP B O 1
ATOM 11238 N N . GLY B 1 585 ? -23.516 -44.25 -3.15 1 55.12 585 GLY B N 1
ATOM 11239 C CA . GLY B 1 585 ? -22.781 -45.5 -2.887 1 55.12 585 GLY B CA 1
ATOM 11240 C C . GLY B 1 585 ? -21.344 -45.438 -3.363 1 55.12 585 GLY B C 1
ATOM 11241 O O . GLY B 1 585 ? -20.734 -44.375 -3.395 1 55.12 585 GLY B O 1
ATOM 11242 N N . ARG B 1 586 ? -20.844 -46.781 -4.047 1 52.06 586 ARG B N 1
ATOM 11243 C CA . ARG B 1 586 ? -19.453 -47.188 -4.281 1 52.06 586 ARG B CA 1
ATOM 11244 C C . ARG B 1 586 ? -18.812 -46.312 -5.348 1 52.06 586 ARG B C 1
ATOM 11246 O O . ARG B 1 586 ? -19.469 -45.875 -6.281 1 52.06 586 ARG B O 1
ATOM 11253 N N . LEU B 1 587 ? -17.672 -45.75 -5.168 1 51.09 587 LEU B N 1
ATOM 11254 C CA . LEU B 1 587 ? -16.797 -44.875 -5.938 1 51.09 587 LEU B CA 1
ATOM 11255 C C . LEU B 1 587 ? -16.906 -45.188 -7.43 1 51.09 587 LEU B C 1
ATOM 11257 O O . LEU B 1 587 ? -16.953 -44.25 -8.25 1 51.09 587 LEU B O 1
ATOM 11261 N N . SER B 1 588 ? -16.875 -46.406 -7.867 1 47.66 588 SER B N 1
ATOM 11262 C CA . SER B 1 588 ? -16.844 -46.906 -9.234 1 47.66 588 SER B CA 1
ATOM 11263 C C . SER B 1 588 ? -18.156 -46.656 -9.953 1 47.66 588 SER B C 1
ATOM 11265 O O . SER B 1 588 ? -18.172 -46.469 -11.172 1 47.66 588 SER B O 1
ATOM 11267 N N . GLN B 1 589 ? -19.266 -46.719 -9.305 1 52.03 589 GLN B N 1
ATOM 11268 C CA . GLN B 1 589 ? -20.609 -46.625 -9.898 1 52.03 589 GLN B CA 1
ATOM 11269 C C . GLN B 1 589 ? -21.078 -45.156 -9.938 1 52.03 589 GLN B C 1
ATOM 11271 O O . GLN B 1 589 ? -22.156 -44.875 -10.477 1 52.03 589 GLN B O 1
ATOM 11276 N N . ARG B 1 590 ? -20.422 -44.219 -9.43 1 53.66 590 ARG B N 1
ATOM 11277 C CA . ARG B 1 590 ? -20.688 -42.781 -9.195 1 53.66 590 ARG B CA 1
ATOM 11278 C C . ARG B 1 590 ? -20.781 -42.031 -10.516 1 53.66 590 ARG B C 1
ATOM 11280 O O . ARG B 1 590 ? -21.531 -41.062 -10.625 1 53.66 590 ARG B O 1
ATOM 11287 N N . LEU B 1 591 ? -19.953 -42.344 -11.414 1 51.5 591 LEU B N 1
ATOM 11288 C CA . LEU B 1 591 ? -19.781 -41.625 -12.68 1 51.5 591 LEU B CA 1
ATOM 11289 C C . LEU B 1 591 ? -21.094 -41.562 -13.445 1 51.5 591 LEU B C 1
ATOM 11291 O O . LEU B 1 591 ? -21.438 -40.5 -14.008 1 51.5 591 LEU B O 1
ATOM 11295 N N . ASN B 1 592 ? -21.625 -42.781 -13.93 1 53.22 592 ASN B N 1
ATOM 11296 C CA . ASN B 1 592 ? -22.688 -42.875 -14.93 1 53.22 592 ASN B CA 1
ATOM 11297 C C . ASN B 1 592 ? -24.047 -42.5 -14.336 1 53.22 592 ASN B C 1
ATOM 11299 O O . ASN B 1 592 ? -25 -42.219 -15.07 1 53.22 592 ASN B O 1
ATOM 11303 N N . ARG B 1 593 ? -24.203 -42.312 -12.922 1 60.72 593 ARG B N 1
ATOM 11304 C CA . ARG B 1 593 ? -25.5 -42.688 -12.352 1 60.72 593 ARG B CA 1
ATOM 11305 C C . ARG B 1 593 ? -26.297 -41.438 -11.961 1 60.72 593 ARG B C 1
ATOM 11307 O O . ARG B 1 593 ? -27.5 -41.5 -11.758 1 60.72 593 ARG B O 1
ATOM 11314 N N . CYS B 1 594 ? -25.688 -40.125 -11.953 1 71.69 594 CYS B N 1
ATOM 11315 C CA . CYS B 1 594 ? -26.578 -39.156 -11.336 1 71.69 594 CYS B CA 1
ATOM 11316 C C . CYS B 1 594 ? -27.766 -38.844 -12.234 1 71.69 594 CYS B C 1
ATOM 11318 O O . CYS B 1 594 ? -28.906 -38.75 -11.766 1 71.69 594 CYS B O 1
ATOM 11320 N N . SER B 1 595 ? -27.547 -38.844 -13.539 1 70.38 595 SER B N 1
ATOM 11321 C CA . SER B 1 595 ? -28.594 -38.469 -14.477 1 70.38 595 SER B CA 1
ATOM 11322 C C . SER B 1 595 ? -29.641 -39.562 -14.609 1 70.38 595 SER B C 1
ATOM 11324 O O . SER B 1 595 ? -30.766 -39.312 -15.047 1 70.38 595 SER B O 1
ATOM 11326 N N . ASN B 1 596 ? -29.281 -40.719 -14.109 1 74.12 596 ASN B N 1
ATOM 11327 C CA . ASN B 1 596 ? -30.219 -41.844 -14.281 1 74.12 596 ASN B CA 1
ATOM 11328 C C . ASN B 1 596 ? -31.172 -41.969 -13.086 1 74.12 596 ASN B C 1
ATOM 11330 O O . ASN B 1 596 ? -32.125 -42.75 -13.133 1 74.12 596 ASN B O 1
ATOM 11334 N N . HIS B 1 597 ? -30.984 -41.094 -12.102 1 78.81 597 HIS B N 1
ATOM 11335 C CA . HIS B 1 597 ? -31.844 -41.125 -10.93 1 78.81 597 HIS B CA 1
ATOM 11336 C C . HIS B 1 597 ? -32.969 -40.094 -11.023 1 78.81 597 HIS B C 1
ATOM 11338 O O . HIS B 1 597 ? -32.719 -38.938 -11.281 1 78.81 597 HIS B O 1
ATOM 11344 N N . ASP B 1 598 ? -34.188 -40.5 -10.867 1 80.25 598 ASP B N 1
ATOM 11345 C CA . ASP B 1 598 ? -35.375 -39.625 -10.969 1 80.25 598 ASP B CA 1
ATOM 11346 C C . ASP B 1 598 ? -35.344 -38.531 -9.914 1 80.25 598 ASP B C 1
ATOM 11348 O O . ASP B 1 598 ? -35.719 -37.406 -10.18 1 80.25 598 ASP B O 1
ATOM 11352 N N . LEU B 1 599 ? -34.938 -38.938 -8.766 1 81.69 599 LEU B N 1
ATOM 11353 C CA . LEU B 1 599 ? -34.875 -37.969 -7.688 1 81.69 599 LEU B CA 1
ATOM 11354 C C . LEU B 1 599 ? -33.906 -36.844 -8.023 1 81.69 599 LEU B C 1
ATOM 11356 O O . LEU B 1 599 ? -34.188 -35.656 -7.727 1 81.69 599 LEU B O 1
ATOM 11360 N N . TYR B 1 600 ? -32.812 -37.125 -8.633 1 84 600 TYR B N 1
ATOM 11361 C CA . TYR B 1 600 ? -31.844 -36.125 -9.047 1 84 600 TYR B CA 1
ATOM 11362 C C . TYR B 1 600 ? -32.406 -35.188 -10.094 1 84 600 TYR B C 1
ATOM 11364 O O . TYR B 1 600 ? -32.188 -33.969 -10.039 1 84 600 TYR B O 1
ATOM 11372 N N . ASN B 1 601 ? -33.25 -35.688 -10.906 1 84.62 601 ASN B N 1
ATOM 11373 C CA . ASN B 1 601 ? -33.812 -34.875 -11.977 1 84.62 601 ASN B CA 1
ATOM 11374 C C . ASN B 1 601 ? -34.875 -33.906 -11.438 1 84.62 601 ASN B C 1
ATOM 11376 O O . ASN B 1 601 ? -34.969 -32.781 -11.914 1 84.62 601 ASN B O 1
ATOM 11380 N N . VAL B 1 602 ? -35.594 -34.344 -10.508 1 86.56 602 VAL B N 1
ATOM 11381 C CA . VAL B 1 602 ? -36.594 -33.469 -9.914 1 86.56 602 VAL B CA 1
ATOM 11382 C C . VAL B 1 602 ? -35.906 -32.312 -9.188 1 86.56 602 VAL B C 1
ATOM 11384 O O . VAL B 1 602 ? -36.312 -31.172 -9.328 1 86.56 602 VAL B O 1
ATOM 11387 N N . PHE B 1 603 ? -34.875 -32.656 -8.453 1 88 603 PHE B N 1
ATOM 11388 C CA . PHE B 1 603 ? -34.156 -31.625 -7.711 1 88 603 PHE B CA 1
ATOM 11389 C C . PHE B 1 603 ? -33.406 -30.703 -8.656 1 88 603 PHE B C 1
ATOM 11391 O O . PHE B 1 603 ? -33.25 -29.516 -8.359 1 88 603 PHE B O 1
ATOM 11398 N N . TYR B 1 604 ? -33.031 -31.266 -9.781 1 87.62 604 TYR B N 1
ATOM 11399 C CA . TYR B 1 604 ? -32.406 -30.453 -10.805 1 87.62 604 TYR B CA 1
ATOM 11400 C C . TYR B 1 604 ? -33.312 -29.344 -11.289 1 87.62 604 TYR B C 1
ATOM 11402 O O . TYR B 1 604 ? -32.875 -28.219 -11.547 1 87.62 604 TYR B O 1
ATOM 11410 N N . PHE B 1 605 ? -34.656 -29.562 -11.234 1 88.06 605 PHE B N 1
ATOM 11411 C CA . PHE B 1 605 ? -35.656 -28.578 -11.586 1 88.06 605 PHE B CA 1
ATOM 11412 C C . PHE B 1 605 ? -35.812 -27.531 -10.484 1 88.06 605 PHE B C 1
ATOM 11414 O O . PHE B 1 605 ? -35.812 -26.328 -10.75 1 88.06 605 PHE B O 1
ATOM 11421 N N . ILE B 1 606 ? -35.812 -27.953 -9.344 1 91.56 606 ILE B N 1
ATOM 11422 C CA . ILE B 1 606 ? -36.125 -27.109 -8.203 1 91.56 606 ILE B CA 1
ATOM 11423 C C . ILE B 1 606 ? -34.969 -26.141 -7.941 1 91.56 606 ILE B C 1
ATOM 11425 O O . ILE B 1 606 ? -35.188 -24.953 -7.727 1 91.56 606 ILE B O 1
ATOM 11429 N N . VAL B 1 607 ? -33.812 -26.641 -8.023 1 92.06 607 VAL B N 1
ATOM 11430 C CA . VAL B 1 607 ? -32.625 -25.859 -7.691 1 92.06 607 VAL B CA 1
ATOM 11431 C C . VAL B 1 607 ? -32.438 -24.734 -8.711 1 92.06 607 VAL B C 1
ATOM 11433 O O . VAL B 1 607 ? -32 -23.641 -8.375 1 92.06 607 VAL B O 1
ATOM 11436 N N . GLY B 1 608 ? -32.844 -24.953 -9.906 1 90.62 608 GLY B N 1
ATOM 11437 C CA . GLY B 1 608 ? -32.719 -23.938 -10.938 1 90.62 608 GLY B CA 1
ATOM 11438 C C . GLY B 1 608 ? -33.719 -22.812 -10.773 1 90.62 608 GLY B C 1
ATOM 11439 O O . GLY B 1 608 ? -33.5 -21.672 -11.203 1 90.62 608 GLY B O 1
ATOM 11440 N N . VAL B 1 609 ? -34.812 -23.062 -10.07 1 94.25 609 VAL B N 1
ATOM 11441 C CA . VAL B 1 609 ? -35.906 -22.109 -9.961 1 94.25 609 VAL B CA 1
ATOM 11442 C C . VAL B 1 609 ? -35.781 -21.297 -8.664 1 94.25 609 VAL B C 1
ATOM 11444 O O . VAL B 1 609 ? -36.281 -20.188 -8.555 1 94.25 609 VAL B O 1
ATOM 11447 N N . ILE B 1 610 ? -35.031 -21.656 -7.727 1 94.5 610 ILE B N 1
ATOM 11448 C CA . ILE B 1 610 ? -35 -21.141 -6.363 1 94.5 610 ILE B CA 1
ATOM 11449 C C . ILE B 1 610 ? -34.562 -19.672 -6.387 1 94.5 610 ILE B C 1
ATOM 11451 O O . ILE B 1 610 ? -35.219 -18.812 -5.781 1 94.5 610 ILE B O 1
ATOM 11455 N N . PRO B 1 611 ? -33.5 -19.297 -7.082 1 94.94 611 PRO B N 1
ATOM 11456 C CA . PRO B 1 611 ? -33.094 -17.891 -7.047 1 94.94 611 PRO B CA 1
ATOM 11457 C C . PRO B 1 611 ? -34.156 -16.953 -7.605 1 94.94 611 PRO B C 1
ATOM 11459 O O . PRO B 1 611 ? -34.344 -15.859 -7.074 1 94.94 611 PRO B O 1
ATOM 11462 N N . TYR B 1 612 ? -34.844 -17.406 -8.656 1 96.12 612 TYR B N 1
ATOM 11463 C CA . TYR B 1 612 ? -35.875 -16.578 -9.258 1 96.12 612 TYR B CA 1
ATOM 11464 C C . TYR B 1 612 ? -37.094 -16.531 -8.359 1 96.12 612 TYR B C 1
ATOM 11466 O O . TYR B 1 612 ? -37.812 -15.531 -8.344 1 96.12 612 TYR B O 1
ATOM 11474 N N . TRP B 1 613 ? -37.281 -17.578 -7.641 1 95.06 613 TRP B N 1
ATOM 11475 C CA . TRP B 1 613 ? -38.406 -17.625 -6.684 1 95.06 613 TRP B CA 1
ATOM 11476 C C . TRP B 1 613 ? -38.188 -16.625 -5.555 1 95.06 613 TRP B C 1
ATOM 11478 O O . TRP B 1 613 ? -39.125 -15.922 -5.152 1 95.06 613 TRP B O 1
ATOM 11488 N N . PHE B 1 614 ? -36.969 -16.469 -5.082 1 95.25 614 PHE B N 1
ATOM 11489 C CA . PHE B 1 614 ? -36.656 -15.477 -4.062 1 95.25 614 PHE B CA 1
ATOM 11490 C C . PHE B 1 614 ? -36.969 -14.07 -4.543 1 95.25 614 PHE B C 1
ATOM 11492 O O . PHE B 1 614 ? -37.625 -13.297 -3.822 1 95.25 614 PHE B O 1
ATOM 11499 N N . ARG B 1 615 ? -36.594 -13.781 -5.75 1 95.31 615 ARG B N 1
ATOM 11500 C CA . ARG B 1 615 ? -36.844 -12.445 -6.297 1 95.31 615 ARG B CA 1
ATOM 11501 C C . ARG B 1 615 ? -38.312 -12.195 -6.52 1 95.31 615 ARG B C 1
ATOM 11503 O O . ARG B 1 615 ? -38.812 -11.094 -6.281 1 95.31 615 ARG B O 1
ATOM 11510 N N . PHE B 1 616 ? -39 -13.227 -6.949 1 95.69 616 PHE B N 1
ATOM 11511 C CA . PHE B 1 616 ? -40.438 -13.109 -7.172 1 95.69 616 PHE B CA 1
ATOM 11512 C C . PHE B 1 616 ? -41.156 -12.773 -5.871 1 95.69 616 PHE B C 1
ATOM 11514 O O . PHE B 1 616 ? -41.969 -11.836 -5.828 1 95.69 616 PHE B O 1
ATOM 11521 N N . LEU B 1 617 ? -40.812 -13.398 -4.793 1 95.19 617 LEU B N 1
ATOM 11522 C CA . LEU B 1 617 ? -41.438 -13.18 -3.492 1 95.19 617 LEU B CA 1
ATOM 11523 C C . LEU B 1 617 ? -41.094 -11.805 -2.939 1 95.19 617 LEU B C 1
ATOM 11525 O O . LEU B 1 617 ? -41.906 -11.148 -2.293 1 95.19 617 LEU B O 1
ATOM 11529 N N . GLN B 1 618 ? -39.906 -11.383 -3.17 1 95.12 618 GLN B N 1
ATOM 11530 C CA . GLN B 1 618 ? -39.5 -10.055 -2.723 1 95.12 618 GLN B CA 1
ATOM 11531 C C . GLN B 1 618 ? -40.281 -8.961 -3.432 1 95.12 618 GLN B C 1
ATOM 11533 O O . GLN B 1 618 ? -40.656 -7.961 -2.816 1 95.12 618 GLN B O 1
ATOM 11538 N N . CYS B 1 619 ? -40.5 -9.188 -4.715 1 95 619 CYS B N 1
ATOM 11539 C CA . CYS B 1 619 ? -41.25 -8.203 -5.484 1 95 619 CYS B CA 1
ATOM 11540 C C . CYS B 1 619 ? -42.719 -8.156 -5.012 1 95 619 CYS B C 1
ATOM 11542 O O . CYS B 1 619 ? -43.281 -7.074 -4.91 1 95 619 CYS B O 1
ATOM 11544 N N . ILE B 1 620 ? -43.25 -9.273 -4.676 1 92.94 620 ILE B N 1
ATOM 11545 C CA . ILE B 1 620 ? -44.625 -9.328 -4.195 1 92.94 620 ILE B CA 1
ATOM 11546 C C . ILE B 1 620 ? -44.75 -8.633 -2.842 1 92.94 620 ILE B C 1
ATOM 11548 O O . ILE B 1 620 ? -45.688 -7.891 -2.592 1 92.94 620 ILE B O 1
ATOM 11552 N N . ARG B 1 621 ? -43.781 -8.805 -2.021 1 91.62 621 ARG B N 1
ATOM 11553 C CA . ARG B 1 621 ? -43.75 -8.148 -0.719 1 91.62 621 ARG B CA 1
ATOM 11554 C C . ARG B 1 621 ? -43.688 -6.633 -0.872 1 91.62 621 ARG B C 1
ATOM 11556 O O . ARG B 1 621 ? -44.406 -5.906 -0.184 1 91.62 621 ARG B O 1
ATOM 11563 N N . ARG B 1 622 ? -42.906 -6.219 -1.796 1 91.75 622 ARG B N 1
ATOM 11564 C CA . ARG B 1 622 ? -42.781 -4.781 -2.016 1 91.75 622 ARG B CA 1
ATOM 11565 C C . ARG B 1 622 ? -44.062 -4.203 -2.627 1 91.75 622 ARG B C 1
ATOM 11567 O O . ARG B 1 622 ? -44.438 -3.057 -2.354 1 91.75 622 ARG B O 1
ATOM 11574 N N . LEU B 1 623 ? -44.688 -5.039 -3.512 1 91.94 623 LEU B N 1
ATOM 11575 C CA . LEU B 1 623 ? -45.938 -4.617 -4.113 1 91.94 623 LEU B CA 1
ATOM 11576 C C . LEU B 1 623 ? -47 -4.371 -3.041 1 91.94 623 LEU B C 1
ATOM 11578 O O . LEU B 1 623 ? -47.719 -3.375 -3.094 1 91.94 623 LEU B O 1
ATOM 11582 N N . PHE B 1 624 ? -47 -5.145 -2.035 1 87.56 624 PHE B N 1
ATOM 11583 C CA . PHE B 1 624 ? -48 -5.039 -0.97 1 87.56 624 PHE B CA 1
ATOM 11584 C C . PHE B 1 624 ? -47.656 -3.92 -0.002 1 87.56 624 PHE B C 1
ATOM 11586 O O . PHE B 1 624 ? -48.531 -3.234 0.519 1 87.56 624 PHE B O 1
ATOM 11593 N N . GLU B 1 625 ? -46.406 -3.676 0.227 1 85.25 625 GLU B N 1
ATOM 11594 C CA . GLU B 1 625 ? -45.969 -2.662 1.177 1 85.25 625 GLU B CA 1
ATOM 11595 C C . GLU B 1 625 ? -46.062 -1.263 0.575 1 85.25 625 GLU B C 1
ATOM 11597 O O . GLU B 1 625 ? -46.562 -0.338 1.217 1 85.25 625 GLU B O 1
ATOM 11602 N N . GLU B 1 626 ? -45.625 -1.096 -0.605 1 87.75 626 GLU B N 1
ATOM 11603 C CA . GLU B 1 626 ? -45.562 0.231 -1.211 1 87.75 626 GLU B CA 1
ATOM 11604 C C . GLU B 1 626 ? -46.75 0.488 -2.113 1 87.75 626 GLU B C 1
ATOM 11606 O O . GLU B 1 626 ? -47.031 1.635 -2.457 1 87.75 626 GLU B O 1
ATOM 11611 N N . ARG B 1 627 ? -47.469 -0.451 -2.539 1 88.69 627 ARG B N 1
ATOM 11612 C CA . ARG B 1 627 ? -48.625 -0.357 -3.396 1 88.69 627 ARG B CA 1
ATOM 11613 C C . ARG B 1 627 ? -48.312 0.326 -4.719 1 88.69 627 ARG B C 1
ATOM 11615 O O . ARG B 1 627 ? -49.031 1.196 -5.18 1 88.69 627 ARG B O 1
ATOM 11622 N N . ASP B 1 628 ? -47.094 0.043 -5.152 1 90.69 628 ASP B N 1
ATOM 11623 C CA . ASP B 1 628 ? -46.625 0.538 -6.449 1 90.69 628 ASP B CA 1
ATOM 11624 C C . ASP B 1 628 ? -46.688 -0.562 -7.504 1 90.69 628 ASP B C 1
ATOM 11626 O O . ASP B 1 628 ? -46.094 -1.627 -7.328 1 90.69 628 ASP B O 1
ATOM 11630 N N . PHE B 1 629 ? -47.219 -0.362 -8.547 1 90.75 629 PHE B N 1
ATOM 11631 C CA . PHE B 1 629 ? -47.469 -1.355 -9.586 1 90.75 629 PHE B CA 1
ATOM 11632 C C . PHE B 1 629 ? -46.156 -1.712 -10.297 1 90.75 629 PHE B C 1
ATOM 11634 O O . PHE B 1 629 ? -46.062 -2.758 -10.945 1 90.75 629 PHE B O 1
ATOM 11641 N N . ALA B 1 630 ? -45.25 -0.82 -10.258 1 90.94 630 ALA B N 1
ATOM 11642 C CA . ALA B 1 630 ? -43.938 -1.129 -10.859 1 90.94 630 ALA B CA 1
ATOM 11643 C C . ALA B 1 630 ? -43.375 -2.422 -10.289 1 90.94 630 ALA B C 1
ATOM 11645 O O . ALA B 1 630 ? -42.75 -3.195 -11.008 1 90.94 630 ALA B O 1
ATOM 11646 N N . HIS B 1 631 ? -43.688 -2.727 -9.023 1 92.69 631 HIS B N 1
ATOM 11647 C CA . HIS B 1 631 ? -43.219 -3.953 -8.398 1 92.69 631 HIS B CA 1
ATOM 11648 C C . HIS B 1 631 ? -44 -5.164 -8.883 1 92.69 631 HIS B C 1
ATOM 11650 O O . HIS B 1 631 ? -43.469 -6.281 -8.898 1 92.69 631 HIS B O 1
ATOM 11656 N N . GLY B 1 632 ? -45.188 -4.938 -9.273 1 92.44 632 GLY B N 1
ATOM 11657 C CA . GLY B 1 632 ? -45.969 -6.016 -9.867 1 92.44 632 GLY B CA 1
ATOM 11658 C C . GLY B 1 632 ? -45.438 -6.457 -11.219 1 92.44 632 GLY B C 1
ATOM 11659 O O . GLY B 1 632 ? -45.312 -7.656 -11.484 1 92.44 632 GLY B O 1
ATOM 11660 N N . 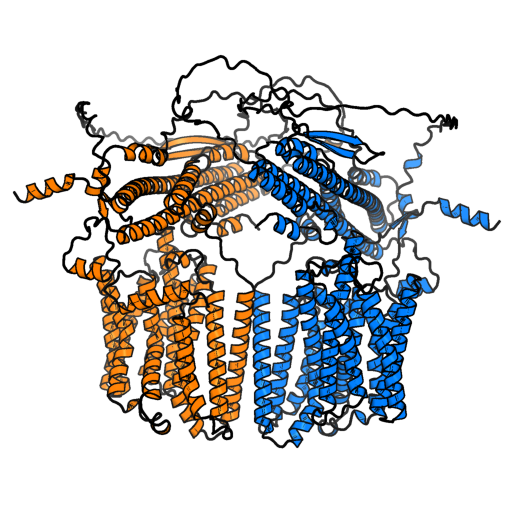TYR B 1 633 ? -45.062 -5.473 -12 1 93.94 633 TYR B N 1
ATOM 11661 C CA . TYR B 1 633 ? -44.469 -5.785 -13.297 1 93.94 633 TYR B CA 1
ATOM 11662 C C . TYR B 1 633 ? -43.156 -6.52 -13.125 1 93.94 633 TYR B C 1
ATOM 11664 O O . TYR B 1 633 ? -42.844 -7.441 -13.883 1 93.94 633 TYR B O 1
ATOM 11672 N N . ASN B 1 634 ? -42.406 -6.074 -12.188 1 94.62 634 ASN B N 1
ATOM 11673 C CA . ASN B 1 634 ? -41.156 -6.746 -11.898 1 94.62 634 ASN B CA 1
ATOM 11674 C C . ASN B 1 634 ? -41.375 -8.188 -11.445 1 94.62 634 ASN B C 1
ATOM 11676 O O . ASN B 1 634 ? -40.625 -9.086 -11.836 1 94.62 634 ASN B O 1
ATOM 11680 N N . GLY B 1 635 ? -42.375 -8.391 -10.617 1 95.19 635 GLY B N 1
ATOM 11681 C CA . GLY B 1 635 ? -42.75 -9.742 -10.219 1 95.19 635 GLY B CA 1
ATOM 11682 C C . GLY B 1 635 ? -43.156 -10.617 -11.383 1 95.19 635 GLY B C 1
ATOM 11683 O O . GLY B 1 635 ? -42.781 -11.789 -11.453 1 95.19 635 GLY B O 1
ATOM 11684 N N . LEU B 1 636 ? -43.906 -10.047 -12.281 1 94.31 636 LEU B N 1
ATOM 11685 C CA . LEU B 1 636 ? -44.344 -10.766 -13.469 1 94.31 636 LEU B CA 1
ATOM 11686 C C . LEU B 1 636 ? -43.125 -11.18 -14.328 1 94.31 636 LEU B C 1
ATOM 11688 O O . LEU B 1 636 ? -43.094 -12.281 -14.875 1 94.31 636 LEU B O 1
ATOM 11692 N N . ARG B 1 637 ? -42.281 -10.344 -14.43 1 95.31 637 ARG B N 1
ATOM 11693 C CA . ARG B 1 637 ? -41.062 -10.625 -15.188 1 95.31 637 ARG B CA 1
ATOM 11694 C C . ARG B 1 637 ? -40.344 -11.852 -14.625 1 95.31 637 ARG B C 1
ATOM 11696 O O . ARG B 1 637 ? -39.906 -12.727 -15.383 1 95.31 637 ARG B O 1
ATOM 11703 N N . TYR B 1 638 ? -40.156 -11.914 -13.281 1 95.81 638 TYR B N 1
ATOM 11704 C CA . TYR B 1 638 ? -39.5 -13.062 -12.664 1 95.81 638 TYR B CA 1
ATOM 11705 C C . TYR B 1 638 ? -40.344 -14.32 -12.805 1 95.81 638 TYR B C 1
ATOM 11707 O O . TYR B 1 638 ? -39.812 -15.422 -12.953 1 95.81 638 TYR B O 1
ATOM 11715 N N . PHE B 1 639 ? -41.625 -14.172 -12.859 1 95.62 639 PHE B N 1
ATOM 11716 C CA . PHE B 1 639 ? -42.5 -15.305 -13.086 1 95.62 639 PHE B CA 1
ATOM 11717 C C . PHE B 1 639 ? -42.312 -15.875 -14.484 1 95.62 639 PHE B C 1
ATOM 11719 O O . PHE B 1 639 ? -42.25 -17.094 -14.664 1 95.62 639 PHE B O 1
ATOM 11726 N N . LEU B 1 640 ? -42.219 -15.039 -15.414 1 94.44 640 LEU B N 1
ATOM 11727 C CA . LEU B 1 640 ? -41.969 -15.453 -16.781 1 94.44 640 LEU B CA 1
ATOM 11728 C C . LEU B 1 640 ? -40.625 -16.156 -16.906 1 94.44 640 LEU B C 1
ATOM 11730 O O . LEU B 1 640 ? -40.469 -17.109 -17.672 1 94.44 640 LEU B O 1
ATOM 11734 N N . THR B 1 641 ? -39.656 -15.633 -16.203 1 94.12 641 THR B N 1
ATOM 11735 C CA . THR B 1 641 ? -38.344 -16.25 -16.234 1 94.12 641 THR B CA 1
ATOM 11736 C C . THR B 1 641 ? -38.375 -17.641 -15.602 1 94.12 641 THR B C 1
ATOM 11738 O O . THR B 1 641 ? -37.688 -18.562 -16.062 1 94.12 641 THR B O 1
ATOM 11741 N N . ILE B 1 642 ? -39.188 -17.844 -14.562 1 95.69 642 ILE B N 1
ATOM 11742 C CA . ILE B 1 642 ? -39.344 -19.141 -13.93 1 95.69 642 ILE B CA 1
ATOM 11743 C C . ILE B 1 642 ? -39.906 -20.141 -14.938 1 95.69 642 ILE B C 1
ATOM 11745 O O . ILE B 1 642 ? -39.438 -21.266 -15.055 1 95.69 642 ILE B O 1
ATOM 11749 N N . ILE B 1 643 ? -40.844 -19.703 -15.672 1 94.25 643 ILE B N 1
ATOM 11750 C CA . ILE B 1 643 ? -41.438 -20.562 -16.688 1 94.25 643 ILE B CA 1
ATOM 11751 C C . ILE B 1 643 ? -40.406 -20.938 -17.75 1 94.25 643 ILE B C 1
ATOM 11753 O O . ILE B 1 643 ? -40.312 -22.109 -18.141 1 94.25 643 ILE B O 1
ATOM 11757 N N . ALA B 1 644 ? -39.688 -20.031 -18.141 1 91.19 644 ALA B N 1
ATOM 11758 C CA . ALA B 1 644 ? -38.688 -20.266 -19.156 1 91.19 644 ALA B CA 1
ATOM 11759 C C . ALA B 1 644 ? -37.625 -21.266 -18.641 1 91.19 644 ALA B C 1
ATOM 11761 O O . ALA B 1 644 ? -37.219 -22.156 -19.375 1 91.19 644 ALA B O 1
ATOM 11762 N N . VAL B 1 645 ? -37.219 -21.125 -17.406 1 90.69 645 VAL B N 1
ATOM 11763 C CA . VAL B 1 645 ? -36.188 -22 -16.828 1 90.69 645 VAL B CA 1
ATOM 11764 C C . VAL B 1 645 ? -36.75 -23.406 -16.688 1 90.69 645 VAL B C 1
ATOM 11766 O O . VAL B 1 645 ? -36.031 -24.391 -16.969 1 90.69 645 VAL B O 1
ATOM 11769 N N . VAL B 1 646 ? -38 -23.594 -16.328 1 91.88 646 VAL B N 1
ATOM 11770 C CA . VAL B 1 646 ? -38.625 -24.906 -16.172 1 91.88 646 VAL B CA 1
ATOM 11771 C C . VAL B 1 646 ? -38.719 -25.594 -17.531 1 91.88 646 VAL B C 1
ATOM 11773 O O . VAL B 1 646 ? -38.375 -26.781 -17.656 1 91.88 646 VAL B O 1
ATOM 11776 N N . ILE B 1 647 ? -39.062 -24.875 -18.516 1 90.44 647 ILE B N 1
ATOM 11777 C CA . ILE B 1 647 ? -39.219 -25.453 -19.859 1 90.44 647 ILE B CA 1
ATOM 11778 C C . ILE B 1 647 ? -37.844 -25.797 -20.422 1 90.44 647 ILE B C 1
ATOM 11780 O O . ILE B 1 647 ? -37.688 -26.844 -21.062 1 90.44 647 ILE B O 1
ATOM 11784 N N . ARG B 1 648 ? -36.938 -24.984 -20.219 1 87 648 ARG B N 1
ATOM 11785 C CA . ARG B 1 648 ? -35.594 -25.25 -20.688 1 87 648 ARG B CA 1
ATOM 11786 C C . ARG B 1 648 ? -35 -26.5 -20.031 1 87 648 ARG B C 1
ATOM 11788 O O . ARG B 1 648 ? -34.344 -27.312 -20.672 1 87 648 ARG B O 1
ATOM 11795 N N . THR B 1 649 ? -35.188 -26.562 -18.703 1 86.44 649 THR B N 1
ATOM 11796 C CA . THR B 1 649 ? -34.719 -27.734 -17.969 1 86.44 649 THR B CA 1
ATOM 11797 C C . THR B 1 649 ? -35.406 -29 -18.453 1 86.44 649 THR B C 1
ATOM 11799 O O . THR B 1 649 ? -34.781 -30.062 -18.562 1 86.44 649 THR B O 1
ATOM 11802 N N . ALA B 1 650 ? -36.656 -28.906 -18.828 1 86.56 650 ALA B N 1
ATOM 11803 C CA . ALA B 1 650 ? -37.406 -30.031 -19.359 1 86.56 650 ALA B CA 1
ATOM 11804 C C . ALA B 1 650 ? -36.844 -30.453 -20.719 1 86.56 650 ALA B C 1
ATOM 11806 O O . ALA B 1 650 ? -36.75 -31.656 -21.016 1 86.56 650 ALA B O 1
ATOM 11807 N N . PHE B 1 651 ? -36.469 -29.578 -21.422 1 84.12 651 PHE B N 1
ATOM 11808 C CA . PHE B 1 651 ? -35.875 -29.859 -22.734 1 84.12 651 PHE B CA 1
ATOM 11809 C C . PHE B 1 651 ? -34.531 -30.547 -22.562 1 84.12 651 PHE B C 1
ATOM 11811 O O . PHE B 1 651 ? -34.219 -31.469 -23.328 1 84.12 651 PHE B O 1
ATOM 11818 N N . GLU B 1 652 ? -33.75 -30.047 -21.641 1 79.25 652 GLU B N 1
ATOM 11819 C CA . GLU B 1 652 ? -32.438 -30.641 -21.391 1 79.25 652 GLU B CA 1
ATOM 11820 C C . GLU B 1 652 ? -32.562 -32.094 -20.984 1 79.25 652 GLU B C 1
ATOM 11822 O O . GLU B 1 652 ? -31.703 -32.938 -21.344 1 79.25 652 GLU B O 1
ATOM 11827 N N . LEU B 1 653 ? -33.625 -32.438 -20.281 1 78.5 653 LEU B N 1
ATOM 11828 C CA . LEU B 1 653 ? -33.75 -33.781 -19.766 1 78.5 653 LEU B CA 1
ATOM 11829 C C . LEU B 1 653 ? -34.469 -34.688 -20.781 1 78.5 653 LEU B C 1
ATOM 11831 O O . LEU B 1 653 ? -34.094 -35.844 -20.953 1 78.5 653 LEU B O 1
ATOM 11835 N N . ARG B 1 654 ? -35.438 -34.188 -21.516 1 79 654 ARG B N 1
ATOM 11836 C CA . ARG B 1 654 ? -36.219 -35.031 -22.391 1 79 654 ARG B CA 1
ATOM 11837 C C . ARG B 1 654 ? -35.719 -34.938 -23.828 1 79 654 ARG B C 1
ATOM 11839 O O . ARG B 1 654 ? -35.844 -35.906 -24.609 1 79 654 ARG B O 1
ATOM 11846 N N . LYS B 1 655 ? -35.094 -33.906 -24.281 1 76.56 655 LYS B N 1
ATOM 11847 C CA . LYS B 1 655 ? -34.469 -33.656 -25.578 1 76.56 655 LYS B CA 1
ATOM 11848 C C . LYS B 1 655 ? -35.438 -33.875 -26.719 1 76.56 655 LYS B C 1
ATOM 11850 O O . LYS B 1 655 ? -35.094 -34.438 -27.766 1 76.56 655 LYS B O 1
ATOM 11855 N N . LYS B 1 656 ? -36.781 -33.5 -26.516 1 81.81 656 LYS B N 1
ATOM 11856 C CA . LYS B 1 656 ? -37.781 -33.562 -27.578 1 81.81 656 LYS B CA 1
ATOM 11857 C C . LYS B 1 656 ? -37.875 -32.219 -28.328 1 81.81 656 LYS B C 1
ATOM 11859 O O . LYS B 1 656 ? -37.594 -31.172 -27.766 1 81.81 656 LYS B O 1
ATOM 11864 N N . VAL B 1 657 ? -38.188 -32.281 -29.609 1 82.69 657 VAL B N 1
ATOM 11865 C CA . VAL B 1 657 ? -38.219 -31.141 -30.5 1 82.69 657 VAL B CA 1
ATOM 11866 C C . VAL B 1 657 ? -39.281 -30.141 -30.047 1 82.69 657 VAL B C 1
ATOM 11868 O O . VAL B 1 657 ? -39.062 -28.938 -30.094 1 82.69 657 VAL B O 1
ATOM 11871 N N . ALA B 1 658 ? -40.406 -30.594 -29.641 1 84.5 658 ALA B N 1
ATOM 11872 C CA . ALA B 1 658 ? -41.438 -29.703 -29.172 1 84.5 658 ALA B CA 1
ATOM 11873 C C . ALA B 1 658 ? -40.969 -28.859 -27.984 1 84.5 658 ALA B C 1
ATOM 11875 O O . ALA B 1 658 ? -41.25 -27.656 -27.938 1 84.5 658 ALA B O 1
ATOM 11876 N N . TRP B 1 659 ? -40.281 -29.469 -27.156 1 84.81 659 TRP B N 1
ATOM 11877 C CA . TRP B 1 659 ? -39.781 -28.766 -25.984 1 84.81 659 TRP B CA 1
ATOM 11878 C C . TRP B 1 659 ? -38.719 -27.734 -26.375 1 84.81 659 TRP B C 1
ATOM 11880 O O . TRP B 1 659 ? -38.562 -26.703 -25.703 1 84.81 659 TRP B O 1
ATOM 11890 N N . LYS B 1 660 ? -38.031 -28 -27.438 1 84.5 660 LYS B N 1
ATOM 11891 C CA . LYS B 1 660 ? -37.031 -27.062 -27.922 1 84.5 660 LYS B CA 1
ATOM 11892 C C . LYS B 1 660 ? -37.688 -25.766 -28.391 1 84.5 660 LYS B C 1
ATOM 11894 O O . LYS B 1 660 ? -37.219 -24.672 -28.062 1 84.5 660 LYS B O 1
ATOM 11899 N N . LEU B 1 661 ? -38.75 -25.891 -29.109 1 86.44 661 LEU B N 1
ATOM 11900 C CA . LEU B 1 661 ? -39.469 -24.703 -29.609 1 86.44 661 LEU B CA 1
ATOM 11901 C C . LEU B 1 661 ? -40.062 -23.906 -28.469 1 86.44 661 LEU B C 1
ATOM 11903 O O . LEU B 1 661 ? -39.969 -22.672 -28.453 1 86.44 661 LEU B O 1
ATOM 11907 N N . PHE B 1 662 ? -40.625 -24.609 -27.5 1 88.69 662 PHE B N 1
ATOM 11908 C CA . PHE B 1 662 ? -41.219 -23.938 -26.344 1 88.69 662 PHE B CA 1
ATOM 11909 C C . PHE B 1 662 ? -40.125 -23.25 -25.531 1 88.69 662 PHE B C 1
ATOM 11911 O O . PHE B 1 662 ? -40.312 -22.156 -25 1 88.69 662 PHE B O 1
ATOM 11918 N N . ALA B 1 663 ? -39.062 -23.938 -25.453 1 87.56 663 ALA B N 1
ATOM 11919 C CA . ALA B 1 663 ? -37.938 -23.375 -24.688 1 87.56 663 ALA B CA 1
ATOM 11920 C C . ALA B 1 663 ? -37.406 -22.109 -25.375 1 87.56 663 ALA B C 1
ATOM 11922 O O . ALA B 1 663 ? -37.062 -21.141 -24.703 1 87.56 663 ALA B O 1
ATOM 11923 N N . LEU B 1 664 ? -37.312 -22.078 -26.672 1 86.88 664 LEU B N 1
ATOM 11924 C CA . LEU B 1 664 ? -36.812 -20.938 -27.422 1 86.88 664 LEU B CA 1
ATOM 11925 C C . LEU B 1 664 ? -37.75 -19.75 -27.297 1 86.88 664 LEU B C 1
ATOM 11927 O O . LEU B 1 664 ? -37.312 -18.625 -27.031 1 86.88 664 LEU B O 1
ATOM 11931 N N . VAL B 1 665 ? -39 -20 -27.375 1 89.88 665 VAL B N 1
ATOM 11932 C CA . VAL B 1 665 ? -39.969 -18.922 -27.344 1 89.88 665 VAL B CA 1
ATOM 11933 C C . VAL B 1 665 ? -40.062 -18.344 -25.922 1 89.88 665 VAL B C 1
ATOM 11935 O O . VAL B 1 665 ? -40.031 -17.125 -25.75 1 89.88 665 VAL B O 1
ATOM 11938 N N . SER B 1 666 ? -40.156 -19.172 -24.953 1 90.56 666 SER B N 1
ATOM 11939 C CA . SER B 1 666 ? -40.281 -18.703 -23.578 1 90.56 666 SER B CA 1
ATOM 11940 C C . SER B 1 666 ? -39 -17.969 -23.141 1 90.56 666 SER B C 1
ATOM 11942 O O . SER B 1 666 ? -39.062 -16.953 -22.453 1 90.56 666 SER B O 1
ATOM 11944 N N . SER B 1 667 ? -37.906 -18.5 -23.547 1 89.81 667 SER B N 1
ATOM 11945 C CA . SER B 1 667 ? -36.656 -17.859 -23.188 1 89.81 667 SER B CA 1
ATOM 11946 C C . SER B 1 667 ? -36.5 -16.516 -23.906 1 89.81 667 SER B C 1
ATOM 11948 O O . SER B 1 667 ? -35.938 -15.562 -23.328 1 89.81 667 SER B O 1
ATOM 11950 N N . ALA B 1 668 ? -36.938 -16.422 -25.078 1 89.12 668 ALA B N 1
ATOM 11951 C CA . ALA B 1 668 ? -36.875 -15.164 -25.812 1 89.12 668 ALA B CA 1
ATOM 11952 C C . ALA B 1 668 ? -37.75 -14.094 -25.156 1 89.12 668 ALA B C 1
ATOM 11954 O O . ALA B 1 668 ? -37.312 -12.953 -25 1 89.12 668 ALA B O 1
ATOM 11955 N N . ILE B 1 669 ? -38.875 -14.484 -24.766 1 91 669 ILE B N 1
ATOM 11956 C CA . ILE B 1 669 ? -39.781 -13.555 -24.109 1 91 669 ILE B CA 1
ATOM 11957 C C . ILE B 1 669 ? -39.156 -13.078 -22.797 1 91 669 ILE B C 1
ATOM 11959 O O . ILE B 1 669 ? -39.156 -11.883 -22.5 1 91 669 ILE B O 1
ATOM 11963 N N . ALA B 1 670 ? -38.719 -13.984 -22.062 1 91.38 670 ALA B N 1
ATOM 11964 C CA . ALA B 1 670 ? -38.062 -13.648 -20.797 1 91.38 670 ALA B CA 1
ATOM 11965 C C . ALA B 1 670 ? -36.844 -12.758 -21 1 91.38 670 ALA B C 1
ATOM 11967 O O . ALA B 1 670 ? -36.656 -11.797 -20.25 1 91.38 670 ALA B O 1
ATOM 11968 N N . ALA B 1 671 ? -36.031 -13.031 -22.016 1 91 671 ALA B N 1
ATOM 11969 C CA . ALA B 1 671 ? -34.844 -12.258 -22.281 1 91 671 ALA B CA 1
ATOM 11970 C C . ALA B 1 671 ? -35.156 -10.828 -22.688 1 91 671 ALA B C 1
ATOM 11972 O O . ALA B 1 671 ? -34.5 -9.883 -22.281 1 91 671 ALA B O 1
ATOM 11973 N N . ILE B 1 672 ? -36.188 -10.695 -23.453 1 92.5 672 ILE B N 1
ATOM 11974 C CA . ILE B 1 672 ? -36.594 -9.375 -23.906 1 92.5 672 ILE B CA 1
ATOM 11975 C C . ILE B 1 672 ? -37.125 -8.562 -22.719 1 92.5 672 ILE B C 1
ATOM 11977 O O . ILE B 1 672 ? -36.75 -7.402 -22.531 1 92.5 672 ILE B O 1
ATOM 11981 N N . ALA B 1 673 ? -37.906 -9.164 -21.938 1 94.12 673 ALA B N 1
ATOM 11982 C CA . ALA B 1 673 ? -38.438 -8.484 -20.766 1 94.12 673 ALA B CA 1
ATOM 11983 C C . ALA B 1 673 ? -37.344 -8.109 -19.781 1 94.12 673 ALA B C 1
ATOM 11985 O O . ALA B 1 673 ? -37.312 -7 -19.25 1 94.12 673 ALA B O 1
ATOM 11986 N N . ASN B 1 674 ? -36.438 -8.961 -19.578 1 94.25 674 ASN B N 1
ATOM 11987 C CA . ASN B 1 674 ? -35.344 -8.695 -18.656 1 94.25 674 ASN B CA 1
ATOM 11988 C C . ASN B 1 674 ? -34.406 -7.613 -19.188 1 94.25 674 ASN B C 1
ATOM 11990 O O . ASN B 1 674 ? -33.938 -6.781 -18.438 1 94.25 674 ASN B O 1
ATOM 11994 N N . THR B 1 675 ? -34.156 -7.598 -20.453 1 94.38 675 THR B N 1
ATOM 11995 C CA . THR B 1 675 ? -33.281 -6.59 -21.062 1 94.38 675 THR B CA 1
ATOM 11996 C C . THR B 1 675 ? -33.906 -5.203 -20.953 1 94.38 675 THR B C 1
ATOM 11998 O O . THR B 1 675 ? -33.219 -4.227 -20.641 1 94.38 675 THR B O 1
ATOM 12001 N N . TYR B 1 676 ? -35.156 -5.188 -21.172 1 94.31 676 TYR B N 1
ATOM 12002 C CA . TYR B 1 676 ? -35.844 -3.918 -21.047 1 94.31 676 TYR B CA 1
ATOM 12003 C C . TYR B 1 676 ? -35.75 -3.383 -19.625 1 94.31 676 TYR B C 1
ATOM 12005 O O . TYR B 1 676 ? -35.469 -2.201 -19.406 1 94.31 676 TYR B O 1
ATOM 12013 N N . TRP B 1 677 ? -36 -4.18 -18.719 1 94.94 677 TRP B N 1
ATOM 12014 C CA . TRP B 1 677 ? -35.969 -3.77 -17.312 1 94.94 677 TRP B CA 1
ATOM 12015 C C . TRP B 1 677 ? -34.594 -3.332 -16.891 1 94.94 677 TRP B C 1
ATOM 12017 O O . TRP B 1 677 ? -34.406 -2.359 -16.156 1 94.94 677 TRP B O 1
ATOM 12027 N N . ASP B 1 678 ? -33.562 -4.004 -17.312 1 95.5 678 ASP B N 1
ATOM 12028 C CA . ASP B 1 678 ? -32.188 -3.664 -16.953 1 95.5 678 ASP B CA 1
ATOM 12029 C C . ASP B 1 678 ? -31.812 -2.266 -17.453 1 95.5 678 ASP B C 1
ATOM 12031 O O . ASP B 1 678 ? -31.359 -1.426 -16.672 1 95.5 678 ASP B O 1
ATOM 12035 N N . ILE B 1 679 ? -32.156 -1.978 -18.672 1 95.69 679 ILE B N 1
ATOM 12036 C CA . ILE B 1 679 ? -31.672 -0.765 -19.312 1 95.69 679 ILE B CA 1
ATOM 12037 C C . ILE B 1 679 ? -32.562 0.414 -18.953 1 95.69 679 ILE B C 1
ATOM 12039 O O . ILE B 1 679 ? -32.094 1.469 -18.531 1 95.69 679 ILE B O 1
ATOM 12043 N N . VAL B 1 680 ? -33.844 0.207 -18.906 1 94.75 680 VAL B N 1
ATOM 12044 C CA . VAL B 1 680 ? -34.75 1.328 -18.781 1 94.75 680 VAL B CA 1
ATOM 12045 C C . VAL B 1 680 ? -35.031 1.594 -17.297 1 94.75 680 VAL B C 1
ATOM 12047 O O . VAL B 1 680 ? -35.062 2.748 -16.859 1 94.75 680 VAL B O 1
ATOM 12050 N N . VAL B 1 681 ? -35.219 0.603 -16.531 1 94.5 681 VAL B N 1
ATOM 12051 C CA . VAL B 1 681 ? -35.656 0.799 -15.156 1 94.5 681 VAL B CA 1
ATOM 12052 C C . VAL B 1 681 ? -34.469 0.784 -14.211 1 94.5 681 VAL B C 1
ATOM 12054 O O . VAL B 1 681 ? -34.219 1.754 -13.484 1 94.5 681 VAL B O 1
ATOM 12057 N N . ASP B 1 682 ? -33.688 -0.227 -14.305 1 95.31 682 ASP B N 1
ATOM 12058 C CA . ASP B 1 682 ? -32.594 -0.365 -13.344 1 95.31 682 ASP B CA 1
ATOM 12059 C C . ASP B 1 682 ? -31.484 0.654 -13.617 1 95.31 682 ASP B C 1
ATOM 12061 O O . ASP B 1 682 ? -30.984 1.301 -12.695 1 95.31 682 ASP B O 1
ATOM 12065 N N . TRP B 1 683 ? -31.062 0.816 -14.875 1 96 683 TRP B N 1
ATOM 12066 C CA . TRP B 1 683 ? -30 1.754 -15.219 1 96 683 TRP B CA 1
ATOM 12067 C C . TRP B 1 683 ? -30.562 3.154 -15.445 1 96 683 TRP B C 1
ATOM 12069 O O . TRP B 1 683 ? -29.812 4.137 -15.43 1 96 683 TRP B O 1
ATOM 12079 N N . GLY B 1 684 ? -31.891 3.293 -15.68 1 93.62 684 GLY B N 1
ATOM 12080 C CA . GLY B 1 684 ? -32.531 4.582 -15.891 1 93.62 684 GLY B CA 1
ATOM 12081 C C . GLY B 1 684 ? -32.156 5.23 -17.203 1 93.62 684 GLY B C 1
ATOM 12082 O O . GLY B 1 684 ? -32.094 6.461 -17.312 1 93.62 684 GLY B O 1
ATOM 12083 N N . LEU B 1 685 ? -31.797 4.422 -18.141 1 94.31 685 LEU B N 1
ATOM 12084 C CA . LEU B 1 685 ? -31.344 4.969 -19.406 1 94.31 685 LEU B CA 1
ATOM 12085 C C . LEU B 1 685 ? -32.469 4.977 -20.438 1 94.31 685 LEU B C 1
ATOM 12087 O O . LEU B 1 685 ? -33.594 4.566 -20.125 1 94.31 685 LEU B O 1
ATOM 12091 N N . LEU B 1 686 ? -32.344 5.516 -21.609 1 92.62 686 LEU B N 1
ATOM 12092 C CA . LEU B 1 686 ? -33.25 5.602 -22.734 1 92.62 686 LEU B CA 1
ATOM 12093 C C . LEU B 1 686 ? -34.406 6.551 -22.422 1 92.62 686 LEU B C 1
ATOM 12095 O O . LEU B 1 686 ? -35.562 6.23 -22.703 1 92.62 686 LEU B O 1
ATOM 12099 N N . GLN B 1 687 ? -34 7.621 -21.766 1 89.62 687 GLN B N 1
ATOM 12100 C CA . GLN B 1 687 ? -35 8.664 -21.531 1 89.62 687 GLN B CA 1
ATOM 12101 C C . GLN B 1 687 ? -35.125 9.562 -22.75 1 89.62 687 GLN B C 1
ATOM 12103 O O . GLN B 1 687 ? -34.156 10.117 -23.25 1 89.62 687 GLN B O 1
ATOM 12108 N N . ARG B 1 688 ? -36.25 9.742 -23.203 1 84.5 688 ARG B N 1
ATOM 12109 C CA . ARG B 1 688 ? -36.5 10.469 -24.438 1 84.5 688 ARG B CA 1
ATOM 12110 C C . ARG B 1 688 ? -36.281 11.969 -24.25 1 84.5 688 ARG B C 1
ATOM 12112 O O . ARG B 1 688 ? -35.781 12.641 -25.125 1 84.5 688 ARG B O 1
ATOM 12119 N N . LYS B 1 689 ? -36.625 12.602 -23.141 1 82.94 689 LYS B N 1
ATOM 12120 C CA . LYS B 1 689 ? -36.625 14.047 -22.922 1 82.94 689 LYS B CA 1
ATOM 12121 C C . LYS B 1 689 ? -35.344 14.461 -22.156 1 82.94 689 LYS B C 1
ATOM 12123 O O . LYS B 1 689 ? -35.344 15.516 -21.516 1 82.94 689 LYS B O 1
ATOM 12128 N N . SER B 1 690 ? -34.344 13.688 -22.422 1 82.62 690 SER B N 1
ATOM 12129 C CA . SER B 1 690 ? -33.156 14.008 -21.641 1 82.62 690 SER B CA 1
ATOM 12130 C C . SER B 1 690 ? -32.188 14.844 -22.453 1 82.62 690 SER B C 1
ATOM 12132 O O . SER B 1 690 ? -32.281 14.914 -23.672 1 82.62 690 SER B O 1
ATOM 12134 N N . GLU B 1 691 ? -31.328 15.586 -21.812 1 85.5 691 GLU B N 1
ATOM 12135 C CA . GLU B 1 691 ? -30.281 16.391 -22.422 1 85.5 691 GLU B CA 1
ATOM 12136 C C . GLU B 1 691 ? -29.297 15.531 -23.203 1 85.5 691 GLU B C 1
ATOM 12138 O O . GLU B 1 691 ? -28.734 15.969 -24.219 1 85.5 691 GLU B O 1
ATOM 12143 N N . ASN B 1 692 ? -29.156 14.359 -22.766 1 86.75 692 ASN B N 1
ATOM 12144 C CA . ASN B 1 692 ? -28.328 13.383 -23.453 1 86.75 692 ASN B CA 1
ATOM 12145 C C . ASN B 1 692 ? -29.172 12.414 -24.281 1 86.75 692 ASN B C 1
ATOM 12147 O O . ASN B 1 692 ? -30.031 11.719 -23.734 1 86.75 692 ASN B O 1
ATOM 12151 N N . LEU B 1 693 ? -28.922 12.438 -25.453 1 85.75 693 LEU B N 1
ATOM 12152 C CA . LEU B 1 693 ? -29.75 11.656 -26.359 1 85.75 693 LEU B CA 1
ATOM 12153 C C . LEU B 1 693 ? -29.797 10.188 -25.938 1 85.75 693 LEU B C 1
ATOM 12155 O O . LEU B 1 693 ? -28.766 9.516 -25.906 1 85.75 693 LEU B O 1
ATOM 12159 N N . PHE B 1 694 ? -30.969 9.648 -25.562 1 87.94 694 PHE B N 1
ATOM 12160 C CA . PHE B 1 694 ? -31.297 8.258 -25.234 1 87.94 694 PHE B CA 1
ATOM 12161 C C . PHE B 1 694 ? -30.531 7.809 -24 1 87.94 694 PHE B C 1
ATOM 12163 O O . PHE B 1 694 ? -30.188 6.633 -23.859 1 87.94 694 PHE B O 1
ATOM 12170 N N . LEU B 1 695 ? -30.078 8.68 -23.219 1 92.94 695 LEU B N 1
ATOM 12171 C CA . LEU B 1 695 ? -29.469 8.375 -21.938 1 92.94 695 LEU B CA 1
ATOM 12172 C C . LEU B 1 695 ? -30.203 9.086 -20.797 1 92.94 695 LEU B C 1
ATOM 12174 O O . LEU B 1 695 ? -31.422 9.039 -20.719 1 92.94 695 LEU B O 1
ATOM 12178 N N . ARG B 1 696 ? -29.625 9.688 -19.859 1 90.69 696 ARG B N 1
ATOM 12179 C CA . ARG B 1 696 ? -30.25 10.477 -18.797 1 90.69 696 ARG B CA 1
ATOM 12180 C C . ARG B 1 696 ? -29.531 11.805 -18.609 1 90.69 696 ARG B C 1
ATOM 12182 O O . ARG B 1 696 ? -28.484 12.047 -19.203 1 90.69 696 ARG B O 1
ATOM 12189 N N . ASP B 1 697 ? -30.031 12.578 -17.859 1 87.56 697 ASP B N 1
ATOM 12190 C CA . ASP B 1 697 ? -29.547 13.945 -17.719 1 87.56 697 ASP B CA 1
ATOM 12191 C C . ASP B 1 697 ? -28.203 13.984 -16.984 1 87.56 697 ASP B C 1
ATOM 12193 O O . ASP B 1 697 ? -27.266 14.633 -17.422 1 87.56 697 ASP B O 1
ATOM 12197 N N . LYS B 1 698 ? -28.203 13.266 -15.938 1 88 698 LYS B N 1
ATOM 12198 C CA . LYS B 1 698 ? -26.969 13.281 -15.148 1 88 698 LYS B CA 1
ATOM 12199 C C . LYS B 1 698 ? -26.172 11.992 -15.328 1 88 698 LYS B C 1
ATOM 12201 O O . LYS B 1 698 ? -26.719 10.898 -15.156 1 88 698 LYS B O 1
ATOM 12206 N N . LEU B 1 699 ? -24.953 12.133 -15.836 1 90.69 699 LEU B N 1
ATOM 12207 C CA . LEU B 1 699 ? -24.062 10.992 -16.031 1 90.69 699 LEU B CA 1
ATOM 12208 C C . LEU B 1 699 ? -22.797 11.148 -15.211 1 90.69 699 LEU B C 1
ATOM 12210 O O . LEU B 1 699 ? -22.25 12.25 -15.102 1 90.69 699 LEU B O 1
ATOM 12214 N N . LEU B 1 700 ? -22.281 10.133 -14.641 1 90.38 700 LEU B N 1
ATOM 12215 C CA . LEU B 1 700 ? -21.062 10.18 -13.852 1 90.38 700 LEU B CA 1
ATOM 12216 C C . LEU B 1 700 ? -19.844 9.93 -14.734 1 90.38 700 LEU B C 1
ATOM 12218 O O . LEU B 1 700 ? -18.797 10.555 -14.547 1 90.38 700 LEU B O 1
ATOM 12222 N N . ILE B 1 701 ? -20 8.992 -15.695 1 91.81 701 ILE B N 1
ATOM 12223 C CA . ILE B 1 701 ? -18.922 8.711 -16.625 1 91.81 701 ILE B CA 1
ATOM 12224 C C . ILE B 1 701 ? -18.891 9.766 -17.719 1 91.81 701 ILE B C 1
ATOM 12226 O O . ILE B 1 701 ? -19.922 10.039 -18.359 1 91.81 701 ILE B O 1
ATOM 12230 N N . THR B 1 702 ? -17.766 10.281 -17.984 1 88.12 702 THR B N 1
ATOM 12231 C CA . THR B 1 702 ? -17.625 11.406 -18.906 1 88.12 702 THR B CA 1
ATOM 12232 C C . THR B 1 702 ? -17.797 10.945 -20.344 1 88.12 702 THR B C 1
ATOM 12234 O O . THR B 1 702 ? -18.391 11.656 -21.156 1 88.12 702 THR B O 1
ATOM 12237 N N . HIS B 1 703 ? -17.484 9.758 -20.625 1 91.88 703 HIS B N 1
ATOM 12238 C CA . HIS B 1 703 ? -17.578 9.258 -21.984 1 91.88 703 HIS B CA 1
ATOM 12239 C C . HIS B 1 703 ? -18.922 8.57 -22.234 1 91.88 703 HIS B C 1
ATOM 12241 O O . HIS B 1 703 ? -19.156 7.48 -21.719 1 91.88 703 HIS B O 1
ATOM 12247 N N . LYS B 1 704 ? -19.75 9.086 -23.078 1 92.69 704 LYS B N 1
ATOM 12248 C CA . LYS B 1 704 ? -21.094 8.586 -23.359 1 92.69 704 LYS B CA 1
ATOM 12249 C C . LYS B 1 704 ? -21.047 7.238 -24.062 1 92.69 704 LYS B C 1
ATOM 12251 O O . LYS B 1 704 ? -22 6.453 -23.984 1 92.69 704 LYS B O 1
ATOM 12256 N N . SER B 1 705 ? -19.953 7.004 -24.812 1 93.56 705 SER B N 1
ATOM 12257 C CA . SER B 1 705 ? -19.812 5.762 -25.562 1 93.56 705 SER B CA 1
ATOM 12258 C C . SER B 1 705 ? -19.828 4.551 -24.625 1 93.56 705 SER B C 1
ATOM 12260 O O . SER B 1 705 ? -20.219 3.453 -25.031 1 93.56 705 SER B O 1
ATOM 12262 N N . VAL B 1 706 ? -19.422 4.777 -23.406 1 95.12 706 VAL B N 1
ATOM 12263 C CA . VAL B 1 706 ? -19.359 3.68 -22.453 1 95.12 706 VAL B CA 1
ATOM 12264 C C . VAL B 1 706 ? -20.766 3.186 -22.141 1 95.12 706 VAL B C 1
ATOM 12266 O O . VAL B 1 706 ? -21 1.98 -22.016 1 95.12 706 VAL B O 1
ATOM 12269 N N . TYR B 1 707 ? -21.719 4.035 -22.062 1 95.81 707 TYR B N 1
ATOM 12270 C CA . TYR B 1 707 ? -23.109 3.668 -21.781 1 95.81 707 TYR B CA 1
ATOM 12271 C C . TYR B 1 707 ? -23.719 2.891 -22.938 1 95.81 707 TYR B C 1
ATOM 12273 O O . TYR B 1 707 ? -24.375 1.874 -22.734 1 95.81 707 TYR B O 1
ATOM 12281 N N . PHE B 1 708 ? -23.469 3.287 -24.156 1 94.94 708 PHE B N 1
ATOM 12282 C CA . PHE B 1 708 ? -24 2.592 -25.312 1 94.94 708 PHE B CA 1
ATOM 12283 C C . PHE B 1 708 ? -23.344 1.224 -25.469 1 94.94 708 PHE B C 1
ATOM 12285 O O . PHE B 1 708 ? -24.016 0.247 -25.828 1 94.94 708 PHE B O 1
ATOM 12292 N N . THR B 1 709 ? -22.062 1.221 -25.266 1 96 709 THR B N 1
ATOM 12293 C CA . THR B 1 709 ? -21.375 -0.06 -25.328 1 96 709 THR B CA 1
ATOM 12294 C C . THR B 1 709 ? -21.906 -1.017 -24.266 1 96 709 THR B C 1
ATOM 12296 O O . THR B 1 709 ? -22.062 -2.213 -24.516 1 96 709 THR B O 1
ATOM 12299 N N . ALA B 1 710 ? -22.172 -0.532 -23.094 1 96.5 710 ALA B N 1
ATOM 12300 C CA . ALA B 1 710 ? -22.703 -1.358 -22.016 1 96.5 710 ALA B CA 1
ATOM 12301 C C . ALA B 1 710 ? -24.078 -1.907 -22.375 1 96.5 710 ALA B C 1
ATOM 12303 O O . ALA B 1 710 ? -24.391 -3.064 -22.094 1 96.5 710 ALA B O 1
ATOM 12304 N N . MET B 1 711 ? -24.922 -1.138 -23.047 1 95.81 711 MET B N 1
ATOM 12305 C CA . MET B 1 711 ? -26.234 -1.576 -23.469 1 95.81 711 MET B CA 1
ATOM 12306 C C . MET B 1 711 ? -26.141 -2.703 -24.5 1 95.81 711 MET B C 1
ATOM 12308 O O . MET B 1 711 ? -26.812 -3.725 -24.359 1 95.81 711 MET B O 1
ATOM 12312 N N . VAL B 1 712 ? -25.297 -2.535 -25.406 1 94.94 712 VAL B N 1
ATOM 12313 C CA . VAL B 1 712 ? -25.125 -3.533 -26.453 1 94.94 712 VAL B CA 1
ATOM 12314 C C . VAL B 1 712 ? -24.562 -4.82 -25.859 1 94.94 712 VAL B C 1
ATOM 12316 O O . VAL B 1 712 ? -25.016 -5.918 -26.188 1 94.94 712 VAL B O 1
ATOM 12319 N N . LEU B 1 713 ? -23.656 -4.676 -24.953 1 95.19 713 LEU B N 1
ATOM 12320 C CA . LEU B 1 713 ? -23.047 -5.844 -24.312 1 95.19 713 LEU B CA 1
ATOM 12321 C C . LEU B 1 713 ? -24.062 -6.594 -23.469 1 95.19 713 LEU B C 1
ATOM 12323 O O . LEU B 1 713 ? -24.062 -7.824 -23.438 1 95.19 713 LEU B O 1
ATOM 12327 N N . ASP B 1 714 ? -24.891 -5.871 -22.781 1 95.44 714 ASP B N 1
ATOM 12328 C CA . ASP B 1 714 ? -25.922 -6.504 -21.969 1 95.44 714 ASP B CA 1
ATOM 12329 C C . ASP B 1 714 ? -26.875 -7.328 -22.828 1 95.44 714 ASP B C 1
ATOM 12331 O O . ASP B 1 714 ? -27.219 -8.453 -22.469 1 95.44 714 ASP B O 1
ATOM 12335 N N . VAL B 1 715 ? -27.219 -6.844 -24.031 1 93 715 VAL B N 1
ATOM 12336 C CA . VAL B 1 715 ? -28.109 -7.539 -24.953 1 93 715 VAL B CA 1
ATOM 12337 C C . VAL B 1 715 ? -27.422 -8.773 -25.516 1 93 715 VAL B C 1
ATOM 12339 O O . VAL B 1 715 ? -27.984 -9.867 -25.531 1 93 715 VAL B O 1
ATOM 12342 N N . PHE B 1 716 ? -26.219 -8.609 -25.844 1 91.44 716 PHE B N 1
ATOM 12343 C CA . PHE B 1 716 ? -25.453 -9.688 -26.453 1 91.44 716 PHE B CA 1
ATOM 12344 C C . PHE B 1 716 ? -25.234 -10.82 -25.469 1 91.44 716 PHE B C 1
ATOM 12346 O O . PHE B 1 716 ? -25.391 -12 -25.797 1 91.44 716 PHE B O 1
ATOM 12353 N N . LEU B 1 717 ? -24.922 -10.484 -24.25 1 91.44 717 LEU B N 1
ATOM 12354 C CA . LEU B 1 717 ? -24.625 -11.492 -23.25 1 91.44 717 LEU B CA 1
ATOM 12355 C C . LEU B 1 717 ? -25.906 -12.195 -22.781 1 91.44 717 LEU B C 1
ATOM 12357 O O . LEU B 1 717 ? -25.875 -13.359 -22.391 1 91.44 717 LEU B O 1
ATOM 12361 N N . ARG B 1 718 ? -26.984 -11.531 -22.766 1 89.25 718 ARG B N 1
ATOM 12362 C CA . ARG B 1 718 ? -28.266 -12.141 -22.391 1 89.25 718 ARG B CA 1
ATOM 12363 C C . ARG B 1 718 ? -28.719 -13.141 -23.453 1 89.25 718 ARG B C 1
ATOM 12365 O O . ARG B 1 718 ? -29.375 -14.133 -23.125 1 89.25 718 ARG B O 1
ATOM 12372 N N . PHE B 1 719 ? -28.344 -12.961 -24.672 1 84.38 719 PHE B N 1
ATOM 12373 C CA . PHE B 1 719 ? -28.781 -13.852 -25.734 1 84.38 719 PHE B CA 1
ATOM 12374 C C . PHE B 1 719 ? -27.734 -14.898 -26.047 1 84.38 719 PHE B C 1
ATOM 12376 O O . PHE B 1 719 ? -27.938 -15.773 -26.891 1 84.38 719 PHE B O 1
ATOM 12383 N N . ALA B 1 720 ? -26.656 -14.844 -25.297 1 78.06 720 ALA B N 1
ATOM 12384 C CA . ALA B 1 720 ? -25.594 -15.828 -25.516 1 78.06 720 ALA B CA 1
ATOM 12385 C C . ALA B 1 720 ? -26.047 -17.234 -25.125 1 78.06 720 ALA B C 1
ATOM 12387 O O . ALA B 1 720 ? -25.625 -18.219 -25.734 1 78.06 720 ALA B O 1
ATOM 12388 N N . TRP B 1 721 ? -26.953 -17.312 -24.172 1 68 721 TRP B N 1
ATOM 12389 C CA . TRP B 1 721 ? -27.422 -18.609 -23.703 1 68 721 TRP B CA 1
ATOM 12390 C C . TRP B 1 721 ? -28.266 -19.312 -24.766 1 68 721 TRP B C 1
ATOM 12392 O O . TRP B 1 721 ? -28.406 -20.531 -24.766 1 68 721 TRP B O 1
ATOM 12402 N N . LEU B 1 722 ? -28.891 -18.484 -25.672 1 67.38 722 LEU B N 1
ATOM 12403 C CA . LEU B 1 722 ? -29.734 -19.047 -26.719 1 67.38 722 LEU B CA 1
ATOM 12404 C C . LEU B 1 722 ? -28.922 -19.984 -27.609 1 67.38 722 LEU B C 1
ATOM 12406 O O . LEU B 1 722 ? -29.469 -20.922 -28.188 1 67.38 722 LEU B O 1
ATOM 12410 N N . GLN B 1 723 ? -27.609 -19.656 -27.531 1 60.62 723 GLN B N 1
ATOM 12411 C CA . GLN B 1 723 ? -26.781 -20.516 -28.359 1 60.62 723 GLN B CA 1
ATOM 12412 C C . GLN B 1 723 ? -26.703 -21.922 -27.781 1 60.62 723 GLN B C 1
ATOM 12414 O O . GLN B 1 723 ? -26.484 -22.891 -28.516 1 60.62 723 GLN B O 1
ATOM 12419 N N . LEU B 1 724 ? -26.875 -22 -26.422 1 60.75 724 LEU B N 1
ATOM 12420 C CA . LEU B 1 724 ? -26.859 -23.297 -25.781 1 60.75 724 LEU B CA 1
ATOM 12421 C C . LEU B 1 724 ? -28.062 -24.141 -26.219 1 60.75 724 LEU B C 1
ATOM 12423 O O . LEU B 1 724 ? -27.953 -25.359 -26.344 1 60.75 724 LEU B O 1
ATOM 12427 N N . VAL B 1 725 ? -29.219 -23.438 -26.391 1 58.53 725 VAL B N 1
ATOM 12428 C CA . VAL B 1 725 ? -30.422 -24.156 -26.812 1 58.53 725 VAL B CA 1
ATOM 12429 C C . VAL B 1 725 ? -30.328 -24.516 -28.297 1 58.53 725 VAL B C 1
ATOM 12431 O O . VAL B 1 725 ? -30.734 -25.609 -28.703 1 58.53 725 VAL B O 1
ATOM 12434 N N . LEU B 1 726 ? -29.766 -23.422 -29.016 1 55.47 726 LEU B N 1
ATOM 12435 C CA . LEU B 1 726 ? -29.688 -23.672 -30.453 1 55.47 726 LEU B CA 1
ATOM 12436 C C . LEU B 1 726 ? -28.547 -24.641 -30.766 1 55.47 726 LEU B C 1
ATOM 12438 O O . LEU B 1 726 ? -28.484 -25.172 -31.891 1 55.47 726 LEU B O 1
ATOM 12442 N N . THR B 1 727 ? -28.281 -25.578 -29.891 1 52.03 727 THR B N 1
ATOM 12443 C CA . THR B 1 727 ? -27.266 -26.609 -30.062 1 52.03 727 THR B CA 1
ATOM 12444 C C . THR B 1 727 ? -26.312 -26.234 -31.188 1 52.03 727 THR B C 1
ATOM 12446 O O . THR B 1 727 ? -26.5 -26.656 -32.344 1 52.03 727 THR B O 1
ATOM 12449 N N . LEU B 1 728 ? -25.797 -25.062 -31.156 1 47.25 728 LEU B N 1
ATOM 12450 C CA . LEU B 1 728 ? -24.734 -24.984 -32.156 1 47.25 728 LEU B CA 1
ATOM 12451 C C . LEU B 1 728 ? -23.688 -26.062 -31.906 1 47.25 728 LEU B C 1
ATOM 12453 O O . LEU B 1 728 ? -23.188 -26.219 -30.797 1 47.25 728 LEU B O 1
ATOM 12457 N N . ASP B 1 729 ? -23.922 -27.203 -32.344 1 46.78 729 ASP B N 1
ATOM 12458 C CA . ASP B 1 729 ? -23.016 -28.344 -32.406 1 46.78 729 ASP B CA 1
ATOM 12459 C C . ASP B 1 729 ? -21.562 -27.875 -32.469 1 46.78 729 ASP B C 1
ATOM 12461 O O . ASP B 1 729 ? -20.984 -27.797 -33.562 1 46.78 729 ASP B O 1
ATOM 12465 N N . VAL B 1 730 ? -21.125 -27 -31.719 1 46.56 730 VAL B N 1
ATOM 12466 C CA . VAL B 1 730 ? -19.688 -26.844 -31.812 1 46.56 730 VAL B CA 1
ATOM 12467 C C . VAL B 1 730 ? -19 -28.156 -31.438 1 46.56 730 VAL B C 1
ATOM 12469 O O . VAL B 1 730 ? -19.109 -28.609 -30.281 1 46.56 730 VAL B O 1
ATOM 12472 N N . HIS B 1 731 ? -18.938 -29.047 -32.25 1 46.5 731 HIS B N 1
ATOM 12473 C CA . HIS B 1 731 ? -18.391 -30.406 -32.219 1 46.5 731 HIS B CA 1
ATOM 12474 C C . HIS B 1 731 ? -17.375 -30.578 -31.094 1 46.5 731 HIS B C 1
ATOM 12476 O O . HIS B 1 731 ? -17.297 -31.641 -30.469 1 46.5 731 HIS B O 1
ATOM 12482 N N . SER B 1 732 ? -16.391 -29.641 -30.953 1 47.84 732 SER B N 1
ATOM 12483 C CA . SER B 1 732 ? -15.211 -29.938 -30.156 1 47.84 732 SER B CA 1
ATOM 12484 C C . SER B 1 732 ? -15.461 -29.688 -28.672 1 47.84 732 SER B C 1
ATOM 12486 O O . SER B 1 732 ? -14.68 -30.125 -27.828 1 47.84 732 SER B O 1
ATOM 12488 N N . LEU B 1 733 ? -16.391 -28.906 -28.312 1 51.22 733 LEU B N 1
ATOM 12489 C CA . LEU B 1 733 ? -16.469 -28.594 -26.891 1 51.22 733 LEU B CA 1
ATOM 12490 C C . LEU B 1 733 ? -17.562 -29.422 -26.219 1 51.22 733 LEU B C 1
ATOM 12492 O O . LEU B 1 733 ? -18.688 -29.484 -26.703 1 51.22 733 LEU B O 1
ATOM 12496 N N . GLN B 1 734 ? -17.172 -30.5 -25.422 1 56.38 734 GLN B N 1
ATOM 12497 C CA . GLN B 1 734 ? -18.047 -31.328 -24.594 1 56.38 734 GLN B CA 1
ATOM 12498 C C . GLN B 1 734 ? -19.062 -30.469 -23.844 1 56.38 734 GLN B C 1
ATOM 12500 O O . GLN B 1 734 ? -18.797 -29.297 -23.547 1 56.38 734 GLN B O 1
ATOM 12505 N N . GLY B 1 735 ? -20.328 -30.844 -23.812 1 61.84 735 GLY B N 1
ATOM 12506 C CA . GLY B 1 735 ? -21.516 -30.203 -23.297 1 61.84 735 GLY B CA 1
ATOM 12507 C C . GLY B 1 735 ? -21.266 -29.438 -22 1 61.84 735 GLY B C 1
ATOM 12508 O O . GLY B 1 735 ? -21.734 -28.312 -21.828 1 61.84 735 GLY B O 1
ATOM 12509 N N . ASN B 1 736 ? -20.375 -29.859 -21.094 1 70.56 736 ASN B N 1
ATOM 12510 C CA . ASN B 1 736 ? -20.188 -29.234 -19.781 1 70.56 736 ASN B CA 1
ATOM 12511 C C . ASN B 1 736 ? -19.297 -28 -19.875 1 70.56 736 ASN B C 1
ATOM 12513 O O . ASN B 1 736 ? -19.5 -27.031 -19.141 1 70.56 736 ASN B O 1
ATOM 12517 N N . THR B 1 737 ? -18.359 -28.031 -20.844 1 74.62 737 THR B N 1
ATOM 12518 C CA . THR B 1 737 ? -17.453 -26.891 -20.984 1 74.62 737 THR B CA 1
ATOM 12519 C C . THR B 1 737 ? -18.188 -25.688 -21.562 1 74.62 737 THR B C 1
ATOM 12521 O O . THR B 1 737 ? -17.938 -24.547 -21.172 1 74.62 737 THR B O 1
ATOM 12524 N N . ILE B 1 738 ? -19.172 -26 -22.359 1 77 738 ILE B N 1
ATOM 12525 C CA . ILE B 1 738 ? -19.938 -24.906 -22.953 1 77 738 ILE B CA 1
ATOM 12526 C C . ILE B 1 738 ? -20.828 -24.266 -21.906 1 77 738 ILE B C 1
ATOM 12528 O O . ILE B 1 738 ? -20.922 -23.031 -21.828 1 77 738 ILE B O 1
ATOM 12532 N N . SER B 1 739 ? -21.422 -25.078 -21.141 1 79.75 739 SER B N 1
ATOM 12533 C CA . SER B 1 739 ? -22.281 -24.562 -20.062 1 79.75 739 SER B CA 1
ATOM 12534 C C . SER B 1 739 ? -21.469 -23.734 -19.078 1 79.75 739 SER B C 1
ATOM 12536 O O . SER B 1 739 ? -21.953 -22.719 -18.562 1 79.75 739 SER B O 1
ATOM 12538 N N . THR B 1 740 ? -20.203 -24.094 -18.891 1 86.19 740 THR B N 1
ATOM 12539 C CA . THR B 1 740 ? -19.359 -23.359 -17.953 1 86.19 740 THR B CA 1
ATOM 12540 C C . THR B 1 740 ? -18.984 -22 -18.531 1 86.19 740 THR B C 1
ATOM 12542 O O . THR B 1 740 ? -18.969 -21 -17.812 1 86.19 740 THR B O 1
ATOM 12545 N N . ILE B 1 741 ? -18.703 -21.938 -19.75 1 86 741 ILE B N 1
ATOM 12546 C CA . ILE B 1 741 ? -18.297 -20.688 -20.375 1 86 741 ILE B CA 1
ATOM 12547 C C . ILE B 1 741 ? -19.469 -19.688 -20.359 1 86 741 ILE B C 1
ATOM 12549 O O . ILE B 1 741 ? -19.281 -18.516 -20.016 1 86 741 ILE B O 1
ATOM 12553 N N . PHE B 1 742 ? -20.656 -20.203 -20.625 1 86.69 742 PHE B N 1
ATOM 12554 C CA . PHE B 1 742 ? -21.812 -19.312 -20.672 1 86.69 742 PHE B CA 1
ATOM 12555 C C . PHE B 1 742 ? -22.188 -18.859 -19.266 1 86.69 742 PHE B C 1
ATOM 12557 O O . PHE B 1 742 ? -22.656 -17.734 -19.094 1 86.69 742 PHE B O 1
ATOM 12564 N N . SER B 1 743 ? -22 -19.719 -18.344 1 90.44 743 SER B N 1
ATOM 12565 C CA . SER B 1 743 ? -22.25 -19.312 -16.969 1 90.44 743 SER B CA 1
ATOM 12566 C C . SER B 1 743 ? -21.266 -18.234 -16.531 1 90.44 743 SER B C 1
ATOM 12568 O O . SER B 1 743 ? -21.641 -17.328 -15.781 1 90.44 743 SER B O 1
ATOM 12570 N N . CYS B 1 744 ? -20.031 -18.328 -16.984 1 93 744 CYS B N 1
ATOM 12571 C CA . CYS B 1 744 ? -19.047 -17.297 -16.672 1 93 744 CYS B CA 1
ATOM 12572 C C . CYS B 1 744 ? -19.391 -15.977 -17.328 1 93 744 CYS B C 1
ATOM 12574 O O . CYS B 1 744 ? -19.234 -14.914 -16.719 1 93 744 CYS B O 1
ATOM 12576 N N . LEU B 1 745 ? -19.922 -16.016 -18.516 1 93.12 745 LEU B N 1
ATOM 12577 C CA . LEU B 1 745 ? -20.328 -14.812 -19.219 1 93.12 745 LEU B CA 1
ATOM 12578 C C . LEU B 1 745 ? -21.516 -14.156 -18.516 1 93.12 745 LEU B C 1
ATOM 12580 O O . LEU B 1 745 ? -21.625 -12.922 -18.5 1 93.12 745 LEU B O 1
ATOM 12584 N N . GLU B 1 746 ? -22.359 -14.93 -17.984 1 93 746 GLU B N 1
ATOM 12585 C CA . GLU B 1 746 ? -23.5 -14.406 -17.234 1 93 746 GLU B CA 1
ATOM 12586 C C . GLU B 1 746 ? -23.031 -13.656 -15.984 1 93 746 GLU B C 1
ATOM 12588 O O . GLU B 1 746 ? -23.594 -12.609 -15.641 1 93 746 GLU B O 1
ATOM 12593 N N . ILE B 1 747 ? -22.016 -14.18 -15.406 1 95.75 747 ILE B N 1
ATOM 12594 C CA . ILE B 1 747 ? -21.469 -13.523 -14.219 1 95.75 747 ILE B CA 1
ATOM 12595 C C . ILE B 1 747 ? -20.859 -12.188 -14.602 1 95.75 747 ILE B C 1
ATOM 12597 O O . ILE B 1 747 ? -21.031 -11.188 -13.891 1 95.75 747 ILE B O 1
ATOM 12601 N N . LEU B 1 748 ? -20.188 -12.141 -15.719 1 96.38 748 LEU B N 1
ATOM 12602 C CA . LEU B 1 748 ? -19.625 -10.891 -16.203 1 96.38 748 LEU B CA 1
ATOM 12603 C C . LEU B 1 748 ? -20.719 -9.891 -16.547 1 96.38 748 LEU B C 1
ATOM 12605 O O . LEU B 1 748 ? -20.594 -8.695 -16.266 1 96.38 748 LEU B O 1
ATOM 12609 N N . ARG B 1 749 ? -21.781 -10.406 -17.141 1 95.75 749 ARG B N 1
ATOM 12610 C CA . ARG B 1 749 ? -22.922 -9.547 -17.438 1 95.75 749 ARG B CA 1
ATOM 12611 C C . ARG B 1 749 ? -23.484 -8.938 -16.156 1 95.75 749 ARG B C 1
ATOM 12613 O O . ARG B 1 749 ? -23.812 -7.75 -16.125 1 95.75 749 ARG B O 1
ATOM 12620 N N . ARG B 1 750 ? -23.562 -9.711 -15.164 1 96.06 750 ARG B N 1
ATOM 12621 C CA . ARG B 1 750 ? -24.078 -9.234 -13.883 1 96.06 750 ARG B CA 1
ATOM 12622 C C . ARG B 1 750 ? -23.141 -8.18 -13.281 1 96.06 750 ARG B C 1
ATOM 12624 O O . ARG B 1 750 ? -23.609 -7.234 -12.641 1 96.06 750 ARG B O 1
ATOM 12631 N N . GLY B 1 751 ? -21.891 -8.367 -13.469 1 97.5 751 GLY B N 1
ATOM 12632 C CA . GLY B 1 751 ? -20.953 -7.348 -13.031 1 97.5 751 GLY B CA 1
ATOM 12633 C C . GLY B 1 751 ? -21.188 -6 -13.695 1 97.5 751 GLY B C 1
ATOM 12634 O O . GLY B 1 751 ? -21.125 -4.961 -13.031 1 97.5 751 GLY B O 1
ATOM 12635 N N . LEU B 1 752 ? -21.531 -6.074 -14.938 1 97 752 LEU B N 1
ATOM 12636 C CA . LEU B 1 752 ? -21.859 -4.855 -15.672 1 97 752 LEU B CA 1
ATOM 12637 C C . LEU B 1 752 ? -23.141 -4.234 -15.141 1 97 752 LEU B C 1
ATOM 12639 O O . LEU B 1 752 ? -23.219 -3.021 -14.938 1 97 752 LEU B O 1
ATOM 12643 N N . TRP B 1 753 ? -24.078 -5.059 -14.906 1 97.25 753 TRP B N 1
ATOM 12644 C CA . TRP B 1 753 ? -25.344 -4.617 -14.359 1 97.25 753 TRP B CA 1
ATOM 12645 C C . TRP B 1 753 ? -25.172 -3.957 -13 1 97.25 753 TRP B C 1
ATOM 12647 O O . TRP B 1 753 ? -25.75 -2.906 -12.719 1 97.25 753 TRP B O 1
ATOM 12657 N N . ASN B 1 754 ? -24.297 -4.543 -12.18 1 97.94 754 ASN B N 1
ATOM 12658 C CA . ASN B 1 754 ? -24.062 -4.023 -10.836 1 97.94 754 ASN B CA 1
ATOM 12659 C C . ASN B 1 754 ? -23.547 -2.586 -10.883 1 97.94 754 ASN B C 1
ATOM 12661 O O . ASN B 1 754 ? -23.953 -1.753 -10.062 1 97.94 754 ASN B O 1
ATOM 12665 N N . PHE B 1 755 ? -22.719 -2.303 -11.773 1 97.62 755 PHE B N 1
ATOM 12666 C CA . PHE B 1 755 ? -22.078 -0.986 -11.82 1 97.62 755 PHE B CA 1
ATOM 12667 C C . PHE B 1 755 ? -23.109 0.095 -12.125 1 97.62 755 PHE B C 1
ATOM 12669 O O . PHE B 1 755 ? -23.219 1.083 -11.398 1 97.62 755 PHE B O 1
ATOM 12676 N N . PHE B 1 756 ? -23.859 -0.088 -13.133 1 97.25 756 PHE B N 1
ATOM 12677 C CA . PHE B 1 756 ? -24.766 0.962 -13.586 1 97.25 756 PHE B CA 1
ATOM 12678 C C . PHE B 1 756 ? -26 1.034 -12.695 1 97.25 756 PHE B C 1
ATOM 12680 O O . PHE B 1 756 ? -26.609 2.096 -12.562 1 97.25 756 PHE B O 1
ATOM 12687 N N . ARG B 1 757 ? -26.312 -0.081 -12.094 1 96.62 757 ARG B N 1
ATOM 12688 C CA . ARG B 1 757 ? -27.422 -0.052 -11.141 1 96.62 757 ARG B CA 1
ATOM 12689 C C . ARG B 1 757 ? -27.078 0.816 -9.938 1 96.62 757 ARG B C 1
ATOM 12691 O O . ARG B 1 757 ? -27.906 1.604 -9.477 1 96.62 757 ARG B O 1
ATOM 12698 N N . LEU B 1 758 ? -25.891 0.682 -9.43 1 96.62 758 LEU B N 1
ATOM 12699 C CA . LEU B 1 758 ? -25.469 1.472 -8.273 1 96.62 758 LEU B CA 1
ATOM 12700 C C . LEU B 1 758 ? -25.234 2.926 -8.672 1 96.62 758 LEU B C 1
ATOM 12702 O O . LEU B 1 758 ? -25.453 3.834 -7.863 1 96.62 758 LEU B O 1
ATOM 12706 N N . GLU B 1 759 ? -24.766 3.125 -9.883 1 96.12 759 GLU B N 1
ATOM 12707 C CA . GLU B 1 759 ? -24.625 4.5 -10.359 1 96.12 759 GLU B CA 1
ATOM 12708 C C . GLU B 1 759 ? -25.969 5.219 -10.352 1 96.12 759 GLU B C 1
ATOM 12710 O O . GLU B 1 759 ? -26.062 6.371 -9.922 1 96.12 759 GLU B O 1
ATOM 12715 N N . ASN B 1 760 ? -26.984 4.492 -10.875 1 95.06 760 ASN B N 1
ATOM 12716 C CA . ASN B 1 760 ? -28.312 5.074 -10.914 1 95.06 760 ASN B CA 1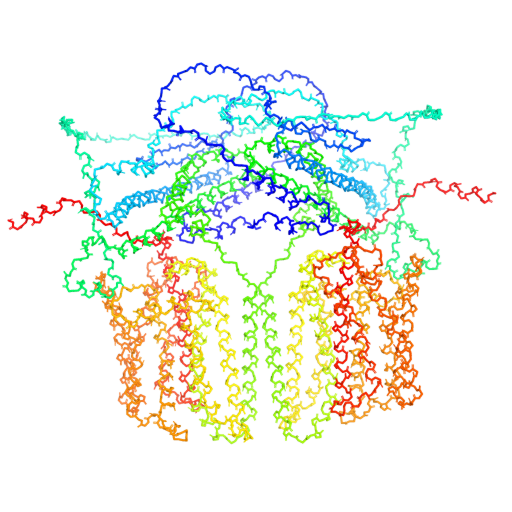
ATOM 12717 C C . ASN B 1 760 ? -28.844 5.375 -9.516 1 95.06 760 ASN B C 1
ATOM 12719 O O . ASN B 1 760 ? -29.453 6.418 -9.289 1 95.06 760 ASN B O 1
ATOM 12723 N N . GLU B 1 761 ? -28.609 4.496 -8.625 1 93.69 761 GLU B N 1
ATOM 12724 C CA . GLU B 1 761 ? -29.031 4.711 -7.242 1 93.69 761 GLU B CA 1
ATOM 12725 C C . GLU B 1 761 ? -28.297 5.895 -6.621 1 93.69 761 GLU B C 1
ATOM 12727 O O . GLU B 1 761 ? -28.875 6.684 -5.883 1 93.69 761 GLU B O 1
ATOM 12732 N N . HIS B 1 762 ? -27.047 5.977 -6.887 1 93.94 762 HIS B N 1
ATOM 12733 C CA . HIS B 1 762 ? -26.266 7.086 -6.375 1 93.94 762 HIS B CA 1
ATOM 12734 C C . HIS B 1 762 ? -26.766 8.422 -6.918 1 93.94 762 HIS B C 1
ATOM 12736 O O . HIS B 1 762 ? -26.906 9.391 -6.168 1 93.94 762 HIS B O 1
ATOM 12742 N N . LEU B 1 763 ? -27.047 8.492 -8.172 1 93.12 763 LEU B N 1
ATOM 12743 C CA . LEU B 1 763 ? -27.516 9.727 -8.797 1 93.12 763 LEU B CA 1
ATOM 12744 C C . LEU B 1 763 ? -28.891 10.109 -8.266 1 93.12 763 LEU B C 1
ATOM 12746 O O . LEU B 1 763 ? -29.219 11.297 -8.141 1 93.12 763 LEU B O 1
ATOM 12750 N N . ASN B 1 764 ? -29.703 9.117 -7.988 1 90.5 764 ASN B N 1
ATOM 12751 C CA . ASN B 1 764 ? -31 9.398 -7.355 1 90.5 764 ASN B CA 1
ATOM 12752 C C . ASN B 1 764 ? -30.812 10 -5.965 1 90.5 764 ASN B C 1
ATOM 12754 O O . ASN B 1 764 ? -31.547 10.914 -5.582 1 90.5 764 ASN B O 1
ATOM 12758 N N . ASN B 1 765 ? -29.859 9.562 -5.27 1 88.88 765 ASN B N 1
ATOM 12759 C CA . ASN B 1 765 ? -29.547 10.117 -3.957 1 88.88 765 ASN B CA 1
ATOM 12760 C C . ASN B 1 765 ? -28.984 11.531 -4.066 1 88.88 765 ASN B C 1
ATOM 12762 O O . ASN B 1 765 ? -29.281 12.383 -3.227 1 88.88 765 ASN B O 1
ATOM 12766 N N . VAL B 1 766 ? -28.203 11.711 -5.008 1 88.5 766 VAL B N 1
ATOM 12767 C CA . VAL B 1 766 ? -27.625 13.031 -5.246 1 88.5 766 VAL B CA 1
ATOM 12768 C C . VAL B 1 766 ? -28.734 14.016 -5.605 1 88.5 766 VAL B C 1
ATOM 12770 O O . VAL B 1 766 ? -28.734 15.156 -5.145 1 88.5 766 VAL B O 1
ATOM 12773 N N . GLY B 1 767 ? -29.656 13.586 -6.453 1 84.5 767 GLY B N 1
ATOM 12774 C CA . GLY B 1 767 ? -30.766 14.438 -6.848 1 84.5 767 GLY B CA 1
ATOM 12775 C C . GLY B 1 767 ? -31.641 14.867 -5.684 1 84.5 767 GLY B C 1
ATOM 12776 O O . GLY B 1 767 ? -32.062 16.016 -5.613 1 84.5 767 GLY B O 1
ATOM 12777 N N . LYS B 1 768 ? -31.734 14.023 -4.695 1 85.5 768 LYS B N 1
ATOM 12778 C CA . LYS B 1 768 ? -32.562 14.32 -3.533 1 85.5 768 LYS B CA 1
ATOM 12779 C C . LYS B 1 768 ? -31.703 14.766 -2.35 1 85.5 768 LYS B C 1
ATOM 12781 O O . LYS B 1 768 ? -32.219 15 -1.256 1 85.5 768 LYS B O 1
ATOM 12786 N N . TYR B 1 769 ? -30.406 14.922 -2.529 1 86.69 769 TYR B N 1
ATOM 12787 C CA . TYR B 1 769 ? -29.438 15.352 -1.528 1 86.69 769 TYR B CA 1
ATOM 12788 C C . TYR B 1 769 ? -29.531 14.484 -0.279 1 86.69 769 TYR B C 1
ATOM 12790 O O . TYR B 1 769 ? -29.469 14.992 0.843 1 86.69 769 TYR B O 1
ATOM 12798 N N . ARG B 1 770 ? -29.766 13.188 -0.582 1 85.44 770 ARG B N 1
ATOM 12799 C CA . ARG B 1 770 ? -29.859 12.242 0.527 1 85.44 770 ARG B CA 1
ATOM 12800 C C . ARG B 1 770 ? -28.484 11.688 0.896 1 85.44 770 ARG B C 1
ATOM 12802 O O . ARG B 1 770 ? -27.984 10.766 0.248 1 85.44 770 ARG B O 1
ATOM 12809 N N . ALA B 1 771 ? -27.938 12.25 1.898 1 84.62 771 ALA B N 1
ATOM 12810 C CA . ALA B 1 771 ? -26.609 11.789 2.312 1 84.62 771 ALA B CA 1
ATOM 12811 C C . ALA B 1 771 ? -26.703 10.938 3.576 1 84.62 771 ALA B C 1
ATOM 12813 O O . ALA B 1 771 ? -25.719 10.297 3.975 1 84.62 771 ALA B O 1
ATOM 12814 N N . PHE B 1 772 ? -27.953 10.875 4.16 1 82.94 772 PHE B N 1
ATOM 12815 C CA . PHE B 1 772 ? -28.125 10.133 5.402 1 82.94 772 PHE B CA 1
ATOM 12816 C C . PHE B 1 772 ? -29.406 9.305 5.383 1 82.94 772 PHE B C 1
ATOM 12818 O O . PHE B 1 772 ? -30.375 9.688 4.738 1 82.94 772 PHE B O 1
ATOM 12825 N N . LYS B 1 773 ? -29.219 8.18 6.027 1 78.88 773 LYS B N 1
ATOM 12826 C CA . LYS B 1 773 ? -30.391 7.328 6.129 1 78.88 773 LYS B CA 1
ATOM 12827 C C . LYS B 1 773 ? -31.281 7.742 7.309 1 78.88 773 LYS B C 1
ATOM 12829 O O . LYS B 1 773 ? -30.766 8.117 8.367 1 78.88 773 LYS B O 1
ATOM 12834 N N . SER B 1 774 ? -32.531 7.793 7.082 1 77.31 774 SER B N 1
ATOM 12835 C CA . SER B 1 774 ? -33.469 8.117 8.164 1 77.31 774 SER B CA 1
ATOM 12836 C C . SER B 1 774 ? -33.719 6.914 9.062 1 77.31 774 SER B C 1
ATOM 12838 O O . SER B 1 774 ? -33.906 5.801 8.578 1 77.31 774 SER B O 1
ATOM 12840 N N . VAL B 1 775 ? -33.406 7.051 10.289 1 77.75 775 VAL B N 1
ATOM 12841 C CA . VAL B 1 775 ? -33.656 5.992 11.266 1 77.75 775 VAL B CA 1
ATOM 12842 C C . VAL B 1 775 ? -35.031 6.215 11.914 1 77.75 775 VAL B C 1
ATOM 12844 O O . VAL B 1 775 ? -35.344 7.32 12.367 1 77.75 775 VAL B O 1
ATOM 12847 N N . PRO B 1 776 ? -35.812 5.18 11.789 1 78.62 776 PRO B N 1
ATOM 12848 C CA . PRO B 1 776 ? -37.125 5.352 12.445 1 78.62 776 PRO B CA 1
ATOM 12849 C C . PRO B 1 776 ? -37 5.473 13.961 1 78.62 776 PRO B C 1
ATOM 12851 O O . PRO B 1 776 ? -36.25 4.711 14.594 1 78.62 776 PRO B O 1
ATOM 12854 N N . LEU B 1 777 ? -37.625 6.418 14.531 1 83.31 777 LEU B N 1
ATOM 12855 C CA . LEU B 1 777 ? -37.594 6.66 15.969 1 83.31 777 LEU B CA 1
ATOM 12856 C C . LEU B 1 777 ? -38.531 5.711 16.703 1 83.31 777 LEU B C 1
ATOM 12858 O O . LEU B 1 777 ? -39.562 5.344 16.188 1 83.31 777 LEU B O 1
ATOM 12862 N N . PRO B 1 778 ? -38.094 5.262 17.75 1 81 778 PRO B N 1
ATOM 12863 C CA . PRO B 1 778 ? -38.844 4.223 18.469 1 81 778 PRO B CA 1
ATOM 12864 C C . PRO B 1 778 ? -40.156 4.73 19.031 1 81 778 PRO B C 1
ATOM 12866 O O . PRO B 1 778 ? -41.156 3.977 19.109 1 81 778 PRO B O 1
ATOM 12869 N N . PHE B 1 779 ? -40.25 6.059 19.438 1 81.5 779 PHE B N 1
ATOM 12870 C CA . PHE B 1 779 ? -41.438 6.527 20.141 1 81.5 779 PHE B CA 1
ATOM 12871 C C . PHE B 1 779 ? -42.281 7.434 19.25 1 81.5 779 PHE B C 1
ATOM 12873 O O . PHE B 1 779 ? -41.75 8.273 18.531 1 81.5 779 PHE B O 1
ATOM 12880 N N . THR B 1 780 ? -43.594 7.086 19.094 1 78.75 780 THR B N 1
ATOM 12881 C CA . THR B 1 780 ? -44.5 7.961 18.375 1 78.75 780 THR B CA 1
ATOM 12882 C C . THR B 1 780 ? -45.5 8.617 19.344 1 78.75 780 THR B C 1
ATOM 12884 O O . THR B 1 780 ? -46.031 7.957 20.234 1 78.75 780 THR B O 1
ATOM 12887 N N . TYR B 1 781 ? -45.594 9.961 19.266 1 68.19 781 TYR B N 1
ATOM 12888 C CA . TYR B 1 781 ? -46.469 10.727 20.156 1 68.19 781 TYR B CA 1
ATOM 12889 C C . TYR B 1 781 ? -47.875 10.812 19.594 1 68.19 781 TYR B C 1
ATOM 12891 O O . TYR B 1 781 ? -48.062 11.008 18.391 1 68.19 781 TYR B O 1
ATOM 12899 N N . TYR B 1 782 ? -48.906 10.195 20.188 1 59.34 782 TYR B N 1
ATOM 12900 C CA . TYR B 1 782 ? -50.281 10.312 19.75 1 59.34 782 TYR B CA 1
ATOM 12901 C C . TYR B 1 782 ? -50.938 11.539 20.375 1 59.34 782 TYR B C 1
ATOM 12903 O O . TYR B 1 782 ? -50.781 11.82 21.562 1 59.34 782 TYR B O 1
ATOM 12911 N N . GLU B 1 783 ? -51.125 12.641 19.688 1 50.66 783 GLU B N 1
ATOM 12912 C CA . GLU B 1 783 ? -52 13.695 20.203 1 50.66 783 GLU B CA 1
ATOM 12913 C C . GLU B 1 783 ? -53.438 13.195 20.344 1 50.66 783 GLU B C 1
ATOM 12915 O O . GLU B 1 783 ? -53.906 12.414 19.531 1 50.66 783 GLU B O 1
ATOM 12920 N N . ASP B 1 784 ? -54.094 13.25 21.484 1 43 784 ASP B N 1
ATOM 12921 C CA . ASP B 1 784 ? -55.469 12.922 21.859 1 43 784 ASP B CA 1
ATOM 12922 C C . ASP B 1 784 ? -56.469 13.391 20.781 1 43 784 ASP B C 1
ATOM 12924 O O . ASP B 1 784 ? -57.656 13.125 20.875 1 43 784 ASP B O 1
ATOM 12928 N N . GLU B 1 785 ? -56.156 14.289 19.875 1 41.78 785 GLU B N 1
ATOM 12929 C CA . GLU B 1 785 ? -57.344 14.82 19.203 1 41.78 785 GLU B CA 1
ATOM 12930 C C . GLU B 1 785 ? -58 13.766 18.328 1 41.78 785 GLU B C 1
ATOM 12932 O O . GLU B 1 785 ? -59.156 13.906 17.922 1 41.78 785 GLU B O 1
ATOM 12937 N N . ASP B 1 786 ? -57.344 12.836 17.812 1 39.62 786 ASP B N 1
ATOM 12938 C CA . ASP B 1 786 ? -58.062 12.109 16.75 1 39.62 786 ASP B CA 1
ATOM 12939 C C . ASP B 1 786 ? -59.031 11.109 17.344 1 39.62 786 ASP B C 1
ATOM 12941 O O . ASP B 1 786 ? -59.656 10.344 16.609 1 39.62 786 ASP B O 1
ATOM 12945 N N . GLU B 1 787 ? -58.969 10.812 18.594 1 38.69 787 GLU B N 1
ATOM 12946 C CA . GLU B 1 787 ? -60.062 9.93 18.984 1 38.69 787 GLU B CA 1
ATOM 12947 C C . GLU B 1 787 ? -61.438 10.594 18.766 1 38.69 787 GLU B C 1
ATOM 12949 O O . GLU B 1 787 ? -62.438 9.906 18.547 1 38.69 787 GLU B O 1
ATOM 12954 N N . ASP B 1 788 ? -61.562 11.922 18.906 1 36.69 788 ASP B N 1
ATOM 12955 C CA . ASP B 1 788 ? -62.906 12.445 18.875 1 36.69 788 ASP B CA 1
ATOM 12956 C C . ASP B 1 788 ? -63.469 12.43 17.453 1 36.69 788 ASP B C 1
ATOM 12958 O O . ASP B 1 788 ? -64.688 12.516 17.25 1 36.69 788 ASP B O 1
ATOM 12962 N N . ASP B 1 789 ? -62.656 12.508 16.422 1 36.78 789 ASP B N 1
ATOM 12963 C CA . ASP B 1 789 ? -63.312 12.633 15.117 1 36.78 789 ASP B CA 1
ATOM 12964 C C . ASP B 1 789 ? -63.844 11.281 14.633 1 36.78 789 ASP B C 1
ATOM 12966 O O . ASP B 1 789 ? -64.625 11.227 13.703 1 36.78 789 ASP B O 1
ATOM 12970 N N . ASP B 1 790 ? -63.281 10.18 15.016 1 36.06 790 ASP B N 1
ATOM 12971 C CA . ASP B 1 790 ? -63.906 8.977 14.477 1 36.06 790 ASP B CA 1
ATOM 12972 C C . ASP B 1 790 ? -65.25 8.672 15.172 1 36.06 790 ASP B C 1
ATOM 12974 O O . ASP B 1 790 ? -65.938 7.723 14.812 1 36.06 790 ASP B O 1
ATOM 12978 N N . ILE B 1 791 ? -65.5 9.25 16.359 1 35.44 791 ILE B N 1
ATOM 12979 C CA . ILE B 1 791 ? -66.812 8.938 16.938 1 35.44 791 ILE B CA 1
ATOM 12980 C C . ILE B 1 791 ? -67.875 9.633 16.125 1 35.44 791 ILE B C 1
ATOM 12982 O O . ILE B 1 791 ? -69.062 9.148 16.047 1 35.44 791 ILE B O 1
ATOM 12986 N N . ASP B 1 792 ? -67.688 10.867 15.586 1 34.38 792 ASP B N 1
ATOM 12987 C CA . ASP B 1 792 ? -68.812 11.562 15.031 1 34.38 792 ASP B CA 1
ATOM 12988 C C . ASP B 1 792 ? -69.188 10.992 13.656 1 34.38 792 ASP B C 1
ATOM 12990 O O . ASP B 1 792 ? -70.188 11.406 13.055 1 34.38 792 ASP B O 1
ATOM 12994 N N . LYS B 1 793 ? -68.25 10.438 12.898 1 32.78 793 LYS B N 1
ATOM 12995 C CA . LYS B 1 793 ? -68.75 10.062 11.578 1 32.78 793 LYS B CA 1
ATOM 12996 C C . LYS B 1 793 ? -69.625 8.82 11.656 1 32.78 793 LYS B C 1
ATOM 12998 O O . LYS B 1 793 ? -70.25 8.398 10.648 1 32.78 793 LYS B O 1
ATOM 13003 N N . ASP B 1 794 ? -69.5 8.062 12.789 1 30.08 794 ASP B N 1
ATOM 13004 C CA . ASP B 1 794 ? -70.438 6.945 12.805 1 30.08 794 ASP B CA 1
ATOM 13005 C C . ASP B 1 794 ? -71.812 7.395 13.305 1 30.08 794 ASP B C 1
ATOM 13007 O O . ASP B 1 794 ? -72.75 6.578 13.43 1 30.08 794 ASP B O 1
ATOM 13011 N N . ASN B 1 795 ? -71.938 8.688 13.734 1 24.16 795 ASN B N 1
ATOM 13012 C CA . ASN B 1 795 ? -73.375 9.039 13.859 1 24.16 795 ASN B CA 1
ATOM 13013 C C . ASN B 1 795 ? -73.938 9.508 12.531 1 24.16 795 ASN B C 1
ATOM 13015 O O . ASN B 1 795 ? -73.312 10.273 11.805 1 24.16 795 ASN B O 1
#

pLDDT: mean 74.0, std 24.67, range [14.8, 98.06]

Radius of gyration: 43.39 Å; Cα contacts (8 Å, |Δi|>4): 1464; chains: 2; bounding box: 142×113×92 Å

Sequence (1590 aa):
MKFGKELEKQKVPEWTEAYVDYNGLKRILQEIRNSKENKPNRPRASQKRLSLFMDFGASSGHASNLEKEGDIENQVIAVDTVQEGNSRKFYNTKLLVSSGDGEENESIFFKTLVDELNKTNNFYKDKVDEAIEEAALLKKQMEVLVVLRIKVNNPNFDGSSSLKCLSMDISNLAPSKIIPPARSKTVGIRVMDRKLGVEMFGAEVDLSCQHQHSNSHPNNIPCTENYNGAPIDGETTNESKSSHLEILDRVKISNTFDDPISTIKGVLGDSKEKELSCNKEELKEVEERLKVAFIQLHQKLCHLKHYSFMNLLAFSKILKKYDKITSRSVARSYMKIVDNSYIGSCDMVNSLMEKVEVVFIKNFLRSNRREGMKLLRPKQKIEKHRVTFFSGFFCGCSVALLVAVVLLVEDRKLMPKSRGALYMRTVFPLYSLFTYVVLHMLVYAANIYFWRHYKINYRFIFGFKQGTELGHREVFLLGSGLAMIVLAAFLIHFHIKMDSTSQHYETYIELLPLGLVIVVIAITFCPFNIIYRSSRFFFIKCVFRCLCAPLYKVRLPDFFLADQFTSQVQAIRSLEYYICFYGWGRLSQRLNRCSNHDLYNVFYFIVGVIPYWFRFLQCIRRLFEERDFAHGYNGLRYFLTIIAVVIRTAFELRKKVAWKLFALVSSAIAAIANTYWDIVVDWGLLQRKSENLFLRDKLLITHKSVYFTAMVLDVFLRFAWLQLVLTLDVHSLQGNTISTIFSCLEILRRGLWNFFRLENEHLNNVGKYRAFKSVPLPFTYYEDEDEDDDIDKDNMKFGKELEKQKVPEWTEAYVDYNGLKRILQEIRNSKENKPNRPRASQKRLSLFMDFGASSGHASNLEKEGDIENQVIAVDTVQEGNSRKFYNTKLLVSSGDGEENESIFFKTLVDELNKTNNFYKDKVDEAIEEAALLKKQMEVLVVLRIKVNNPNFDGSSSLKCLSMDISNLAPSKIIPPARSKTVGIRVMDRKLGVEMFGAEVDLSCQHQHSNSHPNNIPCTENYNGAPIDGETTNESKSSHLEILDRVKISNTFDDPISTIKGVLGDSKEKELSCNKEELKEVEERLKVAFIQLHQKLCHLKHYSFMNLLAFSKILKKYDKITSRSVARSYMKIVDNSYIGSCDMVNSLMEKVEVVFIKNFLRSNRREGMKLLRPKQKIEKHRVTFFSGFFCGCSVALLVAVVLLVEDRKLMPKSRGALYMRTVFPLYSLFTYVVLHMLVYAANIYFWRHYKINYRFIFGFKQGTELGHREVFLLGSGLAMIVLAAFLIHFHIKMDSTSQHYETYIELLPLGLVIVVIAITFCPFNIIYRSSRFFFIKCVFRCLCAPLYKVRLPDFFLADQFTSQVQAIRSLEYYICFYGWGRLSQRLNRCSNHDLYNVFYFIVGVIPYWFRFLQCIRRLFEERDFAHGYNGLRYFLTIIAVVIRTAFELRKKVAWKLFALVSSAIAAIANTYWDIVVDWGLLQRKSENLFLRDKLLITHKSVYFTAMVLDVFLRFAWLQLVLTLDVHSLQGNTISTIFSCLEILRRGLWNFFRLENEHLNNVGKYRAFKSVPLPFTYYEDEDEDDDIDKDN

Organism: Sesamum indicum (NCBI:txid4182)

InterPro domains:
  IPR004331 SPX domain [PF03105] (1-336)
  IPR004331 SPX domain [PS51382] (1-336)
  IPR004342 EXS, C-terminal [PF03124] (427-763)
  IPR004342 EXS, C-terminal [PS51380] (595-789)
  IPR034092 PHO1, SPX domain [cd14476] (2-332)

Secondary structure (DSSP, 8-state):
--HHHHHHHHS-GGGGGGS--HHHHHHHHHHHHHHHHSS-------TTGGGT------------------S-TT--EEEEEEEETTTEEEEEEEE-S---TTHHHHHHHHHHHHHHHHHHHHHHHHHHHHHHHHHHHHHHHHHHHHHHHHHHH-TT--SSSTTHHHHHHHHTTS-----------------------------------------------------------STTGGGGSTTTTHHHHTEEEE--TTSHHHHHHHHTT--SEE-----HHHHHHHHHHHHHHHHHHHHHHHHHHHHHHHHHHHHHHHHHHHHHHH----HHHHHHHHHHSHHHH--HHHHHHHHHHHHHHHHHSTT-HHHHHHHHSPPPPPPPHHHHHHHHHHHHHHHHHHHHHHHHHHHHTTS-HHHHHHHHHHTHHHHHHHHHHHHHHHHHHHHHHHHHHTT--HHHHHTPPTTTPPPHHHHHHHHHHHHHHHHHHHHHHHHHHH-GGGGGGHHHHHTHHHHHHHHHHHHHT--SS-S-HHHHHHHHHHHHHHHTTTSSPPPHHHHHHHHHHHT-HHHHHHHHHHHHHHHSS-GGGHHHHGGG-HHHHHHHHHHHHHHHHHHHHHHHHHHHHH--HHHHHHHHHHHHHHHHHHHHHHHHHH--HHHHHHHHHHHHHHHHHHHHIIIIIIS----TTSSSTTS-S--SSS-HHHHHHHHHHHHHHHHTTHHHHTT---TTS-HHHHHHHHHHHHHHHHHHHHHHHHHHHHHHHHHTT--SPPPPPSEEE--THHHHHHHHT--/--HHHHHHHHS-GGGGGGS--HHHHHHHHHHHHHHHHSS-------TTGGGS------------------S-TT--EEEEEEEETTTEEEEEEEE-S---TTHHHHHHHHHHHHHHHHHHHHHHHHHHHHHHHHHHHHHHHHHHHHHHHHHHH-TT--SSSTTHHHHHHHHTTS-----------------------------------------------------------S-TTGGGSTTTTHHHHTEEEE--TTSHHHHHHHHTT--SEE-----HHHHHHHHHHHHHHHHHHHHHHHHHHHHHHHHHHHHHHHHHHHHHHH----HHHHHHHHHHSHHHH--HHHHHHHHHHHHHHHHHSTT-HHHHHHHHSPPPPPPPHHHHHHHHHHHHHHHHHHHHHHHHHHHHTTS-HHHHHHHHHHTHHHHHHHHHHHHHHHHHHHHHHHHHHTT--HHHHHTPPTT-PPPHHHHHHHHHHHHHHHHHHHHHHHHHHH-GGGGGGHHHHHTHHHHHHHHHHHHHT--SS-S-HHHHHHHHHHHHHHHTTTSSPPPHHHHHHHHHHHT-HHHHHHHHHHHHHHHSS-GGGHHHHGGG-HHHHHHHHHHHHHHHHHHHHHHHHHHHHH--HHHHHHHHHHHHHHHHHHHHHHHHHH--HHHHHHHHHHHHHHHHHHHHIIIIIIS----TTSSSTTS-S--SSS-HHHHHHHHHHHHHHHSTTHHHHTT---TTS-HHHHHHHHHHHHHHHHHHHHHHHHHHHHHHHHHTT--SPPPPPSEEE--THHHHHHHHT--

Solvent-accessible surface area (backbone atoms only — not comparable to full-atom values): 90602 Å² total; per-residue (Å²): 130,62,62,71,59,51,50,63,68,69,48,55,71,30,47,55,85,57,50,64,62,60,67,62,52,49,52,48,49,51,52,46,51,51,57,64,67,68,62,82,76,69,83,72,72,82,79,64,69,77,69,67,81,72,70,76,76,72,78,75,73,81,79,69,82,67,74,49,65,71,82,61,78,83,50,46,59,48,70,50,74,45,72,55,71,96,86,46,72,39,62,44,63,45,73,62,67,62,67,56,84,73,41,60,53,52,50,50,47,48,50,49,50,34,52,41,50,42,51,36,36,51,52,51,50,52,54,50,50,51,49,50,52,50,50,53,52,48,51,54,49,49,54,50,48,54,51,49,51,47,46,57,73,37,74,82,63,76,86,75,74,76,64,65,67,58,54,61,68,57,56,70,66,54,76,67,76,74,64,73,75,71,84,71,78,79,73,77,69,79,46,79,58,81,74,80,75,79,82,77,80,76,73,74,49,81,71,87,74,84,92,83,92,83,92,82,89,83,87,74,85,72,87,74,87,78,83,81,81,76,83,80,81,80,84,66,71,78,70,67,72,76,47,64,75,48,43,62,77,35,36,30,36,54,56,70,52,58,40,46,68,47,33,56,38,44,74,70,66,47,70,61,60,44,76,70,76,73,44,71,66,57,48,52,53,47,49,52,51,48,50,53,44,50,36,52,50,50,44,53,48,50,51,50,51,50,52,39,49,53,44,51,50,50,51,51,54,53,32,49,50,48,22,68,72,68,73,42,87,53,38,66,65,51,46,52,50,52,40,68,30,67,62,52,53,57,56,60,61,61,51,49,48,51,48,51,53,50,54,47,16,51,73,73,41,79,61,35,56,70,64,37,46,47,67,54,53,63,66,82,79,73,88,56,66,65,53,40,21,51,25,16,20,25,40,16,23,30,54,36,41,50,53,48,46,53,50,49,51,59,63,46,65,75,43,71,67,66,64,56,50,54,44,55,66,58,52,41,52,64,56,46,34,54,52,52,54,31,50,47,36,41,40,50,17,51,40,46,46,52,32,54,71,71,58,43,62,59,55,68,68,59,60,52,60,84,74,60,66,79,51,34,60,57,40,34,26,54,22,24,43,50,43,27,54,51,48,50,52,47,47,51,40,51,52,42,72,69,35,77,86,46,58,86,49,48,72,64,48,68,44,46,67,58,51,50,54,51,50,54,52,50,62,59,67,44,90,52,91,55,89,58,36,70,52,38,50,50,51,50,51,38,51,50,49,40,74,46,43,53,36,40,64,83,48,65,53,32,56,54,50,35,54,53,40,56,49,38,37,67,39,52,48,32,54,52,48,49,50,46,51,70,63,50,75,63,79,86,64,34,74,82,42,51,85,74,33,68,69,50,53,54,48,56,53,50,54,60,38,47,36,41,49,37,46,27,35,43,24,49,40,47,22,69,70,67,68,42,64,70,31,48,56,52,23,50,48,34,49,43,38,42,52,19,52,54,38,39,52,47,21,72,72,66,69,44,70,71,37,47,55,52,21,51,53,36,40,49,53,30,48,52,54,51,51,49,43,48,44,44,62,47,39,48,30,62,31,83,91,31,85,31,86,58,24,41,72,81,70,88,64,87,58,64,64,57,58,55,51,50,52,52,47,50,53,52,53,63,51,51,57,54,46,67,75,60,54,66,74,56,80,85,58,57,75,68,59,51,55,49,52,53,45,52,47,39,38,53,44,47,40,55,50,51,47,41,34,50,51,36,53,46,51,54,26,31,74,67,53,50,79,69,84,85,67,82,65,51,68,42,78,60,72,77,68,64,67,63,59,67,59,55,73,76,100,131,62,62,72,59,51,51,64,69,69,48,54,69,30,47,56,87,58,49,66,62,60,68,61,52,49,50,50,49,51,51,48,52,52,59,62,67,69,64,82,76,71,83,73,73,80,78,62,71,75,70,68,83,74,72,74,77,71,78,75,72,79,79,69,81,79,73,59,63,72,80,62,78,83,49,46,58,48,70,49,73,44,70,55,71,96,86,45,74,40,63,44,62,44,72,62,65,68,39,35,83,76,43,59,55,51,50,50,46,48,48,50,51,32,51,41,50,42,49,36,37,51,53,50,50,53,54,49,51,51,50,51,52,51,49,53,52,49,50,54,49,49,54,50,49,55,51,48,51,46,46,56,74,38,73,82,63,74,87,74,76,77,63,65,68,60,54,61,68,58,56,69,67,54,78,67,77,73,65,71,75,73,84,70,78,79,73,78,71,77,54,80,77,80,78,78,82,79,84,76,81,83,60,77,20,75,70,89,71,84,92,81,93,77,91,78,90,77,88,76,85,79,82,70,87,78,82,81,81,76,82,81,82,83,74,82,65,79,73,69,74,75,44,64,75,48,42,61,79,37,35,30,36,54,55,68,52,58,39,47,67,49,32,57,38,46,74,70,66,48,69,62,58,43,76,68,77,72,45,72,68,57,49,52,52,47,49,52,50,50,51,53,44,51,36,51,50,50,44,52,46,52,51,51,52,49,52,38,50,53,44,51,50,48,53,52,53,53,31,50,49,47,22,69,71,68,72,42,87,54,37,67,65,51,47,52,51,50,41,65,30,67,62,52,53,57,56,60,60,61,51,49,47,51,50,49,52,52,53,46,15,51,75,73,43,80,61,35,57,69,64,36,46,48,66,55,52,61,66,79,79,73,87,56,65,65,54,40,21,51,25,16,20,25,41,16,23,30,53,36,41,50,52,48,46,52,51,50,52,58,63,44,65,75,44,71,68,65,63,58,50,52,45,53,68,58,52,41,52,66,56,46,32,54,52,52,53,32,49,47,36,42,40,51,17,50,41,44,44,52,32,54,71,71,58,44,61,58,55,68,67,57,60,52,59,83,74,61,65,78,51,32,60,57,39,34,27,54,22,26,43,50,44,28,53,52,47,51,51,47,46,52,40,51,51,44,72,68,35,76,86,45,58,86,50,49,72,65,48,68,44,45,66,58,50,50,54,51,50,55,53,47,60,59,67,44,88,52,90,55,87,60,35,70,50,40,51,53,51,50,51,39,51,50,49,39,73,46,43,54,37,40,62,83,47,66,53,34,56,54,50,36,55,53,42,55,49,37,36,68,40,52,47,32,53,51,47,50,51,45,49,70,63,50,73,64,80,86,62,33,73,81,41,52,85,73,34,67,69,51,53,55,49,56,53,50,56,60,38,46,37,42,50,38,46,26,35,42,24,50,40,46,22,68,73,67,68,41,65,71,31,48,54,52,23,48,50,34,48,42,39,43,51,19,51,53,38,38,52,48,21,73,74,66,68,44,70,70,38,47,56,52,21,52,52,37,39,48,53,31,47,52,54,49,50,48,43,48,45,43,62,49,40,48,29,62,30,83,90,32,85,32,86,57,25,40,69,80,70,88,65,87,58,65,64,57,58,56,50,50,52,53,47,50,54,52,51,65,52,51,57,53,46,66,73,60,54,65,74,56,81,83,58,59,75,66,60,51,54,49,52,52,46,51,47,40,38,53,44,47,40,54,49,52,49,43,35,51,49,36,51,46,51,54,27,31,74,67,54,49,78,68,84,84,68,80,65,50,68,44,78,61,71,76,68,64,66,62,60,65,59,57,70,77,100

Nearest PDB structures (foldseek):
  8x5f-assembly1_A  TM=8.646E-01  e=3.089E-24  Homo sapiens
  8yet-assembly1_A  TM=8.467E-01  e=6.930E-22  Homo sapiens
  8yfu-assembly1_A  TM=6.493E-01  e=2.148E-21  Homo sapiens
  9j4x-assembly1_B  TM=8.740E-01  e=4.630E-16  Homo sapiens
  8x5b-assembly1_A  TM=8.737E-01  e=2.738E-16  Homo sapiens

Foldseek 3Di:
DDLVVVLVVLAQLLCVVLFFPLVVLVVLLVVLLVVVVPDDDPPPPPPVPVPDPPPPPPPPDDPDPPFPPDPVPPCQWDWDWDPDPDDATQIDIDGPDFDDPSVVSVVVSVRSVSVSLSSNQVVLVVLVVVLVVLLVVLLVLVLVLVLLVCCLVCVVPDQDDDVVVVCVVSVVLPPPPPPPPPPPPPPRPRPDPPCPPPPDDDDDRDPPDDDDDDDDDDDDDDPDDDPDPDDPDDPPDPPPRVPSNCQLVQKWFQQDLFFLVSLVVVVVPDDRTDRCPSHPVVSVVQLVLSLVSLLQSLVSLVSSLSSLVSNLVSLLVSLVSSCVSVVDPCSVVVSVVSCPRCSNPPCVSVVNNVSSLQCSCVPRVVNDNVVSVCSNDPDDDDDDVVLLVLLVVLLVLLVVLVVVVVVVLVVCVVPDPPVSVLCCQQVVLLLLLLVLVLLLLLLVLVLQVVCVVLVQPVCQQLVPDPPLDDHSSLSSSVSSNSSNLSSVLVVVLVVQVSDPVNVVCNVVSVCSSVVSVVVVVCVLPPCDPPSSNRVSVVVVVLVVCLLPPPSRQDGPNNLLVLVLVLLCLSSQLSVLLVCQQPVDDDNVVSRPPQLVDPVSLVVSLVSNLSSLVSNLRNLVSCCVVVVDCVSVLVNVLSVLVSVLSNLVSVCVNPVDPVSLVVNLVSLVVSLVSVLCCLLCPQLVFQDPPEPDHRGHPDDSDPDVVVSVVLSVLLSVLSCLCVVLSVPPCPVPDPNVVSVSVSSSSSSSNSSSSVNSSSVVVSVVSSVVSPSGDDRDNRIDRDDPPPVVVVVPVVD/DDLVVVLVVLAQLLAVVLFFPLVVLVVLLVVLLVVVVPDDDDPPPPPVPVPDCPPPDPPPDDPPPPFPPDVVPPCQWDWDWDPDPDDATQIDIDGPDAAAPSVVSVVVSVRSVSVSLSSNQVVLVVLVVVLVVLLVVLLVLVLLLVLLVCCLVCVVPDPDDDVVVVCVVSVVLPPPPPPPPPPPPPPRPRPDCPPPPPPDDRRNRDDDDDDDDDDDDDDDDCPDDPPDPDDPDDPPPPPPRVPSNCQLVQKWFQQDLFFLVSLVVVVVPDDRTDRCPSHPVVSVVQLVLSLVSLLQSLVSLVSSLSSLVSNLVSLLVSLVSSCVSVVDPCSVVVSVVSCPRCSNVPCVSVVNNVSSLQCSCVPRVVNDNVVSVCSNDPDDDDDDVVLLVLLVVLLVLLVVLVVVVVVVVVVCVPPDPPVVVLCCQQVVLLLLLLVLVLLLLLLVLVLQVVCVVLVQPVCQQLVPDPPLDDHSSLSSSVSSNSSNLSSVLVVVLVVQVVDPVNVVCNVVSVCSSVVSVVVVVCVLPPCDPPSSNRVSVVVVVLVVPLLPPPSRQDGPNNLLVLVLVLLCLSSQLSVLLVCQQPVDDDNVVSRPPQLVDPVSLVVSLVSNLSSLVSNLRNLVSCCVVVVDCVSVLVSVLSVLVSVLSNLVSVCVNPVDPVSLVVNLVSLVVSLVSVLCCLACPQLVFQDPPEPDHRGHPDDSDPDPVVSVVLSVLLSVLSCLCVCLSVPPPPVPDPNVNSVSVSSSSSSSNSSSSVNSSSVVVSVVSSVVSPSGDDRDNRIDRDDPPVVVVVVVVVD